Protein 7VYX (pdb70)

Radius of gyration: 58.48 Å; Cα contacts (8 Å, |Δi|>4): 3742; chains: 2; bounding box: 109×125×197 Å

Structure (mmCIF, N/CA/C/O backbone):
data_7VYX
#
_entry.id   7VYX
#
_cell.length_a   93.127
_cell.length_b   149.850
_cell.length_c   173.246
_cell.angle_alpha   90.000
_cell.angle_beta   91.590
_cell.angle_gamma   90.000
#
_symmetry.space_group_name_H-M   'P 1 21 1'
#
loop_
_entity.id
_entity.type
_entity.pdbx_description
1 polymer 'Selenomethionine (SeMet)-labeled Cas12c1 D969A mutant'
2 polymer sgRNA
3 polymer 'Target DNA strand'
4 polymer 'Non-target DNA strand'
5 non-polymer 'ZINC ION'
#
loop_
_atom_site.group_PDB
_atom_site.id
_atom_site.type_symbol
_atom_site.label_atom_id
_atom_site.label_alt_id
_atom_site.label_comp_id
_atom_site.label_asym_id
_atom_site.label_entity_id
_atom_site.label_seq_id
_atom_site.pdbx_PDB_ins_code
_atom_site.Cartn_x
_atom_site.Cartn_y
_atom_site.Cartn_z
_atom_site.occupancy
_atom_site.B_iso_or_equiv
_atom_site.auth_seq_id
_atom_site.auth_comp_id
_atom_site.auth_asym_id
_atom_site.auth_atom_id
_atom_site.pdbx_PDB_model_num
ATOM 1 N N . HIS A 1 7 ? 68.735 34.717 103.903 1.00 72.67 7 HIS A N 1
ATOM 2 C CA . HIS A 1 7 ? 68.516 35.703 104.948 1.00 70.96 7 HIS A CA 1
ATOM 3 C C . HIS A 1 7 ? 67.082 36.176 104.909 1.00 69.06 7 HIS A C 1
ATOM 4 O O . HIS A 1 7 ? 66.179 35.511 105.394 1.00 61.78 7 HIS A O 1
ATOM 6 N N . LEU A 1 8 ? 66.889 37.364 104.378 1.00 72.42 8 LEU A N 1
ATOM 7 C CA . LEU A 1 8 ? 65.575 37.926 104.155 1.00 73.77 8 LEU A CA 1
ATOM 8 C C . LEU A 1 8 ? 65.760 38.356 102.746 1.00 75.24 8 LEU A C 1
ATOM 9 O O . LEU A 1 8 ? 66.046 39.499 102.494 1.00 81.36 8 LEU A O 1
ATOM 14 N N . HIS A 1 9 ? 65.594 37.444 101.814 1.00 71.23 9 HIS A N 1
ATOM 15 C CA . HIS A 1 9 ? 65.845 37.752 100.436 1.00 66.10 9 HIS A CA 1
ATOM 16 C C . HIS A 1 9 ? 64.583 38.125 99.695 1.00 59.96 9 HIS A C 1
ATOM 17 O O . HIS A 1 9 ? 63.653 37.340 99.595 1.00 57.74 9 HIS A O 1
ATOM 24 N N . LEU A 1 10 ? 64.598 39.343 99.169 1.00 52.54 10 LEU A N 1
ATOM 25 C CA . LEU A 1 10 ? 63.508 39.968 98.459 1.00 47.49 10 LEU A CA 1
ATOM 26 C C . LEU A 1 10 ? 63.344 39.649 97.011 1.00 43.07 10 LEU A C 1
ATOM 27 O O . LEU A 1 10 ? 64.232 39.176 96.364 1.00 40.82 10 LEU A O 1
ATOM 32 N N . ILE A 1 11 ? 62.181 39.964 96.490 1.00 38.90 11 ILE A N 1
ATOM 33 C CA . ILE A 1 11 ? 61.917 39.666 95.133 1.00 37.20 11 ILE A CA 1
ATOM 34 C C . ILE A 1 11 ? 62.560 40.659 94.262 1.00 36.38 11 ILE A C 1
ATOM 35 O O . ILE A 1 11 ? 62.686 41.811 94.604 1.00 36.16 11 ILE A O 1
ATOM 40 N N . SER A 1 12 ? 63.041 40.154 93.138 1.00 35.00 12 SER A N 1
ATOM 41 C CA . SER A 1 12 ? 63.719 40.962 92.158 1.00 34.50 12 SER A CA 1
ATOM 42 C C . SER A 1 12 ? 63.444 40.398 90.781 1.00 33.91 12 SER A C 1
ATOM 43 O O . SER A 1 12 ? 62.933 39.289 90.622 1.00 33.13 12 SER A O 1
ATOM 46 N N . ALA A 1 13 ? 63.799 41.195 89.793 1.00 33.85 13 ALA A N 1
ATOM 47 C CA . ALA A 1 13 ? 63.635 40.887 88.411 1.00 34.41 13 ALA A CA 1
ATOM 48 C C . ALA A 1 13 ? 62.251 40.555 88.013 1.00 35.03 13 ALA A C 1
ATOM 49 O O . ALA A 1 13 ? 61.358 41.242 88.343 1.00 34.17 13 ALA A O 1
ATOM 51 N N . LYS A 1 14 ? 62.078 39.453 87.292 1.00 37.06 14 LYS A N 1
ATOM 52 C CA . LYS A 1 14 ? 60.757 39.039 86.813 1.00 38.36 14 LYS A CA 1
ATOM 53 C C . LYS A 1 14 ? 59.689 38.835 87.896 1.00 37.81 14 LYS A C 1
ATOM 54 O O . LYS A 1 14 ? 58.505 39.067 87.655 1.00 38.53 14 LYS A O 1
ATOM 60 N N . ALA A 1 15 ? 60.109 38.403 89.081 1.00 36.92 15 ALA A N 1
ATOM 61 C CA . ALA A 1 15 ? 59.207 38.146 90.159 1.00 36.91 15 ALA A CA 1
ATOM 62 C C . ALA A 1 15 ? 58.567 39.382 90.708 1.00 35.93 15 ALA A C 1
ATOM 63 O O . ALA A 1 15 ? 57.497 39.325 91.232 1.00 33.96 15 ALA A O 1
ATOM 65 N N . SER A 1 16 ? 59.263 40.493 90.624 1.00 35.65 16 SER A N 1
ATOM 66 C CA . SER A 1 16 ? 58.813 41.780 91.050 1.00 34.84 16 SER A CA 1
ATOM 67 C C . SER A 1 16 ? 58.031 42.446 89.981 1.00 33.46 16 SER A C 1
ATOM 68 O O . SER A 1 16 ? 57.304 43.353 90.237 1.00 33.12 16 SER A O 1
ATOM 71 N N . ARG A 1 17 ? 58.222 42.035 88.759 1.00 33.11 17 ARG A N 1
ATOM 72 C CA . ARG A 1 17 ? 57.511 42.636 87.708 1.00 33.86 17 ARG A CA 1
ATOM 73 C C . ARG A 1 17 ? 56.253 41.931 87.793 1.00 36.49 17 ARG A C 1
ATOM 74 O O . ARG A 1 17 ? 55.233 42.487 87.565 1.00 38.43 17 ARG A O 1
ATOM 82 N N . LYS A 1 18 ? 56.303 40.660 88.113 1.00 39.26 18 LYS A N 1
ATOM 83 C CA . LYS A 1 18 ? 55.035 39.941 88.175 1.00 41.88 18 LYS A CA 1
ATOM 84 C C . LYS A 1 18 ? 54.180 40.418 89.344 1.00 39.20 18 LYS A C 1
ATOM 85 O O . LYS A 1 18 ? 52.961 40.544 89.223 1.00 37.32 18 LYS A O 1
ATOM 91 N N . TYR A 1 19 ? 54.826 40.682 90.475 1.00 37.45 19 TYR A N 1
ATOM 92 C CA . TYR A 1 19 ? 54.125 41.144 91.668 1.00 36.45 19 TYR A CA 1
ATOM 93 C C . TYR A 1 19 ? 53.470 42.502 91.439 1.00 34.97 19 TYR A C 1
ATOM 94 O O . TYR A 1 19 ? 52.335 42.732 91.855 1.00 36.05 19 TYR A O 1
ATOM 103 N N . ARG A 1 20 ? 54.193 43.399 90.777 1.00 31.96 20 ARG A N 1
ATOM 104 C CA . ARG A 1 20 ? 53.682 44.735 90.493 1.00 30.60 20 ARG A CA 1
ATOM 105 C C . ARG A 1 20 ? 52.517 44.686 89.510 1.00 31.02 20 ARG A C 1
ATOM 106 O O . ARG A 1 20 ? 51.509 45.368 89.693 1.00 30.56 20 ARG A O 1
ATOM 114 N N . ARG A 1 21 ? 52.664 43.876 88.466 1.00 31.59 21 ARG A N 1
ATOM 115 C CA . ARG A 1 21 ? 51.641 43.740 87.473 1.00 32.59 21 ARG A CA 1
ATOM 116 C C . ARG A 1 21 ? 50.419 43.184 88.075 1.00 33.36 21 ARG A C 1
ATOM 117 O O . ARG A 1 21 ? 49.345 43.570 87.747 1.00 33.79 21 ARG A O 1
ATOM 125 N N . THR A 1 22 ? 50.570 42.209 88.935 1.00 35.45 22 THR A N 1
ATOM 126 C CA . THR A 1 22 ? 49.433 41.539 89.523 1.00 36.93 22 THR A CA 1
ATOM 127 C C . THR A 1 22 ? 48.655 42.498 90.316 1.00 37.52 22 THR A C 1
ATOM 128 O O . THR A 1 22 ? 47.468 42.500 90.284 1.00 37.57 22 THR A O 1
ATOM 132 N N . ILE A 1 23 ? 49.378 43.330 91.034 1.00 37.32 23 ILE A N 1
ATOM 133 C CA . ILE A 1 23 ? 48.856 44.361 91.896 1.00 36.90 23 ILE A CA 1
ATOM 134 C C . ILE A 1 23 ? 48.121 45.397 91.131 1.00 35.98 23 ILE A C 1
ATOM 135 O O . ILE A 1 23 ? 47.248 46.025 91.637 1.00 34.49 23 ILE A O 1
ATOM 140 N N . ALA A 1 24 ? 48.551 45.642 89.919 1.00 36.41 24 ALA A N 1
ATOM 141 C CA . ALA A 1 24 ? 47.901 46.633 89.111 1.00 36.73 24 ALA A CA 1
ATOM 142 C C . ALA A 1 24 ? 46.520 46.197 88.942 1.00 37.46 24 ALA A C 1
ATOM 143 O O . ALA A 1 24 ? 45.626 46.965 89.061 1.00 40.65 24 ALA A O 1
ATOM 145 N N . CYS A 1 25 ? 46.358 44.921 88.703 1.00 38.08 25 CYS A N 1
ATOM 146 C CA . CYS A 1 25 ? 45.080 44.326 88.435 1.00 39.05 25 CYS A CA 1
ATOM 147 C C . CYS A 1 25 ? 44.174 44.382 89.614 1.00 37.73 25 CYS A C 1
ATOM 148 O O . CYS A 1 25 ? 43.018 44.113 89.511 1.00 37.06 25 CYS A O 1
ATOM 151 N N . LEU A 1 26 ? 44.724 44.698 90.760 1.00 37.83 26 LEU A N 1
ATOM 152 C CA . LEU A 1 26 ? 43.923 44.783 91.952 1.00 38.37 26 LEU A CA 1
ATOM 153 C C . LEU A 1 26 ? 43.572 46.202 92.271 1.00 38.47 26 LEU A C 1
ATOM 154 O O . LEU A 1 26 ? 42.934 46.473 93.233 1.00 39.50 26 LEU A O 1
ATOM 159 N N . SER A 1 27 ? 44.025 47.104 91.436 1.00 38.48 27 SER A N 1
ATOM 160 C CA . SER A 1 27 ? 43.799 48.505 91.622 1.00 39.60 27 SER A CA 1
ATOM 161 C C . SER A 1 27 ? 42.345 48.791 91.470 1.00 41.48 27 SER A C 1
ATOM 162 O O . SER A 1 27 ? 41.619 48.020 90.907 1.00 41.72 27 SER A O 1
ATOM 165 N N . ASP A 1 28 ? 41.927 49.943 91.945 1.00 43.62 28 ASP A N 1
ATOM 166 C CA . ASP A 1 28 ? 40.529 50.257 91.966 1.00 45.54 28 ASP A CA 1
ATOM 167 C C . ASP A 1 28 ? 39.911 50.243 90.635 1.00 44.11 28 ASP A C 1
ATOM 168 O O . ASP A 1 28 ? 38.805 49.815 90.487 1.00 45.20 28 ASP A O 1
ATOM 173 N N . THR A 1 29 ? 40.576 50.816 89.666 1.00 42.34 29 THR A N 1
ATOM 174 C CA . THR A 1 29 ? 40.035 50.842 88.331 1.00 41.56 29 THR A CA 1
ATOM 175 C C . THR A 1 29 ? 39.902 49.494 87.673 1.00 41.37 29 THR A C 1
ATOM 176 O O . THR A 1 29 ? 38.961 49.248 86.972 1.00 41.83 29 THR A O 1
ATOM 180 N N . ALA A 1 30 ? 40.889 48.650 87.885 1.00 41.43 30 ALA A N 1
ATOM 181 C CA . ALA A 1 30 ? 40.942 47.336 87.305 1.00 42.70 30 ALA A CA 1
ATOM 182 C C . ALA A 1 30 ? 39.807 46.503 87.750 1.00 44.67 30 ALA A C 1
ATOM 183 O O . ALA A 1 30 ? 39.254 45.747 86.991 1.00 44.18 30 ALA A O 1
ATOM 185 N N . LYS A 1 31 ? 39.474 46.638 89.017 1.00 47.54 31 LYS A N 1
ATOM 186 C CA . LYS A 1 31 ? 38.392 45.921 89.648 1.00 48.59 31 LYS A CA 1
ATOM 187 C C . LYS A 1 31 ? 37.117 46.328 88.962 1.00 49.85 31 LYS A C 1
ATOM 188 O O . LYS A 1 31 ? 36.205 45.549 88.828 1.00 48.86 31 LYS A O 1
ATOM 194 N N . LYS A 1 32 ? 37.044 47.596 88.602 1.00 51.53 32 LYS A N 1
ATOM 195 C CA . LYS A 1 32 ? 35.909 48.142 87.916 1.00 53.90 32 LYS A CA 1
ATOM 196 C C . LYS A 1 32 ? 35.784 47.531 86.566 1.00 55.25 32 LYS A C 1
ATOM 197 O O . LYS A 1 32 ? 34.708 47.296 86.069 1.00 57.16 32 LYS A O 1
ATOM 203 N N . ASP A 1 33 ? 36.913 47.393 85.912 1.00 55.82 33 ASP A N 1
ATOM 204 C CA . ASP A 1 33 ? 36.929 46.888 84.567 1.00 56.24 33 ASP A CA 1
ATOM 205 C C . ASP A 1 33 ? 36.401 45.486 84.543 1.00 58.80 33 ASP A C 1
ATOM 206 O O . ASP A 1 33 ? 35.649 45.125 83.672 1.00 60.59 33 ASP A O 1
ATOM 211 N N . LEU A 1 34 ? 36.832 44.675 85.485 1.00 61.17 34 LEU A N 1
ATOM 212 C CA . LEU A 1 34 ? 36.400 43.300 85.556 1.00 64.17 34 LEU A CA 1
ATOM 213 C C . LEU A 1 34 ? 34.908 43.225 85.764 1.00 68.15 34 LEU A C 1
ATOM 214 O O . LEU A 1 34 ? 34.241 42.430 85.135 1.00 64.66 34 LEU A O 1
ATOM 219 N N . GLU A 1 35 ? 34.398 44.089 86.644 1.00 76.48 35 GLU A N 1
ATOM 220 C CA . GLU A 1 35 ? 32.981 44.154 86.993 1.00 83.75 35 GLU A CA 1
ATOM 221 C C . GLU A 1 35 ? 32.215 44.459 85.770 1.00 81.77 35 GLU A C 1
ATOM 222 O O . GLU A 1 35 ? 31.160 43.945 85.547 1.00 84.09 35 GLU A O 1
ATOM 228 N N . ARG A 1 36 ? 32.742 45.380 85.007 1.00 79.04 36 ARG A N 1
ATOM 229 C CA . ARG A 1 36 ? 32.136 45.774 83.777 1.00 79.07 36 ARG A CA 1
ATOM 230 C C . ARG A 1 36 ? 32.018 44.624 82.819 1.00 78.99 36 ARG A C 1
ATOM 231 O O . ARG A 1 36 ? 31.111 44.556 82.019 1.00 80.88 36 ARG A O 1
ATOM 239 N N . ARG A 1 37 ? 32.969 43.727 82.905 1.00 81.01 37 ARG A N 1
ATOM 240 C CA . ARG A 1 37 ? 32.953 42.629 81.990 1.00 82.32 37 ARG A CA 1
ATOM 241 C C . ARG A 1 37 ? 31.822 41.685 82.230 1.00 82.43 37 ARG A C 1
ATOM 242 O O . ARG A 1 37 ? 31.252 41.133 81.306 1.00 80.45 37 ARG A O 1
ATOM 250 N N . LYS A 1 38 ? 31.470 41.524 83.500 1.00 84.30 38 LYS A N 1
ATOM 251 C CA . LYS A 1 38 ? 30.358 40.661 83.881 1.00 87.09 38 LYS A CA 1
ATOM 252 C C . LYS A 1 38 ? 29.120 41.242 83.206 1.00 90.28 38 LYS A C 1
ATOM 253 O O . LYS A 1 38 ? 28.453 40.567 82.423 1.00 97.53 38 LYS A O 1
ATOM 259 N N . GLN A 1 39 ? 28.820 42.500 83.515 1.00 92.42 39 GLN A N 1
ATOM 260 C CA . GLN A 1 39 ? 27.663 43.176 82.939 1.00 94.26 39 GLN A CA 1
ATOM 261 C C . GLN A 1 39 ? 27.911 43.543 81.480 1.00 95.41 39 GLN A C 1
ATOM 262 O O . GLN A 1 39 ? 26.985 43.562 80.669 1.00 98.16 39 GLN A O 1
ATOM 268 N N . SER A 1 40 ? 29.166 43.832 81.153 1.00 96.30 40 SER A N 1
ATOM 269 C CA . SER A 1 40 ? 29.538 44.198 79.791 1.00 94.61 40 SER A CA 1
ATOM 270 C C . SER A 1 40 ? 29.647 42.965 78.901 1.00 90.07 40 SER A C 1
ATOM 271 O O . SER A 1 40 ? 29.271 42.998 77.729 1.00 82.69 40 SER A O 1
ATOM 274 N N . GLY A 1 41 ? 30.165 41.878 79.464 1.00 90.63 41 GLY A N 1
ATOM 275 C CA . GLY A 1 41 ? 30.323 40.639 78.726 1.00 90.85 41 GLY A CA 1
ATOM 276 C C . GLY A 1 41 ? 31.633 40.580 77.964 1.00 91.18 41 GLY A C 1
ATOM 277 O O . GLY A 1 41 ? 32.552 39.855 78.345 1.00 88.87 41 GLY A O 1
ATOM 278 N N . ALA A 1 42 ? 31.717 41.347 76.883 1.00 90.30 42 ALA A N 1
ATOM 279 C CA . ALA A 1 42 ? 32.921 41.384 76.061 1.00 91.18 42 ALA A CA 1
ATOM 280 C C . ALA A 1 42 ? 33.835 42.533 76.473 1.00 91.63 42 ALA A C 1
ATOM 281 O O . ALA A 1 42 ? 33.378 43.659 76.676 1.00 89.85 42 ALA A O 1
ATOM 283 N N . ALA A 1 43 ? 35.126 42.244 76.594 1.00 93.38 43 ALA A N 1
ATOM 284 C CA . ALA A 1 43 ? 36.104 43.254 76.982 1.00 93.79 43 ALA A CA 1
ATOM 285 C C . ALA A 1 43 ? 36.868 43.889 75.841 1.00 93.54 43 ALA A C 1
ATOM 286 O O . ALA A 1 43 ? 37.491 43.194 75.048 1.00 95.71 43 ALA A O 1
ATOM 288 N N . ASP A 1 44 ? 36.876 45.214 75.777 1.00 91.03 44 ASP A N 1
ATOM 289 C CA . ASP A 1 44 ? 37.616 45.915 74.739 1.00 90.02 44 ASP A CA 1
ATOM 290 C C . ASP A 1 44 ? 39.014 46.090 75.222 1.00 87.85 44 ASP A C 1
ATOM 291 O O . ASP A 1 44 ? 39.226 46.514 76.319 1.00 90.18 44 ASP A O 1
ATOM 296 N N . PRO A 1 45 ? 39.981 45.836 74.369 1.00 85.05 45 PRO A N 1
ATOM 297 C CA . PRO A 1 45 ? 41.409 45.931 74.645 1.00 81.13 45 PRO A CA 1
ATOM 298 C C . PRO A 1 45 ? 41.810 47.329 74.981 1.00 73.22 45 PRO A C 1
ATOM 299 O O . PRO A 1 45 ? 42.699 47.555 75.780 1.00 70.72 45 PRO A O 1
ATOM 303 N N . ALA A 1 46 ? 41.176 48.255 74.298 1.00 67.41 46 ALA A N 1
ATOM 304 C CA . ALA A 1 46 ? 41.477 49.650 74.437 1.00 66.04 46 ALA A CA 1
ATOM 305 C C . ALA A 1 46 ? 40.677 50.358 75.472 1.00 64.58 46 ALA A C 1
ATOM 306 O O . ALA A 1 46 ? 40.876 51.536 75.700 1.00 64.86 46 ALA A O 1
ATOM 308 N N . GLN A 1 47 ? 39.704 49.675 76.035 1.00 61.99 47 GLN A N 1
ATOM 309 C CA . GLN A 1 47 ? 38.846 50.298 77.005 1.00 57.45 47 GLN A CA 1
ATOM 310 C C . GLN A 1 47 ? 39.068 49.795 78.384 1.00 50.86 47 GLN A C 1
ATOM 311 O O . GLN A 1 47 ? 38.212 49.916 79.206 1.00 50.59 47 GLN A O 1
ATOM 317 N N . GLU A 1 48 ? 40.231 49.233 78.632 1.00 45.21 48 GLU A N 1
ATOM 318 C CA . GLU A 1 48 ? 40.599 48.688 79.913 1.00 40.62 48 GLU A CA 1
ATOM 319 C C . GLU A 1 48 ? 42.012 49.096 80.270 1.00 35.95 48 GLU A C 1
ATOM 320 O O . GLU A 1 48 ? 42.745 49.512 79.432 1.00 36.25 48 GLU A O 1
ATOM 326 N N . LEU A 1 49 ? 42.404 48.945 81.513 1.00 31.04 49 LEU A N 1
ATOM 327 C CA . LEU A 1 49 ? 43.709 49.370 81.937 1.00 28.23 49 LEU A CA 1
ATOM 328 C C . LEU A 1 49 ? 44.742 48.663 81.128 1.00 26.00 49 LEU A C 1
ATOM 329 O O . LEU A 1 49 ? 44.607 47.513 80.854 1.00 26.96 49 LEU A O 1
ATOM 334 N N . SER A 1 50 ? 45.752 49.410 80.712 1.00 23.54 50 SER A N 1
ATOM 335 C CA . SER A 1 50 ? 46.896 48.950 79.955 1.00 21.92 50 SER A CA 1
ATOM 336 C C . SER A 1 50 ? 48.017 49.924 80.110 1.00 20.21 50 SER A C 1
ATOM 337 O O . SER A 1 50 ? 47.845 50.998 80.611 1.00 20.33 50 SER A O 1
ATOM 340 N N . CYS A 1 51 ? 49.192 49.529 79.679 1.00 18.36 51 CYS A N 1
ATOM 341 C CA . CYS A 1 51 ? 50.356 50.393 79.683 1.00 17.66 51 CYS A CA 1
ATOM 342 C C . CYS A 1 51 ? 51.294 49.995 78.606 1.00 16.75 51 CYS A C 1
ATOM 343 O O . CYS A 1 51 ? 51.199 48.940 78.100 1.00 17.49 51 CYS A O 1
ATOM 346 N N . LEU A 1 52 ? 52.236 50.833 78.248 1.00 15.34 52 LEU A N 1
ATOM 347 C CA . LEU A 1 52 ? 53.154 50.473 77.202 1.00 14.43 52 LEU A CA 1
ATOM 348 C C . LEU A 1 52 ? 54.495 50.244 77.777 1.00 13.68 52 LEU A C 1
ATOM 349 O O . LEU A 1 52 ? 54.936 51.054 78.462 1.00 13.54 52 LEU A O 1
ATOM 354 N N . LYS A 1 53 ? 55.146 49.144 77.412 1.00 13.18 53 LYS A N 1
ATOM 355 C CA . LYS A 1 53 ? 56.497 48.848 77.876 1.00 13.11 53 LYS A CA 1
ATOM 356 C C . LYS A 1 53 ? 57.389 48.748 76.640 1.00 12.84 53 LYS A C 1
ATOM 357 O O . LYS A 1 53 ? 57.326 47.761 75.906 1.00 12.73 53 LYS A O 1
ATOM 363 N N . THR A 1 54 ? 58.217 49.764 76.404 1.00 12.76 54 THR A N 1
ATOM 364 C CA . THR A 1 54 ? 59.078 49.767 75.210 1.00 12.67 54 THR A CA 1
ATOM 365 C C . THR A 1 54 ? 60.425 49.079 75.373 1.00 12.46 54 THR A C 1
ATOM 366 O O . THR A 1 54 ? 61.153 49.416 76.246 1.00 12.04 54 THR A O 1
ATOM 370 N N . ILE A 1 55 ? 60.773 48.198 74.448 1.00 12.78 55 ILE A N 1
ATOM 371 C CA . ILE A 1 55 ? 62.021 47.467 74.449 1.00 13.42 55 ILE A CA 1
ATOM 372 C C . ILE A 1 55 ? 62.786 47.778 73.209 1.00 14.13 55 ILE A C 1
ATOM 373 O O . ILE A 1 55 ? 62.233 47.845 72.177 1.00 14.48 55 ILE A O 1
ATOM 378 N N . LYS A 1 56 ? 64.079 47.945 73.311 1.00 15.03 56 LYS A N 1
ATOM 379 C CA . LYS A 1 56 ? 64.869 48.313 72.171 1.00 16.18 56 LYS A CA 1
ATOM 380 C C . LYS A 1 56 ? 65.785 47.209 71.860 1.00 16.34 56 LYS A C 1
ATOM 381 O O . LYS A 1 56 ? 66.429 46.700 72.721 1.00 17.00 56 LYS A O 1
ATOM 387 N N . PHE A 1 57 ? 65.828 46.833 70.605 1.00 16.31 57 PHE A N 1
ATOM 388 C CA . PHE A 1 57 ? 66.648 45.774 70.170 1.00 16.20 57 PHE A CA 1
ATOM 389 C C . PHE A 1 57 ? 67.468 46.321 69.091 1.00 16.90 57 PHE A C 1
ATOM 390 O O . PHE A 1 57 ? 66.962 46.896 68.209 1.00 16.48 57 PHE A O 1
ATOM 398 N N . LYS A 1 58 ? 68.757 46.161 69.176 1.00 18.28 58 LYS A N 1
ATOM 399 C CA . LYS A 1 58 ? 69.565 46.530 68.067 1.00 19.86 58 LYS A CA 1
ATOM 400 C C . LYS A 1 58 ? 69.266 45.514 66.969 1.00 20.88 58 LYS A C 1
ATOM 401 O O . LYS A 1 58 ? 68.805 44.451 67.234 1.00 21.38 58 LYS A O 1
ATOM 407 N N . LEU A 1 59 ? 69.525 45.810 65.718 1.00 22.01 59 LEU A N 1
ATOM 408 C CA . LEU A 1 59 ? 69.213 44.827 64.715 1.00 22.93 59 LEU A CA 1
ATOM 409 C C . LEU A 1 59 ? 70.472 44.317 64.089 1.00 24.98 59 LEU A C 1
ATOM 410 O O . LEU A 1 59 ? 71.270 45.078 63.621 1.00 25.52 59 LEU A O 1
ATOM 415 N N . GLU A 1 60 ? 70.630 43.015 64.027 1.00 27.37 60 GLU A N 1
ATOM 416 C CA . GLU A 1 60 ? 71.808 42.478 63.441 1.00 30.05 60 GLU A CA 1
ATOM 417 C C . GLU A 1 60 ? 71.656 42.321 61.973 1.00 32.52 60 GLU A C 1
ATOM 418 O O . GLU A 1 60 ? 71.419 41.256 61.502 1.00 33.88 60 GLU A O 1
ATOM 424 N N . VAL A 1 61 ? 71.804 43.392 61.229 1.00 36.01 61 VAL A N 1
ATOM 425 C CA . VAL A 1 61 ? 71.684 43.318 59.791 1.00 39.13 61 VAL A CA 1
ATOM 426 C C . VAL A 1 61 ? 72.794 42.466 59.286 1.00 41.56 61 VAL A C 1
ATOM 427 O O . VAL A 1 61 ? 73.880 42.611 59.745 1.00 44.48 61 VAL A O 1
ATOM 431 N N . PRO A 1 62 ? 72.499 41.514 58.414 1.00 43.32 62 PRO A N 1
ATOM 432 C CA . PRO A 1 62 ? 73.576 40.751 57.847 1.00 45.09 62 PRO A CA 1
ATOM 433 C C . PRO A 1 62 ? 74.258 41.644 56.877 1.00 48.95 62 PRO A C 1
ATOM 434 O O . PRO A 1 62 ? 73.613 42.411 56.199 1.00 46.03 62 PRO A O 1
ATOM 438 N N . GLU A 1 63 ? 75.569 41.552 56.828 1.00 58.30 63 GLU A N 1
ATOM 439 C CA . GLU A 1 63 ? 76.364 42.327 55.908 1.00 64.31 63 GLU A CA 1
ATOM 440 C C . GLU A 1 63 ? 76.122 41.752 54.532 1.00 62.16 63 GLU A C 1
ATOM 441 O O . GLU A 1 63 ? 75.826 40.575 54.391 1.00 59.38 63 GLU A O 1
ATOM 447 N N . GLY A 1 64 ? 76.419 42.523 53.505 1.00 58.97 64 GLY A N 1
ATOM 448 C CA . GLY A 1 64 ? 76.049 42.073 52.193 1.00 55.68 64 GLY A CA 1
ATOM 449 C C . GLY A 1 64 ? 74.611 42.499 52.000 1.00 52.84 64 GLY A C 1
ATOM 450 O O . GLY A 1 64 ? 73.814 41.779 51.449 1.00 53.88 64 GLY A O 1
ATOM 451 N N . SER A 1 65 ? 74.299 43.670 52.511 1.00 49.37 65 SER A N 1
ATOM 452 C CA . SER A 1 65 ? 72.985 44.240 52.394 1.00 47.06 65 SER A CA 1
ATOM 453 C C . SER A 1 65 ? 73.158 45.590 51.768 1.00 44.95 65 SER A C 1
ATOM 454 O O . SER A 1 65 ? 74.166 46.244 51.923 1.00 44.23 65 SER A O 1
ATOM 457 N N . LYS A 1 66 ? 72.148 45.982 51.032 1.00 43.07 66 LYS A N 1
ATOM 458 C CA . LYS A 1 66 ? 72.175 47.228 50.344 1.00 41.61 66 LYS A CA 1
ATOM 459 C C . LYS A 1 66 ? 71.698 48.308 51.249 1.00 39.47 66 LYS A C 1
ATOM 460 O O . LYS A 1 66 ? 70.592 48.768 51.110 1.00 42.17 66 LYS A O 1
ATOM 462 N N . LEU A 1 67 ? 72.551 48.750 52.150 1.00 34.65 67 LEU A N 1
ATOM 463 C CA . LEU A 1 67 ? 72.192 49.792 53.075 1.00 32.32 67 LEU A CA 1
ATOM 464 C C . LEU A 1 67 ? 72.807 51.045 52.565 1.00 30.43 67 LEU A C 1
ATOM 465 O O . LEU A 1 67 ? 73.884 51.016 52.030 1.00 30.17 67 LEU A O 1
ATOM 470 N N . PRO A 1 68 ? 72.093 52.142 52.685 1.00 29.26 68 PRO A N 1
ATOM 471 C CA . PRO A 1 68 ? 72.391 53.484 52.235 1.00 29.41 68 PRO A CA 1
ATOM 472 C C . PRO A 1 68 ? 73.300 54.260 53.107 1.00 29.22 68 PRO A C 1
ATOM 473 O O . PRO A 1 68 ? 73.571 53.901 54.204 1.00 28.60 68 PRO A O 1
ATOM 477 N N . SER A 1 69 ? 73.838 55.304 52.562 1.00 30.03 69 SER A N 1
ATOM 478 C CA . SER A 1 69 ? 74.692 56.106 53.348 1.00 31.34 69 SER A CA 1
ATOM 479 C C . SER A 1 69 ? 73.847 56.836 54.309 1.00 31.09 69 SER A C 1
ATOM 480 O O . SER A 1 69 ? 72.707 57.124 54.060 1.00 31.49 69 SER A O 1
ATOM 483 N N . PHE A 1 70 ? 74.441 57.163 55.438 1.00 30.58 70 PHE A N 1
ATOM 484 C CA . PHE A 1 70 ? 73.745 57.864 56.471 1.00 30.36 70 PHE A CA 1
ATOM 485 C C . PHE A 1 70 ? 73.324 59.183 55.936 1.00 31.49 70 PHE A C 1
ATOM 486 O O . PHE A 1 70 ? 72.356 59.749 56.364 1.00 30.56 70 PHE A O 1
ATOM 494 N N . ASP A 1 71 ? 74.096 59.711 55.026 1.00 34.38 71 ASP A N 1
ATOM 495 C CA . ASP A 1 71 ? 73.718 60.966 54.469 1.00 37.47 71 ASP A CA 1
ATOM 496 C C . ASP A 1 71 ? 72.465 60.764 53.721 1.00 37.96 71 ASP A C 1
ATOM 497 O O . ASP A 1 71 ? 71.647 61.644 53.674 1.00 40.60 71 ASP A O 1
ATOM 502 N N . ARG A 1 72 ? 72.345 59.638 53.040 1.00 36.90 72 ARG A N 1
ATOM 503 C CA . ARG A 1 72 ? 71.121 59.343 52.312 1.00 35.34 72 ARG A CA 1
ATOM 504 C C . ARG A 1 72 ? 70.003 59.132 53.269 1.00 33.36 72 ARG A C 1
ATOM 505 O O . ARG A 1 72 ? 68.897 59.446 52.988 1.00 33.07 72 ARG A O 1
ATOM 513 N N . ILE A 1 73 ? 70.285 58.438 54.347 1.00 30.31 73 ILE A N 1
ATOM 514 C CA . ILE A 1 73 ? 69.325 58.231 55.405 1.00 27.53 73 ILE A CA 1
ATOM 515 C C . ILE A 1 73 ? 69.077 59.543 56.081 1.00 25.56 73 ILE A C 1
ATOM 516 O O . ILE A 1 73 ? 68.021 59.823 56.501 1.00 24.55 73 ILE A O 1
ATOM 521 N N . SER A 1 74 ? 70.111 60.316 56.257 1.00 24.76 74 SER A N 1
ATOM 522 C CA . SER A 1 74 ? 69.989 61.615 56.878 1.00 24.14 74 SER A CA 1
ATOM 523 C C . SER A 1 74 ? 69.145 62.562 56.080 1.00 23.46 74 SER A C 1
ATOM 524 O O . SER A 1 74 ? 68.523 63.417 56.617 1.00 23.99 74 SER A O 1
ATOM 527 N N . GLN A 1 75 ? 69.209 62.476 54.771 1.00 22.50 75 GLN A N 1
ATOM 528 C CA . GLN A 1 75 ? 68.480 63.384 53.920 1.00 22.69 75 GLN A CA 1
ATOM 529 C C . GLN A 1 75 ? 66.982 63.303 53.966 1.00 21.99 75 GLN A C 1
ATOM 530 O O . GLN A 1 75 ? 66.325 64.273 53.734 1.00 21.44 75 GLN A O 1
ATOM 536 N N . ILE A 1 76 ? 66.476 62.082 54.046 1.00 20.96 76 ILE A N 1
ATOM 537 C CA . ILE A 1 76 ? 65.059 61.774 54.106 1.00 20.22 76 ILE A CA 1
ATOM 538 C C . ILE A 1 76 ? 64.495 62.285 55.354 1.00 19.42 76 ILE A C 1
ATOM 539 O O . ILE A 1 76 ? 63.536 62.968 55.354 1.00 19.10 76 ILE A O 1
ATOM 544 N N . TYR A 1 77 ? 65.174 61.993 56.431 1.00 18.80 77 TYR A N 1
ATOM 545 C CA . TYR A 1 77 ? 64.749 62.316 57.757 1.00 18.73 77 TYR A CA 1
ATOM 546 C C . TYR A 1 77 ? 64.486 63.744 57.875 1.00 18.83 77 TYR A C 1
ATOM 547 O O . TYR A 1 77 ? 63.625 64.130 58.562 1.00 19.24 77 TYR A O 1
ATOM 556 N N . ASN A 1 78 ? 65.269 64.537 57.201 1.00 18.72 78 ASN A N 1
ATOM 557 C CA . ASN A 1 78 ? 65.145 65.967 57.196 1.00 18.79 78 ASN A CA 1
ATOM 558 C C . ASN A 1 78 ? 64.002 66.467 56.429 1.00 18.60 78 ASN A C 1
ATOM 559 O O . ASN A 1 78 ? 63.572 67.564 56.604 1.00 18.44 78 ASN A O 1
ATOM 564 N N . ALA A 1 79 ? 63.605 65.648 55.486 1.00 18.68 79 ALA A N 1
ATOM 565 C CA . ALA A 1 79 ? 62.498 65.930 54.640 1.00 19.00 79 ALA A CA 1
ATOM 566 C C . ALA A 1 79 ? 61.355 65.939 55.553 1.00 19.05 79 ALA A C 1
ATOM 567 O O . ALA A 1 79 ? 60.514 66.772 55.478 1.00 19.27 79 ALA A O 1
ATOM 569 N N . LEU A 1 80 ? 61.307 64.930 56.383 1.00 18.93 80 LEU A N 1
ATOM 570 C CA . LEU A 1 80 ? 60.269 64.780 57.350 1.00 18.94 80 LEU A CA 1
ATOM 571 C C . LEU A 1 80 ? 60.196 65.808 58.441 1.00 19.62 80 LEU A C 1
ATOM 572 O O . LEU A 1 80 ? 59.166 66.346 58.686 1.00 19.32 80 LEU A O 1
ATOM 577 N N . GLU A 1 81 ? 61.295 66.071 59.110 1.00 20.93 81 GLU A N 1
ATOM 578 C CA . GLU A 1 81 ? 61.306 66.964 60.249 1.00 22.37 81 GLU A CA 1
ATOM 579 C C . GLU A 1 81 ? 61.757 68.387 60.262 1.00 24.48 81 GLU A C 1
ATOM 580 O O . GLU A 1 81 ? 61.614 69.054 61.249 1.00 24.97 81 GLU A O 1
ATOM 586 N N . THR A 1 82 ? 62.344 68.836 59.195 1.00 27.03 82 THR A N 1
ATOM 587 C CA . THR A 1 82 ? 62.873 70.173 59.120 1.00 29.88 82 THR A CA 1
ATOM 588 C C . THR A 1 82 ? 61.904 71.165 58.537 1.00 31.95 82 THR A C 1
ATOM 589 O O . THR A 1 82 ? 61.131 70.819 57.684 1.00 32.43 82 THR A O 1
ATOM 593 N N . ILE A 1 83 ? 61.921 72.404 58.997 1.00 34.91 83 ILE A N 1
ATOM 594 C CA . ILE A 1 83 ? 60.960 73.364 58.502 1.00 38.25 83 ILE A CA 1
ATOM 595 C C . ILE A 1 83 ? 61.421 74.155 57.317 1.00 42.49 83 ILE A C 1
ATOM 596 O O . ILE A 1 83 ? 60.803 75.114 56.950 1.00 43.74 83 ILE A O 1
ATOM 601 N N . GLU A 1 84 ? 62.548 73.766 56.770 1.00 48.31 84 GLU A N 1
ATOM 602 C CA . GLU A 1 84 ? 63.091 74.375 55.582 1.00 51.95 84 GLU A CA 1
ATOM 603 C C . GLU A 1 84 ? 62.329 73.963 54.363 1.00 49.93 84 GLU A C 1
ATOM 604 O O . GLU A 1 84 ? 61.528 73.059 54.400 1.00 47.32 84 GLU A O 1
ATOM 610 N N . LYS A 1 85 ? 62.585 74.654 53.278 1.00 48.98 85 LYS A N 1
ATOM 611 C CA . LYS A 1 85 ? 61.932 74.396 52.032 1.00 49.99 85 LYS A CA 1
ATOM 612 C C . LYS A 1 85 ? 62.412 73.032 51.694 1.00 43.90 85 LYS A C 1
ATOM 613 O O . LYS A 1 85 ? 63.545 72.734 51.906 1.00 42.51 85 LYS A O 1
ATOM 615 N N . GLY A 1 86 ? 61.571 72.194 51.125 1.00 39.69 86 GLY A N 1
ATOM 616 C CA . GLY A 1 86 ? 61.990 70.846 50.841 1.00 35.62 86 GLY A CA 1
ATOM 617 C C . GLY A 1 86 ? 61.727 69.837 51.913 1.00 32.26 86 GLY A C 1
ATOM 618 O O . GLY A 1 86 ? 62.280 68.762 51.874 1.00 28.86 86 GLY A O 1
ATOM 619 N N . SER A 1 87 ? 60.889 70.245 52.851 1.00 30.82 87 SER A N 1
ATOM 620 C CA . SER A 1 87 ? 60.463 69.489 53.995 1.00 29.39 87 SER A CA 1
ATOM 621 C C . SER A 1 87 ? 58.990 69.590 54.048 1.00 28.24 87 SER A C 1
ATOM 622 O O . SER A 1 87 ? 58.413 70.510 53.552 1.00 27.88 87 SER A O 1
ATOM 625 N N . LEU A 1 88 ? 58.390 68.596 54.654 1.00 27.13 88 LEU A N 1
ATOM 626 C CA . LEU A 1 88 ? 56.970 68.483 54.770 1.00 26.45 88 LEU A CA 1
ATOM 627 C C . LEU A 1 88 ? 56.366 69.612 55.508 1.00 27.35 88 LEU A C 1
ATOM 628 O O . LEU A 1 88 ? 55.325 70.063 55.168 1.00 27.39 88 LEU A O 1
ATOM 633 N N . SER A 1 89 ? 57.028 70.087 56.537 1.00 28.72 89 SER A N 1
ATOM 634 C CA . SER A 1 89 ? 56.487 71.167 57.338 1.00 30.53 89 SER A CA 1
ATOM 635 C C . SER A 1 89 ? 56.308 72.425 56.587 1.00 32.94 89 SER A C 1
ATOM 636 O O . SER A 1 89 ? 55.490 73.204 56.942 1.00 33.58 89 SER A O 1
ATOM 639 N N . TYR A 1 90 ? 57.184 72.689 55.646 1.00 35.98 90 TYR A N 1
ATOM 640 C CA . TYR A 1 90 ? 57.136 73.881 54.820 1.00 37.91 90 TYR A CA 1
ATOM 641 C C . TYR A 1 90 ? 55.931 73.923 53.921 1.00 35.92 90 TYR A C 1
ATOM 642 O O . TYR A 1 90 ? 55.276 74.929 53.769 1.00 34.22 90 TYR A O 1
ATOM 651 N N . LEU A 1 91 ? 55.694 72.792 53.288 1.00 34.45 91 LEU A N 1
ATOM 652 C CA . LEU A 1 91 ? 54.613 72.569 52.367 1.00 33.28 91 LEU A CA 1
ATOM 653 C C . LEU A 1 91 ? 53.288 72.722 53.051 1.00 34.08 91 LEU A C 1
ATOM 654 O O . LEU A 1 91 ? 52.398 73.362 52.549 1.00 34.14 91 LEU A O 1
ATOM 659 N N . LEU A 1 92 ? 53.135 72.122 54.203 1.00 34.30 92 LEU A N 1
ATOM 660 C CA . LEU A 1 92 ? 51.900 72.256 54.903 1.00 35.31 92 LEU A CA 1
ATOM 661 C C . LEU A 1 92 ? 51.759 73.713 55.218 1.00 36.46 92 LEU A C 1
ATOM 662 O O . LEU A 1 92 ? 50.698 74.227 55.250 1.00 37.01 92 LEU A O 1
ATOM 667 N N . PHE A 1 93 ? 52.838 74.357 55.587 1.00 38.40 93 PHE A N 1
ATOM 668 C CA . PHE A 1 93 ? 52.807 75.770 55.898 1.00 39.79 93 PHE A CA 1
ATOM 669 C C . PHE A 1 93 ? 52.548 76.583 54.660 1.00 39.67 93 PHE A C 1
ATOM 670 O O . PHE A 1 93 ? 51.885 77.579 54.687 1.00 39.31 93 PHE A O 1
ATOM 678 N N . ALA A 1 94 ? 53.166 76.171 53.579 1.00 39.90 94 ALA A N 1
ATOM 679 C CA . ALA A 1 94 ? 53.000 76.832 52.321 1.00 41.53 94 ALA A CA 1
ATOM 680 C C . ALA A 1 94 ? 51.576 76.723 51.911 1.00 42.87 94 ALA A C 1
ATOM 681 O O . ALA A 1 94 ? 51.012 77.644 51.371 1.00 45.39 94 ALA A O 1
ATOM 683 N N . LEU A 1 95 ? 50.979 75.574 52.149 1.00 42.85 95 LEU A N 1
ATOM 684 C CA . LEU A 1 95 ? 49.620 75.394 51.731 1.00 41.60 95 LEU A CA 1
ATOM 685 C C . LEU A 1 95 ? 48.710 76.368 52.374 1.00 38.97 95 LEU A C 1
ATOM 686 O O . LEU A 1 95 ? 48.019 77.012 51.697 1.00 38.25 95 LEU A O 1
ATOM 691 N N . ILE A 1 96 ? 48.706 76.490 53.684 1.00 38.41 96 ILE A N 1
ATOM 692 C CA . ILE A 1 96 ? 47.835 77.444 54.351 1.00 39.37 96 ILE A CA 1
ATOM 693 C C . ILE A 1 96 ? 48.189 78.838 53.950 1.00 40.31 96 ILE A C 1
ATOM 694 O O . ILE A 1 96 ? 47.349 79.667 53.757 1.00 41.55 96 ILE A O 1
ATOM 699 N N . LEU A 1 97 ? 49.467 79.114 53.926 1.00 41.64 97 LEU A N 1
ATOM 700 C CA . LEU A 1 97 ? 49.909 80.439 53.612 1.00 43.27 97 LEU A CA 1
ATOM 701 C C . LEU A 1 97 ? 49.493 80.774 52.234 1.00 44.33 97 LEU A C 1
ATOM 702 O O . LEU A 1 97 ? 49.001 81.833 51.988 1.00 48.39 97 LEU A O 1
ATOM 707 N N . SER A 1 98 ? 49.700 79.857 51.314 1.00 42.80 98 SER A N 1
ATOM 708 C CA . SER A 1 98 ? 49.393 80.132 49.942 1.00 41.78 98 SER A CA 1
ATOM 709 C C . SER A 1 98 ? 47.952 79.895 49.612 1.00 42.60 98 SER A C 1
ATOM 710 O O . SER A 1 98 ? 47.669 79.381 48.569 1.00 42.75 98 SER A O 1
ATOM 713 N N . GLY A 1 99 ? 47.048 80.334 50.467 1.00 42.78 99 GLY A N 1
ATOM 714 C CA . GLY A 1 99 ? 45.621 80.174 50.261 1.00 43.21 99 GLY A CA 1
ATOM 715 C C . GLY A 1 99 ? 44.890 78.866 50.071 1.00 42.66 99 GLY A C 1
ATOM 716 O O . GLY A 1 99 ? 44.156 78.735 49.149 1.00 43.12 99 GLY A O 1
ATOM 717 N N . PHE A 1 100 ? 45.042 77.906 50.960 1.00 41.79 100 PHE A N 1
ATOM 718 C CA . PHE A 1 100 ? 44.353 76.644 50.818 1.00 41.53 100 PHE A CA 1
ATOM 719 C C . PHE A 1 100 ? 43.980 76.104 52.167 1.00 39.16 100 PHE A C 1
ATOM 720 O O . PHE A 1 100 ? 44.526 76.523 53.143 1.00 37.93 100 PHE A O 1
ATOM 728 N N . ARG A 1 101 ? 43.073 75.140 52.207 1.00 35.82 101 ARG A N 1
ATOM 729 C CA . ARG A 1 101 ? 42.648 74.560 53.460 1.00 33.85 101 ARG A CA 1
ATOM 730 C C . ARG A 1 101 ? 42.650 73.053 53.453 1.00 31.69 101 ARG A C 1
ATOM 731 O O . ARG A 1 101 ? 42.476 72.472 52.441 1.00 31.66 101 ARG A O 1
ATOM 739 N N . ILE A 1 102 ? 42.916 72.439 54.582 1.00 29.33 102 ILE A N 1
ATOM 740 C CA . ILE A 1 102 ? 42.967 71.007 54.638 1.00 28.05 102 ILE A CA 1
ATOM 741 C C . ILE A 1 102 ? 41.920 70.503 55.612 1.00 27.87 102 ILE A C 1
ATOM 742 O O . ILE A 1 102 ? 41.721 71.072 56.668 1.00 27.86 102 ILE A O 1
ATOM 747 N N . PHE A 1 103 ? 41.211 69.458 55.204 1.00 26.73 103 PHE A N 1
ATOM 748 C CA . PHE A 1 103 ? 40.145 68.851 55.966 1.00 26.09 103 PHE A CA 1
ATOM 749 C C . PHE A 1 103 ? 40.384 67.371 56.053 1.00 25.66 103 PHE A C 1
ATOM 750 O O . PHE A 1 103 ? 41.075 66.839 55.250 1.00 26.54 103 PHE A O 1
ATOM 758 N N . PRO A 1 104 ? 39.809 66.696 57.042 1.00 24.41 104 PRO A N 1
ATOM 759 C CA . PRO A 1 104 ? 39.999 65.278 57.318 1.00 24.12 104 PRO A CA 1
ATOM 760 C C . PRO A 1 104 ? 39.532 64.331 56.252 1.00 24.54 104 PRO A C 1
ATOM 761 O O . PRO A 1 104 ? 40.049 63.258 56.098 1.00 23.06 104 PRO A O 1
ATOM 765 N N . ASN A 1 105 ? 38.455 64.729 55.596 1.00 26.73 105 ASN A N 1
ATOM 766 C CA . ASN A 1 105 ? 37.864 63.899 54.577 1.00 28.76 105 ASN A CA 1
ATOM 767 C C . ASN A 1 105 ? 37.567 64.670 53.313 1.00 27.43 105 ASN A C 1
ATOM 768 O O . ASN A 1 105 ? 37.559 65.900 53.277 1.00 25.58 105 ASN A O 1
ATOM 773 N N . SER A 1 106 ? 37.325 63.893 52.275 1.00 27.51 106 SER A N 1
ATOM 774 C CA . SER A 1 106 ? 37.012 64.366 50.964 1.00 27.95 106 SER A CA 1
ATOM 775 C C . SER A 1 106 ? 35.774 65.159 50.926 1.00 29.21 106 SER A C 1
ATOM 776 O O . SER A 1 106 ? 35.681 66.109 50.202 1.00 30.34 106 SER A O 1
ATOM 779 N N . SER A 1 107 ? 34.771 64.700 51.630 1.00 29.62 107 SER A N 1
ATOM 780 C CA . SER A 1 107 ? 33.513 65.375 51.602 1.00 30.90 107 SER A CA 1
ATOM 781 C C . SER A 1 107 ? 33.534 66.745 52.125 1.00 31.26 107 SER A C 1
ATOM 782 O O . SER A 1 107 ? 32.969 67.603 51.548 1.00 32.16 107 SER A O 1
ATOM 785 N N . ALA A 1 108 ? 34.165 66.965 53.246 1.00 31.75 108 ALA A N 1
ATOM 786 C CA . ALA A 1 108 ? 34.179 68.270 53.856 1.00 32.55 108 ALA A CA 1
ATOM 787 C C . ALA A 1 108 ? 34.837 69.262 52.979 1.00 33.71 108 ALA A C 1
ATOM 788 O O . ALA A 1 108 ? 34.653 70.435 53.154 1.00 32.80 108 ALA A O 1
ATOM 790 N N . ALA A 1 109 ? 35.714 68.773 52.126 1.00 36.01 109 ALA A N 1
ATOM 791 C CA . ALA A 1 109 ? 36.426 69.564 51.149 1.00 38.55 109 ALA A CA 1
ATOM 792 C C . ALA A 1 109 ? 35.542 70.115 50.076 1.00 41.71 109 ALA A C 1
ATOM 793 O O . ALA A 1 109 ? 35.618 71.271 49.745 1.00 42.26 109 ALA A O 1
ATOM 795 N N . LYS A 1 110 ? 34.714 69.257 49.499 1.00 44.07 110 LYS A N 1
ATOM 796 C CA . LYS A 1 110 ? 33.848 69.650 48.420 1.00 44.83 110 LYS A CA 1
ATOM 797 C C . LYS A 1 110 ? 32.900 70.694 48.892 1.00 44.70 110 LYS A C 1
ATOM 798 O O . LYS A 1 110 ? 32.737 71.696 48.262 1.00 44.80 110 LYS A O 1
ATOM 804 N N . THR A 1 111 ? 32.285 70.485 50.025 1.00 45.41 111 THR A N 1
ATOM 805 C CA . THR A 1 111 ? 31.343 71.451 50.497 1.00 47.12 111 THR A CA 1
ATOM 806 C C . THR A 1 111 ? 32.011 72.765 50.748 1.00 48.65 111 THR A C 1
ATOM 807 O O . THR A 1 111 ? 31.462 73.784 50.467 1.00 50.92 111 THR A O 1
ATOM 811 N N . PHE A 1 112 ? 33.207 72.753 51.280 1.00 50.64 112 PHE A N 1
ATOM 812 C CA . PHE A 1 112 ? 33.839 74.003 51.611 1.00 52.32 112 PHE A CA 1
ATOM 813 C C . PHE A 1 112 ? 34.043 74.820 50.406 1.00 53.95 112 PHE A C 1
ATOM 814 O O . PHE A 1 112 ? 33.812 76.002 50.408 1.00 53.98 112 PHE A O 1
ATOM 822 N N . ALA A 1 113 ? 34.535 74.171 49.380 1.00 56.51 113 ALA A N 1
ATOM 823 C CA . ALA A 1 113 ? 34.826 74.879 48.182 1.00 59.19 113 ALA A CA 1
ATOM 824 C C . ALA A 1 113 ? 33.553 75.450 47.681 1.00 60.59 113 ALA A C 1
ATOM 825 O O . ALA A 1 113 ? 33.480 76.611 47.358 1.00 65.77 113 ALA A O 1
ATOM 827 N N . SER A 1 114 ? 32.542 74.614 47.575 1.00 59.34 114 SER A N 1
ATOM 828 C CA . SER A 1 114 ? 31.265 75.064 47.079 1.00 58.68 114 SER A CA 1
ATOM 829 C C . SER A 1 114 ? 30.520 75.603 48.238 1.00 56.90 114 SER A C 1
ATOM 830 O O . SER A 1 114 ? 29.514 75.077 48.630 1.00 54.14 114 SER A O 1
ATOM 833 N N . SER A 1 115 ? 31.055 76.640 48.829 1.00 57.06 115 SER A N 1
ATOM 834 C CA . SER A 1 115 ? 30.414 77.236 49.967 1.00 60.19 115 SER A CA 1
ATOM 835 C C . SER A 1 115 ? 29.108 77.864 49.595 1.00 58.10 115 SER A C 1
ATOM 836 O O . SER A 1 115 ? 28.189 77.891 50.364 1.00 59.92 115 SER A O 1
ATOM 839 N N . SER A 1 116 ? 29.069 78.401 48.396 1.00 55.75 116 SER A N 1
ATOM 840 C CA . SER A 1 116 ? 27.937 79.134 47.864 1.00 54.50 116 SER A CA 1
ATOM 841 C C . SER A 1 116 ? 26.663 78.346 47.676 1.00 52.96 116 SER A C 1
ATOM 842 O O . SER A 1 116 ? 25.592 78.840 47.929 1.00 51.07 116 SER A O 1
ATOM 845 N N . CYS A 1 117 ? 26.791 77.112 47.235 1.00 52.82 117 CYS A N 1
ATOM 846 C CA . CYS A 1 117 ? 25.670 76.232 46.948 1.00 53.25 117 CYS A CA 1
ATOM 847 C C . CYS A 1 117 ? 24.800 75.880 48.129 1.00 53.25 117 CYS A C 1
ATOM 848 O O . CYS A 1 117 ? 23.653 75.513 47.949 1.00 51.34 117 CYS A O 1
ATOM 851 N N . TYR A 1 118 ? 25.363 75.965 49.332 1.00 52.83 118 TYR A N 1
ATOM 852 C CA . TYR A 1 118 ? 24.657 75.661 50.568 1.00 51.71 118 TYR A CA 1
ATOM 853 C C . TYR A 1 118 ? 24.496 76.886 51.430 1.00 54.65 118 TYR A C 1
ATOM 854 O O . TYR A 1 118 ? 25.463 77.441 51.873 1.00 53.24 118 TYR A O 1
ATOM 863 N N . LYS A 1 119 ? 23.262 77.292 51.652 1.00 61.68 119 LYS A N 1
ATOM 864 C CA . LYS A 1 119 ? 22.967 78.467 52.430 1.00 68.58 119 LYS A CA 1
ATOM 865 C C . LYS A 1 119 ? 22.755 78.060 53.839 1.00 68.26 119 LYS A C 1
ATOM 866 O O . LYS A 1 119 ? 21.649 78.023 54.314 1.00 72.32 119 LYS A O 1
ATOM 868 N N . ASN A 1 120 ? 23.838 77.764 54.517 1.00 65.41 120 ASN A N 1
ATOM 869 C CA . ASN A 1 120 ? 23.745 77.302 55.872 1.00 63.57 120 ASN A CA 1
ATOM 870 C C . ASN A 1 120 ? 23.219 78.360 56.794 1.00 63.63 120 ASN A C 1
ATOM 871 O O . ASN A 1 120 ? 22.465 78.073 57.684 1.00 63.81 120 ASN A O 1
ATOM 876 N N . ASP A 1 121 ? 23.571 79.600 56.560 1.00 65.08 121 ASP A N 1
ATOM 877 C CA . ASP A 1 121 ? 23.194 80.616 57.509 1.00 68.49 121 ASP A CA 1
ATOM 878 C C . ASP A 1 121 ? 21.710 80.765 57.729 1.00 66.30 121 ASP A C 1
ATOM 879 O O . ASP A 1 121 ? 21.280 80.921 58.845 1.00 64.69 121 ASP A O 1
ATOM 884 N N . GLN A 1 122 ? 20.943 80.821 56.662 1.00 65.40 122 GLN A N 1
ATOM 885 C CA . GLN A 1 122 ? 19.509 80.960 56.772 1.00 64.49 122 GLN A CA 1
ATOM 886 C C . GLN A 1 122 ? 18.797 79.782 57.352 1.00 58.65 122 GLN A C 1
ATOM 887 O O . GLN A 1 122 ? 17.915 79.916 58.169 1.00 58.01 122 GLN A O 1
ATOM 893 N N . PHE A 1 123 ? 19.193 78.616 56.904 1.00 52.76 123 PHE A N 1
ATOM 894 C CA . PHE A 1 123 ? 18.558 77.374 57.271 1.00 49.45 123 PHE A CA 1
ATOM 895 C C . PHE A 1 123 ? 18.602 77.171 58.752 1.00 48.32 123 PHE A C 1
ATOM 896 O O . PHE A 1 123 ? 17.664 76.714 59.338 1.00 44.31 123 PHE A O 1
ATOM 904 N N . ALA A 1 124 ? 19.727 77.482 59.346 1.00 51.17 124 ALA A N 1
ATOM 905 C CA . ALA A 1 124 ? 19.872 77.382 60.765 1.00 53.76 124 ALA A CA 1
ATOM 906 C C . ALA A 1 124 ? 18.954 78.370 61.382 1.00 56.77 124 ALA A C 1
ATOM 907 O O . ALA A 1 124 ? 18.390 78.134 62.418 1.00 57.23 124 ALA A O 1
ATOM 909 N N . SER A 1 125 ? 18.802 79.505 60.736 1.00 62.27 125 SER A N 1
ATOM 910 C CA . SER A 1 125 ? 17.955 80.538 61.281 1.00 66.01 125 SER A CA 1
ATOM 911 C C . SER A 1 125 ? 16.561 80.029 61.373 1.00 66.14 125 SER A C 1
ATOM 912 O O . SER A 1 125 ? 15.897 80.202 62.371 1.00 63.59 125 SER A O 1
ATOM 915 N N . GLN A 1 126 ? 16.117 79.442 60.278 1.00 67.88 126 GLN A N 1
ATOM 916 C CA . GLN A 1 126 ? 14.786 78.890 60.165 1.00 69.89 126 GLN A CA 1
ATOM 917 C C . GLN A 1 126 ? 14.584 77.768 61.130 1.00 66.68 126 GLN A C 1
ATOM 918 O O . GLN A 1 126 ? 13.564 77.668 61.766 1.00 67.26 126 GLN A O 1
ATOM 924 N N . ILE A 1 127 ? 15.586 76.934 61.278 1.00 62.41 127 ILE A N 1
ATOM 925 C CA . ILE A 1 127 ? 15.450 75.802 62.150 1.00 59.65 127 ILE A CA 1
ATOM 926 C C . ILE A 1 127 ? 15.183 76.217 63.553 1.00 59.58 127 ILE A C 1
ATOM 927 O O . ILE A 1 127 ? 14.510 75.521 64.255 1.00 55.89 127 ILE A O 1
ATOM 932 N N . LYS A 1 128 ? 15.769 77.314 63.970 1.00 64.38 128 LYS A N 1
ATOM 933 C CA . LYS A 1 128 ? 15.559 77.801 65.313 1.00 68.38 128 LYS A CA 1
ATOM 934 C C . LYS A 1 128 ? 14.141 78.235 65.547 1.00 67.55 128 LYS A C 1
ATOM 935 O O . LYS A 1 128 ? 13.577 77.996 66.598 1.00 63.85 128 LYS A O 1
ATOM 941 N N . GLU A 1 129 ? 13.591 78.949 64.584 1.00 68.58 129 GLU A N 1
ATOM 942 C CA . GLU A 1 129 ? 12.249 79.444 64.727 1.00 70.61 129 GLU A CA 1
ATOM 943 C C . GLU A 1 129 ? 11.246 78.325 64.824 1.00 68.72 129 GLU A C 1
ATOM 944 O O . GLU A 1 129 ? 10.353 78.364 65.653 1.00 67.98 129 GLU A O 1
ATOM 950 N N . ILE A 1 130 ? 11.327 77.393 63.889 1.00 65.90 130 ILE A N 1
ATOM 951 C CA . ILE A 1 130 ? 10.481 76.213 63.870 1.00 61.07 130 ILE A CA 1
ATOM 952 C C . ILE A 1 130 ? 10.707 75.199 64.966 1.00 57.61 130 ILE A C 1
ATOM 953 O O . ILE A 1 130 ? 9.784 74.632 65.465 1.00 55.36 130 ILE A O 1
ATOM 958 N N . PHE A 1 131 ? 11.940 74.828 65.208 1.00 57.24 131 PHE A N 1
ATOM 959 C CA . PHE A 1 131 ? 12.186 73.896 66.272 1.00 58.51 131 PHE A CA 1
ATOM 960 C C . PHE A 1 131 ? 12.526 74.612 67.547 1.00 62.04 131 PHE A C 1
ATOM 961 O O . PHE A 1 131 ? 12.618 74.007 68.581 1.00 64.91 131 PHE A O 1
ATOM 969 N N . GLY A 1 132 ? 12.757 75.901 67.431 1.00 65.30 132 GLY A N 1
ATOM 970 C CA . GLY A 1 132 ? 13.000 76.743 68.572 1.00 68.97 132 GLY A CA 1
ATOM 971 C C . GLY A 1 132 ? 14.175 76.416 69.429 1.00 71.54 132 GLY A C 1
ATOM 972 O O . GLY A 1 132 ? 14.151 76.612 70.627 1.00 71.71 132 GLY A O 1
ATOM 973 N N . GLU A 1 133 ? 15.180 75.836 68.814 1.00 74.37 133 GLU A N 1
ATOM 974 C CA . GLU A 1 133 ? 16.414 75.534 69.468 1.00 76.85 133 GLU A CA 1
ATOM 975 C C . GLU A 1 133 ? 17.424 75.322 68.390 1.00 75.13 133 GLU A C 1
ATOM 976 O O . GLU A 1 133 ? 17.085 74.882 67.337 1.00 69.58 133 GLU A O 1
ATOM 990 N N . VAL A 1 135 ? 20.294 73.235 66.671 1.00 63.00 135 VAL A N 1
ATOM 991 C CA . VAL A 1 135 ? 20.647 71.825 66.683 1.00 59.88 135 VAL A CA 1
ATOM 992 C C . VAL A 1 135 ? 22.060 71.600 66.243 1.00 59.24 135 VAL A C 1
ATOM 993 O O . VAL A 1 135 ? 22.477 72.176 65.270 1.00 64.70 135 VAL A O 1
ATOM 997 N N . LYS A 1 136 ? 22.792 70.739 66.928 1.00 53.99 136 LYS A N 1
ATOM 998 C CA . LYS A 1 136 ? 24.157 70.538 66.557 1.00 50.91 136 LYS A CA 1
ATOM 999 C C . LYS A 1 136 ? 24.254 69.884 65.228 1.00 48.31 136 LYS A C 1
ATOM 1000 O O . LYS A 1 136 ? 23.610 68.934 64.957 1.00 44.13 136 LYS A O 1
ATOM 1006 N N . ASN A 1 137 ? 25.045 70.472 64.371 1.00 49.94 137 ASN A N 1
ATOM 1007 C CA . ASN A 1 137 ? 25.311 69.967 63.051 1.00 49.65 137 ASN A CA 1
ATOM 1008 C C . ASN A 1 137 ? 24.158 69.676 62.149 1.00 47.27 137 ASN A C 1
ATOM 1009 O O . ASN A 1 137 ? 24.187 68.723 61.453 1.00 47.23 137 ASN A O 1
ATOM 1014 N N . PHE A 1 138 ? 23.164 70.523 62.113 1.00 46.17 138 PHE A N 1
ATOM 1015 C CA . PHE A 1 138 ? 22.034 70.251 61.272 1.00 44.57 138 PHE A CA 1
ATOM 1016 C C . PHE A 1 138 ? 21.895 71.401 60.334 1.00 43.33 138 PHE A C 1
ATOM 1017 O O . PHE A 1 138 ? 21.127 72.310 60.538 1.00 41.90 138 PHE A O 1
ATOM 1025 N N . ILE A 1 139 ? 22.767 71.370 59.362 1.00 41.69 139 ILE A N 1
ATOM 1026 C CA . ILE A 1 139 ? 22.828 72.308 58.288 1.00 42.31 139 ILE A CA 1
ATOM 1027 C C . ILE A 1 139 ? 23.030 71.462 57.056 1.00 42.87 139 ILE A C 1
ATOM 1028 O O . ILE A 1 139 ? 23.589 70.383 57.096 1.00 41.28 139 ILE A O 1
ATOM 1033 N N . PRO A 1 140 ? 22.637 71.999 55.929 1.00 45.17 140 PRO A N 1
ATOM 1034 C CA . PRO A 1 140 ? 22.665 71.231 54.705 1.00 46.44 140 PRO A CA 1
ATOM 1035 C C . PRO A 1 140 ? 24.052 70.793 54.403 1.00 47.52 140 PRO A C 1
ATOM 1036 O O . PRO A 1 140 ? 24.261 69.689 53.950 1.00 47.70 140 PRO A O 1
ATOM 1040 N N . SER A 1 141 ? 24.993 71.664 54.663 1.00 47.77 141 SER A N 1
ATOM 1041 C CA . SER A 1 141 ? 26.345 71.352 54.344 1.00 47.25 141 SER A CA 1
ATOM 1042 C C . SER A 1 141 ? 26.737 70.125 55.085 1.00 45.54 141 SER A C 1
ATOM 1043 O O . SER A 1 141 ? 27.124 69.171 54.486 1.00 44.53 141 SER A O 1
ATOM 1046 N N . GLU A 1 142 ? 26.618 70.136 56.396 1.00 44.54 142 GLU A N 1
ATOM 1047 C CA . GLU A 1 142 ? 26.963 68.974 57.199 1.00 44.79 142 GLU A CA 1
ATOM 1048 C C . GLU A 1 142 ? 26.058 67.804 56.999 1.00 41.94 142 GLU A C 1
ATOM 1049 O O . GLU A 1 142 ? 26.402 66.702 57.315 1.00 39.22 142 GLU A O 1
ATOM 1055 N N . LEU A 1 143 ? 24.844 68.067 56.578 1.00 40.05 143 LEU A N 1
ATOM 1056 C CA . LEU A 1 143 ? 23.901 67.002 56.346 1.00 38.80 143 LEU A CA 1
ATOM 1057 C C . LEU A 1 143 ? 24.368 66.107 55.247 1.00 38.17 143 LEU A C 1
ATOM 1058 O O . LEU A 1 143 ? 24.281 64.908 55.336 1.00 36.15 143 LEU A O 1
ATOM 1063 N N . GLU A 1 144 ? 24.857 66.717 54.174 1.00 37.89 144 GLU A N 1
ATOM 1064 C CA . GLU A 1 144 ? 25.333 65.974 53.011 1.00 37.87 144 GLU A CA 1
ATOM 1065 C C . GLU A 1 144 ? 26.435 64.975 53.351 1.00 37.81 144 GLU A C 1
ATOM 1066 O O . GLU A 1 144 ? 26.448 63.856 52.839 1.00 38.70 144 GLU A O 1
ATOM 1072 N N . SER A 1 145 ? 27.358 65.383 54.215 1.00 36.83 145 SER A N 1
ATOM 1073 C CA . SER A 1 145 ? 28.458 64.530 54.601 1.00 36.31 145 SER A CA 1
ATOM 1074 C C . SER A 1 145 ? 28.009 63.354 55.416 1.00 35.18 145 SER A C 1
ATOM 1075 O O . SER A 1 145 ? 28.491 62.262 55.266 1.00 32.76 145 SER A O 1
ATOM 1078 N N . ILE A 1 146 ? 27.084 63.604 56.303 1.00 35.36 146 ILE A N 1
ATOM 1079 C CA . ILE A 1 146 ? 26.547 62.585 57.146 1.00 36.55 146 ILE A CA 1
ATOM 1080 C C . ILE A 1 146 ? 25.836 61.528 56.365 1.00 38.89 146 ILE A C 1
ATOM 1081 O O . ILE A 1 146 ? 25.921 60.381 56.691 1.00 38.69 146 ILE A O 1
ATOM 1086 N N . LEU A 1 147 ? 25.031 61.912 55.395 1.00 41.49 147 LEU A N 1
ATOM 1087 C CA . LEU A 1 147 ? 24.361 60.922 54.590 1.00 43.29 147 LEU A CA 1
ATOM 1088 C C . LEU A 1 147 ? 25.377 60.168 53.789 1.00 43.46 147 LEU A C 1
ATOM 1089 O O . LEU A 1 147 ? 25.392 58.972 53.767 1.00 41.46 147 LEU A O 1
ATOM 1094 N N . LYS A 1 148 ? 26.282 60.907 53.174 1.00 44.91 148 LYS A N 1
ATOM 1095 C CA . LYS A 1 148 ? 27.372 60.378 52.368 1.00 44.28 148 LYS A CA 1
ATOM 1096 C C . LYS A 1 148 ? 28.393 59.534 53.112 1.00 43.64 148 LYS A C 1
ATOM 1097 O O . LYS A 1 148 ? 28.986 58.658 52.525 1.00 44.46 148 LYS A O 1
ATOM 1103 N N . LYS A 1 149 ? 28.629 59.868 54.377 1.00 41.71 149 LYS A N 1
ATOM 1104 C CA . LYS A 1 149 ? 29.598 59.155 55.198 1.00 38.86 149 LYS A CA 1
ATOM 1105 C C . LYS A 1 149 ? 29.184 57.705 55.370 1.00 36.39 149 LYS A C 1
ATOM 1106 O O . LYS A 1 149 ? 28.029 57.351 55.131 1.00 37.37 149 LYS A O 1
ATOM 1112 N N . GLY A 1 150 ? 30.123 56.862 55.784 1.00 34.14 150 GLY A N 1
ATOM 1113 C CA . GLY A 1 150 ? 29.809 55.471 55.967 1.00 33.61 150 GLY A CA 1
ATOM 1114 C C . GLY A 1 150 ? 30.081 55.049 57.368 1.00 32.91 150 GLY A C 1
ATOM 1115 O O . GLY A 1 150 ? 30.897 55.630 58.009 1.00 32.19 150 GLY A O 1
ATOM 1116 N N . ARG A 1 151 ? 29.399 54.016 57.808 1.00 32.61 151 ARG A N 1
ATOM 1117 C CA . ARG A 1 151 ? 29.501 53.558 59.148 1.00 32.84 151 ARG A CA 1
ATOM 1118 C C . ARG A 1 151 ? 30.203 52.245 59.265 1.00 32.50 151 ARG A C 1
ATOM 1119 O O . ARG A 1 151 ? 30.184 51.458 58.365 1.00 31.57 151 ARG A O 1
ATOM 1127 N N . ARG A 1 152 ? 30.864 52.055 60.397 1.00 33.57 152 ARG A N 1
ATOM 1128 C CA . ARG A 1 152 ? 31.604 50.838 60.641 1.00 34.63 152 ARG A CA 1
ATOM 1129 C C . ARG A 1 152 ? 31.221 50.218 61.970 1.00 36.83 152 ARG A C 1
ATOM 1130 O O . ARG A 1 152 ? 30.444 50.774 62.747 1.00 37.33 152 ARG A O 1
ATOM 1138 N N . LYS A 1 153 ? 31.789 49.048 62.208 1.00 40.84 153 LYS A N 1
ATOM 1139 C CA . LYS A 1 153 ? 31.573 48.281 63.399 1.00 44.68 153 LYS A CA 1
ATOM 1140 C C . LYS A 1 153 ? 30.153 47.916 63.549 1.00 45.32 153 LYS A C 1
ATOM 1141 O O . LYS A 1 153 ? 29.599 47.327 62.669 1.00 43.43 153 LYS A O 1
ATOM 1147 N N . ASN A 1 154 ? 29.593 48.199 64.707 1.00 48.27 154 ASN A N 1
ATOM 1148 C CA . ASN A 1 154 ? 28.219 47.855 64.958 1.00 49.00 154 ASN A CA 1
ATOM 1149 C C . ASN A 1 154 ? 27.297 48.982 64.693 1.00 47.11 154 ASN A C 1
ATOM 1150 O O . ASN A 1 154 ? 26.206 48.994 65.173 1.00 48.46 154 ASN A O 1
ATOM 1155 N N . ASN A 1 155 ? 27.793 49.983 63.973 1.00 45.14 155 ASN A N 1
ATOM 1156 C CA . ASN A 1 155 ? 26.993 51.138 63.609 1.00 46.16 155 ASN A CA 1
ATOM 1157 C C . ASN A 1 155 ? 26.315 50.873 62.282 1.00 46.80 155 ASN A C 1
ATOM 1158 O O . ASN A 1 155 ? 25.368 51.554 61.890 1.00 47.63 155 ASN A O 1
ATOM 1163 N N . LYS A 1 156 ? 26.831 49.858 61.599 1.00 49.06 156 LYS A N 1
ATOM 1164 C CA . LYS A 1 156 ? 26.294 49.418 60.326 1.00 51.22 156 LYS A CA 1
ATOM 1165 C C . LYS A 1 156 ? 25.000 48.620 60.412 1.00 52.63 156 LYS A C 1
ATOM 1166 O O . LYS A 1 156 ? 24.305 48.431 59.436 1.00 52.76 156 LYS A O 1
ATOM 1172 N N . ASP A 1 157 ? 24.680 48.156 61.611 1.00 52.71 157 ASP A N 1
ATOM 1173 C CA . ASP A 1 157 ? 23.520 47.312 61.801 1.00 51.07 157 ASP A CA 1
ATOM 1174 C C . ASP A 1 157 ? 22.370 48.161 61.397 1.00 47.88 157 ASP A C 1
ATOM 1175 O O . ASP A 1 157 ? 22.283 49.273 61.804 1.00 50.04 157 ASP A O 1
ATOM 1180 N N . TRP A 1 158 ? 21.538 47.638 60.514 1.00 43.45 158 TRP A N 1
ATOM 1181 C CA . TRP A 1 158 ? 20.373 48.337 60.014 1.00 41.64 158 TRP A CA 1
ATOM 1182 C C . TRP A 1 158 ? 19.097 48.050 60.759 1.00 42.49 158 TRP A C 1
ATOM 1183 O O . TRP A 1 158 ? 18.249 47.348 60.282 1.00 41.35 158 TRP A O 1
ATOM 1194 N N . THR A 1 159 ? 18.995 48.564 61.954 1.00 44.95 159 THR A N 1
ATOM 1195 C CA . THR A 1 159 ? 17.806 48.437 62.748 1.00 47.38 159 THR A CA 1
ATOM 1196 C C . THR A 1 159 ? 17.279 49.851 62.988 1.00 52.37 159 THR A C 1
ATOM 1197 O O . THR A 1 159 ? 17.957 50.827 62.732 1.00 51.07 159 THR A O 1
ATOM 1201 N N . GLU A 1 160 ? 16.027 49.992 63.354 1.00 60.66 160 GLU A N 1
ATOM 1202 C CA . GLU A 1 160 ? 15.521 51.333 63.511 1.00 66.99 160 GLU A CA 1
ATOM 1203 C C . GLU A 1 160 ? 16.261 51.991 64.593 1.00 69.20 160 GLU A C 1
ATOM 1204 O O . GLU A 1 160 ? 16.535 53.156 64.534 1.00 72.38 160 GLU A O 1
ATOM 1210 N N . GLU A 1 161 ? 16.541 51.228 65.623 1.00 70.68 161 GLU A N 1
ATOM 1211 C CA . GLU A 1 161 ? 17.202 51.753 66.786 1.00 72.28 161 GLU A CA 1
ATOM 1212 C C . GLU A 1 161 ? 18.580 52.276 66.529 1.00 65.46 161 GLU A C 1
ATOM 1213 O O . GLU A 1 161 ? 18.936 53.329 67.003 1.00 63.01 161 GLU A O 1
ATOM 1219 N N . ASN A 1 162 ? 19.373 51.518 65.803 1.00 59.84 162 ASN A N 1
ATOM 1220 C CA . ASN A 1 162 ? 20.727 51.938 65.522 1.00 54.98 162 ASN A CA 1
ATOM 1221 C C . ASN A 1 162 ? 20.715 53.170 64.716 1.00 51.03 162 ASN A C 1
ATOM 1222 O O . ASN A 1 162 ? 21.502 54.032 64.938 1.00 52.84 162 ASN A O 1
ATOM 1227 N N . ILE A 1 163 ? 19.811 53.267 63.770 1.00 47.05 163 ILE A N 1
ATOM 1228 C CA . ILE A 1 163 ? 19.785 54.436 62.932 1.00 45.69 163 ILE A CA 1
ATOM 1229 C C . ILE A 1 163 ? 19.521 55.636 63.775 1.00 47.23 163 ILE A C 1
ATOM 1230 O O . ILE A 1 163 ? 20.101 56.659 63.576 1.00 48.26 163 ILE A O 1
ATOM 1235 N N . LYS A 1 164 ? 18.575 55.526 64.674 1.00 48.50 164 LYS A N 1
ATOM 1236 C CA . LYS A 1 164 ? 18.270 56.625 65.538 1.00 49.64 164 LYS A CA 1
ATOM 1237 C C . LYS A 1 164 ? 19.435 56.907 66.413 1.00 49.02 164 LYS A C 1
ATOM 1238 O O . LYS A 1 164 ? 19.702 58.032 66.720 1.00 49.04 164 LYS A O 1
ATOM 1244 N N . ARG A 1 165 ? 20.144 55.876 66.828 1.00 48.29 165 ARG A N 1
ATOM 1245 C CA . ARG A 1 165 ? 21.252 56.094 67.733 1.00 47.46 165 ARG A CA 1
ATOM 1246 C C . ARG A 1 165 ? 22.285 56.958 67.112 1.00 45.07 165 ARG A C 1
ATOM 1247 O O . ARG A 1 165 ? 22.831 57.792 67.762 1.00 46.40 165 ARG A O 1
ATOM 1255 N N . VAL A 1 166 ? 22.650 56.665 65.883 1.00 41.54 166 VAL A N 1
ATOM 1256 C CA . VAL A 1 166 ? 23.662 57.437 65.209 1.00 39.01 166 VAL A CA 1
ATOM 1257 C C . VAL A 1 166 ? 23.229 58.846 64.975 1.00 38.62 166 VAL A C 1
ATOM 1258 O O . VAL A 1 166 ? 24.006 59.748 65.108 1.00 39.73 166 VAL A O 1
ATOM 1262 N N . LEU A 1 167 ? 22.029 58.987 64.479 1.00 37.51 167 LEU A N 1
ATOM 1263 C CA . LEU A 1 167 ? 21.511 60.285 64.175 1.00 37.46 167 LEU A CA 1
ATOM 1264 C C . LEU A 1 167 ? 21.425 61.067 65.433 1.00 38.50 167 LEU A C 1
ATOM 1265 O O . LEU A 1 167 ? 21.479 62.265 65.420 1.00 39.67 167 LEU A O 1
ATOM 1270 N N . ASN A 1 168 ? 21.188 60.393 66.518 1.00 38.78 168 ASN A N 1
ATOM 1271 C CA . ASN A 1 168 ? 21.080 61.116 67.725 1.00 39.58 168 ASN A CA 1
ATOM 1272 C C . ASN A 1 168 ? 22.410 61.714 67.984 1.00 39.14 168 ASN A C 1
ATOM 1273 O O . ASN A 1 168 ? 22.511 62.877 68.203 1.00 40.45 168 ASN A O 1
ATOM 1278 N N . SER A 1 169 ? 23.446 60.901 67.925 1.00 37.90 169 SER A N 1
ATOM 1279 C CA . SER A 1 169 ? 24.790 61.339 68.230 1.00 37.98 169 SER A CA 1
ATOM 1280 C C . SER A 1 169 ? 25.263 62.410 67.331 1.00 37.82 169 SER A C 1
ATOM 1281 O O . SER A 1 169 ? 25.918 63.313 67.754 1.00 41.25 169 SER A O 1
ATOM 1284 N N . GLU A 1 170 ? 24.989 62.253 66.055 1.00 35.74 170 GLU A N 1
ATOM 1285 C CA . GLU A 1 170 ? 25.433 63.194 65.062 1.00 34.54 170 GLU A CA 1
ATOM 1286 C C . GLU A 1 170 ? 24.856 64.511 65.320 1.00 33.21 170 GLU A C 1
ATOM 1287 O O . GLU A 1 170 ? 25.457 65.496 65.055 1.00 32.75 170 GLU A O 1
ATOM 1293 N N . PHE A 1 171 ? 23.636 64.520 65.768 1.00 32.94 171 PHE A N 1
ATOM 1294 C CA . PHE A 1 171 ? 22.928 65.737 65.988 1.00 33.77 171 PHE A CA 1
ATOM 1295 C C . PHE A 1 171 ? 22.935 66.116 67.410 1.00 35.12 171 PHE A C 1
ATOM 1296 O O . PHE A 1 171 ? 22.104 66.861 67.816 1.00 36.36 171 PHE A O 1
ATOM 1304 N N . GLY A 1 172 ? 23.815 65.533 68.171 1.00 36.66 172 GLY A N 1
ATOM 1305 C CA . GLY A 1 172 ? 23.957 65.924 69.536 1.00 40.15 172 GLY A CA 1
ATOM 1306 C C . GLY A 1 172 ? 22.654 65.863 70.232 1.00 42.84 172 GLY A C 1
ATOM 1307 O O . GLY A 1 172 ? 22.365 66.658 71.086 1.00 43.79 172 GLY A O 1
ATOM 1308 N N . ARG A 1 173 ? 21.848 64.872 69.867 1.00 47.72 173 ARG A N 1
ATOM 1309 C CA . ARG A 1 173 ? 20.548 64.673 70.493 1.00 53.64 173 ARG A CA 1
ATOM 1310 C C . ARG A 1 173 ? 20.708 63.681 71.639 1.00 60.84 173 ARG A C 1
ATOM 1311 O O . ARG A 1 173 ? 21.166 62.557 71.435 1.00 62.01 173 ARG A O 1
ATOM 1319 N N . LYS A 1 174 ? 20.324 64.102 72.840 1.00 71.86 174 LYS A N 1
ATOM 1320 C CA . LYS A 1 174 ? 20.423 63.251 74.019 1.00 81.01 174 LYS A CA 1
ATOM 1321 C C . LYS A 1 174 ? 19.269 62.257 74.083 1.00 87.13 174 LYS A C 1
ATOM 1322 O O . LYS A 1 174 ? 18.213 62.478 73.490 1.00 91.93 174 LYS A O 1
ATOM 1328 N N . ASN A 1 175 ? 19.476 61.162 74.807 1.00 93.68 175 ASN A N 1
ATOM 1329 C CA . ASN A 1 175 ? 18.453 60.132 74.950 1.00 99.33 175 ASN A CA 1
ATOM 1330 C C . ASN A 1 175 ? 17.214 60.691 75.645 1.00 104.00 175 ASN A C 1
ATOM 1331 O O . ASN A 1 175 ? 17.084 60.604 76.866 1.00 95.48 175 ASN A O 1
ATOM 1336 N N . SER A 1 176 ? 16.308 61.261 74.859 1.00 115.54 176 SER A N 1
ATOM 1337 C CA . SER A 1 176 ? 15.077 61.830 75.394 1.00 123.20 176 SER A CA 1
ATOM 1338 C C . SER A 1 176 ? 13.817 61.252 74.753 1.00 122.13 176 SER A C 1
ATOM 1339 O O . SER A 1 176 ? 13.061 61.962 74.089 1.00 115.59 176 SER A O 1
ATOM 1342 N N . GLU A 1 177 ? 13.603 59.956 74.955 1.00 125.53 177 GLU A N 1
ATOM 1343 C CA . GLU A 1 177 ? 12.441 59.275 74.396 1.00 126.18 177 GLU A CA 1
ATOM 1344 C C . GLU A 1 177 ? 11.135 59.909 74.865 1.00 128.09 177 GLU A C 1
ATOM 1345 O O . GLU A 1 177 ? 10.240 60.174 74.062 1.00 132.43 177 GLU A O 1
ATOM 1351 N N . GLY A 1 178 ? 11.033 60.148 76.168 1.00 125.17 178 GLY A N 1
ATOM 1352 C CA . GLY A 1 178 ? 9.842 60.748 76.741 1.00 119.04 178 GLY A CA 1
ATOM 1353 C C . GLY A 1 178 ? 9.632 62.174 76.270 1.00 113.66 178 GLY A C 1
ATOM 1354 O O . GLY A 1 178 ? 8.501 62.604 76.049 1.00 111.14 178 GLY A O 1
ATOM 1355 N N . SER A 1 179 ? 10.729 62.909 76.116 1.00 108.75 179 SER A N 1
ATOM 1356 C CA . SER A 1 179 ? 10.666 64.294 75.668 1.00 103.02 179 SER A CA 1
ATOM 1357 C C . SER A 1 179 ? 9.941 64.403 74.330 1.00 95.46 179 SER A C 1
ATOM 1358 O O . SER A 1 179 ? 10.246 63.673 73.387 1.00 88.74 179 SER A O 1
ATOM 1361 N N . SER A 1 180 ? 8.981 65.319 74.256 1.00 92.99 180 SER A N 1
ATOM 1362 C CA . SER A 1 180 ? 8.212 65.524 73.034 1.00 94.07 180 SER A CA 1
ATOM 1363 C C . SER A 1 180 ? 8.757 66.699 72.228 1.00 88.47 180 SER A C 1
ATOM 1364 O O . SER A 1 180 ? 8.003 67.568 71.794 1.00 84.83 180 SER A O 1
ATOM 1367 N N . ALA A 1 181 ? 10.071 66.715 72.031 1.00 86.00 181 ALA A N 1
ATOM 1368 C CA . ALA A 1 181 ? 10.720 67.781 71.277 1.00 82.44 181 ALA A CA 1
ATOM 1369 C C . ALA A 1 181 ? 10.387 67.740 69.789 1.00 76.21 181 ALA A C 1
ATOM 1370 O O . ALA A 1 181 ? 10.329 66.668 69.186 1.00 76.85 181 ALA A O 1
ATOM 1372 N N . LEU A 1 182 ? 10.169 68.911 69.203 1.00 70.66 182 LEU A N 1
ATOM 1373 C CA . LEU A 1 182 ? 9.845 69.007 67.784 1.00 69.36 182 LEU A CA 1
ATOM 1374 C C . LEU A 1 182 ? 10.853 68.286 66.892 1.00 66.76 182 LEU A C 1
ATOM 1375 O O . LEU A 1 182 ? 10.481 67.469 66.049 1.00 69.74 182 LEU A O 1
ATOM 1380 N N . PHE A 1 183 ? 12.131 68.590 67.090 1.00 63.11 183 PHE A N 1
ATOM 1381 C CA . PHE A 1 183 ? 13.197 67.966 66.315 1.00 59.68 183 PHE A CA 1
ATOM 1382 C C . PHE A 1 183 ? 13.500 66.523 66.720 1.00 56.52 183 PHE A C 1
ATOM 1383 O O . PHE A 1 183 ? 13.897 65.700 65.895 1.00 52.30 183 PHE A O 1
ATOM 1391 N N . ASP A 1 184 ? 13.299 66.224 67.999 1.00 56.09 184 ASP A N 1
ATOM 1392 C CA . ASP A 1 184 ? 13.538 64.884 68.520 1.00 55.38 184 ASP A CA 1
ATOM 1393 C C . ASP A 1 184 ? 12.567 63.921 67.846 1.00 52.56 184 ASP A C 1
ATOM 1394 O O . ASP A 1 184 ? 12.957 62.840 67.405 1.00 51.54 184 ASP A O 1
ATOM 1399 N N . SER A 1 185 ? 11.302 64.321 67.768 1.00 51.01 185 SER A N 1
ATOM 1400 C CA . SER A 1 185 ? 10.272 63.492 67.153 1.00 50.63 185 SER A CA 1
ATOM 1401 C C . SER A 1 185 ? 10.410 63.452 65.634 1.00 49.33 185 SER A C 1
ATOM 1402 O O . SER A 1 185 ? 9.725 62.681 64.962 1.00 47.50 185 SER A O 1
ATOM 1405 N N . PHE A 1 186 ? 11.298 64.283 65.098 1.00 50.05 186 PHE A N 1
ATOM 1406 C CA . PHE A 1 186 ? 11.514 64.334 63.677 1.00 49.12 186 PHE A CA 1
ATOM 1407 C C . PHE A 1 186 ? 12.560 63.359 63.287 1.00 47.05 186 PHE A C 1
ATOM 1408 O O . PHE A 1 186 ? 12.575 62.893 62.183 1.00 43.30 186 PHE A O 1
ATOM 1416 N N . LEU A 1 187 ? 13.450 63.050 64.204 1.00 49.28 187 LEU A N 1
ATOM 1417 C CA . LEU A 1 187 ? 14.499 62.111 63.923 1.00 51.67 187 LEU A CA 1
ATOM 1418 C C . LEU A 1 187 ? 13.883 60.757 63.956 1.00 51.26 187 LEU A C 1
ATOM 1419 O O . LEU A 1 187 ? 14.258 59.883 63.199 1.00 51.31 187 LEU A O 1
ATOM 1424 N N . SER A 1 188 ? 12.936 60.562 64.849 1.00 51.18 188 SER A N 1
ATOM 1425 C CA . SER A 1 188 ? 12.284 59.281 64.910 1.00 51.21 188 SER A CA 1
ATOM 1426 C C . SER A 1 188 ? 11.491 59.019 63.666 1.00 51.88 188 SER A C 1
ATOM 1427 O O . SER A 1 188 ? 11.435 57.915 63.174 1.00 46.67 188 SER A O 1
ATOM 1430 N N . LYS A 1 189 ? 10.778 60.025 63.219 1.00 56.86 189 LYS A N 1
ATOM 1431 C CA . LYS A 1 189 ? 10.003 59.871 62.030 1.00 59.56 189 LYS A CA 1
ATOM 1432 C C . LYS A 1 189 ? 10.954 59.640 60.924 1.00 57.25 189 LYS A C 1
ATOM 1433 O O . LYS A 1 189 ? 10.753 58.781 60.109 1.00 57.26 189 LYS A O 1
ATOM 1439 N N . PHE A 1 190 ? 11.978 60.464 60.852 1.00 55.13 190 PHE A N 1
ATOM 1440 C CA . PHE A 1 190 ? 12.935 60.341 59.790 1.00 53.00 190 PHE A CA 1
ATOM 1441 C C . PHE A 1 190 ? 13.671 59.048 59.852 1.00 51.85 190 PHE A C 1
ATOM 1442 O O . PHE A 1 190 ? 13.854 58.383 58.876 1.00 49.71 190 PHE A O 1
ATOM 1450 N N . SER A 1 191 ? 14.142 58.712 61.019 1.00 54.16 191 SER A N 1
ATOM 1451 C CA . SER A 1 191 ? 14.857 57.480 61.155 1.00 57.54 191 SER A CA 1
ATOM 1452 C C . SER A 1 191 ? 13.895 56.373 60.840 1.00 61.33 191 SER A C 1
ATOM 1453 O O . SER A 1 191 ? 14.236 55.436 60.163 1.00 57.70 191 SER A O 1
ATOM 1456 N N . GLN A 1 192 ? 12.682 56.462 61.363 1.00 69.04 192 GLN A N 1
ATOM 1457 C CA . GLN A 1 192 ? 11.710 55.424 61.093 1.00 70.35 192 GLN A CA 1
ATOM 1458 C C . GLN A 1 192 ? 11.428 55.401 59.610 1.00 68.27 192 GLN A C 1
ATOM 1459 O O . GLN A 1 192 ? 11.335 54.362 59.030 1.00 69.52 192 GLN A O 1
ATOM 1465 N N . GLU A 1 193 ? 11.332 56.543 58.967 1.00 64.92 193 GLU A N 1
ATOM 1466 C CA . GLU A 1 193 ? 11.030 56.514 57.561 1.00 64.36 193 GLU A CA 1
ATOM 1467 C C . GLU A 1 193 ? 12.221 56.243 56.685 1.00 63.03 193 GLU A C 1
ATOM 1468 O O . GLU A 1 193 ? 12.115 56.272 55.496 1.00 62.06 193 GLU A O 1
ATOM 1474 N N . LEU A 1 194 ? 13.355 55.943 57.277 1.00 64.56 194 LEU A N 1
ATOM 1475 C CA . LEU A 1 194 ? 14.563 55.671 56.518 1.00 63.86 194 LEU A CA 1
ATOM 1476 C C . LEU A 1 194 ? 14.840 54.203 56.579 1.00 61.19 194 LEU A C 1
ATOM 1477 O O . LEU A 1 194 ? 15.355 53.624 55.666 1.00 55.36 194 LEU A O 1
ATOM 1482 N N . PHE A 1 195 ? 14.514 53.616 57.708 1.00 63.33 195 PHE A N 1
ATOM 1483 C CA . PHE A 1 195 ? 14.675 52.208 57.937 1.00 65.65 195 PHE A CA 1
ATOM 1484 C C . PHE A 1 195 ? 13.854 51.544 56.892 1.00 68.73 195 PHE A C 1
ATOM 1485 O O . PHE A 1 195 ? 14.305 50.651 56.206 1.00 71.47 195 PHE A O 1
ATOM 1493 N N . ARG A 1 196 ? 12.621 51.988 56.788 1.00 71.34 196 ARG A N 1
ATOM 1494 C CA . ARG A 1 196 ? 11.696 51.426 55.838 1.00 71.86 196 ARG A CA 1
ATOM 1495 C C . ARG A 1 196 ? 12.247 51.339 54.435 1.00 66.86 196 ARG A C 1
ATOM 1496 O O . ARG A 1 196 ? 12.428 50.254 53.918 1.00 63.37 196 ARG A O 1
ATOM 1504 N N . LYS A 1 197 ? 12.544 52.502 53.859 1.00 62.55 197 LYS A N 1
ATOM 1505 C CA . LYS A 1 197 ? 12.945 52.647 52.457 1.00 61.01 197 LYS A CA 1
ATOM 1506 C C . LYS A 1 197 ? 14.318 52.356 51.877 1.00 59.15 197 LYS A C 1
ATOM 1507 O O . LYS A 1 197 ? 14.467 52.440 50.682 1.00 57.20 197 LYS A O 1
ATOM 1513 N N . PHE A 1 198 ? 15.308 52.024 52.684 1.00 57.51 198 PHE A N 1
ATOM 1514 C CA . PHE A 1 198 ? 16.644 51.695 52.193 1.00 54.76 198 PHE A CA 1
ATOM 1515 C C . PHE A 1 198 ? 17.029 50.448 52.912 1.00 58.82 198 PHE A C 1
ATOM 1516 O O . PHE A 1 198 ? 16.776 50.358 54.096 1.00 52.17 198 PHE A O 1
ATOM 1524 N N . ASP A 1 199 ? 17.683 49.496 52.273 1.00 67.29 199 ASP A N 1
ATOM 1525 C CA . ASP A 1 199 ? 17.958 48.274 53.021 1.00 72.46 199 ASP A CA 1
ATOM 1526 C C . ASP A 1 199 ? 19.287 48.160 53.764 1.00 72.00 199 ASP A C 1
ATOM 1527 O O . ASP A 1 199 ? 19.541 47.168 54.410 1.00 72.35 199 ASP A O 1
ATOM 1532 N N . SER A 1 200 ? 20.103 49.205 53.704 1.00 71.53 200 SER A N 1
ATOM 1533 C CA . SER A 1 200 ? 21.388 49.277 54.374 1.00 65.64 200 SER A CA 1
ATOM 1534 C C . SER A 1 200 ? 22.012 50.631 54.343 1.00 58.29 200 SER A C 1
ATOM 1535 O O . SER A 1 200 ? 21.672 51.455 53.537 1.00 52.21 200 SER A O 1
ATOM 1538 N N . TRP A 1 201 ? 23.013 50.829 55.180 1.00 55.49 201 TRP A N 1
ATOM 1539 C CA . TRP A 1 201 ? 23.712 52.107 55.256 1.00 55.72 201 TRP A CA 1
ATOM 1540 C C . TRP A 1 201 ? 24.509 52.372 53.999 1.00 59.80 201 TRP A C 1
ATOM 1541 O O . TRP A 1 201 ? 24.678 53.497 53.589 1.00 59.33 201 TRP A O 1
ATOM 1552 N N . ASN A 1 202 ? 25.005 51.299 53.392 1.00 64.82 202 ASN A N 1
ATOM 1553 C CA . ASN A 1 202 ? 25.785 51.405 52.167 1.00 67.83 202 ASN A CA 1
ATOM 1554 C C . ASN A 1 202 ? 24.904 51.946 51.049 1.00 66.93 202 ASN A C 1
ATOM 1555 O O . ASN A 1 202 ? 25.371 52.672 50.171 1.00 63.13 202 ASN A O 1
ATOM 1560 N N . GLU A 1 203 ? 23.625 51.588 51.088 1.00 69.06 203 GLU A N 1
ATOM 1561 C CA . GLU A 1 203 ? 22.670 52.041 50.086 1.00 70.38 203 GLU A CA 1
ATOM 1562 C C . GLU A 1 203 ? 22.306 53.501 50.329 1.00 64.59 203 GLU A C 1
ATOM 1563 O O . GLU A 1 203 ? 21.981 54.236 49.397 1.00 57.70 203 GLU A O 1
ATOM 1569 N N . VAL A 1 204 ? 22.366 53.914 51.591 1.00 59.57 204 VAL A N 1
ATOM 1570 C CA . VAL A 1 204 ? 22.051 55.288 51.964 1.00 57.69 204 VAL A CA 1
ATOM 1571 C C . VAL A 1 204 ? 23.061 56.263 51.372 1.00 58.12 204 VAL A C 1
ATOM 1572 O O . VAL A 1 204 ? 22.697 57.341 50.902 1.00 56.19 204 VAL A O 1
ATOM 1576 N N . ASN A 1 205 ? 24.333 55.877 51.399 1.00 61.54 205 ASN A N 1
ATOM 1577 C CA . ASN A 1 205 ? 25.398 56.712 50.860 1.00 64.47 205 ASN A CA 1
ATOM 1578 C C . ASN A 1 205 ? 25.273 56.815 49.345 1.00 64.13 205 ASN A C 1
ATOM 1579 O O . ASN A 1 205 ? 25.302 57.909 48.782 1.00 62.20 205 ASN A O 1
ATOM 1584 N N . LYS A 1 206 ? 25.133 55.667 48.690 1.00 64.03 206 LYS A N 1
ATOM 1585 C CA . LYS A 1 206 ? 24.994 55.626 47.241 1.00 65.02 206 LYS A CA 1
ATOM 1586 C C . LYS A 1 206 ? 23.820 56.492 46.805 1.00 65.43 206 LYS A C 1
ATOM 1587 O O . LYS A 1 206 ? 23.963 57.367 45.951 1.00 67.43 206 LYS A O 1
ATOM 1593 N N . LYS A 1 207 ? 22.657 56.241 47.398 1.00 64.19 207 LYS A N 1
ATOM 1594 C CA . LYS A 1 207 ? 21.468 56.998 47.082 1.00 63.15 207 LYS A CA 1
ATOM 1595 C C . LYS A 1 207 ? 21.394 58.157 48.015 1.00 61.41 207 LYS A C 1
ATOM 1596 O O . LYS A 1 207 ? 20.637 58.132 48.936 1.00 64.56 207 LYS A O 1
ATOM 1602 N N . TYR A 1 208 ? 22.153 59.202 47.772 1.00 58.84 208 TYR A N 1
ATOM 1603 C CA . TYR A 1 208 ? 22.151 60.277 48.737 1.00 59.41 208 TYR A CA 1
ATOM 1604 C C . TYR A 1 208 ? 21.259 61.431 48.436 1.00 61.01 208 TYR A C 1
ATOM 1605 O O . TYR A 1 208 ? 21.051 62.266 49.272 1.00 62.78 208 TYR A O 1
ATOM 1614 N N . LEU A 1 209 ? 20.727 61.503 47.242 1.00 64.14 209 LEU A N 1
ATOM 1615 C CA . LEU A 1 209 ? 19.799 62.581 46.975 1.00 68.47 209 LEU A CA 1
ATOM 1616 C C . LEU A 1 209 ? 18.401 62.093 47.329 1.00 69.65 209 LEU A C 1
ATOM 1617 O O . LEU A 1 209 ? 17.529 62.861 47.686 1.00 69.26 209 LEU A O 1
ATOM 1622 N N . GLU A 1 210 ? 18.198 60.795 47.239 1.00 69.80 210 GLU A N 1
ATOM 1623 C CA . GLU A 1 210 ? 16.941 60.223 47.595 1.00 71.44 210 GLU A CA 1
ATOM 1624 C C . GLU A 1 210 ? 16.783 60.434 49.074 1.00 67.17 210 GLU A C 1
ATOM 1625 O O . GLU A 1 210 ? 15.725 60.794 49.543 1.00 67.55 210 GLU A O 1
ATOM 1631 N N . ALA A 1 211 ? 17.855 60.215 49.812 1.00 61.35 211 ALA A N 1
ATOM 1632 C CA . ALA A 1 211 ? 17.829 60.386 51.237 1.00 59.60 211 ALA A CA 1
ATOM 1633 C C . ALA A 1 211 ? 17.665 61.838 51.521 1.00 59.11 211 ALA A C 1
ATOM 1634 O O . ALA A 1 211 ? 17.099 62.220 52.509 1.00 57.69 211 ALA A O 1
ATOM 1636 N N . ALA A 1 212 ? 18.299 62.643 50.704 1.00 59.25 212 ALA A N 1
ATOM 1637 C CA . ALA A 1 212 ? 18.240 64.063 50.868 1.00 63.29 212 ALA A CA 1
ATOM 1638 C C . ALA A 1 212 ? 16.858 64.498 50.672 1.00 66.42 212 ALA A C 1
ATOM 1639 O O . ALA A 1 212 ? 16.396 65.381 51.332 1.00 70.50 212 ALA A O 1
ATOM 1641 N N . GLU A 1 213 ? 16.230 63.922 49.668 1.00 68.74 213 GLU A N 1
ATOM 1642 C CA . GLU A 1 213 ? 14.878 64.260 49.304 1.00 68.61 213 GLU A CA 1
ATOM 1643 C C . GLU A 1 213 ? 13.910 63.968 50.389 1.00 62.95 213 GLU A C 1
ATOM 1644 O O . GLU A 1 213 ? 13.090 64.790 50.720 1.00 61.18 213 GLU A O 1
ATOM 1650 N N . LEU A 1 214 ? 14.049 62.781 50.960 1.00 56.97 214 LEU A N 1
ATOM 1651 C CA . LEU A 1 214 ? 13.173 62.286 51.992 1.00 53.20 214 LEU A CA 1
ATOM 1652 C C . LEU A 1 214 ? 13.232 63.220 53.124 1.00 51.74 214 LEU A C 1
ATOM 1653 O O . LEU A 1 214 ? 12.246 63.554 53.714 1.00 50.27 214 LEU A O 1
ATOM 1658 N N . LEU A 1 215 ? 14.433 63.613 53.447 1.00 54.69 215 LEU A N 1
ATOM 1659 C CA . LEU A 1 215 ? 14.633 64.517 54.529 1.00 59.07 215 LEU A CA 1
ATOM 1660 C C . LEU A 1 215 ? 13.944 65.796 54.227 1.00 62.64 215 LEU A C 1
ATOM 1661 O O . LEU A 1 215 ? 13.301 66.357 55.071 1.00 70.19 215 LEU A O 1
ATOM 1666 N N . ASP A 1 216 ? 14.107 66.301 53.028 1.00 63.59 216 ASP A N 1
ATOM 1667 C CA . ASP A 1 216 ? 13.459 67.543 52.729 1.00 65.13 216 ASP A CA 1
ATOM 1668 C C . ASP A 1 216 ? 11.973 67.342 52.775 1.00 66.47 216 ASP A C 1
ATOM 1669 O O . ASP A 1 216 ? 11.244 68.231 53.142 1.00 68.75 216 ASP A O 1
ATOM 1674 N N . SER A 1 217 ? 11.523 66.161 52.402 1.00 66.54 217 SER A N 1
ATOM 1675 C CA . SER A 1 217 ? 10.103 65.886 52.407 1.00 66.06 217 SER A CA 1
ATOM 1676 C C . SER A 1 217 ? 9.530 65.940 53.785 1.00 66.25 217 SER A C 1
ATOM 1677 O O . SER A 1 217 ? 8.467 66.465 53.957 1.00 68.31 217 SER A O 1
ATOM 1688 N N . LEU A 1 219 ? 10.665 67.446 56.438 1.00 66.71 219 LEU A N 1
ATOM 1689 C CA . LEU A 1 219 ? 10.863 68.799 56.898 1.00 66.30 219 LEU A CA 1
ATOM 1690 C C . LEU A 1 219 ? 9.813 69.680 56.321 1.00 65.79 219 LEU A C 1
ATOM 1691 O O . LEU A 1 219 ? 9.456 70.676 56.895 1.00 65.40 219 LEU A O 1
ATOM 1696 N N . ALA A 1 220 ? 9.344 69.297 55.153 1.00 65.61 220 ALA A N 1
ATOM 1697 C CA . ALA A 1 220 ? 8.337 70.043 54.453 1.00 64.82 220 ALA A CA 1
ATOM 1698 C C . ALA A 1 220 ? 7.125 70.093 55.309 1.00 64.60 220 ALA A C 1
ATOM 1699 O O . ALA A 1 220 ? 6.426 71.078 55.348 1.00 64.31 220 ALA A O 1
ATOM 1701 N N . SER A 1 221 ? 6.812 68.993 55.942 1.00 65.38 221 SER A N 1
ATOM 1702 C CA . SER A 1 221 ? 5.635 69.024 56.730 1.00 68.31 221 SER A CA 1
ATOM 1703 C C . SER A 1 221 ? 5.771 70.020 57.855 1.00 72.18 221 SER A C 1
ATOM 1704 O O . SER A 1 221 ? 4.886 70.823 58.064 1.00 81.04 221 SER A O 1
ATOM 1707 N N . TYR A 1 222 ? 6.851 69.989 58.609 1.00 68.61 222 TYR A N 1
ATOM 1708 C CA . TYR A 1 222 ? 6.963 70.946 59.693 1.00 65.18 222 TYR A CA 1
ATOM 1709 C C . TYR A 1 222 ? 7.058 72.407 59.307 1.00 67.50 222 TYR A C 1
ATOM 1710 O O . TYR A 1 222 ? 6.438 73.244 59.928 1.00 68.76 222 TYR A O 1
ATOM 1719 N N . GLY A 1 223 ? 7.868 72.727 58.316 1.00 69.46 223 GLY A N 1
ATOM 1720 C CA . GLY A 1 223 ? 8.057 74.115 57.947 1.00 72.80 223 GLY A CA 1
ATOM 1721 C C . GLY A 1 223 ? 8.580 74.324 56.553 1.00 75.42 223 GLY A C 1
ATOM 1722 O O . GLY A 1 223 ? 8.862 73.379 55.862 1.00 73.79 223 GLY A O 1
ATOM 1723 N N . PRO A 1 224 ? 8.777 75.576 56.156 1.00 79.63 224 PRO A N 1
ATOM 1724 C CA . PRO A 1 224 ? 9.280 75.803 54.820 1.00 79.05 224 PRO A CA 1
ATOM 1725 C C . PRO A 1 224 ? 10.786 75.963 54.874 1.00 76.71 224 PRO A C 1
ATOM 1726 O O . PRO A 1 224 ? 11.299 76.926 55.423 1.00 72.82 224 PRO A O 1
ATOM 1730 N N . PHE A 1 225 ? 11.471 75.008 54.270 1.00 72.94 225 PHE A N 1
ATOM 1731 C CA . PHE A 1 225 ? 12.908 74.973 54.205 1.00 68.73 225 PHE A CA 1
ATOM 1732 C C . PHE A 1 225 ? 13.274 74.732 52.772 1.00 66.85 225 PHE A C 1
ATOM 1733 O O . PHE A 1 225 ? 12.553 74.063 52.063 1.00 68.17 225 PHE A O 1
ATOM 1741 N N . ASP A 1 226 ? 14.422 75.216 52.343 1.00 64.52 226 ASP A N 1
ATOM 1742 C CA . ASP A 1 226 ? 14.836 75.003 50.974 1.00 63.67 226 ASP A CA 1
ATOM 1743 C C . ASP A 1 226 ? 15.275 73.600 50.691 1.00 67.95 226 ASP A C 1
ATOM 1744 O O . ASP A 1 226 ? 15.448 72.816 51.596 1.00 68.52 226 ASP A O 1
ATOM 1749 N N . SER A 1 227 ? 15.464 73.283 49.421 1.00 74.81 227 SER A N 1
ATOM 1750 C CA . SER A 1 227 ? 15.825 71.924 49.057 1.00 79.17 227 SER A CA 1
ATOM 1751 C C . SER A 1 227 ? 17.240 71.511 49.271 1.00 78.65 227 SER A C 1
ATOM 1752 O O . SER A 1 227 ? 18.123 71.950 48.571 1.00 75.70 227 SER A O 1
ATOM 1755 N N . VAL A 1 228 ? 17.452 70.638 50.227 1.00 79.14 228 VAL A N 1
ATOM 1756 C CA . VAL A 1 228 ? 18.791 70.246 50.535 1.00 78.02 228 VAL A CA 1
ATOM 1757 C C . VAL A 1 228 ? 19.349 69.634 49.291 1.00 79.27 228 VAL A C 1
ATOM 1758 O O . VAL A 1 228 ? 20.392 70.043 48.818 1.00 82.85 228 VAL A O 1
ATOM 1762 N N . CYS A 1 229 ? 18.601 68.702 48.721 1.00 78.93 229 CYS A N 1
ATOM 1763 C CA . CYS A 1 229 ? 19.069 67.931 47.589 1.00 80.37 229 CYS A CA 1
ATOM 1764 C C . CYS A 1 229 ? 19.437 68.841 46.471 1.00 81.92 229 CYS A C 1
ATOM 1765 O O . CYS A 1 229 ? 20.384 68.608 45.756 1.00 83.55 229 CYS A O 1
ATOM 1768 N N . LYS A 1 230 ? 18.676 69.896 46.310 1.00 83.42 230 LYS A N 1
ATOM 1769 C CA . LYS A 1 230 ? 18.965 70.825 45.257 1.00 84.65 230 LYS A CA 1
ATOM 1770 C C . LYS A 1 230 ? 20.304 71.395 45.554 1.00 84.07 230 LYS A C 1
ATOM 1771 O O . LYS A 1 230 ? 21.095 71.599 44.664 1.00 87.30 230 LYS A O 1
ATOM 1785 N N . ILE A 1 232 ? 22.578 70.138 47.289 1.00 72.82 232 ILE A N 1
ATOM 1786 C CA . ILE A 1 232 ? 23.542 69.117 47.082 1.00 75.00 232 ILE A CA 1
ATOM 1787 C C . ILE A 1 232 ? 23.813 68.981 45.621 1.00 79.55 232 ILE A C 1
ATOM 1788 O O . ILE A 1 232 ? 24.914 68.660 45.247 1.00 84.46 232 ILE A O 1
ATOM 1793 N N . GLY A 1 233 ? 22.776 68.997 44.816 1.00 80.86 233 GLY A N 1
ATOM 1794 C CA . GLY A 1 233 ? 22.977 68.858 43.398 1.00 78.93 233 GLY A CA 1
ATOM 1795 C C . GLY A 1 233 ? 23.732 70.047 42.892 1.00 77.07 233 GLY A C 1
ATOM 1796 O O . GLY A 1 233 ? 24.652 69.942 42.113 1.00 72.87 233 GLY A O 1
ATOM 1797 N N . ASP A 1 234 ? 23.378 71.201 43.409 1.00 78.43 234 ASP A N 1
ATOM 1798 C CA . ASP A 1 234 ? 23.976 72.422 42.949 1.00 79.69 234 ASP A CA 1
ATOM 1799 C C . ASP A 1 234 ? 25.479 72.436 43.172 1.00 76.52 234 ASP A C 1
ATOM 1800 O O . ASP A 1 234 ? 26.226 72.828 42.306 1.00 72.14 234 ASP A O 1
ATOM 1805 N N . SER A 1 235 ? 25.910 72.104 44.374 1.00 75.72 235 SER A N 1
ATOM 1806 C CA . SER A 1 235 ? 27.322 72.036 44.669 1.00 74.38 235 SER A CA 1
ATOM 1807 C C . SER A 1 235 ? 27.909 70.927 43.851 1.00 74.60 235 SER A C 1
ATOM 1808 O O . SER A 1 235 ? 28.955 71.054 43.266 1.00 76.41 235 SER A O 1
ATOM 1811 N N . ASP A 1 236 ? 27.169 69.848 43.749 1.00 74.16 236 ASP A N 1
ATOM 1812 C CA . ASP A 1 236 ? 27.632 68.688 43.047 1.00 74.10 236 ASP A CA 1
ATOM 1813 C C . ASP A 1 236 ? 27.918 69.060 41.616 1.00 73.58 236 ASP A C 1
ATOM 1814 O O . ASP A 1 236 ? 28.838 68.551 41.008 1.00 73.68 236 ASP A O 1
ATOM 1819 N N . SER A 1 237 ? 27.087 69.902 41.044 1.00 72.79 237 SER A N 1
ATOM 1820 C CA . SER A 1 237 ? 27.307 70.297 39.669 1.00 72.24 237 SER A CA 1
ATOM 1821 C C . SER A 1 237 ? 28.550 71.101 39.488 1.00 69.25 237 SER A C 1
ATOM 1822 O O . SER A 1 237 ? 29.228 70.970 38.500 1.00 69.15 237 SER A O 1
ATOM 1825 N N . ARG A 1 238 ? 28.864 71.920 40.469 1.00 67.43 238 ARG A N 1
ATOM 1826 C CA . ARG A 1 238 ? 29.988 72.808 40.343 1.00 67.26 238 ARG A CA 1
ATOM 1827 C C . ARG A 1 238 ? 31.292 72.313 40.892 1.00 63.76 238 ARG A C 1
ATOM 1828 O O . ARG A 1 238 ? 32.250 73.057 40.971 1.00 62.06 238 ARG A O 1
ATOM 1836 N N . ASN A 1 239 ? 31.355 71.045 41.239 1.00 60.73 239 ASN A N 1
ATOM 1837 C CA . ASN A 1 239 ? 32.590 70.540 41.779 1.00 57.89 239 ASN A CA 1
ATOM 1838 C C . ASN A 1 239 ? 33.582 70.294 40.698 1.00 54.95 239 ASN A C 1
ATOM 1839 O O . ASN A 1 239 ? 33.296 69.633 39.721 1.00 52.04 239 ASN A O 1
ATOM 1844 N N . SER A 1 240 ? 34.757 70.866 40.893 1.00 53.70 240 SER A N 1
ATOM 1845 C CA . SER A 1 240 ? 35.864 70.742 39.980 1.00 53.32 240 SER A CA 1
ATOM 1846 C C . SER A 1 240 ? 37.027 70.004 40.579 1.00 51.43 240 SER A C 1
ATOM 1847 O O . SER A 1 240 ? 37.915 69.614 39.871 1.00 49.29 240 SER A O 1
ATOM 1850 N N . LEU A 1 241 ? 36.991 69.825 41.884 1.00 50.29 241 LEU A N 1
ATOM 1851 C CA . LEU A 1 241 ? 38.069 69.243 42.659 1.00 46.92 241 LEU A CA 1
ATOM 1852 C C . LEU A 1 241 ? 38.422 67.853 42.291 1.00 43.70 241 LEU A C 1
ATOM 1853 O O . LEU A 1 241 ? 37.587 67.058 41.967 1.00 42.69 241 LEU A O 1
ATOM 1858 N N . PRO A 1 242 ? 39.687 67.527 42.424 1.00 42.16 242 PRO A N 1
ATOM 1859 C CA . PRO A 1 242 ? 40.190 66.221 42.069 1.00 43.07 242 PRO A CA 1
ATOM 1860 C C . PRO A 1 242 ? 39.549 65.197 42.940 1.00 44.97 242 PRO A C 1
ATOM 1861 O O . PRO A 1 242 ? 39.180 65.523 44.039 1.00 47.49 242 PRO A O 1
ATOM 1865 N N . ASP A 1 243 ? 39.452 63.959 42.482 1.00 45.92 243 ASP A N 1
ATOM 1866 C CA . ASP A 1 243 ? 38.760 62.946 43.246 1.00 44.12 243 ASP A CA 1
ATOM 1867 C C . ASP A 1 243 ? 39.393 62.737 44.579 1.00 42.50 243 ASP A C 1
ATOM 1868 O O . ASP A 1 243 ? 40.545 62.456 44.647 1.00 43.14 243 ASP A O 1
ATOM 1873 N N . LYS A 1 244 ? 38.603 62.982 45.607 1.00 40.34 244 LYS A N 1
ATOM 1874 C CA . LYS A 1 244 ? 38.944 62.834 46.995 1.00 39.45 244 LYS A CA 1
ATOM 1875 C C . LYS A 1 244 ? 39.840 63.841 47.600 1.00 38.05 244 LYS A C 1
ATOM 1876 O O . LYS A 1 244 ? 40.342 63.581 48.660 1.00 37.13 244 LYS A O 1
ATOM 1882 N N . SER A 1 245 ? 39.988 64.988 46.972 1.00 37.17 245 SER A N 1
ATOM 1883 C CA . SER A 1 245 ? 40.888 65.979 47.470 1.00 37.17 245 SER A CA 1
ATOM 1884 C C . SER A 1 245 ? 40.471 66.360 48.815 1.00 36.67 245 SER A C 1
ATOM 1885 O O . SER A 1 245 ? 39.335 66.618 49.031 1.00 36.09 245 SER A O 1
ATOM 1888 N N . THR A 1 246 ? 41.427 66.440 49.716 1.00 36.00 246 THR A N 1
ATOM 1889 C CA . THR A 1 246 ? 41.183 66.850 51.065 1.00 35.82 246 THR A CA 1
ATOM 1890 C C . THR A 1 246 ? 41.592 68.291 51.261 1.00 36.10 246 THR A C 1
ATOM 1891 O O . THR A 1 246 ? 41.664 68.745 52.366 1.00 34.00 246 THR A O 1
ATOM 1895 N N . ILE A 1 247 ? 41.808 68.994 50.157 1.00 37.66 247 ILE A N 1
ATOM 1896 C CA . ILE A 1 247 ? 42.226 70.382 50.135 1.00 38.44 247 ILE A CA 1
ATOM 1897 C C . ILE A 1 247 ? 41.287 71.202 49.305 1.00 38.67 247 ILE A C 1
ATOM 1898 O O . ILE A 1 247 ? 40.684 70.710 48.400 1.00 37.40 247 ILE A O 1
ATOM 1903 N N . ALA A 1 248 ? 41.217 72.480 49.596 1.00 41.02 248 ALA A N 1
ATOM 1904 C CA . ALA A 1 248 ? 40.357 73.377 48.884 1.00 45.23 248 ALA A CA 1
ATOM 1905 C C . ALA A 1 248 ? 40.939 74.754 48.912 1.00 49.03 248 ALA A C 1
ATOM 1906 O O . ALA A 1 248 ? 41.744 75.060 49.753 1.00 49.00 248 ALA A O 1
ATOM 1908 N N . PHE A 1 249 ? 40.489 75.595 48.003 1.00 54.02 249 PHE A N 1
ATOM 1909 C CA . PHE A 1 249 ? 40.973 76.949 47.887 1.00 56.99 249 PHE A CA 1
ATOM 1910 C C . PHE A 1 249 ? 39.959 77.953 48.366 1.00 57.66 249 PHE A C 1
ATOM 1911 O O . PHE A 1 249 ? 38.812 77.867 48.005 1.00 57.37 249 PHE A O 1
ATOM 1919 N N . THR A 1 250 ? 40.408 78.939 49.114 1.00 59.68 250 THR A N 1
ATOM 1920 C CA . THR A 1 250 ? 39.523 79.943 49.614 1.00 63.23 250 THR A CA 1
ATOM 1921 C C . THR A 1 250 ? 39.823 81.290 49.093 1.00 65.54 250 THR A C 1
ATOM 1922 O O . THR A 1 250 ? 40.935 81.739 49.150 1.00 63.84 250 THR A O 1
ATOM 1926 N N . ASN A 1 251 ? 38.827 81.895 48.488 1.00 71.39 251 ASN A N 1
ATOM 1927 C CA . ASN A 1 251 ? 38.931 83.231 47.958 1.00 76.78 251 ASN A CA 1
ATOM 1928 C C . ASN A 1 251 ? 39.023 84.246 49.052 1.00 77.73 251 ASN A C 1
ATOM 1929 O O . ASN A 1 251 ? 39.611 85.291 48.893 1.00 76.70 251 ASN A O 1
ATOM 1934 N N . ASN A 1 252 ? 38.372 83.947 50.159 1.00 80.48 252 ASN A N 1
ATOM 1935 C CA . ASN A 1 252 ? 38.334 84.843 51.295 1.00 84.13 252 ASN A CA 1
ATOM 1936 C C . ASN A 1 252 ? 39.660 84.929 51.980 1.00 83.93 252 ASN A C 1
ATOM 1937 O O . ASN A 1 252 ? 39.877 85.784 52.808 1.00 86.09 252 ASN A O 1
ATOM 1942 N N . ALA A 1 253 ? 40.533 84.020 51.624 1.00 85.71 253 ALA A N 1
ATOM 1943 C CA . ALA A 1 253 ? 41.846 83.939 52.216 1.00 89.02 253 ALA A CA 1
ATOM 1944 C C . ALA A 1 253 ? 42.731 85.049 51.773 1.00 88.95 253 ALA A C 1
ATOM 1945 O O . ALA A 1 253 ? 42.474 85.689 50.775 1.00 90.24 253 ALA A O 1
ATOM 1947 N N . GLU A 1 254 ? 43.832 85.198 52.493 1.00 87.51 254 GLU A N 1
ATOM 1948 C CA . GLU A 1 254 ? 44.865 86.169 52.203 1.00 84.97 254 GLU A CA 1
ATOM 1949 C C . GLU A 1 254 ? 46.075 85.328 51.846 1.00 77.19 254 GLU A C 1
ATOM 1950 O O . GLU A 1 254 ? 46.320 84.313 52.458 1.00 73.57 254 GLU A O 1
ATOM 1956 N N . ILE A 1 255 ? 46.800 85.713 50.819 1.00 71.22 255 ILE A N 1
ATOM 1957 C CA . ILE A 1 255 ? 47.927 84.935 50.377 1.00 70.56 255 ILE A CA 1
ATOM 1958 C C . ILE A 1 255 ? 49.223 85.591 50.784 1.00 73.08 255 ILE A C 1
ATOM 1959 O O . ILE A 1 255 ? 49.356 86.787 50.674 1.00 82.67 255 ILE A O 1
ATOM 1964 N N . THR A 1 256 ? 50.177 84.807 51.261 1.00 70.35 256 THR A N 1
ATOM 1965 C CA . THR A 1 256 ? 51.447 85.351 51.655 1.00 69.07 256 THR A CA 1
ATOM 1966 C C . THR A 1 256 ? 52.589 84.522 51.119 1.00 72.34 256 THR A C 1
ATOM 1967 O O . THR A 1 256 ? 53.331 83.948 51.872 1.00 79.69 256 THR A O 1
ATOM 1971 N N . VAL A 1 257 ? 52.770 84.477 49.817 1.00 73.30 257 VAL A N 1
ATOM 1972 C CA . VAL A 1 257 ? 53.838 83.680 49.250 1.00 76.26 257 VAL A CA 1
ATOM 1973 C C . VAL A 1 257 ? 55.201 84.294 49.378 1.00 78.37 257 VAL A C 1
ATOM 1974 O O . VAL A 1 257 ? 55.310 85.438 49.731 1.00 79.75 257 VAL A O 1
ATOM 1978 N N . ASP A 1 258 ? 56.229 83.524 49.086 1.00 82.99 258 ASP A N 1
ATOM 1979 C CA . ASP A 1 258 ? 57.550 84.071 49.115 1.00 89.00 258 ASP A CA 1
ATOM 1980 C C . ASP A 1 258 ? 57.796 84.837 50.385 1.00 94.24 258 ASP A C 1
ATOM 1981 O O . ASP A 1 258 ? 57.972 86.050 50.348 1.00 101.61 258 ASP A O 1
ATOM 1986 N N . ILE A 1 259 ? 57.847 84.106 51.494 1.00 92.55 259 ILE A N 1
ATOM 1987 C CA . ILE A 1 259 ? 58.054 84.675 52.819 1.00 85.89 259 ILE A CA 1
ATOM 1988 C C . ILE A 1 259 ? 59.114 83.863 53.562 1.00 78.39 259 ILE A C 1
ATOM 1989 O O . ILE A 1 259 ? 59.442 82.782 53.125 1.00 75.11 259 ILE A O 1
ATOM 1994 N N . GLU A 1 260 ? 59.621 84.362 54.675 1.00 74.44 260 GLU A N 1
ATOM 1995 C CA . GLU A 1 260 ? 60.696 83.682 55.393 1.00 73.92 260 GLU A CA 1
ATOM 1996 C C . GLU A 1 260 ? 60.389 82.316 55.967 1.00 72.10 260 GLU A C 1
ATOM 1997 O O . GLU A 1 260 ? 59.423 82.145 56.671 1.00 72.01 260 GLU A O 1
ATOM 2003 N N . SER A 1 261 ? 61.278 81.361 55.747 1.00 69.42 261 SER A N 1
ATOM 2004 C CA . SER A 1 261 ? 61.103 80.014 56.249 1.00 65.36 261 SER A CA 1
ATOM 2005 C C . SER A 1 261 ? 61.068 79.969 57.745 1.00 60.47 261 SER A C 1
ATOM 2006 O O . SER A 1 261 ? 60.358 79.200 58.316 1.00 58.63 261 SER A O 1
ATOM 2009 N N . SER A 1 262 ? 61.874 80.791 58.371 1.00 58.44 262 SER A N 1
ATOM 2010 C CA . SER A 1 262 ? 61.961 80.842 59.807 1.00 58.61 262 SER A CA 1
ATOM 2011 C C . SER A 1 262 ? 60.677 81.270 60.443 1.00 57.80 262 SER A C 1
ATOM 2012 O O . SER A 1 262 ? 60.361 80.830 61.527 1.00 55.28 262 SER A O 1
ATOM 2015 N N . VAL A 1 263 ? 59.994 82.225 59.832 1.00 58.80 263 VAL A N 1
ATOM 2016 C CA . VAL A 1 263 ? 58.767 82.751 60.398 1.00 61.16 263 VAL A CA 1
ATOM 2017 C C . VAL A 1 263 ? 57.460 82.323 59.796 1.00 62.58 263 VAL A C 1
ATOM 2018 O O . VAL A 1 263 ? 56.428 82.718 60.269 1.00 61.03 263 VAL A O 1
ATOM 2030 N N . PRO A 1 265 ? 55.885 79.669 60.051 1.00 59.85 265 PRO A N 1
ATOM 2031 C CA . PRO A 1 265 ? 54.967 78.969 60.915 1.00 57.45 265 PRO A CA 1
ATOM 2032 C C . PRO A 1 265 ? 54.151 79.962 61.617 1.00 56.25 265 PRO A C 1
ATOM 2033 O O . PRO A 1 265 ? 53.014 79.718 61.895 1.00 55.16 265 PRO A O 1
ATOM 2037 N N . TYR A 1 266 ? 54.767 81.089 61.960 1.00 56.04 266 TYR A N 1
ATOM 2038 C CA . TYR A 1 266 ? 54.091 82.154 62.692 1.00 58.64 266 TYR A CA 1
ATOM 2039 C C . TYR A 1 266 ? 52.804 82.614 62.022 1.00 58.77 266 TYR A C 1
ATOM 2040 O O . TYR A 1 266 ? 51.778 82.782 62.681 1.00 56.52 266 TYR A O 1
ATOM 2057 N N . ALA A 1 268 ? 50.925 81.059 59.500 1.00 52.37 268 ALA A N 1
ATOM 2058 C CA . ALA A 1 268 ? 49.889 80.082 59.285 1.00 47.80 268 ALA A CA 1
ATOM 2059 C C . ALA A 1 268 ? 49.106 79.900 60.536 1.00 44.11 268 ALA A C 1
ATOM 2060 O O . ALA A 1 268 ? 47.929 79.764 60.490 1.00 45.17 268 ALA A O 1
ATOM 2062 N N . ILE A 1 269 ? 49.744 79.861 61.669 1.00 39.58 269 ILE A N 1
ATOM 2063 C CA . ILE A 1 269 ? 48.989 79.713 62.870 1.00 37.95 269 ILE A CA 1
ATOM 2064 C C . ILE A 1 269 ? 48.155 80.946 63.024 1.00 37.74 269 ILE A C 1
ATOM 2065 O O . ILE A 1 269 ? 47.034 80.894 63.448 1.00 38.23 269 ILE A O 1
ATOM 2070 N N . ALA A 1 270 ? 48.738 82.076 62.701 1.00 37.68 270 ALA A N 1
ATOM 2071 C CA . ALA A 1 270 ? 48.054 83.333 62.827 1.00 37.77 270 ALA A CA 1
ATOM 2072 C C . ALA A 1 270 ? 46.885 83.431 61.911 1.00 37.50 270 ALA A C 1
ATOM 2073 O O . ALA A 1 270 ? 45.882 83.989 62.268 1.00 37.14 270 ALA A O 1
ATOM 2075 N N . ALA A 1 271 ? 47.049 82.959 60.692 1.00 37.67 271 ALA A N 1
ATOM 2076 C CA . ALA A 1 271 ? 45.989 82.973 59.694 1.00 38.15 271 ALA A CA 1
ATOM 2077 C C . ALA A 1 271 ? 44.814 82.118 60.071 1.00 38.59 271 ALA A C 1
ATOM 2078 O O . ALA A 1 271 ? 43.691 82.464 59.810 1.00 38.08 271 ALA A O 1
ATOM 2080 N N . LEU A 1 272 ? 45.100 80.922 60.538 1.00 37.82 272 LEU A N 1
ATOM 2081 C CA . LEU A 1 272 ? 44.100 79.991 60.976 1.00 37.24 272 LEU A CA 1
ATOM 2082 C C . LEU A 1 272 ? 43.444 80.508 62.204 1.00 39.10 272 LEU A C 1
ATOM 2083 O O . LEU A 1 272 ? 42.261 80.448 62.359 1.00 38.31 272 LEU A O 1
ATOM 2088 N N . LEU A 1 273 ? 44.247 81.027 63.096 1.00 43.10 273 LEU A N 1
ATOM 2089 C CA . LEU A 1 273 ? 43.750 81.522 64.354 1.00 47.44 273 LEU A CA 1
ATOM 2090 C C . LEU A 1 273 ? 42.773 82.633 64.128 1.00 52.38 273 LEU A C 1
ATOM 2091 O O . LEU A 1 273 ? 41.832 82.782 64.863 1.00 55.19 273 LEU A O 1
ATOM 2096 N N . ARG A 1 274 ? 43.036 83.442 63.123 1.00 55.39 274 ARG A N 1
ATOM 2097 C CA . ARG A 1 274 ? 42.202 84.571 62.787 1.00 56.08 274 ARG A CA 1
ATOM 2098 C C . ARG A 1 274 ? 40.809 84.156 62.404 1.00 55.04 274 ARG A C 1
ATOM 2099 O O . ARG A 1 274 ? 39.855 84.826 62.734 1.00 53.54 274 ARG A O 1
ATOM 2107 N N . GLU A 1 275 ? 40.740 83.073 61.634 1.00 52.40 275 GLU A N 1
ATOM 2108 C CA . GLU A 1 275 ? 39.513 82.467 61.133 1.00 49.37 275 GLU A CA 1
ATOM 2109 C C . GLU A 1 275 ? 38.766 81.798 62.252 1.00 47.67 275 GLU A C 1
ATOM 2110 O O . GLU A 1 275 ? 37.590 81.564 62.174 1.00 46.38 275 GLU A O 1
ATOM 2116 N N . TYR A 1 276 ? 39.478 81.490 63.309 1.00 47.38 276 TYR A N 1
ATOM 2117 C CA . TYR A 1 276 ? 38.884 80.792 64.419 1.00 48.29 276 TYR A CA 1
ATOM 2118 C C . TYR A 1 276 ? 37.818 81.698 64.874 1.00 53.92 276 TYR A C 1
ATOM 2119 O O . TYR A 1 276 ? 36.750 81.262 65.207 1.00 57.26 276 TYR A O 1
ATOM 2128 N N . ARG A 1 277 ? 38.148 82.965 64.935 1.00 60.61 277 ARG A N 1
ATOM 2129 C CA . ARG A 1 277 ? 37.210 83.990 65.329 1.00 66.53 277 ARG A CA 1
ATOM 2130 C C . ARG A 1 277 ? 36.081 84.253 64.346 1.00 67.92 277 ARG A C 1
ATOM 2131 O O . ARG A 1 277 ? 34.992 84.606 64.743 1.00 65.71 277 ARG A O 1
ATOM 2139 N N . GLN A 1 278 ? 36.373 84.156 63.063 1.00 70.85 278 GLN A N 1
ATOM 2140 C CA . GLN A 1 278 ? 35.379 84.387 62.039 1.00 73.58 278 GLN A CA 1
ATOM 2141 C C . GLN A 1 278 ? 34.316 83.349 62.152 1.00 72.78 278 GLN A C 1
ATOM 2142 O O . GLN A 1 278 ? 33.153 83.606 61.890 1.00 73.06 278 GLN A O 1
ATOM 2148 N N . SER A 1 279 ? 34.730 82.142 62.467 1.00 71.13 279 SER A N 1
ATOM 2149 C CA . SER A 1 279 ? 33.799 81.044 62.578 1.00 69.77 279 SER A CA 1
ATOM 2150 C C . SER A 1 279 ? 33.077 80.987 63.900 1.00 65.55 279 SER A C 1
ATOM 2151 O O . SER A 1 279 ? 32.184 80.187 64.077 1.00 61.34 279 SER A O 1
ATOM 2154 N N . LYS A 1 280 ? 33.528 81.783 64.851 1.00 62.78 280 LYS A N 1
ATOM 2155 C CA . LYS A 1 280 ? 32.913 81.847 66.152 1.00 60.27 280 LYS A CA 1
ATOM 2156 C C . LYS A 1 280 ? 32.872 80.494 66.795 1.00 61.04 280 LYS A C 1
ATOM 2157 O O . LYS A 1 280 ? 31.917 80.142 67.466 1.00 58.52 280 LYS A O 1
ATOM 2159 N N . SER A 1 281 ? 33.955 79.760 66.624 1.00 61.81 281 SER A N 1
ATOM 2160 C CA . SER A 1 281 ? 34.056 78.411 67.130 1.00 62.06 281 SER A CA 1
ATOM 2161 C C . SER A 1 281 ? 34.007 78.363 68.623 1.00 61.97 281 SER A C 1
ATOM 2162 O O . SER A 1 281 ? 34.341 79.325 69.278 1.00 62.16 281 SER A O 1
ATOM 2165 N N . LYS A 1 282 ? 33.510 77.252 69.146 1.00 61.59 282 LYS A N 1
ATOM 2166 C CA . LYS A 1 282 ? 33.438 77.024 70.575 1.00 60.65 282 LYS A CA 1
ATOM 2167 C C . LYS A 1 282 ? 34.639 76.260 71.062 1.00 58.02 282 LYS A C 1
ATOM 2168 O O . LYS A 1 282 ? 34.864 76.157 72.241 1.00 58.81 282 LYS A O 1
ATOM 2174 N N . ALA A 1 283 ? 35.393 75.690 70.146 1.00 55.23 283 ALA A N 1
ATOM 2175 C CA . ALA A 1 283 ? 36.540 74.883 70.494 1.00 52.71 283 ALA A CA 1
ATOM 2176 C C . ALA A 1 283 ? 37.681 75.728 70.982 1.00 49.71 283 ALA A C 1
ATOM 2177 O O . ALA A 1 283 ? 37.646 76.928 70.857 1.00 50.30 283 ALA A O 1
ATOM 2179 N N . ALA A 1 284 ? 38.667 75.107 71.599 1.00 44.80 284 ALA A N 1
ATOM 2180 C CA . ALA A 1 284 ? 39.803 75.837 72.077 1.00 41.44 284 ALA A CA 1
ATOM 2181 C C . ALA A 1 284 ? 40.664 76.183 70.928 1.00 38.75 284 ALA A C 1
ATOM 2182 O O . ALA A 1 284 ? 40.669 75.503 69.944 1.00 35.80 284 ALA A O 1
ATOM 2184 N N . PRO A 1 285 ? 41.435 77.237 71.065 1.00 38.67 285 PRO A N 1
ATOM 2185 C CA . PRO A 1 285 ? 42.218 77.675 69.933 1.00 38.79 285 PRO A CA 1
ATOM 2186 C C . PRO A 1 285 ? 43.223 76.627 69.618 1.00 39.42 285 PRO A C 1
ATOM 2187 O O . PRO A 1 285 ? 43.462 76.332 68.485 1.00 39.72 285 PRO A O 1
ATOM 2191 N N . VAL A 1 286 ? 43.813 76.041 70.633 1.00 39.94 286 VAL A N 1
ATOM 2192 C CA . VAL A 1 286 ? 44.831 75.046 70.418 1.00 38.88 286 VAL A CA 1
ATOM 2193 C C . VAL A 1 286 ? 44.313 73.951 69.531 1.00 37.91 286 VAL A C 1
ATOM 2194 O O . VAL A 1 286 ? 44.986 73.518 68.638 1.00 39.62 286 VAL A O 1
ATOM 2198 N N . ALA A 1 287 ? 43.093 73.526 69.777 1.00 36.11 287 ALA A N 1
ATOM 2199 C CA . ALA A 1 287 ? 42.526 72.467 68.998 1.00 34.35 287 ALA A CA 1
ATOM 2200 C C . ALA A 1 287 ? 41.937 72.800 67.688 1.00 32.38 287 ALA A C 1
ATOM 2201 O O . ALA A 1 287 ? 41.725 71.940 66.885 1.00 31.29 287 ALA A O 1
ATOM 2203 N N . TYR A 1 288 ? 41.656 74.081 67.473 1.00 31.34 288 TYR A N 1
ATOM 2204 C CA . TYR A 1 288 ? 41.068 74.537 66.220 1.00 31.43 288 TYR A CA 1
ATOM 2205 C C . TYR A 1 288 ? 42.084 74.489 65.084 1.00 31.52 288 TYR A C 1
ATOM 2206 O O . TYR A 1 288 ? 41.776 74.041 63.980 1.00 31.45 288 TYR A O 1
ATOM 2215 N N . VAL A 1 289 ? 43.316 74.796 65.418 1.00 31.32 289 VAL A N 1
ATOM 2216 C CA . VAL A 1 289 ? 44.398 74.802 64.473 1.00 31.14 289 VAL A CA 1
ATOM 2217 C C . VAL A 1 289 ? 44.911 73.419 64.164 1.00 31.18 289 VAL A C 1
ATOM 2218 O O . VAL A 1 289 ? 45.263 73.123 63.077 1.00 31.12 289 VAL A O 1
ATOM 2222 N N . GLN A 1 290 ? 44.896 72.536 65.129 1.00 30.70 290 GLN A N 1
ATOM 2223 C CA . GLN A 1 290 ? 45.397 71.203 64.927 1.00 30.54 290 GLN A CA 1
ATOM 2224 C C . GLN A 1 290 ? 44.430 70.481 64.025 1.00 30.61 290 GLN A C 1
ATOM 2225 O O . GLN A 1 290 ? 44.790 69.694 63.199 1.00 29.86 290 GLN A O 1
ATOM 2231 N N . SER A 1 291 ? 42.998 70.751 64.217 1.00 31.36 291 SER A N 1
ATOM 2232 C CA . SER A 1 291 ? 41.921 70.277 63.380 1.00 32.21 291 SER A CA 1
ATOM 2233 C C . SER A 1 291 ? 42.180 70.675 61.937 1.00 32.08 291 SER A C 1
ATOM 2234 O O . SER A 1 291 ? 41.974 69.935 61.009 1.00 31.11 291 SER A O 1
ATOM 2237 N N . HIS A 1 292 ? 42.551 71.938 61.811 1.00 31.52 292 HIS A N 1
ATOM 2238 C CA . HIS A 1 292 ? 42.861 72.642 60.591 1.00 30.56 292 HIS A CA 1
ATOM 2239 C C . HIS A 1 292 ? 44.194 72.806 60.024 1.00 29.69 292 HIS A C 1
ATOM 2240 O O . HIS A 1 292 ? 44.326 73.573 59.146 1.00 29.30 292 HIS A O 1
ATOM 2247 N N . LEU A 1 293 ? 45.193 72.176 60.590 1.00 28.60 293 LEU A N 1
ATOM 2248 C CA . LEU A 1 293 ? 46.501 72.226 60.030 1.00 27.44 293 LEU A CA 1
ATOM 2249 C C . LEU A 1 293 ? 46.883 70.838 59.677 1.00 26.43 293 LEU A C 1
ATOM 2250 O O . LEU A 1 293 ? 46.873 70.491 58.559 1.00 26.98 293 LEU A O 1
ATOM 2255 N N . THR A 1 294 ? 47.233 70.037 60.664 1.00 25.24 294 THR A N 1
ATOM 2256 C CA . THR A 1 294 ? 47.557 68.645 60.412 1.00 24.39 294 THR A CA 1
ATOM 2257 C C . THR A 1 294 ? 46.338 67.842 59.930 1.00 23.38 294 THR A C 1
ATOM 2258 O O . THR A 1 294 ? 46.456 66.940 59.102 1.00 21.53 294 THR A O 1
ATOM 2262 N N . THR A 1 295 ? 45.172 68.193 60.469 1.00 23.92 295 THR A N 1
ATOM 2263 C CA . THR A 1 295 ? 43.945 67.457 60.276 1.00 24.74 295 THR A CA 1
ATOM 2264 C C . THR A 1 295 ? 43.565 66.161 60.896 1.00 25.21 295 THR A C 1
ATOM 2265 O O . THR A 1 295 ? 43.733 65.208 60.230 1.00 26.28 295 THR A O 1
ATOM 2269 N N . THR A 1 296 ? 43.295 66.084 62.184 1.00 24.69 296 THR A N 1
ATOM 2270 C CA . THR A 1 296 ? 42.720 64.888 62.765 1.00 23.99 296 THR A CA 1
ATOM 2271 C C . THR A 1 296 ? 43.263 63.550 62.461 1.00 23.82 296 THR A C 1
ATOM 2272 O O . THR A 1 296 ? 42.663 62.880 61.714 1.00 23.43 296 THR A O 1
ATOM 2276 N N . ASN A 1 297 ? 44.337 63.156 63.103 1.00 24.87 297 ASN A N 1
ATOM 2277 C CA . ASN A 1 297 ? 45.095 61.903 62.914 1.00 26.04 297 ASN A CA 1
ATOM 2278 C C . ASN A 1 297 ? 45.875 61.887 61.593 1.00 25.23 297 ASN A C 1
ATOM 2279 O O . ASN A 1 297 ? 45.964 60.902 60.957 1.00 23.31 297 ASN A O 1
ATOM 2284 N N . GLY A 1 298 ? 46.518 62.958 61.197 1.00 25.54 298 GLY A N 1
ATOM 2285 C CA . GLY A 1 298 ? 47.100 62.858 59.867 1.00 25.97 298 GLY A CA 1
ATOM 2286 C C . GLY A 1 298 ? 46.245 62.330 58.723 1.00 25.76 298 GLY A C 1
ATOM 2287 O O . GLY A 1 298 ? 46.778 61.882 57.707 1.00 26.31 298 GLY A O 1
ATOM 2288 N N . ASN A 1 299 ? 44.924 62.378 58.881 1.00 24.66 299 ASN A N 1
ATOM 2289 C CA . ASN A 1 299 ? 44.007 61.899 57.848 1.00 24.03 299 ASN A CA 1
ATOM 2290 C C . ASN A 1 299 ? 43.961 62.747 56.573 1.00 24.51 299 ASN A C 1
ATOM 2291 O O . ASN A 1 299 ? 43.772 62.235 55.470 1.00 25.02 299 ASN A O 1
ATOM 2296 N N . GLY A 1 300 ? 44.157 64.051 56.739 1.00 24.20 300 GLY A N 1
ATOM 2297 C CA . GLY A 1 300 ? 44.146 64.949 55.624 1.00 24.15 300 GLY A CA 1
ATOM 2298 C C . GLY A 1 300 ? 45.298 64.751 54.708 1.00 23.77 300 GLY A C 1
ATOM 2299 O O . GLY A 1 300 ? 45.164 64.816 53.553 1.00 22.84 300 GLY A O 1
ATOM 2300 N N . LEU A 1 301 ? 46.433 64.477 55.278 1.00 24.33 301 LEU A N 1
ATOM 2301 C CA . LEU A 1 301 ? 47.657 64.313 54.640 1.00 24.93 301 LEU A CA 1
ATOM 2302 C C . LEU A 1 301 ? 47.714 62.978 54.020 1.00 26.36 301 LEU A C 1
ATOM 2303 O O . LEU A 1 301 ? 48.660 62.625 53.439 1.00 27.00 301 LEU A O 1
ATOM 2308 N N . SER A 1 302 ? 46.743 62.144 54.077 1.00 27.80 302 SER A N 1
ATOM 2309 C CA . SER A 1 302 ? 46.884 60.812 53.599 1.00 29.05 302 SER A CA 1
ATOM 2310 C C . SER A 1 302 ? 46.776 60.794 52.112 1.00 29.91 302 SER A C 1
ATOM 2311 O O . SER A 1 302 ? 47.314 59.920 51.484 1.00 28.35 302 SER A O 1
ATOM 2314 N N . TRP A 1 303 ? 46.030 61.752 51.568 1.00 31.92 303 TRP A N 1
ATOM 2315 C CA . TRP A 1 303 ? 45.809 61.951 50.157 1.00 32.70 303 TRP A CA 1
ATOM 2316 C C . TRP A 1 303 ? 46.749 63.030 49.766 1.00 33.48 303 TRP A C 1
ATOM 2317 O O . TRP A 1 303 ? 47.572 62.850 48.918 1.00 35.47 303 TRP A O 1
ATOM 2328 N N . PHE A 1 304 ? 46.710 64.150 50.457 1.00 33.43 304 PHE A N 1
ATOM 2329 C CA . PHE A 1 304 ? 47.587 65.274 50.179 1.00 33.49 304 PHE A CA 1
ATOM 2330 C C . PHE A 1 304 ? 49.051 65.022 50.026 1.00 31.53 304 PHE A C 1
ATOM 2331 O O . PHE A 1 304 ? 49.676 65.738 49.308 1.00 31.64 304 PHE A O 1
ATOM 2339 N N . PHE A 1 305 ? 49.622 64.076 50.750 1.00 29.97 305 PHE A N 1
ATOM 2340 C CA . PHE A 1 305 ? 51.008 63.739 50.646 1.00 28.60 305 PHE A CA 1
ATOM 2341 C C . PHE A 1 305 ? 51.227 62.674 49.617 1.00 28.88 305 PHE A C 1
ATOM 2342 O O . PHE A 1 305 ? 52.329 62.438 49.254 1.00 29.94 305 PHE A O 1
ATOM 2350 N N . LYS A 1 306 ? 50.193 62.024 49.134 1.00 29.66 306 LYS A N 1
ATOM 2351 C CA . LYS A 1 306 ? 50.425 61.000 48.146 1.00 30.13 306 LYS A CA 1
ATOM 2352 C C . LYS A 1 306 ? 49.797 61.221 46.845 1.00 31.27 306 LYS A C 1
ATOM 2353 O O . LYS A 1 306 ? 50.328 60.804 45.858 1.00 33.65 306 LYS A O 1
ATOM 2359 N N . PHE A 1 307 ? 48.642 61.833 46.817 1.00 32.38 307 PHE A N 1
ATOM 2360 C CA . PHE A 1 307 ? 48.026 62.058 45.551 1.00 34.11 307 PHE A CA 1
ATOM 2361 C C . PHE A 1 307 ? 47.981 63.500 45.245 1.00 35.05 307 PHE A C 1
ATOM 2362 O O . PHE A 1 307 ? 48.041 63.897 44.135 1.00 35.24 307 PHE A O 1
ATOM 2370 N N . GLY A 1 308 ? 47.925 64.309 46.256 1.00 37.13 308 GLY A N 1
ATOM 2371 C CA . GLY A 1 308 ? 47.889 65.716 46.036 1.00 39.56 308 GLY A CA 1
ATOM 2372 C C . GLY A 1 308 ? 49.254 66.198 45.679 1.00 42.01 308 GLY A C 1
ATOM 2373 O O . GLY A 1 308 ? 49.371 67.165 44.975 1.00 43.39 308 GLY A O 1
ATOM 2374 N N . LEU A 1 309 ? 50.292 65.553 46.179 1.00 44.03 309 LEU A N 1
ATOM 2375 C CA . LEU A 1 309 ? 51.643 65.963 45.877 1.00 45.70 309 LEU A CA 1
ATOM 2376 C C . LEU A 1 309 ? 51.953 65.601 44.467 1.00 48.17 309 LEU A C 1
ATOM 2377 O O . LEU A 1 309 ? 52.363 66.443 43.722 1.00 48.53 309 LEU A O 1
ATOM 2382 N N . ASP A 1 310 ? 51.739 64.347 44.109 1.00 51.01 310 ASP A N 1
ATOM 2383 C CA . ASP A 1 310 ? 52.008 63.838 42.775 1.00 53.86 310 ASP A CA 1
ATOM 2384 C C . ASP A 1 310 ? 51.372 64.699 41.744 1.00 53.25 310 ASP A C 1
ATOM 2385 O O . ASP A 1 310 ? 52.015 65.228 40.882 1.00 50.25 310 ASP A O 1
ATOM 2390 N N . LEU A 1 311 ? 50.089 64.891 41.902 1.00 55.74 311 LEU A N 1
ATOM 2391 C CA . LEU A 1 311 ? 49.303 65.678 40.993 1.00 58.90 311 LEU A CA 1
ATOM 2392 C C . LEU A 1 311 ? 49.714 67.110 40.883 1.00 58.56 311 LEU A C 1
ATOM 2393 O O . LEU A 1 311 ? 49.638 67.668 39.824 1.00 58.46 311 LEU A O 1
ATOM 2398 N N . ILE A 1 312 ? 50.195 67.708 41.960 1.00 58.68 312 ILE A N 1
ATOM 2399 C CA . ILE A 1 312 ? 50.576 69.116 41.963 1.00 59.37 312 ILE A CA 1
ATOM 2400 C C . ILE A 1 312 ? 51.951 69.445 41.454 1.00 60.42 312 ILE A C 1
ATOM 2401 O O . ILE A 1 312 ? 52.396 70.552 41.592 1.00 56.41 312 ILE A O 1
ATOM 2406 N N . ARG A 1 313 ? 52.639 68.460 40.933 1.00 64.30 313 ARG A N 1
ATOM 2407 C CA . ARG A 1 313 ? 53.931 68.639 40.376 1.00 68.10 313 ARG A CA 1
ATOM 2408 C C . ARG A 1 313 ? 53.698 68.535 38.918 1.00 71.51 313 ARG A C 1
ATOM 2409 O O . ARG A 1 313 ? 54.115 69.387 38.177 1.00 75.66 313 ARG A O 1
ATOM 2417 N N . LYS A 1 314 ? 52.992 67.487 38.515 1.00 72.84 314 LYS A N 1
ATOM 2418 C CA . LYS A 1 314 ? 52.704 67.214 37.117 1.00 72.11 314 LYS A CA 1
ATOM 2419 C C . LYS A 1 314 ? 51.835 68.198 36.359 1.00 72.73 314 LYS A C 1
ATOM 2420 O O . LYS A 1 314 ? 52.024 68.354 35.182 1.00 77.99 314 LYS A O 1
ATOM 2426 N N . ALA A 1 315 ? 50.887 68.856 36.994 1.00 70.12 315 ALA A N 1
ATOM 2427 C CA . ALA A 1 315 ? 50.084 69.828 36.288 1.00 70.60 315 ALA A CA 1
ATOM 2428 C C . ALA A 1 315 ? 50.627 71.208 36.473 1.00 69.26 315 ALA A C 1
ATOM 2429 O O . ALA A 1 315 ? 51.275 71.481 37.451 1.00 70.39 315 ALA A O 1
ATOM 2431 N N . PRO A 1 316 ? 50.333 72.101 35.540 1.00 66.81 316 PRO A N 1
ATOM 2432 C CA . PRO A 1 316 ? 50.828 73.465 35.552 1.00 67.54 316 PRO A CA 1
ATOM 2433 C C . PRO A 1 316 ? 49.880 74.393 36.229 1.00 67.35 316 PRO A C 1
ATOM 2434 O O . PRO A 1 316 ? 48.719 74.152 36.208 1.00 67.82 316 PRO A O 1
ATOM 2438 N N . VAL A 1 317 ? 50.377 75.465 36.796 1.00 71.12 317 VAL A N 1
ATOM 2439 C CA . VAL A 1 317 ? 49.530 76.385 37.497 1.00 77.92 317 VAL A CA 1
ATOM 2440 C C . VAL A 1 317 ? 48.369 76.925 36.693 1.00 88.71 317 VAL A C 1
ATOM 2441 O O . VAL A 1 317 ? 47.296 77.077 37.240 1.00 101.08 317 VAL A O 1
ATOM 2445 N N . SER A 1 318 ? 48.558 77.246 35.419 1.00 90.77 318 SER A N 1
ATOM 2446 C CA . SER A 1 318 ? 47.458 77.787 34.625 1.00 87.94 318 SER A CA 1
ATOM 2447 C C . SER A 1 318 ? 47.598 77.425 33.183 1.00 85.94 318 SER A C 1
ATOM 2448 O O . SER A 1 318 ? 48.522 77.862 32.545 1.00 89.34 318 SER A O 1
ATOM 2451 N N . SER A 1 319 ? 46.675 76.652 32.652 1.00 83.76 319 SER A N 1
ATOM 2452 C CA . SER A 1 319 ? 46.770 76.271 31.263 1.00 84.40 319 SER A CA 1
ATOM 2453 C C . SER A 1 319 ? 45.412 75.927 30.694 1.00 81.24 319 SER A C 1
ATOM 2454 O O . SER A 1 319 ? 45.280 74.911 30.026 1.00 77.96 319 SER A O 1
ATOM 2457 N N . GLY A 1 326 ? 44.520 68.717 33.399 1.00 70.01 326 GLY A N 1
ATOM 2458 C CA . GLY A 1 326 ? 43.695 69.855 33.741 1.00 69.89 326 GLY A CA 1
ATOM 2459 C C . GLY A 1 326 ? 44.530 70.921 34.397 1.00 70.93 326 GLY A C 1
ATOM 2460 O O . GLY A 1 326 ? 45.421 70.630 35.166 1.00 68.93 326 GLY A O 1
ATOM 2461 N N . SER A 1 327 ? 44.237 72.173 34.119 1.00 72.86 327 SER A N 1
ATOM 2462 C CA . SER A 1 327 ? 45.028 73.213 34.707 1.00 74.25 327 SER A CA 1
ATOM 2463 C C . SER A 1 327 ? 44.653 73.328 36.127 1.00 75.67 327 SER A C 1
ATOM 2464 O O . SER A 1 327 ? 43.481 73.340 36.449 1.00 77.93 327 SER A O 1
ATOM 2467 N N . LYS A 1 328 ? 45.650 73.413 37.000 1.00 76.43 328 LYS A N 1
ATOM 2468 C CA . LYS A 1 328 ? 45.409 73.527 38.434 1.00 79.38 328 LYS A CA 1
ATOM 2469 C C . LYS A 1 328 ? 44.680 74.822 38.777 1.00 82.13 328 LYS A C 1
ATOM 2470 O O . LYS A 1 328 ? 44.642 75.235 39.936 1.00 83.86 328 LYS A O 1
ATOM 2476 N N . SER A 1 329 ? 44.100 75.457 37.764 1.00 84.79 329 SER A N 1
ATOM 2477 C CA . SER A 1 329 ? 43.373 76.706 37.960 1.00 86.35 329 SER A CA 1
ATOM 2478 C C . SER A 1 329 ? 41.886 76.451 38.186 1.00 85.45 329 SER A C 1
ATOM 2479 O O . SER A 1 329 ? 41.314 76.900 39.179 1.00 81.91 329 SER A O 1
ATOM 2482 N N . LEU A 1 330 ? 41.266 75.731 37.257 1.00 84.84 330 LEU A N 1
ATOM 2483 C CA . LEU A 1 330 ? 39.846 75.416 37.353 1.00 85.79 330 LEU A CA 1
ATOM 2484 C C . LEU A 1 330 ? 39.593 74.291 38.350 1.00 82.96 330 LEU A C 1
ATOM 2485 O O . LEU A 1 330 ? 38.508 74.190 38.924 1.00 83.97 330 LEU A O 1
ATOM 2490 N N . GLN A 1 331 ? 40.599 73.449 38.552 1.00 77.53 331 GLN A N 1
ATOM 2491 C CA . GLN A 1 331 ? 40.487 72.329 39.480 1.00 73.28 331 GLN A CA 1
ATOM 2492 C C . GLN A 1 331 ? 40.409 72.817 40.923 1.00 69.92 331 GLN A C 1
ATOM 2493 O O . GLN A 1 331 ? 39.710 72.231 41.749 1.00 71.30 331 GLN A O 1
ATOM 2499 N N . GLU A 1 332 ? 41.132 73.893 41.219 1.00 67.77 332 GLU A N 1
ATOM 2500 C CA . GLU A 1 332 ? 41.146 74.459 42.562 1.00 69.12 332 GLU A CA 1
ATOM 2501 C C . GLU A 1 332 ? 40.363 75.765 42.613 1.00 75.14 332 GLU A C 1
ATOM 2502 O O . GLU A 1 332 ? 40.386 76.472 43.621 1.00 84.71 332 GLU A O 1
ATOM 2508 N N . LEU A 1 333 ? 39.673 76.072 41.517 1.00 74.83 333 LEU A N 1
ATOM 2509 C CA . LEU A 1 333 ? 38.869 77.289 41.403 1.00 75.81 333 LEU A CA 1
ATOM 2510 C C . LEU A 1 333 ? 39.643 78.536 41.821 1.00 78.88 333 LEU A C 1
ATOM 2511 O O . LEU A 1 333 ? 39.298 79.192 42.804 1.00 79.56 333 LEU A O 1
ATOM 2516 N N . PHE A 1 334 ? 40.688 78.859 41.067 1.00 84.41 334 PHE A N 1
ATOM 2517 C CA . PHE A 1 334 ? 41.511 80.027 41.357 1.00 88.83 334 PHE A CA 1
ATOM 2518 C C . PHE A 1 334 ? 40.861 81.304 40.835 1.00 89.64 334 PHE A C 1
ATOM 2519 O O . PHE A 1 334 ? 39.869 81.254 40.108 1.00 93.37 334 PHE A O 1
ATOM 2527 N N . SER A 1 335 ? 41.427 82.446 41.212 1.00 89.77 335 SER A N 1
ATOM 2528 C CA . SER A 1 335 ? 40.904 83.737 40.781 1.00 91.05 335 SER A CA 1
ATOM 2529 C C . SER A 1 335 ? 41.154 83.738 39.277 1.00 99.08 335 SER A C 1
ATOM 2530 O O . SER A 1 335 ? 42.197 83.275 38.814 1.00 94.22 335 SER A O 1
ATOM 2533 N N . VAL A 1 336 ? 40.194 84.260 38.522 1.00 113.94 336 VAL A N 1
ATOM 2534 C CA . VAL A 1 336 ? 40.349 84.358 37.069 1.00 120.13 336 VAL A CA 1
ATOM 2535 C C . VAL A 1 336 ? 41.506 85.249 36.551 1.00 130.20 336 VAL A C 1
ATOM 2536 O O . VAL A 1 336 ? 42.198 84.937 35.583 1.00 134.02 336 VAL A O 1
ATOM 2540 N N . PRO A 1 337 ? 41.746 86.341 37.293 1.00 135.42 337 PRO A N 1
ATOM 2541 C CA . PRO A 1 337 ? 42.854 87.258 37.020 1.00 133.50 337 PRO A CA 1
ATOM 2542 C C . PRO A 1 337 ? 43.918 86.492 37.799 1.00 131.06 337 PRO A C 1
ATOM 2543 O O . PRO A 1 337 ? 43.773 85.291 38.030 1.00 122.27 337 PRO A O 1
ATOM 2547 N N . ASP A 1 338 ? 44.979 87.189 38.198 1.00 128.00 338 ASP A N 1
ATOM 2548 C CA . ASP A 1 338 ? 46.023 86.597 39.025 1.00 121.29 338 ASP A CA 1
ATOM 2549 C C . ASP A 1 338 ? 46.016 87.418 40.389 1.00 115.99 338 ASP A C 1
ATOM 2550 O O . ASP A 1 338 ? 46.979 87.964 40.927 1.00 111.09 338 ASP A O 1
ATOM 2555 N N . ASP A 1 339 ? 44.780 87.489 40.875 1.00 111.36 339 ASP A N 1
ATOM 2556 C CA . ASP A 1 339 ? 44.475 88.226 42.095 1.00 107.07 339 ASP A CA 1
ATOM 2557 C C . ASP A 1 339 ? 45.235 87.355 43.090 1.00 108.33 339 ASP A C 1
ATOM 2558 O O . ASP A 1 339 ? 46.049 87.849 43.870 1.00 111.64 339 ASP A O 1
ATOM 2563 N N . LYS A 1 340 ? 44.969 86.054 43.051 1.00 104.02 340 LYS A N 1
ATOM 2564 C CA . LYS A 1 340 ? 45.631 85.112 43.945 1.00 97.33 340 LYS A CA 1
ATOM 2565 C C . LYS A 1 340 ? 46.247 83.845 43.358 1.00 89.40 340 LYS A C 1
ATOM 2566 O O . LYS A 1 340 ? 46.107 82.759 43.919 1.00 90.93 340 LYS A O 1
ATOM 2572 N N . LEU A 1 341 ? 46.929 83.992 42.227 1.00 82.64 341 LEU A N 1
ATOM 2573 C CA . LEU A 1 341 ? 47.669 82.884 41.630 1.00 80.70 341 LEU A CA 1
ATOM 2574 C C . LEU A 1 341 ? 49.224 82.811 41.934 1.00 76.40 341 LEU A C 1
ATOM 2575 O O . LEU A 1 341 ? 49.955 81.842 41.730 1.00 71.43 341 LEU A O 1
ATOM 2580 N N . ASP A 1 342 ? 49.635 83.911 42.556 1.00 75.12 342 ASP A N 1
ATOM 2581 C CA . ASP A 1 342 ? 50.999 84.044 43.051 1.00 74.69 342 ASP A CA 1
ATOM 2582 C C . ASP A 1 342 ? 51.034 82.871 44.024 1.00 74.25 342 ASP A C 1
ATOM 2583 O O . ASP A 1 342 ? 52.091 82.298 44.286 1.00 72.78 342 ASP A O 1
ATOM 2588 N N . GLY A 1 343 ? 49.867 82.521 44.555 1.00 73.35 343 GLY A N 1
ATOM 2589 C CA . GLY A 1 343 ? 49.752 81.428 45.489 1.00 71.62 343 GLY A CA 1
ATOM 2590 C C . GLY A 1 343 ? 50.062 80.010 45.070 1.00 72.28 343 GLY A C 1
ATOM 2591 O O . GLY A 1 343 ? 50.628 79.267 45.842 1.00 71.77 343 GLY A O 1
ATOM 2592 N N . LEU A 1 344 ? 49.685 79.652 43.847 1.00 74.91 344 LEU A N 1
ATOM 2593 C CA . LEU A 1 344 ? 49.931 78.314 43.326 1.00 77.35 344 LEU A CA 1
ATOM 2594 C C . LEU A 1 344 ? 51.410 78.132 43.004 1.00 73.94 344 LEU A C 1
ATOM 2595 O O . LEU A 1 344 ? 51.948 77.032 43.119 1.00 71.59 344 LEU A O 1
ATOM 2600 N N . LYS A 1 345 ? 52.060 79.220 42.603 1.00 70.21 345 LYS A N 1
ATOM 2601 C CA . LYS A 1 345 ? 53.478 79.188 42.267 1.00 69.71 345 LYS A CA 1
ATOM 2602 C C . LYS A 1 345 ? 54.313 78.806 43.485 1.00 66.12 345 LYS A C 1
ATOM 2603 O O . LYS A 1 345 ? 55.275 78.043 43.377 1.00 63.70 345 LYS A O 1
ATOM 2609 N N . PHE A 1 346 ? 53.940 79.343 44.642 1.00 64.28 346 PHE A N 1
ATOM 2610 C CA . PHE A 1 346 ? 54.643 79.056 45.886 1.00 64.43 346 PHE A CA 1
ATOM 2611 C C . PHE A 1 346 ? 54.491 77.623 46.385 1.00 63.87 346 PHE A C 1
ATOM 2612 O O . PHE A 1 346 ? 55.409 77.064 46.986 1.00 63.54 346 PHE A O 1
ATOM 2620 N N . ILE A 1 347 ? 53.326 77.035 46.131 1.00 64.14 347 ILE A N 1
ATOM 2621 C CA . ILE A 1 347 ? 53.058 75.656 46.522 1.00 64.39 347 ILE A CA 1
ATOM 2622 C C . ILE A 1 347 ? 53.552 74.639 45.483 1.00 65.11 347 ILE A C 1
ATOM 2623 O O . ILE A 1 347 ? 53.938 73.516 45.808 1.00 67.04 347 ILE A O 1
ATOM 2628 N N . LYS A 1 348 ? 53.557 75.070 44.225 1.00 68.18 348 LYS A N 1
ATOM 2629 C CA . LYS A 1 348 ? 54.032 74.231 43.131 1.00 71.98 348 LYS A CA 1
ATOM 2630 C C . LYS A 1 348 ? 55.521 74.105 43.433 1.00 70.63 348 LYS A C 1
ATOM 2631 O O . LYS A 1 348 ? 56.105 73.031 43.293 1.00 69.99 348 LYS A O 1
ATOM 2637 N N . GLU A 1 349 ? 56.130 75.213 43.847 1.00 67.50 349 GLU A N 1
ATOM 2638 C CA . GLU A 1 349 ? 57.546 75.222 44.195 1.00 65.20 349 GLU A CA 1
ATOM 2639 C C . GLU A 1 349 ? 57.821 74.278 45.371 1.00 62.14 349 GLU A C 1
ATOM 2640 O O . GLU A 1 349 ? 58.775 73.500 45.367 1.00 59.95 349 GLU A O 1
ATOM 2646 N N . ALA A 1 350 ? 56.946 74.345 46.369 1.00 57.83 350 ALA A N 1
ATOM 2647 C CA . ALA A 1 350 ? 57.053 73.486 47.541 1.00 54.06 350 ALA A CA 1
ATOM 2648 C C . ALA A 1 350 ? 57.035 71.988 47.259 1.00 50.88 350 ALA A C 1
ATOM 2649 O O . ALA A 1 350 ? 57.736 71.215 47.912 1.00 49.41 350 ALA A O 1
ATOM 2651 N N . CYS A 1 351 ? 56.228 71.584 46.283 1.00 50.34 351 CYS A N 1
ATOM 2652 C CA . CYS A 1 351 ? 56.128 70.197 45.918 1.00 51.67 351 CYS A CA 1
ATOM 2653 C C . CYS A 1 351 ? 57.297 69.616 45.213 1.00 52.12 351 CYS A C 1
ATOM 2654 O O . CYS A 1 351 ? 57.534 68.436 45.367 1.00 51.25 351 CYS A O 1
ATOM 2657 N N . GLU A 1 352 ? 57.880 70.350 44.268 1.00 53.44 352 GLU A N 1
ATOM 2658 C CA . GLU A 1 352 ? 59.059 69.857 43.555 1.00 53.61 352 GLU A CA 1
ATOM 2659 C C . GLU A 1 352 ? 60.278 69.874 44.417 1.00 48.00 352 GLU A C 1
ATOM 2660 O O . GLU A 1 352 ? 61.149 69.033 44.299 1.00 45.40 352 GLU A O 1
ATOM 2666 N N . ALA A 1 353 ? 60.314 70.852 45.307 1.00 41.86 353 ALA A N 1
ATOM 2667 C CA . ALA A 1 353 ? 61.412 71.022 46.225 1.00 36.72 353 ALA A CA 1
ATOM 2668 C C . ALA A 1 353 ? 61.499 69.831 47.115 1.00 32.93 353 ALA A C 1
ATOM 2669 O O . ALA A 1 353 ? 62.559 69.336 47.328 1.00 31.50 353 ALA A O 1
ATOM 2671 N N . LEU A 1 354 ? 60.375 69.376 47.629 1.00 30.67 354 LEU A N 1
ATOM 2672 C CA . LEU A 1 354 ? 60.318 68.214 48.484 1.00 28.65 354 LEU A CA 1
ATOM 2673 C C . LEU A 1 354 ? 60.731 67.093 47.602 1.00 25.54 354 LEU A C 1
ATOM 2674 O O . LEU A 1 354 ? 60.177 66.883 46.571 1.00 24.62 354 LEU A O 1
ATOM 2679 N N . PRO A 1 355 ? 61.731 66.389 48.014 1.00 23.10 355 PRO A N 1
ATOM 2680 C CA . PRO A 1 355 ? 62.152 65.311 47.179 1.00 22.11 355 PRO A CA 1
ATOM 2681 C C . PRO A 1 355 ? 61.155 64.236 47.209 1.00 21.15 355 PRO A C 1
ATOM 2682 O O . PRO A 1 355 ? 60.372 64.148 48.088 1.00 20.99 355 PRO A O 1
ATOM 2686 N N . GLU A 1 356 ? 61.185 63.402 46.203 1.00 21.05 356 GLU A N 1
ATOM 2687 C CA . GLU A 1 356 ? 60.300 62.287 46.139 1.00 21.77 356 GLU A CA 1
ATOM 2688 C C . GLU A 1 356 ? 60.696 61.346 47.235 1.00 21.89 356 GLU A C 1
ATOM 2689 O O . GLU A 1 356 ? 61.824 61.279 47.593 1.00 22.11 356 GLU A O 1
ATOM 2695 N N . ALA A 1 357 ? 59.767 60.581 47.768 1.00 21.98 357 ALA A N 1
ATOM 2696 C CA . ALA A 1 357 ? 60.103 59.694 48.847 1.00 21.91 357 ALA A CA 1
ATOM 2697 C C . ALA A 1 357 ? 61.064 58.695 48.348 1.00 21.45 357 ALA A C 1
ATOM 2698 O O . ALA A 1 357 ? 60.971 58.276 47.237 1.00 20.33 357 ALA A O 1
ATOM 2700 N N . SER A 1 358 ? 62.034 58.351 49.164 1.00 22.03 358 SER A N 1
ATOM 2701 C CA . SER A 1 358 ? 63.056 57.463 48.720 1.00 22.45 358 SER A CA 1
ATOM 2702 C C . SER A 1 358 ? 63.633 56.551 49.711 1.00 22.60 358 SER A C 1
ATOM 2703 O O . SER A 1 358 ? 63.581 56.776 50.864 1.00 21.19 358 SER A O 1
ATOM 2706 N N . LEU A 1 359 ? 63.986 55.396 49.198 1.00 24.16 359 LEU A N 1
ATOM 2707 C CA . LEU A 1 359 ? 64.722 54.333 49.849 1.00 25.42 359 LEU A CA 1
ATOM 2708 C C . LEU A 1 359 ? 64.186 53.652 51.043 1.00 25.83 359 LEU A C 1
ATOM 2709 O O . LEU A 1 359 ? 64.910 53.011 51.721 1.00 26.34 359 LEU A O 1
ATOM 2714 N N . LEU A 1 360 ? 62.931 53.825 51.350 1.00 27.33 360 LEU A N 1
ATOM 2715 C CA . LEU A 1 360 ? 62.372 53.089 52.447 1.00 28.63 360 LEU A CA 1
ATOM 2716 C C . LEU A 1 360 ? 61.219 52.399 51.801 1.00 30.28 360 LEU A C 1
ATOM 2717 O O . LEU A 1 360 ? 60.466 53.019 51.111 1.00 31.04 360 LEU A O 1
ATOM 2722 N N . CYS A 1 361 ? 61.083 51.114 51.986 1.00 32.27 361 CYS A N 1
ATOM 2723 C CA . CYS A 1 361 ? 60.009 50.459 51.326 1.00 35.37 361 CYS A CA 1
ATOM 2724 C C . CYS A 1 361 ? 59.389 49.359 52.103 1.00 37.17 361 CYS A C 1
ATOM 2725 O O . CYS A 1 361 ? 59.888 48.926 53.088 1.00 37.37 361 CYS A O 1
ATOM 2728 N N . GLY A 1 362 ? 58.260 48.909 51.635 1.00 40.22 362 GLY A N 1
ATOM 2729 C CA . GLY A 1 362 ? 57.555 47.862 52.306 1.00 43.94 362 GLY A CA 1
ATOM 2730 C C . GLY A 1 362 ? 58.110 46.538 51.902 1.00 46.61 362 GLY A C 1
ATOM 2731 O O . GLY A 1 362 ? 59.163 46.453 51.339 1.00 45.18 362 GLY A O 1
ATOM 2732 N N . GLU A 1 363 ? 57.464 45.482 52.383 1.00 51.10 363 GLU A N 1
ATOM 2733 C CA . GLU A 1 363 ? 57.831 44.106 52.059 1.00 52.33 363 GLU A CA 1
ATOM 2734 C C . GLU A 1 363 ? 57.508 43.927 50.624 1.00 54.18 363 GLU A C 1
ATOM 2735 O O . GLU A 1 363 ? 56.537 44.525 50.157 1.00 57.19 363 GLU A O 1
ATOM 2741 N N . LYS A 1 364 ? 58.238 43.026 49.968 1.00 53.51 364 LYS A N 1
ATOM 2742 C CA . LYS A 1 364 ? 58.091 42.867 48.523 1.00 53.34 364 LYS A CA 1
ATOM 2743 C C . LYS A 1 364 ? 58.132 44.306 48.140 1.00 50.19 364 LYS A C 1
ATOM 2744 O O . LYS A 1 364 ? 57.272 44.799 47.471 1.00 49.07 364 LYS A O 1
ATOM 2750 N N . GLY A 1 365 ? 59.186 44.920 48.586 1.00 48.43 365 GLY A N 1
ATOM 2751 C CA . GLY A 1 365 ? 59.264 46.332 48.547 1.00 46.42 365 GLY A CA 1
ATOM 2752 C C . GLY A 1 365 ? 59.075 47.151 47.356 1.00 43.56 365 GLY A C 1
ATOM 2753 O O . GLY A 1 365 ? 59.638 46.974 46.338 1.00 46.72 365 GLY A O 1
ATOM 2754 N N . GLU A 1 366 ? 58.212 48.099 47.601 1.00 40.61 366 GLU A N 1
ATOM 2755 C CA . GLU A 1 366 ? 57.844 49.160 46.738 1.00 39.92 366 GLU A CA 1
ATOM 2756 C C . GLU A 1 366 ? 57.962 50.362 47.682 1.00 37.59 366 GLU A C 1
ATOM 2757 O O . GLU A 1 366 ? 57.615 50.311 48.839 1.00 38.81 366 GLU A O 1
ATOM 2763 N N . LEU A 1 367 ? 58.370 51.488 47.167 1.00 34.52 367 LEU A N 1
ATOM 2764 C CA . LEU A 1 367 ? 58.631 52.628 47.998 1.00 32.75 367 LEU A CA 1
ATOM 2765 C C . LEU A 1 367 ? 57.501 53.143 48.837 1.00 31.03 367 LEU A C 1
ATOM 2766 O O . LEU A 1 367 ? 56.367 53.074 48.445 1.00 30.43 367 LEU A O 1
ATOM 2771 N N . LEU A 1 368 ? 57.860 53.605 50.032 1.00 29.69 368 LEU A N 1
ATOM 2772 C CA . LEU A 1 368 ? 56.941 54.200 50.977 1.00 28.93 368 LEU A CA 1
ATOM 2773 C C . LEU A 1 368 ? 56.760 55.631 50.625 1.00 27.31 368 LEU A C 1
ATOM 2774 O O . LEU A 1 368 ? 57.611 56.219 50.033 1.00 26.40 368 LEU A O 1
ATOM 2779 N N . GLY A 1 369 ? 55.686 56.219 51.067 1.00 26.19 369 GLY A N 1
ATOM 2780 C CA . GLY A 1 369 ? 55.422 57.579 50.716 1.00 25.77 369 GLY A CA 1
ATOM 2781 C C . GLY A 1 369 ? 55.210 58.412 51.913 1.00 25.14 369 GLY A C 1
ATOM 2782 O O . GLY A 1 369 ? 55.110 57.925 52.983 1.00 24.58 369 GLY A O 1
ATOM 2783 N N . TYR A 1 370 ? 55.118 59.698 51.680 1.00 25.56 370 TYR A N 1
ATOM 2784 C CA . TYR A 1 370 ? 55.022 60.709 52.706 1.00 26.04 370 TYR A CA 1
ATOM 2785 C C . TYR A 1 370 ? 53.782 60.645 53.481 1.00 25.06 370 TYR A C 1
ATOM 2786 O O . TYR A 1 370 ? 53.627 61.338 54.438 1.00 24.82 370 TYR A O 1
ATOM 2795 N N . GLN A 1 371 ? 52.868 59.867 52.962 1.00 23.98 371 GLN A N 1
ATOM 2796 C CA . GLN A 1 371 ? 51.591 59.678 53.570 1.00 22.91 371 GLN A CA 1
ATOM 2797 C C . GLN A 1 371 ? 51.650 58.616 54.600 1.00 21.35 371 GLN A C 1
ATOM 2798 O O . GLN A 1 371 ? 50.713 58.407 55.288 1.00 21.26 371 GLN A O 1
ATOM 2804 N N . ASP A 1 372 ? 52.737 57.899 54.643 1.00 19.70 372 ASP A N 1
ATOM 2805 C CA . ASP A 1 372 ? 52.864 56.865 55.618 1.00 19.01 372 ASP A CA 1
ATOM 2806 C C . ASP A 1 372 ? 53.401 57.420 56.899 1.00 17.87 372 ASP A C 1
ATOM 2807 O O . ASP A 1 372 ? 53.489 56.731 57.862 1.00 18.44 372 ASP A O 1
ATOM 2812 N N . PHE A 1 373 ? 53.782 58.669 56.880 1.00 16.09 373 PHE A N 1
ATOM 2813 C CA . PHE A 1 373 ? 54.350 59.284 58.028 1.00 15.03 373 PHE A CA 1
ATOM 2814 C C . PHE A 1 373 ? 53.440 60.328 58.575 1.00 14.41 373 PHE A C 1
ATOM 2815 O O . PHE A 1 373 ? 53.862 61.143 59.290 1.00 14.37 373 PHE A O 1
ATOM 2823 N N . ARG A 1 374 ? 52.182 60.321 58.146 1.00 13.76 374 ARG A N 1
ATOM 2824 C CA . ARG A 1 374 ? 51.212 61.342 58.552 1.00 13.42 374 ARG A CA 1
ATOM 2825 C C . ARG A 1 374 ? 50.915 61.453 60.048 1.00 12.98 374 ARG A C 1
ATOM 2826 O O . ARG A 1 374 ? 50.698 62.549 60.564 1.00 12.56 374 ARG A O 1
ATOM 2834 N N . THR A 1 375 ? 50.906 60.320 60.736 1.00 12.87 375 THR A N 1
ATOM 2835 C CA . THR A 1 375 ? 50.598 60.281 62.145 1.00 12.70 375 THR A CA 1
ATOM 2836 C C . THR A 1 375 ? 51.633 60.887 63.013 1.00 12.42 375 THR A C 1
ATOM 2837 O O . THR A 1 375 ? 51.314 61.620 63.887 1.00 12.12 375 THR A O 1
ATOM 2841 N N . SER A 1 376 ? 52.865 60.485 62.835 1.00 12.31 376 SER A N 1
ATOM 2842 C CA . SER A 1 376 ? 53.954 61.034 63.577 1.00 12.37 376 SER A CA 1
ATOM 2843 C C . SER A 1 376 ? 54.204 62.454 63.246 1.00 12.23 376 SER A C 1
ATOM 2844 O O . SER A 1 376 ? 54.484 63.233 64.106 1.00 12.14 376 SER A O 1
ATOM 2847 N N . PHE A 1 377 ? 54.135 62.789 61.978 1.00 12.09 377 PHE A N 1
ATOM 2848 C CA . PHE A 1 377 ? 54.387 64.132 61.542 1.00 11.87 377 PHE A CA 1
ATOM 2849 C C . PHE A 1 377 ? 53.396 65.040 62.163 1.00 11.69 377 PHE A C 1
ATOM 2850 O O . PHE A 1 377 ? 53.733 66.037 62.658 1.00 11.31 377 PHE A O 1
ATOM 2858 N N . ALA A 1 378 ? 52.149 64.677 62.150 1.00 11.98 378 ALA A N 1
ATOM 2859 C CA . ALA A 1 378 ? 51.116 65.477 62.714 1.00 12.36 378 ALA A CA 1
ATOM 2860 C C . ALA A 1 378 ? 51.325 65.643 64.186 1.00 12.61 378 ALA A C 1
ATOM 2861 O O . ALA A 1 378 ? 51.065 66.658 64.740 1.00 12.47 378 ALA A O 1
ATOM 2863 N N . GLY A 1 379 ? 51.738 64.608 64.851 1.00 12.97 379 GLY A N 1
ATOM 2864 C CA . GLY A 1 379 ? 51.987 64.681 66.257 1.00 13.35 379 GLY A CA 1
ATOM 2865 C C . GLY A 1 379 ? 53.093 65.626 66.548 1.00 13.75 379 GLY A C 1
ATOM 2866 O O . GLY A 1 379 ? 53.144 66.183 67.574 1.00 14.06 379 GLY A O 1
ATOM 2867 N N . HIS A 1 380 ? 54.097 65.671 65.710 1.00 14.10 380 HIS A N 1
ATOM 2868 C CA . HIS A 1 380 ? 55.195 66.578 65.933 1.00 14.31 380 HIS A CA 1
ATOM 2869 C C . HIS A 1 380 ? 54.700 67.957 65.789 1.00 14.12 380 HIS A C 1
ATOM 2870 O O . HIS A 1 380 ? 54.943 68.782 66.606 1.00 14.10 380 HIS A O 1
ATOM 2877 N N . ILE A 1 381 ? 54.012 68.214 64.703 1.00 14.08 381 ILE A N 1
ATOM 2878 C CA . ILE A 1 381 ? 53.487 69.522 64.430 1.00 13.89 381 ILE A CA 1
ATOM 2879 C C . ILE A 1 381 ? 52.501 70.032 65.403 1.00 14.15 381 ILE A C 1
ATOM 2880 O O . ILE A 1 381 ? 52.568 71.139 65.788 1.00 14.53 381 ILE A O 1
ATOM 2885 N N . ASP A 1 382 ? 51.523 69.206 65.759 1.00 14.30 382 ASP A N 1
ATOM 2886 C CA . ASP A 1 382 ? 50.469 69.615 66.689 1.00 14.66 382 ASP A CA 1
ATOM 2887 C C . ASP A 1 382 ? 50.962 69.884 68.106 1.00 14.73 382 ASP A C 1
ATOM 2888 O O . ASP A 1 382 ? 50.351 70.643 68.858 1.00 14.36 382 ASP A O 1
ATOM 2893 N N . SER A 1 383 ? 52.074 69.253 68.457 1.00 15.34 383 SER A N 1
ATOM 2894 C CA . SER A 1 383 ? 52.672 69.390 69.761 1.00 15.87 383 SER A CA 1
ATOM 2895 C C . SER A 1 383 ? 53.136 70.775 69.897 1.00 16.85 383 SER A C 1
ATOM 2896 O O . SER A 1 383 ? 53.068 71.319 70.936 1.00 16.47 383 SER A O 1
ATOM 2899 N N . TRP A 1 384 ? 53.759 71.266 68.842 1.00 18.86 384 TRP A N 1
ATOM 2900 C CA . TRP A 1 384 ? 54.279 72.615 68.679 1.00 20.67 384 TRP A CA 1
ATOM 2901 C C . TRP A 1 384 ? 53.175 73.605 68.626 1.00 20.94 384 TRP A C 1
ATOM 2902 O O . TRP A 1 384 ? 53.244 74.651 69.200 1.00 20.75 384 TRP A O 1
ATOM 2913 N N . VAL A 1 385 ? 52.129 73.257 67.918 1.00 21.18 385 VAL A N 1
ATOM 2914 C CA . VAL A 1 385 ? 50.984 74.109 67.780 1.00 21.04 385 VAL A CA 1
ATOM 2915 C C . VAL A 1 385 ? 50.369 74.336 69.108 1.00 20.99 385 VAL A C 1
ATOM 2916 O O . VAL A 1 385 ? 49.836 75.357 69.337 1.00 21.10 385 VAL A O 1
ATOM 2920 N N . ALA A 1 386 ? 50.315 73.334 69.944 1.00 21.64 386 ALA A N 1
ATOM 2921 C CA . ALA A 1 386 ? 49.745 73.535 71.235 1.00 23.22 386 ALA A CA 1
ATOM 2922 C C . ALA A 1 386 ? 50.564 74.462 72.044 1.00 24.67 386 ALA A C 1
ATOM 2923 O O . ALA A 1 386 ? 50.067 75.327 72.715 1.00 24.77 386 ALA A O 1
ATOM 2925 N N . ASN A 1 387 ? 51.845 74.207 72.059 1.00 26.78 387 ASN A N 1
ATOM 2926 C CA . ASN A 1 387 ? 52.767 75.003 72.814 1.00 28.19 387 ASN A CA 1
ATOM 2927 C C . ASN A 1 387 ? 52.887 76.422 72.354 1.00 30.89 387 ASN A C 1
ATOM 2928 O O . ASN A 1 387 ? 52.970 77.302 73.163 1.00 31.84 387 ASN A O 1
ATOM 2933 N N . TYR A 1 388 ? 53.017 76.638 71.053 1.00 33.45 388 TYR A N 1
ATOM 2934 C CA . TYR A 1 388 ? 53.134 77.980 70.505 1.00 34.89 388 TYR A CA 1
ATOM 2935 C C . TYR A 1 388 ? 51.902 78.819 70.715 1.00 34.69 388 TYR A C 1
ATOM 2936 O O . TYR A 1 388 ? 51.950 79.953 71.091 1.00 34.49 388 TYR A O 1
ATOM 2945 N N . VAL A 1 389 ? 50.771 78.249 70.436 1.00 34.80 389 VAL A N 1
ATOM 2946 C CA . VAL A 1 389 ? 49.555 78.950 70.629 1.00 36.24 389 VAL A CA 1
ATOM 2947 C C . VAL A 1 389 ? 49.374 79.274 72.097 1.00 37.78 389 VAL A C 1
ATOM 2948 O O . VAL A 1 389 ? 48.798 80.251 72.419 1.00 39.06 389 VAL A O 1
ATOM 2952 N N . ASN A 1 390 ? 49.774 78.420 73.009 1.00 39.62 390 ASN A N 1
ATOM 2953 C CA . ASN A 1 390 ? 49.614 78.755 74.413 1.00 42.62 390 ASN A CA 1
ATOM 2954 C C . ASN A 1 390 ? 50.470 79.906 74.828 1.00 43.50 390 ASN A C 1
ATOM 2955 O O . ASN A 1 390 ? 50.210 80.533 75.818 1.00 43.05 390 ASN A O 1
ATOM 2960 N N . ARG A 1 391 ? 51.563 80.101 74.126 1.00 43.97 391 ARG A N 1
ATOM 2961 C CA . ARG A 1 391 ? 52.479 81.159 74.416 1.00 44.93 391 ARG A CA 1
ATOM 2962 C C . ARG A 1 391 ? 51.899 82.502 74.175 1.00 47.60 391 ARG A C 1
ATOM 2963 O O . ARG A 1 391 ? 52.018 83.386 75.003 1.00 49.99 391 ARG A O 1
ATOM 2971 N N . LEU A 1 392 ? 51.281 82.661 73.021 1.00 49.01 392 LEU A N 1
ATOM 2972 C CA . LEU A 1 392 ? 50.799 83.952 72.622 1.00 50.62 392 LEU A CA 1
ATOM 2973 C C . LEU A 1 392 ? 49.879 84.434 73.653 1.00 52.43 392 LEU A C 1
ATOM 2974 O O . LEU A 1 392 ? 50.026 85.521 74.131 1.00 52.85 392 LEU A O 1
ATOM 2979 N N . PHE A 1 393 ? 48.925 83.602 73.977 1.00 55.24 393 PHE A N 1
ATOM 2980 C CA . PHE A 1 393 ? 47.929 83.969 74.917 1.00 58.80 393 PHE A CA 1
ATOM 2981 C C . PHE A 1 393 ? 48.626 84.319 76.174 1.00 61.61 393 PHE A C 1
ATOM 2982 O O . PHE A 1 393 ? 48.176 85.164 76.896 1.00 65.59 393 PHE A O 1
ATOM 2990 N N . GLU A 1 394 ? 49.684 83.629 76.494 1.00 64.93 394 GLU A N 1
ATOM 2991 C CA . GLU A 1 394 ? 50.399 84.017 77.666 1.00 67.48 394 GLU A CA 1
ATOM 2992 C C . GLU A 1 394 ? 51.017 85.330 77.386 1.00 66.68 394 GLU A C 1
ATOM 2993 O O . GLU A 1 394 ? 51.095 86.180 78.240 1.00 68.67 394 GLU A O 1
ATOM 2999 N N . LEU A 1 395 ? 51.484 85.483 76.173 1.00 65.05 395 LEU A N 1
ATOM 3000 C CA . LEU A 1 395 ? 52.143 86.708 75.876 1.00 67.27 395 LEU A CA 1
ATOM 3001 C C . LEU A 1 395 ? 51.230 87.899 76.006 1.00 71.78 395 LEU A C 1
ATOM 3002 O O . LEU A 1 395 ? 51.581 88.832 76.689 1.00 77.62 395 LEU A O 1
ATOM 3007 N N . ILE A 1 396 ? 50.043 87.847 75.408 1.00 71.51 396 ILE A N 1
ATOM 3008 C CA . ILE A 1 396 ? 49.160 89.003 75.364 1.00 66.85 396 ILE A CA 1
ATOM 3009 C C . ILE A 1 396 ? 48.814 89.497 76.718 1.00 65.15 396 ILE A C 1
ATOM 3010 O O . ILE A 1 396 ? 48.738 90.679 76.922 1.00 64.94 396 ILE A O 1
ATOM 3015 N N . GLU A 1 397 ? 48.426 88.588 77.577 1.00 65.84 397 GLU A N 1
ATOM 3016 C CA . GLU A 1 397 ? 48.107 88.960 78.927 1.00 69.75 397 GLU A CA 1
ATOM 3017 C C . GLU A 1 397 ? 49.351 89.428 79.601 1.00 72.50 397 GLU A C 1
ATOM 3018 O O . GLU A 1 397 ? 49.293 90.176 80.551 1.00 75.10 397 GLU A O 1
ATOM 3024 N N . LEU A 1 398 ? 50.466 88.917 79.132 1.00 75.47 398 LEU A N 1
ATOM 3025 C CA . LEU A 1 398 ? 51.709 89.287 79.724 1.00 79.30 398 LEU A CA 1
ATOM 3026 C C . LEU A 1 398 ? 51.827 90.766 79.515 1.00 82.56 398 LEU A C 1
ATOM 3027 O O . LEU A 1 398 ? 52.161 91.505 80.418 1.00 85.36 398 LEU A O 1
ATOM 3032 N N . VAL A 1 399 ? 51.477 91.214 78.324 1.00 83.12 399 VAL A N 1
ATOM 3033 C CA . VAL A 1 399 ? 51.535 92.619 78.001 1.00 82.67 399 VAL A CA 1
ATOM 3034 C C . VAL A 1 399 ? 50.389 93.388 78.609 1.00 83.08 399 VAL A C 1
ATOM 3035 O O . VAL A 1 399 ? 50.609 94.390 79.245 1.00 85.53 399 VAL A O 1
ATOM 3039 N N . ASN A 1 400 ? 49.167 92.908 78.404 1.00 83.79 400 ASN A N 1
ATOM 3040 C CA . ASN A 1 400 ? 47.986 93.569 78.945 1.00 88.35 400 ASN A CA 1
ATOM 3041 C C . ASN A 1 400 ? 48.183 93.607 80.456 1.00 89.12 400 ASN A C 1
ATOM 3042 O O . ASN A 1 400 ? 48.209 94.679 81.062 1.00 91.08 400 ASN A O 1
ATOM 3047 N N . GLN A 1 401 ? 48.321 92.432 81.060 1.00 89.59 401 GLN A N 1
ATOM 3048 C CA . GLN A 1 401 ? 48.517 92.328 82.501 1.00 91.54 401 GLN A CA 1
ATOM 3049 C C . GLN A 1 401 ? 49.973 92.079 82.878 1.00 91.77 401 GLN A C 1
ATOM 3050 O O . GLN A 1 401 ? 50.426 92.483 83.949 1.00 89.76 401 GLN A O 1
ATOM 3056 N N . SER A 1 431 ? 69.040 107.465 80.105 1.00 95.03 431 SER A N 1
ATOM 3057 C CA . SER A 1 431 ? 67.913 106.556 80.177 1.00 94.63 431 SER A CA 1
ATOM 3058 C C . SER A 1 431 ? 66.868 106.986 79.175 1.00 98.62 431 SER A C 1
ATOM 3059 O O . SER A 1 431 ? 65.723 107.240 79.527 1.00 90.06 431 SER A O 1
ATOM 3062 N N . HIS A 1 432 ? 67.241 107.056 77.909 1.00 109.32 432 HIS A N 1
ATOM 3063 C CA . HIS A 1 432 ? 66.286 107.412 76.858 1.00 117.63 432 HIS A CA 1
ATOM 3064 C C . HIS A 1 432 ? 65.296 106.305 76.580 1.00 116.72 432 HIS A C 1
ATOM 3065 O O . HIS A 1 432 ? 64.245 106.513 76.001 1.00 109.20 432 HIS A O 1
ATOM 3072 N N . SER A 1 433 ? 65.732 105.130 76.980 1.00 121.13 433 SER A N 1
ATOM 3073 C CA . SER A 1 433 ? 65.087 103.885 76.677 1.00 124.23 433 SER A CA 1
ATOM 3074 C C . SER A 1 433 ? 63.670 103.874 77.134 1.00 124.51 433 SER A C 1
ATOM 3075 O O . SER A 1 433 ? 62.794 103.428 76.401 1.00 126.56 433 SER A O 1
ATOM 3078 N N . LEU A 1 434 ? 63.446 104.424 78.321 1.00 119.94 434 LEU A N 1
ATOM 3079 C CA . LEU A 1 434 ? 62.126 104.442 78.917 1.00 116.33 434 LEU A CA 1
ATOM 3080 C C . LEU A 1 434 ? 61.279 105.189 77.938 1.00 116.63 434 LEU A C 1
ATOM 3081 O O . LEU A 1 434 ? 60.101 104.935 77.790 1.00 111.48 434 LEU A O 1
ATOM 3086 N N . GLU A 1 435 ? 61.886 106.152 77.288 1.00 120.81 435 GLU A N 1
ATOM 3087 C CA . GLU A 1 435 ? 61.135 106.875 76.316 1.00 122.52 435 GLU A CA 1
ATOM 3088 C C . GLU A 1 435 ? 60.685 105.843 75.321 1.00 122.06 435 GLU A C 1
ATOM 3089 O O . GLU A 1 435 ? 59.521 105.788 74.973 1.00 128.54 435 GLU A O 1
ATOM 3091 N N . LEU A 1 436 ? 61.603 104.973 74.939 1.00 115.30 436 LEU A N 1
ATOM 3092 C CA . LEU A 1 436 ? 61.300 103.940 73.974 1.00 110.67 436 LEU A CA 1
ATOM 3093 C C . LEU A 1 436 ? 60.224 102.893 74.287 1.00 108.46 436 LEU A C 1
ATOM 3094 O O . LEU A 1 436 ? 59.523 102.424 73.403 1.00 103.41 436 LEU A O 1
ATOM 3099 N N . PHE A 1 437 ? 60.108 102.535 75.551 1.00 108.34 437 PHE A N 1
ATOM 3100 C CA . PHE A 1 437 ? 59.193 101.491 75.979 1.00 107.58 437 PHE A CA 1
ATOM 3101 C C . PHE A 1 437 ? 57.731 101.762 75.728 1.00 109.36 437 PHE A C 1
ATOM 3102 O O . PHE A 1 437 ? 57.034 100.922 75.183 1.00 112.75 437 PHE A O 1
ATOM 3110 N N . GLU A 1 438 ? 57.224 102.876 76.225 1.00 109.79 438 GLU A N 1
ATOM 3111 C CA . GLU A 1 438 ? 55.808 103.158 76.043 1.00 108.23 438 GLU A CA 1
ATOM 3112 C C . GLU A 1 438 ? 55.439 103.325 74.590 1.00 107.52 438 GLU A C 1
ATOM 3113 O O . GLU A 1 438 ? 54.357 102.951 74.178 1.00 101.04 438 GLU A O 1
ATOM 3119 N N . GLY A 1 439 ? 56.233 104.106 73.891 1.00 109.96 439 GLY A N 1
ATOM 3120 C CA . GLY A 1 439 ? 55.953 104.273 72.491 1.00 112.71 439 GLY A CA 1
ATOM 3121 C C . GLY A 1 439 ? 55.893 102.969 71.737 1.00 117.21 439 GLY A C 1
ATOM 3122 O O . GLY A 1 439 ? 54.980 102.731 70.959 1.00 120.17 439 GLY A O 1
ATOM 3123 N N . LEU A 1 440 ? 56.913 102.186 72.037 1.00 118.29 440 LEU A N 1
ATOM 3124 C CA . LEU A 1 440 ? 57.094 100.842 71.547 1.00 112.69 440 LEU A CA 1
ATOM 3125 C C . LEU A 1 440 ? 56.268 99.644 72.128 1.00 105.45 440 LEU A C 1
ATOM 3126 O O . LEU A 1 440 ? 55.971 98.640 71.526 1.00 98.96 440 LEU A O 1
ATOM 3131 N N . VAL A 1 441 ? 55.759 99.911 73.310 1.00 103.86 441 VAL A N 1
ATOM 3132 C CA . VAL A 1 441 ? 54.942 98.933 74.011 1.00 108.30 441 VAL A CA 1
ATOM 3133 C C . VAL A 1 441 ? 53.669 98.646 73.237 1.00 109.05 441 VAL A C 1
ATOM 3134 O O . VAL A 1 441 ? 53.298 97.511 73.077 1.00 110.21 441 VAL A O 1
ATOM 3138 N N . LYS A 1 442 ? 52.913 99.659 72.935 1.00 111.17 442 LYS A N 1
ATOM 3139 C CA . LYS A 1 442 ? 51.634 99.403 72.347 1.00 112.62 442 LYS A CA 1
ATOM 3140 C C . LYS A 1 442 ? 51.783 98.682 71.070 1.00 112.98 442 LYS A C 1
ATOM 3141 O O . LYS A 1 442 ? 51.018 97.791 70.777 1.00 118.95 442 LYS A O 1
ATOM 3143 N N . ASN A 1 443 ? 52.792 99.062 70.292 1.00 110.14 443 ASN A N 1
ATOM 3144 C CA . ASN A 1 443 ? 53.054 98.415 69.014 1.00 106.79 443 ASN A CA 1
ATOM 3145 C C . ASN A 1 443 ? 53.189 96.914 69.228 1.00 108.13 443 ASN A C 1
ATOM 3146 O O . ASN A 1 443 ? 52.984 96.122 68.309 1.00 109.04 443 ASN A O 1
ATOM 3151 N N . VAL A 1 444 ? 53.534 96.533 70.454 1.00 104.66 444 VAL A N 1
ATOM 3152 C CA . VAL A 1 444 ? 53.688 95.128 70.807 1.00 100.27 444 VAL A CA 1
ATOM 3153 C C . VAL A 1 444 ? 52.324 94.450 70.847 1.00 93.70 444 VAL A C 1
ATOM 3154 O O . VAL A 1 444 ? 52.194 93.272 70.516 1.00 88.28 444 VAL A O 1
ATOM 3158 N N . ARG A 1 445 ? 51.309 95.206 71.256 1.00 91.41 445 ARG A N 1
ATOM 3159 C CA . ARG A 1 445 ? 49.950 94.686 71.327 1.00 90.77 445 ARG A CA 1
ATOM 3160 C C . ARG A 1 445 ? 49.503 94.234 69.944 1.00 91.48 445 ARG A C 1
ATOM 3161 O O . ARG A 1 445 ? 48.935 93.152 69.786 1.00 91.37 445 ARG A O 1
ATOM 3169 N N . GLN A 1 446 ? 49.764 95.069 68.944 1.00 92.62 446 GLN A N 1
ATOM 3170 C CA . GLN A 1 446 ? 49.402 94.751 67.570 1.00 96.20 446 GLN A CA 1
ATOM 3171 C C . GLN A 1 446 ? 50.119 93.479 67.137 1.00 95.37 446 GLN A C 1
ATOM 3172 O O . GLN A 1 446 ? 49.519 92.587 66.537 1.00 96.94 446 GLN A O 1
ATOM 3178 N N . THR A 1 447 ? 51.410 93.403 67.446 1.00 94.06 447 THR A N 1
ATOM 3179 C CA . THR A 1 447 ? 52.208 92.234 67.102 1.00 93.92 447 THR A CA 1
ATOM 3180 C C . THR A 1 447 ? 51.561 90.991 67.698 1.00 89.52 447 THR A C 1
ATOM 3181 O O . THR A 1 447 ? 51.284 90.023 66.990 1.00 88.12 447 THR A O 1
ATOM 3185 N N . LEU A 1 448 ? 51.323 91.025 69.005 1.00 84.86 448 LEU A N 1
ATOM 3186 C CA . LEU A 1 448 ? 50.703 89.930 69.680 1.00 84.59 448 LEU A CA 1
ATOM 3187 C C . LEU A 1 448 ? 49.319 89.689 69.192 1.00 84.86 448 LEU A C 1
ATOM 3188 O O . LEU A 1 448 ? 48.918 88.568 69.016 1.00 90.30 448 LEU A O 1
ATOM 3193 N N . LYS A 1 449 ? 48.545 90.749 69.102 1.00 83.10 449 LYS A N 1
ATOM 3194 C CA . LYS A 1 449 ? 47.184 90.614 68.640 1.00 82.50 449 LYS A CA 1
ATOM 3195 C C . LYS A 1 449 ? 47.036 90.108 67.221 1.00 83.81 449 LYS A C 1
ATOM 3196 O O . LYS A 1 449 ? 46.164 89.315 66.931 1.00 83.03 449 LYS A O 1
ATOM 3198 N N . LYS A 1 450 ? 47.846 90.633 66.321 1.00 84.70 450 LYS A N 1
ATOM 3199 C CA . LYS A 1 450 ? 47.777 90.194 64.949 1.00 86.78 450 LYS A CA 1
ATOM 3200 C C . LYS A 1 450 ? 48.279 88.789 64.796 1.00 87.56 450 LYS A C 1
ATOM 3201 O O . LYS A 1 450 ? 47.836 88.050 63.954 1.00 91.11 450 LYS A O 1
ATOM 3207 N N . LEU A 1 451 ? 49.245 88.449 65.630 1.00 88.63 451 LEU A N 1
ATOM 3208 C CA . LEU A 1 451 ? 49.852 87.127 65.634 1.00 89.43 451 LEU A CA 1
ATOM 3209 C C . LEU A 1 451 ? 48.798 86.154 66.044 1.00 85.12 451 LEU A C 1
ATOM 3210 O O . LEU A 1 451 ? 48.747 85.047 65.572 1.00 80.82 451 LEU A O 1
ATOM 3215 N N . ALA A 1 452 ? 48.032 86.554 67.034 1.00 86.22 452 ALA A N 1
ATOM 3216 C CA . ALA A 1 452 ? 46.960 85.746 67.571 1.00 90.00 452 ALA A CA 1
ATOM 3217 C C . ALA A 1 452 ? 45.757 85.737 66.661 1.00 91.68 452 ALA A C 1
ATOM 3218 O O . ALA A 1 452 ? 44.854 84.952 66.829 1.00 88.15 452 ALA A O 1
ATOM 3220 N N . GLY A 1 453 ? 45.790 86.584 65.655 1.00 97.51 453 GLY A N 1
ATOM 3221 C CA . GLY A 1 453 ? 44.718 86.647 64.696 1.00 103.84 453 GLY A CA 1
ATOM 3222 C C . GLY A 1 453 ? 43.594 87.524 65.161 1.00 113.24 453 GLY A C 1
ATOM 3223 O O . GLY A 1 453 ? 42.576 87.634 64.499 1.00 117.08 453 GLY A O 1
ATOM 3224 N N . ILE A 1 454 ? 43.811 88.281 66.223 1.00 119.79 454 ILE A N 1
ATOM 3225 C CA . ILE A 1 454 ? 42.743 89.164 66.671 1.00 121.28 454 ILE A CA 1
ATOM 3226 C C . ILE A 1 454 ? 42.710 90.543 66.029 1.00 122.43 454 ILE A C 1
ATOM 3227 O O . ILE A 1 454 ? 41.853 91.332 66.365 1.00 121.46 454 ILE A O 1
ATOM 3232 N N . ASP A 1 455 ? 43.642 90.842 65.146 1.00 125.61 455 ASP A N 1
ATOM 3233 C CA . ASP A 1 455 ? 43.606 92.129 64.498 1.00 128.65 455 ASP A CA 1
ATOM 3234 C C . ASP A 1 455 ? 43.533 91.933 63.009 1.00 128.89 455 ASP A C 1
ATOM 3235 O O . ASP A 1 455 ? 44.280 91.162 62.430 1.00 126.84 455 ASP A O 1
ATOM 3240 N N . ILE A 1 456 ? 42.537 92.557 62.430 1.00 131.77 456 ILE A N 1
ATOM 3241 C CA . ILE A 1 456 ? 42.351 92.481 61.004 1.00 133.08 456 ILE A CA 1
ATOM 3242 C C . ILE A 1 456 ? 42.882 93.678 60.223 1.00 138.52 456 ILE A C 1
ATOM 3243 O O . ILE A 1 456 ? 42.552 93.865 59.062 1.00 143.30 456 ILE A O 1
ATOM 3248 N N . SER A 1 457 ? 43.709 94.444 60.915 1.00 140.94 457 SER A N 1
ATOM 3249 C CA . SER A 1 457 ? 44.320 95.607 60.333 1.00 140.54 457 SER A CA 1
ATOM 3250 C C . SER A 1 457 ? 45.373 95.264 59.275 1.00 135.71 457 SER A C 1
ATOM 3251 O O . SER A 1 457 ? 45.503 95.928 58.248 1.00 135.42 457 SER A O 1
ATOM 3254 N N . SER A 1 458 ? 46.100 94.200 59.562 1.00 125.77 458 SER A N 1
ATOM 3255 C CA . SER A 1 458 ? 47.047 93.637 58.626 1.00 116.96 458 SER A CA 1
ATOM 3256 C C . SER A 1 458 ? 47.452 92.276 59.099 1.00 111.48 458 SER A C 1
ATOM 3257 O O . SER A 1 458 ? 47.308 91.949 60.259 1.00 107.95 458 SER A O 1
ATOM 3260 N N . SER A 1 459 ? 48.053 91.510 58.211 1.00 110.44 459 SER A N 1
ATOM 3261 C CA . SER A 1 459 ? 48.533 90.195 58.583 1.00 110.25 459 SER A CA 1
ATOM 3262 C C . SER A 1 459 ? 50.012 90.408 58.846 1.00 105.57 459 SER A C 1
ATOM 3263 O O . SER A 1 459 ? 50.696 90.984 58.022 1.00 102.52 459 SER A O 1
ATOM 3266 N N . PRO A 1 460 ? 50.529 89.869 59.953 1.00 100.19 460 PRO A N 1
ATOM 3267 C CA . PRO A 1 460 ? 51.875 90.205 60.399 1.00 101.34 460 PRO A CA 1
ATOM 3268 C C . PRO A 1 460 ? 53.058 90.037 59.487 1.00 105.75 460 PRO A C 1
ATOM 3269 O O . PRO A 1 460 ? 53.195 89.062 58.770 1.00 107.58 460 PRO A O 1
ATOM 3273 N N . ASN A 1 461 ? 53.825 91.114 59.468 1.00 111.88 461 ASN A N 1
ATOM 3274 C CA . ASN A 1 461 ? 55.028 91.271 58.697 1.00 112.05 461 ASN A CA 1
ATOM 3275 C C . ASN A 1 461 ? 56.161 90.591 59.402 1.00 111.34 461 ASN A C 1
ATOM 3276 O O . ASN A 1 461 ? 56.108 90.361 60.597 1.00 107.23 461 ASN A O 1
ATOM 3281 N N . GLU A 1 462 ? 57.204 90.272 58.655 1.00 113.85 462 GLU A N 1
ATOM 3282 C CA . GLU A 1 462 ? 58.388 89.632 59.206 1.00 114.09 462 GLU A CA 1
ATOM 3283 C C . GLU A 1 462 ? 58.973 90.604 60.214 1.00 118.23 462 GLU A C 1
ATOM 3284 O O . GLU A 1 462 ? 59.454 90.227 61.268 1.00 122.73 462 GLU A O 1
ATOM 3290 N N . GLN A 1 463 ? 58.930 91.873 59.864 1.00 119.03 463 GLN A N 1
ATOM 3291 C CA . GLN A 1 463 ? 59.447 92.902 60.723 1.00 120.90 463 GLN A CA 1
ATOM 3292 C C . GLN A 1 463 ? 58.633 92.989 61.975 1.00 117.79 463 GLN A C 1
ATOM 3293 O O . GLN A 1 463 ? 59.092 93.503 62.976 1.00 119.60 463 GLN A O 1
ATOM 3299 N N . ASP A 1 464 ? 57.406 92.519 61.906 1.00 114.04 464 ASP A N 1
ATOM 3300 C CA . ASP A 1 464 ? 56.552 92.582 63.065 1.00 112.31 464 ASP A CA 1
ATOM 3301 C C . ASP A 1 464 ? 57.227 91.760 64.127 1.00 109.45 464 ASP A C 1
ATOM 3302 O O . ASP A 1 464 ? 57.315 92.149 65.276 1.00 106.05 464 ASP A O 1
ATOM 3307 N N . ILE A 1 465 ? 57.681 90.603 63.691 1.00 108.31 465 ILE A N 1
ATOM 3308 C CA . ILE A 1 465 ? 58.328 89.627 64.527 1.00 105.27 465 ILE A CA 1
ATOM 3309 C C . ILE A 1 465 ? 59.591 90.163 65.112 1.00 100.23 465 ILE A C 1
ATOM 3310 O O . ILE A 1 465 ? 59.834 90.015 66.283 1.00 99.78 465 ILE A O 1
ATOM 3315 N N . LYS A 1 466 ? 60.401 90.803 64.296 1.00 95.61 466 LYS A N 1
ATOM 3316 C CA . LYS A 1 466 ? 61.686 91.270 64.760 1.00 92.96 466 LYS A CA 1
ATOM 3317 C C . LYS A 1 466 ? 61.505 92.238 65.886 1.00 89.43 466 LYS A C 1
ATOM 3318 O O . LYS A 1 466 ? 62.230 92.224 66.852 1.00 86.32 466 LYS A O 1
ATOM 3324 N N . GLU A 1 467 ? 60.508 93.069 65.745 1.00 89.65 467 GLU A N 1
ATOM 3325 C CA . GLU A 1 467 ? 60.253 94.085 66.714 1.00 90.64 467 GLU A CA 1
ATOM 3326 C C . GLU A 1 467 ? 59.986 93.492 68.050 1.00 84.38 467 GLU A C 1
ATOM 3327 O O . GLU A 1 467 ? 60.405 94.044 69.039 1.00 85.30 467 GLU A O 1
ATOM 3333 N N . PHE A 1 468 ? 59.278 92.388 68.091 1.00 78.01 468 PHE A N 1
ATOM 3334 C CA . PHE A 1 468 ? 58.879 91.859 69.366 1.00 76.52 468 PHE A CA 1
ATOM 3335 C C . PHE A 1 468 ? 60.046 91.536 70.252 1.00 78.34 468 PHE A C 1
ATOM 3336 O O . PHE A 1 468 ? 60.096 91.899 71.409 1.00 74.91 468 PHE A O 1
ATOM 3344 N N . TYR A 1 469 ? 61.020 90.864 69.709 1.00 82.84 469 TYR A N 1
ATOM 3345 C CA . TYR A 1 469 ? 62.141 90.474 70.503 1.00 85.35 469 TYR A CA 1
ATOM 3346 C C . TYR A 1 469 ? 62.878 91.658 71.048 1.00 87.71 469 TYR A C 1
ATOM 3347 O O . TYR A 1 469 ? 63.189 91.722 72.230 1.00 83.17 469 TYR A O 1
ATOM 3356 N N . ALA A 1 470 ? 63.108 92.608 70.153 1.00 91.85 470 ALA A N 1
ATOM 3357 C CA . ALA A 1 470 ? 63.897 93.789 70.442 1.00 92.74 470 ALA A CA 1
ATOM 3358 C C . ALA A 1 470 ? 63.271 94.441 71.616 1.00 93.20 470 ALA A C 1
ATOM 3359 O O . ALA A 1 470 ? 63.945 94.881 72.525 1.00 95.00 470 ALA A O 1
ATOM 3361 N N . PHE A 1 471 ? 61.961 94.519 71.555 1.00 91.77 471 PHE A N 1
ATOM 3362 C CA . PHE A 1 471 ? 61.230 95.117 72.628 1.00 92.37 471 PHE A CA 1
ATOM 3363 C C . PHE A 1 471 ? 61.630 94.290 73.819 1.00 94.43 471 PHE A C 1
ATOM 3364 O O . PHE A 1 471 ? 61.898 94.830 74.872 1.00 96.61 471 PHE A O 1
ATOM 3372 N N . SER A 1 472 ? 61.659 92.989 73.613 1.00 95.61 472 SER A N 1
ATOM 3373 C CA . SER A 1 472 ? 62.001 92.112 74.700 1.00 98.07 472 SER A CA 1
ATOM 3374 C C . SER A 1 472 ? 63.361 92.504 75.152 1.00 99.50 472 SER A C 1
ATOM 3375 O O . SER A 1 472 ? 63.656 92.479 76.332 1.00 102.07 472 SER A O 1
ATOM 3378 N N . ASP A 1 473 ? 64.156 92.904 74.189 1.00 98.30 473 ASP A N 1
ATOM 3379 C CA . ASP A 1 473 ? 65.490 93.279 74.488 1.00 98.78 473 ASP A CA 1
ATOM 3380 C C . ASP A 1 473 ? 65.440 94.430 75.433 1.00 99.09 473 ASP A C 1
ATOM 3381 O O . ASP A 1 473 ? 66.052 94.410 76.484 1.00 96.92 473 ASP A O 1
ATOM 3386 N N . VAL A 1 474 ? 64.659 95.430 75.062 1.00 99.52 474 VAL A N 1
ATOM 3387 C CA . VAL A 1 474 ? 64.525 96.652 75.835 1.00 97.02 474 VAL A CA 1
ATOM 3388 C C . VAL A 1 474 ? 63.932 96.535 77.221 1.00 94.15 474 VAL A C 1
ATOM 3389 O O . VAL A 1 474 ? 64.445 97.090 78.166 1.00 93.18 474 VAL A O 1
ATOM 3393 N N . LEU A 1 475 ? 62.826 95.840 77.332 1.00 91.53 475 LEU A N 1
ATOM 3394 C CA . LEU A 1 475 ? 62.151 95.747 78.599 1.00 89.45 475 LEU A CA 1
ATOM 3395 C C . LEU A 1 475 ? 63.053 95.147 79.594 1.00 90.36 475 LEU A C 1
ATOM 3396 O O . LEU A 1 475 ? 63.031 95.491 80.756 1.00 90.01 475 LEU A O 1
ATOM 3401 N N . ASN A 1 476 ? 63.841 94.224 79.113 1.00 92.81 476 ASN A N 1
ATOM 3402 C CA . ASN A 1 476 ? 64.674 93.514 80.008 1.00 95.76 476 ASN A CA 1
ATOM 3403 C C . ASN A 1 476 ? 65.633 94.416 80.708 1.00 103.36 476 ASN A C 1
ATOM 3404 O O . ASN A 1 476 ? 65.843 94.250 81.901 1.00 106.65 476 ASN A O 1
ATOM 3409 N N . ARG A 1 477 ? 66.233 95.361 79.993 1.00 106.25 477 ARG A N 1
ATOM 3410 C CA . ARG A 1 477 ? 67.252 96.181 80.622 1.00 104.50 477 ARG A CA 1
ATOM 3411 C C . ARG A 1 477 ? 66.659 96.921 81.736 1.00 104.62 477 ARG A C 1
ATOM 3412 O O . ARG A 1 477 ? 67.155 96.907 82.840 1.00 104.84 477 ARG A O 1
ATOM 3420 N N . LEU A 1 478 ? 65.533 97.512 81.430 1.00 107.37 478 LEU A N 1
ATOM 3421 C CA . LEU A 1 478 ? 64.882 98.371 82.359 1.00 112.14 478 LEU A CA 1
ATOM 3422 C C . LEU A 1 478 ? 64.558 97.622 83.606 1.00 114.99 478 LEU A C 1
ATOM 3423 O O . LEU A 1 478 ? 64.544 98.205 84.680 1.00 119.07 478 LEU A O 1
ATOM 3428 N N . GLY A 1 479 ? 64.284 96.342 83.476 1.00 113.57 479 GLY A N 1
ATOM 3429 C CA . GLY A 1 479 ? 63.910 95.592 84.643 1.00 111.18 479 GLY A CA 1
ATOM 3430 C C . GLY A 1 479 ? 65.048 95.600 85.609 1.00 111.22 479 GLY A C 1
ATOM 3431 O O . GLY A 1 479 ? 64.868 95.811 86.793 1.00 110.49 479 GLY A O 1
ATOM 3432 N N . SER A 1 480 ? 66.237 95.359 85.083 1.00 112.54 480 SER A N 1
ATOM 3433 C CA . SER A 1 480 ? 67.423 95.247 85.906 1.00 115.12 480 SER A CA 1
ATOM 3434 C C . SER A 1 480 ? 67.691 96.514 86.623 1.00 113.28 480 SER A C 1
ATOM 3435 O O . SER A 1 480 ? 68.142 96.523 87.756 1.00 114.92 480 SER A O 1
ATOM 3438 N N . ILE A 1 481 ? 67.370 97.593 85.940 1.00 109.56 481 ILE A N 1
ATOM 3439 C CA . ILE A 1 481 ? 67.627 98.894 86.467 1.00 105.38 481 ILE A CA 1
ATOM 3440 C C . ILE A 1 481 ? 66.729 98.818 87.663 1.00 112.29 481 ILE A C 1
ATOM 3441 O O . ILE A 1 481 ? 67.069 99.323 88.712 1.00 119.08 481 ILE A O 1
ATOM 3446 N N . ARG A 1 482 ? 65.625 98.108 87.533 1.00 113.93 482 ARG A N 1
ATOM 3447 C CA . ARG A 1 482 ? 64.722 98.024 88.651 1.00 116.39 482 ARG A CA 1
ATOM 3448 C C . ARG A 1 482 ? 65.492 97.668 89.915 1.00 121.47 482 ARG A C 1
ATOM 3449 O O . ARG A 1 482 ? 65.578 98.377 90.906 1.00 117.16 482 ARG A O 1
ATOM 3457 N N . ASN A 1 483 ? 66.126 96.536 89.761 1.00 130.72 483 ASN A N 1
ATOM 3458 C CA . ASN A 1 483 ? 67.062 96.093 90.745 1.00 136.71 483 ASN A CA 1
ATOM 3459 C C . ASN A 1 483 ? 68.257 96.990 91.045 1.00 141.46 483 ASN A C 1
ATOM 3460 O O . ASN A 1 483 ? 68.826 96.933 92.121 1.00 146.12 483 ASN A O 1
ATOM 3465 N N . GLN A 1 484 ? 68.491 97.918 90.136 1.00 142.28 484 GLN A N 1
ATOM 3466 C CA . GLN A 1 484 ? 69.598 98.837 90.279 1.00 141.49 484 GLN A CA 1
ATOM 3467 C C . GLN A 1 484 ? 69.590 99.673 91.549 1.00 140.10 484 GLN A C 1
ATOM 3468 O O . GLN A 1 484 ? 70.628 99.873 92.158 1.00 138.28 484 GLN A O 1
ATOM 3470 N N . ILE A 1 485 ? 68.465 100.272 91.866 1.00 138.60 485 ILE A N 1
ATOM 3471 C CA . ILE A 1 485 ? 68.412 101.021 93.090 1.00 140.36 485 ILE A CA 1
ATOM 3472 C C . ILE A 1 485 ? 67.642 100.411 94.263 1.00 144.34 485 ILE A C 1
ATOM 3473 O O . ILE A 1 485 ? 67.501 100.983 95.331 1.00 142.97 485 ILE A O 1
ATOM 3478 N N . GLU A 1 486 ? 67.203 99.190 94.048 1.00 147.66 486 GLU A N 1
ATOM 3479 C CA . GLU A 1 486 ? 66.462 98.503 95.083 1.00 151.18 486 GLU A CA 1
ATOM 3480 C C . GLU A 1 486 ? 67.312 97.968 96.269 1.00 155.08 486 GLU A C 1
ATOM 3481 O O . GLU A 1 486 ? 66.830 97.779 97.380 1.00 165.29 486 GLU A O 1
ATOM 3487 N N . ASN A 1 487 ? 68.584 97.699 95.993 1.00 151.79 487 ASN A N 1
ATOM 3488 C CA . ASN A 1 487 ? 69.452 97.274 97.090 1.00 150.21 487 ASN A CA 1
ATOM 3489 C C . ASN A 1 487 ? 70.131 98.490 97.632 1.00 148.31 487 ASN A C 1
ATOM 3490 O O . ASN A 1 487 ? 70.891 98.419 98.594 1.00 147.05 487 ASN A O 1
ATOM 3495 N N . ALA A 1 488 ? 69.977 99.596 96.921 1.00 142.57 488 ALA A N 1
ATOM 3496 C CA . ALA A 1 488 ? 70.527 100.823 97.416 1.00 132.56 488 ALA A CA 1
ATOM 3497 C C . ALA A 1 488 ? 69.913 100.809 98.786 1.00 129.29 488 ALA A C 1
ATOM 3498 O O . ALA A 1 488 ? 70.606 100.771 99.792 1.00 124.23 488 ALA A O 1
ATOM 3500 N N . VAL A 1 489 ? 68.588 100.797 98.801 1.00 127.64 489 VAL A N 1
ATOM 3501 C CA . VAL A 1 489 ? 67.810 100.735 100.015 1.00 125.61 489 VAL A CA 1
ATOM 3502 C C . VAL A 1 489 ? 68.047 99.402 100.706 1.00 121.47 489 VAL A C 1
ATOM 3503 O O . VAL A 1 489 ? 68.749 99.321 101.710 1.00 115.57 489 VAL A O 1
ATOM 3507 N N . LYS A 1 509 ? 57.281 98.280 88.694 1.00 112.05 509 LYS A N 1
ATOM 3508 C CA . LYS A 1 509 ? 56.904 96.888 88.781 1.00 110.21 509 LYS A CA 1
ATOM 3509 C C . LYS A 1 509 ? 57.947 96.052 88.100 1.00 110.17 509 LYS A C 1
ATOM 3510 O O . LYS A 1 509 ? 59.056 96.510 87.866 1.00 107.48 509 LYS A O 1
ATOM 3516 N N . LYS A 1 510 ? 57.549 94.862 87.708 1.00 114.10 510 LYS A N 1
ATOM 3517 C CA . LYS A 1 510 ? 58.488 94.027 87.046 1.00 113.82 510 LYS A CA 1
ATOM 3518 C C . LYS A 1 510 ? 58.364 94.308 85.584 1.00 115.64 510 LYS A C 1
ATOM 3519 O O . LYS A 1 510 ? 57.336 94.057 84.981 1.00 115.93 510 LYS A O 1
ATOM 3525 N N . LEU A 1 511 ? 59.359 95.004 85.062 1.00 116.15 511 LEU A N 1
ATOM 3526 C CA . LEU A 1 511 ? 59.460 95.186 83.639 1.00 113.95 511 LEU A CA 1
ATOM 3527 C C . LEU A 1 511 ? 60.300 93.976 83.356 1.00 112.23 511 LEU A C 1
ATOM 3528 O O . LEU A 1 511 ? 61.446 94.084 82.940 1.00 112.39 511 LEU A O 1
ATOM 3533 N N . LYS A 1 512 ? 59.738 92.816 83.679 1.00 107.75 512 LYS A N 1
ATOM 3534 C CA . LYS A 1 512 ? 60.416 91.546 83.492 1.00 104.37 512 LYS A CA 1
ATOM 3535 C C . LYS A 1 512 ? 60.442 91.189 82.021 1.00 99.99 512 LYS A C 1
ATOM 3536 O O . LYS A 1 512 ? 59.592 91.632 81.248 1.00 103.20 512 LYS A O 1
ATOM 3542 N N . LYS A 1 513 ? 61.423 90.386 81.634 1.00 91.50 513 LYS A N 1
ATOM 3543 C CA . LYS A 1 513 ? 61.544 89.988 80.252 1.00 87.08 513 LYS A CA 1
ATOM 3544 C C . LYS A 1 513 ? 60.370 89.167 79.775 1.00 81.30 513 LYS A C 1
ATOM 3545 O O . LYS A 1 513 ? 59.811 88.413 80.538 1.00 83.44 513 LYS A O 1
ATOM 3551 N N . LEU A 1 514 ? 59.987 89.298 78.526 1.00 73.58 514 LEU A N 1
ATOM 3552 C CA . LEU A 1 514 ? 58.958 88.407 78.059 1.00 69.56 514 LEU A CA 1
ATOM 3553 C C . LEU A 1 514 ? 59.404 87.199 77.321 1.00 64.95 514 LEU A C 1
ATOM 3554 O O . LEU A 1 514 ? 60.378 87.261 76.604 1.00 63.27 514 LEU A O 1
ATOM 3559 N N . PRO A 1 515 ? 58.684 86.101 77.416 1.00 59.80 515 PRO A N 1
ATOM 3560 C CA . PRO A 1 515 ? 59.118 84.811 76.916 1.00 56.19 515 PRO A CA 1
ATOM 3561 C C . PRO A 1 515 ? 59.185 84.879 75.436 1.00 51.65 515 PRO A C 1
ATOM 3562 O O . PRO A 1 515 ? 58.658 85.761 74.848 1.00 50.59 515 PRO A O 1
ATOM 3566 N N . LYS A 1 516 ? 59.933 83.941 74.901 1.00 49.50 516 LYS A N 1
ATOM 3567 C CA . LYS A 1 516 ? 60.250 83.769 73.515 1.00 47.82 516 LYS A CA 1
ATOM 3568 C C . LYS A 1 516 ? 59.108 83.238 72.731 1.00 44.29 516 LYS A C 1
ATOM 3569 O O . LYS A 1 516 ? 58.157 82.770 73.274 1.00 41.80 516 LYS A O 1
ATOM 3575 N N . LEU A 1 517 ? 59.241 83.303 71.433 1.00 41.91 517 LEU A N 1
ATOM 3576 C CA . LEU A 1 517 ? 58.250 82.783 70.569 1.00 42.59 517 LEU A CA 1
ATOM 3577 C C . LEU A 1 517 ? 58.906 81.522 70.108 1.00 42.47 517 LEU A C 1
ATOM 3578 O O . LEU A 1 517 ? 59.999 81.556 69.619 1.00 45.55 517 LEU A O 1
ATOM 3583 N N . ASN A 1 518 ? 58.219 80.401 70.180 1.00 40.75 518 ASN A N 1
ATOM 3584 C CA . ASN A 1 518 ? 58.815 79.142 69.846 1.00 39.52 518 ASN A CA 1
ATOM 3585 C C . ASN A 1 518 ? 59.186 78.973 68.411 1.00 40.38 518 ASN A C 1
ATOM 3586 O O . ASN A 1 518 ? 58.756 79.705 67.558 1.00 40.90 518 ASN A O 1
ATOM 3591 N N . GLY A 1 519 ? 59.987 77.953 68.173 1.00 41.29 519 GLY A N 1
ATOM 3592 C CA . GLY A 1 519 ? 60.477 77.579 66.867 1.00 41.92 519 GLY A CA 1
ATOM 3593 C C . GLY A 1 519 ? 60.411 76.081 66.682 1.00 41.88 519 GLY A C 1
ATOM 3594 O O . GLY A 1 519 ? 60.074 75.381 67.601 1.00 41.05 519 GLY A O 1
ATOM 3595 N N . LEU A 1 520 ? 60.683 75.619 65.482 1.00 41.30 520 LEU A N 1
ATOM 3596 C CA . LEU A 1 520 ? 60.716 74.212 65.188 1.00 42.20 520 LEU A CA 1
ATOM 3597 C C . LEU A 1 520 ? 62.051 73.921 64.588 1.00 43.85 520 LEU A C 1
ATOM 3598 O O . LEU A 1 520 ? 62.709 74.773 64.053 1.00 49.01 520 LEU A O 1
ATOM 3603 N N . GLY A 1 521 ? 62.451 72.686 64.642 1.00 44.16 521 GLY A N 1
ATOM 3604 C CA . GLY A 1 521 ? 63.738 72.318 64.119 1.00 43.47 521 GLY A CA 1
ATOM 3605 C C . GLY A 1 521 ? 63.802 70.841 63.923 1.00 42.27 521 GLY A C 1
ATOM 3606 O O . GLY A 1 521 ? 62.816 70.152 64.031 1.00 43.47 521 GLY A O 1
ATOM 3607 N N . GLY A 1 522 ? 64.968 70.336 63.607 1.00 39.50 522 GLY A N 1
ATOM 3608 C CA . GLY A 1 522 ? 65.083 68.919 63.449 1.00 37.64 522 GLY A CA 1
ATOM 3609 C C . GLY A 1 522 ? 65.915 68.570 62.275 1.00 35.49 522 GLY A C 1
ATOM 3610 O O . GLY A 1 522 ? 66.254 69.419 61.500 1.00 33.78 522 GLY A O 1
ATOM 3611 N N . GLY A 1 523 ? 66.177 67.290 62.126 1.00 33.91 523 GLY A N 1
ATOM 3612 C CA . GLY A 1 523 ? 67.012 66.769 61.073 1.00 32.56 523 GLY A CA 1
ATOM 3613 C C . GLY A 1 523 ? 68.388 66.559 61.629 1.00 31.09 523 GLY A C 1
ATOM 3614 O O . GLY A 1 523 ? 68.770 67.220 62.556 1.00 30.94 523 GLY A O 1
ATOM 3615 N N . VAL A 1 524 ? 69.150 65.649 61.071 1.00 29.63 524 VAL A N 1
ATOM 3616 C CA . VAL A 1 524 ? 70.462 65.392 61.599 1.00 29.06 524 VAL A CA 1
ATOM 3617 C C . VAL A 1 524 ? 71.252 66.658 61.478 1.00 28.59 524 VAL A C 1
ATOM 3618 O O . VAL A 1 524 ? 71.132 67.356 60.508 1.00 27.38 524 VAL A O 1
ATOM 3622 N N . PRO A 1 525 ? 72.022 66.984 62.506 1.00 29.23 525 PRO A N 1
ATOM 3623 C CA . PRO A 1 525 ? 72.838 68.173 62.549 1.00 30.63 525 PRO A CA 1
ATOM 3624 C C . PRO A 1 525 ? 73.967 68.054 61.597 1.00 31.97 525 PRO A C 1
ATOM 3625 O O . PRO A 1 525 ? 74.342 66.969 61.251 1.00 32.25 525 PRO A O 1
ATOM 3629 N N . LYS A 1 526 ? 74.484 69.170 61.140 1.00 33.42 526 LYS A N 1
ATOM 3630 C CA . LYS A 1 526 ? 75.573 69.107 60.222 1.00 34.91 526 LYS A CA 1
ATOM 3631 C C . LYS A 1 526 ? 76.763 69.100 61.105 1.00 36.10 526 LYS A C 1
ATOM 3632 O O . LYS A 1 526 ? 77.171 70.105 61.587 1.00 37.33 526 LYS A O 1
ATOM 3634 N N . GLN A 1 527 ? 77.340 67.946 61.320 1.00 36.29 527 GLN A N 1
ATOM 3635 C CA . GLN A 1 527 ? 78.437 67.845 62.219 1.00 36.96 527 GLN A CA 1
ATOM 3636 C C . GLN A 1 527 ? 79.670 68.628 61.842 1.00 37.44 527 GLN A C 1
ATOM 3637 O O . GLN A 1 527 ? 80.227 69.280 62.671 1.00 37.59 527 GLN A O 1
ATOM 3643 N N . GLN A 1 528 ? 80.137 68.511 60.623 1.00 38.46 528 GLN A N 1
ATOM 3644 C CA . GLN A 1 528 ? 81.338 69.214 60.263 1.00 39.11 528 GLN A CA 1
ATOM 3645 C C . GLN A 1 528 ? 81.175 70.681 60.326 1.00 38.76 528 GLN A C 1
ATOM 3646 O O . GLN A 1 528 ? 82.002 71.362 60.840 1.00 37.75 528 GLN A O 1
ATOM 3652 N N . GLU A 1 529 ? 80.089 71.176 59.788 1.00 40.28 529 GLU A N 1
ATOM 3653 C CA . GLU A 1 529 ? 79.882 72.594 59.713 1.00 41.65 529 GLU A CA 1
ATOM 3654 C C . GLU A 1 529 ? 79.862 73.213 61.054 1.00 39.97 529 GLU A C 1
ATOM 3655 O O . GLU A 1 529 ? 80.305 74.305 61.219 1.00 40.96 529 GLU A O 1
ATOM 3661 N N . LEU A 1 530 ? 79.217 72.564 61.990 1.00 38.19 530 LEU A N 1
ATOM 3662 C CA . LEU A 1 530 ? 79.106 73.075 63.334 1.00 36.57 530 LEU A CA 1
ATOM 3663 C C . LEU A 1 530 ? 80.429 73.087 63.983 1.00 36.16 530 LEU A C 1
ATOM 3664 O O . LEU A 1 530 ? 80.719 73.925 64.782 1.00 36.34 530 LEU A O 1
ATOM 3669 N N . LEU A 1 531 ? 81.213 72.073 63.711 1.00 35.81 531 LEU A N 1
ATOM 3670 C CA . LEU A 1 531 ? 82.530 71.980 64.275 1.00 36.88 531 LEU A CA 1
ATOM 3671 C C . LEU A 1 531 ? 83.423 73.089 63.782 1.00 39.04 531 LEU A C 1
ATOM 3672 O O . LEU A 1 531 ? 84.176 73.661 64.512 1.00 41.16 531 LEU A O 1
ATOM 3677 N N . ASP A 1 532 ? 83.385 73.342 62.501 1.00 40.10 532 ASP A N 1
ATOM 3678 C CA . ASP A 1 532 ? 84.201 74.366 61.928 1.00 41.77 532 ASP A CA 1
ATOM 3679 C C . ASP A 1 532 ? 83.835 75.678 62.521 1.00 42.73 532 ASP A C 1
ATOM 3680 O O . ASP A 1 532 ? 84.675 76.487 62.755 1.00 44.27 532 ASP A O 1
ATOM 3685 N N . LYS A 1 533 ? 82.571 75.922 62.738 1.00 44.81 533 LYS A N 1
ATOM 3686 C CA . LYS A 1 533 ? 82.182 77.196 63.268 1.00 46.94 533 LYS A CA 1
ATOM 3687 C C . LYS A 1 533 ? 82.793 77.371 64.597 1.00 45.93 533 LYS A C 1
ATOM 3688 O O . LYS A 1 533 ? 83.089 78.465 65.003 1.00 45.33 533 LYS A O 1
ATOM 3694 N N . ALA A 1 534 ? 82.896 76.291 65.330 1.00 45.59 534 ALA A N 1
ATOM 3695 C CA . ALA A 1 534 ? 83.481 76.365 66.631 1.00 46.21 534 ALA A CA 1
ATOM 3696 C C . ALA A 1 534 ? 84.911 76.706 66.503 1.00 46.97 534 ALA A C 1
ATOM 3697 O O . ALA A 1 534 ? 85.431 77.500 67.248 1.00 51.03 534 ALA A O 1
ATOM 3699 N N . LEU A 1 535 ? 85.587 76.090 65.559 1.00 46.55 535 LEU A N 1
ATOM 3700 C CA . LEU A 1 535 ? 86.996 76.347 65.458 1.00 45.23 535 LEU A CA 1
ATOM 3701 C C . LEU A 1 535 ? 87.197 77.787 65.209 1.00 43.43 535 LEU A C 1
ATOM 3702 O O . LEU A 1 535 ? 87.964 78.393 65.880 1.00 41.60 535 LEU A O 1
ATOM 3707 N N . GLU A 1 536 ? 86.514 78.343 64.240 1.00 43.41 536 GLU A N 1
ATOM 3708 C CA . GLU A 1 536 ? 86.668 79.744 63.972 1.00 44.19 536 GLU A CA 1
ATOM 3709 C C . GLU A 1 536 ? 86.194 80.526 65.152 1.00 42.30 536 GLU A C 1
ATOM 3710 O O . GLU A 1 536 ? 86.620 81.633 65.356 1.00 42.59 536 GLU A O 1
ATOM 3716 N N . SER A 1 537 ? 85.201 80.033 65.859 1.00 40.58 537 SER A N 1
ATOM 3717 C CA . SER A 1 537 ? 84.740 80.776 67.000 1.00 39.39 537 SER A CA 1
ATOM 3718 C C . SER A 1 537 ? 85.832 80.853 68.012 1.00 39.64 537 SER A C 1
ATOM 3719 O O . SER A 1 537 ? 86.018 81.852 68.649 1.00 40.81 537 SER A O 1
ATOM 3722 N N . VAL A 1 538 ? 86.514 79.751 68.204 1.00 40.26 538 VAL A N 1
ATOM 3723 C CA . VAL A 1 538 ? 87.584 79.707 69.166 1.00 40.58 538 VAL A CA 1
ATOM 3724 C C . VAL A 1 538 ? 88.753 80.600 68.839 1.00 40.69 538 VAL A C 1
ATOM 3725 O O . VAL A 1 538 ? 89.338 81.200 69.696 1.00 39.36 538 VAL A O 1
ATOM 3729 N N . LYS A 1 539 ? 89.138 80.625 67.591 1.00 41.96 539 LYS A N 1
ATOM 3730 C CA . LYS A 1 539 ? 90.253 81.426 67.225 1.00 43.83 539 LYS A CA 1
ATOM 3731 C C . LYS A 1 539 ? 89.884 82.840 67.518 1.00 44.01 539 LYS A C 1
ATOM 3732 O O . LYS A 1 539 ? 90.606 83.527 68.170 1.00 45.83 539 LYS A O 1
ATOM 3738 N N . GLN A 1 540 ? 88.745 83.276 67.040 1.00 44.85 540 GLN A N 1
ATOM 3739 C CA . GLN A 1 540 ? 88.318 84.637 67.259 1.00 46.39 540 GLN A CA 1
ATOM 3740 C C . GLN A 1 540 ? 88.095 85.016 68.691 1.00 45.90 540 GLN A C 1
ATOM 3741 O O . GLN A 1 540 ? 88.336 86.112 69.064 1.00 45.67 540 GLN A O 1
ATOM 3747 N N . ILE A 1 541 ? 87.604 84.119 69.506 1.00 47.84 541 ILE A N 1
ATOM 3748 C CA . ILE A 1 541 ? 87.361 84.472 70.891 1.00 50.12 541 ILE A CA 1
ATOM 3749 C C . ILE A 1 541 ? 88.611 84.733 71.678 1.00 54.06 541 ILE A C 1
ATOM 3750 O O . ILE A 1 541 ? 88.594 85.477 72.622 1.00 56.13 541 ILE A O 1
ATOM 3755 N N . ARG A 1 542 ? 89.649 83.968 71.382 1.00 57.70 542 ARG A N 1
ATOM 3756 C CA . ARG A 1 542 ? 90.941 84.108 72.030 1.00 57.99 542 ARG A CA 1
ATOM 3757 C C . ARG A 1 542 ? 91.517 85.436 71.593 1.00 60.89 542 ARG A C 1
ATOM 3758 O O . ARG A 1 542 ? 91.988 86.214 72.381 1.00 61.47 542 ARG A O 1
ATOM 3766 N N . HIS A 1 543 ? 91.429 85.674 70.296 1.00 65.14 543 HIS A N 1
ATOM 3767 C CA . HIS A 1 543 ? 91.996 86.825 69.628 1.00 70.40 543 HIS A CA 1
ATOM 3768 C C . HIS A 1 543 ? 91.449 88.043 70.225 1.00 70.06 543 HIS A C 1
ATOM 3769 O O . HIS A 1 543 ? 92.162 88.980 70.415 1.00 76.59 543 HIS A O 1
ATOM 3776 N N . TYR A 1 544 ? 90.148 88.123 70.334 1.00 66.69 544 TYR A N 1
ATOM 3777 C CA . TYR A 1 544 ? 89.575 89.296 70.935 1.00 66.28 544 TYR A CA 1
ATOM 3778 C C . TYR A 1 544 ? 89.722 89.240 72.410 1.00 64.71 544 TYR A C 1
ATOM 3779 O O . TYR A 1 544 ? 89.317 90.136 73.080 1.00 66.15 544 TYR A O 1
ATOM 3788 N N . GLN A 1 545 ? 90.181 88.125 72.912 1.00 64.43 545 GLN A N 1
ATOM 3789 C CA . GLN A 1 545 ? 90.326 88.020 74.326 1.00 65.41 545 GLN A CA 1
ATOM 3790 C C . GLN A 1 545 ? 91.369 88.988 74.749 1.00 67.66 545 GLN A C 1
ATOM 3791 O O . GLN A 1 545 ? 91.193 89.714 75.694 1.00 65.37 545 GLN A O 1
ATOM 3797 N N . ARG A 1 546 ? 92.472 88.942 74.025 1.00 70.33 546 ARG A N 1
ATOM 3798 C CA . ARG A 1 546 ? 93.646 89.716 74.308 1.00 74.20 546 ARG A CA 1
ATOM 3799 C C . ARG A 1 546 ? 93.434 91.167 74.235 1.00 70.41 546 ARG A C 1
ATOM 3800 O O . ARG A 1 546 ? 93.859 91.897 75.097 1.00 73.13 546 ARG A O 1
ATOM 3808 N N . ILE A 1 547 ? 92.781 91.591 73.184 1.00 64.74 547 ILE A N 1
ATOM 3809 C CA . ILE A 1 547 ? 92.637 92.992 72.984 1.00 63.63 547 ILE A CA 1
ATOM 3810 C C . ILE A 1 547 ? 91.924 93.650 74.136 1.00 62.46 547 ILE A C 1
ATOM 3811 O O . ILE A 1 547 ? 92.281 94.727 74.523 1.00 65.49 547 ILE A O 1
ATOM 3816 N N . ASP A 1 548 ? 90.867 93.061 74.624 1.00 61.35 548 ASP A N 1
ATOM 3817 C CA . ASP A 1 548 ? 90.201 93.645 75.758 1.00 63.03 548 ASP A CA 1
ATOM 3818 C C . ASP A 1 548 ? 91.093 93.555 76.963 1.00 61.86 548 ASP A C 1
ATOM 3819 O O . ASP A 1 548 ? 90.975 94.337 77.873 1.00 60.68 548 ASP A O 1
ATOM 3824 N N . PHE A 1 549 ? 91.876 92.505 77.056 1.00 60.69 549 PHE A N 1
ATOM 3825 C CA . PHE A 1 549 ? 92.783 92.431 78.170 1.00 60.79 549 PHE A CA 1
ATOM 3826 C C . PHE A 1 549 ? 93.905 93.426 78.028 1.00 67.92 549 PHE A C 1
ATOM 3827 O O . PHE A 1 549 ? 94.178 94.166 78.934 1.00 78.65 549 PHE A O 1
ATOM 3835 N N . GLU A 1 550 ? 94.525 93.477 76.865 1.00 69.07 550 GLU A N 1
ATOM 3836 C CA . GLU A 1 550 ? 95.651 94.354 76.695 1.00 71.23 550 GLU A CA 1
ATOM 3837 C C . GLU A 1 550 ? 95.369 95.806 76.967 1.00 74.01 550 GLU A C 1
ATOM 3838 O O . GLU A 1 550 ? 96.108 96.468 77.663 1.00 75.93 550 GLU A O 1
ATOM 3844 N N . ARG A 1 551 ? 94.313 96.299 76.330 1.00 75.26 551 ARG A N 1
ATOM 3845 C CA . ARG A 1 551 ? 93.912 97.698 76.415 1.00 77.04 551 ARG A CA 1
ATOM 3846 C C . ARG A 1 551 ? 93.533 98.188 77.804 1.00 75.93 551 ARG A C 1
ATOM 3847 O O . ARG A 1 551 ? 93.867 99.313 78.175 1.00 81.12 551 ARG A O 1
ATOM 3855 N N . VAL A 1 552 ? 92.838 97.362 78.578 1.00 72.40 552 VAL A N 1
ATOM 3856 C CA . VAL A 1 552 ? 92.433 97.808 79.880 1.00 74.55 552 VAL A CA 1
ATOM 3857 C C . VAL A 1 552 ? 93.640 97.948 80.779 1.00 78.03 552 VAL A C 1
ATOM 3858 O O . VAL A 1 552 ? 93.674 98.831 81.597 1.00 83.17 552 VAL A O 1
ATOM 3862 N N . ILE A 1 553 ? 94.599 97.050 80.699 1.00 79.04 553 ILE A N 1
ATOM 3863 C CA . ILE A 1 553 ? 95.776 97.238 81.512 1.00 84.08 553 ILE A CA 1
ATOM 3864 C C . ILE A 1 553 ? 96.507 98.473 81.014 1.00 90.42 553 ILE A C 1
ATOM 3865 O O . ILE A 1 553 ? 97.027 99.266 81.793 1.00 97.35 553 ILE A O 1
ATOM 3870 N N . GLN A 1 554 ? 96.559 98.617 79.697 1.00 88.23 554 GLN A N 1
ATOM 3871 C CA . GLN A 1 554 ? 97.263 99.733 79.112 1.00 84.58 554 GLN A CA 1
ATOM 3872 C C . GLN A 1 554 ? 96.616 100.978 79.577 1.00 80.03 554 GLN A C 1
ATOM 3873 O O . GLN A 1 554 ? 97.268 101.931 79.869 1.00 83.64 554 GLN A O 1
ATOM 3879 N N . TRP A 1 555 ? 95.309 100.987 79.638 1.00 74.14 555 TRP A N 1
ATOM 3880 C CA . TRP A 1 555 ? 94.615 102.168 80.070 1.00 71.92 555 TRP A CA 1
ATOM 3881 C C . TRP A 1 555 ? 95.036 102.466 81.481 1.00 75.45 555 TRP A C 1
ATOM 3882 O O . TRP A 1 555 ? 95.213 103.592 81.860 1.00 76.69 555 TRP A O 1
ATOM 3893 N N . ALA A 1 556 ? 95.195 101.429 82.262 1.00 80.70 556 ALA A N 1
ATOM 3894 C CA . ALA A 1 556 ? 95.564 101.602 83.639 1.00 86.93 556 ALA A CA 1
ATOM 3895 C C . ALA A 1 556 ? 96.913 102.225 83.761 1.00 90.82 556 ALA A C 1
ATOM 3896 O O . ALA A 1 556 ? 97.137 103.090 84.585 1.00 95.41 556 ALA A O 1
ATOM 3898 N N . VAL A 1 557 ? 97.815 101.799 82.903 1.00 91.38 557 VAL A N 1
ATOM 3899 C CA . VAL A 1 557 ? 99.182 102.261 82.970 1.00 93.29 557 VAL A CA 1
ATOM 3900 C C . VAL A 1 557 ? 99.277 103.762 82.832 1.00 93.15 557 VAL A C 1
ATOM 3901 O O . VAL A 1 557 ? 100.049 104.401 83.498 1.00 96.57 557 VAL A O 1
ATOM 3905 N N . ASN A 1 558 ? 98.560 104.281 81.864 1.00 90.70 558 ASN A N 1
ATOM 3906 C CA . ASN A 1 558 ? 98.503 105.687 81.597 1.00 89.87 558 ASN A CA 1
ATOM 3907 C C . ASN A 1 558 ? 97.862 106.444 82.718 1.00 90.06 558 ASN A C 1
ATOM 3908 O O . ASN A 1 558 ? 98.208 107.578 82.990 1.00 91.72 558 ASN A O 1
ATOM 3913 N N . GLU A 1 559 ? 96.833 105.880 83.298 1.00 89.38 559 GLU A N 1
ATOM 3914 C CA . GLU A 1 559 ? 96.234 106.586 84.400 1.00 90.46 559 GLU A CA 1
ATOM 3915 C C . GLU A 1 559 ? 96.894 106.198 85.705 1.00 93.45 559 GLU A C 1
ATOM 3916 O O . GLU A 1 559 ? 96.565 106.743 86.741 1.00 97.24 559 GLU A O 1
ATOM 3922 N N . HIS A 1 560 ? 97.834 105.264 85.600 1.00 92.42 560 HIS A N 1
ATOM 3923 C CA . HIS A 1 560 ? 98.668 104.831 86.706 1.00 90.88 560 HIS A CA 1
ATOM 3924 C C . HIS A 1 560 ? 97.892 104.434 87.914 1.00 90.04 560 HIS A C 1
ATOM 3925 O O . HIS A 1 560 ? 98.266 104.778 89.017 1.00 87.81 560 HIS A O 1
ATOM 3932 N N . CYS A 1 561 ? 96.817 103.695 87.719 1.00 91.45 561 CYS A N 1
ATOM 3933 C CA . CYS A 1 561 ? 95.967 103.269 88.821 1.00 90.12 561 CYS A CA 1
ATOM 3934 C C . CYS A 1 561 ? 96.268 101.904 89.375 1.00 88.93 561 CYS A C 1
ATOM 3935 O O . CYS A 1 561 ? 95.625 101.480 90.309 1.00 90.31 561 CYS A O 1
ATOM 3938 N N . LEU A 1 562 ? 97.256 101.212 88.841 1.00 85.63 562 LEU A N 1
ATOM 3939 C CA . LEU A 1 562 ? 97.580 99.871 89.294 1.00 82.03 562 LEU A CA 1
ATOM 3940 C C . LEU A 1 562 ? 98.073 99.768 90.730 1.00 80.77 562 LEU A C 1
ATOM 3941 O O . LEU A 1 562 ? 98.914 100.526 91.137 1.00 78.51 562 LEU A O 1
ATOM 3946 N N . GLU A 1 563 ? 97.447 98.902 91.504 1.00 82.29 563 GLU A N 1
ATOM 3947 C CA . GLU A 1 563 ? 97.797 98.677 92.889 1.00 86.28 563 GLU A CA 1
ATOM 3948 C C . GLU A 1 563 ? 99.008 97.796 92.821 1.00 89.91 563 GLU A C 1
ATOM 3949 O O . GLU A 1 563 ? 99.480 97.456 91.744 1.00 84.07 563 GLU A O 1
ATOM 3955 N N . THR A 1 564 ? 99.500 97.429 93.994 1.00 101.48 564 THR A N 1
ATOM 3956 C CA . THR A 1 564 ? 100.680 96.582 94.034 1.00 105.32 564 THR A CA 1
ATOM 3957 C C . THR A 1 564 ? 100.227 95.317 93.418 1.00 105.38 564 THR A C 1
ATOM 3958 O O . THR A 1 564 ? 99.123 94.879 93.655 1.00 107.75 564 THR A O 1
ATOM 3962 N N . VAL A 1 565 ? 101.038 94.728 92.580 1.00 102.71 565 VAL A N 1
ATOM 3963 C CA . VAL A 1 565 ? 100.578 93.539 91.922 1.00 105.70 565 VAL A CA 1
ATOM 3964 C C . VAL A 1 565 ? 100.187 92.429 92.901 1.00 105.43 565 VAL A C 1
ATOM 3965 O O . VAL A 1 565 ? 99.245 91.689 92.660 1.00 100.28 565 VAL A O 1
ATOM 3969 N N . PRO A 1 566 ? 101.017 92.234 93.931 1.00 105.28 566 PRO A N 1
ATOM 3970 C CA . PRO A 1 566 ? 100.849 91.340 95.074 1.00 102.48 566 PRO A CA 1
ATOM 3971 C C . PRO A 1 566 ? 100.350 91.899 96.379 1.00 96.60 566 PRO A C 1
ATOM 3972 O O . PRO A 1 566 ? 100.192 91.185 97.330 1.00 93.71 566 PRO A O 1
ATOM 3976 N N . LYS A 1 567 ? 100.109 93.190 96.396 1.00 93.91 567 LYS A N 1
ATOM 3977 C CA . LYS A 1 567 ? 99.642 93.854 97.578 1.00 96.47 567 LYS A CA 1
ATOM 3978 C C . LYS A 1 567 ? 98.193 93.566 97.694 1.00 91.09 567 LYS A C 1
ATOM 3979 O O . LYS A 1 567 ? 97.624 93.417 98.749 1.00 93.62 567 LYS A O 1
ATOM 3985 N N . PHE A 1 568 ? 97.614 93.464 96.537 1.00 84.96 568 PHE A N 1
ATOM 3986 C CA . PHE A 1 568 ? 96.206 93.383 96.383 1.00 83.32 568 PHE A CA 1
ATOM 3987 C C . PHE A 1 568 ? 95.712 92.312 97.299 1.00 85.44 568 PHE A C 1
ATOM 3988 O O . PHE A 1 568 ? 94.754 92.517 98.015 1.00 91.36 568 PHE A O 1
ATOM 3996 N N . LEU A 1 569 ? 96.308 91.143 97.225 1.00 82.64 569 LEU A N 1
ATOM 3997 C CA . LEU A 1 569 ? 95.862 90.034 98.037 1.00 79.33 569 LEU A CA 1
ATOM 3998 C C . LEU A 1 569 ? 96.032 90.289 99.507 1.00 78.75 569 LEU A C 1
ATOM 3999 O O . LEU A 1 569 ? 95.187 89.957 100.322 1.00 74.88 569 LEU A O 1
ATOM 4004 N N . VAL A 1 570 ? 97.159 90.872 99.845 1.00 79.00 570 VAL A N 1
ATOM 4005 C CA . VAL A 1 570 ? 97.444 91.124 101.217 1.00 78.28 570 VAL A CA 1
ATOM 4006 C C . VAL A 1 570 ? 96.373 92.029 101.712 1.00 79.61 570 VAL A C 1
ATOM 4007 O O . VAL A 1 570 ? 95.785 91.785 102.733 1.00 81.44 570 VAL A O 1
ATOM 4011 N N . ASP A 1 571 ? 96.122 93.095 100.975 1.00 81.51 571 ASP A N 1
ATOM 4012 C CA . ASP A 1 571 ? 95.134 94.052 101.391 1.00 80.32 571 ASP A CA 1
ATOM 4013 C C . ASP A 1 571 ? 93.820 93.382 101.452 1.00 79.65 571 ASP A C 1
ATOM 4014 O O . ASP A 1 571 ? 93.069 93.579 102.382 1.00 80.45 571 ASP A O 1
ATOM 4019 N N . ALA A 1 572 ? 93.494 92.694 100.381 1.00 78.46 572 ALA A N 1
ATOM 4020 C CA . ALA A 1 572 ? 92.208 92.077 100.285 1.00 77.49 572 ALA A CA 1
ATOM 4021 C C . ALA A 1 572 ? 92.060 91.061 101.362 1.00 77.47 572 ALA A C 1
ATOM 4022 O O . ALA A 1 572 ? 91.023 90.928 101.976 1.00 75.02 572 ALA A O 1
ATOM 4024 N N . GLU A 1 573 ? 93.112 90.318 101.598 1.00 81.29 573 GLU A N 1
ATOM 4025 C CA . GLU A 1 573 ? 93.038 89.306 102.613 1.00 87.99 573 GLU A CA 1
ATOM 4026 C C . GLU A 1 573 ? 92.812 89.872 103.992 1.00 91.38 573 GLU A C 1
ATOM 4027 O O . GLU A 1 573 ? 91.944 89.434 104.717 1.00 94.67 573 GLU A O 1
ATOM 4033 N N . LYS A 1 574 ? 93.614 90.865 104.318 1.00 93.49 574 LYS A N 1
ATOM 4034 C CA . LYS A 1 574 ? 93.611 91.503 105.608 1.00 95.11 574 LYS A CA 1
ATOM 4035 C C . LYS A 1 574 ? 92.285 92.110 105.895 1.00 99.04 574 LYS A C 1
ATOM 4036 O O . LYS A 1 574 ? 91.885 92.211 107.035 1.00 98.05 574 LYS A O 1
ATOM 4038 N N . LYS A 1 575 ? 91.612 92.537 104.848 1.00 105.12 575 LYS A N 1
ATOM 4039 C CA . LYS A 1 575 ? 90.308 93.119 105.027 1.00 110.84 575 LYS A CA 1
ATOM 4040 C C . LYS A 1 575 ? 89.449 92.029 105.621 1.00 119.37 575 LYS A C 1
ATOM 4041 O O . LYS A 1 575 ? 88.642 92.275 106.493 1.00 134.60 575 LYS A O 1
ATOM 4047 N N . LYS A 1 576 ? 89.688 90.803 105.193 1.00 117.07 576 LYS A N 1
ATOM 4048 C CA . LYS A 1 576 ? 88.901 89.685 105.659 1.00 114.13 576 LYS A CA 1
ATOM 4049 C C . LYS A 1 576 ? 89.032 89.489 107.148 1.00 115.80 576 LYS A C 1
ATOM 4050 O O . LYS A 1 576 ? 88.063 89.192 107.828 1.00 116.35 576 LYS A O 1
ATOM 4052 N N . ILE A 1 577 ? 90.231 89.598 107.670 1.00 118.79 577 ILE A N 1
ATOM 4053 C CA . ILE A 1 577 ? 90.333 89.391 109.082 1.00 122.78 577 ILE A CA 1
ATOM 4054 C C . ILE A 1 577 ? 90.259 90.746 109.707 1.00 132.02 577 ILE A C 1
ATOM 4055 O O . ILE A 1 577 ? 91.119 91.585 109.503 1.00 131.76 577 ILE A O 1
ATOM 4060 N N . ASN A 1 578 ? 89.118 90.929 110.371 1.00 145.63 578 ASN A N 1
ATOM 4061 C CA . ASN A 1 578 ? 88.685 92.136 111.062 1.00 156.20 578 ASN A CA 1
ATOM 4062 C C . ASN A 1 578 ? 89.341 92.300 112.415 1.00 160.41 578 ASN A C 1
ATOM 4063 O O . ASN A 1 578 ? 88.717 92.141 113.462 1.00 169.52 578 ASN A O 1
ATOM 4068 N N . LYS A 1 579 ? 90.610 92.646 112.398 1.00 158.38 579 LYS A N 1
ATOM 4069 C CA . LYS A 1 579 ? 91.323 92.803 113.647 1.00 153.34 579 LYS A CA 1
ATOM 4070 C C . LYS A 1 579 ? 92.703 93.355 113.375 1.00 154.62 579 LYS A C 1
ATOM 4071 O O . LYS A 1 579 ? 93.135 93.410 112.232 1.00 155.35 579 LYS A O 1
ATOM 4073 N N . GLU A 1 580 ? 93.381 93.780 114.436 1.00 153.94 580 GLU A N 1
ATOM 4074 C CA . GLU A 1 580 ? 94.716 94.358 114.327 1.00 153.40 580 GLU A CA 1
ATOM 4075 C C . GLU A 1 580 ? 95.729 93.407 113.697 1.00 162.09 580 GLU A C 1
ATOM 4076 O O . GLU A 1 580 ? 96.308 93.717 112.655 1.00 159.42 580 GLU A O 1
ATOM 4082 N N . SER A 1 581 ? 95.933 92.258 114.339 1.00 169.47 581 SER A N 1
ATOM 4083 C CA . SER A 1 581 ? 96.883 91.248 113.875 1.00 169.77 581 SER A CA 1
ATOM 4084 C C . SER A 1 581 ? 98.248 91.861 113.576 1.00 173.04 581 SER A C 1
ATOM 4085 O O . SER A 1 581 ? 98.703 91.862 112.431 1.00 169.87 581 SER A O 1
ATOM 4088 N N . SER A 1 582 ? 98.888 92.383 114.621 1.00 174.89 582 SER A N 1
ATOM 4089 C CA . SER A 1 582 ? 100.200 93.018 114.512 1.00 172.71 582 SER A CA 1
ATOM 4090 C C . SER A 1 582 ? 100.236 94.052 113.389 1.00 174.81 582 SER A C 1
ATOM 4091 O O . SER A 1 582 ? 99.331 94.877 113.263 1.00 177.27 582 SER A O 1
ATOM 4094 N N . THR A 1 583 ? 101.290 94.009 112.581 1.00 173.74 583 THR A N 1
ATOM 4095 C CA . THR A 1 583 ? 101.439 94.944 111.472 1.00 170.75 583 THR A CA 1
ATOM 4096 C C . THR A 1 583 ? 100.984 94.310 110.159 1.00 170.52 583 THR A C 1
ATOM 4097 O O . THR A 1 583 ? 99.952 94.686 109.602 1.00 169.77 583 THR A O 1
ATOM 4101 N N . ASP A 1 584 ? 101.759 93.346 109.672 1.00 166.98 584 ASP A N 1
ATOM 4102 C CA . ASP A 1 584 ? 101.438 92.659 108.428 1.00 163.69 584 ASP A CA 1
ATOM 4103 C C . ASP A 1 584 ? 102.064 91.269 108.397 1.00 153.20 584 ASP A C 1
ATOM 4104 O O . ASP A 1 584 ? 102.900 90.973 107.543 1.00 151.76 584 ASP A O 1
ATOM 4109 N N . PHE A 1 585 ? 101.654 90.421 109.335 1.00 144.35 585 PHE A N 1
ATOM 4110 C CA . PHE A 1 585 ? 102.174 89.062 109.419 1.00 145.06 585 PHE A CA 1
ATOM 4111 C C . PHE A 1 585 ? 101.046 88.038 109.352 1.00 142.65 585 PHE A C 1
ATOM 4112 O O . PHE A 1 585 ? 101.143 87.039 108.640 1.00 148.70 585 PHE A O 1
ATOM 4120 N N . ALA A 1 586 ? 99.977 88.292 110.100 1.00 135.87 586 ALA A N 1
ATOM 4121 C CA . ALA A 1 586 ? 98.830 87.394 110.126 1.00 129.70 586 ALA A CA 1
ATOM 4122 C C . ALA A 1 586 ? 98.136 87.347 108.768 1.00 125.07 586 ALA A C 1
ATOM 4123 O O . ALA A 1 586 ? 97.663 86.295 108.338 1.00 124.86 586 ALA A O 1
ATOM 4125 N N . ALA A 1 587 ? 98.082 88.493 108.098 1.00 117.62 587 ALA A N 1
ATOM 4126 C CA . ALA A 1 587 ? 97.446 88.585 106.789 1.00 108.68 587 ALA A CA 1
ATOM 4127 C C . ALA A 1 587 ? 98.256 88.364 105.514 1.00 103.78 587 ALA A C 1
ATOM 4128 O O . ALA A 1 587 ? 97.709 88.373 104.411 1.00 96.46 587 ALA A O 1
ATOM 4130 N N . LYS A 1 588 ? 99.559 88.226 105.707 1.00 104.99 588 LYS A N 1
ATOM 4131 C CA . LYS A 1 588 ? 100.479 87.983 104.621 1.00 105.17 588 LYS A CA 1
ATOM 4132 C C . LYS A 1 588 ? 100.753 86.499 104.523 1.00 105.15 588 LYS A C 1
ATOM 4133 O O . LYS A 1 588 ? 101.201 86.034 103.503 1.00 102.03 588 LYS A O 1
ATOM 4139 N N . GLU A 1 589 ? 100.520 85.738 105.580 1.00 107.07 589 GLU A N 1
ATOM 4140 C CA . GLU A 1 589 ? 100.735 84.317 105.447 1.00 108.99 589 GLU A CA 1
ATOM 4141 C C . GLU A 1 589 ? 99.552 83.840 104.670 1.00 105.48 589 GLU A C 1
ATOM 4142 O O . GLU A 1 589 ? 99.688 83.049 103.767 1.00 109.68 589 GLU A O 1
ATOM 4148 N N . ASN A 1 590 ? 98.375 84.378 104.974 1.00 97.97 590 ASN A N 1
ATOM 4149 C CA . ASN A 1 590 ? 97.147 84.018 104.281 1.00 93.30 590 ASN A CA 1
ATOM 4150 C C . ASN A 1 590 ? 97.064 84.532 102.868 1.00 88.05 590 ASN A C 1
ATOM 4151 O O . ASN A 1 590 ? 96.339 84.017 102.065 1.00 84.91 590 ASN A O 1
ATOM 4156 N N . ALA A 1 591 ? 97.823 85.571 102.578 1.00 87.19 591 ALA A N 1
ATOM 4157 C CA . ALA A 1 591 ? 97.955 86.107 101.260 1.00 87.76 591 ALA A CA 1
ATOM 4158 C C . ALA A 1 591 ? 98.845 85.193 100.440 1.00 88.24 591 ALA A C 1
ATOM 4159 O O . ALA A 1 591 ? 98.690 85.092 99.241 1.00 87.99 591 ALA A O 1
ATOM 4161 N N . VAL A 1 592 ? 99.794 84.521 101.089 1.00 86.99 592 VAL A N 1
ATOM 4162 C CA . VAL A 1 592 ? 100.673 83.593 100.423 1.00 83.48 592 VAL A CA 1
ATOM 4163 C C . VAL A 1 592 ? 99.918 82.329 100.165 1.00 82.35 592 VAL A C 1
ATOM 4164 O O . VAL A 1 592 ? 100.200 81.621 99.242 1.00 81.87 592 VAL A O 1
ATOM 4168 N N . ARG A 1 593 ? 98.971 82.015 101.015 1.00 81.56 593 ARG A N 1
ATOM 4169 C CA . ARG A 1 593 ? 98.203 80.840 100.805 1.00 82.71 593 ARG A CA 1
ATOM 4170 C C . ARG A 1 593 ? 97.413 81.033 99.550 1.00 78.71 593 ARG A C 1
ATOM 4171 O O . ARG A 1 593 ? 97.545 80.298 98.594 1.00 79.19 593 ARG A O 1
ATOM 4179 N N . PHE A 1 594 ? 96.623 82.084 99.544 1.00 73.80 594 PHE A N 1
ATOM 4180 C CA . PHE A 1 594 ? 95.710 82.337 98.461 1.00 71.24 594 PHE A CA 1
ATOM 4181 C C . PHE A 1 594 ? 96.337 82.162 97.116 1.00 68.44 594 PHE A C 1
ATOM 4182 O O . PHE A 1 594 ? 95.730 81.639 96.212 1.00 67.23 594 PHE A O 1
ATOM 4190 N N . LEU A 1 595 ? 97.526 82.677 96.932 1.00 66.74 595 LEU A N 1
ATOM 4191 C CA . LEU A 1 595 ? 98.147 82.564 95.640 1.00 65.98 595 LEU A CA 1
ATOM 4192 C C . LEU A 1 595 ? 98.358 81.121 95.382 1.00 62.20 595 LEU A C 1
ATOM 4193 O O . LEU A 1 595 ? 98.183 80.658 94.290 1.00 59.94 595 LEU A O 1
ATOM 4198 N N . LEU A 1 596 ? 98.804 80.415 96.400 1.00 59.82 596 LEU A N 1
ATOM 4199 C CA . LEU A 1 596 ? 99.099 79.017 96.272 1.00 57.09 596 LEU A CA 1
ATOM 4200 C C . LEU A 1 596 ? 97.882 78.228 95.948 1.00 56.86 596 LEU A C 1
ATOM 4201 O O . LEU A 1 596 ? 97.911 77.377 95.102 1.00 57.81 596 LEU A O 1
ATOM 4206 N N . GLU A 1 597 ? 96.799 78.489 96.638 1.00 57.61 597 GLU A N 1
ATOM 4207 C CA . GLU A 1 597 ? 95.616 77.711 96.388 1.00 58.94 597 GLU A CA 1
ATOM 4208 C C . GLU A 1 597 ? 95.169 77.876 94.981 1.00 57.95 597 GLU A C 1
ATOM 4209 O O . GLU A 1 597 ? 94.914 76.917 94.308 1.00 57.58 597 GLU A O 1
ATOM 4215 N N . GLY A 1 598 ? 95.007 79.110 94.562 1.00 58.20 598 GLY A N 1
ATOM 4216 C CA . GLY A 1 598 ? 94.485 79.370 93.247 1.00 58.76 598 GLY A CA 1
ATOM 4217 C C . GLY A 1 598 ? 95.232 78.738 92.133 1.00 57.41 598 GLY A C 1
ATOM 4218 O O . GLY A 1 598 ? 94.669 78.248 91.196 1.00 56.39 598 GLY A O 1
ATOM 4219 N N . ILE A 1 599 ? 96.523 78.934 92.159 1.00 59.06 599 ILE A N 1
ATOM 4220 C CA . ILE A 1 599 ? 97.397 78.325 91.201 1.00 62.29 599 ILE A CA 1
ATOM 4221 C C . ILE A 1 599 ? 97.579 76.856 91.535 1.00 61.31 599 ILE A C 1
ATOM 4222 O O . ILE A 1 599 ? 97.946 76.042 90.742 1.00 63.61 599 ILE A O 1
ATOM 4227 N N . GLY A 1 600 ? 97.331 76.558 92.784 1.00 60.60 600 GLY A N 1
ATOM 4228 C CA . GLY A 1 600 ? 97.408 75.197 93.249 1.00 60.84 600 GLY A CA 1
ATOM 4229 C C . GLY A 1 600 ? 96.306 74.379 92.650 1.00 59.22 600 GLY A C 1
ATOM 4230 O O . GLY A 1 600 ? 96.491 73.251 92.306 1.00 60.66 600 GLY A O 1
ATOM 4231 N N . ALA A 1 601 ? 95.136 74.963 92.565 1.00 57.75 601 ALA A N 1
ATOM 4232 C CA . ALA A 1 601 ? 93.979 74.295 92.031 1.00 56.41 601 ALA A CA 1
ATOM 4233 C C . ALA A 1 601 ? 94.054 73.904 90.593 1.00 53.61 601 ALA A C 1
ATOM 4234 O O . ALA A 1 601 ? 93.536 72.902 90.222 1.00 56.76 601 ALA A O 1
ATOM 4236 N N . ALA A 1 602 ? 94.674 74.706 89.767 1.00 50.54 602 ALA A N 1
ATOM 4237 C CA . ALA A 1 602 ? 94.651 74.425 88.362 1.00 50.91 602 ALA A CA 1
ATOM 4238 C C . ALA A 1 602 ? 95.261 73.127 87.979 1.00 51.71 602 ALA A C 1
ATOM 4239 O O . ALA A 1 602 ? 94.747 72.424 87.144 1.00 53.07 602 ALA A O 1
ATOM 4241 N N . ALA A 1 603 ? 96.356 72.792 88.613 1.00 52.77 603 ALA A N 1
ATOM 4242 C CA . ALA A 1 603 ? 97.073 71.584 88.305 1.00 54.05 603 ALA A CA 1
ATOM 4243 C C . ALA A 1 603 ? 96.979 70.413 89.236 1.00 53.77 603 ALA A C 1
ATOM 4244 O O . ALA A 1 603 ? 97.661 69.449 89.056 1.00 54.86 603 ALA A O 1
ATOM 4246 N N . ARG A 1 604 ? 96.104 70.508 90.232 1.00 52.96 604 ARG A N 1
ATOM 4247 C CA . ARG A 1 604 ? 95.907 69.420 91.179 1.00 52.97 604 ARG A CA 1
ATOM 4248 C C . ARG A 1 604 ? 95.028 68.360 90.524 1.00 55.16 604 ARG A C 1
ATOM 4249 O O . ARG A 1 604 ? 93.932 68.659 90.051 1.00 55.48 604 ARG A O 1
ATOM 4257 N N . GLY A 1 605 ? 95.509 67.121 90.496 1.00 58.01 605 GLY A N 1
ATOM 4258 C CA . GLY A 1 605 ? 94.765 66.042 89.874 1.00 59.64 605 GLY A CA 1
ATOM 4259 C C . GLY A 1 605 ? 95.216 65.737 88.459 1.00 59.73 605 GLY A C 1
ATOM 4260 O O . GLY A 1 605 ? 95.356 64.574 88.080 1.00 61.18 605 GLY A O 1
ATOM 4261 N N . LYS A 1 606 ? 95.445 66.786 87.676 1.00 57.76 606 LYS A N 1
ATOM 4262 C CA . LYS A 1 606 ? 95.884 66.628 86.295 1.00 57.45 606 LYS A CA 1
ATOM 4263 C C . LYS A 1 606 ? 97.269 65.993 86.228 1.00 56.50 606 LYS A C 1
ATOM 4264 O O . LYS A 1 606 ? 98.094 66.181 87.122 1.00 55.93 606 LYS A O 1
ATOM 4270 N N . THR A 1 607 ? 97.517 65.241 85.160 1.00 56.27 607 THR A N 1
ATOM 4271 C CA . THR A 1 607 ? 98.802 64.577 84.972 1.00 55.26 607 THR A CA 1
ATOM 4272 C C . THR A 1 607 ? 99.514 65.077 83.720 1.00 53.59 607 THR A C 1
ATOM 4273 O O . THR A 1 607 ? 100.406 64.411 83.194 1.00 55.85 607 THR A O 1
ATOM 4277 N N . ASP A 1 608 ? 99.114 66.253 83.247 1.00 49.90 608 ASP A N 1
ATOM 4278 C CA . ASP A 1 608 ? 99.712 66.845 82.056 1.00 48.22 608 ASP A CA 1
ATOM 4279 C C . ASP A 1 608 ? 101.047 67.508 82.380 1.00 48.88 608 ASP A C 1
ATOM 4280 O O . ASP A 1 608 ? 101.394 67.685 83.548 1.00 46.75 608 ASP A O 1
ATOM 4285 N N . SER A 1 609 ? 101.790 67.873 81.341 1.00 51.24 609 SER A N 1
ATOM 4286 C CA . SER A 1 609 ? 103.067 68.506 81.516 1.00 51.94 609 SER A CA 1
ATOM 4287 C C . SER A 1 609 ? 102.987 69.716 82.362 1.00 49.56 609 SER A C 1
ATOM 4288 O O . SER A 1 609 ? 103.836 69.963 83.182 1.00 51.65 609 SER A O 1
ATOM 4291 N N . VAL A 1 610 ? 102.002 70.534 82.098 1.00 46.42 610 VAL A N 1
ATOM 4292 C CA . VAL A 1 610 ? 101.881 71.736 82.846 1.00 44.79 610 VAL A CA 1
ATOM 4293 C C . VAL A 1 610 ? 101.616 71.409 84.269 1.00 44.87 610 VAL A C 1
ATOM 4294 O O . VAL A 1 610 ? 102.184 71.989 85.147 1.00 44.32 610 VAL A O 1
ATOM 4298 N N . SER A 1 611 ? 100.726 70.470 84.494 1.00 46.77 611 SER A N 1
ATOM 4299 C CA . SER A 1 611 ? 100.343 70.120 85.834 1.00 48.53 611 SER A CA 1
ATOM 4300 C C . SER A 1 611 ? 101.516 69.608 86.582 1.00 50.18 611 SER A C 1
ATOM 4301 O O . SER A 1 611 ? 101.736 69.994 87.689 1.00 53.90 611 SER A O 1
ATOM 4304 N N . LYS A 1 612 ? 102.252 68.688 86.016 1.00 51.22 612 LYS A N 1
ATOM 4305 C CA . LYS A 1 612 ? 103.407 68.203 86.720 1.00 53.78 612 LYS A CA 1
ATOM 4306 C C . LYS A 1 612 ? 104.377 69.328 86.867 1.00 54.18 612 LYS A C 1
ATOM 4307 O O . LYS A 1 612 ? 105.088 69.396 87.828 1.00 58.27 612 LYS A O 1
ATOM 4313 N N . ALA A 1 613 ? 104.417 70.211 85.888 1.00 52.73 613 ALA A N 1
ATOM 4314 C CA . ALA A 1 613 ? 105.343 71.323 85.909 1.00 50.17 613 ALA A CA 1
ATOM 4315 C C . ALA A 1 613 ? 105.051 72.191 87.066 1.00 46.54 613 ALA A C 1
ATOM 4316 O O . ALA A 1 613 ? 105.926 72.639 87.734 1.00 45.91 613 ALA A O 1
ATOM 4318 N N . ALA A 1 614 ? 103.788 72.464 87.272 1.00 44.59 614 ALA A N 1
ATOM 4319 C CA . ALA A 1 614 ? 103.384 73.304 88.358 1.00 44.66 614 ALA A CA 1
ATOM 4320 C C . ALA A 1 614 ? 103.791 72.637 89.611 1.00 45.52 614 ALA A C 1
ATOM 4321 O O . ALA A 1 614 ? 104.293 73.240 90.500 1.00 46.47 614 ALA A O 1
ATOM 4323 N N . TYR A 1 615 ? 103.617 71.344 89.649 1.00 47.69 615 TYR A N 1
ATOM 4324 C CA . TYR A 1 615 ? 103.897 70.559 90.818 1.00 49.10 615 TYR A CA 1
ATOM 4325 C C . TYR A 1 615 ? 105.326 70.742 91.154 1.00 50.91 615 TYR A C 1
ATOM 4326 O O . TYR A 1 615 ? 105.664 70.895 92.292 1.00 51.54 615 TYR A O 1
ATOM 4335 N N . ASN A 1 616 ? 106.172 70.770 90.147 1.00 53.35 616 ASN A N 1
ATOM 4336 C CA . ASN A 1 616 ? 107.593 70.936 90.351 1.00 56.01 616 ASN A CA 1
ATOM 4337 C C . ASN A 1 616 ? 107.873 72.253 91.001 1.00 55.02 616 ASN A C 1
ATOM 4338 O O . ASN A 1 616 ? 108.770 72.372 91.801 1.00 56.94 616 ASN A O 1
ATOM 4343 N N . TRP A 1 617 ? 107.103 73.261 90.638 1.00 51.34 617 TRP A N 1
ATOM 4344 C CA . TRP A 1 617 ? 107.302 74.588 91.154 1.00 48.40 617 TRP A CA 1
ATOM 4345 C C . TRP A 1 617 ? 107.131 74.479 92.616 1.00 46.97 617 TRP A C 1
ATOM 4346 O O . TRP A 1 617 ? 107.907 74.974 93.365 1.00 45.42 617 TRP A O 1
ATOM 4357 N N . PHE A 1 618 ? 106.071 73.840 93.027 1.00 47.24 618 PHE A N 1
ATOM 4358 C CA . PHE A 1 618 ? 105.815 73.670 94.421 1.00 48.81 618 PHE A CA 1
ATOM 4359 C C . PHE A 1 618 ? 106.908 72.842 95.032 1.00 51.02 618 PHE A C 1
ATOM 4360 O O . PHE A 1 618 ? 107.241 73.003 96.180 1.00 52.54 618 PHE A O 1
ATOM 4368 N N . VAL A 1 619 ? 107.387 71.854 94.311 1.00 53.71 619 VAL A N 1
ATOM 4369 C CA . VAL A 1 619 ? 108.439 71.040 94.877 1.00 57.94 619 VAL A CA 1
ATOM 4370 C C . VAL A 1 619 ? 109.780 71.710 95.073 1.00 58.01 619 VAL A C 1
ATOM 4371 O O . VAL A 1 619 ? 110.379 71.582 96.109 1.00 56.09 619 VAL A O 1
ATOM 4375 N N . VAL A 1 620 ? 110.262 72.351 94.028 1.00 59.60 620 VAL A N 1
ATOM 4376 C CA . VAL A 1 620 ? 111.536 73.024 94.028 1.00 59.55 620 VAL A CA 1
ATO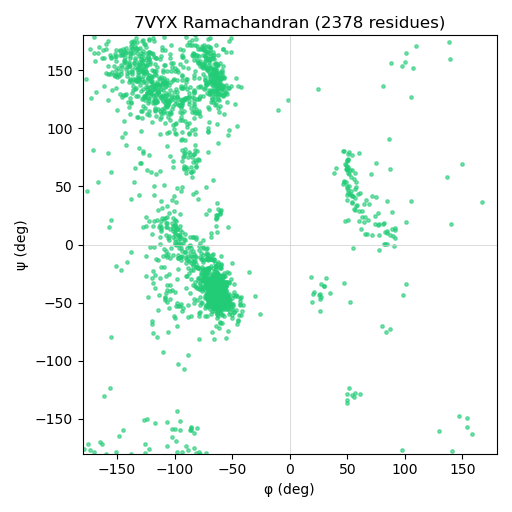M 4377 C C . VAL A 1 620 ? 111.604 74.141 94.994 1.00 60.59 620 VAL A C 1
ATOM 4378 O O . VAL A 1 620 ? 112.615 74.381 95.586 1.00 63.31 620 VAL A O 1
ATOM 4382 N N . ASN A 1 621 ? 110.520 74.878 95.089 1.00 61.53 621 ASN A N 1
ATOM 4383 C CA . ASN A 1 621 ? 110.459 76.057 95.917 1.00 60.18 621 ASN A CA 1
ATOM 4384 C C . ASN A 1 621 ? 110.096 75.790 97.365 1.00 57.55 621 ASN A C 1
ATOM 4385 O O . ASN A 1 621 ? 110.046 76.701 98.143 1.00 56.36 621 ASN A O 1
ATOM 4390 N N . ASN A 1 622 ? 109.822 74.540 97.690 1.00 57.39 622 ASN A N 1
ATOM 4391 C CA . ASN A 1 622 ? 109.572 74.092 99.054 1.00 61.23 622 ASN A CA 1
ATOM 4392 C C . ASN A 1 622 ? 108.504 74.750 99.906 1.00 61.76 622 ASN A C 1
ATOM 4393 O O . ASN A 1 622 ? 108.703 74.968 101.085 1.00 60.51 622 ASN A O 1
ATOM 4398 N N . PHE A 1 623 ? 107.358 75.039 99.347 1.00 62.85 623 PHE A N 1
ATOM 4399 C CA . PHE A 1 623 ? 106.301 75.646 100.129 1.00 64.37 623 PHE A CA 1
ATOM 4400 C C . PHE A 1 623 ? 105.772 74.733 101.218 1.00 65.04 623 PHE A C 1
ATOM 4401 O O . PHE A 1 623 ? 105.430 75.178 102.286 1.00 64.14 623 PHE A O 1
ATOM 4409 N N . LEU A 1 624 ? 105.684 73.450 100.933 1.00 67.37 624 LEU A N 1
ATOM 4410 C CA . LEU A 1 624 ? 105.159 72.511 101.894 1.00 68.38 624 LEU A CA 1
ATOM 4411 C C . LEU A 1 624 ? 105.926 71.225 101.942 1.00 69.73 624 LEU A C 1
ATOM 4412 O O . LEU A 1 624 ? 106.739 70.946 101.090 1.00 71.73 624 LEU A O 1
ATOM 4417 N N . ALA A 1 625 ? 105.651 70.461 102.977 1.00 69.39 625 ALA A N 1
ATOM 4418 C CA . ALA A 1 625 ? 106.295 69.203 103.178 1.00 70.83 625 ALA A CA 1
ATOM 4419 C C . ALA A 1 625 ? 105.868 68.269 102.082 1.00 72.12 625 ALA A C 1
ATOM 4420 O O . ALA A 1 625 ? 104.757 68.336 101.592 1.00 71.86 625 ALA A O 1
ATOM 4422 N N . LYS A 1 626 ? 106.754 67.362 101.728 1.00 72.85 626 LYS A N 1
ATOM 4423 C CA . LYS A 1 626 ? 106.511 66.491 100.619 1.00 72.40 626 LYS A CA 1
ATOM 4424 C C . LYS A 1 626 ? 105.278 65.703 100.847 1.00 74.80 626 LYS A C 1
ATOM 4425 O O . LYS A 1 626 ? 104.572 65.424 99.906 1.00 77.45 626 LYS A O 1
ATOM 4431 N N . LYS A 1 627 ? 105.052 65.239 102.064 1.00 76.10 627 LYS A N 1
ATOM 4432 C CA . LYS A 1 627 ? 103.870 64.455 102.330 1.00 76.24 627 LYS A CA 1
ATOM 4433 C C . LYS A 1 627 ? 102.687 65.310 102.097 1.00 73.35 627 LYS A C 1
ATOM 4434 O O . LYS A 1 627 ? 101.698 64.893 101.547 1.00 69.22 627 LYS A O 1
ATOM 4440 N N . ASP A 1 628 ? 102.807 66.528 102.572 1.00 73.61 628 ASP A N 1
ATOM 4441 C CA . ASP A 1 628 ? 101.773 67.507 102.452 1.00 74.34 628 ASP A CA 1
ATOM 4442 C C . ASP A 1 628 ? 101.499 67.837 101.024 1.00 73.16 628 ASP A C 1
ATOM 4443 O O . ASP A 1 628 ? 100.357 67.923 100.628 1.00 77.53 628 ASP A O 1
ATOM 4448 N N . LEU A 1 629 ? 102.533 68.031 100.235 1.00 66.96 629 LEU A N 1
ATOM 4449 C CA . LEU A 1 629 ? 102.272 68.422 98.889 1.00 64.25 629 LEU A CA 1
ATOM 4450 C C . LEU A 1 629 ? 101.550 67.280 98.282 1.00 65.81 629 LEU A C 1
ATOM 4451 O O . LEU A 1 629 ? 100.532 67.457 97.663 1.00 69.32 629 LEU A O 1
ATOM 4456 N N . ASN A 1 630 ? 102.098 66.099 98.374 1.00 65.56 630 ASN A N 1
ATOM 4457 C CA . ASN A 1 630 ? 101.421 65.008 97.750 1.00 66.48 630 ASN A CA 1
ATOM 4458 C C . ASN A 1 630 ? 99.951 64.987 98.071 1.00 68.04 630 ASN A C 1
ATOM 4459 O O . ASN A 1 630 ? 99.133 65.060 97.186 1.00 68.96 630 ASN A O 1
ATOM 4464 N N . ARG A 1 631 ? 99.596 64.961 99.337 1.00 68.79 631 ARG A N 1
ATOM 4465 C CA . ARG A 1 631 ? 98.183 64.902 99.649 1.00 70.08 631 ARG A CA 1
ATOM 4466 C C . ARG A 1 631 ? 97.289 65.932 99.024 1.00 69.64 631 ARG A C 1
ATOM 4467 O O . ARG A 1 631 ? 96.135 65.678 98.769 1.00 70.33 631 ARG A O 1
ATOM 4475 N N . TYR A 1 632 ? 97.810 67.125 98.834 1.00 68.69 632 TYR A N 1
ATOM 4476 C CA . TYR A 1 632 ? 97.077 68.168 98.150 1.00 68.60 632 TYR A CA 1
ATOM 4477 C C . TYR A 1 632 ? 96.972 67.980 96.665 1.00 68.25 632 TYR A C 1
ATOM 4478 O O . TYR A 1 632 ? 95.945 68.247 96.069 1.00 65.20 632 TYR A O 1
ATOM 4487 N N . PHE A 1 633 ? 98.108 67.645 96.075 1.00 67.78 633 PHE A N 1
ATOM 4488 C CA . PHE A 1 633 ? 98.247 67.462 94.651 1.00 69.35 633 PHE A CA 1
ATOM 4489 C C . PHE A 1 633 ? 97.912 66.098 94.119 1.00 69.31 633 PHE A C 1
ATOM 4490 O O . PHE A 1 633 ? 97.206 65.978 93.147 1.00 68.69 633 PHE A O 1
ATOM 4498 N N . ILE A 1 634 ? 98.642 65.097 94.576 1.00 71.42 634 ILE A N 1
ATOM 4499 C CA . ILE A 1 634 ? 98.406 63.735 94.122 1.00 72.76 634 ILE A CA 1
ATOM 4500 C C . ILE A 1 634 ? 97.162 63.010 94.586 1.00 73.19 634 ILE A C 1
ATOM 4501 O O . ILE A 1 634 ? 96.455 62.439 93.779 1.00 73.12 634 ILE A O 1
ATOM 4506 N N . ASN A 1 635 ? 96.951 62.963 95.898 1.00 72.03 635 ASN A N 1
ATOM 4507 C CA . ASN A 1 635 ? 95.800 62.265 96.464 1.00 68.74 635 ASN A CA 1
ATOM 4508 C C . ASN A 1 635 ? 94.526 63.068 96.270 1.00 62.89 635 ASN A C 1
ATOM 4509 O O . ASN A 1 635 ? 93.420 62.527 96.311 1.00 60.39 635 ASN A O 1
ATOM 4514 N N . CYS A 1 636 ? 94.695 64.365 96.057 1.00 59.46 636 CYS A N 1
ATOM 4515 C CA . CYS A 1 636 ? 93.597 65.250 95.855 1.00 58.21 636 CYS A CA 1
ATOM 4516 C C . CYS A 1 636 ? 92.643 65.504 96.964 1.00 58.46 636 CYS A C 1
ATOM 4517 O O . CYS A 1 636 ? 91.462 65.646 96.738 1.00 54.49 636 CYS A O 1
ATOM 4520 N N . GLN A 1 637 ? 93.224 65.592 98.147 1.00 64.98 637 GLN A N 1
ATOM 4521 C CA . GLN A 1 637 ? 92.403 65.995 99.242 1.00 70.51 637 GLN A CA 1
ATOM 4522 C C . GLN A 1 637 ? 93.067 66.828 100.274 1.00 70.19 637 GLN A C 1
ATOM 4523 O O . GLN A 1 637 ? 94.233 66.677 100.585 1.00 65.74 637 GLN A O 1
ATOM 4529 N N . GLY A 1 638 ? 92.297 67.789 100.731 1.00 70.89 638 GLY A N 1
ATOM 4530 C CA . GLY A 1 638 ? 92.796 68.795 101.622 1.00 71.97 638 GLY A CA 1
ATOM 4531 C C . GLY A 1 638 ? 93.044 70.032 100.794 1.00 72.42 638 GLY A C 1
ATOM 4532 O O . GLY A 1 638 ? 93.070 69.993 99.569 1.00 70.98 638 GLY A O 1
ATOM 4533 N N . CYS A 1 639 ? 93.217 71.159 101.457 1.00 76.46 639 CYS A N 1
ATOM 4534 C CA . CYS A 1 639 ? 93.438 72.391 100.736 1.00 77.55 639 CYS A CA 1
ATOM 4535 C C . CYS A 1 639 ? 94.457 73.280 101.402 1.00 75.51 639 CYS A C 1
ATOM 4536 O O . CYS A 1 639 ? 94.660 73.215 102.581 1.00 74.16 639 CYS A O 1
ATOM 4539 N N . ILE A 1 640 ? 95.123 74.089 100.606 1.00 76.01 640 ILE A N 1
ATOM 4540 C CA . ILE A 1 640 ? 96.110 75.039 101.068 1.00 78.06 640 ILE A CA 1
ATOM 4541 C C . ILE A 1 640 ? 95.591 76.210 101.878 1.00 84.49 640 ILE A C 1
ATOM 4542 O O . ILE A 1 640 ? 96.267 76.662 102.760 1.00 94.72 640 ILE A O 1
ATOM 4547 N N . TYR A 1 641 ? 94.461 76.766 101.498 1.00 88.12 641 TYR A N 1
ATOM 4548 C CA . TYR A 1 641 ? 93.934 77.915 102.206 1.00 91.91 641 TYR A CA 1
ATOM 4549 C C . TYR A 1 641 ? 92.564 77.603 102.768 1.00 98.31 641 TYR A C 1
ATOM 4550 O O . TYR A 1 641 ? 91.679 77.120 102.076 1.00 93.19 641 TYR A O 1
ATOM 4559 N N . LYS A 1 642 ? 92.413 77.902 104.044 1.00 108.63 642 LYS A N 1
ATOM 4560 C CA . LYS A 1 642 ? 91.172 77.718 104.737 1.00 118.01 642 LYS A CA 1
ATOM 4561 C C . LYS A 1 642 ? 90.524 79.049 104.806 1.00 128.43 642 LYS A C 1
ATOM 4562 O O . LYS A 1 642 ? 91.199 80.047 104.969 1.00 132.84 642 LYS A O 1
ATOM 4568 N N . PRO A 1 643 ? 89.207 79.094 104.663 1.00 142.23 643 PRO A N 1
ATOM 4569 C CA . PRO A 1 643 ? 88.595 80.399 104.824 1.00 147.53 643 PRO A CA 1
ATOM 4570 C C . PRO A 1 643 ? 88.738 80.676 106.295 1.00 152.46 643 PRO A C 1
ATOM 4571 O O . PRO A 1 643 ? 88.410 79.816 107.104 1.00 148.05 643 PRO A O 1
ATOM 4575 N N . PRO A 1 644 ? 89.198 81.875 106.657 1.00 158.59 644 PRO A N 1
ATOM 4576 C CA . PRO A 1 644 ? 89.452 82.280 108.042 1.00 157.72 644 PRO A CA 1
ATOM 4577 C C . PRO A 1 644 ? 88.194 82.179 108.889 1.00 156.29 644 PRO A C 1
ATOM 4578 O O . PRO A 1 644 ? 87.089 82.434 108.394 1.00 152.18 644 PRO A O 1
ATOM 4582 N N . TYR A 1 645 ? 88.389 81.873 110.168 1.00 153.41 645 TYR A N 1
ATOM 4583 C CA . TYR A 1 645 ? 87.296 81.620 111.095 1.00 153.16 645 TYR A CA 1
ATOM 4584 C C . TYR A 1 645 ? 86.468 80.551 110.424 1.00 156.54 645 TYR A C 1
ATOM 4585 O O . TYR A 1 645 ? 85.251 80.557 110.465 1.00 156.93 645 TYR A O 1
ATOM 4594 N N . SER A 1 646 ? 87.167 79.652 109.750 1.00 156.82 646 SER A N 1
ATOM 4595 C CA . SER A 1 646 ? 86.519 78.516 109.107 1.00 152.65 646 SER A CA 1
ATOM 4596 C C . SER A 1 646 ? 85.477 77.837 109.987 1.00 153.50 646 SER A C 1
ATOM 4597 O O . SER A 1 646 ? 85.702 77.610 111.176 1.00 155.47 646 SER A O 1
ATOM 4600 N N . LYS A 1 647 ? 84.335 77.517 109.388 1.00 150.34 647 LYS A N 1
ATOM 4601 C CA . LYS A 1 647 ? 83.260 76.839 110.098 1.00 147.56 647 LYS A CA 1
ATOM 4602 C C . LYS A 1 647 ? 83.511 75.333 110.093 1.00 148.67 647 LYS A C 1
ATOM 4603 O O . LYS A 1 647 ? 82.939 74.593 110.893 1.00 145.51 647 LYS A O 1
ATOM 4609 N N . ARG A 1 648 ? 84.375 74.890 109.182 1.00 150.37 648 ARG A N 1
ATOM 4610 C CA . ARG A 1 648 ? 84.719 73.480 109.063 1.00 147.74 648 ARG A CA 1
ATOM 4611 C C . ARG A 1 648 ? 86.135 73.222 109.568 1.00 147.91 648 ARG A C 1
ATOM 4612 O O . ARG A 1 648 ? 86.387 72.227 110.248 1.00 153.53 648 ARG A O 1
ATOM 4620 N N . ARG A 1 649 ? 87.060 74.119 109.235 1.00 142.02 649 ARG A N 1
ATOM 4621 C CA . ARG A 1 649 ? 88.447 73.968 109.674 1.00 138.78 649 ARG A CA 1
ATOM 4622 C C . ARG A 1 649 ? 88.920 72.517 109.606 1.00 136.59 649 ARG A C 1
ATOM 4623 O O . ARG A 1 649 ? 89.216 71.900 110.630 1.00 136.29 649 ARG A O 1
ATOM 4625 N N . SER A 1 650 ? 89.007 71.985 108.390 1.00 135.42 650 SER A N 1
ATOM 4626 C CA . SER A 1 650 ? 89.431 70.603 108.182 1.00 132.75 650 SER A CA 1
ATOM 4627 C C . SER A 1 650 ? 90.950 70.430 108.140 1.00 131.64 650 SER A C 1
ATOM 4628 O O . SER A 1 650 ? 91.504 70.031 107.117 1.00 133.78 650 SER A O 1
ATOM 4631 N N . LEU A 1 651 ? 91.603 70.731 109.257 1.00 128.85 651 LEU A N 1
ATOM 4632 C CA . LEU A 1 651 ? 93.051 70.596 109.377 1.00 123.02 651 LEU A CA 1
ATOM 4633 C C . LEU A 1 651 ? 93.836 71.265 108.251 1.00 116.05 651 LEU A C 1
ATOM 4634 O O . LEU A 1 651 ? 94.377 70.589 107.375 1.00 119.00 651 LEU A O 1
ATOM 4639 N N . ALA A 1 652 ? 93.899 72.592 108.280 1.00 107.82 652 ALA A N 1
ATOM 4640 C CA . ALA A 1 652 ? 94.652 73.343 107.279 1.00 101.99 652 ALA A CA 1
ATOM 4641 C C . ALA A 1 652 ? 96.109 72.891 107.269 1.00 100.56 652 ALA A C 1
ATOM 4642 O O . ALA A 1 652 ? 96.736 72.773 108.323 1.00 100.28 652 ALA A O 1
ATOM 4644 N N . PHE A 1 653 ? 96.644 72.640 106.080 1.00 101.53 653 PHE A N 1
ATOM 4645 C CA . PHE A 1 653 ? 98.024 72.179 105.949 1.00 105.38 653 PHE A CA 1
ATOM 4646 C C . PHE A 1 653 ? 99.048 73.125 106.554 1.00 103.98 653 PHE A C 1
ATOM 4647 O O . PHE A 1 653 ? 98.756 74.273 106.831 1.00 106.20 653 PHE A O 1
ATOM 4655 N N . ALA A 1 654 ? 100.263 72.646 106.681 1.00 100.77 654 ALA A N 1
ATOM 4656 C CA . ALA A 1 654 ? 101.273 73.485 107.227 1.00 101.34 654 ALA A CA 1
ATOM 4657 C C . ALA A 1 654 ? 102.227 73.776 106.104 1.00 101.38 654 ALA A C 1
ATOM 4658 O O . ALA A 1 654 ? 102.931 72.904 105.646 1.00 103.23 654 ALA A O 1
ATOM 4660 N N . LEU A 1 655 ? 102.286 75.019 105.662 1.00 100.38 655 LEU A N 1
ATOM 4661 C CA . LEU A 1 655 ? 103.305 75.352 104.674 1.00 100.80 655 LEU A CA 1
ATOM 4662 C C . LEU A 1 655 ? 104.584 75.184 105.458 1.00 106.07 655 LEU A C 1
ATOM 4663 O O . LEU A 1 655 ? 104.593 75.449 106.656 1.00 113.51 655 LEU A O 1
ATOM 4668 N N . ARG A 1 656 ? 105.650 74.767 104.795 1.00 106.46 656 ARG A N 1
ATOM 4669 C CA . ARG A 1 656 ? 106.868 74.503 105.508 1.00 105.66 656 ARG A CA 1
ATOM 4670 C C . ARG A 1 656 ? 107.426 75.615 106.336 1.00 104.50 656 ARG A C 1
ATOM 4671 O O . ARG A 1 656 ? 107.408 76.766 105.948 1.00 102.74 656 ARG A O 1
ATOM 4679 N N . SER A 1 657 ? 107.872 75.281 107.529 1.00 104.90 657 SER A N 1
ATOM 4680 C CA . SER A 1 657 ? 108.483 76.262 108.386 1.00 104.85 657 SER A CA 1
ATOM 4681 C C . SER A 1 657 ? 109.781 76.778 107.808 1.00 105.69 657 SER A C 1
ATOM 4682 O O . SER A 1 657 ? 110.056 77.955 107.844 1.00 108.64 657 SER A O 1
ATOM 4685 N N . ASP A 1 658 ? 110.571 75.901 107.222 1.00 106.78 658 ASP A N 1
ATOM 4686 C CA . ASP A 1 658 ? 111.858 76.317 106.691 1.00 112.31 658 ASP A CA 1
ATOM 4687 C C . ASP A 1 658 ? 111.820 77.358 105.592 1.00 116.58 658 ASP A C 1
ATOM 4688 O O . ASP A 1 658 ? 112.635 78.258 105.571 1.00 114.06 658 ASP A O 1
ATOM 4693 N N . ASN A 1 659 ? 110.958 77.171 104.624 1.00 127.14 659 ASN A N 1
ATOM 4694 C CA . ASN A 1 659 ? 110.931 78.097 103.530 1.00 132.67 659 ASN A CA 1
ATOM 4695 C C . ASN A 1 659 ? 110.563 79.469 104.067 1.00 133.60 659 ASN A C 1
ATOM 4696 O O . ASN A 1 659 ? 109.610 79.638 104.807 1.00 144.68 659 ASN A O 1
ATOM 4701 N N . LYS A 1 660 ? 111.285 80.482 103.620 1.00 126.38 660 LYS A N 1
ATOM 4702 C CA . LYS A 1 660 ? 111.077 81.853 104.052 1.00 116.68 660 LYS A CA 1
ATOM 4703 C C . LYS A 1 660 ? 110.584 82.795 102.959 1.00 113.76 660 LYS A C 1
ATOM 4704 O O . LYS A 1 660 ? 110.871 83.977 103.007 1.00 112.86 660 LYS A O 1
ATOM 4710 N N . ASP A 1 661 ? 109.851 82.272 101.986 1.00 111.99 661 ASP A N 1
ATOM 4711 C CA . ASP A 1 661 ? 109.385 83.086 100.870 1.00 106.90 661 ASP A CA 1
ATOM 4712 C C . ASP A 1 661 ? 108.447 84.137 101.368 1.00 95.06 661 ASP A C 1
ATOM 4713 O O . ASP A 1 661 ? 107.752 83.942 102.339 1.00 92.52 661 ASP A O 1
ATOM 4718 N N . THR A 1 662 ? 108.494 85.277 100.728 1.00 86.47 662 THR A N 1
ATOM 4719 C CA . THR A 1 662 ? 107.643 86.369 101.095 1.00 85.73 662 THR A CA 1
ATOM 4720 C C . THR A 1 662 ? 106.627 86.492 100.025 1.00 81.79 662 THR A C 1
ATOM 4721 O O . THR A 1 662 ? 106.913 86.236 98.874 1.00 80.26 662 THR A O 1
ATOM 4725 N N . ILE A 1 663 ? 105.500 87.035 100.397 1.00 78.39 663 ILE A N 1
ATOM 4726 C CA . ILE A 1 663 ? 104.395 87.102 99.508 1.00 79.05 663 ILE A CA 1
ATOM 4727 C C . ILE A 1 663 ? 104.762 87.838 98.248 1.00 80.20 663 ILE A C 1
ATOM 4728 O O . ILE A 1 663 ? 104.317 87.490 97.182 1.00 80.00 663 ILE A O 1
ATOM 4733 N N . GLU A 1 664 ? 105.537 88.891 98.345 1.00 81.94 664 GLU A N 1
ATOM 4734 C CA . GLU A 1 664 ? 105.878 89.622 97.141 1.00 82.57 664 GLU A CA 1
ATOM 4735 C C . GLU A 1 664 ? 106.689 88.757 96.241 1.00 80.66 664 GLU A C 1
ATOM 4736 O O . GLU A 1 664 ? 106.623 88.875 95.046 1.00 75.79 664 GLU A O 1
ATOM 4742 N N . VAL A 1 665 ? 107.547 87.959 96.843 1.00 80.79 665 VAL A N 1
ATOM 4743 C CA . VAL A 1 665 ? 108.450 87.085 96.117 1.00 77.42 665 VAL A CA 1
ATOM 4744 C C . VAL A 1 665 ? 107.774 85.973 95.366 1.00 73.47 665 VAL A C 1
ATOM 4745 O O . VAL A 1 665 ? 108.136 85.648 94.251 1.00 73.24 665 VAL A O 1
ATOM 4749 N N . VAL A 1 666 ? 106.771 85.384 95.987 1.00 65.85 666 VAL A N 1
ATOM 4750 C CA . VAL A 1 666 ? 106.102 84.259 95.399 1.00 61.98 666 VAL A CA 1
ATOM 4751 C C . VAL A 1 666 ? 105.509 84.640 94.070 1.00 62.31 666 VAL A C 1
ATOM 4752 O O . VAL A 1 666 ? 105.673 83.940 93.094 1.00 59.39 666 VAL A O 1
ATOM 4756 N N . TRP A 1 667 ? 104.784 85.739 94.071 1.00 63.69 667 TRP A N 1
ATOM 4757 C CA . TRP A 1 667 ? 104.235 86.277 92.850 1.00 64.11 667 TRP A CA 1
ATOM 4758 C C . TRP A 1 667 ? 105.262 86.531 91.775 1.00 64.94 667 TRP A C 1
ATOM 4759 O O . TRP A 1 667 ? 104.983 86.418 90.610 1.00 67.86 667 TRP A O 1
ATOM 4770 N N . GLU A 1 668 ? 106.468 86.886 92.208 1.00 66.34 668 GLU A N 1
ATOM 4771 C CA . GLU A 1 668 ? 107.576 87.112 91.296 1.00 67.84 668 GLU A CA 1
ATOM 4772 C C . GLU A 1 668 ? 108.059 85.722 90.923 1.00 65.21 668 GLU A C 1
ATOM 4773 O O . GLU A 1 668 ? 108.423 85.455 89.777 1.00 62.92 668 GLU A O 1
ATOM 4779 N N . LYS A 1 669 ? 108.053 84.837 91.916 1.00 61.29 669 LYS A N 1
ATOM 4780 C CA . LYS A 1 669 ? 108.429 83.468 91.724 1.00 58.30 669 LYS A CA 1
ATOM 4781 C C . LYS A 1 669 ? 107.448 82.893 90.740 1.00 57.75 669 LYS A C 1
ATOM 4782 O O . LYS A 1 669 ? 107.826 82.352 89.736 1.00 56.89 669 LYS A O 1
ATOM 4788 N N . PHE A 1 670 ? 106.170 82.985 91.066 1.00 55.68 670 PHE A N 1
ATOM 4789 C CA . PHE A 1 670 ? 105.142 82.400 90.240 1.00 54.10 670 PHE A CA 1
ATOM 4790 C C . PHE A 1 670 ? 105.162 83.030 88.910 1.00 52.85 670 PHE A C 1
ATOM 4791 O O . PHE A 1 670 ? 105.064 82.372 87.920 1.00 52.72 670 PHE A O 1
ATOM 4799 N N . GLU A 1 671 ? 105.322 84.324 88.894 1.00 53.51 671 GLU A N 1
ATOM 4800 C CA . GLU A 1 671 ? 105.275 85.052 87.665 1.00 55.33 671 GLU A CA 1
ATOM 4801 C C . GLU A 1 671 ? 106.311 84.521 86.734 1.00 55.66 671 GLU A C 1
ATOM 4802 O O . GLU A 1 671 ? 106.112 84.506 85.552 1.00 53.29 671 GLU A O 1
ATOM 4808 N N . THR A 1 672 ? 107.462 84.167 87.260 1.00 58.06 672 THR A N 1
ATOM 4809 C CA . THR A 1 672 ? 108.528 83.618 86.433 1.00 58.10 672 THR A CA 1
ATOM 4810 C C . THR A 1 672 ? 108.210 82.276 85.841 1.00 56.59 672 THR A C 1
ATOM 4811 O O . THR A 1 672 ? 108.641 81.960 84.758 1.00 54.85 672 THR A O 1
ATOM 4815 N N . PHE A 1 673 ? 107.570 81.459 86.669 1.00 55.05 673 PHE A N 1
ATOM 4816 C CA . PHE A 1 673 ? 107.156 80.112 86.353 1.00 51.46 673 PHE A CA 1
ATOM 4817 C C . PHE A 1 673 ? 106.173 80.194 85.265 1.00 48.52 673 PHE A C 1
ATOM 4818 O O . PHE A 1 673 ? 106.230 79.455 84.339 1.00 49.19 673 PHE A O 1
ATOM 4826 N N . TYR A 1 674 ? 105.268 81.136 85.397 1.00 45.59 674 TYR A N 1
ATOM 4827 C CA . TYR A 1 674 ? 104.205 81.329 84.448 1.00 44.28 674 TYR A CA 1
ATOM 4828 C C . TYR A 1 674 ? 104.765 81.633 83.115 1.00 44.23 674 TYR A C 1
ATOM 4829 O O . TYR A 1 674 ? 104.182 81.361 82.107 1.00 42.64 674 TYR A O 1
ATOM 4838 N N . LYS A 1 675 ? 105.862 82.326 83.112 1.00 47.30 675 LYS A N 1
ATOM 4839 C CA . LYS A 1 675 ? 106.483 82.661 81.877 1.00 51.95 675 LYS A CA 1
ATOM 4840 C C . LYS A 1 675 ? 106.984 81.428 81.196 1.00 51.99 675 LYS A C 1
ATOM 4841 O O . LYS A 1 675 ? 107.043 81.372 79.999 1.00 52.32 675 LYS A O 1
ATOM 4847 N N . GLU A 1 676 ? 107.428 80.460 81.971 1.00 51.81 676 GLU A N 1
ATOM 4848 C CA . GLU A 1 676 ? 107.986 79.260 81.402 1.00 51.60 676 GLU A CA 1
ATOM 4849 C C . GLU A 1 676 ? 106.990 78.458 80.608 1.00 48.37 676 GLU A C 1
ATOM 4850 O O . GLU A 1 676 ? 107.227 78.127 79.482 1.00 47.12 676 GLU A O 1
ATOM 4856 N N . ILE A 1 677 ? 105.848 78.180 81.212 1.00 45.08 677 ILE A N 1
ATOM 4857 C CA . ILE A 1 677 ? 104.796 77.381 80.612 1.00 42.71 677 ILE A CA 1
ATOM 4858 C C . ILE A 1 677 ? 104.216 78.003 79.385 1.00 43.86 677 ILE A C 1
ATOM 4859 O O . ILE A 1 677 ? 103.703 77.325 78.530 1.00 45.61 677 ILE A O 1
ATOM 4864 N N . SER A 1 678 ? 104.263 79.319 79.320 1.00 43.74 678 SER A N 1
ATOM 4865 C CA . SER A 1 678 ? 103.759 80.093 78.200 1.00 43.74 678 SER A CA 1
ATOM 4866 C C . SER A 1 678 ? 104.558 79.858 76.960 1.00 45.35 678 SER A C 1
ATOM 4867 O O . SER A 1 678 ? 104.097 80.123 75.869 1.00 44.95 678 SER A O 1
ATOM 4870 N N . LYS A 1 679 ? 105.841 79.591 77.134 1.00 47.49 679 LYS A N 1
ATOM 4871 C CA . LYS A 1 679 ? 106.701 79.263 76.020 1.00 47.76 679 LYS A CA 1
ATOM 4872 C C . LYS A 1 679 ? 106.337 77.902 75.524 1.00 50.59 679 LYS A C 1
ATOM 4873 O O . LYS A 1 679 ? 106.333 77.632 74.351 1.00 50.48 679 LYS A O 1
ATOM 4875 N N . GLU A 1 680 ? 106.146 77.003 76.479 1.00 53.93 680 GLU A N 1
ATOM 4876 C CA . GLU A 1 680 ? 105.787 75.599 76.277 1.00 56.90 680 GLU A CA 1
ATOM 4877 C C . GLU A 1 680 ? 104.442 75.329 75.686 1.00 58.56 680 GLU A C 1
ATOM 4878 O O . GLU A 1 680 ? 104.283 74.475 74.869 1.00 60.70 680 GLU A O 1
ATOM 4884 N N . ILE A 1 681 ? 103.455 76.058 76.143 1.00 58.47 681 ILE A N 1
ATOM 4885 C CA . ILE A 1 681 ? 102.111 75.831 75.685 1.00 61.69 681 ILE A CA 1
ATOM 4886 C C . ILE A 1 681 ? 102.028 76.031 74.208 1.00 65.33 681 ILE A C 1
ATOM 4887 O O . ILE A 1 681 ? 101.148 75.531 73.549 1.00 65.56 681 ILE A O 1
ATOM 4892 N N . GLU A 1 682 ? 103.021 76.691 73.685 1.00 69.83 682 GLU A N 1
ATOM 4893 C CA . GLU A 1 682 ? 103.069 76.983 72.288 1.00 74.51 682 GLU A CA 1
ATOM 4894 C C . GLU A 1 682 ? 103.263 75.744 71.446 1.00 71.16 682 GLU A C 1
ATOM 4895 O O . GLU A 1 682 ? 103.041 75.770 70.259 1.00 76.87 682 GLU A O 1
ATOM 4901 N N . LYS A 1 683 ? 103.729 74.668 72.042 1.00 64.05 683 LYS A N 1
ATOM 4902 C CA . LYS A 1 683 ? 103.995 73.490 71.259 1.00 61.36 683 LYS A CA 1
ATOM 4903 C C . LYS A 1 683 ? 102.939 72.450 71.366 1.00 59.42 683 LYS A C 1
ATOM 4904 O O . LYS A 1 683 ? 103.110 71.350 70.885 1.00 57.96 683 LYS A O 1
ATOM 4910 N N . PHE A 1 684 ? 101.814 72.822 71.952 1.00 56.66 684 PHE A N 1
ATOM 4911 C CA . PHE A 1 684 ? 100.712 71.913 72.172 1.00 53.34 684 PHE A CA 1
ATOM 4912 C C . PHE A 1 684 ? 99.467 72.345 71.460 1.00 50.66 684 PHE A C 1
ATOM 4913 O O . PHE A 1 684 ? 99.369 73.452 71.000 1.00 47.15 684 PHE A O 1
ATOM 4921 N N . ASN A 1 685 ? 98.559 71.394 71.359 1.00 50.47 685 ASN A N 1
ATOM 4922 C CA . ASN A 1 685 ? 97.273 71.494 70.740 1.00 52.09 685 ASN A CA 1
ATOM 4923 C C . ASN A 1 685 ? 96.399 72.361 71.539 1.00 51.95 685 ASN A C 1
ATOM 4924 O O . ASN A 1 685 ? 96.495 72.345 72.721 1.00 56.13 685 ASN A O 1
ATOM 4929 N N . ILE A 1 686 ? 95.522 73.111 70.917 1.00 51.21 686 ILE A N 1
ATOM 4930 C CA . ILE A 1 686 ? 94.613 73.946 71.660 1.00 53.44 686 ILE A CA 1
ATOM 4931 C C . ILE A 1 686 ? 93.688 73.093 72.501 1.00 53.59 686 ILE A C 1
ATOM 4932 O O . ILE A 1 686 ? 93.341 73.410 73.615 1.00 51.80 686 ILE A O 1
ATOM 4937 N N . PHE A 1 687 ? 93.249 72.003 71.924 1.00 54.00 687 PHE A N 1
ATOM 4938 C CA . PHE A 1 687 ? 92.375 71.084 72.605 1.00 53.40 687 PHE A CA 1
ATOM 4939 C C . PHE A 1 687 ? 93.291 70.080 73.178 1.00 52.02 687 PHE A C 1
ATOM 4940 O O . PHE A 1 687 ? 93.594 69.105 72.542 1.00 51.90 687 PHE A O 1
ATOM 4948 N N . SER A 1 688 ? 93.743 70.323 74.374 1.00 51.11 688 SER A N 1
ATOM 4949 C CA . SER A 1 688 ? 94.653 69.408 74.952 1.00 52.04 688 SER A CA 1
ATOM 4950 C C . SER A 1 688 ? 94.597 69.501 76.420 1.00 51.99 688 SER A C 1
ATOM 4951 O O . SER A 1 688 ? 94.149 70.464 76.969 1.00 51.90 688 SER A O 1
ATOM 4954 N N . GLN A 1 689 ? 95.065 68.466 77.072 1.00 53.94 689 GLN A N 1
ATOM 4955 C CA . GLN A 1 689 ? 95.045 68.459 78.502 1.00 56.32 689 GLN A CA 1
ATOM 4956 C C . GLN A 1 689 ? 95.930 69.537 79.028 1.00 52.92 689 GLN A C 1
ATOM 4957 O O . GLN A 1 689 ? 95.635 70.127 80.023 1.00 51.23 689 GLN A O 1
ATOM 4963 N N . GLU A 1 690 ? 97.053 69.753 78.371 1.00 50.53 690 GLU A N 1
ATOM 4964 C CA . GLU A 1 690 ? 97.999 70.755 78.787 1.00 47.79 690 GLU A CA 1
ATOM 4965 C C . GLU A 1 690 ? 97.432 72.128 78.696 1.00 46.40 690 GLU A C 1
ATOM 4966 O O . GLU A 1 690 ? 97.644 72.931 79.547 1.00 45.89 690 GLU A O 1
ATOM 4972 N N . PHE A 1 691 ? 96.789 72.410 77.588 1.00 45.83 691 PHE A N 1
ATOM 4973 C CA . PHE A 1 691 ? 96.159 73.688 77.347 1.00 45.95 691 PHE A CA 1
ATOM 4974 C C . PHE A 1 691 ? 95.039 73.910 78.316 1.00 44.78 691 PHE A C 1
ATOM 4975 O O . PHE A 1 691 ? 94.785 74.994 78.744 1.00 45.20 691 PHE A O 1
ATOM 4983 N N . GLN A 1 692 ? 94.351 72.856 78.669 1.00 43.66 692 GLN A N 1
ATOM 4984 C CA . GLN A 1 692 ? 93.241 72.981 79.563 1.00 43.23 692 GLN A CA 1
ATOM 4985 C C . GLN A 1 692 ? 93.720 73.493 80.850 1.00 40.53 692 GLN A C 1
ATOM 4986 O O . GLN A 1 692 ? 93.060 74.238 81.476 1.00 40.08 692 GLN A O 1
ATOM 4992 N N . THR A 1 693 ? 94.830 72.981 81.312 1.00 39.69 693 THR A N 1
ATOM 4993 C CA . THR A 1 693 ? 95.402 73.415 82.563 1.00 40.16 693 THR A CA 1
ATOM 4994 C C . THR A 1 693 ? 95.925 74.813 82.569 1.00 39.30 693 THR A C 1
ATOM 4995 O O . THR A 1 693 ? 95.833 75.504 83.546 1.00 39.84 693 THR A O 1
ATOM 4999 N N . PHE A 1 694 ? 96.572 75.174 81.478 1.00 37.95 694 PHE A N 1
ATOM 5000 C CA . PHE A 1 694 ? 97.189 76.462 81.273 1.00 37.03 694 PHE A CA 1
ATOM 5001 C C . PHE A 1 694 ? 96.180 77.553 81.310 1.00 36.62 694 PHE A C 1
ATOM 5002 O O . PHE A 1 694 ? 96.443 78.632 81.763 1.00 36.12 694 PHE A O 1
ATOM 5010 N N . LEU A 1 695 ? 95.039 77.280 80.717 1.00 36.73 695 LEU A N 1
ATOM 5011 C CA . LEU A 1 695 ? 93.943 78.201 80.687 1.00 37.48 695 LEU A CA 1
ATOM 5012 C C . LEU A 1 695 ? 93.529 78.413 82.097 1.00 39.58 695 LEU A C 1
ATOM 5013 O O . LEU A 1 695 ? 93.124 79.466 82.464 1.00 41.21 695 LEU A O 1
ATOM 5018 N N . HIS A 1 696 ? 93.613 77.387 82.890 1.00 42.23 696 HIS A N 1
ATOM 5019 C CA . HIS A 1 696 ? 93.230 77.534 84.247 1.00 45.46 696 HIS A CA 1
ATOM 5020 C C . HIS A 1 696 ? 94.139 78.498 84.914 1.00 43.18 696 HIS A C 1
ATOM 5021 O O . HIS A 1 696 ? 93.719 79.227 85.755 1.00 44.38 696 HIS A O 1
ATOM 5028 N N . LEU A 1 697 ? 95.424 78.362 84.690 1.00 40.83 697 LEU A N 1
ATOM 5029 C CA . LEU A 1 697 ? 96.393 79.271 85.273 1.00 40.45 697 LEU A CA 1
ATOM 5030 C C . LEU A 1 697 ? 96.269 80.632 84.670 1.00 40.51 697 LEU A C 1
ATOM 5031 O O . LEU A 1 697 ? 96.375 81.622 85.334 1.00 40.22 697 LEU A O 1
ATOM 5036 N N . GLU A 1 698 ? 96.087 80.673 83.370 1.00 41.79 698 GLU A N 1
ATOM 5037 C CA . GLU A 1 698 ? 96.013 81.933 82.676 1.00 43.15 698 GLU A CA 1
ATOM 5038 C C . GLU A 1 698 ? 94.875 82.735 83.201 1.00 45.62 698 GLU A C 1
ATOM 5039 O O . GLU A 1 698 ? 95.005 83.894 83.376 1.00 50.54 698 GLU A O 1
ATOM 5045 N N . ASN A 1 699 ? 93.740 82.137 83.434 1.00 47.01 699 ASN A N 1
ATOM 5046 C CA . ASN A 1 699 ? 92.649 82.901 83.945 1.00 50.75 699 ASN A CA 1
ATOM 5047 C C . ASN A 1 699 ? 92.965 83.485 85.284 1.00 51.93 699 ASN A C 1
ATOM 5048 O O . ASN A 1 699 ? 92.624 84.609 85.556 1.00 55.55 699 ASN A O 1
ATOM 5053 N N . LEU A 1 700 ? 93.581 82.720 86.154 1.00 50.46 700 LEU A N 1
ATOM 5054 C CA . LEU A 1 700 ? 93.834 83.222 87.467 1.00 48.39 700 LEU A CA 1
ATOM 5055 C C . LEU A 1 700 ? 94.696 84.404 87.393 1.00 46.41 700 LEU A C 1
ATOM 5056 O O . LEU A 1 700 ? 94.427 85.384 87.997 1.00 48.45 700 LEU A O 1
ATOM 5061 N N . ARG A 1 701 ? 95.762 84.306 86.649 1.00 45.04 701 ARG A N 1
ATOM 5062 C CA . ARG A 1 701 ? 96.673 85.407 86.541 1.00 45.92 701 ARG A CA 1
ATOM 5063 C C . ARG A 1 701 ? 96.012 86.582 85.909 1.00 47.08 701 ARG A C 1
ATOM 5064 O O . ARG A 1 701 ? 96.105 87.652 86.409 1.00 48.58 701 ARG A O 1
ATOM 5080 N N . LYS A 1 703 ? 93.003 87.454 85.749 1.00 50.17 703 LYS A N 1
ATOM 5081 C CA . LYS A 1 703 ? 92.063 88.123 86.600 1.00 51.51 703 LYS A CA 1
ATOM 5082 C C . LYS A 1 703 ? 92.787 88.915 87.649 1.00 51.01 703 LYS A C 1
ATOM 5083 O O . LYS A 1 703 ? 92.434 90.019 87.966 1.00 54.17 703 LYS A O 1
ATOM 5089 N N . LEU A 1 704 ? 93.815 88.312 88.203 1.00 48.05 704 LEU A N 1
ATOM 5090 C CA . LEU A 1 704 ? 94.583 88.928 89.248 1.00 45.64 704 LEU A CA 1
ATOM 5091 C C . LEU A 1 704 ? 95.187 90.136 88.663 1.00 45.07 704 LEU A C 1
ATOM 5092 O O . LEU A 1 704 ? 95.328 91.114 89.319 1.00 47.06 704 LEU A O 1
ATOM 5097 N N . LEU A 1 705 ? 95.601 90.049 87.423 1.00 44.54 705 LEU A N 1
ATOM 5098 C CA . LEU A 1 705 ? 96.185 91.179 86.745 1.00 44.68 705 LEU A CA 1
ATOM 5099 C C . LEU A 1 705 ? 95.179 92.273 86.565 1.00 47.88 705 LEU A C 1
ATOM 5100 O O . LEU A 1 705 ? 95.520 93.415 86.605 1.00 49.73 705 LEU A O 1
ATOM 5105 N N . LEU A 1 706 ? 93.968 91.900 86.190 1.00 50.09 706 LEU A N 1
ATOM 5106 C CA . LEU A 1 706 ? 92.865 92.825 86.008 1.00 50.11 706 LEU A CA 1
ATOM 5107 C C . LEU A 1 706 ? 92.443 93.421 87.316 1.00 51.44 706 LEU A C 1
ATOM 5108 O O . LEU A 1 706 ? 92.181 94.578 87.412 1.00 51.72 706 LEU A O 1
ATOM 5113 N N . ARG A 1 707 ? 92.415 92.604 88.343 1.00 53.59 707 ARG A N 1
ATOM 5114 C CA . ARG A 1 707 ? 91.973 93.008 89.657 1.00 55.80 707 ARG A CA 1
ATOM 5115 C C . ARG A 1 707 ? 92.809 94.046 90.341 1.00 56.61 707 ARG A C 1
ATOM 5116 O O . ARG A 1 707 ? 92.345 94.683 91.250 1.00 56.44 707 ARG A O 1
ATOM 5124 N N . ARG A 1 708 ? 94.034 94.239 89.901 1.00 60.07 708 ARG A N 1
ATOM 5125 C CA . ARG A 1 708 ? 94.897 95.222 90.527 1.00 63.92 708 ARG A CA 1
ATOM 5126 C C . ARG A 1 708 ? 94.661 96.624 89.982 1.00 69.86 708 ARG A C 1
ATOM 5127 O O . ARG A 1 708 ? 95.443 97.148 89.220 1.00 67.52 708 ARG A O 1
ATOM 5135 N N . ILE A 1 709 ? 93.535 97.177 90.343 1.00 76.98 709 ILE A N 1
ATOM 5136 C CA . ILE A 1 709 ? 93.204 98.477 89.901 1.00 80.89 709 ILE A CA 1
ATOM 5137 C C . ILE A 1 709 ? 92.401 99.083 91.011 1.00 86.89 709 ILE A C 1
ATOM 5138 O O . ILE A 1 709 ? 91.484 98.451 91.499 1.00 85.40 709 ILE A O 1
ATOM 5143 N N . GLN A 1 710 ? 92.736 100.274 91.461 1.00 96.88 710 GLN A N 1
ATOM 5144 C CA . GLN A 1 710 ? 91.926 100.850 92.515 1.00 105.97 710 GLN A CA 1
ATOM 5145 C C . GLN A 1 710 ? 90.884 101.878 92.041 1.00 111.14 710 GLN A C 1
ATOM 5146 O O . GLN A 1 710 ? 90.223 102.498 92.867 1.00 122.15 710 GLN A O 1
ATOM 5152 N N . LYS A 1 711 ? 90.697 102.017 90.728 1.00 107.99 711 LYS A N 1
ATOM 5153 C CA . LYS A 1 711 ? 89.753 102.999 90.167 1.00 103.15 711 LYS A CA 1
ATOM 5154 C C . LYS A 1 711 ? 88.731 102.443 89.183 1.00 99.20 711 LYS A C 1
ATOM 5155 O O . LYS A 1 711 ? 88.996 101.479 88.511 1.00 100.65 711 LYS A O 1
ATOM 5157 N N . PRO A 1 712 ? 87.581 103.100 89.037 1.00 96.43 712 PRO A N 1
ATOM 5158 C CA . PRO A 1 712 ? 86.552 102.636 88.109 1.00 97.88 712 PRO A CA 1
ATOM 5159 C C . PRO A 1 712 ? 86.963 102.794 86.654 1.00 101.07 712 PRO A C 1
ATOM 5160 O O . PRO A 1 712 ? 87.848 103.562 86.357 1.00 102.26 712 PRO A O 1
ATOM 5164 N N . ILE A 1 713 ? 86.280 102.089 85.761 1.00 101.25 713 ILE A N 1
ATOM 5165 C CA . ILE A 1 713 ? 86.630 102.070 84.360 1.00 97.90 713 ILE A CA 1
ATOM 5166 C C . ILE A 1 713 ? 85.681 102.767 83.447 1.00 93.94 713 ILE A C 1
ATOM 5167 O O . ILE A 1 713 ? 84.478 102.639 83.583 1.00 89.23 713 ILE A O 1
ATOM 5172 N N . PRO A 1 714 ? 86.247 103.443 82.455 1.00 92.64 714 PRO A N 1
ATOM 5173 C CA . PRO A 1 714 ? 85.575 104.147 81.381 1.00 90.74 714 PRO A CA 1
ATOM 5174 C C . PRO A 1 714 ? 84.939 103.138 80.491 1.00 88.49 714 PRO A C 1
ATOM 5175 O O . PRO A 1 714 ? 85.596 102.236 80.017 1.00 84.58 714 PRO A O 1
ATOM 5179 N N . ALA A 1 715 ? 83.675 103.355 80.220 1.00 89.70 715 ALA A N 1
ATOM 5180 C CA . ALA A 1 715 ? 82.899 102.453 79.433 1.00 91.95 715 ALA A CA 1
ATOM 5181 C C . ALA A 1 715 ? 83.467 102.278 78.062 1.00 94.02 715 ALA A C 1
ATOM 5182 O O . ALA A 1 715 ? 83.436 101.197 77.537 1.00 96.68 715 ALA A O 1
ATOM 5184 N N . GLU A 1 716 ? 83.975 103.335 77.472 1.00 97.19 716 GLU A N 1
ATOM 5185 C CA . GLU A 1 716 ? 84.500 103.203 76.139 1.00 101.16 716 GLU A CA 1
ATOM 5186 C C . GLU A 1 716 ? 85.641 102.236 76.169 1.00 103.22 716 GLU A C 1
ATOM 5187 O O . GLU A 1 716 ? 85.862 101.503 75.226 1.00 100.36 716 GLU A O 1
ATOM 5193 N N . ILE A 1 717 ? 86.380 102.248 77.258 1.00 105.30 717 ILE A N 1
ATOM 5194 C CA . ILE A 1 717 ? 87.491 101.340 77.363 1.00 106.78 717 ILE A CA 1
ATOM 5195 C C . ILE A 1 717 ? 87.081 99.885 77.423 1.00 106.76 717 ILE A C 1
ATOM 5196 O O . ILE A 1 717 ? 87.697 99.045 76.787 1.00 111.30 717 ILE A O 1
ATOM 5201 N N . ALA A 1 718 ? 86.117 99.570 78.272 1.00 100.11 718 ALA A N 1
ATOM 5202 C CA . ALA A 1 718 ? 85.710 98.192 78.410 1.00 94.85 718 ALA A CA 1
ATOM 5203 C C . ALA A 1 718 ? 84.392 97.974 77.761 1.00 90.85 718 ALA A C 1
ATOM 5204 O O . ALA A 1 718 ? 83.383 98.316 78.335 1.00 84.67 718 ALA A O 1
ATOM 5206 N N . PHE A 1 719 ? 84.386 97.503 76.528 1.00 92.29 719 PHE A N 1
ATOM 5207 C CA . PHE A 1 719 ? 83.115 97.286 75.868 1.00 95.71 719 PHE A CA 1
ATOM 5208 C C . PHE A 1 719 ? 82.852 95.905 75.321 1.00 96.69 719 PHE A C 1
ATOM 5209 O O . PHE A 1 719 ? 81.940 95.764 74.525 1.00 101.31 719 PHE A O 1
ATOM 5217 N N . PHE A 1 720 ? 83.628 94.916 75.740 1.00 92.77 720 PHE A N 1
ATOM 5218 C CA . PHE A 1 720 ? 83.417 93.560 75.274 1.00 86.71 720 PHE A CA 1
ATOM 5219 C C . PHE A 1 720 ? 83.331 93.511 73.793 1.00 78.03 720 PHE A C 1
ATOM 5220 O O . PHE A 1 720 ? 82.327 93.142 73.253 1.00 71.24 720 PHE A O 1
ATOM 5228 N N . SER A 1 721 ? 84.437 93.801 73.147 1.00 77.39 721 SER A N 1
ATOM 5229 C CA . SER A 1 721 ? 84.495 93.891 71.708 1.00 78.82 721 SER A CA 1
ATOM 5230 C C . SER A 1 721 ? 84.639 92.590 70.978 1.00 77.69 721 SER A C 1
ATOM 5231 O O . SER A 1 721 ? 85.677 92.297 70.421 1.00 75.81 721 SER A O 1
ATOM 5234 N N . LEU A 1 722 ? 83.564 91.824 70.965 1.00 77.95 722 LEU A N 1
ATOM 5235 C CA . LEU A 1 722 ? 83.523 90.551 70.283 1.00 77.55 722 LEU A CA 1
ATOM 5236 C C . LEU A 1 722 ? 82.367 90.559 69.327 1.00 77.32 722 LEU A C 1
ATOM 5237 O O . LEU A 1 722 ? 81.281 90.934 69.679 1.00 75.95 722 LEU A O 1
ATOM 5242 N N . PRO A 1 723 ? 82.585 90.084 68.117 1.00 79.16 723 PRO A N 1
ATOM 5243 C CA . PRO A 1 723 ? 81.508 90.056 67.147 1.00 81.30 723 PRO A CA 1
ATOM 5244 C C . PRO A 1 723 ? 80.369 89.142 67.575 1.00 83.88 723 PRO A C 1
ATOM 5245 O O . PRO A 1 723 ? 80.505 88.237 68.367 1.00 84.13 723 PRO A O 1
ATOM 5249 N N . GLN A 1 724 ? 79.212 89.458 67.047 1.00 85.28 724 GLN A N 1
ATOM 5250 C CA . GLN A 1 724 ? 77.999 88.763 67.345 1.00 87.71 724 GLN A CA 1
ATOM 5251 C C . GLN A 1 724 ? 78.005 87.341 66.878 1.00 85.92 724 GLN A C 1
ATOM 5252 O O . GLN A 1 724 ? 77.433 86.481 67.519 1.00 86.72 724 GLN A O 1
ATOM 5258 N N . GLU A 1 725 ? 78.641 87.094 65.744 1.00 83.02 725 GLU A N 1
ATOM 5259 C CA . GLU A 1 725 ? 78.585 85.762 65.178 1.00 84.15 725 GLU A CA 1
ATOM 5260 C C . GLU A 1 725 ? 79.168 84.747 66.090 1.00 84.00 725 GLU A C 1
ATOM 5261 O O . GLU A 1 725 ? 78.691 83.633 66.189 1.00 83.01 725 GLU A O 1
ATOM 5267 N N . TYR A 1 726 ? 80.256 85.139 66.710 1.00 82.91 726 TYR A N 1
ATOM 5268 C CA . TYR A 1 726 ? 80.992 84.316 67.626 1.00 79.19 726 TYR A CA 1
ATOM 5269 C C . TYR A 1 726 ? 80.274 84.072 68.941 1.00 82.81 726 TYR A C 1
ATOM 5270 O O . TYR A 1 726 ? 80.544 83.108 69.626 1.00 85.67 726 TYR A O 1
ATOM 5279 N N . TYR A 1 727 ? 79.316 84.905 69.289 1.00 86.25 727 TYR A N 1
ATOM 5280 C CA . TYR A 1 727 ? 78.640 84.710 70.562 1.00 89.82 727 TYR A CA 1
ATOM 5281 C C . TYR A 1 727 ? 77.122 84.822 70.455 1.00 96.31 727 TYR A C 1
ATOM 5282 O O . TYR A 1 727 ? 76.597 85.198 69.412 1.00 98.68 727 TYR A O 1
ATOM 5291 N N . ASP A 1 728 ? 76.411 84.477 71.519 1.00 101.31 728 ASP A N 1
ATOM 5292 C CA . ASP A 1 728 ? 74.955 84.553 71.474 1.00 102.06 728 ASP A CA 1
ATOM 5293 C C . ASP A 1 728 ? 74.275 85.472 72.484 1.00 100.44 728 ASP A C 1
ATOM 5294 O O . ASP A 1 728 ? 73.680 86.469 72.127 1.00 97.05 728 ASP A O 1
ATOM 5299 N N . SER A 1 729 ? 74.339 85.083 73.742 1.00 100.59 729 SER A N 1
ATOM 5300 C CA . SER A 1 729 ? 73.682 85.831 74.784 1.00 103.45 729 SER A CA 1
ATOM 5301 C C . SER A 1 729 ? 74.586 86.079 75.968 1.00 105.15 729 SER A C 1
ATOM 5302 O O . SER A 1 729 ? 75.539 85.357 76.184 1.00 104.30 729 SER A O 1
ATOM 5305 N N . LEU A 1 730 ? 74.325 87.172 76.628 1.00 104.82 730 LEU A N 1
ATOM 5306 C CA . LEU A 1 730 ? 75.086 87.523 77.760 1.00 104.47 730 LEU A CA 1
ATOM 5307 C C . LEU A 1 730 ? 74.094 87.504 78.841 1.00 102.29 730 LEU A C 1
ATOM 5308 O O . LEU A 1 730 ? 73.057 88.100 78.741 1.00 106.20 730 LEU A O 1
ATOM 5313 N N . PRO A 1 731 ? 74.437 86.870 79.928 1.00 103.72 731 PRO A N 1
ATOM 5314 C CA . PRO A 1 731 ? 73.402 86.956 80.923 1.00 108.36 731 PRO A CA 1
ATOM 5315 C C . PRO A 1 731 ? 73.388 88.388 81.411 1.00 115.08 731 PRO A C 1
ATOM 5316 O O . PRO A 1 731 ? 74.204 89.226 81.037 1.00 113.63 731 PRO A O 1
ATOM 5320 N N . PRO A 1 732 ? 72.429 88.620 82.297 1.00 122.42 732 PRO A N 1
ATOM 5321 C CA . PRO A 1 732 ? 71.885 89.760 83.012 1.00 125.99 732 PRO A CA 1
ATOM 5322 C C . PRO A 1 732 ? 73.008 90.321 83.821 1.00 130.73 732 PRO A C 1
ATOM 5323 O O . PRO A 1 732 ? 72.972 91.488 84.179 1.00 128.36 732 PRO A O 1
ATOM 5327 N N . ASN A 1 733 ? 74.033 89.533 84.076 1.00 134.10 733 ASN A N 1
ATOM 5328 C CA . ASN A 1 733 ? 75.112 90.126 84.820 1.00 131.35 733 ASN A CA 1
ATOM 5329 C C . ASN A 1 733 ? 75.547 91.266 83.937 1.00 127.89 733 ASN A C 1
ATOM 5330 O O . ASN A 1 733 ? 75.654 92.384 84.387 1.00 128.54 733 ASN A O 1
ATOM 5335 N N . VAL A 1 734 ? 75.717 90.998 82.655 1.00 126.13 734 VAL A N 1
ATOM 5336 C CA . VAL A 1 734 ? 76.094 92.050 81.725 1.00 128.63 734 VAL A CA 1
ATOM 5337 C C . VAL A 1 734 ? 74.977 92.803 81.010 1.00 131.37 734 VAL A C 1
ATOM 5338 O O . VAL A 1 734 ? 74.779 92.624 79.821 1.00 131.97 734 VAL A O 1
ATOM 5342 N N . ALA A 1 735 ? 74.202 93.569 81.758 1.00 133.02 735 ALA A N 1
ATOM 5343 C CA . ALA A 1 735 ? 73.085 94.287 81.179 1.00 132.52 735 ALA A CA 1
ATOM 5344 C C . ALA A 1 735 ? 73.339 95.760 81.189 1.00 133.48 735 ALA A C 1
ATOM 5345 O O . ALA A 1 735 ? 72.405 96.553 81.170 1.00 142.28 735 ALA A O 1
ATOM 5347 N N . PHE A 1 736 ? 74.581 96.144 80.954 1.00 126.75 736 PHE A N 1
ATOM 5348 C CA . PHE A 1 736 ? 74.870 97.558 80.986 1.00 118.41 736 PHE A CA 1
ATOM 5349 C C . PHE A 1 736 ? 76.108 97.992 80.270 1.00 107.34 736 PHE A C 1
ATOM 5350 O O . PHE A 1 736 ? 77.090 97.275 80.232 1.00 97.15 736 PHE A O 1
ATOM 5358 N N . LEU A 1 737 ? 76.023 99.201 79.734 1.00 103.22 737 LEU A N 1
ATOM 5359 C CA . LEU A 1 737 ? 77.102 99.881 79.048 1.00 101.20 737 LEU A CA 1
ATOM 5360 C C . LEU A 1 737 ? 76.731 101.351 78.885 1.00 95.71 737 LEU A C 1
ATOM 5361 O O . LEU A 1 737 ? 75.555 101.696 78.884 1.00 93.94 737 LEU A O 1
ATOM 5366 N N . ASN A 1 740 ? 74.699 107.353 81.535 1.00 76.94 740 ASN A N 1
ATOM 5367 C CA . ASN A 1 740 ? 74.576 107.667 82.948 1.00 82.13 740 ASN A CA 1
ATOM 5368 C C . ASN A 1 740 ? 74.904 106.534 83.875 1.00 88.64 740 ASN A C 1
ATOM 5369 O O . ASN A 1 740 ? 74.315 105.477 83.766 1.00 88.60 740 ASN A O 1
ATOM 5374 N N . GLN A 1 741 ? 75.844 106.757 84.787 1.00 98.45 741 GLN A N 1
ATOM 5375 C CA . GLN A 1 741 ? 76.244 105.728 85.740 1.00 102.18 741 GLN A CA 1
ATOM 5376 C C . GLN A 1 741 ? 76.627 104.369 85.164 1.00 104.51 741 GLN A C 1
ATOM 5377 O O . GLN A 1 741 ? 75.961 103.366 85.419 1.00 105.40 741 GLN A O 1
ATOM 5383 N N . GLU A 1 742 ? 77.705 104.345 84.387 1.00 106.53 742 GLU A N 1
ATOM 5384 C CA . GLU A 1 742 ? 78.279 103.112 83.874 1.00 106.36 742 GLU A CA 1
ATOM 5385 C C . GLU A 1 742 ? 79.850 102.790 84.081 1.00 107.82 742 GLU A C 1
ATOM 5386 O O . GLU A 1 742 ? 80.537 101.923 83.540 1.00 97.78 742 GLU A O 1
ATOM 5392 N N . ILE A 1 743 ? 80.324 103.611 85.013 1.00 116.27 743 ILE A N 1
ATOM 5393 C CA . ILE A 1 743 ? 81.711 103.467 85.475 1.00 120.96 743 ILE A CA 1
ATOM 5394 C C . ILE A 1 743 ? 81.537 102.240 86.349 1.00 122.23 743 ILE A C 1
ATOM 5395 O O . ILE A 1 743 ? 80.624 102.197 87.174 1.00 126.56 743 ILE A O 1
ATOM 5400 N N . THR A 1 744 ? 82.357 101.218 86.125 1.00 115.14 744 THR A N 1
ATOM 5401 C CA . THR A 1 744 ? 82.228 99.958 86.847 1.00 105.46 744 THR A CA 1
ATOM 5402 C C . THR A 1 744 ? 83.412 99.749 87.784 1.00 103.97 744 THR A C 1
ATOM 5403 O O . THR A 1 744 ? 84.533 99.511 87.333 1.00 96.55 744 THR A O 1
ATOM 5407 N N . PRO A 1 745 ? 83.163 99.837 89.099 1.00 106.53 745 PRO A N 1
ATOM 5408 C CA . PRO A 1 745 ? 84.205 99.658 90.115 1.00 106.80 745 PRO A CA 1
ATOM 5409 C C . PRO A 1 745 ? 84.647 98.202 90.211 1.00 101.20 745 PRO A C 1
ATOM 5410 O O . PRO A 1 745 ? 83.990 97.407 90.884 1.00 93.73 745 PRO A O 1
ATOM 5414 N N . SER A 1 746 ? 85.748 97.870 89.540 1.00 97.82 746 SER A N 1
ATOM 5415 C CA . SER A 1 746 ? 86.290 96.514 89.534 1.00 94.11 746 SER A CA 1
ATOM 5416 C C . SER A 1 746 ? 85.222 95.472 89.213 1.00 88.82 746 SER A C 1
ATOM 5417 O O . SER A 1 746 ? 85.073 94.479 89.925 1.00 83.79 746 SER A O 1
ATOM 5420 N N . GLU A 1 747 ? 84.480 95.708 88.135 1.00 85.79 747 GLU A N 1
ATOM 5421 C CA . GLU A 1 747 ? 83.423 94.795 87.717 1.00 81.53 747 GLU A CA 1
ATOM 5422 C C . GLU A 1 747 ? 83.695 94.241 86.322 1.00 74.68 747 GLU A C 1
ATOM 5423 O O . GLU A 1 747 ? 82.837 93.592 85.724 1.00 71.21 747 GLU A O 1
ATOM 5429 N N . TYR A 1 748 ? 84.893 94.504 85.809 1.00 71.30 748 TYR A N 1
ATOM 5430 C CA . TYR A 1 748 ? 85.279 94.033 84.484 1.00 69.70 748 TYR A CA 1
ATOM 5431 C C . TYR A 1 748 ? 85.552 92.534 84.558 1.00 72.52 748 TYR A C 1
ATOM 5432 O O . TYR A 1 748 ? 85.425 91.820 83.564 1.00 70.11 748 TYR A O 1
ATOM 5441 N N . ILE A 1 749 ? 85.930 92.064 85.743 1.00 75.75 749 ILE A N 1
ATOM 5442 C CA . ILE A 1 749 ? 86.211 90.647 85.948 1.00 77.06 749 ILE A CA 1
ATOM 5443 C C . ILE A 1 749 ? 85.132 89.683 85.458 1.00 81.18 749 ILE A C 1
ATOM 5444 O O . ILE A 1 749 ? 85.398 88.785 84.659 1.00 84.76 749 ILE A O 1
ATOM 5449 N N . THR A 1 750 ? 83.909 89.888 85.938 1.00 83.40 750 THR A N 1
ATOM 5450 C CA . THR A 1 750 ? 82.782 89.066 85.503 1.00 81.44 750 THR A CA 1
ATOM 5451 C C . THR A 1 750 ? 82.418 89.075 84.012 1.00 81.13 750 THR A C 1
ATOM 5452 O O . THR A 1 750 ? 82.295 88.032 83.370 1.00 83.03 750 THR A O 1
ATOM 5456 N N . GLN A 1 751 ? 82.306 90.280 83.463 1.00 77.96 751 GLN A N 1
ATOM 5457 C CA . GLN A 1 751 ? 82.035 90.448 82.041 1.00 75.84 751 GLN A CA 1
ATOM 5458 C C . GLN A 1 751 ? 83.228 89.822 81.330 1.00 72.73 751 GLN A C 1
ATOM 5459 O O . GLN A 1 751 ? 83.086 89.205 80.275 1.00 72.20 751 GLN A O 1
ATOM 5465 N N . PHE A 1 752 ? 84.407 89.991 81.920 1.00 70.68 752 PHE A N 1
ATOM 5466 C CA . PHE A 1 752 ? 85.617 89.449 81.371 1.00 71.03 752 PHE A CA 1
ATOM 5467 C C . PHE A 1 752 ? 85.611 87.944 81.354 1.00 68.66 752 PHE A C 1
ATOM 5468 O O . PHE A 1 752 ? 86.129 87.325 80.460 1.00 68.06 752 PHE A O 1
ATOM 5476 N N . ASN A 1 753 ? 84.977 87.355 82.338 1.00 66.37 753 ASN A N 1
ATOM 5477 C CA . ASN A 1 753 ? 84.982 85.923 82.476 1.00 67.17 753 ASN A CA 1
ATOM 5478 C C . ASN A 1 753 ? 84.232 85.249 81.370 1.00 65.27 753 ASN A C 1
ATOM 5479 O O . ASN A 1 753 ? 84.263 84.045 81.237 1.00 65.91 753 ASN A O 1
ATOM 5484 N N . LEU A 1 754 ? 83.542 86.032 80.579 1.00 61.19 754 LEU A N 1
ATOM 5485 C CA . LEU A 1 754 ? 82.754 85.475 79.526 1.00 58.75 754 LEU A CA 1
ATOM 5486 C C . LEU A 1 754 ? 83.556 84.771 78.503 1.00 55.80 754 LEU A C 1
ATOM 5487 O O . LEU A 1 754 ? 83.178 83.743 78.049 1.00 57.16 754 LEU A O 1
ATOM 5492 N N . TYR A 1 755 ? 84.691 85.320 78.154 1.00 54.52 755 TYR A N 1
ATOM 5493 C CA . TYR A 1 755 ? 85.488 84.765 77.100 1.00 54.53 755 TYR A CA 1
ATOM 5494 C C . TYR A 1 755 ? 85.872 83.356 77.398 1.00 52.68 755 TYR A C 1
ATOM 5495 O O . TYR A 1 755 ? 85.871 82.517 76.524 1.00 47.78 755 TYR A O 1
ATOM 5504 N N . SER A 1 756 ? 86.253 83.093 78.631 1.00 53.90 756 SER A N 1
ATOM 5505 C CA . SER A 1 756 ? 86.631 81.758 79.009 1.00 53.50 756 SER A CA 1
ATOM 5506 C C . SER A 1 756 ? 85.475 80.808 78.885 1.00 52.96 756 SER A C 1
ATOM 5507 O O . SER A 1 756 ? 85.590 79.760 78.303 1.00 51.75 756 SER A O 1
ATOM 5510 N N . SER A 1 757 ? 84.359 81.178 79.488 1.00 53.04 757 SER A N 1
ATOM 5511 C CA . SER A 1 757 ? 83.189 80.340 79.494 1.00 51.63 757 SER A CA 1
ATOM 5512 C C . SER A 1 757 ? 82.794 80.117 78.099 1.00 48.05 757 SER A C 1
ATOM 5513 O O . SER A 1 757 ? 82.513 79.025 77.719 1.00 48.61 757 SER A O 1
ATOM 5516 N N . PHE A 1 758 ? 82.727 81.176 77.329 1.00 45.38 758 PHE A N 1
ATOM 5517 C CA . PHE A 1 758 ? 82.374 81.057 75.943 1.00 44.80 758 PHE A CA 1
ATOM 5518 C C . PHE A 1 758 ? 83.415 80.232 75.275 1.00 42.98 758 PHE A C 1
ATOM 5519 O O . PHE A 1 758 ? 83.139 79.521 74.356 1.00 43.52 758 PHE A O 1
ATOM 5527 N N . LEU A 1 759 ? 84.654 80.429 75.645 1.00 41.72 759 LEU A N 1
ATOM 5528 C CA . LEU A 1 759 ? 85.706 79.673 75.013 1.00 41.71 759 LEU A CA 1
ATOM 5529 C C . LEU A 1 759 ? 85.564 78.218 75.318 1.00 40.15 759 LEU A C 1
ATOM 5530 O O . LEU A 1 759 ? 85.823 77.380 74.499 1.00 38.37 759 LEU A O 1
ATOM 5535 N N . ASN A 1 760 ? 85.174 77.941 76.541 1.00 39.47 760 ASN A N 1
ATOM 5536 C CA . ASN A 1 760 ? 85.018 76.598 77.030 1.00 39.18 760 ASN A CA 1
ATOM 5537 C C . ASN A 1 760 ? 83.958 75.819 76.327 1.00 36.04 760 ASN A C 1
ATOM 5538 O O . ASN A 1 760 ? 84.122 74.656 76.091 1.00 35.62 760 ASN A O 1
ATOM 5543 N N . GLY A 1 761 ? 82.857 76.441 76.009 1.00 32.73 761 GLY A N 1
ATOM 5544 C CA . GLY A 1 761 ? 81.834 75.680 75.376 1.00 31.03 761 GLY A CA 1
ATOM 5545 C C . GLY A 1 761 ? 82.276 75.106 74.075 1.00 29.45 761 GLY A C 1
ATOM 5546 O O . GLY A 1 761 ? 82.049 73.966 73.844 1.00 28.02 761 GLY A O 1
ATOM 5547 N N . ASN A 1 762 ? 82.832 75.913 73.191 1.00 28.71 762 ASN A N 1
ATOM 5548 C CA . ASN A 1 762 ? 83.295 75.431 71.905 1.00 28.58 762 ASN A CA 1
ATOM 5549 C C . ASN A 1 762 ? 84.401 74.485 72.102 1.00 28.91 762 ASN A C 1
ATOM 5550 O O . ASN A 1 762 ? 84.579 73.585 71.355 1.00 29.19 762 ASN A O 1
ATOM 5555 N N . LEU A 1 763 ? 85.218 74.738 73.086 1.00 29.12 763 LEU A N 1
ATOM 5556 C CA . LEU A 1 763 ? 86.354 73.899 73.295 1.00 29.77 763 LEU A CA 1
ATOM 5557 C C . LEU A 1 763 ? 85.904 72.540 73.610 1.00 29.72 763 LEU A C 1
ATOM 5558 O O . LEU A 1 763 ? 86.508 71.604 73.209 1.00 31.43 763 LEU A O 1
ATOM 5563 N N . ILE A 1 764 ? 84.846 72.424 74.373 1.00 29.17 764 ILE A N 1
ATOM 5564 C CA . ILE A 1 764 ? 84.347 71.122 74.738 1.00 27.92 764 ILE A CA 1
ATOM 5565 C C . ILE A 1 764 ? 83.875 70.334 73.581 1.00 26.14 764 ILE A C 1
ATOM 5566 O O . ILE A 1 764 ? 84.110 69.171 73.490 1.00 24.89 764 ILE A O 1
ATOM 5571 N N . LEU A 1 765 ? 83.188 70.987 72.687 1.00 25.57 765 LEU A N 1
ATOM 5572 C CA . LEU A 1 765 ? 82.626 70.317 71.563 1.00 25.69 765 LEU A CA 1
ATOM 5573 C C . LEU A 1 765 ? 83.684 69.728 70.742 1.00 25.17 765 LEU A C 1
ATOM 5574 O O . LEU A 1 765 ? 83.513 68.694 70.190 1.00 25.56 765 LEU A O 1
ATOM 5579 N N . LEU A 1 766 ? 84.777 70.429 70.596 1.00 25.37 766 LEU A N 1
ATOM 5580 C CA . LEU A 1 766 ? 85.831 69.958 69.752 1.00 25.93 766 LEU A CA 1
ATOM 5581 C C . LEU A 1 766 ? 86.707 68.983 70.411 1.00 26.53 766 LEU A C 1
ATOM 5582 O O . LEU A 1 766 ? 87.487 68.351 69.773 1.00 26.81 766 LEU A O 1
ATOM 5587 N N . ARG A 1 767 ? 86.616 68.875 71.711 1.00 27.98 767 ARG A N 1
ATOM 5588 C CA . ARG A 1 767 ? 87.442 67.943 72.418 1.00 30.32 767 ARG A CA 1
ATOM 5589 C C . ARG A 1 767 ? 86.754 66.634 72.625 1.00 30.21 767 ARG A C 1
ATOM 5590 O O . ARG A 1 767 ? 87.348 65.711 73.081 1.00 30.92 767 ARG A O 1
ATOM 5598 N N . ARG A 1 768 ? 85.499 66.541 72.255 1.00 30.39 768 ARG A N 1
ATOM 5599 C CA . ARG A 1 768 ? 84.717 65.336 72.415 1.00 30.12 768 ARG A CA 1
ATOM 5600 C C . ARG A 1 768 ? 85.077 64.378 71.320 1.00 30.79 768 ARG A C 1
ATOM 5601 O O . ARG A 1 768 ? 84.847 64.632 70.170 1.00 31.32 768 ARG A O 1
ATOM 5609 N N . SER A 1 769 ? 85.663 63.260 71.694 1.00 31.57 769 SER A N 1
ATOM 5610 C CA . SER A 1 769 ? 86.088 62.216 70.782 1.00 32.07 769 SER A CA 1
ATOM 5611 C C . SER A 1 769 ? 85.016 61.477 70.023 1.00 32.53 769 SER A C 1
ATOM 5612 O O . SER A 1 769 ? 85.182 61.140 68.887 1.00 32.20 769 SER A O 1
ATOM 5615 N N . ARG A 1 770 ? 83.922 61.180 70.697 1.00 32.78 770 ARG A N 1
ATOM 5616 C CA . ARG A 1 770 ? 82.822 60.422 70.163 1.00 32.01 770 ARG A CA 1
ATOM 5617 C C . ARG A 1 770 ? 81.470 60.949 70.458 1.00 27.61 770 ARG A C 1
ATOM 5618 O O . ARG A 1 770 ? 81.176 61.356 71.532 1.00 26.40 770 ARG A O 1
ATOM 5626 N N . SER A 1 771 ? 80.619 60.813 69.481 1.00 24.22 771 SER A N 1
ATOM 5627 C CA . SER A 1 771 ? 79.236 61.184 69.534 1.00 22.26 771 SER A CA 1
ATOM 5628 C C . SER A 1 771 ? 78.473 60.421 68.486 1.00 20.19 771 SER A C 1
ATOM 5629 O O . SER A 1 771 ? 79.045 59.701 67.736 1.00 20.38 771 SER A O 1
ATOM 5632 N N . TYR A 1 772 ? 77.165 60.547 68.443 1.00 18.05 772 TYR A N 1
ATOM 5633 C CA . TYR A 1 772 ? 76.407 59.892 67.402 1.00 16.73 772 TYR A CA 1
ATOM 5634 C C . TYR A 1 772 ? 75.328 60.783 66.917 1.00 16.05 772 TYR A C 1
ATOM 5635 O O . TYR A 1 772 ? 74.901 61.635 67.607 1.00 16.43 772 TYR A O 1
ATOM 5644 N N . LEU A 1 773 ? 74.891 60.596 65.702 1.00 15.50 773 LEU A N 1
ATOM 5645 C CA . LEU A 1 773 ? 73.825 61.395 65.154 1.00 15.35 773 LEU A CA 1
ATOM 5646 C C . LEU A 1 773 ? 72.672 60.477 64.969 1.00 15.21 773 LEU A C 1
ATOM 5647 O O . LEU A 1 773 ? 72.854 59.398 64.562 1.00 15.73 773 LEU A O 1
ATOM 5652 N N . ARG A 1 774 ? 71.457 60.912 65.199 1.00 14.71 774 ARG A N 1
ATOM 5653 C CA . ARG A 1 774 ? 70.325 60.010 65.122 1.00 14.58 774 ARG A CA 1
ATOM 5654 C C . ARG A 1 774 ? 69.237 60.351 64.151 1.00 14.21 774 ARG A C 1
ATOM 5655 O O . ARG A 1 774 ? 68.853 61.465 64.046 1.00 13.98 774 ARG A O 1
ATOM 5663 N N . ALA A 1 775 ? 68.783 59.353 63.421 1.00 14.09 775 ALA A N 1
ATOM 5664 C CA . ALA A 1 775 ? 67.700 59.490 62.500 1.00 14.57 775 ALA A CA 1
ATOM 5665 C C . ALA A 1 775 ? 66.714 58.436 62.886 1.00 14.88 775 ALA A C 1
ATOM 5666 O O . ALA A 1 775 ? 67.088 57.330 62.983 1.00 15.21 775 ALA A O 1
ATOM 5668 N N . LYS A 1 776 ? 65.461 58.790 63.113 1.00 14.91 776 LYS A N 1
ATOM 5669 C CA . LYS A 1 776 ? 64.443 57.861 63.524 1.00 14.94 776 LYS A CA 1
ATOM 5670 C C . LYS A 1 776 ? 63.249 57.950 62.650 1.00 14.98 776 LYS A C 1
ATOM 5671 O O . LYS A 1 776 ? 62.937 59.011 62.209 1.00 15.16 776 LYS A O 1
ATOM 5677 N N . PHE A 1 777 ? 62.611 56.821 62.358 1.00 14.71 777 PHE A N 1
ATOM 5678 C CA . PHE A 1 777 ? 61.438 56.785 61.511 1.00 14.95 777 PHE A CA 1
ATOM 5679 C C . PHE A 1 777 ? 60.288 55.963 62.039 1.00 15.38 777 PHE A C 1
ATOM 5680 O O . PHE A 1 777 ? 60.477 54.848 62.357 1.00 15.70 777 PHE A O 1
ATOM 5688 N N . SER A 1 778 ? 59.089 56.502 62.110 1.00 15.57 778 SER A N 1
ATOM 5689 C CA . SER A 1 778 ? 57.952 55.714 62.513 1.00 15.68 778 SER A CA 1
ATOM 5690 C C . SER A 1 778 ? 56.876 55.816 61.461 1.00 15.55 778 SER A C 1
ATOM 5691 O O . SER A 1 778 ? 56.367 56.862 61.238 1.00 15.88 778 SER A O 1
ATOM 5694 N N . TRP A 1 779 ? 56.503 54.721 60.831 1.00 15.15 779 TRP A N 1
ATOM 5695 C CA . TRP A 1 779 ? 55.486 54.721 59.798 1.00 14.65 779 TRP A CA 1
ATOM 5696 C C . TRP A 1 779 ? 54.333 53.827 60.149 1.00 14.94 779 TRP A C 1
ATOM 5697 O O . TRP A 1 779 ? 54.515 52.811 60.734 1.00 14.70 779 TRP A O 1
ATOM 5708 N N . VAL A 1 780 ? 53.139 54.220 59.776 1.00 15.44 780 VAL A N 1
ATOM 5709 C CA . VAL A 1 780 ? 51.989 53.469 60.131 1.00 15.97 780 VAL A CA 1
ATOM 5710 C C . VAL A 1 780 ? 52.131 52.128 59.546 1.00 16.36 780 VAL A C 1
ATOM 5711 O O . VAL A 1 780 ? 52.539 52.012 58.453 1.00 16.46 780 VAL A O 1
ATOM 5715 N N . GLY A 1 781 ? 51.745 51.099 60.253 1.00 17.18 781 GLY A N 1
ATOM 5716 C CA . GLY A 1 781 ? 51.861 49.789 59.707 1.00 18.12 781 GLY A CA 1
ATOM 5717 C C . GLY A 1 781 ? 53.197 49.154 59.886 1.00 19.14 781 GLY A C 1
ATOM 5718 O O . GLY A 1 781 ? 53.504 48.189 59.237 1.00 19.54 781 GLY A O 1
ATOM 5719 N N . ASN A 1 782 ? 54.030 49.775 60.697 1.00 20.16 782 ASN A N 1
ATOM 5720 C CA . ASN A 1 782 ? 55.347 49.253 60.990 1.00 21.06 782 ASN A CA 1
ATOM 5721 C C . ASN A 1 782 ? 55.309 48.435 62.218 1.00 21.48 782 ASN A C 1
ATOM 5722 O O . ASN A 1 782 ? 56.105 48.588 63.078 1.00 21.51 782 ASN A O 1
ATOM 5727 N N . SER A 1 783 ? 54.385 47.519 62.295 1.00 21.58 783 SER A N 1
ATOM 5728 C CA . SER A 1 783 ? 54.290 46.713 63.456 1.00 21.87 783 SER A CA 1
ATOM 5729 C C . SER A 1 783 ? 54.571 45.294 63.200 1.00 22.61 783 SER A C 1
ATOM 5730 O O . SER A 1 783 ? 54.180 44.491 63.989 1.00 23.26 783 SER A O 1
ATOM 5733 N N . LYS A 1 784 ? 55.266 44.983 62.123 1.00 23.40 784 LYS A N 1
ATOM 5734 C CA . LYS A 1 784 ? 55.456 43.596 61.797 1.00 24.71 784 LYS A CA 1
ATOM 5735 C C . LYS A 1 784 ? 56.800 43.078 62.068 1.00 24.11 784 LYS A C 1
ATOM 5736 O O . LYS A 1 784 ? 57.754 43.446 61.434 1.00 23.59 784 LYS A O 1
ATOM 5742 N N . LEU A 1 785 ? 56.810 42.079 62.933 1.00 23.55 785 LEU A N 1
ATOM 5743 C CA . LEU A 1 785 ? 57.977 41.351 63.357 1.00 23.34 785 LEU A CA 1
ATOM 5744 C C . LEU A 1 785 ? 57.789 39.968 62.821 1.00 23.93 785 LEU A C 1
ATOM 5745 O O . LEU A 1 785 ? 56.715 39.458 62.844 1.00 24.20 785 LEU A O 1
ATOM 5750 N N . ILE A 1 786 ? 58.869 39.346 62.397 1.00 24.51 786 ILE A N 1
ATOM 5751 C CA . ILE A 1 786 ? 58.875 38.054 61.763 1.00 24.99 786 ILE A CA 1
ATOM 5752 C C . ILE A 1 786 ? 59.419 36.936 62.589 1.00 25.92 786 ILE A C 1
ATOM 5753 O O . ILE A 1 786 ? 60.405 37.119 63.241 1.00 25.85 786 ILE A O 1
ATOM 5758 N N . TYR A 1 787 ? 58.788 35.766 62.514 1.00 26.89 787 TYR A N 1
ATOM 5759 C CA . TYR A 1 787 ? 59.190 34.563 63.234 1.00 27.23 787 TYR A CA 1
ATOM 5760 C C . TYR A 1 787 ? 59.845 33.640 62.276 1.00 27.84 787 TYR A C 1
ATOM 5761 O O . TYR A 1 787 ? 59.216 33.117 61.418 1.00 27.95 787 TYR A O 1
ATOM 5770 N N . ALA A 1 788 ? 61.119 33.415 62.467 1.00 29.25 788 ALA A N 1
ATOM 5771 C CA . ALA A 1 788 ? 61.889 32.585 61.606 1.00 31.21 788 ALA A CA 1
ATOM 5772 C C . ALA A 1 788 ? 62.496 31.471 62.397 1.00 32.50 788 ALA A C 1
ATOM 5773 O O . ALA A 1 788 ? 62.627 31.557 63.589 1.00 32.09 788 ALA A O 1
ATOM 5775 N N . ALA A 1 789 ? 62.877 30.415 61.713 1.00 34.12 789 ALA A N 1
ATOM 5776 C CA . ALA A 1 789 ? 63.427 29.271 62.359 1.00 35.64 789 ALA A CA 1
ATOM 5777 C C . ALA A 1 789 ? 64.912 29.312 62.286 1.00 38.30 789 ALA A C 1
ATOM 5778 O O . ALA A 1 789 ? 65.459 29.822 61.355 1.00 40.34 789 ALA A O 1
ATOM 5780 N N . LYS A 1 790 ? 65.585 28.748 63.258 1.00 41.28 790 LYS A N 1
ATOM 5781 C CA . LYS A 1 790 ? 67.009 28.750 63.192 1.00 46.01 790 LYS A CA 1
ATOM 5782 C C . LYS A 1 790 ? 67.325 27.541 62.335 1.00 50.56 790 LYS A C 1
ATOM 5783 O O . LYS A 1 790 ? 67.302 26.423 62.786 1.00 55.99 790 LYS A O 1
ATOM 5785 N N . GLU A 1 791 ? 67.574 27.797 61.066 1.00 51.70 791 GLU A N 1
ATOM 5786 C CA . GLU A 1 791 ? 67.834 26.788 60.057 1.00 50.44 791 GLU A CA 1
ATOM 5787 C C . GLU A 1 791 ? 69.046 25.937 60.211 1.00 47.92 791 GLU A C 1
ATOM 5788 O O . GLU A 1 791 ? 69.026 24.776 59.893 1.00 45.91 791 GLU A O 1
ATOM 5794 N N . ALA A 1 792 ? 70.087 26.498 60.772 1.00 46.96 792 ALA A N 1
ATOM 5795 C CA . ALA A 1 792 ? 71.358 25.822 60.859 1.00 47.25 792 ALA A CA 1
ATOM 5796 C C . ALA A 1 792 ? 71.562 24.885 62.000 1.00 46.58 792 ALA A C 1
ATOM 5797 O O . ALA A 1 792 ? 72.635 24.351 62.143 1.00 47.78 792 ALA A O 1
ATOM 5799 N N . ARG A 1 793 ? 70.540 24.622 62.783 1.00 45.46 793 ARG A N 1
ATOM 5800 C CA . ARG A 1 793 ? 70.745 23.812 63.951 1.00 45.65 793 ARG A CA 1
ATOM 5801 C C . ARG A 1 793 ? 69.891 22.602 64.034 1.00 45.50 793 ARG A C 1
ATOM 5802 O O . ARG A 1 793 ? 68.817 22.579 63.505 1.00 46.41 793 ARG A O 1
ATOM 5810 N N . LEU A 1 794 ? 70.385 21.603 64.751 1.00 45.82 794 LEU A N 1
ATOM 5811 C CA . LEU A 1 794 ? 69.696 20.349 64.939 1.00 45.69 794 LEU A CA 1
ATOM 5812 C C . LEU A 1 794 ? 69.263 20.245 66.366 1.00 43.04 794 LEU A C 1
ATOM 5813 O O . LEU A 1 794 ? 70.072 20.330 67.256 1.00 40.46 794 LEU A O 1
ATOM 5818 N N . TRP A 1 795 ? 67.978 20.019 66.564 1.00 41.94 795 TRP A N 1
ATOM 5819 C CA . TRP A 1 795 ? 67.376 19.974 67.877 1.00 42.02 795 TRP A CA 1
ATOM 5820 C C . TRP A 1 795 ? 67.036 18.623 68.376 1.00 42.85 795 TRP A C 1
ATOM 5821 O O . TRP A 1 795 ? 66.280 17.907 67.778 1.00 42.87 795 TRP A O 1
ATOM 5832 N N . LYS A 1 796 ? 67.576 18.266 69.535 1.00 45.32 796 LYS A N 1
ATOM 5833 C CA . LYS A 1 796 ? 67.283 16.966 70.130 1.00 48.42 796 LYS A CA 1
ATOM 5834 C C . LYS A 1 796 ? 66.216 17.118 71.212 1.00 45.96 796 LYS A C 1
ATOM 5835 O O . LYS A 1 796 ? 66.530 17.449 72.355 1.00 45.35 796 LYS A O 1
ATOM 5841 N N . ILE A 1 797 ? 64.956 16.878 70.854 1.00 45.20 797 ILE A N 1
ATOM 5842 C CA . ILE A 1 797 ? 63.893 17.013 71.799 1.00 46.50 797 ILE A CA 1
ATOM 5843 C C . ILE A 1 797 ? 64.180 16.067 72.901 1.00 48.62 797 ILE A C 1
ATOM 5844 O O . ILE A 1 797 ? 64.481 14.928 72.663 1.00 48.80 797 ILE A O 1
ATOM 5849 N N . PRO A 1 798 ? 64.045 16.514 74.135 1.00 52.25 798 PRO A N 1
ATOM 5850 C CA . PRO A 1 798 ? 64.333 15.601 75.220 1.00 54.77 798 PRO A CA 1
ATOM 5851 C C . PRO A 1 798 ? 63.308 14.512 75.209 1.00 58.27 798 PRO A C 1
ATOM 5852 O O . PRO A 1 798 ? 62.193 14.730 74.797 1.00 56.97 798 PRO A O 1
ATOM 5856 N N . ASN A 1 799 ? 63.710 13.351 75.686 1.00 60.19 799 ASN A N 1
ATOM 5857 C CA . ASN A 1 799 ? 62.881 12.177 75.690 1.00 59.54 799 ASN A CA 1
ATOM 5858 C C . ASN A 1 799 ? 61.641 12.395 76.486 1.00 59.13 799 ASN A C 1
ATOM 5859 O O . ASN A 1 799 ? 60.585 11.961 76.102 1.00 60.38 799 ASN A O 1
ATOM 5864 N N . ALA A 1 800 ? 61.785 13.045 77.626 1.00 56.74 800 ALA A N 1
ATOM 5865 C CA . ALA A 1 800 ? 60.687 13.260 78.544 1.00 56.14 800 ALA A CA 1
ATOM 5866 C C . ALA A 1 800 ? 59.662 14.190 78.030 1.00 55.40 800 ALA A C 1
ATOM 5867 O O . ALA A 1 800 ? 58.778 14.607 78.754 1.00 52.43 800 ALA A O 1
ATOM 5869 N N . TYR A 1 801 ? 59.764 14.539 76.770 1.00 57.91 801 TYR A N 1
ATOM 5870 C CA . TYR A 1 801 ? 58.798 15.463 76.243 1.00 60.27 801 TYR A CA 1
ATOM 5871 C C . TYR A 1 801 ? 57.557 14.756 75.814 1.00 62.34 801 TYR A C 1
ATOM 5872 O O . TYR A 1 801 ? 56.503 15.339 75.734 1.00 62.61 801 TYR A O 1
ATOM 5881 N N . TRP A 1 802 ? 57.683 13.473 75.561 1.00 65.22 802 TRP A N 1
ATOM 5882 C CA . TRP A 1 802 ? 56.584 12.706 75.092 1.00 65.96 802 TRP A CA 1
ATOM 5883 C C . TRP A 1 802 ? 55.694 12.136 76.146 1.00 72.29 802 TRP A C 1
ATOM 5884 O O . TRP A 1 802 ? 54.792 11.407 75.829 1.00 75.90 802 TRP A O 1
ATOM 5895 N N . LYS A 1 803 ? 55.902 12.479 77.399 1.00 79.60 803 LYS A N 1
ATOM 5896 C CA . LYS A 1 803 ? 54.999 11.984 78.409 1.00 84.83 803 LYS A CA 1
ATOM 5897 C C . LYS A 1 803 ? 53.819 12.923 78.556 1.00 89.03 803 LYS A C 1
ATOM 5898 O O . LYS A 1 803 ? 52.818 12.571 79.136 1.00 95.74 803 LYS A O 1
ATOM 5900 N N . SER A 1 804 ? 53.928 14.124 78.013 1.00 89.23 804 SER A N 1
ATOM 5901 C CA . SER A 1 804 ? 52.862 15.101 78.108 1.00 89.82 804 SER A CA 1
ATOM 5902 C C . SER A 1 804 ? 51.930 14.923 76.950 1.00 91.26 804 SER A C 1
ATOM 5903 O O . SER A 1 804 ? 52.378 14.687 75.852 1.00 93.78 804 SER A O 1
ATOM 5906 N N . ASP A 1 805 ? 50.635 15.088 77.168 1.00 90.80 805 ASP A N 1
ATOM 5907 C CA . ASP A 1 805 ? 49.698 14.841 76.107 1.00 91.38 805 ASP A CA 1
ATOM 5908 C C . ASP A 1 805 ? 49.914 15.705 74.885 1.00 90.93 805 ASP A C 1
ATOM 5909 O O . ASP A 1 805 ? 49.736 15.250 73.761 1.00 84.83 805 ASP A O 1
ATOM 5914 N N . GLU A 1 806 ? 50.323 16.943 75.091 1.00 93.52 806 GLU A N 1
ATOM 5915 C CA . GLU A 1 806 ? 50.522 17.837 73.969 1.00 94.08 806 GLU A CA 1
ATOM 5916 C C . GLU A 1 806 ? 51.558 17.398 72.990 1.00 93.67 806 GLU A C 1
ATOM 5917 O O . GLU A 1 806 ? 51.345 17.440 71.801 1.00 94.60 806 GLU A O 1
ATOM 5923 N N . TRP A 1 807 ? 52.727 17.072 73.498 1.00 95.16 807 TRP A N 1
ATOM 5924 C CA . TRP A 1 807 ? 53.826 16.622 72.665 1.00 95.74 807 TRP A CA 1
ATOM 5925 C C . TRP A 1 807 ? 53.549 15.281 72.039 1.00 100.03 807 TRP A C 1
ATOM 5926 O O . TRP A 1 807 ? 54.054 14.952 70.979 1.00 99.24 807 TRP A O 1
ATOM 5937 N N . LYS A 1 808 ? 52.721 14.505 72.720 1.00 104.20 808 LYS A N 1
ATOM 5938 C CA . LYS A 1 808 ? 52.318 13.208 72.228 1.00 104.76 808 LYS A CA 1
ATOM 5939 C C . LYS A 1 808 ? 51.556 13.519 70.965 1.00 103.35 808 LYS A C 1
ATOM 5940 O O . LYS A 1 808 ? 51.743 12.913 69.923 1.00 95.14 808 LYS A O 1
ATOM 5950 N N . ILE A 1 810 ? 51.858 16.010 69.160 1.00 108.18 810 ILE A N 1
ATOM 5951 C CA . ILE A 1 810 ? 52.642 16.574 68.107 1.00 110.22 810 ILE A CA 1
ATOM 5952 C C . ILE A 1 810 ? 53.174 15.636 67.065 1.00 106.81 810 ILE A C 1
ATOM 5953 O O . ILE A 1 810 ? 53.120 15.929 65.882 1.00 101.49 810 ILE A O 1
ATOM 5958 N N . LEU A 1 811 ? 53.647 14.487 67.498 1.00 103.81 811 LEU A N 1
ATOM 5959 C CA . LEU A 1 811 ? 54.260 13.544 66.584 1.00 101.48 811 LEU A CA 1
ATOM 5960 C C . LEU A 1 811 ? 53.311 13.090 65.513 1.00 102.48 811 LEU A C 1
ATOM 5961 O O . LEU A 1 811 ? 53.719 12.825 64.399 1.00 103.90 811 LEU A O 1
ATOM 5963 N N . ASP A 1 812 ? 52.048 12.974 65.888 1.00 100.42 812 ASP A N 1
ATOM 5964 C CA . ASP A 1 812 ? 51.006 12.487 65.015 1.00 98.34 812 ASP A CA 1
ATOM 5965 C C . ASP A 1 812 ? 50.785 13.341 63.821 1.00 98.48 812 ASP A C 1
ATOM 5966 O O . ASP A 1 812 ? 50.558 12.833 62.743 1.00 103.99 812 ASP A O 1
ATOM 5971 N N . SER A 1 813 ? 50.850 14.644 64.026 1.00 93.40 813 SER A N 1
ATOM 5972 C CA . SER A 1 813 ? 50.572 15.627 62.996 1.00 89.23 813 SER A CA 1
ATOM 5973 C C . SER A 1 813 ? 51.573 15.634 61.857 1.00 84.48 813 SER A C 1
ATOM 5974 O O . SER A 1 813 ? 51.347 16.212 60.802 1.00 74.72 813 SER A O 1
ATOM 5977 N N . ASN A 1 814 ? 52.677 14.967 62.093 1.00 84.97 814 ASN A N 1
ATOM 5978 C CA . ASN A 1 814 ? 53.750 14.863 61.140 1.00 85.04 814 ASN A CA 1
ATOM 5979 C C . ASN A 1 814 ? 54.243 16.201 60.749 1.00 80.07 814 ASN A C 1
ATOM 5980 O O . ASN A 1 814 ? 54.538 16.439 59.607 1.00 81.54 814 ASN A O 1
ATOM 5985 N N . VAL A 1 815 ? 54.208 17.129 61.666 1.00 76.30 815 VAL A N 1
ATOM 5986 C CA . VAL A 1 815 ? 54.784 18.402 61.361 1.00 75.37 815 VAL A CA 1
ATOM 5987 C C . VAL A 1 815 ? 56.284 18.266 61.314 1.00 72.41 815 VAL A C 1
ATOM 5988 O O . VAL A 1 815 ? 56.936 18.778 60.441 1.00 72.67 815 VAL A O 1
ATOM 5992 N N . LEU A 1 816 ? 56.813 17.537 62.275 1.00 69.41 816 LEU A N 1
ATOM 5993 C CA . LEU A 1 816 ? 58.243 17.362 62.433 1.00 69.80 816 LEU A CA 1
ATOM 5994 C C . LEU A 1 816 ? 58.999 16.664 61.340 1.00 70.85 816 LEU A C 1
ATOM 5995 O O . LEU A 1 816 ? 58.522 15.719 60.779 1.00 78.28 816 LEU A O 1
ATOM 6000 N N . VAL A 1 817 ? 60.215 17.092 61.064 1.00 69.32 817 VAL A N 1
ATOM 6001 C CA . VAL A 1 817 ? 61.012 16.375 60.100 1.00 69.78 817 VAL A CA 1
ATOM 6002 C C . VAL A 1 817 ? 62.361 16.017 60.675 1.00 68.76 817 VAL A C 1
ATOM 6003 O O . VAL A 1 817 ? 63.075 16.876 61.105 1.00 71.00 817 VAL A O 1
ATOM 6007 N N . PHE A 1 818 ? 62.676 14.748 60.765 1.00 68.21 818 PHE A N 1
ATOM 6008 C CA . PHE A 1 818 ? 63.935 14.402 61.362 1.00 70.15 818 PHE A CA 1
ATOM 6009 C C . PHE A 1 818 ? 65.120 14.207 60.479 1.00 76.38 818 PHE A C 1
ATOM 6010 O O . PHE A 1 818 ? 65.044 14.065 59.271 1.00 76.77 818 PHE A O 1
ATOM 6018 N N . ASP A 1 819 ? 66.232 14.289 61.153 1.00 81.21 819 ASP A N 1
ATOM 6019 C CA . ASP A 1 819 ? 67.495 14.002 60.586 1.00 86.16 819 ASP A CA 1
ATOM 6020 C C . ASP A 1 819 ? 67.613 12.491 60.637 1.00 88.76 819 ASP A C 1
ATOM 6021 O O . ASP A 1 819 ? 66.897 11.787 61.351 1.00 87.49 819 ASP A O 1
ATOM 6026 N N . LYS A 1 820 ? 68.528 11.986 59.837 1.00 92.85 820 LYS A N 1
ATOM 6027 C CA . LYS A 1 820 ? 68.766 10.560 59.804 1.00 91.01 820 LYS A CA 1
ATOM 6028 C C . LYS A 1 820 ? 69.144 10.145 61.212 1.00 89.43 820 LYS A C 1
ATOM 6029 O O . LYS A 1 820 ? 68.876 9.034 61.632 1.00 83.30 820 LYS A O 1
ATOM 6031 N N . ALA A 1 821 ? 69.698 11.117 61.914 1.00 90.30 821 ALA A N 1
ATOM 6032 C CA . ALA A 1 821 ? 70.169 10.976 63.271 1.00 89.99 821 ALA A CA 1
ATOM 6033 C C . ALA A 1 821 ? 69.075 11.210 64.268 1.00 88.79 821 ALA A C 1
ATOM 6034 O O . ALA A 1 821 ? 69.291 11.091 65.459 1.00 88.58 821 ALA A O 1
ATOM 6036 N N . GLY A 1 822 ? 67.883 11.509 63.786 1.00 86.25 822 GLY A N 1
ATOM 6037 C CA . GLY A 1 822 ? 66.786 11.748 64.689 1.00 83.89 822 GLY A CA 1
ATOM 6038 C C . GLY A 1 822 ? 66.772 13.141 65.261 1.00 81.15 822 GLY A C 1
ATOM 6039 O O . GLY A 1 822 ? 66.084 13.409 66.237 1.00 78.52 822 GLY A O 1
ATOM 6040 N N . ASN A 1 823 ? 67.481 14.047 64.609 1.00 76.81 823 ASN A N 1
ATOM 6041 C CA . ASN A 1 823 ? 67.537 15.418 65.052 1.00 72.04 823 ASN A CA 1
ATOM 6042 C C . ASN A 1 823 ? 66.574 16.248 64.214 1.00 71.49 823 ASN A C 1
ATOM 6043 O O . ASN A 1 823 ? 66.718 16.325 63.025 1.00 75.25 823 ASN A O 1
ATOM 6048 N N . VAL A 1 824 ? 65.602 16.903 64.832 1.00 66.70 824 VAL A N 1
ATOM 6049 C CA . VAL A 1 824 ? 64.625 17.674 64.081 1.00 62.62 824 VAL A CA 1
ATOM 6050 C C . VAL A 1 824 ? 65.262 18.803 63.327 1.00 62.70 824 VAL A C 1
ATOM 6051 O O . VAL A 1 824 ? 66.202 19.375 63.799 1.00 64.83 824 VAL A O 1
ATOM 6055 N N . LEU A 1 825 ? 64.757 19.108 62.144 1.00 62.07 825 LEU A N 1
ATOM 6056 C CA . LEU A 1 825 ? 65.307 20.185 61.361 1.00 63.47 825 LEU A CA 1
ATOM 6057 C C . LEU A 1 825 ? 64.330 21.296 61.432 1.00 65.10 825 LEU A C 1
ATOM 6058 O O . LEU A 1 825 ? 63.190 21.136 61.066 1.00 65.85 825 LEU A O 1
ATOM 6063 N N . PRO A 1 826 ? 64.756 22.417 61.975 1.00 66.80 826 PRO A N 1
ATOM 6064 C CA . PRO A 1 826 ? 63.832 23.515 62.174 1.00 66.91 826 PRO A CA 1
ATOM 6065 C C . PRO A 1 826 ? 63.201 24.178 60.976 1.00 65.29 826 PRO A C 1
ATOM 6066 O O . PRO A 1 826 ? 62.001 24.288 60.951 1.00 63.52 826 PRO A O 1
ATOM 6070 N N . ALA A 1 827 ? 63.963 24.641 60.017 1.00 65.32 827 ALA A N 1
ATOM 6071 C CA . ALA A 1 827 ? 63.325 25.351 58.943 1.00 65.45 827 ALA A CA 1
ATOM 6072 C C . ALA A 1 827 ? 62.333 24.471 58.232 1.00 64.43 827 ALA A C 1
ATOM 6073 O O . ALA A 1 827 ? 61.215 24.870 57.991 1.00 63.41 827 ALA A O 1
ATOM 6075 N N . PRO A 1 828 ? 62.741 23.258 57.913 1.00 62.71 828 PRO A N 1
ATOM 6076 C CA . PRO A 1 828 ? 61.951 22.279 57.199 1.00 60.32 828 PRO A CA 1
ATOM 6077 C C . PRO A 1 828 ? 60.708 21.951 57.944 1.00 57.35 828 PRO A C 1
ATOM 6078 O O . PRO A 1 828 ? 59.687 21.722 57.350 1.00 56.84 828 PRO A O 1
ATOM 6082 N N . THR A 1 829 ? 60.819 21.824 59.244 1.00 55.67 829 THR A N 1
ATOM 6083 C CA . THR A 1 829 ? 59.669 21.534 60.062 1.00 56.17 829 THR A CA 1
ATOM 6084 C C . THR A 1 829 ? 58.735 22.689 60.105 1.00 57.41 829 THR A C 1
ATOM 6085 O O . THR A 1 829 ? 57.554 22.538 60.282 1.00 56.94 829 THR A O 1
ATOM 6089 N N . LEU A 1 830 ? 59.316 23.867 60.001 1.00 59.06 830 LEU A N 1
ATOM 6090 C CA . LEU A 1 830 ? 58.567 25.085 60.130 1.00 58.77 830 LEU A CA 1
ATOM 6091 C C . LEU A 1 830 ? 57.575 25.113 59.059 1.00 58.62 830 LEU A C 1
ATOM 6092 O O . LEU A 1 830 ? 56.452 25.451 59.292 1.00 59.52 830 LEU A O 1
ATOM 6097 N N . LYS A 1 831 ? 57.969 24.694 57.879 1.00 58.89 831 LYS A N 1
ATOM 6098 C CA . LYS A 1 831 ? 57.098 24.711 56.731 1.00 59.02 831 LYS A CA 1
ATOM 6099 C C . LYS A 1 831 ? 55.871 23.866 56.927 1.00 59.43 831 LYS A C 1
ATOM 6100 O O . LYS A 1 831 ? 54.823 24.164 56.408 1.00 57.18 831 LYS A O 1
ATOM 6102 N N . LYS A 1 832 ? 56.027 22.766 57.624 1.00 63.08 832 LYS A N 1
ATOM 6103 C CA . LYS A 1 832 ? 54.919 21.876 57.860 1.00 67.07 832 LYS A CA 1
ATOM 6104 C C . LYS A 1 832 ? 53.839 22.526 58.646 1.00 64.97 832 LYS A C 1
ATOM 6105 O O . LYS A 1 832 ? 52.683 22.458 58.321 1.00 65.12 832 LYS A O 1
ATOM 6111 N N . VAL A 1 833 ? 54.252 23.228 59.670 1.00 63.61 833 VAL A N 1
ATOM 6112 C CA . VAL A 1 833 ? 53.336 23.872 60.570 1.00 63.40 833 VAL A CA 1
ATOM 6113 C C . VAL A 1 833 ? 52.495 24.926 59.916 1.00 63.72 833 VAL A C 1
ATOM 6114 O O . VAL A 1 833 ? 51.380 25.136 60.304 1.00 62.46 833 VAL A O 1
ATOM 6118 N N . CYS A 1 834 ? 53.053 25.620 58.955 1.00 66.98 834 CYS A N 1
ATOM 6119 C CA . CYS A 1 834 ? 52.331 26.663 58.280 1.00 71.05 834 CYS A CA 1
ATOM 6120 C C . CYS A 1 834 ? 51.156 26.139 57.491 1.00 76.61 834 CYS A C 1
ATOM 6121 O O . CYS A 1 834 ? 50.115 26.765 57.434 1.00 75.75 834 CYS A O 1
ATOM 6124 N N . GLU A 1 835 ? 51.414 25.084 56.732 1.00 83.64 835 GLU A N 1
ATOM 6125 C CA . GLU A 1 835 ? 50.433 24.508 55.829 1.00 88.94 835 GLU A CA 1
ATOM 6126 C C . GLU A 1 835 ? 49.346 23.594 56.348 1.00 95.67 835 GLU A C 1
ATOM 6127 O O . GLU A 1 835 ? 48.285 23.528 55.749 1.00 93.97 835 GLU A O 1
ATOM 6133 N N . ARG A 1 836 ? 49.593 22.866 57.426 1.00 104.74 836 ARG A N 1
ATOM 6134 C CA . ARG A 1 836 ? 48.567 21.963 57.927 1.00 109.36 836 ARG A CA 1
ATOM 6135 C C . ARG A 1 836 ? 47.401 22.804 58.338 1.00 113.90 836 ARG A C 1
ATOM 6136 O O . ARG A 1 836 ? 47.413 23.436 59.381 1.00 119.31 836 ARG A O 1
ATOM 6144 N N . GLU A 1 837 ? 46.393 22.791 57.485 1.00 116.53 837 GLU A N 1
ATOM 6145 C CA . GLU A 1 837 ? 45.195 23.591 57.642 1.00 120.20 837 GLU A CA 1
ATOM 6146 C C . GLU A 1 837 ? 44.576 23.686 59.021 1.00 119.13 837 GLU A C 1
ATOM 6147 O O . GLU A 1 837 ? 44.449 22.701 59.740 1.00 118.92 837 GLU A O 1
ATOM 6153 N N . GLY A 1 838 ? 44.218 24.917 59.370 1.00 116.69 838 GLY A N 1
ATOM 6154 C CA . GLY A 1 838 ? 43.566 25.215 60.620 1.00 109.47 838 GLY A CA 1
ATOM 6155 C C . GLY A 1 838 ? 44.170 26.329 61.427 1.00 104.64 838 GLY A C 1
ATOM 6156 O O . GLY A 1 838 ? 44.880 27.188 60.936 1.00 105.13 838 GLY A O 1
ATOM 6157 N N . ASP A 1 839 ? 43.824 26.289 62.699 1.00 100.75 839 ASP A N 1
ATOM 6158 C CA . ASP A 1 839 ? 44.294 27.205 63.690 1.00 100.42 839 ASP A CA 1
ATOM 6159 C C . ASP A 1 839 ? 45.732 26.859 63.828 1.00 98.56 839 ASP A C 1
ATOM 6160 O O . ASP A 1 839 ? 46.071 25.701 63.949 1.00 107.44 839 ASP A O 1
ATOM 6165 N N . LEU A 1 840 ? 46.587 27.851 63.782 1.00 88.97 840 LEU A N 1
ATOM 6166 C CA . LEU A 1 840 ? 47.987 27.631 63.981 1.00 82.23 840 LEU A CA 1
ATOM 6167 C C . LEU A 1 840 ? 48.235 27.401 65.434 1.00 77.70 840 LEU A C 1
ATOM 6168 O O . LEU A 1 840 ? 49.239 26.865 65.790 1.00 79.26 840 LEU A O 1
ATOM 6173 N N . ARG A 1 841 ? 47.233 27.719 66.217 1.00 73.59 841 ARG A N 1
ATOM 6174 C CA . ARG A 1 841 ? 47.326 27.682 67.641 1.00 74.75 841 ARG A CA 1
ATOM 6175 C C . ARG A 1 841 ? 47.598 26.309 68.135 1.00 71.61 841 ARG A C 1
ATOM 6176 O O . ARG A 1 841 ? 47.919 26.116 69.277 1.00 74.50 841 ARG A O 1
ATOM 6184 N N . LEU A 1 842 ? 47.417 25.338 67.284 1.00 67.95 842 LEU A N 1
ATOM 6185 C CA . LEU A 1 842 ? 47.633 23.995 67.714 1.00 67.23 842 LEU A CA 1
ATOM 6186 C C . LEU A 1 842 ? 49.064 23.845 68.068 1.00 66.30 842 LEU A C 1
ATOM 6187 O O . LEU A 1 842 ? 49.391 23.184 69.010 1.00 70.73 842 LEU A O 1
ATOM 6192 N N . PHE A 1 843 ? 49.914 24.457 67.276 1.00 62.78 843 PHE A N 1
ATOM 6193 C CA . PHE A 1 843 ? 51.340 24.300 67.413 1.00 60.37 843 PHE A CA 1
ATOM 6194 C C . PHE A 1 843 ? 52.023 25.407 68.127 1.00 53.66 843 PHE A C 1
ATOM 6195 O O . PHE A 1 843 ? 53.219 25.565 68.031 1.00 53.04 843 PHE A O 1
ATOM 6203 N N . TYR A 1 844 ? 51.253 26.194 68.825 1.00 46.60 844 TYR A N 1
ATOM 6204 C CA . TYR A 1 844 ? 51.824 27.295 69.495 1.00 43.33 844 TYR A CA 1
ATOM 6205 C C . TYR A 1 844 ? 52.807 26.768 70.487 1.00 42.80 844 TYR A C 1
ATOM 6206 O O . TYR A 1 844 ? 53.896 27.257 70.562 1.00 42.11 844 TYR A O 1
ATOM 6215 N N . PRO A 1 845 ? 52.466 25.713 71.215 1.00 42.91 845 PRO A N 1
ATOM 6216 C CA . PRO A 1 845 ? 53.404 25.190 72.197 1.00 42.50 845 PRO A CA 1
ATOM 6217 C C . PRO A 1 845 ? 54.705 24.724 71.601 1.00 42.03 845 PRO A C 1
ATOM 6218 O O . PRO A 1 845 ? 55.731 24.852 72.224 1.00 38.79 845 PRO A O 1
ATOM 6222 N N . LEU A 1 846 ? 54.625 24.082 70.462 1.00 43.84 846 LEU A N 1
ATOM 6223 C CA . LEU A 1 846 ? 55.775 23.637 69.734 1.00 45.52 846 LEU A CA 1
ATOM 6224 C C . LEU A 1 846 ? 56.525 24.802 69.206 1.00 46.48 846 LEU A C 1
ATOM 6225 O O . LEU A 1 846 ? 57.735 24.875 69.274 1.00 49.18 846 LEU A O 1
ATOM 6230 N N . LEU A 1 847 ? 55.781 25.752 68.648 1.00 45.78 847 LEU A N 1
ATOM 6231 C CA . LEU A 1 847 ? 56.374 26.958 68.082 1.00 44.49 847 LEU A CA 1
ATOM 6232 C C . LEU A 1 847 ? 57.195 27.707 69.125 1.00 43.99 847 LEU A C 1
ATOM 6233 O O . LEU A 1 847 ? 58.143 28.418 68.790 1.00 41.27 847 LEU A O 1
ATOM 6238 N N . ARG A 1 848 ? 56.824 27.542 70.391 1.00 46.13 848 ARG A N 1
ATOM 6239 C CA . ARG A 1 848 ? 57.526 28.199 71.485 1.00 48.05 848 ARG A CA 1
ATOM 6240 C C . ARG A 1 848 ? 58.788 27.430 71.860 1.00 47.07 848 ARG A C 1
ATOM 6241 O O . ARG A 1 848 ? 59.693 27.972 72.495 1.00 46.79 848 ARG A O 1
ATOM 6249 N N . GLN A 1 849 ? 58.842 26.163 71.462 1.00 46.31 849 GLN A N 1
ATOM 6250 C CA . GLN A 1 849 ? 59.993 25.316 71.750 1.00 43.74 849 GLN A CA 1
ATOM 6251 C C . GLN A 1 849 ? 60.911 25.215 70.536 1.00 40.87 849 GLN A C 1
ATOM 6252 O O . GLN A 1 849 ? 62.134 25.255 70.667 1.00 39.80 849 GLN A O 1
ATOM 6258 N N . LEU A 1 850 ? 60.313 25.083 69.356 1.00 38.82 850 LEU A N 1
ATOM 6259 C CA . LEU A 1 850 ? 61.077 24.982 68.119 1.00 38.19 850 LEU A CA 1
ATOM 6260 C C . LEU A 1 850 ? 62.025 26.167 67.980 1.00 37.53 850 LEU A C 1
ATOM 6261 O O . LEU A 1 850 ? 61.591 27.319 67.992 1.00 37.90 850 LEU A O 1
ATOM 6266 N N . PRO A 1 851 ? 63.330 25.886 67.848 1.00 37.70 851 PRO A N 1
ATOM 6267 C CA . PRO A 1 851 ? 64.325 26.926 67.719 1.00 37.70 851 PRO A CA 1
ATOM 6268 C C . PRO A 1 851 ? 63.877 27.907 66.721 1.00 37.14 851 PRO A C 1
ATOM 6269 O O . PRO A 1 851 ? 63.715 27.581 65.587 1.00 37.63 851 PRO A O 1
ATOM 6273 N N . HIS A 1 852 ? 63.747 29.146 67.145 1.00 35.70 852 HIS A N 1
ATOM 6274 C CA . HIS A 1 852 ? 63.333 30.217 66.286 1.00 34.25 852 HIS A CA 1
ATOM 6275 C C . HIS A 1 852 ? 64.042 31.480 66.654 1.00 31.34 852 HIS A C 1
ATOM 6276 O O . HIS A 1 852 ? 64.616 31.574 67.699 1.00 31.00 852 HIS A O 1
ATOM 6283 N N . ASP A 1 853 ? 63.952 32.465 65.776 1.00 28.22 853 ASP A N 1
ATOM 6284 C CA . ASP A 1 853 ? 64.561 33.760 65.938 1.00 26.93 853 ASP A CA 1
ATOM 6285 C C . ASP A 1 853 ? 63.536 34.822 65.645 1.00 25.36 853 ASP A C 1
ATOM 6286 O O . ASP A 1 853 ? 62.654 34.566 64.887 1.00 26.52 853 ASP A O 1
ATOM 6291 N N . TRP A 1 854 ? 63.642 36.012 66.228 1.00 22.76 854 TRP A N 1
ATOM 6292 C CA . TRP A 1 854 ? 62.710 37.086 65.928 1.00 20.66 854 TRP A CA 1
ATOM 6293 C C . TRP A 1 854 ? 63.501 38.007 65.110 1.00 20.21 854 TRP A C 1
ATOM 6294 O O . TRP A 1 854 ? 64.560 38.377 65.502 1.00 20.36 854 TRP A O 1
ATOM 6305 N N . CYS A 1 855 ? 63.000 38.331 63.940 1.00 19.81 855 CYS A N 1
ATOM 6306 C CA . CYS A 1 855 ? 63.693 39.204 63.047 1.00 20.40 855 CYS A CA 1
ATOM 6307 C C . CYS A 1 855 ? 62.801 40.250 62.507 1.00 19.85 855 CYS A C 1
ATOM 6308 O O . CYS A 1 855 ? 61.640 40.256 62.768 1.00 19.32 855 CYS A O 1
ATOM 6311 N N . TYR A 1 856 ? 63.394 41.161 61.769 1.00 19.56 856 TYR A N 1
ATOM 6312 C CA . TYR A 1 856 ? 62.703 42.273 61.188 1.00 19.34 856 TYR A CA 1
ATOM 6313 C C . TYR A 1 856 ? 63.152 42.451 59.759 1.00 19.91 856 TYR A C 1
ATOM 6314 O O . TYR A 1 856 ? 64.305 42.394 59.479 1.00 19.21 856 TYR A O 1
ATOM 6323 N N . ARG A 1 857 ? 62.231 42.692 58.854 1.00 20.83 857 ARG A N 1
ATOM 6324 C CA . ARG A 1 857 ? 62.526 42.873 57.457 1.00 22.00 857 ARG A CA 1
ATOM 6325 C C . ARG A 1 857 ? 63.325 44.075 57.081 1.00 22.31 857 ARG A C 1
ATOM 6326 O O . ARG A 1 857 ? 63.015 45.118 57.515 1.00 22.48 857 ARG A O 1
ATOM 6334 N N . ASN A 1 858 ? 64.256 43.946 56.157 1.00 22.56 858 ASN A N 1
ATOM 6335 C CA . ASN A 1 858 ? 65.072 45.067 55.751 1.00 22.48 858 ASN A CA 1
ATOM 6336 C C . ASN A 1 858 ? 64.175 46.051 55.120 1.00 22.52 858 ASN A C 1
ATOM 6337 O O . ASN A 1 858 ? 63.586 45.769 54.134 1.00 22.30 858 ASN A O 1
ATOM 6342 N N . PRO A 1 859 ? 64.104 47.237 55.666 1.00 23.49 859 PRO A N 1
ATOM 6343 C CA . PRO A 1 859 ? 63.250 48.318 55.188 1.00 24.51 859 PRO A CA 1
ATOM 6344 C C . PRO A 1 859 ? 63.647 48.897 53.874 1.00 25.93 859 PRO A C 1
ATOM 6345 O O . PRO A 1 859 ? 62.915 49.664 53.348 1.00 27.02 859 PRO A O 1
ATOM 6349 N N . PHE A 1 860 ? 64.805 48.589 53.358 1.00 27.52 860 PHE A N 1
ATOM 6350 C CA . PHE A 1 860 ? 65.201 49.203 52.121 1.00 29.76 860 PHE A CA 1
ATOM 6351 C C . PHE A 1 860 ? 65.137 48.353 50.889 1.00 31.90 860 PHE A C 1
ATOM 6352 O O . PHE A 1 860 ? 64.990 48.867 49.803 1.00 31.90 860 PHE A O 1
ATOM 6360 N N . VAL A 1 861 ? 65.232 47.048 51.078 1.00 33.47 861 VAL A N 1
ATOM 6361 C CA . VAL A 1 861 ? 65.214 46.056 50.035 1.00 34.24 861 VAL A CA 1
ATOM 6362 C C . VAL A 1 861 ? 63.916 45.302 50.060 1.00 36.40 861 VAL A C 1
ATOM 6363 O O . VAL A 1 861 ? 63.189 45.380 51.009 1.00 34.23 861 VAL A O 1
ATOM 6367 N N . LYS A 1 862 ? 63.668 44.560 49.010 1.00 41.79 862 LYS A N 1
ATOM 6368 C CA . LYS A 1 862 ? 62.445 43.830 48.861 1.00 45.23 862 LYS A CA 1
ATOM 6369 C C . LYS A 1 862 ? 62.563 42.358 49.059 1.00 44.33 862 LYS A C 1
ATOM 6370 O O . LYS A 1 862 ? 63.221 41.678 48.319 1.00 44.58 862 LYS A O 1
ATOM 6372 N N . SER A 1 863 ? 62.003 41.884 50.147 1.00 44.81 863 SER A N 1
ATOM 6373 C CA . SER A 1 863 ? 62.012 40.492 50.420 1.00 46.65 863 SER A CA 1
ATOM 6374 C C . SER A 1 863 ? 60.776 40.017 49.738 1.00 52.35 863 SER A C 1
ATOM 6375 O O . SER A 1 863 ? 59.816 39.687 50.402 1.00 52.66 863 SER A O 1
ATOM 6378 N N . VAL A 1 864 ? 60.790 39.916 48.422 1.00 60.82 864 VAL A N 1
ATOM 6379 C CA . VAL A 1 864 ? 59.527 39.607 47.802 1.00 61.31 864 VAL A CA 1
ATOM 6380 C C . VAL A 1 864 ? 59.010 38.308 48.327 1.00 61.48 864 VAL A C 1
ATOM 6381 O O . VAL A 1 864 ? 58.027 38.306 49.037 1.00 56.12 864 VAL A O 1
ATOM 6385 N N . GLY A 1 865 ? 59.705 37.234 47.998 1.00 63.84 865 GLY A N 1
ATOM 6386 C CA . GLY A 1 865 ? 59.342 35.906 48.419 1.00 66.29 865 GLY A CA 1
ATOM 6387 C C . GLY A 1 865 ? 58.730 35.086 47.321 1.00 67.89 865 GLY A C 1
ATOM 6388 O O . GLY A 1 865 ? 57.796 35.480 46.655 1.00 65.76 865 GLY A O 1
ATOM 6389 N N . ARG A 1 866 ? 59.302 33.915 47.136 1.00 71.17 866 ARG A N 1
ATOM 6390 C CA . ARG A 1 866 ? 58.819 32.955 46.189 1.00 73.94 866 ARG A CA 1
ATOM 6391 C C . ARG A 1 866 ? 58.053 31.889 46.932 1.00 71.00 866 ARG A C 1
ATOM 6392 O O . ARG A 1 866 ? 57.018 31.445 46.502 1.00 66.54 866 ARG A O 1
ATOM 6400 N N . GLU A 1 867 ? 58.566 31.517 48.092 1.00 70.14 867 GLU A N 1
ATOM 6401 C CA . GLU A 1 867 ? 57.981 30.482 48.909 1.00 70.03 867 GLU A CA 1
ATOM 6402 C C . GLU A 1 867 ? 57.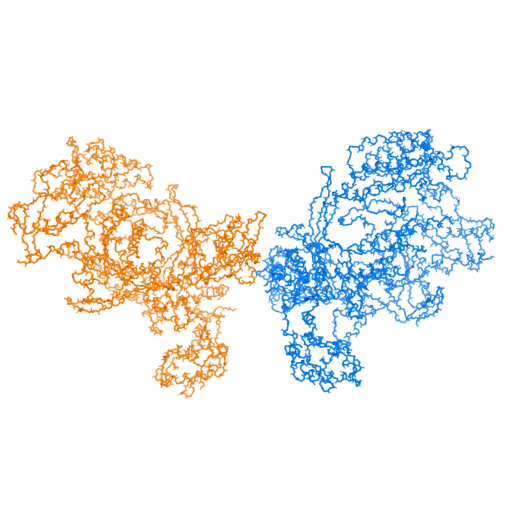648 30.975 50.305 1.00 64.61 867 GLU A C 1
ATOM 6403 O O . GLU A 1 867 ? 58.217 31.950 50.758 1.00 66.83 867 GLU A O 1
ATOM 6409 N N . LYS A 1 868 ? 56.800 30.276 51.037 1.00 56.84 868 LYS A N 1
ATOM 6410 C CA . LYS A 1 868 ? 56.402 30.753 52.342 1.00 52.51 868 LYS A CA 1
ATOM 6411 C C . LYS A 1 868 ? 57.446 30.370 53.352 1.00 50.81 868 LYS A C 1
ATOM 6412 O O . LYS A 1 868 ? 57.281 29.385 54.042 1.00 51.93 868 LYS A O 1
ATOM 6418 N N . ASN A 1 869 ? 58.532 31.122 53.463 1.00 47.83 869 ASN A N 1
ATOM 6419 C CA . ASN A 1 869 ? 59.572 30.762 54.427 1.00 44.96 869 ASN A CA 1
ATOM 6420 C C . ASN A 1 869 ? 59.066 30.755 55.875 1.00 42.82 869 ASN A C 1
ATOM 6421 O O . ASN A 1 869 ? 58.979 29.711 56.521 1.00 40.51 869 ASN A O 1
ATOM 6426 N N . VAL A 1 870 ? 58.736 31.946 56.358 1.00 42.98 870 VAL A N 1
ATOM 6427 C CA . VAL A 1 870 ? 58.253 32.207 57.693 1.00 42.28 870 VAL A CA 1
ATOM 6428 C C . VAL A 1 870 ? 56.882 32.793 57.865 1.00 42.08 870 VAL A C 1
ATOM 6429 O O . VAL A 1 870 ? 56.199 33.115 56.902 1.00 42.10 870 VAL A O 1
ATOM 6433 N N . ILE A 1 871 ? 56.515 32.940 59.127 1.00 40.97 871 ILE A N 1
ATOM 6434 C CA . ILE A 1 871 ? 55.263 33.508 59.552 1.00 40.46 871 ILE A CA 1
ATOM 6435 C C . ILE A 1 871 ? 55.573 34.871 60.119 1.00 39.19 871 ILE A C 1
ATOM 6436 O O . ILE A 1 871 ? 56.566 35.037 60.758 1.00 39.24 871 ILE A O 1
ATOM 6441 N N . GLU A 1 872 ? 54.748 35.863 59.854 1.00 38.14 872 GLU A N 1
ATOM 6442 C CA . GLU A 1 872 ? 54.999 37.183 60.351 1.00 37.56 872 GLU A CA 1
ATOM 6443 C C . GLU A 1 872 ? 53.906 37.615 61.285 1.00 37.58 872 GLU A C 1
ATOM 6444 O O . GLU A 1 872 ? 52.772 37.477 60.969 1.00 39.43 872 GLU A O 1
ATOM 6450 N N . VAL A 1 873 ? 54.256 38.191 62.418 1.00 37.83 873 VAL A N 1
ATOM 6451 C CA . VAL A 1 873 ? 53.292 38.564 63.437 1.00 38.87 873 VAL A CA 1
ATOM 6452 C C . VAL A 1 873 ? 52.962 40.041 63.625 1.00 40.89 873 VAL A C 1
ATOM 6453 O O . VAL A 1 873 ? 53.837 40.831 63.836 1.00 38.71 873 VAL A O 1
ATOM 6457 N N . ASN A 1 874 ? 51.686 40.402 63.631 1.00 45.33 874 ASN A N 1
ATOM 6458 C CA . ASN A 1 874 ? 51.267 41.790 63.793 1.00 48.06 874 ASN A CA 1
ATOM 6459 C C . ASN A 1 874 ? 50.748 42.210 65.149 1.00 48.54 874 ASN A C 1
ATOM 6460 O O . ASN A 1 874 ? 51.005 41.583 66.133 1.00 50.86 874 ASN A O 1
ATOM 6465 N N . LYS A 1 875 ? 49.989 43.299 65.129 1.00 47.68 875 LYS A N 1
ATOM 6466 C CA . LYS A 1 875 ? 49.423 43.959 66.306 1.00 48.87 875 LYS A CA 1
ATOM 6467 C C . LYS A 1 875 ? 48.678 43.187 67.403 1.00 50.13 875 LYS A C 1
ATOM 6468 O O . LYS A 1 875 ? 49.084 43.246 68.564 1.00 52.39 875 LYS A O 1
ATOM 6474 N N . GLU A 1 876 ? 47.606 42.470 67.072 1.00 51.25 876 GLU A N 1
ATOM 6475 C CA . GLU A 1 876 ? 46.842 41.849 68.139 1.00 53.90 876 GLU A CA 1
ATOM 6476 C C . GLU A 1 876 ? 47.100 40.399 68.137 1.00 55.02 876 GLU A C 1
ATOM 6477 O O . GLU A 1 876 ? 46.301 39.650 68.614 1.00 57.56 876 GLU A O 1
ATOM 6483 N N . GLY A 1 877 ? 48.226 39.992 67.595 1.00 57.56 877 GLY A N 1
ATOM 6484 C CA . GLY A 1 877 ? 48.558 38.598 67.491 1.00 59.12 877 GLY A CA 1
ATOM 6485 C C . GLY A 1 877 ? 47.895 38.232 66.208 1.00 60.65 877 GLY A C 1
ATOM 6486 O O . GLY A 1 877 ? 46.750 37.880 66.185 1.00 64.92 877 GLY A O 1
ATOM 6487 N N . GLU A 1 878 ? 48.594 38.346 65.109 1.00 59.84 878 GLU A N 1
ATOM 6488 C CA . GLU A 1 878 ? 47.974 38.034 63.857 1.00 59.59 878 GLU A CA 1
ATOM 6489 C C . GLU A 1 878 ? 49.001 37.378 63.050 1.00 56.55 878 GLU A C 1
ATOM 6490 O O . GLU A 1 878 ? 49.672 38.009 62.262 1.00 57.97 878 GLU A O 1
ATOM 6496 N N . PRO A 1 879 ? 49.122 36.090 63.226 1.00 52.28 879 PRO A N 1
ATOM 6497 C CA . PRO A 1 879 ? 50.127 35.360 62.506 1.00 49.68 879 PRO A CA 1
ATOM 6498 C C . PRO A 1 879 ? 49.659 35.290 61.115 1.00 46.44 879 PRO A C 1
ATOM 6499 O O . PRO A 1 879 ? 48.507 35.067 60.865 1.00 49.12 879 PRO A O 1
ATOM 6503 N N . LYS A 1 880 ? 50.581 35.482 60.177 1.00 42.64 880 LYS A N 1
ATOM 6504 C CA . LYS A 1 880 ? 50.256 35.437 58.756 1.00 41.86 880 LYS A CA 1
ATOM 6505 C C . LYS A 1 880 ? 51.395 34.808 57.959 1.00 39.40 880 LYS A C 1
ATOM 6506 O O . LYS A 1 880 ? 52.436 35.430 57.748 1.00 39.48 880 LYS A O 1
ATOM 6512 N N . VAL A 1 881 ? 51.189 33.571 57.517 1.00 36.85 881 VAL A N 1
ATOM 6513 C CA . VAL A 1 881 ? 52.199 32.852 56.746 1.00 34.51 881 VAL A CA 1
ATOM 6514 C C . VAL A 1 881 ? 52.670 33.662 55.543 1.00 33.95 881 VAL A C 1
ATOM 6515 O O . VAL A 1 881 ? 52.014 33.685 54.502 1.00 35.29 881 VAL A O 1
ATOM 6519 N N . ALA A 1 882 ? 53.812 34.325 55.692 1.00 33.25 882 ALA A N 1
ATOM 6520 C CA . ALA A 1 882 ? 54.375 35.135 54.619 1.00 33.79 882 ALA A CA 1
ATOM 6521 C C . ALA A 1 882 ? 55.655 34.576 54.005 1.00 33.03 882 ALA A C 1
ATOM 6522 O O . ALA A 1 882 ? 56.279 33.673 54.561 1.00 31.00 882 ALA A O 1
ATOM 6524 N N . SER A 1 883 ? 56.052 35.128 52.862 1.00 35.25 883 SER A N 1
ATOM 6525 C CA . SER A 1 883 ? 57.258 34.672 52.177 1.00 38.79 883 SER A CA 1
ATOM 6526 C C . SER A 1 883 ? 58.485 35.506 52.538 1.00 40.47 883 SER A C 1
ATOM 6527 O O . SER A 1 883 ? 58.536 36.705 52.265 1.00 41.92 883 SER A O 1
ATOM 6530 N N . ALA A 1 884 ? 59.471 34.860 53.154 1.00 41.11 884 ALA A N 1
ATOM 6531 C CA . ALA A 1 884 ? 60.706 35.532 53.541 1.00 41.79 884 ALA A CA 1
ATOM 6532 C C . ALA A 1 884 ? 61.891 35.068 52.700 1.00 40.57 884 ALA A C 1
ATOM 6533 O O . ALA A 1 884 ? 62.138 33.870 52.563 1.00 40.38 884 ALA A O 1
ATOM 6535 N N . LEU A 1 885 ? 62.621 36.027 52.137 1.00 39.88 885 LEU A N 1
ATOM 6536 C CA . LEU A 1 885 ? 63.781 35.718 51.309 1.00 39.92 885 LEU A CA 1
ATOM 6537 C C . LEU A 1 885 ? 65.012 35.452 52.168 1.00 40.65 885 LEU A C 1
ATOM 6538 O O . LEU A 1 885 ? 64.983 35.654 53.382 1.00 40.74 885 LEU A O 1
ATOM 6543 N N . PRO A 1 886 ? 66.102 34.995 51.535 1.00 41.76 886 PRO A N 1
ATOM 6544 C CA . PRO A 1 886 ? 67.339 34.697 52.223 1.00 41.60 886 PRO A CA 1
ATOM 6545 C C . PRO A 1 886 ? 68.208 35.910 52.311 1.00 39.93 886 PRO A C 1
ATOM 6546 O O . PRO A 1 886 ? 68.500 36.507 51.299 1.00 38.54 886 PRO A O 1
ATOM 6550 N N . GLY A 1 887 ? 68.644 36.234 53.519 1.00 38.00 887 GLY A N 1
ATOM 6551 C CA . GLY A 1 887 ? 69.471 37.390 53.745 1.00 37.36 887 GLY A CA 1
ATOM 6552 C C . GLY A 1 887 ? 68.701 38.682 53.726 1.00 36.22 887 GLY A C 1
ATOM 6553 O O . GLY A 1 887 ? 69.271 39.749 53.603 1.00 37.49 887 GLY A O 1
ATOM 6554 N N . SER A 1 888 ? 67.392 38.593 53.862 1.00 33.34 888 SER A N 1
ATOM 6555 C CA . SER A 1 888 ? 66.565 39.773 53.841 1.00 31.55 888 SER A CA 1
ATOM 6556 C C . SER A 1 888 ? 66.029 40.210 55.165 1.00 28.88 888 SER A C 1
ATOM 6557 O O . SER A 1 888 ? 65.468 41.263 55.282 1.00 28.34 888 SER A O 1
ATOM 6560 N N . LEU A 1 889 ? 66.218 39.400 56.172 1.00 26.40 889 LEU A N 1
ATOM 6561 C CA . LEU A 1 889 ? 65.727 39.706 57.482 1.00 24.77 889 LEU A CA 1
ATOM 6562 C C . LEU A 1 889 ? 66.849 40.189 58.328 1.00 24.23 889 LEU A C 1
ATOM 6563 O O . LEU A 1 889 ? 67.963 39.809 58.103 1.00 25.66 889 LEU A O 1
ATOM 6568 N N . PHE A 1 890 ? 66.547 41.006 59.331 1.00 21.91 890 PHE A N 1
ATOM 6569 C CA . PHE A 1 890 ? 67.531 41.514 60.268 1.00 19.76 890 PHE A CA 1
ATOM 6570 C C . PHE A 1 890 ? 67.219 40.864 61.563 1.00 18.71 890 PHE A C 1
ATOM 6571 O O . PHE A 1 890 ? 66.089 40.793 61.914 1.00 17.86 890 PHE A O 1
ATOM 6579 N N . ARG A 1 891 ? 68.206 40.402 62.299 1.00 17.91 891 ARG A N 1
ATOM 6580 C CA . ARG A 1 891 ? 67.901 39.740 63.538 1.00 17.61 891 ARG A CA 1
ATOM 6581 C C . ARG A 1 891 ? 67.913 40.626 64.712 1.00 17.05 891 ARG A C 1
ATOM 6582 O O . ARG A 1 891 ? 68.872 41.262 64.972 1.00 17.53 891 ARG A O 1
ATOM 6590 N N . LEU A 1 892 ? 66.832 40.631 65.446 1.00 15.96 892 LEU A N 1
ATOM 6591 C CA . LEU A 1 892 ? 66.724 41.446 66.597 1.00 15.77 892 LEU A CA 1
ATOM 6592 C C . LEU A 1 892 ? 67.630 40.910 67.642 1.00 15.87 892 LEU A C 1
ATOM 6593 O O . LEU A 1 892 ? 67.520 39.780 67.971 1.00 16.95 892 LEU A O 1
ATOM 6598 N N . ILE A 1 893 ? 68.464 41.748 68.225 1.00 15.53 893 ILE A N 1
ATOM 6599 C CA . ILE A 1 893 ? 69.411 41.372 69.255 1.00 15.35 893 ILE A CA 1
ATOM 6600 C C . ILE A 1 893 ? 69.006 41.659 70.689 1.00 15.28 893 ILE A C 1
ATOM 6601 O O . ILE A 1 893 ? 69.062 42.765 71.102 1.00 15.58 893 ILE A O 1
ATOM 6606 N N . GLY A 1 894 ? 68.615 40.669 71.462 1.00 15.06 894 GLY A N 1
ATOM 6607 C CA . GLY A 1 894 ? 68.259 40.911 72.838 1.00 15.23 894 GLY A CA 1
ATOM 6608 C C . GLY A 1 894 ? 68.252 39.636 73.627 1.00 15.33 894 GLY A C 1
ATOM 6609 O O . GLY A 1 894 ? 68.094 38.613 73.033 1.00 15.68 894 GLY A O 1
ATOM 6610 N N . PRO A 1 895 ? 68.332 39.715 74.955 1.00 15.02 895 PRO A N 1
ATOM 6611 C CA . PRO A 1 895 ? 68.366 38.687 75.968 1.00 14.69 895 PRO A CA 1
ATOM 6612 C C . PRO A 1 895 ? 67.067 38.001 76.133 1.00 14.41 895 PRO A C 1
ATOM 6613 O O . PRO A 1 895 ? 66.071 38.434 75.684 1.00 13.80 895 PRO A O 1
ATOM 6617 N N . ALA A 1 896 ? 67.087 36.943 76.893 1.00 14.94 896 ALA A N 1
ATOM 6618 C CA . ALA A 1 896 ? 65.970 36.065 77.003 1.00 15.56 896 ALA A CA 1
ATOM 6619 C C . ALA A 1 896 ? 64.674 36.616 77.473 1.00 15.91 896 ALA A C 1
ATOM 6620 O O . ALA A 1 896 ? 63.642 36.278 76.944 1.00 16.30 896 ALA A O 1
ATOM 6622 N N . PRO A 1 897 ? 64.693 37.414 78.507 1.00 16.01 897 PRO A N 1
ATOM 6623 C CA . PRO A 1 897 ? 63.437 37.929 78.975 1.00 16.22 897 PRO A CA 1
ATOM 6624 C C . PRO A 1 897 ? 62.789 38.753 77.937 1.00 16.72 897 PRO A C 1
ATOM 6625 O O . PRO A 1 897 ? 61.603 38.849 77.890 1.00 16.69 897 PRO A O 1
ATOM 6629 N N . PHE A 1 898 ? 63.597 39.473 77.201 1.00 17.50 898 PHE A N 1
ATOM 6630 C CA . PHE A 1 898 ? 63.159 40.346 76.158 1.00 18.15 898 PHE A CA 1
ATOM 6631 C C . PHE A 1 898 ? 62.589 39.655 74.990 1.00 18.44 898 PHE A C 1
ATOM 6632 O O . PHE A 1 898 ? 61.648 40.098 74.418 1.00 18.66 898 PHE A O 1
ATOM 6640 N N . LYS A 1 899 ? 63.266 38.612 74.567 1.00 18.80 899 LYS A N 1
ATOM 6641 C CA . LYS A 1 899 ? 62.824 37.830 73.456 1.00 19.27 899 LYS A CA 1
ATOM 6642 C C . LYS A 1 899 ? 61.539 37.182 73.822 1.00 20.19 899 LYS A C 1
ATOM 6643 O O . LYS A 1 899 ? 60.619 37.189 73.089 1.00 19.95 899 LYS A O 1
ATOM 6649 N N . SER A 1 900 ? 61.446 36.717 75.040 1.00 21.58 900 SER A N 1
ATOM 6650 C CA . SER A 1 900 ? 60.293 35.989 75.511 1.00 23.02 900 SER A CA 1
ATOM 6651 C C . SER A 1 900 ? 59.022 36.737 75.418 1.00 23.66 900 SER A C 1
ATOM 6652 O O . SER A 1 900 ? 57.987 36.159 75.323 1.00 23.41 900 SER A O 1
ATOM 6655 N N . LEU A 1 901 ? 59.086 38.024 75.632 1.00 25.24 901 LEU A N 1
ATOM 6656 C CA . LEU A 1 901 ? 57.932 38.913 75.544 1.00 26.97 901 LEU A CA 1
ATOM 6657 C C . LEU A 1 901 ? 57.450 38.976 74.144 1.00 27.15 901 LEU A C 1
ATOM 6658 O O . LEU A 1 901 ? 56.313 39.222 73.883 1.00 26.84 901 LEU A O 1
ATOM 6663 N N . LEU A 1 902 ? 58.376 38.847 73.233 1.00 27.73 902 LEU A N 1
ATOM 6664 C CA . LEU A 1 902 ? 58.059 38.882 71.842 1.00 28.49 902 LEU A CA 1
ATOM 6665 C C . LEU A 1 902 ? 57.255 37.686 71.525 1.00 29.86 902 LEU A C 1
ATOM 6666 O O . LEU A 1 902 ? 56.431 37.714 70.674 1.00 29.81 902 LEU A O 1
ATOM 6671 N N . ASP A 1 903 ? 57.564 36.588 72.166 1.00 32.00 903 ASP A N 1
ATOM 6672 C CA . ASP A 1 903 ? 56.830 35.377 71.926 1.00 33.39 903 ASP A CA 1
ATOM 6673 C C . ASP A 1 903 ? 55.452 35.634 72.407 1.00 33.94 903 ASP A C 1
ATOM 6674 O O . ASP A 1 903 ? 54.529 35.567 71.654 1.00 32.77 903 ASP A O 1
ATOM 6679 N N . ASP A 1 904 ? 55.345 36.090 73.644 1.00 35.06 904 ASP A N 1
ATOM 6680 C CA . ASP A 1 904 ? 54.082 36.285 74.322 1.00 36.18 904 ASP A CA 1
ATOM 6681 C C . ASP A 1 904 ? 53.187 37.096 73.515 1.00 35.53 904 ASP A C 1
ATOM 6682 O O . ASP A 1 904 ? 52.003 36.935 73.572 1.00 35.71 904 ASP A O 1
ATOM 6687 N N . CYS A 1 905 ? 53.759 37.994 72.761 1.00 35.58 905 CYS A N 1
ATOM 6688 C CA . CYS A 1 905 ? 53.005 38.830 71.867 1.00 36.32 905 CYS A CA 1
ATOM 6689 C C . CYS A 1 905 ? 52.364 38.106 70.734 1.00 36.19 905 CYS A C 1
ATOM 6690 O O . CYS A 1 905 ? 51.500 38.636 70.093 1.00 35.38 905 CYS A O 1
ATOM 6693 N N . PHE A 1 906 ? 52.875 36.923 70.454 1.00 35.78 906 PHE A N 1
ATOM 6694 C CA . PHE A 1 906 ? 52.442 36.105 69.348 1.00 35.09 906 PHE A CA 1
ATOM 6695 C C . PHE A 1 906 ? 51.495 35.050 69.798 1.00 34.52 906 PHE A C 1
ATOM 6696 O O . PHE A 1 906 ? 50.377 34.976 69.377 1.00 33.35 906 PHE A O 1
ATOM 6704 N N . PHE A 1 907 ? 52.014 34.190 70.629 1.00 34.85 907 PHE A N 1
ATOM 6705 C CA . PHE A 1 907 ? 51.291 33.110 71.212 1.00 35.08 907 PHE A CA 1
ATOM 6706 C C . PHE A 1 907 ? 50.218 33.542 72.149 1.00 35.82 907 PHE A C 1
ATOM 6707 O O . PHE A 1 907 ? 49.200 32.914 72.258 1.00 35.87 907 PHE A O 1
ATOM 6715 N N . ASN A 1 908 ? 50.463 34.619 72.859 1.00 37.14 908 ASN A N 1
ATOM 6716 C CA . ASN A 1 908 ? 49.510 35.089 73.834 1.00 38.01 908 ASN A CA 1
ATOM 6717 C C . ASN A 1 908 ? 49.158 36.547 73.745 1.00 37.55 908 ASN A C 1
ATOM 6718 O O . ASN A 1 908 ? 49.548 37.302 74.571 1.00 38.73 908 ASN A O 1
ATOM 6723 N N . PRO A 1 909 ? 48.429 36.941 72.714 1.00 36.08 909 PRO A N 1
ATOM 6724 C CA . PRO A 1 909 ? 48.026 38.305 72.469 1.00 35.19 909 PRO A CA 1
ATOM 6725 C C . PRO A 1 909 ? 47.154 38.926 73.504 1.00 34.36 909 PRO A C 1
ATOM 6726 O O . PRO A 1 909 ? 47.340 40.060 73.740 1.00 34.66 909 PRO A O 1
ATOM 6730 N N . LEU A 1 910 ? 46.236 38.229 74.114 1.00 34.14 910 LEU A N 1
ATOM 6731 C CA . LEU A 1 910 ? 45.394 38.891 75.059 1.00 34.63 910 LEU A CA 1
ATOM 6732 C C . LEU A 1 910 ? 46.178 39.454 76.187 1.00 34.23 910 LEU A C 1
ATOM 6733 O O . LEU A 1 910 ? 45.769 40.404 76.779 1.00 35.83 910 LEU A O 1
ATOM 6738 N N . ASP A 1 911 ? 47.252 38.801 76.551 1.00 33.15 911 ASP A N 1
ATOM 6739 C CA . ASP A 1 911 ? 48.135 39.261 77.598 1.00 32.63 911 ASP A CA 1
ATOM 6740 C C . ASP A 1 911 ? 49.000 40.440 77.284 1.00 30.81 911 ASP A C 1
ATOM 6741 O O . ASP A 1 911 ? 49.212 41.243 78.135 1.00 31.66 911 ASP A O 1
ATOM 6746 N N . LYS A 1 912 ? 49.589 40.472 76.090 1.00 28.03 912 LYS A N 1
ATOM 6747 C CA . LYS A 1 912 ? 50.385 41.583 75.592 1.00 26.77 912 LYS A CA 1
ATOM 6748 C C . LYS A 1 912 ? 50.417 41.507 74.110 1.00 25.77 912 LYS A C 1
ATOM 6749 O O . LYS A 1 912 ? 50.440 40.451 73.602 1.00 26.80 912 LYS A O 1
ATOM 6755 N N . ASP A 1 913 ? 50.459 42.630 73.409 1.00 24.28 913 ASP A N 1
ATOM 6756 C CA . ASP A 1 913 ? 50.535 42.650 71.959 1.00 23.37 913 ASP A CA 1
ATOM 6757 C C . ASP A 1 913 ? 51.486 43.712 71.480 1.00 21.77 913 ASP A C 1
ATOM 6758 O O . ASP A 1 913 ? 51.814 44.576 72.195 1.00 21.19 913 ASP A O 1
ATOM 6763 N N . LEU A 1 914 ? 51.957 43.593 70.265 1.00 20.48 914 LEU A N 1
ATOM 6764 C CA . LEU A 1 914 ? 52.850 44.526 69.671 1.00 19.72 914 LEU A CA 1
ATOM 6765 C C . LEU A 1 914 ? 52.148 45.752 69.238 1.00 18.62 914 LEU A C 1
ATOM 6766 O O . LEU A 1 914 ? 51.026 45.692 68.925 1.00 18.55 914 LEU A O 1
ATOM 6771 N N . ARG A 1 915 ? 52.883 46.860 69.197 1.00 17.79 915 ARG A N 1
ATOM 6772 C CA . ARG A 1 915 ? 52.381 48.155 68.743 1.00 17.13 915 ARG A CA 1
ATOM 6773 C C . ARG A 1 915 ? 53.341 48.688 67.670 1.00 17.32 915 ARG A C 1
ATOM 6774 O O . ARG A 1 915 ? 54.373 48.069 67.395 1.00 17.78 915 ARG A O 1
ATOM 6782 N N . GLU A 1 916 ? 53.027 49.826 67.058 1.00 17.50 916 GLU A N 1
ATOM 6783 C CA . GLU A 1 916 ? 53.921 50.335 66.041 1.00 18.12 916 GLU A CA 1
ATOM 6784 C C . GLU A 1 916 ? 55.271 50.649 66.615 1.00 17.91 916 GLU A C 1
ATOM 6785 O O . GLU A 1 916 ? 55.376 51.287 67.629 1.00 17.24 916 GLU A O 1
ATOM 6791 N N . CYS A 1 917 ? 56.310 50.213 65.907 1.00 18.05 917 CYS A N 1
ATOM 6792 C CA . CYS A 1 917 ? 57.692 50.372 66.272 1.00 18.17 917 CYS A CA 1
ATOM 6793 C C . CYS A 1 917 ? 58.338 51.520 65.605 1.00 18.56 917 CYS A C 1
ATOM 6794 O O . CYS A 1 917 ? 57.758 52.114 64.761 1.00 18.18 917 CYS A O 1
ATOM 6805 N N . LEU A 1 919 ? 62.072 52.810 63.853 1.00 17.63 919 LEU A N 1
ATOM 6806 C CA . LEU A 1 919 ? 63.357 52.412 63.367 1.00 16.50 919 LEU A CA 1
ATOM 6807 C C . LEU A 1 919 ? 64.236 53.529 63.740 1.00 15.59 919 LEU A C 1
ATOM 6808 O O . LEU A 1 919 ? 63.931 54.640 63.449 1.00 15.29 919 LEU A O 1
ATOM 6813 N N . ILE A 1 920 ? 65.335 53.230 64.394 1.00 15.17 920 ILE A N 1
ATOM 6814 C CA . ILE A 1 920 ? 66.281 54.232 64.807 1.00 15.06 920 ILE A CA 1
ATOM 6815 C C . ILE A 1 920 ? 67.634 53.940 64.227 1.00 15.13 920 ILE A C 1
ATOM 6816 O O . ILE A 1 920 ? 68.139 52.912 64.452 1.00 15.08 920 ILE A O 1
ATOM 6821 N N . VAL A 1 921 ? 68.230 54.850 63.483 1.00 15.54 921 VAL A N 1
ATOM 6822 C CA . VAL A 1 921 ? 69.546 54.637 62.927 1.00 15.87 921 VAL A CA 1
ATOM 6823 C C . VAL A 1 921 ? 70.522 55.588 63.582 1.00 16.26 921 VAL A C 1
ATOM 6824 O O . VAL A 1 921 ? 70.506 56.740 63.303 1.00 16.02 921 VAL A O 1
ATOM 6828 N N . ASP A 1 922 ? 71.404 55.108 64.434 1.00 16.91 922 ASP A N 1
ATOM 6829 C CA . ASP A 1 922 ? 72.338 55.996 65.062 1.00 17.88 922 ASP A CA 1
ATOM 6830 C C . ASP A 1 922 ? 73.650 55.861 64.365 1.00 18.32 922 ASP A C 1
ATOM 6831 O O . ASP A 1 922 ? 74.249 54.849 64.446 1.00 18.22 922 ASP A O 1
ATOM 6836 N N . GLN A 1 923 ? 74.155 56.915 63.773 1.00 19.05 923 GLN A N 1
ATOM 6837 C CA . GLN A 1 923 ? 75.397 56.834 63.068 1.00 20.05 923 GLN A CA 1
ATOM 6838 C C . GLN A 1 923 ? 76.383 57.371 63.972 1.00 20.40 923 GLN A C 1
ATOM 6839 O O . GLN A 1 923 ? 76.248 58.474 64.367 1.00 20.79 923 GLN A O 1
ATOM 6845 N N . GLU A 1 924 ? 77.423 56.616 64.283 1.00 21.04 924 GLU A N 1
ATOM 6846 C CA . GLU A 1 924 ? 78.403 57.092 65.203 1.00 21.85 924 GLU A CA 1
ATOM 6847 C C . GLU A 1 924 ? 79.553 57.686 64.482 1.00 22.74 924 GLU A C 1
ATOM 6848 O O . GLU A 1 924 ? 80.189 57.038 63.706 1.00 22.62 924 GLU A O 1
ATOM 6854 N N . ILE A 1 925 ? 79.857 58.917 64.827 1.00 24.58 925 ILE A N 1
ATOM 6855 C CA . ILE A 1 925 ? 80.943 59.669 64.271 1.00 26.11 925 ILE A CA 1
ATOM 6856 C C . ILE A 1 925 ? 81.932 59.942 65.366 1.00 26.81 925 ILE A C 1
ATOM 6857 O O . ILE A 1 925 ? 81.596 59.945 66.501 1.00 25.68 925 ILE A O 1
ATOM 6862 N N . SER A 1 926 ? 83.185 60.110 65.014 1.00 29.74 926 SER A N 1
ATOM 6863 C CA . SER A 1 926 ? 84.207 60.358 65.982 1.00 31.97 926 SER A CA 1
ATOM 6864 C C . SER A 1 926 ? 85.044 61.459 65.471 1.00 33.77 926 SER A C 1
ATOM 6865 O O . SER A 1 926 ? 85.417 61.392 64.355 1.00 33.93 926 SER A O 1
ATOM 6868 N N . GLN A 1 927 ? 85.377 62.441 66.279 1.00 37.88 927 GLN A N 1
ATOM 6869 C CA . GLN A 1 927 ? 86.192 63.542 65.821 1.00 41.34 927 GLN A CA 1
ATOM 6870 C C . GLN A 1 927 ? 87.624 63.289 66.216 1.00 44.27 927 GLN A C 1
ATOM 6871 O O . GLN A 1 927 ? 87.881 62.714 67.248 1.00 43.01 927 GLN A O 1
ATOM 6877 N N . LYS A 1 928 ? 88.549 63.642 65.341 1.00 48.46 928 LYS A N 1
ATOM 6878 C CA . LYS A 1 928 ? 89.968 63.458 65.585 1.00 51.95 928 LYS A CA 1
ATOM 6879 C C . LYS A 1 928 ? 90.689 64.627 64.987 1.00 55.48 928 LYS A C 1
ATOM 6880 O O . LYS A 1 928 ? 90.215 65.223 64.056 1.00 52.67 928 LYS A O 1
ATOM 6886 N N . VAL A 1 929 ? 91.898 64.884 65.445 1.00 63.50 929 VAL A N 1
ATOM 6887 C CA . VAL A 1 929 ? 92.646 66.045 64.971 1.00 70.69 929 VAL A CA 1
ATOM 6888 C C . VAL A 1 929 ? 93.688 65.873 63.870 1.00 76.62 929 VAL A C 1
ATOM 6889 O O . VAL A 1 929 ? 94.620 65.082 63.985 1.00 77.55 929 VAL A O 1
ATOM 6893 N N . GLU A 1 930 ? 93.485 66.603 62.778 1.00 79.63 930 GLU A N 1
ATOM 6894 C CA . GLU A 1 930 ? 94.383 66.597 61.648 1.00 81.98 930 GLU A CA 1
ATOM 6895 C C . GLU A 1 930 ? 94.342 67.965 61.034 1.00 82.70 930 GLU A C 1
ATOM 6896 O O . GLU A 1 930 ? 93.316 68.601 61.052 1.00 82.25 930 GLU A O 1
ATOM 6898 N N . ALA A 1 931 ? 95.494 68.407 60.534 1.00 84.91 931 ALA A N 1
ATOM 6899 C CA . ALA A 1 931 ? 95.704 69.698 59.870 1.00 83.81 931 ALA A CA 1
ATOM 6900 C C . ALA A 1 931 ? 95.499 70.847 60.805 1.00 85.06 931 ALA A C 1
ATOM 6901 O O . ALA A 1 931 ? 95.168 71.941 60.380 1.00 77.78 931 ALA A O 1
ATOM 6903 N N . GLN A 1 932 ? 95.665 70.544 62.084 1.00 90.48 932 GLN A N 1
ATOM 6904 C CA . GLN A 1 932 ? 95.496 71.458 63.208 1.00 93.87 932 GLN A CA 1
ATOM 6905 C C . GLN A 1 932 ? 94.052 71.897 63.418 1.00 93.63 932 GLN A C 1
ATOM 6906 O O . GLN A 1 932 ? 93.777 72.889 64.090 1.00 91.11 932 GLN A O 1
ATOM 6912 N N . LYS A 1 933 ? 93.151 71.084 62.876 1.00 88.95 933 LYS A N 1
ATOM 6913 C CA . LYS A 1 933 ? 91.709 71.248 62.941 1.00 80.40 933 LYS A CA 1
ATOM 6914 C C . LYS A 1 933 ? 91.088 69.950 63.388 1.00 75.22 933 LYS A C 1
ATOM 6915 O O . LYS A 1 933 ? 91.755 68.933 63.452 1.00 71.05 933 LYS A O 1
ATOM 6921 N N . VAL A 1 934 ? 89.803 69.989 63.709 1.00 68.54 934 VAL A N 1
ATOM 6922 C CA . VAL A 1 934 ? 89.095 68.798 64.132 1.00 65.19 934 VAL A CA 1
ATOM 6923 C C . VAL A 1 934 ? 88.223 68.426 62.979 1.00 64.02 934 VAL A C 1
ATOM 6924 O O . VAL A 1 934 ? 87.403 69.207 62.543 1.00 62.73 934 VAL A O 1
ATOM 6928 N N . GLU A 1 935 ? 88.408 67.209 62.500 1.00 63.43 935 GLU A N 1
ATOM 6929 C CA . GLU A 1 935 ? 87.688 66.683 61.380 1.00 63.00 935 GLU A CA 1
ATOM 6930 C C . GLU A 1 935 ? 86.947 65.469 61.886 1.00 58.61 935 GLU A C 1
ATOM 6931 O O . GLU A 1 935 ? 87.476 64.729 62.669 1.00 53.88 935 GLU A O 1
ATOM 6937 N N . ALA A 1 936 ? 85.721 65.284 61.432 1.00 55.58 936 ALA A N 1
ATOM 6938 C CA . ALA A 1 936 ? 84.876 64.216 61.894 1.00 54.26 936 ALA A CA 1
ATOM 6939 C C . ALA A 1 936 ? 84.717 63.180 60.851 1.00 52.72 936 ALA A C 1
ATOM 6940 O O . ALA A 1 936 ? 84.581 63.498 59.696 1.00 54.87 936 ALA A O 1
ATOM 6942 N N . SER A 1 937 ? 84.746 61.926 61.259 1.00 49.80 937 SER A N 1
ATOM 6943 C CA . SER A 1 937 ? 84.653 60.846 60.314 1.00 47.98 937 SER A CA 1
ATOM 6944 C C . SER A 1 937 ? 83.660 59.846 60.770 1.00 44.24 937 SER A C 1
ATOM 6945 O O . SER A 1 937 ? 83.621 59.543 61.900 1.00 43.01 937 SER A O 1
ATOM 6948 N N . LEU A 1 938 ? 82.884 59.315 59.851 1.00 41.81 938 LEU A N 1
ATOM 6949 C CA . LEU A 1 938 ? 81.859 58.361 60.151 1.00 41.44 938 LEU A CA 1
ATOM 6950 C C . LEU A 1 938 ? 82.468 57.125 60.698 1.00 38.79 938 LEU A C 1
ATOM 6951 O O . LEU A 1 938 ? 83.472 56.693 60.220 1.00 38.42 938 LEU A O 1
ATOM 6956 N N . GLU A 1 939 ? 81.845 56.539 61.706 1.00 36.82 939 GLU A N 1
ATOM 6957 C CA . GLU A 1 939 ? 82.401 55.360 62.319 1.00 36.15 939 GLU A CA 1
ATOM 6958 C C . GLU A 1 939 ? 81.623 54.051 62.197 1.00 34.17 939 GLU A C 1
ATOM 6959 O O . GLU A 1 939 ? 81.972 53.219 61.410 1.00 37.54 939 GLU A O 1
ATOM 6965 N N . SER A 1 940 ? 80.599 53.844 62.996 1.00 30.80 940 SER A N 1
ATOM 6966 C CA . SER A 1 940 ? 79.809 52.631 62.955 1.00 28.74 940 SER A CA 1
ATOM 6967 C C . SER A 1 940 ? 78.358 52.992 62.937 1.00 27.57 940 SER A C 1
ATOM 6968 O O . SER A 1 940 ? 77.973 53.896 63.590 1.00 28.85 940 SER A O 1
ATOM 6971 N N . CYS A 1 941 ? 77.527 52.248 62.233 1.00 25.53 941 CYS A N 1
ATOM 6972 C CA . CYS A 1 941 ? 76.103 52.519 62.193 1.00 23.75 941 CYS A CA 1
ATOM 6973 C C . CYS A 1 941 ? 75.411 51.371 62.845 1.00 22.72 941 CYS A C 1
ATOM 6974 O O . CYS A 1 941 ? 75.746 50.244 62.603 1.00 22.57 941 CYS A O 1
ATOM 6977 N N . THR A 1 942 ? 74.480 51.685 63.729 1.00 21.49 942 THR A N 1
ATOM 6978 C CA . THR A 1 942 ? 73.717 50.707 64.450 1.00 21.21 942 THR A CA 1
ATOM 6979 C C . THR A 1 942 ? 72.301 50.980 64.107 1.00 20.45 942 THR A C 1
ATOM 6980 O O . THR A 1 942 ? 71.905 52.091 64.153 1.00 20.23 942 THR A O 1
ATOM 6984 N N . TYR A 1 943 ? 71.539 49.958 63.753 1.00 19.64 943 TYR A N 1
ATOM 6985 C CA . TYR A 1 943 ? 70.148 50.097 63.412 1.00 18.47 943 TYR A CA 1
ATOM 6986 C C . TYR A 1 943 ? 69.429 49.386 64.516 1.00 16.89 943 TYR A C 1
ATOM 6987 O O . TYR A 1 943 ? 69.717 48.264 64.775 1.00 16.43 943 TYR A O 1
ATOM 6996 N N . SER A 1 944 ? 68.477 50.045 65.154 1.00 15.80 944 SER A N 1
ATOM 6997 C CA . SER A 1 944 ? 67.726 49.501 66.257 1.00 15.28 944 SER A CA 1
ATOM 6998 C C . SER A 1 944 ? 66.267 49.629 66.035 1.00 14.62 944 SER A C 1
ATOM 6999 O O . SER A 1 944 ? 65.855 50.393 65.243 1.00 14.58 944 SER A O 1
ATOM 7002 N N . ILE A 1 945 ? 65.480 48.827 66.721 1.00 14.12 945 ILE A N 1
ATOM 7003 C CA . ILE A 1 945 ? 64.034 48.863 66.599 1.00 13.71 945 ILE A CA 1
ATOM 7004 C C . ILE A 1 945 ? 63.421 48.986 67.971 1.00 13.30 945 ILE A C 1
ATOM 7005 O O . ILE A 1 945 ? 63.676 48.197 68.801 1.00 13.37 945 ILE A O 1
ATOM 7010 N N . ALA A 1 946 ? 62.596 49.972 68.208 1.00 12.81 946 ALA A N 1
ATOM 7011 C CA . ALA A 1 946 ? 62.005 50.097 69.488 1.00 12.57 946 ALA A CA 1
ATOM 7012 C C . ALA A 1 946 ? 60.647 49.600 69.363 1.00 12.57 946 ALA A C 1
ATOM 7013 O O . ALA A 1 946 ? 59.879 50.212 68.721 1.00 12.71 946 ALA A O 1
ATOM 7015 N N . VAL A 1 947 ? 60.303 48.538 70.062 1.00 12.34 947 VAL A N 1
ATOM 7016 C CA . VAL A 1 947 ? 58.985 47.983 69.962 1.00 12.33 947 VAL A CA 1
ATOM 7017 C C . VAL A 1 947 ? 58.172 48.180 71.187 1.00 12.35 947 VAL A C 1
ATOM 7018 O O . VAL A 1 947 ? 58.461 47.607 72.158 1.00 12.45 947 VAL A O 1
ATOM 7022 N N . PRO A 1 948 ? 57.113 48.969 71.136 1.00 12.68 948 PRO A N 1
ATOM 7023 C CA . PRO A 1 948 ? 56.288 49.111 72.319 1.00 12.90 948 PRO A CA 1
ATOM 7024 C C . PRO A 1 948 ? 55.529 47.857 72.627 1.00 12.97 948 PRO A C 1
ATOM 7025 O O . PRO A 1 948 ? 55.025 47.319 71.719 1.00 13.00 948 PRO A O 1
ATOM 7029 N N . ILE A 1 949 ? 55.362 47.437 73.867 1.00 13.07 949 ILE A N 1
ATOM 7030 C CA . ILE A 1 949 ? 54.620 46.245 74.152 1.00 13.43 949 ILE A CA 1
ATOM 7031 C C . ILE A 1 949 ? 53.475 46.665 74.978 1.00 13.94 949 ILE A C 1
ATOM 7032 O O . ILE A 1 949 ? 53.681 47.145 76.012 1.00 13.80 949 ILE A O 1
ATOM 7037 N N . ARG A 1 950 ? 52.251 46.414 74.577 1.00 15.32 950 ARG A N 1
ATOM 7038 C CA . ARG A 1 950 ? 51.135 46.836 75.383 1.00 16.68 950 ARG A CA 1
ATOM 7039 C C . ARG A 1 950 ? 50.706 45.756 76.278 1.00 17.82 950 ARG A C 1
ATOM 7040 O O . ARG A 1 950 ? 50.394 44.726 75.819 1.00 17.94 950 ARG A O 1
ATOM 7048 N N . TYR A 1 951 ? 50.754 45.987 77.562 1.00 19.69 951 TYR A N 1
ATOM 7049 C CA . TYR A 1 951 ? 50.428 44.968 78.478 1.00 21.58 951 TYR A CA 1
ATOM 7050 C C . TYR A 1 951 ? 49.024 45.163 78.762 1.00 25.04 951 TYR A C 1
ATOM 7051 O O . TYR A 1 951 ? 48.682 45.933 79.592 1.00 25.34 951 TYR A O 1
ATOM 7060 N N . HIS A 1 952 ? 48.198 44.418 78.076 1.00 30.43 952 HIS A N 1
ATOM 7061 C CA . HIS A 1 952 ? 46.796 44.527 78.265 1.00 34.04 952 HIS A CA 1
ATOM 7062 C C . HIS A 1 952 ? 46.489 44.240 79.640 1.00 36.67 952 HIS A C 1
ATOM 7063 O O . HIS A 1 952 ? 45.580 44.833 80.171 1.00 35.27 952 HIS A O 1
ATOM 7070 N N . LEU A 1 953 ? 47.257 43.322 80.161 1.00 42.99 953 LEU A N 1
ATOM 7071 C CA . LEU A 1 953 ? 47.079 42.868 81.500 1.00 50.40 953 LEU A CA 1
ATOM 7072 C C . LEU A 1 953 ? 45.637 42.563 81.469 1.00 55.33 953 LEU A C 1
ATOM 7073 O O . LEU A 1 953 ? 45.181 41.789 80.648 1.00 52.09 953 LEU A O 1
ATOM 7078 N N . GLU A 1 954 ? 44.943 43.193 82.370 1.00 62.62 954 GLU A N 1
ATOM 7079 C CA . GLU A 1 954 ? 43.574 42.971 82.411 1.00 66.53 954 GLU A CA 1
ATOM 7080 C C . GLU A 1 954 ? 43.303 41.530 82.492 1.00 70.60 954 GLU A C 1
ATOM 7081 O O . GLU A 1 954 ? 42.640 40.953 81.653 1.00 76.28 954 GLU A O 1
ATOM 7087 N N . GLU A 1 955 ? 43.868 40.965 83.538 1.00 71.10 955 GLU A N 1
ATOM 7088 C CA . GLU A 1 955 ? 43.709 39.586 83.939 1.00 71.94 955 GLU A CA 1
ATOM 7089 C C . GLU A 1 955 ? 43.651 39.652 85.447 1.00 76.58 955 GLU A C 1
ATOM 7090 O O . GLU A 1 955 ? 44.316 40.472 86.060 1.00 81.48 955 GLU A O 1
ATOM 7096 N N . PRO A 1 956 ? 42.863 38.789 86.073 1.00 78.52 956 PRO A N 1
ATOM 7097 C CA . PRO A 1 956 ? 42.794 38.865 87.521 1.00 77.31 956 PRO A CA 1
ATOM 7098 C C . PRO A 1 956 ? 43.207 37.577 88.137 1.00 74.27 956 PRO A C 1
ATOM 7099 O O . PRO A 1 956 ? 43.111 36.570 87.477 1.00 73.07 956 PRO A O 1
ATOM 7103 N N . LYS A 1 957 ? 43.640 37.589 89.384 1.00 75.08 957 LYS A N 1
ATOM 7104 C CA . LYS A 1 957 ? 44.018 36.349 90.036 1.00 80.34 957 LYS A CA 1
ATOM 7105 C C . LYS A 1 957 ? 43.198 36.214 91.300 1.00 80.95 957 LYS A C 1
ATOM 7106 O O . LYS A 1 957 ? 42.083 36.677 91.343 1.00 87.26 957 LYS A O 1
ATOM 7112 N N . VAL A 1 958 ? 43.716 35.570 92.332 1.00 79.25 958 VAL A N 1
ATOM 7113 C CA . VAL A 1 958 ? 42.948 35.459 93.563 1.00 77.52 958 VAL A CA 1
ATOM 7114 C C . VAL A 1 958 ? 43.048 36.748 94.329 1.00 75.60 958 VAL A C 1
ATOM 7115 O O . VAL A 1 958 ? 44.083 37.082 94.848 1.00 74.33 958 VAL A O 1
ATOM 7119 N N . SER A 1 959 ? 41.945 37.453 94.443 1.00 77.04 959 SER A N 1
ATOM 7120 C CA . SER A 1 959 ? 41.963 38.762 95.101 1.00 77.69 959 SER A CA 1
ATOM 7121 C C . SER A 1 959 ? 42.406 38.821 96.558 1.00 76.94 959 SER A C 1
ATOM 7122 O O . SER A 1 959 ? 42.191 37.909 97.331 1.00 80.72 959 SER A O 1
ATOM 7125 N N . ASN A 1 960 ? 43.018 39.936 96.912 1.00 72.61 960 ASN A N 1
ATOM 7126 C CA . ASN A 1 960 ? 43.502 40.145 98.246 1.00 71.30 960 ASN A CA 1
ATOM 7127 C C . ASN A 1 960 ? 43.692 41.612 98.507 1.00 70.73 960 ASN A C 1
ATOM 7128 O O . ASN A 1 960 ? 43.661 42.401 97.595 1.00 73.79 960 ASN A O 1
ATOM 7133 N N . GLN A 1 961 ? 43.997 41.950 99.750 1.00 67.16 961 GLN A N 1
ATOM 7134 C CA . GLN A 1 961 ? 44.213 43.330 100.138 1.00 63.14 961 GLN A CA 1
ATOM 7135 C C . GLN A 1 961 ? 45.370 43.445 101.043 1.00 61.47 961 GLN A C 1
ATOM 7136 O O . GLN A 1 961 ? 45.929 42.453 101.466 1.00 59.08 961 GLN A O 1
ATOM 7142 N N . PHE A 1 962 ? 45.712 44.677 101.356 1.00 62.47 962 PHE A N 1
ATOM 7143 C CA . PHE A 1 962 ? 46.847 44.937 102.200 1.00 66.18 962 PHE A CA 1
ATOM 7144 C C . PHE A 1 962 ? 46.462 44.911 103.644 1.00 64.88 962 PHE A C 1
ATOM 7145 O O . PHE A 1 962 ? 45.624 45.659 104.065 1.00 67.67 962 PHE A O 1
ATOM 7153 N N . GLU A 1 963 ? 47.112 44.084 104.426 1.00 60.71 963 GLU A N 1
ATOM 7154 C CA . GLU A 1 963 ? 46.757 44.047 105.794 1.00 56.92 963 GLU A CA 1
ATOM 7155 C C . GLU A 1 963 ? 47.680 44.875 106.624 1.00 52.69 963 GLU A C 1
ATOM 7156 O O . GLU A 1 963 ? 47.250 45.689 107.403 1.00 53.71 963 GLU A O 1
ATOM 7162 N N . ASN A 1 964 ? 48.963 44.671 106.467 1.00 49.66 964 ASN A N 1
ATOM 7163 C CA . ASN A 1 964 ? 49.935 45.411 107.227 1.00 48.87 964 ASN A CA 1
ATOM 7164 C C . ASN A 1 964 ? 50.309 46.704 106.571 1.00 46.05 964 ASN A C 1
ATOM 7165 O O . ASN A 1 964 ? 49.932 46.948 105.470 1.00 45.57 964 ASN A O 1
ATOM 7170 N N . VAL A 1 965 ? 51.101 47.506 107.250 1.00 44.05 965 VAL A N 1
ATOM 7171 C CA . VAL A 1 965 ? 51.512 48.799 106.760 1.00 43.95 965 VAL A CA 1
ATOM 7172 C C . VAL A 1 965 ? 53.013 48.823 106.721 1.00 44.95 965 VAL A C 1
ATOM 7173 O O . VAL A 1 965 ? 53.630 48.238 107.558 1.00 47.25 965 VAL A O 1
ATOM 7177 N N . LEU A 1 966 ? 53.616 49.497 105.764 1.00 44.56 966 LEU A N 1
ATOM 7178 C CA . LEU A 1 966 ? 55.049 49.522 105.735 1.00 43.89 966 LEU A CA 1
ATOM 7179 C C . LEU A 1 966 ? 55.540 50.898 105.926 1.00 43.49 966 LEU A C 1
ATOM 7180 O O . LEU A 1 966 ? 55.365 51.731 105.081 1.00 41.66 966 LEU A O 1
ATOM 7185 N N . ALA A 1 967 ? 56.269 51.113 106.998 1.00 44.70 967 ALA A N 1
ATOM 7186 C CA . ALA A 1 967 ? 56.790 52.410 107.307 1.00 46.87 967 ALA A CA 1
ATOM 7187 C C . ALA A 1 967 ? 58.199 52.393 106.874 1.00 47.32 967 ALA A C 1
ATOM 7188 O O . ALA A 1 967 ? 58.890 51.480 107.196 1.00 50.29 967 ALA A O 1
ATOM 7190 N N . ILE A 1 968 ? 58.628 53.397 106.142 1.00 47.56 968 ILE A N 1
ATOM 7191 C CA . ILE A 1 968 ? 59.967 53.376 105.628 1.00 49.12 968 ILE A CA 1
ATOM 7192 C C . ILE A 1 968 ? 60.717 54.603 105.985 1.00 46.87 968 ILE A C 1
ATOM 7193 O O . ILE A 1 968 ? 60.203 55.681 105.931 1.00 46.63 968 ILE A O 1
ATOM 7198 N N . ALA A 1 969 ? 61.974 54.413 106.315 1.00 45.73 969 ALA A N 1
ATOM 7199 C CA . ALA A 1 969 ? 62.849 55.497 106.642 1.00 46.05 969 ALA A CA 1
ATOM 7200 C C . ALA A 1 969 ? 64.091 55.277 105.847 1.00 45.71 969 ALA A C 1
ATOM 7201 O O . ALA A 1 969 ? 64.497 54.174 105.634 1.00 45.03 969 ALA A O 1
ATOM 7203 N N . GLN A 1 970 ? 64.744 56.343 105.453 1.00 46.51 970 GLN A N 1
ATOM 7204 C CA . GLN A 1 970 ? 65.917 56.202 104.649 1.00 47.34 970 GLN A CA 1
ATOM 7205 C C . GLN A 1 970 ? 67.166 56.579 105.347 1.00 47.52 970 GLN A C 1
ATOM 7206 O O . GLN A 1 970 ? 67.316 57.686 105.788 1.00 47.60 970 GLN A O 1
ATOM 7212 N N . GLY A 1 971 ? 68.016 55.601 105.508 1.00 48.88 971 GLY A N 1
ATOM 7213 C CA . GLY A 1 971 ? 69.299 55.812 106.092 1.00 50.98 971 GLY A CA 1
ATOM 7214 C C . GLY A 1 971 ? 70.129 56.168 104.900 1.00 52.90 971 GLY A C 1
ATOM 7215 O O . GLY A 1 971 ? 69.828 55.798 103.792 1.00 51.62 971 GLY A O 1
ATOM 7216 N N . GLU A 1 972 ? 71.167 56.946 105.141 1.00 58.42 972 GLU A N 1
ATOM 7217 C CA . GLU A 1 972 ? 72.071 57.384 104.097 1.00 62.12 972 GLU A CA 1
ATOM 7218 C C . GLU A 1 972 ? 73.028 56.286 103.623 1.00 59.79 972 GLU A C 1
ATOM 7219 O O . GLU A 1 972 ? 73.789 56.420 102.696 1.00 63.61 972 GLU A O 1
ATOM 7225 N N . ALA A 1 973 ? 72.908 55.153 104.281 1.00 54.19 973 ALA A N 1
ATOM 7226 C CA . ALA A 1 973 ? 73.676 53.995 103.892 1.00 49.87 973 ALA A CA 1
ATOM 7227 C C . ALA A 1 973 ? 72.712 52.846 103.649 1.00 46.55 973 ALA A C 1
ATOM 7228 O O . ALA A 1 973 ? 73.088 51.712 103.732 1.00 46.62 973 ALA A O 1
ATOM 7230 N N . GLY A 1 974 ? 71.459 53.135 103.343 1.00 42.97 974 GLY A N 1
ATOM 7231 C CA . GLY A 1 974 ? 70.505 52.070 103.137 1.00 42.41 974 GLY A CA 1
ATOM 7232 C C . GLY A 1 974 ? 69.096 52.505 103.428 1.00 42.93 974 GLY A C 1
ATOM 7233 O O . GLY A 1 974 ? 68.773 53.638 103.195 1.00 44.63 974 GLY A O 1
ATOM 7234 N N . LEU A 1 975 ? 68.250 51.591 103.891 1.00 41.92 975 LEU A N 1
ATOM 7235 C CA . LEU A 1 975 ? 66.876 51.910 104.226 1.00 41.16 975 LEU A CA 1
ATOM 7236 C C . LEU A 1 975 ? 66.396 51.020 105.340 1.00 42.17 975 LEU A C 1
ATOM 7237 O O . LEU A 1 975 ? 66.850 49.910 105.454 1.00 44.88 975 LEU A O 1
ATOM 7242 N N . ALA A 1 976 ? 65.456 51.506 106.137 1.00 40.33 976 ALA A N 1
ATOM 7243 C CA . ALA A 1 976 ? 64.923 50.772 107.246 1.00 37.21 976 ALA A CA 1
ATOM 7244 C C . ALA A 1 976 ? 63.444 50.764 107.144 1.00 36.04 976 ALA A C 1
ATOM 7245 O O . ALA A 1 976 ? 62.873 51.683 106.652 1.00 36.18 976 ALA A O 1
ATOM 7247 N N . TYR A 1 977 ? 62.824 49.723 107.640 1.00 35.76 977 TYR A N 1
ATOM 7248 C CA . TYR A 1 977 ? 61.392 49.568 107.585 1.00 36.67 977 TYR A CA 1
ATOM 7249 C C . TYR A 1 977 ? 60.807 49.143 108.910 1.00 38.08 977 TYR A C 1
ATOM 7250 O O . TYR A 1 977 ? 61.527 48.854 109.827 1.00 39.73 977 TYR A O 1
ATOM 7259 N N . ALA A 1 978 ? 59.487 49.192 109.011 1.00 38.85 978 ALA A N 1
ATOM 7260 C CA . ALA A 1 978 ? 58.743 48.772 110.178 1.00 39.36 978 ALA A CA 1
ATOM 7261 C C . ALA A 1 978 ? 57.407 48.318 109.694 1.00 39.68 978 ALA A C 1
ATOM 7262 O O . ALA A 1 978 ? 56.820 49.028 108.939 1.00 39.81 978 ALA A O 1
ATOM 7264 N N . VAL A 1 979 ? 56.890 47.190 110.148 1.00 40.33 979 VAL A N 1
ATOM 7265 C CA . VAL A 1 979 ? 55.591 46.726 109.693 1.00 41.04 979 VAL A CA 1
ATOM 7266 C C . VAL A 1 979 ? 54.614 46.680 110.832 1.00 42.83 979 VAL A C 1
ATOM 7267 O O . VAL A 1 979 ? 54.927 46.233 111.894 1.00 46.46 979 VAL A O 1
ATOM 7271 N N . PHE A 1 980 ? 53.401 47.119 110.590 1.00 44.59 980 PHE A N 1
ATOM 7272 C CA . PHE A 1 980 ? 52.382 47.142 111.603 1.00 47.41 980 PHE A CA 1
ATOM 7273 C C . PHE A 1 980 ? 51.173 46.443 111.043 1.00 50.87 980 PHE A C 1
ATOM 7274 O O . PHE A 1 980 ? 50.949 46.475 109.864 1.00 49.83 980 PHE A O 1
ATOM 7282 N N . SER A 1 981 ? 50.413 45.788 111.896 1.00 56.83 981 SER A N 1
ATOM 7283 C CA . SER A 1 981 ? 49.224 45.093 111.467 1.00 62.06 981 SER A CA 1
ATOM 7284 C C . SER A 1 981 ? 48.078 46.035 111.345 1.00 65.83 981 SER A C 1
ATOM 7285 O O . SER A 1 981 ? 48.049 47.046 111.990 1.00 64.62 981 SER A O 1
ATOM 7288 N N . LEU A 1 982 ? 47.173 45.752 110.435 1.00 71.13 982 LEU A N 1
ATOM 7289 C CA . LEU A 1 982 ? 46.006 46.585 110.259 1.00 74.63 982 LEU A CA 1
ATOM 7290 C C . LEU A 1 982 ? 45.095 46.487 111.467 1.00 80.54 982 LEU A C 1
ATOM 7291 O O . LEU A 1 982 ? 44.410 47.426 111.822 1.00 80.12 982 LEU A O 1
ATOM 7296 N N . LYS A 1 983 ? 45.117 45.294 112.049 1.00 86.54 983 LYS A N 1
ATOM 7297 C CA . LYS A 1 983 ? 44.283 44.886 113.168 1.00 88.23 983 LYS A CA 1
ATOM 7298 C C . LYS A 1 983 ? 44.459 45.657 114.447 1.00 87.21 983 LYS A C 1
ATOM 7299 O O . LYS A 1 983 ? 43.488 45.990 115.101 1.00 87.83 983 LYS A O 1
ATOM 7305 N N . SER A 1 984 ? 45.709 45.935 114.802 1.00 84.42 984 SER A N 1
ATOM 7306 C CA . SER A 1 984 ? 46.018 46.671 116.022 1.00 84.15 984 SER A CA 1
ATOM 7307 C C . SER A 1 984 ? 45.829 48.172 115.833 1.00 85.43 984 SER A C 1
ATOM 7308 O O . SER A 1 984 ? 46.793 48.937 115.871 1.00 83.81 984 SER A O 1
ATOM 7311 N N . ILE A 1 985 ? 44.578 48.587 115.774 1.00 88.40 985 ILE A N 1
ATOM 7312 C CA . ILE A 1 985 ? 44.235 49.984 115.602 1.00 93.06 985 ILE A CA 1
ATOM 7313 C C . ILE A 1 985 ? 43.847 50.717 116.893 1.00 97.34 985 ILE A C 1
ATOM 7314 O O . ILE A 1 985 ? 43.369 51.843 116.850 1.00 96.72 985 ILE A O 1
ATOM 7319 N N . GLY A 1 986 ? 44.087 50.092 118.044 1.00 105.01 986 GLY A N 1
ATOM 7320 C CA . GLY A 1 986 ? 43.782 50.681 119.342 1.00 102.93 986 GLY A CA 1
ATOM 7321 C C . GLY A 1 986 ? 44.902 51.578 119.801 1.00 100.78 986 GLY A C 1
ATOM 7322 O O . GLY A 1 986 ? 45.936 51.615 119.187 1.00 90.18 986 GLY A O 1
ATOM 7323 N N . GLU A 1 987 ? 44.705 52.314 120.877 1.00 105.94 987 GLU A N 1
ATOM 7324 C CA . GLU A 1 987 ? 45.744 53.212 121.371 1.00 111.59 987 GLU A CA 1
ATOM 7325 C C . GLU A 1 987 ? 47.006 52.424 121.685 1.00 115.34 987 GLU A C 1
ATOM 7326 O O . GLU A 1 987 ? 48.111 52.821 121.319 1.00 114.64 987 GLU A O 1
ATOM 7332 N N . ALA A 1 988 ? 46.833 51.312 122.393 1.00 117.30 988 ALA A N 1
ATOM 7333 C CA . ALA A 1 988 ? 47.942 50.455 122.741 1.00 114.45 988 ALA A CA 1
ATOM 7334 C C . ALA A 1 988 ? 48.123 49.424 121.644 1.00 116.59 988 ALA A C 1
ATOM 7335 O O . ALA A 1 988 ? 47.380 49.400 120.669 1.00 114.07 988 ALA A O 1
ATOM 7337 N N . GLU A 1 989 ? 49.134 48.584 121.811 1.00 119.22 989 GLU A N 1
ATOM 7338 C CA . GLU A 1 989 ? 49.483 47.508 120.877 1.00 116.98 989 GLU A CA 1
ATOM 7339 C C . GLU A 1 989 ? 49.977 47.811 119.467 1.00 111.74 989 GLU A C 1
ATOM 7340 O O . GLU A 1 989 ? 50.124 46.910 118.660 1.00 111.59 989 GLU A O 1
ATOM 7346 N N . THR A 1 990 ? 50.260 49.073 119.181 1.00 102.62 990 THR A N 1
ATOM 7347 C CA . THR A 1 990 ? 50.796 49.407 117.901 1.00 90.77 990 THR A CA 1
ATOM 7348 C C . THR A 1 990 ? 52.162 48.822 118.060 1.00 81.21 990 THR A C 1
ATOM 7349 O O . THR A 1 990 ? 53.103 49.505 118.432 1.00 72.35 990 THR A O 1
ATOM 7353 N N . LYS A 1 991 ? 52.233 47.521 117.896 1.00 76.54 991 LYS A N 1
ATOM 7354 C CA . LYS A 1 991 ? 53.508 46.884 118.035 1.00 73.45 991 LYS A CA 1
ATOM 7355 C C . LYS A 1 991 ? 53.844 46.474 116.625 1.00 66.99 991 LYS A C 1
ATOM 7356 O O . LYS A 1 991 ? 53.071 45.798 115.980 1.00 65.38 991 LYS A O 1
ATOM 7362 N N . PRO A 1 992 ? 54.990 46.914 116.136 1.00 59.88 992 PRO A N 1
ATOM 7363 C CA . PRO A 1 992 ? 55.384 46.568 114.793 1.00 57.00 992 PRO A CA 1
ATOM 7364 C C . PRO A 1 992 ? 55.583 45.098 114.637 1.00 54.34 992 PRO A C 1
ATOM 7365 O O . PRO A 1 992 ? 56.266 44.477 115.415 1.00 53.28 992 PRO A O 1
ATOM 7369 N N . ILE A 1 993 ? 54.998 44.534 113.604 1.00 51.68 993 ILE A N 1
ATOM 7370 C CA . ILE A 1 993 ? 55.173 43.140 113.368 1.00 49.52 993 ILE A CA 1
ATOM 7371 C C . ILE A 1 993 ? 56.627 42.851 113.098 1.00 49.56 993 ILE A C 1
ATOM 7372 O O . ILE A 1 993 ? 57.173 41.930 113.638 1.00 52.56 993 ILE A O 1
ATOM 7377 N N . ALA A 1 994 ? 57.259 43.625 112.237 1.00 47.29 994 ALA A N 1
ATOM 7378 C CA . ALA A 1 994 ? 58.658 43.429 111.942 1.00 46.68 994 ALA A CA 1
ATOM 7379 C C . ALA A 1 994 ? 59.391 44.737 111.741 1.00 46.40 994 ALA A C 1
ATOM 7380 O O . ALA A 1 994 ? 58.785 45.717 111.424 1.00 43.42 994 ALA A O 1
ATOM 7382 N N . VAL A 1 995 ? 60.697 44.698 111.911 1.00 47.37 995 VAL A N 1
ATOM 7383 C CA . VAL A 1 995 ? 61.547 45.837 111.745 1.00 49.74 995 VAL A CA 1
ATOM 7384 C C . VAL A 1 995 ? 62.893 45.333 111.298 1.00 51.13 995 VAL A C 1
ATOM 7385 O O . VAL A 1 995 ? 63.295 44.281 111.721 1.00 51.38 995 VAL A O 1
ATOM 7389 N N . GLY A 1 996 ? 63.572 46.075 110.436 1.00 53.30 996 GLY A N 1
ATOM 7390 C CA . GLY A 1 996 ? 64.861 45.679 109.897 1.00 56.56 996 GLY A CA 1
ATOM 7391 C C . GLY A 1 996 ? 65.475 46.757 109.036 1.00 59.98 996 GLY A C 1
ATOM 7392 O O . GLY A 1 996 ? 64.947 47.822 109.016 1.00 67.49 996 GLY A O 1
ATOM 7393 N N . THR A 1 997 ? 66.569 46.491 108.343 1.00 60.25 997 THR A N 1
ATOM 7394 C CA . THR A 1 997 ? 67.183 47.480 107.484 1.00 59.33 997 THR A CA 1
ATOM 7395 C C . THR A 1 997 ? 67.724 46.829 106.237 1.00 57.83 997 THR A C 1
ATOM 7396 O O . THR A 1 997 ? 67.939 45.642 106.230 1.00 58.50 997 THR A O 1
ATOM 7400 N N . ILE A 1 998 ? 67.876 47.570 105.151 1.00 55.14 998 ILE A N 1
ATOM 7401 C CA . ILE A 1 998 ? 68.374 46.970 103.938 1.00 53.81 998 ILE A CA 1
ATOM 7402 C C . ILE A 1 998 ? 69.542 47.719 103.406 1.00 55.12 998 ILE A C 1
ATOM 7403 O O . ILE A 1 998 ? 69.626 48.906 103.559 1.00 52.08 998 ILE A O 1
ATOM 7408 N N . ARG A 1 999 ? 70.445 46.988 102.777 1.00 60.21 999 ARG A N 1
ATOM 7409 C CA . ARG A 1 999 ? 71.703 47.555 102.335 1.00 63.35 999 ARG A CA 1
ATOM 7410 C C . ARG A 1 999 ? 71.813 48.650 101.304 1.00 59.07 999 ARG A C 1
ATOM 7411 O O . ARG A 1 999 ? 72.379 49.646 101.652 1.00 63.43 999 ARG A O 1
ATOM 7419 N N . ILE A 1 1000 ? 71.406 48.426 100.070 1.00 51.63 1000 ILE A N 1
ATOM 7420 C CA . ILE A 1 1000 ? 71.395 49.518 99.110 1.00 48.08 1000 ILE A CA 1
ATOM 7421 C C . ILE A 1 1000 ? 72.614 50.397 98.990 1.00 41.85 1000 ILE A C 1
ATOM 7422 O O . ILE A 1 1000 ? 72.555 51.541 99.336 1.00 39.62 1000 ILE A O 1
ATOM 7427 N N . PRO A 1 1001 ? 73.704 49.857 98.464 1.00 37.63 1001 PRO A N 1
ATOM 7428 C CA . PRO A 1 1001 ? 75.055 50.351 98.268 1.00 36.26 1001 PRO A CA 1
ATOM 7429 C C . PRO A 1 1001 ? 75.172 51.508 97.364 1.00 35.67 1001 PRO A C 1
ATOM 7430 O O . PRO A 1 1001 ? 76.075 52.279 97.489 1.00 34.20 1001 PRO A O 1
ATOM 7434 N N . SER A 1 1002 ? 74.244 51.625 96.446 1.00 36.60 1002 SER A N 1
ATOM 7435 C CA . SER A 1 1002 ? 74.270 52.670 95.456 1.00 37.08 1002 SER A CA 1
ATOM 7436 C C . SER A 1 1002 ? 74.253 53.979 96.147 1.00 39.44 1002 SER A C 1
ATOM 7437 O O . SER A 1 1002 ? 74.883 54.917 95.736 1.00 39.60 1002 SER A O 1
ATOM 7440 N N . ILE A 1 1003 ? 73.567 54.016 97.255 1.00 42.61 1003 ILE A N 1
ATOM 7441 C CA . ILE A 1 1003 ? 73.395 55.242 97.945 1.00 44.69 1003 ILE A CA 1
ATOM 7442 C C . ILE A 1 1003 ? 74.710 55.805 98.327 1.00 48.71 1003 ILE A C 1
ATOM 7443 O O . ILE A 1 1003 ? 75.003 56.906 97.970 1.00 47.82 1003 ILE A O 1
ATOM 7448 N N . ARG A 1 1004 ? 75.520 55.040 99.021 1.00 55.50 1004 ARG A N 1
ATOM 7449 C CA . ARG A 1 1004 ? 76.794 55.546 99.453 1.00 63.61 1004 ARG A CA 1
ATOM 7450 C C . ARG A 1 1004 ? 77.617 55.925 98.267 1.00 63.37 1004 ARG A C 1
ATOM 7451 O O . ARG A 1 1004 ? 78.348 56.885 98.309 1.00 63.88 1004 ARG A O 1
ATOM 7459 N N . ARG A 1 1005 ? 77.443 55.186 97.176 1.00 63.63 1005 ARG A N 1
ATOM 7460 C CA . ARG A 1 1005 ? 78.158 55.467 95.941 1.00 65.83 1005 ARG A CA 1
ATOM 7461 C C . ARG A 1 1005 ? 77.791 56.860 95.437 1.00 66.80 1005 ARG A C 1
ATOM 7462 O O . ARG A 1 1005 ? 78.646 57.592 94.938 1.00 69.36 1005 ARG A O 1
ATOM 7470 N N . LEU A 1 1006 ? 76.517 57.225 95.569 1.00 65.50 1006 LEU A N 1
ATOM 7471 C CA . LEU A 1 1006 ? 76.062 58.539 95.133 1.00 63.47 1006 LEU A CA 1
ATOM 7472 C C . LEU A 1 1006 ? 76.623 59.672 95.969 1.00 64.77 1006 LEU A C 1
ATOM 7473 O O . LEU A 1 1006 ? 77.081 60.676 95.462 1.00 63.58 1006 LEU A O 1
ATOM 7478 N N . ILE A 1 1007 ? 76.518 59.516 97.268 1.00 67.22 1007 ILE A N 1
ATOM 7479 C CA . ILE A 1 1007 ? 77.016 60.491 98.181 1.00 69.29 1007 ILE A CA 1
ATOM 7480 C C . ILE A 1 1007 ? 78.503 60.621 98.035 1.00 71.63 1007 ILE A C 1
ATOM 7481 O O . ILE A 1 1007 ? 79.036 61.707 97.980 1.00 73.51 1007 ILE A O 1
ATOM 7486 N N . HIS A 1 1008 ? 79.159 59.483 97.984 1.00 73.80 1008 HIS A N 1
ATOM 7487 C CA . HIS A 1 1008 ? 80.597 59.433 97.912 1.00 77.07 1008 HIS A CA 1
ATOM 7488 C C . HIS A 1 1008 ? 81.207 59.845 96.612 1.00 79.67 1008 HIS A C 1
ATOM 7489 O O . HIS A 1 1008 ? 82.410 59.926 96.510 1.00 82.99 1008 HIS A O 1
ATOM 7496 N N . SER A 1 1009 ? 80.394 60.079 95.606 1.00 83.84 1009 SER A N 1
ATOM 7497 C CA . SER A 1 1009 ? 80.919 60.482 94.319 1.00 88.60 1009 SER A CA 1
ATOM 7498 C C . SER A 1 1009 ? 80.746 61.941 94.000 1.00 98.96 1009 SER A C 1
ATOM 7499 O O . SER A 1 1009 ? 81.585 62.571 93.379 1.00 100.68 1009 SER A O 1
ATOM 7502 N N . VAL A 1 1010 ? 79.634 62.487 94.460 1.00 111.14 1010 VAL A N 1
ATOM 7503 C CA . VAL A 1 1010 ? 79.297 63.890 94.264 1.00 119.55 1010 VAL A CA 1
ATOM 7504 C C . VAL A 1 1010 ? 80.207 64.905 94.972 1.00 127.13 1010 VAL A C 1
ATOM 7505 O O . VAL A 1 1010 ? 80.406 66.031 94.514 1.00 124.21 1010 VAL A O 1
ATOM 7509 N N . SER A 1 1011 ? 80.789 64.454 96.079 1.00 137.76 1011 SER A N 1
ATOM 7510 C CA . SER A 1 1011 ? 81.721 65.274 96.845 1.00 145.32 1011 SER A CA 1
ATOM 7511 C C . SER A 1 1011 ? 83.127 65.065 96.292 1.00 149.59 1011 SER A C 1
ATOM 7512 O O . SER A 1 1011 ? 84.013 65.894 96.498 1.00 157.88 1011 SER A O 1
ATOM 7515 N N . THR A 1 1012 ? 83.324 63.954 95.589 1.00 151.09 1012 THR A N 1
ATOM 7516 C CA . THR A 1 1012 ? 84.622 63.640 95.002 1.00 152.55 1012 THR A CA 1
ATOM 7517 C C . THR A 1 1012 ? 84.869 64.434 93.719 1.00 145.95 1012 THR A C 1
ATOM 7518 O O . THR A 1 1012 ? 86.011 64.621 93.300 1.00 136.66 1012 THR A O 1
ATOM 7522 N N . TYR A 1 1013 ? 83.780 64.901 93.111 1.00 147.19 1013 TYR A N 1
ATOM 7523 C CA . TYR A 1 1013 ? 83.838 65.686 91.879 1.00 147.00 1013 TYR A CA 1
ATOM 7524 C C . TYR A 1 1013 ? 84.760 65.077 90.824 1.00 149.12 1013 TYR A C 1
ATOM 7525 O O . TYR A 1 1013 ? 85.655 65.745 90.310 1.00 154.19 1013 TYR A O 1
ATOM 7527 N N . ARG A 1 1014 ? 84.531 63.807 90.506 1.00 148.10 1014 ARG A N 1
ATOM 7528 C CA . ARG A 1 1014 ? 85.338 63.109 89.512 1.00 149.26 1014 ARG A CA 1
ATOM 7529 C C . ARG A 1 1014 ? 84.738 63.253 88.118 1.00 151.07 1014 ARG A C 1
ATOM 7530 O O . ARG A 1 1014 ? 83.547 63.527 87.970 1.00 150.93 1014 ARG A O 1
ATOM 7532 N N . LYS A 1 1015 ? 85.569 63.066 87.098 1.00 153.24 1015 LYS A N 1
ATOM 7533 C CA . LYS A 1 1015 ? 85.122 63.176 85.715 1.00 153.09 1015 LYS A CA 1
ATOM 7534 C C . LYS A 1 1015 ? 84.044 62.145 85.399 1.00 147.97 1015 LYS A C 1
ATOM 7535 O O . LYS A 1 1015 ? 84.211 60.955 85.667 1.00 151.97 1015 LYS A O 1
ATOM 7537 N N . LYS A 1 1016 ? 82.936 62.609 84.830 1.00 137.59 1016 LYS A N 1
ATOM 7538 C CA . LYS A 1 1016 ? 81.829 61.729 84.476 1.00 131.89 1016 LYS A CA 1
ATOM 7539 C C . LYS A 1 1016 ? 82.265 60.686 83.452 1.00 130.40 1016 LYS A C 1
ATOM 7540 O O . LYS A 1 1016 ? 83.062 60.974 82.561 1.00 129.09 1016 LYS A O 1
ATOM 7542 N N . LYS A 1 1017 ? 81.736 59.475 83.586 1.00 130.25 1017 LYS A N 1
ATOM 7543 C CA . LYS A 1 1017 ? 82.073 58.390 82.672 1.00 127.58 1017 LYS A CA 1
ATOM 7544 C C . LYS A 1 1017 ? 81.727 58.756 81.233 1.00 124.52 1017 LYS A C 1
ATOM 7545 O O . LYS A 1 1017 ? 80.641 59.267 80.957 1.00 126.23 1017 LYS A O 1
ATOM 7547 N N . GLN A 1 1018 ? 82.655 58.490 80.320 1.00 118.08 1018 GLN A N 1
ATOM 7548 C CA . GLN A 1 1018 ? 82.449 58.790 78.908 1.00 112.56 1018 GLN A CA 1
ATOM 7549 C C . GLN A 1 1018 ? 81.603 57.646 78.359 1.00 100.25 1018 GLN A C 1
ATOM 7550 O O . GLN A 1 1018 ? 81.978 56.478 78.460 1.00 103.26 1018 GLN A O 1
ATOM 7556 N N . ARG A 1 1019 ? 80.480 58.017 77.747 1.00 86.42 1019 ARG A N 1
ATOM 7557 C CA . ARG A 1 1019 ? 79.533 57.108 77.092 1.00 80.65 1019 ARG A CA 1
ATOM 7558 C C . ARG A 1 1019 ? 79.050 57.858 75.845 1.00 68.15 1019 ARG A C 1
ATOM 7559 O O . ARG A 1 1019 ? 78.996 59.092 75.860 1.00 67.56 1019 ARG A O 1
ATOM 7567 N N . LEU A 1 1020 ? 78.675 57.175 74.764 1.00 55.13 1020 LEU A N 1
ATOM 7568 C CA . LEU A 1 1020 ? 78.309 57.971 73.641 1.00 47.26 1020 LEU A CA 1
ATOM 7569 C C . LEU A 1 1020 ? 77.168 58.913 73.864 1.00 43.16 1020 LEU A C 1
ATOM 7570 O O . LEU A 1 1020 ? 76.125 58.532 74.345 1.00 41.30 1020 LEU A O 1
ATOM 7575 N N . GLN A 1 1021 ? 77.397 60.153 73.485 1.00 39.10 1021 GLN A N 1
ATOM 7576 C CA . GLN A 1 1021 ? 76.498 61.254 73.625 1.00 36.37 1021 GLN A CA 1
ATOM 7577 C C . GLN A 1 1021 ? 75.944 61.605 72.282 1.00 32.83 1021 GLN A C 1
ATOM 7578 O O . GLN A 1 1021 ? 76.568 61.372 71.308 1.00 30.49 1021 GLN A O 1
ATOM 7584 N N . ASN A 1 1022 ? 74.740 62.110 72.228 1.00 31.03 1022 ASN A N 1
ATOM 7585 C CA . ASN A 1 1022 ? 74.211 62.545 70.968 1.00 30.24 1022 ASN A CA 1
ATOM 7586 C C . ASN A 1 1022 ? 74.948 63.791 70.615 1.00 30.36 1022 ASN A C 1
ATOM 7587 O O . ASN A 1 1022 ? 75.354 64.524 71.452 1.00 32.16 1022 ASN A O 1
ATOM 7592 N N . PHE A 1 1023 ? 75.119 64.057 69.352 1.00 30.54 1023 PHE A N 1
ATOM 7593 C CA . PHE A 1 1023 ? 75.794 65.257 68.976 1.00 31.14 1023 PHE A CA 1
ATOM 7594 C C . PHE A 1 1023 ? 74.976 66.423 69.426 1.00 31.58 1023 PHE A C 1
ATOM 7595 O O . PHE A 1 1023 ? 75.482 67.469 69.708 1.00 32.28 1023 PHE A O 1
ATOM 7603 N N . LYS A 1 1024 ? 73.681 66.249 69.462 1.00 32.11 1024 LYS A N 1
ATOM 7604 C CA . LYS A 1 1024 ? 72.798 67.311 69.844 1.00 34.07 1024 LYS A CA 1
ATOM 7605 C C . LYS A 1 1024 ? 72.996 67.753 71.252 1.00 35.19 1024 LYS A C 1
ATOM 7606 O O . LYS A 1 1024 ? 72.864 68.899 71.546 1.00 36.40 1024 LYS A O 1
ATOM 7612 N N . GLN A 1 1025 ? 73.330 66.829 72.115 1.00 37.79 1025 GLN A N 1
ATOM 7613 C CA . GLN A 1 1025 ? 73.500 67.101 73.509 1.00 41.07 1025 GLN A CA 1
ATOM 7614 C C . GLN A 1 1025 ? 74.803 67.739 73.827 1.00 42.69 1025 GLN A C 1
ATOM 7615 O O . GLN A 1 1025 ? 75.837 67.237 73.482 1.00 41.60 1025 GLN A O 1
ATOM 7621 N N . ASN A 1 1026 ? 74.745 68.867 74.506 1.00 46.46 1026 ASN A N 1
ATOM 7622 C CA . ASN A 1 1026 ? 75.928 69.609 74.869 1.00 50.79 1026 ASN A CA 1
ATOM 7623 C C . ASN A 1 1026 ? 76.245 69.633 76.341 1.00 51.95 1026 ASN A C 1
ATOM 7624 O O . ASN A 1 1026 ? 77.064 70.402 76.776 1.00 52.52 1026 ASN A O 1
ATOM 7629 N N . TYR A 1 1027 ? 75.589 68.814 77.127 1.00 53.90 1027 TYR A N 1
ATOM 7630 C CA . TYR A 1 1027 ? 75.864 68.776 78.543 1.00 55.15 1027 TYR A CA 1
ATOM 7631 C C . TYR A 1 1027 ? 75.867 67.340 78.971 1.00 54.69 1027 TYR A C 1
ATOM 7632 O O . TYR A 1 1027 ? 75.240 66.520 78.360 1.00 54.58 1027 TYR A O 1
ATOM 7641 N N . ASP A 1 1028 ? 76.596 67.037 80.024 1.00 54.25 1028 ASP A N 1
ATOM 7642 C CA . ASP A 1 1028 ? 76.676 65.685 80.504 1.00 52.77 1028 ASP A CA 1
ATOM 7643 C C . ASP A 1 1028 ? 75.426 65.236 81.190 1.00 51.29 1028 ASP A C 1
ATOM 7644 O O . ASP A 1 1028 ? 74.862 65.956 81.960 1.00 51.52 1028 ASP A O 1
ATOM 7649 N N . SER A 1 1029 ? 74.983 64.041 80.857 1.00 48.64 1029 SER A N 1
ATOM 7650 C CA . SER A 1 1029 ? 73.817 63.435 81.452 1.00 45.84 1029 SER A CA 1
ATOM 7651 C C . SER A 1 1029 ? 74.232 62.257 82.294 1.00 44.36 1029 SER A C 1
ATOM 7652 O O . SER A 1 1029 ? 73.436 61.424 82.626 1.00 43.16 1029 SER A O 1
ATOM 7655 N N . THR A 1 1030 ? 75.509 62.162 82.556 1.00 43.98 1030 THR A N 1
ATOM 7656 C CA . THR A 1 1030 ? 76.015 61.050 83.304 1.00 44.34 1030 THR A CA 1
ATOM 7657 C C . THR A 1 1030 ? 75.474 61.024 84.696 1.00 44.37 1030 THR A C 1
ATOM 7658 O O . THR A 1 1030 ? 75.214 59.975 85.232 1.00 44.49 1030 THR A O 1
ATOM 7662 N N . ALA A 1 1031 ? 75.385 62.188 85.298 1.00 43.78 1031 ALA A N 1
ATOM 7663 C CA . ALA A 1 1031 ? 74.897 62.331 86.651 1.00 41.64 1031 ALA A CA 1
ATOM 7664 C C . ALA A 1 1031 ? 73.473 61.948 86.811 1.00 39.72 1031 ALA A C 1
ATOM 7665 O O . ALA A 1 1031 ? 73.102 61.520 87.848 1.00 39.96 1031 ALA A O 1
ATOM 7667 N N . PHE A 1 1032 ? 72.670 62.257 85.817 1.00 37.90 1032 PHE A N 1
ATOM 7668 C CA . PHE A 1 1032 ? 71.261 61.950 85.811 1.00 37.75 1032 PHE A CA 1
ATOM 7669 C C . PHE A 1 1032 ? 70.965 60.510 85.766 1.00 39.06 1032 PHE A C 1
ATOM 7670 O O . PHE A 1 1032 ? 70.092 60.032 86.426 1.00 38.12 1032 PHE A O 1
ATOM 7678 N N . ILE A 1 1033 ? 71.673 59.816 84.915 1.00 41.99 1033 ILE A N 1
ATOM 7679 C CA . ILE A 1 1033 ? 71.387 58.434 84.732 1.00 44.95 1033 ILE A CA 1
ATOM 7680 C C . ILE A 1 1033 ? 71.563 57.721 86.010 1.00 46.04 1033 ILE A C 1
ATOM 7681 O O . ILE A 1 1033 ? 70.761 56.908 86.345 1.00 47.98 1033 ILE A O 1
ATOM 7694 N N . ARG A 1 1035 ? 71.272 58.639 89.101 1.00 37.48 1035 ARG A N 1
ATOM 7695 C CA . ARG A 1 1035 ? 70.232 58.901 90.064 1.00 33.93 1035 ARG A CA 1
ATOM 7696 C C . ARG A 1 1035 ? 69.051 58.064 89.756 1.00 31.27 1035 ARG A C 1
ATOM 7697 O O . ARG A 1 1035 ? 68.307 57.662 90.627 1.00 30.81 1035 ARG A O 1
ATOM 7705 N N . GLU A 1 1036 ? 68.833 57.885 88.469 1.00 28.23 1036 GLU A N 1
ATOM 7706 C CA . GLU A 1 1036 ? 67.745 57.105 87.950 1.00 26.11 1036 GLU A CA 1
ATOM 7707 C C . GLU A 1 1036 ? 67.909 55.717 88.376 1.00 24.67 1036 GLU A C 1
ATOM 7708 O O . GLU A 1 1036 ? 66.964 55.012 88.499 1.00 23.04 1036 GLU A O 1
ATOM 7714 N N . ASN A 1 1037 ? 69.149 55.280 88.363 1.00 24.18 1037 ASN A N 1
ATOM 7715 C CA . ASN A 1 1037 ? 69.529 53.956 88.792 1.00 23.24 1037 ASN A CA 1
ATOM 7716 C C . ASN A 1 1037 ? 69.426 53.779 90.234 1.00 22.03 1037 ASN A C 1
ATOM 7717 O O . ASN A 1 1037 ? 68.883 52.840 90.683 1.00 21.92 1037 ASN A O 1
ATOM 7722 N N . VAL A 1 1038 ? 69.998 54.696 90.968 1.00 21.08 1038 VAL A N 1
ATOM 7723 C CA . VAL A 1 1038 ? 70.030 54.594 92.392 1.00 20.61 1038 VAL A CA 1
ATOM 7724 C C . VAL A 1 1038 ? 68.617 54.623 92.783 1.00 19.86 1038 VAL A C 1
ATOM 7725 O O . VAL A 1 1038 ? 68.220 53.974 93.670 1.00 19.85 1038 VAL A O 1
ATOM 7729 N N . THR A 1 1039 ? 67.843 55.419 92.122 1.00 19.15 1039 THR A N 1
ATOM 7730 C CA . THR A 1 1039 ? 66.450 55.513 92.439 1.00 19.23 1039 THR A CA 1
ATOM 7731 C C . THR A 1 1039 ? 65.686 54.224 92.312 1.00 18.56 1039 THR A C 1
ATOM 7732 O O . THR A 1 1039 ? 64.698 54.023 92.925 1.00 17.95 1039 THR A O 1
ATOM 7736 N N . GLY A 1 1040 ? 66.067 53.457 91.333 1.00 18.79 1040 GLY A N 1
ATOM 7737 C CA . GLY A 1 1040 ? 65.466 52.181 91.096 1.00 19.51 1040 GLY A CA 1
ATOM 7738 C C . GLY A 1 1040 ? 65.603 51.130 92.128 1.00 20.05 1040 GLY A C 1
ATOM 7739 O O . GLY A 1 1040 ? 64.709 50.387 92.366 1.00 20.68 1040 GLY A O 1
ATOM 7740 N N . ASP A 1 1041 ? 66.799 50.993 92.647 1.00 20.34 1041 ASP A N 1
ATOM 7741 C CA . ASP A 1 1041 ? 67.077 50.024 93.669 1.00 20.97 1041 ASP A CA 1
ATOM 7742 C C . ASP A 1 1041 ? 66.331 50.351 94.908 1.00 20.33 1041 ASP A C 1
ATOM 7743 O O . ASP A 1 1041 ? 65.909 49.490 95.594 1.00 20.39 1041 ASP A O 1
ATOM 7748 N N . VAL A 1 1042 ? 66.208 51.619 95.220 1.00 19.13 1042 VAL A N 1
ATOM 7749 C CA . VAL A 1 1042 ? 65.493 52.002 96.393 1.00 18.28 1042 VAL A CA 1
ATOM 7750 C C . VAL A 1 1042 ? 64.057 51.642 96.329 1.00 17.81 1042 VAL A C 1
ATOM 7751 O O . VAL A 1 1042 ? 63.495 51.370 97.304 1.00 17.68 1042 VAL A O 1
ATOM 7755 N N . CYS A 1 1043 ? 63.411 51.811 95.211 1.00 17.65 1043 CYS A N 1
ATOM 7756 C CA . CYS A 1 1043 ? 62.031 51.442 95.120 1.00 18.49 1043 CYS A CA 1
ATOM 7757 C C . CYS A 1 1043 ? 61.859 49.977 95.076 1.00 19.60 1043 CYS A C 1
ATOM 7758 O O . CYS A 1 1043 ? 60.804 49.479 95.319 1.00 19.21 1043 CYS A O 1
ATOM 7761 N N . ALA A 1 1044 ? 62.893 49.280 94.672 1.00 21.09 1044 ALA A N 1
ATOM 7762 C CA . ALA A 1 1044 ? 62.830 47.848 94.514 1.00 22.17 1044 ALA A CA 1
ATOM 7763 C C . ALA A 1 1044 ? 62.578 47.141 95.783 1.00 23.05 1044 ALA A C 1
ATOM 7764 O O . ALA A 1 1044 ? 61.817 46.218 95.820 1.00 22.96 1044 ALA A O 1
ATOM 7766 N N . LYS A 1 1045 ? 63.337 47.532 96.797 1.00 23.55 1045 LYS A N 1
ATOM 7767 C CA . LYS A 1 1045 ? 63.303 46.972 98.121 1.00 23.93 1045 LYS A CA 1
ATOM 7768 C C . LYS A 1 1045 ? 61.980 47.179 98.729 1.00 23.93 1045 LYS A C 1
ATOM 7769 O O . LYS A 1 1045 ? 61.379 46.279 99.219 1.00 23.53 1045 LYS A O 1
ATOM 7775 N N . ILE A 1 1046 ? 61.502 48.388 98.657 1.00 23.72 1046 ILE A N 1
ATOM 7776 C CA . ILE A 1 1046 ? 60.235 48.715 99.204 1.00 23.52 1046 ILE A CA 1
ATOM 7777 C C . ILE A 1 1046 ? 59.261 47.830 98.531 1.00 24.20 1046 ILE A C 1
ATOM 7778 O O . ILE A 1 1046 ? 58.284 47.463 99.097 1.00 24.05 1046 ILE A O 1
ATOM 7783 N N . VAL A 1 1047 ? 59.435 47.627 97.254 1.00 25.68 1047 VAL A N 1
ATOM 7784 C CA . VAL A 1 1047 ? 58.525 46.753 96.561 1.00 27.36 1047 VAL A CA 1
ATOM 7785 C C . VAL A 1 1047 ? 58.744 45.382 97.090 1.00 28.12 1047 VAL A C 1
ATOM 7786 O O . VAL A 1 1047 ? 57.834 44.631 97.249 1.00 28.05 1047 VAL A O 1
ATOM 7790 N N . GLY A 1 1048 ? 59.984 45.063 97.367 1.00 29.50 1048 GLY A N 1
ATOM 7791 C CA . GLY A 1 1048 ? 60.287 43.746 97.845 1.00 31.99 1048 GLY A CA 1
ATOM 7792 C C . GLY A 1 1048 ? 59.651 43.449 99.154 1.00 33.96 1048 GLY A C 1
ATOM 7793 O O . GLY A 1 1048 ? 59.147 42.388 99.369 1.00 35.29 1048 GLY A O 1
ATOM 7794 N N . LEU A 1 1049 ? 59.763 44.397 100.056 1.00 35.18 1049 LEU A N 1
ATOM 7795 C CA . LEU A 1 1049 ? 59.216 44.323 101.383 1.00 35.46 1049 LEU A CA 1
ATOM 7796 C C . LEU A 1 1049 ? 57.734 44.246 101.290 1.00 38.49 1049 LEU A C 1
ATOM 7797 O O . LEU A 1 1049 ? 57.113 43.545 102.025 1.00 40.01 1049 LEU A O 1
ATOM 7810 N N . LYS A 1 1051 ? 55.858 42.879 99.249 1.00 47.24 1051 LYS A N 1
ATOM 7811 C CA . LYS A 1 1051 ? 55.293 41.580 98.974 1.00 48.73 1051 LYS A CA 1
ATOM 7812 C C . LYS A 1 1051 ? 55.148 40.701 100.154 1.00 50.70 1051 LYS A C 1
ATOM 7813 O O . LYS A 1 1051 ? 54.147 40.035 100.318 1.00 53.58 1051 LYS A O 1
ATOM 7819 N N . GLU A 1 1052 ? 56.211 40.646 100.924 1.00 52.42 1052 GLU A N 1
ATOM 7820 C CA . GLU A 1 1052 ? 56.312 39.758 102.046 1.00 54.06 1052 GLU A CA 1
ATOM 7821 C C . GLU A 1 1052 ? 55.285 40.037 103.047 1.00 52.55 1052 GLU A C 1
ATOM 7822 O O . GLU A 1 1052 ? 54.708 39.143 103.634 1.00 53.64 1052 GLU A O 1
ATOM 7828 N N . PHE A 1 1053 ? 55.117 41.304 103.316 1.00 48.88 1053 PHE A N 1
ATOM 7829 C CA . PHE A 1 1053 ? 54.188 41.710 104.310 1.00 46.30 1053 PHE A CA 1
ATOM 7830 C C . PHE A 1 1053 ? 52.813 42.070 103.822 1.00 44.99 1053 PHE A C 1
ATOM 7831 O O . PHE A 1 1053 ? 52.005 42.416 104.621 1.00 46.80 1053 PHE A O 1
ATOM 7839 N N . ASN A 1 1054 ? 52.571 42.053 102.524 1.00 42.13 1054 ASN A N 1
ATOM 7840 C CA . ASN A 1 1054 ? 51.280 42.410 101.975 1.00 39.73 1054 ASN A CA 1
ATOM 7841 C C . ASN A 1 1054 ? 50.877 43.720 102.539 1.00 39.95 1054 ASN A C 1
ATOM 7842 O O . ASN A 1 1054 ? 49.786 43.859 103.004 1.00 38.47 1054 ASN A O 1
ATOM 7847 N N . ALA A 1 1055 ? 51.773 44.685 102.465 1.00 42.01 1055 ALA A N 1
ATOM 7848 C CA . ALA A 1 1055 ? 51.580 46.001 103.032 1.00 42.79 1055 ALA A CA 1
ATOM 7849 C C . ALA A 1 1055 ? 51.735 47.067 102.018 1.00 44.08 1055 ALA A C 1
ATOM 7850 O O . ALA A 1 1055 ? 52.242 46.826 100.977 1.00 46.22 1055 ALA A O 1
ATOM 7852 N N . PHE A 1 1056 ? 51.280 48.258 102.349 1.00 44.98 1056 PHE A N 1
ATOM 7853 C CA . PHE A 1 1056 ? 51.373 49.416 101.503 1.00 45.58 1056 PHE A CA 1
ATOM 7854 C C . PHE A 1 1056 ? 52.175 50.356 102.322 1.00 44.17 1056 PHE A C 1
ATOM 7855 O O . PHE A 1 1056 ? 51.867 50.593 103.429 1.00 46.12 1056 PHE A O 1
ATOM 7863 N N . PRO A 1 1057 ? 53.201 50.914 101.753 1.00 43.65 1057 PRO A N 1
ATOM 7864 C CA . PRO A 1 1057 ? 54.218 51.777 102.318 1.00 45.52 1057 PRO A CA 1
ATOM 7865 C C . PRO A 1 1057 ? 53.819 53.175 102.704 1.00 46.66 1057 PRO A C 1
ATOM 7866 O O . PRO A 1 1057 ? 52.925 53.686 102.108 1.00 49.94 1057 PRO A O 1
ATOM 7870 N N . VAL A 1 1058 ? 54.452 53.762 103.706 1.00 46.23 1058 VAL A N 1
ATOM 7871 C CA . VAL A 1 1058 ? 54.183 55.139 104.064 1.00 46.25 1058 VAL A CA 1
ATOM 7872 C C . VAL A 1 1058 ? 55.540 55.828 104.095 1.00 46.34 1058 VAL A C 1
ATOM 7873 O O . VAL A 1 1058 ? 56.425 55.398 104.789 1.00 45.06 1058 VAL A O 1
ATOM 7877 N N . LEU A 1 1059 ? 55.710 56.924 103.369 1.00 47.73 1059 LEU A N 1
ATOM 7878 C CA . LEU A 1 1059 ? 57.016 57.563 103.282 1.00 49.59 1059 LEU A CA 1
ATOM 7879 C C . LEU A 1 1059 ? 57.095 59.018 103.687 1.00 52.76 1059 LEU A C 1
ATOM 7880 O O . LEU A 1 1059 ? 56.192 59.763 103.474 1.00 52.65 1059 LEU A O 1
ATOM 7885 N N . GLU A 1 1060 ? 58.212 59.408 104.257 1.00 58.79 1060 GLU A N 1
ATOM 7886 C CA . GLU A 1 1060 ? 58.389 60.756 104.746 1.00 67.83 1060 GLU A CA 1
ATOM 7887 C C . GLU A 1 1060 ? 58.577 61.803 103.692 1.00 74.61 1060 GLU A C 1
ATOM 7888 O O . GLU A 1 1060 ? 59.256 61.562 102.736 1.00 77.92 1060 GLU A O 1
ATOM 7894 N N . TYR A 1 1061 ? 58.009 62.983 103.873 1.00 84.60 1061 TYR A N 1
ATOM 7895 C CA . TYR A 1 1061 ? 58.227 64.075 102.934 1.00 92.25 1061 TYR A CA 1
ATOM 7896 C C . TYR A 1 1061 ? 59.658 64.552 103.144 1.00 96.81 1061 TYR A C 1
ATOM 7897 O O . TYR A 1 1061 ? 60.109 64.665 104.265 1.00 95.07 1061 TYR A O 1
ATOM 7906 N N . ASP A 1 1062 ? 60.368 64.838 102.071 1.00 107.44 1062 ASP A N 1
ATOM 7907 C CA . ASP A 1 1062 ? 61.790 65.160 102.200 1.00 117.47 1062 ASP A CA 1
ATOM 7908 C C . ASP A 1 1062 ? 62.216 66.323 103.088 1.00 125.59 1062 ASP A C 1
ATOM 7909 O O . ASP A 1 1062 ? 61.412 67.156 103.466 1.00 133.07 1062 ASP A O 1
ATOM 7914 N N . VAL A 1 1063 ? 63.524 66.378 103.323 1.00 128.91 1063 VAL A N 1
ATOM 7915 C CA . VAL A 1 1063 ? 64.169 67.394 104.134 1.00 128.87 1063 VAL A CA 1
ATOM 7916 C C . VAL A 1 1063 ? 65.700 67.163 104.090 1.00 129.18 1063 VAL A C 1
ATOM 7917 O O . VAL A 1 1063 ? 66.168 66.210 103.462 1.00 123.20 1063 VAL A O 1
ATOM 7921 N N . SER A 1 1070 ? 73.110 65.925 102.871 1.00 92.00 1070 SER A N 1
ATOM 7922 C CA . SER A 1 1070 ? 73.353 65.433 101.521 1.00 92.62 1070 SER A CA 1
ATOM 7923 C C . SER A 1 1070 ? 72.179 65.927 100.694 1.00 92.30 1070 SER A C 1
ATOM 7924 O O . SER A 1 1070 ? 71.047 65.755 101.103 1.00 93.52 1070 SER A O 1
ATOM 7927 N N . ARG A 1 1071 ? 72.461 66.471 99.511 1.00 90.75 1071 ARG A N 1
ATOM 7928 C CA . ARG A 1 1071 ? 71.437 67.061 98.649 1.00 88.81 1071 ARG A CA 1
ATOM 7929 C C . ARG A 1 1071 ? 71.260 66.379 97.318 1.00 83.68 1071 ARG A C 1
ATOM 7930 O O . ARG A 1 1071 ? 70.238 66.468 96.675 1.00 78.14 1071 ARG A O 1
ATOM 7938 N N . GLN A 1 1072 ? 72.308 65.745 96.877 1.00 80.19 1072 GLN A N 1
ATOM 7939 C CA . GLN A 1 1072 ? 72.277 64.990 95.650 1.00 74.30 1072 GLN A CA 1
ATOM 7940 C C . GLN A 1 1072 ? 71.318 63.892 96.010 1.00 68.48 1072 GLN A C 1
ATOM 7941 O O . GLN A 1 1072 ? 70.367 63.651 95.323 1.00 66.72 1072 GLN A O 1
ATOM 7947 N N . LEU A 1 1073 ? 71.590 63.253 97.134 1.00 61.23 1073 LEU A N 1
ATOM 7948 C CA . LEU A 1 1073 ? 70.802 62.186 97.669 1.00 56.39 1073 LEU A CA 1
ATOM 7949 C C . LEU A 1 1073 ? 69.333 62.487 97.786 1.00 54.73 1073 LEU A C 1
ATOM 7950 O O . LEU A 1 1073 ? 68.534 61.604 97.729 1.00 54.16 1073 LEU A O 1
ATOM 7955 N N . SER A 1 1074 ? 68.976 63.735 97.983 1.00 53.22 1074 SER A N 1
ATOM 7956 C CA . SER A 1 1074 ? 67.603 64.117 98.133 1.00 52.75 1074 SER A CA 1
ATOM 7957 C C . SER A 1 1074 ? 66.912 64.136 96.828 1.00 49.44 1074 SER A C 1
ATOM 7958 O O . SER A 1 1074 ? 65.714 64.069 96.761 1.00 50.22 1074 SER A O 1
ATOM 7961 N N . ALA A 1 1075 ? 67.672 64.319 95.780 1.00 45.06 1075 ALA A N 1
ATOM 7962 C CA . ALA A 1 1075 ? 67.059 64.392 94.496 1.00 42.41 1075 ALA A CA 1
ATOM 7963 C C . ALA A 1 1075 ? 66.422 63.098 94.271 1.00 39.59 1075 ALA A C 1
ATOM 7964 O O . ALA A 1 1075 ? 65.312 63.037 93.874 1.00 40.32 1075 ALA A O 1
ATOM 7966 N N . VAL A 1 1076 ? 67.160 62.046 94.537 1.00 37.42 1076 VAL A N 1
ATOM 7967 C CA . VAL A 1 1076 ? 66.681 60.701 94.329 1.00 36.83 1076 VAL A CA 1
ATOM 7968 C C . VAL A 1 1076 ? 65.486 60.362 95.177 1.00 38.11 1076 VAL A C 1
ATOM 7969 O O . VAL A 1 1076 ? 64.587 59.734 94.706 1.00 38.43 1076 VAL A O 1
ATOM 7973 N N . TYR A 1 1077 ? 65.517 60.752 96.436 1.00 39.08 1077 TYR A N 1
ATOM 7974 C CA . TYR A 1 1077 ? 64.444 60.463 97.365 1.00 38.27 1077 TYR A CA 1
ATOM 7975 C C . TYR A 1 1077 ? 63.219 61.106 96.873 1.00 38.02 1077 TYR A C 1
ATOM 7976 O O . TYR A 1 1077 ? 62.153 60.595 97.029 1.00 37.40 1077 TYR A O 1
ATOM 7985 N N . LYS A 1 1078 ? 63.377 62.253 96.264 1.00 38.13 1078 LYS A N 1
ATOM 7986 C CA . LYS A 1 1078 ? 62.243 62.993 95.795 1.00 39.66 1078 LYS A CA 1
ATOM 7987 C C . LYS A 1 1078 ? 61.523 62.157 94.796 1.00 37.53 1078 LYS A C 1
ATOM 7988 O O . LYS A 1 1078 ? 60.324 62.123 94.768 1.00 35.39 1078 LYS A O 1
ATOM 7994 N N . ALA A 1 1079 ? 62.315 61.565 93.918 1.00 36.16 1079 ALA A N 1
ATOM 7995 C CA . ALA A 1 1079 ? 61.910 60.697 92.831 1.00 34.49 1079 ALA A CA 1
ATOM 7996 C C . ALA A 1 1079 ? 61.291 59.429 93.290 1.00 32.30 1079 ALA A C 1
ATOM 7997 O O . ALA A 1 1079 ? 60.325 58.985 92.757 1.00 31.15 1079 ALA A O 1
ATOM 7999 N N . VAL A 1 1080 ? 61.856 58.854 94.326 1.00 30.83 1080 VAL A N 1
ATOM 8000 C CA . VAL A 1 1080 ? 61.414 57.597 94.857 1.00 30.08 1080 VAL A CA 1
ATOM 8001 C C . VAL A 1 1080 ? 60.002 57.719 95.264 1.00 30.32 1080 VAL A C 1
ATOM 8002 O O . VAL A 1 1080 ? 59.269 56.780 95.219 1.00 30.65 1080 VAL A O 1
ATOM 8006 N N . ASN A 1 1081 ? 59.658 58.879 95.772 1.00 29.99 1081 ASN A N 1
ATOM 8007 C CA . ASN A 1 1081 ? 58.321 59.172 96.240 1.00 29.51 1081 ASN A CA 1
ATOM 8008 C C . ASN A 1 1081 ? 57.364 59.304 95.108 1.00 27.99 1081 ASN A C 1
ATOM 8009 O O . ASN A 1 1081 ? 56.186 59.178 95.263 1.00 26.51 1081 ASN A O 1
ATOM 8014 N N . SER A 1 1082 ? 57.898 59.622 93.954 1.00 27.13 1082 SER A N 1
ATOM 8015 C CA . SER A 1 1082 ? 57.104 59.810 92.776 1.00 27.09 1082 SER A CA 1
ATOM 8016 C C . SER A 1 1082 ? 56.417 58.563 92.372 1.00 26.45 1082 SER A C 1
ATOM 8017 O O . SER A 1 1082 ? 55.355 58.613 91.824 1.00 26.47 1082 SER A O 1
ATOM 8020 N N . HIS A 1 1083 ? 57.113 57.457 92.553 1.00 25.24 1083 HIS A N 1
ATOM 8021 C CA . HIS A 1 1083 ? 56.677 56.122 92.231 1.00 24.92 1083 HIS A CA 1
ATOM 8022 C C . HIS A 1 1083 ? 55.548 55.573 93.028 1.00 25.93 1083 HIS A C 1
ATOM 8023 O O . HIS A 1 1083 ? 54.823 54.751 92.559 1.00 24.75 1083 HIS A O 1
ATOM 8030 N N . PHE A 1 1084 ? 55.451 55.950 94.285 1.00 27.93 1084 PHE A N 1
ATOM 8031 C CA . PHE A 1 1084 ? 54.369 55.489 95.125 1.00 29.36 1084 PHE A CA 1
ATOM 8032 C C . PHE A 1 1084 ? 53.313 56.489 95.487 1.00 29.08 1084 PHE A C 1
ATOM 8033 O O . PHE A 1 1084 ? 52.169 56.189 95.411 1.00 28.23 1084 PHE A O 1
ATOM 8041 N N . LEU A 1 1085 ? 53.682 57.675 95.919 1.00 29.14 1085 LEU A N 1
ATOM 8042 C CA . LEU A 1 1085 ? 52.702 58.663 96.295 1.00 29.79 1085 LEU A CA 1
ATOM 8043 C C . LEU A 1 1085 ? 51.980 59.356 95.161 1.00 30.46 1085 LEU A C 1
ATOM 8044 O O . LEU A 1 1085 ? 52.522 59.525 94.114 1.00 30.90 1085 LEU A O 1
ATOM 8049 N N . TYR A 1 1086 ? 50.778 59.854 95.392 1.00 30.81 1086 TYR A N 1
ATOM 8050 C CA . TYR A 1 1086 ? 50.014 60.509 94.357 1.00 31.39 1086 TYR A CA 1
ATOM 8051 C C . TYR A 1 1086 ? 50.335 61.953 94.131 1.00 33.27 1086 TYR A C 1
ATOM 8052 O O . TYR A 1 1086 ? 50.212 62.731 95.034 1.00 33.82 1086 TYR A O 1
ATOM 8061 N N . PHE A 1 1087 ? 50.640 62.323 92.894 1.00 37.09 1087 PHE A N 1
ATOM 8062 C CA . PHE A 1 1087 ? 50.869 63.708 92.519 1.00 40.20 1087 PHE A CA 1
ATOM 8063 C C . PHE A 1 1087 ? 50.195 63.988 91.218 1.00 42.87 1087 PHE A C 1
ATOM 8064 O O . PHE A 1 1087 ? 49.987 63.103 90.464 1.00 44.44 1087 PHE A O 1
ATOM 8072 N N . LYS A 1 1088 ? 49.744 65.212 91.047 1.00 46.24 1088 LYS A N 1
ATOM 8073 C CA . LYS A 1 1088 ? 49.096 65.711 89.846 1.00 49.71 1088 LYS A CA 1
ATOM 8074 C C . LYS A 1 1088 ? 49.983 65.919 88.645 1.00 46.84 1088 LYS A C 1
ATOM 8075 O O . LYS A 1 1088 ? 49.559 65.754 87.525 1.00 45.28 1088 LYS A O 1
ATOM 8081 N N . GLU A 1 1089 ? 51.201 66.359 88.927 1.00 43.70 1089 GLU A N 1
ATOM 8082 C CA . GLU A 1 1089 ? 52.137 66.720 87.917 1.00 41.75 1089 GLU A CA 1
ATOM 8083 C C . GLU A 1 1089 ? 52.331 65.565 87.079 1.00 39.41 1089 GLU A C 1
ATOM 8084 O O . GLU A 1 1089 ? 52.540 64.509 87.554 1.00 39.34 1089 GLU A O 1
ATOM 8090 N N . PRO A 1 1090 ? 52.355 65.774 85.795 1.00 38.53 1090 PRO A N 1
ATOM 8091 C CA . PRO A 1 1090 ? 52.519 64.660 84.885 1.00 38.23 1090 PRO A CA 1
ATOM 8092 C C . PRO A 1 1090 ? 53.814 63.910 85.038 1.00 37.05 1090 PRO A C 1
ATOM 8093 O O . PRO A 1 1090 ? 53.770 62.736 84.879 1.00 38.63 1090 PRO A O 1
ATOM 8097 N N . GLY A 1 1091 ? 54.935 64.540 85.278 1.00 34.58 1091 GLY A N 1
ATOM 8098 C CA . GLY A 1 1091 ? 56.140 63.775 85.396 1.00 33.60 1091 GLY A CA 1
ATOM 8099 C C . GLY A 1 1091 ? 56.136 62.836 86.554 1.00 33.07 1091 GLY A C 1
ATOM 8100 O O . GLY A 1 1091 ? 56.554 61.735 86.441 1.00 32.44 1091 GLY A O 1
ATOM 8101 N N . ARG A 1 1092 ? 55.696 63.313 87.695 1.00 33.21 1092 ARG A N 1
ATOM 8102 C CA . ARG A 1 1092 ? 55.633 62.534 88.903 1.00 32.48 1092 ARG A CA 1
ATOM 8103 C C . ARG A 1 1092 ? 54.686 61.397 88.766 1.00 31.41 1092 ARG A C 1
ATOM 8104 O O . ARG A 1 1092 ? 54.852 60.418 89.403 1.00 32.24 1092 ARG A O 1
ATOM 8112 N N . ASP A 1 1093 ? 53.570 61.622 88.117 1.00 29.55 1093 ASP A N 1
ATOM 8113 C CA . ASP A 1 1093 ? 52.601 60.577 87.898 1.00 28.79 1093 ASP A CA 1
ATOM 8114 C C . ASP A 1 1093 ? 53.066 59.521 86.959 1.00 28.61 1093 ASP A C 1
ATOM 8115 O O . ASP A 1 1093 ? 52.792 58.368 87.126 1.00 29.17 1093 ASP A O 1
ATOM 8120 N N . ALA A 1 1094 ? 53.732 59.958 85.921 1.00 28.06 1094 ALA A N 1
ATOM 8121 C CA . ALA A 1 1094 ? 54.194 59.097 84.877 1.00 27.98 1094 ALA A CA 1
ATOM 8122 C C . ALA A 1 1094 ? 55.142 58.091 85.372 1.00 27.27 1094 ALA A C 1
ATOM 8123 O O . ALA A 1 1094 ? 55.258 57.056 84.806 1.00 28.71 1094 ALA A O 1
ATOM 8125 N N . LEU A 1 1095 ? 55.937 58.456 86.346 1.00 25.73 1095 LEU A N 1
ATOM 8126 C CA . LEU A 1 1095 ? 56.880 57.555 86.946 1.00 24.83 1095 LEU A CA 1
ATOM 8127 C C . LEU A 1 1095 ? 56.162 56.501 87.666 1.00 24.15 1095 LEU A C 1
ATOM 8128 O O . LEU A 1 1095 ? 56.580 55.411 87.694 1.00 24.52 1095 LEU A O 1
ATOM 8133 N N . ARG A 1 1096 ? 55.131 56.885 88.372 1.00 23.35 1096 ARG A N 1
ATOM 8134 C CA . ARG A 1 1096 ? 54.366 55.981 89.172 1.00 23.17 1096 ARG A CA 1
ATOM 8135 C C . ARG A 1 1096 ? 53.665 54.971 88.413 1.00 22.59 1096 ARG A C 1
ATOM 8136 O O . ARG A 1 1096 ? 53.714 53.844 88.720 1.00 23.29 1096 ARG A O 1
ATOM 8144 N N . LYS A 1 1097 ? 52.967 55.379 87.397 1.00 21.84 1097 LYS A N 1
ATOM 8145 C CA . LYS A 1 1097 ? 52.216 54.457 86.622 1.00 22.12 1097 LYS A CA 1
ATOM 8146 C C . LYS A 1 1097 ? 53.076 53.452 85.944 1.00 20.71 1097 LYS A C 1
ATOM 8147 O O . LYS A 1 1097 ? 52.612 52.418 85.583 1.00 20.57 1097 LYS A O 1
ATOM 8153 N N . GLN A 1 1098 ? 54.339 53.799 85.715 1.00 19.58 1098 GLN A N 1
ATOM 8154 C CA . GLN A 1 1098 ? 55.267 52.890 85.054 1.00 18.96 1098 GLN A CA 1
ATOM 8155 C C . GLN A 1 1098 ? 55.483 51.677 85.943 1.00 18.73 1098 GLN A C 1
ATOM 8156 O O . GLN A 1 1098 ? 55.463 50.535 85.485 1.00 19.29 1098 GLN A O 1
ATOM 8162 N N . LEU A 1 1099 ? 55.690 51.949 87.225 1.00 18.33 1099 LEU A N 1
ATOM 8163 C CA . LEU A 1 1099 ? 55.893 50.920 88.216 1.00 17.98 1099 LEU A CA 1
ATOM 8164 C C . LEU A 1 1099 ? 54.712 50.084 88.488 1.00 17.57 1099 LEU A C 1
ATOM 8165 O O . LEU A 1 1099 ? 54.829 48.942 88.713 1.00 17.80 1099 LEU A O 1
ATOM 8170 N N . TRP A 1 1100 ? 53.563 50.696 88.552 1.00 17.35 1100 TRP A N 1
ATOM 8171 C CA . TRP A 1 1100 ? 52.362 50.006 88.933 1.00 17.98 1100 TRP A CA 1
ATOM 8172 C C . TRP A 1 1100 ? 51.493 49.636 87.796 1.00 18.28 1100 TRP A C 1
ATOM 8173 O O . TRP A 1 1100 ? 50.327 49.483 87.939 1.00 18.11 1100 TRP A O 1
ATOM 8184 N N . TYR A 1 1101 ? 52.103 49.550 86.648 1.00 18.85 1101 TYR A N 1
ATOM 8185 C CA . TYR A 1 1101 ? 51.460 49.123 85.457 1.00 19.80 1101 TYR A CA 1
ATOM 8186 C C . TYR A 1 1101 ? 50.212 49.848 85.113 1.00 20.98 1101 TYR A C 1
ATOM 8187 O O . TYR A 1 1101 ? 49.250 49.252 84.718 1.00 20.48 1101 TYR A O 1
ATOM 8196 N N . GLY A 1 1102 ? 50.267 51.158 85.204 1.00 23.01 1102 GLY A N 1
ATOM 8197 C CA . GLY A 1 1102 ? 49.149 51.998 84.861 1.00 25.05 1102 GLY A CA 1
ATOM 8198 C C . GLY A 1 1102 ? 48.079 52.040 85.914 1.00 27.10 1102 GLY A C 1
ATOM 8199 O O . GLY A 1 1102 ? 47.019 52.572 85.703 1.00 26.88 1102 GLY A O 1
ATOM 8200 N N . GLY A 1 1103 ? 48.353 51.467 87.065 1.00 29.55 1103 GLY A N 1
ATOM 8201 C CA . GLY A 1 1103 ? 47.382 51.393 88.127 1.00 30.94 1103 GLY A CA 1
ATOM 8202 C C . GLY A 1 1103 ? 47.085 52.713 88.722 1.00 31.86 1103 GLY A C 1
ATOM 8203 O O . GLY A 1 1103 ? 47.969 53.517 88.775 1.00 32.48 1103 GLY A O 1
ATOM 8204 N N . ASP A 1 1104 ? 45.857 52.947 89.169 1.00 32.86 1104 ASP A N 1
ATOM 8205 C CA . ASP A 1 1104 ? 45.567 54.227 89.749 1.00 34.42 1104 ASP A CA 1
ATOM 8206 C C . ASP A 1 1104 ? 45.536 54.342 91.256 1.00 36.01 1104 ASP A C 1
ATOM 8207 O O . ASP A 1 1104 ? 46.270 55.140 91.782 1.00 36.06 1104 ASP A O 1
ATOM 8212 N N . SER A 1 1105 ? 44.651 53.619 91.911 1.00 38.47 1105 SER A N 1
ATOM 8213 C CA . SER A 1 1105 ? 44.605 53.670 93.342 1.00 40.53 1105 SER A CA 1
ATOM 8214 C C . SER A 1 1105 ? 44.041 52.410 93.876 1.00 42.57 1105 SER A C 1
ATOM 8215 O O . SER A 1 1105 ? 43.234 51.780 93.229 1.00 44.54 1105 SER A O 1
ATOM 8218 N N . TRP A 1 1106 ? 44.487 52.021 95.052 1.00 43.67 1106 TRP A N 1
ATOM 8219 C CA . TRP A 1 1106 ? 43.941 50.850 95.686 1.00 46.05 1106 TRP A CA 1
ATOM 8220 C C . TRP A 1 1106 ? 43.327 51.310 96.966 1.00 47.80 1106 TRP A C 1
ATOM 8221 O O . TRP A 1 1106 ? 44.000 51.908 97.764 1.00 48.57 1106 TRP A O 1
ATOM 8232 N N . THR A 1 1107 ? 42.051 51.014 97.168 1.00 49.10 1107 THR A N 1
ATOM 8233 C CA . THR A 1 1107 ? 41.336 51.408 98.376 1.00 49.04 1107 THR A CA 1
ATOM 8234 C C . THR A 1 1107 ? 41.148 50.244 99.307 1.00 51.21 1107 THR A C 1
ATOM 8235 O O . THR A 1 1107 ? 40.674 49.206 98.901 1.00 50.21 1107 THR A O 1
ATOM 8239 N N . ILE A 1 1108 ? 41.439 50.468 100.577 1.00 53.38 1108 ILE A N 1
ATOM 8240 C CA . ILE A 1 1108 ? 41.330 49.453 101.580 1.00 54.93 1108 ILE A CA 1
ATOM 8241 C C . ILE A 1 1108 ? 40.000 49.545 102.226 1.00 55.56 1108 ILE A C 1
ATOM 8242 O O . ILE A 1 1108 ? 39.616 50.578 102.701 1.00 54.05 1108 ILE A O 1
ATOM 8247 N N . ASP A 1 1109 ? 39.272 48.454 102.152 1.00 58.68 1109 ASP A N 1
ATOM 8248 C CA . ASP A 1 1109 ? 37.952 48.364 102.697 1.00 61.32 1109 ASP A CA 1
ATOM 8249 C C . ASP A 1 1109 ? 38.018 48.128 104.166 1.00 65.05 1109 ASP A C 1
ATOM 8250 O O . ASP A 1 1109 ? 38.812 47.346 104.642 1.00 67.48 1109 ASP A O 1
ATOM 8255 N N . GLY A 1 1110 ? 37.182 48.860 104.881 1.00 67.27 1110 GLY A N 1
ATOM 8256 C CA . GLY A 1 1110 ? 37.076 48.777 106.318 1.00 65.83 1110 GLY A CA 1
ATOM 8257 C C . GLY A 1 1110 ? 37.961 49.715 107.064 1.00 62.81 1110 GLY A C 1
ATOM 8258 O O . GLY A 1 1110 ? 37.866 49.822 108.255 1.00 65.04 1110 GLY A O 1
ATOM 8259 N N . ILE A 1 1111 ? 38.743 50.486 106.348 1.00 60.83 1111 ILE A N 1
ATOM 8260 C CA . ILE A 1 1111 ? 39.662 51.393 106.985 1.00 61.84 1111 ILE A CA 1
ATOM 8261 C C . ILE A 1 1111 ? 39.368 52.736 106.349 1.00 63.61 1111 ILE A C 1
ATOM 8262 O O . ILE A 1 1111 ? 38.726 52.802 105.327 1.00 67.76 1111 ILE A O 1
ATOM 8267 N N . GLU A 1 1112 ? 39.834 53.794 106.982 1.00 62.42 1112 GLU A N 1
ATOM 8268 C CA . GLU A 1 1112 ? 39.730 55.123 106.503 1.00 62.78 1112 GLU A CA 1
ATOM 8269 C C . GLU A 1 1112 ? 40.634 56.008 107.275 1.00 62.16 1112 GLU A C 1
ATOM 8270 O O . GLU A 1 1112 ? 41.121 55.590 108.286 1.00 62.45 1112 GLU A O 1
ATOM 8276 N N . ILE A 1 1113 ? 40.819 57.241 106.848 1.00 62.07 1113 ILE A N 1
ATOM 8277 C CA . ILE A 1 1113 ? 41.787 58.109 107.463 1.00 61.89 1113 ILE A CA 1
ATOM 8278 C C . ILE A 1 1113 ? 41.257 59.528 107.604 1.00 63.21 1113 ILE A C 1
ATOM 8279 O O . ILE A 1 1113 ? 40.408 59.937 106.858 1.00 64.25 1113 ILE A O 1
ATOM 8284 N N . VAL A 1 1114 ? 41.782 60.257 108.584 1.00 63.32 1114 VAL A N 1
ATOM 8285 C CA . VAL A 1 1114 ? 41.360 61.630 108.839 1.00 66.07 1114 VAL A CA 1
ATOM 8286 C C . VAL A 1 1114 ? 42.112 62.622 107.958 1.00 69.07 1114 VAL A C 1
ATOM 8287 O O . VAL A 1 1114 ? 43.343 62.631 107.927 1.00 67.19 1114 VAL A O 1
ATOM 8291 N N . THR A 1 1115 ? 41.364 63.458 107.245 1.00 77.28 1115 THR A N 1
ATOM 8292 C CA . THR A 1 1115 ? 41.956 64.457 106.364 1.00 85.15 1115 THR A CA 1
ATOM 8293 C C . THR A 1 1115 ? 41.771 65.863 106.928 1.00 87.75 1115 THR A C 1
ATOM 8294 O O . THR A 1 1115 ? 40.836 66.120 107.686 1.00 88.16 1115 THR A O 1
ATOM 8298 N N . ARG A 1 1116 ? 42.669 66.770 106.553 1.00 93.54 1116 ARG A N 1
ATOM 8299 C CA . ARG A 1 1116 ? 42.605 68.149 107.020 1.00 103.69 1116 ARG A CA 1
ATOM 8300 C C . ARG A 1 1116 ? 43.090 69.118 105.945 1.00 115.16 1116 ARG A C 1
ATOM 8301 O O . ARG A 1 1116 ? 44.284 69.398 105.843 1.00 113.75 1116 ARG A O 1
ATOM 8309 N N . GLU A 1 1117 ? 42.156 69.625 105.148 1.00 132.60 1117 GLU A N 1
ATOM 8310 C CA . GLU A 1 1117 ? 42.485 70.559 104.078 1.00 139.55 1117 GLU A CA 1
ATOM 8311 C C . GLU A 1 1117 ? 42.481 72.003 104.573 1.00 148.61 1117 GLU A C 1
ATOM 8312 O O . GLU A 1 1117 ? 42.277 72.263 105.759 1.00 153.82 1117 GLU A O 1
ATOM 8318 N N . ARG A 1 1118 ? 42.705 72.938 103.654 1.00 157.59 1118 ARG A N 1
ATOM 8319 C CA . ARG A 1 1118 ? 42.727 74.356 103.990 1.00 158.12 1118 ARG A CA 1
ATOM 8320 C C . ARG A 1 1118 ? 41.700 75.128 103.167 1.00 158.66 1118 ARG A C 1
ATOM 8321 O O . ARG A 1 1118 ? 41.179 74.621 102.174 1.00 151.77 1118 ARG A O 1
ATOM 8323 N N . LYS A 1 1119 ? 41.415 76.356 103.587 1.00 160.81 1119 LYS A N 1
ATOM 8324 C CA . LYS A 1 1119 ? 40.449 77.198 102.890 1.00 158.51 1119 LYS A CA 1
ATOM 8325 C C . LYS A 1 1119 ? 41.145 78.304 102.101 1.00 167.99 1119 LYS A C 1
ATOM 8326 O O . LYS A 1 1119 ? 41.243 78.236 100.876 1.00 179.49 1119 LYS A O 1
ATOM 8332 N N . GLU A 1 1120 ? 41.624 79.319 102.811 1.00 167.10 1120 GLU A N 1
ATOM 8333 C CA . GLU A 1 1120 ? 42.309 80.439 102.177 1.00 158.67 1120 GLU A CA 1
ATOM 8334 C C . GLU A 1 1120 ? 43.303 81.095 103.131 1.00 158.65 1120 GLU A C 1
ATOM 8335 O O . GLU A 1 1120 ? 43.137 81.034 104.350 1.00 152.64 1120 GLU A O 1
ATOM 8341 N N . ASP A 1 1121 ? 44.332 81.716 102.563 1.00 161.27 1121 ASP A N 1
ATOM 8342 C CA . ASP A 1 1121 ? 45.371 82.395 103.337 1.00 160.30 1121 ASP A CA 1
ATOM 8343 C C . ASP A 1 1121 ? 45.931 81.525 104.461 1.00 159.81 1121 ASP A C 1
ATOM 8344 O O . ASP A 1 1121 ? 46.036 81.966 105.606 1.00 159.93 1121 ASP A O 1
ATOM 8349 N N . GLY A 1 1122 ? 46.290 80.289 104.125 1.00 156.33 1122 GLY A N 1
ATOM 8350 C CA . GLY A 1 1122 ? 46.840 79.360 105.094 1.00 150.04 1122 GLY A CA 1
ATOM 8351 C C . GLY A 1 1122 ? 45.994 79.225 106.345 1.00 148.30 1122 GLY A C 1
ATOM 8352 O O . GLY A 1 1122 ? 46.454 79.515 107.449 1.00 142.87 1122 GLY A O 1
ATOM 8353 N N . LYS A 1 1123 ? 44.752 78.783 106.172 1.00 148.66 1123 LYS A N 1
ATOM 8354 C CA . LYS A 1 1123 ? 43.839 78.609 107.295 1.00 147.81 1123 LYS A CA 1
ATOM 8355 C C . LYS A 1 1123 ? 43.372 77.162 107.406 1.00 151.38 1123 LYS A C 1
ATOM 8356 O O . LYS A 1 1123 ? 43.114 76.503 106.399 1.00 150.67 1123 LYS A O 1
ATOM 8358 N N . GLU A 1 1124 ? 43.266 76.673 108.638 1.00 150.93 1124 GLU A N 1
ATOM 8359 C CA . GLU A 1 1124 ? 42.829 75.304 108.883 1.00 140.00 1124 GLU A CA 1
ATOM 8360 C C . GLU A 1 1124 ? 41.382 75.102 108.446 1.00 137.95 1124 GLU A C 1
ATOM 8361 O O . GLU A 1 1124 ? 40.530 75.963 108.667 1.00 141.41 1124 GLU A O 1
ATOM 8367 N N . GLY A 1 1125 ? 41.110 73.958 107.826 1.00 133.48 1125 GLY A N 1
ATOM 8368 C CA . GLY A 1 1125 ? 39.772 73.643 107.361 1.00 131.32 1125 GLY A CA 1
ATOM 8369 C C . GLY A 1 1125 ? 38.969 72.870 108.388 1.00 127.45 1125 GLY A C 1
ATOM 8370 O O . GLY A 1 1125 ? 38.535 73.426 109.398 1.00 126.19 1125 GLY A O 1
ATOM 8371 N N . VAL A 1 1126 ? 38.768 71.582 108.129 1.00 123.79 1126 VAL A N 1
ATOM 8372 C CA . VAL A 1 1126 ? 38.013 70.725 109.036 1.00 118.08 1126 VAL A CA 1
ATOM 8373 C C . VAL A 1 1126 ? 38.514 69.287 108.978 1.00 113.06 1126 VAL A C 1
ATOM 8374 O O . VAL A 1 1126 ? 38.948 68.812 107.928 1.00 108.51 1126 VAL A O 1
ATOM 8378 N N . GLU A 1 1127 ? 38.453 68.598 110.112 1.00 109.99 1127 GLU A N 1
ATOM 8379 C CA . GLU A 1 1127 ? 38.903 67.213 110.192 1.00 106.90 1127 GLU A CA 1
ATOM 8380 C C . GLU A 1 1127 ? 37.826 66.249 109.707 1.00 101.83 1127 GLU A C 1
ATOM 8381 O O . GLU A 1 1127 ? 36.940 65.858 110.467 1.00 104.74 1127 GLU A O 1
ATOM 8387 N N . LYS A 1 1128 ? 37.908 65.870 108.435 1.00 95.16 1128 LYS A N 1
ATOM 8388 C CA . LYS A 1 1128 ? 36.942 64.951 107.846 1.00 91.96 1128 LYS A CA 1
ATOM 8389 C C . LYS A 1 1128 ? 37.579 63.593 107.572 1.00 88.56 1128 LYS A C 1
ATOM 8390 O O . LYS A 1 1128 ? 38.745 63.511 107.185 1.00 85.20 1128 LYS A O 1
ATOM 8392 N N . ILE A 1 1129 ? 36.808 62.531 107.773 1.00 84.61 1129 ILE A N 1
ATOM 8393 C CA . ILE A 1 1129 ? 37.297 61.176 107.550 1.00 81.82 1129 ILE A CA 1
ATOM 8394 C C . ILE A 1 1129 ? 36.694 60.567 106.290 1.00 81.63 1129 ILE A C 1
ATOM 8395 O O . ILE A 1 1129 ? 35.518 60.774 105.990 1.00 82.94 1129 ILE A O 1
ATOM 8400 N N . VAL A 1 1130 ? 37.506 59.815 105.555 1.00 79.72 1130 VAL A N 1
ATOM 8401 C CA . VAL A 1 1130 ? 37.060 59.178 104.338 1.00 76.96 1130 VAL A CA 1
ATOM 8402 C C . VAL A 1 1130 ? 37.692 57.817 104.213 1.00 72.33 1130 VAL A C 1
ATOM 8403 O O . VAL A 1 1130 ? 38.598 57.497 104.945 1.00 73.90 1130 VAL A O 1
ATOM 8407 N N . PRO A 1 1131 ? 37.238 57.004 103.272 1.00 66.59 1131 PRO A N 1
ATOM 8408 C CA . PRO A 1 1131 ? 37.848 55.692 103.123 1.00 64.10 1131 PRO A CA 1
ATOM 8409 C C . PRO A 1 1131 ? 39.303 55.815 102.715 1.00 61.20 1131 PRO A C 1
ATOM 8410 O O . PRO A 1 1131 ? 39.674 56.746 102.041 1.00 59.77 1131 PRO A O 1
ATOM 8414 N N . LEU A 1 1132 ? 40.124 54.861 103.109 1.00 57.85 1132 LEU A N 1
ATOM 8415 C CA . LEU A 1 1132 ? 41.539 54.951 102.846 1.00 56.53 1132 LEU A CA 1
ATOM 8416 C C . LEU A 1 1132 ? 41.957 54.402 101.520 1.00 56.79 1132 LEU A C 1
ATOM 8417 O O . LEU A 1 1132 ? 41.630 53.284 101.191 1.00 56.46 1132 LEU A O 1
ATOM 8422 N N . LYS A 1 1133 ? 42.681 55.222 100.765 1.00 55.40 1133 LYS A N 1
ATOM 8423 C CA . LYS A 1 1133 ? 43.168 54.888 99.457 1.00 52.68 1133 LYS A CA 1
ATOM 8424 C C . LYS A 1 1133 ? 44.641 55.017 99.485 1.00 50.80 1133 LYS A C 1
ATOM 8425 O O . LYS A 1 1133 ? 45.144 55.981 99.989 1.00 50.33 1133 LYS A O 1
ATOM 8431 N N . VAL A 1 1134 ? 45.327 54.024 98.980 1.00 49.56 1134 VAL A N 1
ATOM 8432 C CA . VAL A 1 1134 ? 46.746 54.065 98.941 1.00 50.08 1134 VAL A CA 1
ATOM 8433 C C . VAL A 1 1134 ? 47.088 53.923 97.485 1.00 49.92 1134 VAL A C 1
ATOM 8434 O O . VAL A 1 1134 ? 46.468 53.166 96.770 1.00 49.07 1134 VAL A O 1
ATOM 8438 N N . PHE A 1 1135 ? 48.084 54.662 97.048 1.00 49.07 1135 PHE A N 1
ATOM 8439 C CA . PHE A 1 1135 ? 48.416 54.699 95.643 1.00 49.48 1135 PHE A CA 1
ATOM 8440 C C . PHE A 1 1135 ? 49.582 53.946 95.024 1.00 48.42 1135 PHE A C 1
ATOM 8441 O O . PHE A 1 1135 ? 50.058 54.371 94.005 1.00 49.23 1135 PHE A O 1
ATOM 8449 N N . PRO A 1 1136 ? 50.117 52.936 95.682 1.00 47.03 1136 PRO A N 1
ATOM 8450 C CA . PRO A 1 1136 ? 49.797 52.074 96.801 1.00 45.91 1136 PRO A CA 1
ATOM 8451 C C . PRO A 1 1136 ? 50.493 52.549 98.040 1.00 44.50 1136 PRO A C 1
ATOM 8452 O O . PRO A 1 1136 ? 50.657 51.782 98.941 1.00 42.14 1136 PRO A O 1
ATOM 8456 N N . GLY A 1 1137 ? 50.904 53.798 98.062 1.00 44.92 1137 GLY A N 1
ATOM 8457 C CA . GLY A 1 1137 ? 51.631 54.348 99.173 1.00 45.22 1137 GLY A CA 1
ATOM 8458 C C . GLY A 1 1137 ? 51.011 55.632 99.617 1.00 45.98 1137 GLY A C 1
ATOM 8459 O O . GLY A 1 1137 ? 50.295 56.234 98.870 1.00 46.05 1137 GLY A O 1
ATOM 8460 N N . ARG A 1 1138 ? 51.283 56.042 100.841 1.00 46.38 1138 ARG A N 1
ATOM 8461 C CA . ARG A 1 1138 ? 50.729 57.261 101.389 1.00 46.98 1138 ARG A CA 1
ATOM 8462 C C . ARG A 1 1138 ? 51.784 58.029 102.127 1.00 46.77 1138 ARG A C 1
ATOM 8463 O O . ARG A 1 1138 ? 52.810 57.492 102.422 1.00 46.63 1138 ARG A O 1
ATOM 8471 N N . SER A 1 1139 ? 51.524 59.267 102.479 1.00 47.92 1139 SER A N 1
ATOM 8472 C CA . SER A 1 1139 ? 52.565 60.021 103.131 1.00 51.54 1139 SER A CA 1
ATOM 8473 C C . SER A 1 1139 ? 52.243 60.572 104.484 1.00 55.61 1139 SER A C 1
ATOM 8474 O O . SER A 1 1139 ? 51.098 60.732 104.837 1.00 56.64 1139 SER A O 1
ATOM 8477 N N . VAL A 1 1140 ? 53.299 60.875 105.224 1.00 60.21 1140 VAL A N 1
ATOM 8478 C CA . VAL A 1 1140 ? 53.214 61.425 106.559 1.00 64.35 1140 VAL A CA 1
ATOM 8479 C C . VAL A 1 1140 ? 54.259 62.506 106.796 1.00 69.97 1140 VAL A C 1
ATOM 8480 O O . VAL A 1 1140 ? 55.377 62.388 106.357 1.00 65.06 1140 VAL A O 1
ATOM 8484 N N . SER A 1 1141 ? 53.896 63.569 107.484 1.00 81.13 1141 SER A N 1
ATOM 8485 C CA . SER A 1 1141 ? 54.883 64.597 107.667 1.00 87.65 1141 SER A CA 1
ATOM 8486 C C . SER A 1 1141 ? 55.753 64.183 108.787 1.00 90.82 1141 SER A C 1
ATOM 8487 O O . SER A 1 1141 ? 55.325 64.077 109.930 1.00 86.81 1141 SER A O 1
ATOM 8490 N N . ALA A 1 1142 ? 57.010 63.982 108.460 1.00 98.47 1142 ALA A N 1
ATOM 8491 C CA . ALA A 1 1142 ? 57.938 63.541 109.453 1.00 106.01 1142 ALA A CA 1
ATOM 8492 C C . ALA A 1 1142 ? 58.436 64.703 110.225 1.00 110.83 1142 ALA A C 1
ATOM 8493 O O . ALA A 1 1142 ? 59.569 65.115 110.052 1.00 112.43 1142 ALA A O 1
ATOM 8495 N N . ARG A 1 1143 ? 57.637 65.202 111.153 1.00 117.62 1143 ARG A N 1
ATOM 8496 C CA . ARG A 1 1143 ? 58.167 66.270 111.983 1.00 119.30 1143 ARG A CA 1
ATOM 8497 C C . ARG A 1 1143 ? 58.737 65.612 113.226 1.00 119.24 1143 ARG A C 1
ATOM 8498 O O . ARG A 1 1143 ? 58.045 65.095 114.101 1.00 110.87 1143 ARG A O 1
ATOM 8506 N N . PHE A 1 1144 ? 60.044 65.624 113.225 1.00 120.64 1144 PHE A N 1
ATOM 8507 C CA . PHE A 1 1144 ? 60.771 65.087 114.304 1.00 122.23 1144 PHE A CA 1
ATOM 8508 C C . PHE A 1 1144 ? 60.288 63.730 114.666 1.00 116.10 1144 PHE A C 1
ATOM 8509 O O . PHE A 1 1144 ? 59.758 63.497 115.728 1.00 105.70 1144 PHE A O 1
ATOM 8517 N N . THR A 1 1145 ? 60.279 62.921 113.625 1.00 119.08 1145 THR A N 1
ATOM 8518 C CA . THR A 1 1145 ? 60.055 61.495 113.693 1.00 118.22 1145 THR A CA 1
ATOM 8519 C C . THR A 1 1145 ? 61.308 60.922 114.339 1.00 112.09 1145 THR A C 1
ATOM 8520 O O . THR A 1 1145 ? 61.264 59.989 115.127 1.00 108.00 1145 THR A O 1
ATOM 8524 N N . SER A 1 1146 ? 62.424 61.488 113.920 1.00 107.61 1146 SER A N 1
ATOM 8525 C CA . SER A 1 1146 ? 63.728 61.119 114.411 1.00 106.25 1146 SER A CA 1
ATOM 8526 C C . SER A 1 1146 ? 63.984 61.465 115.858 1.00 101.76 1146 SER A C 1
ATOM 8527 O O . SER A 1 1146 ? 64.624 60.708 116.557 1.00 103.70 1146 SER A O 1
ATOM 8530 N N . LYS A 1 1147 ? 63.480 62.586 116.344 1.00 92.42 1147 LYS A N 1
ATOM 8531 C CA . LYS A 1 1147 ? 63.720 62.945 117.732 1.00 83.07 1147 LYS A CA 1
ATOM 8532 C C . LYS A 1 1147 ? 63.108 62.007 118.750 1.00 76.96 1147 LYS A C 1
ATOM 8533 O O . LYS A 1 1147 ? 63.742 61.592 119.694 1.00 73.33 1147 LYS A O 1
ATOM 8535 N N . THR A 1 1148 ? 61.885 61.612 118.495 1.00 72.68 1148 THR A N 1
ATOM 8536 C CA . THR A 1 1148 ? 61.080 60.805 119.394 1.00 69.78 1148 THR A CA 1
ATOM 8537 C C . THR A 1 1148 ? 61.689 59.450 119.588 1.00 69.50 1148 THR A C 1
ATOM 8538 O O . THR A 1 1148 ? 62.603 59.106 118.891 1.00 67.65 1148 THR A O 1
ATOM 8542 N N . CYS A 1 1149 ? 61.156 58.666 120.506 1.00 73.73 1149 CYS A N 1
ATOM 8543 C CA . CYS A 1 1149 ? 61.660 57.320 120.683 1.00 78.57 1149 CYS A CA 1
ATOM 8544 C C . CYS A 1 1149 ? 60.617 56.291 120.345 1.00 79.67 1149 CYS A C 1
ATOM 8545 O O . CYS A 1 1149 ? 59.467 56.437 120.658 1.00 73.87 1149 CYS A O 1
ATOM 8548 N N . SER A 1 1150 ? 61.051 55.221 119.687 1.00 84.22 1150 SER A N 1
ATOM 8549 C CA . SER A 1 1150 ? 60.150 54.146 119.291 1.00 88.89 1150 SER A CA 1
ATOM 8550 C C . SER A 1 1150 ? 59.606 53.392 120.501 1.00 94.04 1150 SER A C 1
ATOM 8551 O O . SER A 1 1150 ? 58.394 53.247 120.661 1.00 93.18 1150 SER A O 1
ATOM 8554 N N . CYS A 1 1151 ? 60.510 52.914 121.351 1.00 101.97 1151 CYS A N 1
ATOM 8555 C CA . CYS A 1 1151 ? 60.122 52.171 122.544 1.00 107.79 1151 CYS A CA 1
ATOM 8556 C C . CYS A 1 1151 ? 59.529 53.085 123.612 1.00 108.32 1151 CYS A C 1
ATOM 8557 O O . CYS A 1 1151 ? 58.420 52.853 124.094 1.00 108.30 1151 CYS A O 1
ATOM 8560 N N . CYS A 1 1152 ? 60.275 54.122 123.979 1.00 105.58 1152 CYS A N 1
ATOM 8561 C CA . CYS A 1 1152 ? 59.826 55.069 124.992 1.00 101.46 1152 CYS A CA 1
ATOM 8562 C C . CYS A 1 1152 ? 58.450 55.634 124.656 1.00 102.63 1152 CYS A C 1
ATOM 8563 O O . CYS A 1 1152 ? 57.519 55.541 125.456 1.00 104.53 1152 CYS A O 1
ATOM 8566 N N . GLY A 1 1153 ? 58.328 56.217 123.468 1.00 104.28 1153 GLY A N 1
ATOM 8567 C CA . GLY A 1 1153 ? 57.081 56.792 123.029 1.00 104.81 1153 GLY A CA 1
ATOM 8568 C C . GLY A 1 1153 ? 56.972 58.238 123.396 1.00 106.68 1153 GLY A C 1
ATOM 8569 O O . GLY A 1 1153 ? 55.932 58.837 123.205 1.00 104.60 1153 GLY A O 1
ATOM 8570 N N . ARG A 1 1154 ? 58.101 58.799 123.813 1.00 115.99 1154 ARG A N 1
ATOM 8571 C CA . ARG A 1 1154 ? 58.159 60.192 124.204 1.00 126.23 1154 ARG A CA 1
ATOM 8572 C C . ARG A 1 1154 ? 59.210 61.028 123.507 1.00 124.01 1154 ARG A C 1
ATOM 8573 O O . ARG A 1 1154 ? 60.377 60.697 123.493 1.00 115.21 1154 ARG A O 1
ATOM 8575 N N . ASN A 1 1155 ? 58.768 62.141 122.950 1.00 125.77 1155 ASN A N 1
ATOM 8576 C CA . ASN A 1 1155 ? 59.652 63.071 122.276 1.00 123.86 1155 ASN A CA 1
ATOM 8577 C C . ASN A 1 1155 ? 60.373 63.887 123.299 1.00 125.79 1155 ASN A C 1
ATOM 8578 O O . ASN A 1 1155 ? 59.938 63.982 124.428 1.00 125.56 1155 ASN A O 1
ATOM 8583 N N . VAL A 1 1156 ? 61.390 64.612 122.868 1.00 130.97 1156 VAL A N 1
ATOM 8584 C CA . VAL A 1 1156 ? 62.090 65.485 123.788 1.00 137.54 1156 VAL A CA 1
ATOM 8585 C C . VAL A 1 1156 ? 61.777 66.921 123.429 1.00 137.39 1156 VAL A C 1
ATOM 8586 O O . VAL A 1 1156 ? 62.075 67.819 124.184 1.00 130.95 1156 VAL A O 1
ATOM 8590 N N . PHE A 1 1157 ? 61.138 67.130 122.282 1.00 146.79 1157 PHE A N 1
ATOM 8591 C CA . PHE A 1 1157 ? 60.795 68.477 121.822 1.00 160.51 1157 PHE A CA 1
ATOM 8592 C C . PHE A 1 1157 ? 59.862 69.256 122.755 1.00 165.13 1157 PHE A C 1
ATOM 8593 O O . PHE A 1 1157 ? 59.785 70.483 122.678 1.00 170.49 1157 PHE A O 1
ATOM 8595 N N . ASP A 1 1158 ? 59.156 68.549 123.632 1.00 168.16 1158 ASP A N 1
ATOM 8596 C CA . ASP A 1 1158 ? 58.225 69.178 124.559 1.00 172.15 1158 ASP A CA 1
ATOM 8597 C C . ASP A 1 1158 ? 58.714 70.246 125.502 1.00 171.42 1158 ASP A C 1
ATOM 8598 O O . ASP A 1 1158 ? 58.192 71.364 125.520 1.00 161.73 1158 ASP A O 1
ATOM 8603 N N . TRP A 1 1159 ? 59.774 69.911 126.228 1.00 174.61 1159 TRP A N 1
ATOM 8604 C CA . TRP A 1 1159 ? 60.393 70.826 127.170 1.00 173.76 1159 TRP A CA 1
ATOM 8605 C C . TRP A 1 1159 ? 61.194 71.767 126.274 1.00 174.27 1159 TRP A C 1
ATOM 8606 O O . TRP A 1 1159 ? 61.485 72.895 126.671 1.00 185.93 1159 TRP A O 1
ATOM 8617 N N . LEU A 1 1160 ? 61.555 71.287 125.087 1.00 168.73 1160 LEU A N 1
ATOM 8618 C CA . LEU A 1 1160 ? 62.216 72.147 124.104 1.00 168.36 1160 LEU A CA 1
ATOM 8619 C C . LEU A 1 1160 ? 61.507 73.543 123.983 1.00 166.70 1160 LEU A C 1
ATOM 8620 O O . LEU A 1 1160 ? 61.957 74.594 124.442 1.00 167.64 1160 LEU A O 1
ATOM 8625 N N . PHE A 1 1161 ? 60.277 73.431 123.496 1.00 159.67 1161 PHE A N 1
ATOM 8626 C CA . PHE A 1 1161 ? 59.362 74.545 123.499 1.00 154.51 1161 PHE A CA 1
ATOM 8627 C C . PHE A 1 1161 ? 58.858 75.144 124.791 1.00 152.82 1161 PHE A C 1
ATOM 8628 O O . PHE A 1 1161 ? 58.734 76.357 124.925 1.00 157.12 1161 PHE A O 1
ATOM 8636 N N . THR A 1 1162 ? 58.520 74.282 125.734 1.00 143.73 1162 THR A N 1
ATOM 8637 C CA . THR A 1 1162 ? 57.948 74.782 126.955 1.00 134.59 1162 THR A CA 1
ATOM 8638 C C . THR A 1 1162 ? 58.914 75.689 127.686 1.00 132.88 1162 THR A C 1
ATOM 8639 O O . THR A 1 1162 ? 58.531 76.740 128.167 1.00 133.58 1162 THR A O 1
ATOM 8643 N N . GLU A 1 1163 ? 60.155 75.271 127.794 1.00 130.89 1163 GLU A N 1
ATOM 8644 C CA . GLU A 1 1163 ? 61.152 76.069 128.470 1.00 133.09 1163 GLU A CA 1
ATOM 8645 C C . GLU A 1 1163 ? 61.502 77.325 127.710 1.00 133.51 1163 GLU A C 1
ATOM 8646 O O . GLU A 1 1163 ? 61.817 78.344 128.297 1.00 137.84 1163 GLU A O 1
ATOM 8652 N N . LYS A 1 1164 ? 61.597 77.197 126.397 1.00 133.43 1164 LYS A N 1
ATOM 8653 C CA . LYS A 1 1164 ? 61.980 78.329 125.577 1.00 131.35 1164 LYS A CA 1
ATOM 8654 C C . LYS A 1 1164 ? 61.018 79.470 125.846 1.00 132.36 1164 LYS A C 1
ATOM 8655 O O . LYS A 1 1164 ? 61.403 80.638 125.902 1.00 128.22 1164 LYS A O 1
ATOM 8661 N N . LYS A 1 1165 ? 59.767 79.108 126.078 1.00 131.63 1165 LYS A N 1
ATOM 8662 C CA . LYS A 1 1165 ? 58.732 80.089 126.326 1.00 128.09 1165 LYS A CA 1
ATOM 8663 C C . LYS A 1 1165 ? 58.837 80.783 127.683 1.00 132.82 1165 LYS A C 1
ATOM 8664 O O . LYS A 1 1165 ? 58.554 81.972 127.785 1.00 140.71 1165 LYS A O 1
ATOM 8670 N N . ALA A 1 1166 ? 59.252 80.060 128.717 1.00 132.54 1166 ALA A N 1
ATOM 8671 C CA . ALA A 1 1166 ? 59.395 80.655 130.042 1.00 128.95 1166 ALA A CA 1
ATOM 8672 C C . ALA A 1 1166 ? 60.365 79.874 130.920 1.00 125.63 1166 ALA A C 1
ATOM 8673 O O . ALA A 1 1166 ? 60.117 79.658 132.107 1.00 121.20 1166 ALA A O 1
ATOM 8675 N N . PHE A 1 1172 ? 68.103 73.089 134.951 1.00 107.34 1172 PHE A N 1
ATOM 8676 C CA . PHE A 1 1172 ? 69.400 73.705 135.202 1.00 110.11 1172 PHE A CA 1
ATOM 8677 C C . PHE A 1 1172 ? 70.016 73.187 136.497 1.00 114.25 1172 PHE A C 1
ATOM 8678 O O . PHE A 1 1172 ? 70.933 73.798 137.047 1.00 110.81 1172 PHE A O 1
ATOM 8680 N N . ASN A 1 1173 ? 69.506 72.059 136.979 1.00 120.05 1173 ASN A N 1
ATOM 8681 C CA . ASN A 1 1173 ? 70.005 71.456 138.210 1.00 120.41 1173 ASN A CA 1
ATOM 8682 C C . ASN A 1 1173 ? 70.617 70.089 137.922 1.00 125.63 1173 ASN A C 1
ATOM 8683 O O . ASN A 1 1173 ? 70.158 69.071 138.438 1.00 127.07 1173 ASN A O 1
ATOM 8688 N N . VAL A 1 1174 ? 71.657 70.076 137.094 1.00 130.91 1174 VAL A N 1
ATOM 8689 C CA . VAL A 1 1174 ? 72.335 68.821 136.760 1.00 134.48 1174 VAL A CA 1
ATOM 8690 C C . VAL A 1 1174 ? 73.023 68.242 137.985 1.00 129.68 1174 VAL A C 1
ATOM 8691 O O . VAL A 1 1174 ? 73.423 68.984 138.882 1.00 128.57 1174 VAL A O 1
ATOM 8695 N N . ASN A 1 1175 ? 73.145 66.919 138.031 1.00 121.96 1175 ASN A N 1
ATOM 8696 C CA . ASN A 1 1175 ? 73.767 66.244 139.163 1.00 116.13 1175 ASN A CA 1
ATOM 8697 C C . ASN A 1 1175 ? 75.248 65.937 138.977 1.00 112.14 1175 ASN A C 1
ATOM 8698 O O . ASN A 1 1175 ? 75.919 66.547 138.145 1.00 106.71 1175 ASN A O 1
ATOM 8703 N N . SER A 1 1176 ? 75.753 64.986 139.757 1.00 114.72 1176 SER A N 1
ATOM 8704 C CA . SER A 1 1176 ? 77.156 64.595 139.677 1.00 118.28 1176 SER A CA 1
ATOM 8705 C C . SER A 1 1176 ? 77.455 63.915 138.346 1.00 119.83 1176 SER A C 1
ATOM 8706 O O . SER A 1 1176 ? 78.465 64.203 137.702 1.00 115.94 1176 SER A O 1
ATOM 8709 N N . LYS A 1 1177 ? 76.572 63.009 137.939 1.00 124.57 1177 LYS A N 1
ATOM 8710 C CA . LYS A 1 1177 ? 76.737 62.287 136.686 1.00 129.11 1177 LYS A CA 1
ATOM 8711 C C . LYS A 1 1177 ? 75.881 62.885 135.572 1.00 141.50 1177 LYS A C 1
ATOM 8712 O O . LYS A 1 1177 ? 75.835 62.348 134.466 1.00 153.14 1177 LYS A O 1
ATOM 8718 N N . GLY A 1 1178 ? 75.204 63.994 135.861 1.00 143.89 1178 GLY A N 1
ATOM 8719 C CA . GLY A 1 1178 ? 74.366 64.628 134.860 1.00 140.67 1178 GLY A CA 1
ATOM 8720 C C . GLY A 1 1178 ? 72.931 64.176 134.687 1.00 134.67 1178 GLY A C 1
ATOM 8721 O O . GLY A 1 1178 ? 72.558 63.636 133.645 1.00 138.04 1178 GLY A O 1
ATOM 8722 N N . GLU A 1 1179 ? 72.125 64.401 135.715 1.00 125.66 1179 GLU A N 1
ATOM 8723 C CA . GLU A 1 1179 ? 70.672 64.078 135.675 1.00 120.15 1179 GLU A CA 1
ATOM 8724 C C . GLU A 1 1179 ? 69.885 65.396 135.641 1.00 122.76 1179 GLU A C 1
ATOM 8725 O O . GLU A 1 1179 ? 70.380 66.403 136.198 1.00 122.38 1179 GLU A O 1
ATOM 8731 N N . LEU A 1 1180 ? 68.717 65.393 134.988 1.00 124.38 1180 LEU A N 1
ATOM 8732 C CA . LEU A 1 1180 ? 67.859 66.593 134.793 1.00 122.85 1180 LEU A CA 1
ATOM 8733 C C . LEU A 1 1180 ? 66.420 66.255 135.189 1.00 126.87 1180 LEU A C 1
ATOM 8734 O O . LEU A 1 1180 ? 65.958 65.144 134.864 1.00 123.34 1180 LEU A O 1
ATOM 8739 N N . THR A 1 1181 ? 65.743 67.203 135.841 1.00 134.55 1181 THR A N 1
ATOM 8740 C CA . THR A 1 1181 ? 64.325 67.102 136.276 1.00 138.09 1181 THR A CA 1
ATOM 8741 C C . THR A 1 1181 ? 63.443 67.577 135.113 1.00 139.27 1181 THR A C 1
ATOM 8742 O O . THR A 1 1181 ? 63.412 68.800 134.866 1.00 144.08 1181 THR A O 1
ATOM 8746 N N . THR A 1 1182 ? 62.795 66.645 134.402 1.00 134.72 1182 THR A N 1
ATOM 8747 C CA . THR A 1 1182 ? 61.793 66.928 133.336 1.00 129.64 1182 THR A CA 1
ATOM 8748 C C . THR A 1 1182 ? 60.390 66.690 133.909 1.00 124.83 1182 THR A C 1
ATOM 8749 O O . THR A 1 1182 ? 60.269 66.604 135.150 1.00 119.98 1182 THR A O 1
ATOM 8753 N N . ALA A 1 1183 ? 59.377 66.600 133.039 1.00 125.18 1183 ALA A N 1
ATOM 8754 C CA . ALA A 1 1183 ? 57.969 66.303 133.397 1.00 127.06 1183 ALA A CA 1
ATOM 8755 C C . ALA A 1 1183 ? 57.680 64.813 133.186 1.00 123.92 1183 ALA A C 1
ATOM 8756 O O . ALA A 1 1183 ? 56.824 64.264 133.912 1.00 120.08 1183 ALA A O 1
ATOM 8758 N N . ASP A 1 1184 ? 58.373 64.195 132.226 1.00 122.38 1184 ASP A N 1
ATOM 8759 C CA . ASP A 1 1184 ? 58.002 62.880 131.640 1.00 121.13 1184 ASP A CA 1
ATOM 8760 C C . ASP A 1 1184 ? 59.040 61.810 132.020 1.00 115.47 1184 ASP A C 1
ATOM 8761 O O . ASP A 1 1184 ? 58.862 60.644 131.602 1.00 114.79 1184 ASP A O 1
ATOM 8766 N N . GLY A 1 1185 ? 60.069 62.179 132.794 1.00 107.03 1185 GLY A N 1
ATOM 8767 C CA . GLY A 1 1185 ? 61.155 61.271 133.212 1.00 99.33 1185 GLY A CA 1
ATOM 8768 C C . GLY A 1 1185 ? 62.431 62.034 133.516 1.00 94.35 1185 GLY A C 1
ATOM 8769 O O . GLY A 1 1185 ? 62.331 63.242 133.805 1.00 92.24 1185 GLY A O 1
ATOM 8770 N N . VAL A 1 1186 ? 63.587 61.362 133.439 1.00 92.95 1186 VAL A N 1
ATOM 8771 C CA . VAL A 1 1186 ? 64.919 61.927 133.825 1.00 93.99 1186 VAL A CA 1
ATOM 8772 C C . VAL A 1 1186 ? 65.924 61.724 132.682 1.00 91.35 1186 VAL A C 1
ATOM 8773 O O . VAL A 1 1186 ? 66.376 60.578 132.476 1.00 87.17 1186 VAL A O 1
ATOM 8777 N N . ILE A 1 1187 ? 66.288 62.823 132.010 1.00 93.13 1187 ILE A N 1
ATOM 8778 C CA . ILE A 1 1187 ? 67.185 62.864 130.813 1.00 95.44 1187 ILE A CA 1
ATOM 8779 C C . ILE A 1 1187 ? 68.645 62.902 131.285 1.00 96.53 1187 ILE A C 1
ATOM 8780 O O . ILE A 1 1187 ? 69.043 63.916 131.890 1.00 102.15 1187 ILE A O 1
ATOM 8785 N N . GLN A 1 1188 ? 69.423 61.847 131.012 1.00 96.75 1188 GLN A N 1
ATOM 8786 C CA . GLN A 1 1188 ? 70.849 61.749 131.435 1.00 98.95 1188 GLN A CA 1
ATOM 8787 C C . GLN A 1 1188 ? 71.775 62.064 130.250 1.00 101.60 1188 GLN A C 1
ATOM 8788 O O . GLN A 1 1188 ? 71.950 61.185 129.388 1.00 109.12 1188 GLN A O 1
ATOM 8794 N N . LEU A 1 1189 ? 72.343 63.275 130.218 1.00 101.14 1189 LEU A N 1
ATOM 8795 C CA . LEU A 1 1189 ? 73.243 63.763 129.134 1.00 101.91 1189 LEU A CA 1
ATOM 8796 C C . LEU A 1 1189 ? 74.685 63.386 129.491 1.00 96.72 1189 LEU A C 1
ATOM 8797 O O . LEU A 1 1189 ? 75.064 63.587 130.659 1.00 93.15 1189 LEU A O 1
ATOM 8802 N N . PHE A 1 1190 ? 75.442 62.846 128.528 1.00 92.09 1190 PHE A N 1
ATOM 8803 C CA . PHE A 1 1190 ? 76.865 62.437 128.684 1.00 87.31 1190 PHE A CA 1
ATOM 8804 C C . PHE A 1 1190 ? 77.755 63.283 127.770 1.00 88.90 1190 PHE A C 1
ATOM 8805 O O . PHE A 1 1190 ? 77.224 63.964 126.868 1.00 88.34 1190 PHE A O 1
ATOM 8813 N N . GLU A 1 1191 ? 79.224 63.206 128.272 1.00 93.23 1191 GLU A N 1
ATOM 8814 C CA . GLU A 1 1191 ? 80.214 63.892 127.502 1.00 100.04 1191 GLU A CA 1
ATOM 8815 C C . GLU A 1 1191 ? 81.262 62.889 127.079 1.00 98.26 1191 GLU A C 1
ATOM 8816 O O . GLU A 1 1191 ? 81.242 61.735 127.512 1.00 91.61 1191 GLU A O 1
ATOM 8822 N N . ALA A 1 1192 ? 82.226 63.345 126.301 1.00 98.99 1192 ALA A N 1
ATOM 8823 C CA . ALA A 1 1192 ? 83.231 62.437 125.830 1.00 99.60 1192 ALA A CA 1
ATOM 8824 C C . ALA A 1 1192 ? 83.861 61.833 127.044 1.00 101.57 1192 ALA A C 1
ATOM 8825 O O . ALA A 1 1192 ? 84.269 62.527 127.951 1.00 104.58 1192 ALA A O 1
ATOM 8827 N N . ASP A 1 1193 ? 83.900 60.516 127.057 1.00 101.35 1193 ASP A N 1
ATOM 8828 C CA . ASP A 1 1193 ? 84.478 59.778 128.142 1.00 100.24 1193 ASP A CA 1
ATOM 8829 C C . ASP A 1 1193 ? 85.921 60.170 128.151 1.00 104.32 1193 ASP A C 1
ATOM 8830 O O . ASP A 1 1193 ? 86.522 60.248 127.100 1.00 106.62 1193 ASP A O 1
ATOM 8835 N N . ARG A 1 1194 ? 86.493 60.424 129.322 1.00 109.11 1194 ARG A N 1
ATOM 8836 C CA . ARG A 1 1194 ? 87.916 60.776 129.404 1.00 111.42 1194 ARG A CA 1
ATOM 8837 C C . ARG A 1 1194 ? 88.749 59.726 130.118 1.00 108.56 1194 ARG A C 1
ATOM 8838 O O . ARG A 1 1194 ? 89.882 59.972 130.495 1.00 107.22 1194 ARG A O 1
ATOM 8840 N N . SER A 1 1195 ? 88.174 58.550 130.275 1.00 105.56 1195 SER A N 1
ATOM 8841 C CA . SER A 1 1195 ? 88.791 57.482 131.036 1.00 105.16 1195 SER A CA 1
ATOM 8842 C C . SER A 1 1195 ? 90.149 56.957 130.581 1.00 111.26 1195 SER A C 1
ATOM 8843 O O . SER A 1 1195 ? 90.975 56.634 131.415 1.00 115.10 1195 SER A O 1
ATOM 8846 N N . LYS A 1 1196 ? 90.355 56.751 129.294 1.00 117.27 1196 LYS A N 1
ATOM 8847 C CA . LYS A 1 1196 ? 91.613 56.150 128.877 1.00 116.79 1196 LYS A CA 1
ATOM 8848 C C . LYS A 1 1196 ? 92.637 56.979 128.146 1.00 117.10 1196 LYS A C 1
ATOM 8849 O O . LYS A 1 1196 ? 93.715 56.493 127.880 1.00 114.77 1196 LYS A O 1
ATOM 8855 N N . GLY A 1 1197 ? 92.336 58.220 127.830 1.00 122.56 1197 GLY A N 1
ATOM 8856 C CA . GLY A 1 1197 ? 93.318 59.020 127.125 1.00 129.00 1197 GLY A CA 1
ATOM 8857 C C . GLY A 1 1197 ? 93.025 59.275 125.667 1.00 135.54 1197 GLY A C 1
ATOM 8858 O O . GLY A 1 1197 ? 92.330 58.515 125.011 1.00 139.77 1197 GLY A O 1
ATOM 8859 N N . PRO A 1 1198 ? 93.513 60.394 125.159 1.00 142.17 1198 PRO A N 1
ATOM 8860 C CA . PRO A 1 1198 ? 93.237 60.781 123.776 1.00 147.49 1198 PRO A CA 1
ATOM 8861 C C . PRO A 1 1198 ? 93.811 59.857 122.700 1.00 151.85 1198 PRO A C 1
ATOM 8862 O O . PRO A 1 1198 ? 93.140 59.516 121.743 1.00 152.52 1198 PRO A O 1
ATOM 8866 N N . LYS A 1 1199 ? 95.075 59.531 122.842 1.00 156.37 1199 LYS A N 1
ATOM 8867 C CA . LYS A 1 1199 ? 95.771 58.726 121.871 1.00 156.65 1199 LYS A CA 1
ATOM 8868 C C . LYS A 1 1199 ? 95.210 57.326 121.689 1.00 155.51 1199 LYS A C 1
ATOM 8869 O O . LYS A 1 1199 ? 95.233 56.809 120.585 1.00 165.58 1199 LYS A O 1
ATOM 8871 N N . PHE A 1 1200 ? 94.726 56.692 122.757 1.00 144.57 1200 PHE A N 1
ATOM 8872 C CA . PHE A 1 1200 ? 94.282 55.285 122.682 1.00 135.05 1200 PHE A CA 1
ATOM 8873 C C . PHE A 1 1200 ? 93.118 54.820 121.804 1.00 137.86 1200 PHE A C 1
ATOM 8874 O O . PHE A 1 1200 ? 93.224 53.786 121.162 1.00 134.11 1200 PHE A O 1
ATOM 8882 N N . TYR A 1 1201 ? 91.961 55.453 121.933 1.00 141.87 1201 TYR A N 1
ATOM 8883 C CA . TYR A 1 1201 ? 90.767 55.003 121.220 1.00 136.91 1201 TYR A CA 1
ATOM 8884 C C . TYR A 1 1201 ? 91.089 55.029 119.760 1.00 130.38 1201 TYR A C 1
ATOM 8885 O O . TYR A 1 1201 ? 90.704 54.148 119.008 1.00 126.49 1201 TYR A O 1
ATOM 8894 N N . ALA A 1 1202 ? 91.840 56.047 119.397 1.00 126.68 1202 ALA A N 1
ATOM 8895 C CA . ALA A 1 1202 ? 92.301 56.178 118.047 1.00 124.93 1202 ALA A CA 1
ATOM 8896 C C . ALA A 1 1202 ? 93.121 54.931 117.761 1.00 121.44 1202 ALA A C 1
ATOM 8897 O O . ALA A 1 1202 ? 93.245 54.533 116.621 1.00 118.36 1202 ALA A O 1
ATOM 8899 N N . ARG A 1 1203 ? 93.688 54.371 118.818 1.00 117.23 1203 ARG A N 1
ATOM 8900 C CA . ARG A 1 1203 ? 94.477 53.162 118.748 1.00 110.01 1203 ARG A CA 1
ATOM 8901 C C . ARG A 1 1203 ? 93.656 51.992 118.301 1.00 103.10 1203 ARG A C 1
ATOM 8902 O O . ARG A 1 1203 ? 94.125 51.118 117.613 1.00 98.08 1203 ARG A O 1
ATOM 8910 N N . ARG A 1 1204 ? 92.397 51.917 118.677 1.00 100.94 1204 ARG A N 1
ATOM 8911 C CA . ARG A 1 1204 ? 91.615 50.777 118.227 1.00 103.47 1204 ARG A CA 1
ATOM 8912 C C . ARG A 1 1204 ? 90.665 51.225 117.165 1.00 103.70 1204 ARG A C 1
ATOM 8913 O O . ARG A 1 1204 ? 90.041 50.445 116.468 1.00 99.97 1204 ARG A O 1
ATOM 8921 N N . LYS A 1 1205 ? 90.583 52.521 117.037 1.00 105.66 1205 LYS A N 1
ATOM 8922 C CA . LYS A 1 1205 ? 89.614 53.150 116.154 1.00 104.42 1205 LYS A CA 1
ATOM 8923 C C . LYS A 1 1205 ? 88.185 53.152 116.658 1.00 102.89 1205 LYS A C 1
ATOM 8924 O O . LYS A 1 1205 ? 87.282 52.845 115.917 1.00 104.82 1205 LYS A O 1
ATOM 8926 N N . GLU A 1 1206 ? 87.963 53.391 117.929 1.00 99.67 1206 GLU A N 1
ATOM 8927 C CA . GLU A 1 1206 ? 86.607 53.233 118.420 1.00 100.07 1206 GLU A CA 1
ATOM 8928 C C . GLU A 1 1206 ? 85.750 54.464 118.583 1.00 102.83 1206 GLU A C 1
ATOM 8929 O O . GLU A 1 1206 ? 84.726 54.400 119.259 1.00 102.88 1206 GLU A O 1
ATOM 8935 N N . ARG A 1 1207 ? 86.248 55.579 118.073 1.00 105.20 1207 ARG A N 1
ATOM 8936 C CA . ARG A 1 1207 ? 85.516 56.827 118.079 1.00 107.91 1207 ARG A CA 1
ATOM 8937 C C . ARG A 1 1207 ? 85.181 57.495 119.413 1.00 110.45 1207 ARG A C 1
ATOM 8938 O O . ARG A 1 1207 ? 84.266 58.308 119.446 1.00 116.01 1207 ARG A O 1
ATOM 8946 N N . THR A 1 1208 ? 85.880 57.154 120.487 1.00 107.87 1208 THR A N 1
ATOM 8947 C CA . THR A 1 1208 ? 85.665 57.878 121.728 1.00 105.12 1208 THR A CA 1
ATOM 8948 C C . THR A 1 1208 ? 84.227 58.016 122.182 1.00 98.55 1208 THR A C 1
ATOM 8949 O O . THR A 1 1208 ? 83.682 59.100 122.163 1.00 96.99 1208 THR A O 1
ATOM 8953 N N . PRO A 1 1209 ? 83.652 56.921 122.665 1.00 91.80 1209 PRO A N 1
ATOM 8954 C CA . PRO A 1 1209 ? 82.270 56.759 123.096 1.00 90.36 1209 PRO A CA 1
ATOM 8955 C C . PRO A 1 1209 ? 81.914 57.634 124.256 1.00 91.40 1209 PRO A C 1
ATOM 8956 O O . PRO A 1 1209 ? 82.787 58.014 125.001 1.00 91.33 1209 PRO A O 1
ATOM 8960 N N . LEU A 1 1210 ? 80.629 57.950 124.377 1.00 93.07 1210 LEU A N 1
ATOM 8961 C CA . LEU A 1 1210 ? 80.110 58.776 125.451 1.00 93.82 1210 LEU A CA 1
ATOM 8962 C C . LEU A 1 1210 ? 79.621 57.930 126.599 1.00 92.11 1210 LEU A C 1
ATOM 8963 O O . LEU A 1 1210 ? 78.495 57.458 126.591 1.00 87.93 1210 LEU A O 1
ATOM 8968 N N . THR A 1 1211 ? 80.511 57.661 127.535 1.00 92.45 1211 THR A N 1
ATOM 8969 C CA . THR A 1 1211 ? 80.188 56.915 128.731 1.00 90.04 1211 THR A CA 1
ATOM 8970 C C . THR A 1 1211 ? 80.385 57.814 129.946 1.00 96.18 1211 THR A C 1
ATOM 8971 O O . THR A 1 1211 ? 79.948 57.487 131.030 1.00 98.34 1211 THR A O 1
ATOM 8975 N N . LYS A 1 1212 ? 81.032 58.950 129.732 1.00 100.64 1212 LYS A N 1
ATOM 8976 C CA . LYS A 1 1212 ? 81.336 59.878 130.804 1.00 103.07 1212 LYS A CA 1
ATOM 8977 C C . LYS A 1 1212 ? 80.344 60.990 130.876 1.00 105.58 1212 LYS A C 1
ATOM 8978 O O . LYS A 1 1212 ? 80.066 61.637 129.876 1.00 110.80 1212 LYS A O 1
ATOM 8980 N N . PRO A 1 1213 ? 79.794 61.203 132.070 1.00 105.86 1213 PRO A N 1
ATOM 8981 C CA . PRO A 1 1213 ? 78.796 62.193 132.470 1.00 110.68 1213 PRO A CA 1
ATOM 8982 C C . PRO A 1 1213 ? 79.284 63.633 132.587 1.00 115.71 1213 PRO A C 1
ATOM 8983 O O . PRO A 1 1213 ? 80.472 63.901 132.700 1.00 109.31 1213 PRO A O 1
ATOM 8987 N N . ILE A 1 1214 ? 78.335 64.549 132.492 1.00 124.09 1214 ILE A N 1
ATOM 8988 C CA . ILE A 1 1214 ? 78.611 65.965 132.546 1.00 126.70 1214 ILE A CA 1
ATOM 8989 C C . ILE A 1 1214 ? 77.758 66.616 133.630 1.00 129.53 1214 ILE A C 1
ATOM 8990 O O . ILE A 1 1214 ? 76.542 66.491 133.620 1.00 124.51 1214 ILE A O 1
ATOM 8995 N N . ALA A 1 1215 ? 78.410 67.305 134.561 1.00 133.22 1215 ALA A N 1
ATOM 8996 C CA . ALA A 1 1215 ? 77.706 67.972 135.650 1.00 135.82 1215 ALA A CA 1
ATOM 8997 C C . ALA A 1 1215 ? 78.366 69.300 136.003 1.00 142.71 1215 ALA A C 1
ATOM 8998 O O . ALA A 1 1215 ? 79.330 69.341 136.769 1.00 142.90 1215 ALA A O 1
ATOM 9000 N N . LYS A 1 1216 ? 77.841 70.383 135.440 1.00 148.20 1216 LYS A N 1
ATOM 9001 C CA . LYS A 1 1216 ? 78.379 71.715 135.693 1.00 145.46 1216 LYS A CA 1
ATOM 9002 C C . LYS A 1 1216 ? 77.487 72.492 136.656 1.00 142.36 1216 LYS A C 1
ATOM 9003 O O . LYS A 1 1216 ? 77.630 73.706 136.806 1.00 146.40 1216 LYS A O 1
ATOM 9005 N N . GLY A 1 1217 ? 76.570 71.785 137.306 1.00 133.42 1217 GLY A N 1
ATOM 9006 C CA . GLY A 1 1217 ? 75.659 72.404 138.252 1.00 128.77 1217 GLY A CA 1
ATOM 9007 C C . GLY A 1 1217 ? 74.455 73.028 137.575 1.00 127.86 1217 GLY A C 1
ATOM 9008 O O . GLY A 1 1217 ? 73.353 72.482 137.616 1.00 120.31 1217 GLY A O 1
ATOM 9009 N N . SER A 1 1218 ? 74.668 74.181 136.947 1.00 133.43 1218 SER A N 1
ATOM 9010 C CA . SER A 1 1218 ? 73.595 74.887 136.258 1.00 140.50 1218 SER A CA 1
ATOM 9011 C C . SER A 1 1218 ? 73.942 75.128 134.793 1.00 151.94 1218 SER A C 1
ATOM 9012 O O . SER A 1 1218 ? 75.058 75.535 134.468 1.00 153.49 1218 SER A O 1
ATOM 9015 N N . TYR A 1 1219 ? 72.980 74.875 133.912 1.00 165.37 1219 TYR A N 1
ATOM 9016 C CA . TYR A 1 1219 ? 73.183 75.066 132.470 1.00 172.83 1219 TYR A CA 1
ATOM 9017 C C . TYR A 1 1219 ? 72.156 75.992 131.784 1.00 175.28 1219 TYR A C 1
ATOM 9018 O O . TYR A 1 1219 ? 71.004 76.098 132.167 1.00 177.56 1219 TYR A O 1
ATOM 9020 N N . SER A 1 1220 ? 72.602 76.587 130.698 1.00 178.26 1220 SER A N 1
ATOM 9021 C CA . SER A 1 1220 ? 71.773 77.535 129.973 1.00 179.46 1220 SER A CA 1
ATOM 9022 C C . SER A 1 1220 ? 70.629 76.853 129.316 1.00 172.39 1220 SER A C 1
ATOM 9023 O O . SER A 1 1220 ? 70.556 75.635 129.313 1.00 169.39 1220 SER A O 1
ATOM 9026 N N . LEU A 1 1221 ? 69.664 77.603 128.833 1.00 166.29 1221 LEU A N 1
ATOM 9027 C CA . LEU A 1 1221 ? 68.619 76.940 128.105 1.00 158.28 1221 LEU A CA 1
ATOM 9028 C C . LEU A 1 1221 ? 69.141 76.213 126.867 1.00 159.03 1221 LEU A C 1
ATOM 9029 O O . LEU A 1 1221 ? 68.823 75.055 126.592 1.00 148.68 1221 LEU A O 1
ATOM 9034 N N . GLU A 1 1222 ? 69.912 76.973 126.116 1.00 166.00 1222 GLU A N 1
ATOM 9035 C CA . GLU A 1 1222 ? 70.445 76.521 124.858 1.00 171.18 1222 GLU A CA 1
ATOM 9036 C C . GLU A 1 1222 ? 71.397 75.378 125.076 1.00 174.87 1222 GLU A C 1
ATOM 9037 O O . GLU A 1 1222 ? 71.376 74.426 124.308 1.00 185.93 1222 GLU A O 1
ATOM 9039 N N . GLU A 1 1223 ? 72.196 75.467 126.134 1.00 168.90 1223 GLU A N 1
ATOM 9040 C CA . GLU A 1 1223 ? 73.253 74.501 126.367 1.00 161.16 1223 GLU A CA 1
ATOM 9041 C C . GLU A 1 1223 ? 72.726 73.111 126.332 1.00 156.04 1223 GLU A C 1
ATOM 9042 O O . GLU A 1 1223 ? 73.270 72.255 125.673 1.00 151.62 1223 GLU A O 1
ATOM 9048 N N . ILE A 1 1224 ? 71.658 72.851 127.037 1.00 155.88 1224 ILE A N 1
ATOM 9049 C CA . ILE A 1 1224 ? 71.175 71.506 126.949 1.00 155.58 1224 ILE A CA 1
ATOM 9050 C C . ILE A 1 1224 ? 70.780 71.077 125.553 1.00 154.46 1224 ILE A C 1
ATOM 9051 O O . ILE A 1 1224 ? 71.068 69.961 125.122 1.00 158.90 1224 ILE A O 1
ATOM 9056 N N . GLU A 1 1225 ? 70.324 72.052 124.778 1.00 149.34 1225 GLU A N 1
ATOM 9057 C CA . GLU A 1 1225 ? 69.894 71.790 123.420 1.00 142.90 1225 GLU A CA 1
ATOM 9058 C C . GLU A 1 1225 ? 71.034 71.211 122.631 1.00 135.60 1225 GLU A C 1
ATOM 9059 O O . GLU A 1 1225 ? 70.859 70.201 121.980 1.00 135.74 1225 GLU A O 1
ATOM 9065 N N . ARG A 1 1226 ? 72.208 71.811 122.676 1.00 126.90 1226 ARG A N 1
ATOM 9066 C CA . ARG A 1 1226 ? 73.291 71.195 121.943 1.00 120.13 1226 ARG A CA 1
ATOM 9067 C C . ARG A 1 1226 ? 73.582 69.893 122.639 1.00 116.37 1226 ARG A C 1
ATOM 9068 O O . ARG A 1 1226 ? 73.915 68.922 121.991 1.00 115.71 1226 ARG A O 1
ATOM 9076 N N . ARG A 1 1227 ? 73.582 69.899 123.959 1.00 116.26 1227 ARG A N 1
ATOM 9077 C CA . ARG A 1 1227 ? 73.910 68.684 124.675 1.00 113.86 1227 ARG A CA 1
ATOM 9078 C C . ARG A 1 1227 ? 73.077 67.526 124.246 1.00 109.11 1227 ARG A C 1
ATOM 9079 O O . ARG A 1 1227 ? 73.546 66.475 123.858 1.00 98.80 1227 ARG A O 1
ATOM 9087 N N . VAL A 1 1228 ? 71.791 67.734 124.293 1.00 115.64 1228 VAL A N 1
ATOM 9088 C CA . VAL A 1 1228 ? 70.931 66.670 123.878 1.00 120.58 1228 VAL A CA 1
ATOM 9089 C C . VAL A 1 1228 ? 71.083 66.311 122.418 1.00 121.10 1228 VAL A C 1
ATOM 9090 O O . VAL A 1 1228 ? 70.978 65.162 122.028 1.00 117.97 1228 VAL A O 1
ATOM 9094 N N . ARG A 1 1229 ? 71.433 67.328 121.651 1.00 120.88 1229 ARG A N 1
ATOM 9095 C CA . ARG A 1 1229 ? 71.623 67.185 120.234 1.00 118.26 1229 ARG A CA 1
ATOM 9096 C C . ARG A 1 1229 ? 72.754 66.228 120.066 1.00 114.43 1229 ARG A C 1
ATOM 9097 O O . ARG A 1 1229 ? 72.681 65.331 119.260 1.00 113.64 1229 ARG A O 1
ATOM 9105 N N . THR A 1 1230 ? 73.869 66.612 120.652 1.00 111.32 1230 THR A N 1
ATOM 9106 C CA . THR A 1 1230 ? 75.076 65.813 120.646 1.00 111.74 1230 THR A CA 1
ATOM 9107 C C . THR A 1 1230 ? 74.908 64.407 121.190 1.00 111.99 1230 THR A C 1
ATOM 9108 O O . THR A 1 1230 ? 75.418 63.436 120.665 1.00 110.27 1230 THR A O 1
ATOM 9112 N N . ASN A 1 1231 ? 74.056 64.420 122.171 1.00 116.55 1231 ASN A N 1
ATOM 9113 C CA . ASN A 1 1231 ? 73.737 63.294 122.963 1.00 120.71 1231 ASN A CA 1
ATOM 9114 C C . ASN A 1 1231 ? 72.929 62.075 122.426 1.00 115.98 1231 ASN A C 1
ATOM 9115 O O . ASN A 1 1231 ? 73.129 60.944 122.821 1.00 113.88 1231 ASN A O 1
ATOM 9120 N N . LEU A 1 1232 ? 72.060 62.330 121.460 1.00 112.50 1232 LEU A N 1
ATOM 9121 C CA . LEU A 1 1232 ? 71.247 61.239 120.911 1.00 110.62 1232 LEU A CA 1
ATOM 9122 C C . LEU A 1 1232 ? 71.685 60.513 119.653 1.00 107.59 1232 LEU A C 1
ATOM 9123 O O . LEU A 1 1232 ? 71.761 59.301 119.657 1.00 97.68 1232 LEU A O 1
ATOM 9128 N N . ARG A 1 1233 ? 71.962 61.215 118.581 1.00 109.69 1233 ARG A N 1
ATOM 9129 C CA . ARG A 1 1233 ? 72.361 60.499 117.409 1.00 107.44 1233 ARG A CA 1
ATOM 9130 C C . ARG A 1 1233 ? 73.842 60.479 117.585 1.00 107.86 1233 ARG A C 1
ATOM 9131 O O . ARG A 1 1233 ? 74.543 61.428 117.273 1.00 106.15 1233 ARG A O 1
ATOM 9139 N N . ARG A 1 1234 ? 74.280 59.438 118.246 1.00 108.76 1234 ARG A N 1
ATOM 9140 C CA . ARG A 1 1234 ? 75.707 59.252 118.359 1.00 112.38 1234 ARG A CA 1
ATOM 9141 C C . ARG A 1 1234 ? 76.105 58.565 117.099 1.00 110.44 1234 ARG A C 1
ATOM 9142 O O . ARG A 1 1234 ? 75.276 58.001 116.400 1.00 116.59 1234 ARG A O 1
ATOM 9150 N N . ALA A 1 1235 ? 77.390 58.549 116.815 1.00 106.58 1235 ALA A N 1
ATOM 9151 C CA . ALA A 1 1235 ? 77.900 57.841 115.665 1.00 104.47 1235 ALA A CA 1
ATOM 9152 C C . ALA A 1 1235 ? 78.158 56.350 115.798 1.00 103.98 1235 ALA A C 1
ATOM 9153 O O . ALA A 1 1235 ? 77.675 55.703 116.729 1.00 102.39 1235 ALA A O 1
ATOM 9155 N N . PRO A 1 1236 ? 78.960 55.824 114.871 1.00 104.32 1236 PRO A N 1
ATOM 9156 C CA . PRO A 1 1236 ? 79.472 54.499 114.513 1.00 100.51 1236 PRO A CA 1
ATOM 9157 C C . PRO A 1 1236 ? 80.409 53.846 115.492 1.00 93.02 1236 PRO A C 1
ATOM 9158 O O . PRO A 1 1236 ? 81.182 54.506 116.130 1.00 97.61 1236 PRO A O 1
ATOM 9162 N N . LYS A 1 1237 ? 80.353 52.541 115.597 1.00 84.96 1237 LYS A N 1
ATOM 9163 C CA . LYS A 1 1237 ? 81.236 51.890 116.518 1.00 82.98 1237 LYS A CA 1
ATOM 9164 C C . LYS A 1 1237 ? 82.651 51.981 116.029 1.00 78.08 1237 LYS A C 1
ATOM 9165 O O . LYS A 1 1237 ? 83.520 52.362 116.774 1.00 76.77 1237 LYS A O 1
ATOM 9167 N N . SER A 1 1238 ? 82.900 51.529 114.820 1.00 75.32 1238 SER A N 1
ATOM 9168 C CA . SER A 1 1238 ? 84.239 51.611 114.299 1.00 74.11 1238 SER A CA 1
ATOM 9169 C C . SER A 1 1238 ? 84.571 52.693 113.386 1.00 76.43 1238 SER A C 1
ATOM 9170 O O . SER A 1 1238 ? 83.722 53.151 112.688 1.00 82.73 1238 SER A O 1
ATOM 9173 N N . LYS A 1 1239 ? 85.807 53.136 113.399 1.00 77.34 1239 LYS A N 1
ATOM 9174 C CA . LYS A 1 1239 ? 86.220 54.249 112.590 1.00 78.13 1239 LYS A CA 1
ATOM 9175 C C . LYS A 1 1239 ? 86.100 53.771 111.174 1.00 77.46 1239 LYS A C 1
ATOM 9176 O O . LYS A 1 1239 ? 85.743 54.539 110.303 1.00 76.51 1239 LYS A O 1
ATOM 9182 N N . GLN A 1 1240 ? 86.350 52.494 110.932 1.00 76.90 1240 GLN A N 1
ATOM 9183 C CA . GLN A 1 1240 ? 86.232 51.981 109.572 1.00 77.43 1240 GLN A CA 1
ATOM 9184 C C . GLN A 1 1240 ? 84.834 51.558 109.208 1.00 74.87 1240 GLN A C 1
ATOM 9185 O O . GLN A 1 1240 ? 84.560 50.396 109.025 1.00 69.96 1240 GLN A O 1
ATOM 9191 N N . SER A 1 1241 ? 83.975 52.533 109.150 1.00 74.83 1241 SER A N 1
ATOM 9192 C CA . SER A 1 1241 ? 82.619 52.331 108.794 1.00 76.19 1241 SER A CA 1
ATOM 9193 C C . SER A 1 1241 ? 82.433 53.024 107.470 1.00 84.34 1241 SER A C 1
ATOM 9194 O O . SER A 1 1241 ? 83.195 53.897 107.060 1.00 87.73 1241 SER A O 1
ATOM 9197 N N . ARG A 1 1242 ? 81.380 52.613 106.774 1.00 92.64 1242 ARG A N 1
ATOM 9198 C CA . ARG A 1 1242 ? 81.027 53.208 105.497 1.00 99.33 1242 ARG A CA 1
ATOM 9199 C C . ARG A 1 1242 ? 79.970 54.252 105.812 1.00 102.18 1242 ARG A C 1
ATOM 9200 O O . ARG A 1 1242 ? 79.362 54.843 104.919 1.00 109.63 1242 ARG A O 1
ATOM 9208 N N . ASP A 1 1243 ? 79.765 54.466 107.108 1.00 99.45 1243 ASP A N 1
ATOM 9209 C CA . ASP A 1 1243 ? 78.806 55.403 107.597 1.00 97.13 1243 ASP A CA 1
ATOM 9210 C C . ASP A 1 1243 ? 79.536 56.471 108.340 1.00 94.02 1243 ASP A C 1
ATOM 9211 O O . ASP A 1 1243 ? 80.355 56.192 109.186 1.00 85.41 1243 ASP A O 1
ATOM 9216 N N . THR A 1 1244 ? 79.238 57.701 107.973 1.00 95.73 1244 THR A N 1
ATOM 9217 C CA . THR A 1 1244 ? 79.766 58.874 108.623 1.00 95.88 1244 THR A CA 1
ATOM 9218 C C . THR A 1 1244 ? 78.639 59.598 109.364 1.00 93.76 1244 THR A C 1
ATOM 9219 O O . THR A 1 1244 ? 78.884 60.511 110.130 1.00 95.15 1244 THR A O 1
ATOM 9223 N N . SER A 1 1245 ? 77.426 59.286 108.961 1.00 90.58 1245 SER A N 1
ATOM 9224 C CA . SER A 1 1245 ? 76.257 59.895 109.521 1.00 89.39 1245 SER A CA 1
ATOM 9225 C C . SER A 1 1245 ? 76.122 59.424 110.937 1.00 87.68 1245 SER A C 1
ATOM 9226 O O . SER A 1 1245 ? 76.580 58.356 111.277 1.00 83.50 1245 SER A O 1
ATOM 9229 N N . GLN A 1 1246 ? 75.363 60.155 111.736 1.00 87.66 1246 GLN A N 1
ATOM 9230 C CA . GLN A 1 1246 ? 75.151 59.801 113.108 1.00 87.60 1246 GLN A CA 1
ATOM 9231 C C . GLN A 1 1246 ? 74.112 58.754 113.065 1.00 87.63 1246 GLN A C 1
ATOM 9232 O O . GLN A 1 1246 ? 72.953 58.989 113.304 1.00 86.96 1246 GLN A O 1
ATOM 9238 N N . SER A 1 1247 ? 74.562 57.560 112.773 1.00 89.81 1247 SER A N 1
ATOM 9239 C CA . SER A 1 1247 ? 73.689 56.428 112.635 1.00 93.09 1247 SER A CA 1
ATOM 9240 C C . SER A 1 1247 ? 72.922 56.022 113.860 1.00 92.52 1247 SER A C 1
ATOM 9241 O O . SER A 1 1247 ? 71.772 55.644 113.752 1.00 92.55 1247 SER A O 1
ATOM 9244 N N . GLN A 1 1248 ? 73.497 56.177 115.043 1.00 93.17 1248 GLN A N 1
ATOM 9245 C CA . GLN A 1 1248 ? 72.807 55.717 116.247 1.00 93.86 1248 GLN A CA 1
ATOM 9246 C C . GLN A 1 1248 ? 72.218 56.749 117.167 1.00 93.44 1248 GLN A C 1
ATOM 9247 O O . GLN A 1 1248 ? 72.844 57.753 117.488 1.00 91.98 1248 GLN A O 1
ATOM 9253 N N . TYR A 1 1249 ? 71.012 56.428 117.652 1.00 93.60 1249 TYR A N 1
ATOM 9254 C CA . TYR A 1 1249 ? 70.207 57.260 118.553 1.00 94.13 1249 TYR A CA 1
ATOM 9255 C C . TYR A 1 1249 ? 69.615 56.502 119.726 1.00 97.61 1249 TYR A C 1
ATOM 9256 O O . TYR A 1 1249 ? 69.050 55.457 119.499 1.00 97.97 1249 TYR A O 1
ATOM 9265 N N . PHE A 1 1250 ? 69.686 57.028 120.958 1.00 102.49 1250 PHE A N 1
ATOM 9266 C CA . PHE A 1 1250 ? 69.111 56.339 122.129 1.00 101.08 1250 PHE A CA 1
ATOM 9267 C C . PHE A 1 1250 ? 68.191 57.280 122.942 1.00 101.99 1250 PHE A C 1
ATOM 9268 O O . PHE A 1 1250 ? 68.594 58.397 123.224 1.00 100.19 1250 PHE A O 1
ATOM 9276 N N . CYS A 1 1251 ? 66.996 56.806 123.283 1.00 102.98 1251 CYS A N 1
ATOM 9277 C CA . CYS A 1 1251 ? 66.066 57.588 124.078 1.00 99.85 1251 CYS A CA 1
ATOM 9278 C C . CYS A 1 1251 ? 66.828 58.006 125.320 1.00 99.15 1251 CYS A C 1
ATOM 9279 O O . CYS A 1 1251 ? 67.523 57.193 125.931 1.00 99.51 1251 CYS A O 1
ATOM 9282 N N . VAL A 1 1252 ? 66.705 59.271 125.698 1.00 98.12 1252 VAL A N 1
ATOM 9283 C CA . VAL A 1 1252 ? 67.434 59.770 126.852 1.00 96.07 1252 VAL A CA 1
ATOM 9284 C C . VAL A 1 1252 ? 67.046 59.330 128.237 1.00 93.71 1252 VAL A C 1
ATOM 9285 O O . VAL A 1 1252 ? 67.843 59.372 129.147 1.00 92.43 1252 VAL A O 1
ATOM 9289 N N . TYR A 1 1253 ? 65.781 59.026 128.406 1.00 92.89 1253 TYR A N 1
ATOM 9290 C CA . TYR A 1 1253 ? 65.326 58.635 129.702 1.00 93.97 1253 TYR A CA 1
ATOM 9291 C C . TYR A 1 1253 ? 66.111 57.452 130.150 1.00 93.41 1253 TYR A C 1
ATOM 9292 O O . TYR A 1 1253 ? 66.639 56.719 129.354 1.00 95.25 1253 TYR A O 1
ATOM 9301 N N . LYS A 1 1254 ? 66.218 57.301 131.450 1.00 91.57 1254 LYS A N 1
ATOM 9302 C CA . LYS A 1 1254 ? 66.826 56.134 132.030 1.00 90.08 1254 LYS A CA 1
ATOM 9303 C C . LYS A 1 1254 ? 65.857 54.973 131.816 1.00 88.41 1254 LYS A C 1
ATOM 9304 O O . LYS A 1 1254 ? 66.236 53.816 131.865 1.00 87.12 1254 LYS A O 1
ATOM 9306 N N . ASP A 1 1255 ? 64.593 55.309 131.579 1.00 86.67 1255 ASP A N 1
ATOM 9307 C CA . ASP A 1 1255 ? 63.560 54.303 131.358 1.00 89.70 1255 ASP A CA 1
ATOM 9308 C C . ASP A 1 1255 ? 63.736 53.612 130.010 1.00 94.28 1255 ASP A C 1
ATOM 9309 O O . ASP A 1 1255 ? 63.784 52.385 129.933 1.00 95.85 1255 ASP A O 1
ATOM 9314 N N . CYS A 1 1256 ? 63.829 54.406 128.948 1.00 95.86 1256 CYS A N 1
ATOM 9315 C CA . CYS A 1 1256 ? 64.000 53.863 127.606 1.00 94.98 1256 CYS A CA 1
ATOM 9316 C C . CYS A 1 1256 ? 65.083 52.789 127.588 1.00 97.23 1256 CYS A C 1
ATOM 9317 O O . CYS A 1 1256 ? 66.088 52.897 128.289 1.00 98.84 1256 CYS A O 1
ATOM 9320 N N . ALA A 1 1257 ? 64.871 51.754 126.782 1.00 97.75 1257 ALA A N 1
ATOM 9321 C CA . ALA A 1 1257 ? 65.826 50.656 126.675 1.00 96.73 1257 ALA A CA 1
ATOM 9322 C C . ALA A 1 1257 ? 66.961 50.985 125.709 1.00 97.70 1257 ALA A C 1
ATOM 9323 O O . ALA A 1 1257 ? 67.984 50.301 125.683 1.00 93.97 1257 ALA A O 1
ATOM 9325 N N . LEU A 1 1258 ? 66.774 52.036 124.917 1.00 103.86 1258 LEU A N 1
ATOM 9326 C CA . LEU A 1 1258 ? 67.780 52.455 123.949 1.00 108.95 1258 LEU A CA 1
ATOM 9327 C C . LEU A 1 1258 ? 68.902 53.249 124.613 1.00 110.28 1258 LEU A C 1
ATOM 9328 O O . LEU A 1 1258 ? 69.993 53.381 124.060 1.00 121.36 1258 LEU A O 1
ATOM 9333 N N . HIS A 1 1259 ? 68.625 53.775 125.802 1.00 106.50 1259 HIS A N 1
ATOM 9334 C CA . HIS A 1 1259 ? 69.609 54.555 126.544 1.00 108.57 1259 HIS A CA 1
ATOM 9335 C C . HIS A 1 1259 ? 70.906 53.774 126.720 1.00 111.02 1259 HIS A C 1
ATOM 9336 O O . HIS A 1 1259 ? 71.982 54.247 126.352 1.00 105.74 1259 HIS A O 1
ATOM 9343 N N . PHE A 1 1260 ? 70.798 52.576 127.284 1.00 114.16 1260 PHE A N 1
ATOM 9344 C CA . PHE A 1 1260 ? 71.961 51.726 127.507 1.00 116.34 1260 PHE A CA 1
ATOM 9345 C C . PHE A 1 1260 ? 72.302 50.931 126.251 1.00 111.78 1260 PHE A C 1
ATOM 9346 O O . PHE A 1 1260 ? 73.471 50.680 125.962 1.00 114.70 1260 PHE A O 1
ATOM 9354 N N . SER A 1 1261 ? 71.271 50.539 125.509 1.00 102.39 1261 SER A N 1
ATOM 9355 C CA . SER A 1 1261 ? 71.454 49.786 124.299 1.00 93.11 1261 SER A CA 1
ATOM 9356 C C . SER A 1 1261 ? 71.866 50.359 122.976 1.00 91.49 1261 SER A C 1
ATOM 9357 O O . SER A 1 1261 ? 72.910 50.000 122.473 1.00 86.19 1261 SER A O 1
ATOM 9360 N N . GLY A 1 1262 ? 71.058 51.250 122.441 1.00 93.57 1262 GLY A N 1
ATOM 9361 C CA . GLY A 1 1262 ? 71.319 51.818 121.145 1.00 94.28 1262 GLY A CA 1
ATOM 9362 C C . GLY A 1 1262 ? 70.324 51.313 120.119 1.00 94.85 1262 GLY A C 1
ATOM 9363 O O . GLY A 1 1262 ? 69.687 50.281 120.275 1.00 88.61 1262 GLY A O 1
ATOM 9372 N N . GLN A 1 1264 ? 69.174 52.295 115.658 1.00 88.14 1264 GLN A N 1
ATOM 9373 C CA . GLN A 1 1264 ? 69.493 52.849 114.382 1.00 83.95 1264 GLN A CA 1
ATOM 9374 C C . GLN A 1 1264 ? 68.527 53.963 114.175 1.00 78.03 1264 GLN A C 1
ATOM 9375 O O . GLN A 1 1264 ? 67.357 53.796 114.410 1.00 77.34 1264 GLN A O 1
ATOM 9381 N N . ALA A 1 1265 ? 68.987 55.087 113.677 1.00 71.75 1265 ALA A N 1
ATOM 9382 C CA . ALA A 1 1265 ? 68.087 56.180 113.497 1.00 69.55 1265 ALA A CA 1
ATOM 9383 C C . ALA A 1 1265 ? 66.974 55.793 112.545 1.00 70.23 1265 ALA A C 1
ATOM 9384 O O . ALA A 1 1265 ? 65.840 56.170 112.735 1.00 68.75 1265 ALA A O 1
ATOM 9386 N N . ASP A 1 1266 ? 67.306 55.055 111.504 1.00 71.59 1266 ASP A N 1
ATOM 9387 C CA . ASP A 1 1266 ? 66.330 54.693 110.498 1.00 71.15 1266 ASP A CA 1
ATOM 9388 C C . ASP A 1 1266 ? 65.215 53.858 111.039 1.00 68.99 1266 ASP A C 1
ATOM 9389 O O . ASP A 1 1266 ? 64.068 54.044 110.684 1.00 67.37 1266 ASP A O 1
ATOM 9394 N N . GLU A 1 1267 ? 65.553 52.838 111.804 1.00 68.67 1267 GLU A N 1
ATOM 9395 C CA . GLU A 1 1267 ? 64.530 51.963 112.348 1.00 67.78 1267 GLU A CA 1
ATOM 9396 C C . GLU A 1 1267 ? 63.665 52.707 113.314 1.00 65.03 1267 GLU A C 1
ATOM 9397 O O . GLU A 1 1267 ? 62.479 52.485 113.402 1.00 62.05 1267 GLU A O 1
ATOM 9403 N N . ASN A 1 1268 ? 64.297 53.522 114.135 1.00 62.28 1268 ASN A N 1
ATOM 9404 C CA . ASN A 1 1268 ? 63.559 54.237 115.127 1.00 60.43 1268 ASN A CA 1
ATOM 9405 C C . ASN A 1 1268 ? 62.599 55.132 114.438 1.00 57.66 1268 ASN A C 1
ATOM 9406 O O . ASN A 1 1268 ? 61.416 55.061 114.664 1.00 56.21 1268 ASN A O 1
ATOM 9411 N N . ALA A 1 1269 ? 63.129 55.954 113.551 1.00 54.68 1269 ALA A N 1
ATOM 9412 C CA . ALA A 1 1269 ? 62.341 56.909 112.800 1.00 51.91 1269 ALA A CA 1
ATOM 9413 C C . ALA A 1 1269 ? 61.327 56.160 111.998 1.00 50.26 1269 ALA A C 1
ATOM 9414 O O . ALA A 1 1269 ? 60.285 56.667 111.672 1.00 48.09 1269 ALA A O 1
ATOM 9416 N N . ALA A 1 1270 ? 61.690 54.956 111.637 1.00 49.79 1270 ALA A N 1
ATOM 9417 C CA . ALA A 1 1270 ? 60.819 54.130 110.879 1.00 49.94 1270 ALA A CA 1
ATOM 9418 C C . ALA A 1 1270 ? 59.624 53.872 111.714 1.00 49.54 1270 ALA A C 1
ATOM 9419 O O . ALA A 1 1270 ? 58.522 53.938 111.246 1.00 48.85 1270 ALA A O 1
ATOM 9421 N N . ILE A 1 1271 ? 59.857 53.534 112.965 1.00 50.25 1271 ILE A N 1
ATOM 9422 C CA . ILE A 1 1271 ? 58.774 53.219 113.869 1.00 51.74 1271 ILE A CA 1
ATOM 9423 C C . ILE A 1 1271 ? 57.896 54.394 114.203 1.00 52.98 1271 ILE A C 1
ATOM 9424 O O . ILE A 1 1271 ? 56.699 54.275 114.208 1.00 52.99 1271 ILE A O 1
ATOM 9429 N N . ASN A 1 1272 ? 58.496 55.530 114.503 1.00 52.53 1272 ASN A N 1
ATOM 9430 C CA . ASN A 1 1272 ? 57.724 56.700 114.856 1.00 52.34 1272 ASN A CA 1
ATOM 9431 C C . ASN A 1 1272 ? 56.820 56.940 113.713 1.00 52.39 1272 ASN A C 1
ATOM 9432 O O . ASN A 1 1272 ? 55.648 57.145 113.872 1.00 51.31 1272 ASN A O 1
ATOM 9437 N N . ILE A 1 1273 ? 57.397 56.868 112.543 1.00 52.88 1273 ILE A N 1
ATOM 9438 C CA . ILE A 1 1273 ? 56.674 57.095 111.343 1.00 52.87 1273 ILE A CA 1
ATOM 9439 C C . ILE A 1 1273 ? 55.538 56.132 111.275 1.00 53.97 1273 ILE A C 1
ATOM 9440 O O . ILE A 1 1273 ? 54.470 56.470 110.842 1.00 58.62 1273 ILE A O 1
ATOM 9445 N N . GLY A 1 1274 ? 55.768 54.901 111.642 1.00 52.57 1274 GLY A N 1
ATOM 9446 C CA . GLY A 1 1274 ? 54.685 53.980 111.534 1.00 52.60 1274 GLY A CA 1
ATOM 9447 C C . GLY A 1 1274 ? 53.584 54.366 112.444 1.00 52.99 1274 GLY A C 1
ATOM 9448 O O . GLY A 1 1274 ? 52.446 54.352 112.061 1.00 52.60 1274 GLY A O 1
ATOM 9449 N N . ARG A 1 1275 ? 53.942 54.652 113.679 1.00 54.25 1275 ARG A N 1
ATOM 9450 C CA . ARG A 1 1275 ? 52.969 54.953 114.704 1.00 57.80 1275 ARG A CA 1
ATOM 9451 C C . ARG A 1 1275 ? 52.157 56.177 114.425 1.00 59.69 1275 ARG A C 1
ATOM 9452 O O . ARG A 1 1275 ? 50.947 56.169 114.543 1.00 57.82 1275 ARG A O 1
ATOM 9460 N N . ARG A 1 1276 ? 52.830 57.223 114.013 1.00 61.76 1276 ARG A N 1
ATOM 9461 C CA . ARG A 1 1276 ? 52.171 58.463 113.765 1.00 64.73 1276 ARG A CA 1
ATOM 9462 C C . ARG A 1 1276 ? 51.119 58.275 112.725 1.00 64.19 1276 ARG A C 1
ATOM 9463 O O . ARG A 1 1276 ? 50.059 58.849 112.809 1.00 67.00 1276 ARG A O 1
ATOM 9471 N N . PHE A 1 1277 ? 51.446 57.560 111.674 1.00 60.69 1277 PHE A N 1
ATOM 9472 C CA . PHE A 1 1277 ? 50.497 57.358 110.624 1.00 57.40 1277 PHE A CA 1
ATOM 9473 C C . PHE A 1 1277 ? 49.356 56.589 111.172 1.00 59.35 1277 PHE A C 1
ATOM 9474 O O . PHE A 1 1277 ? 48.210 56.891 110.925 1.00 62.72 1277 PHE A O 1
ATOM 9482 N N . LEU A 1 1278 ? 49.669 55.625 112.002 1.00 57.99 1278 LEU A N 1
ATOM 9483 C CA . LEU A 1 1278 ? 48.646 54.753 112.499 1.00 58.79 1278 LEU A CA 1
ATOM 9484 C C . LEU A 1 1278 ? 47.572 55.441 113.281 1.00 58.68 1278 LEU A C 1
ATOM 9485 O O . LEU A 1 1278 ? 46.438 55.033 113.274 1.00 57.74 1278 LEU A O 1
ATOM 9490 N N . THR A 1 1279 ? 47.929 56.493 113.975 1.00 59.23 1279 THR A N 1
ATOM 9491 C CA . THR A 1 1279 ? 46.960 57.187 114.780 1.00 60.49 1279 THR A CA 1
ATOM 9492 C C . THR A 1 1279 ? 45.863 57.741 113.937 1.00 61.58 1279 THR A C 1
ATOM 9493 O O . THR A 1 1279 ? 44.717 57.707 114.302 1.00 60.08 1279 THR A O 1
ATOM 9497 N N . ALA A 1 1280 ? 46.267 58.171 112.753 1.00 64.44 1280 ALA A N 1
ATOM 9498 C CA . ALA A 1 1280 ? 45.450 58.865 111.776 1.00 65.79 1280 ALA A CA 1
ATOM 9499 C C . ALA A 1 1280 ? 44.283 58.107 111.268 1.00 66.99 1280 ALA A C 1
ATOM 9500 O O . ALA A 1 1280 ? 43.316 58.692 110.833 1.00 62.60 1280 ALA A O 1
ATOM 9502 N N . LEU A 1 1281 ? 44.558 56.836 111.076 1.00 71.22 1281 LEU A N 1
ATOM 9503 C CA . LEU A 1 1281 ? 43.644 55.899 110.522 1.00 75.66 1281 LEU A CA 1
ATOM 9504 C C . LEU A 1 1281 ? 42.800 55.531 111.665 1.00 77.12 1281 LEU A C 1
ATOM 9505 O O . LEU A 1 1281 ? 42.663 54.379 112.031 1.00 72.02 1281 LEU A O 1
ATOM 9510 N N . ARG A 1 1282 ? 42.381 56.558 112.400 1.00 83.63 1282 ARG A N 1
ATOM 9511 C CA . ARG A 1 1282 ? 41.531 56.356 113.562 1.00 85.57 1282 ARG A CA 1
ATOM 9512 C C . ARG A 1 1282 ? 40.286 55.846 112.903 1.00 87.53 1282 ARG A C 1
ATOM 9513 O O . ARG A 1 1282 ? 39.194 56.387 113.073 1.00 90.89 1282 ARG A O 1
ATOM 9521 N N . LYS A 1 1283 ? 40.475 54.783 112.135 1.00 85.64 1283 LYS A N 1
ATOM 9522 C CA . LYS A 1 1283 ? 39.394 54.240 111.344 1.00 84.27 1283 LYS A CA 1
ATOM 9523 C C . LYS A 1 1283 ? 39.309 52.742 111.413 1.00 78.85 1283 LYS A C 1
ATOM 9524 O O . LYS A 1 1283 ? 40.294 52.101 111.679 1.00 69.99 1283 LYS A O 1
ATOM 9526 N N . ASN A 1 1284 ? 38.104 52.240 111.151 1.00 76.75 1284 ASN A N 1
ATOM 9527 C CA . ASN A 1 1284 ? 37.717 50.835 111.084 1.00 77.40 1284 ASN A CA 1
ATOM 9528 C C . ASN A 1 1284 ? 36.249 50.780 110.740 1.00 72.23 1284 ASN A C 1
ATOM 9529 O O . ASN A 1 1284 ? 35.404 50.889 111.614 1.00 65.38 1284 ASN A O 1
ATOM 9534 N N . LEU B 1 8 ? 70.521 57.096 -16.164 1.00 83.31 8 LEU B N 1
ATOM 9535 C CA . LEU B 1 8 ? 69.334 56.297 -15.917 1.00 82.38 8 LEU B CA 1
ATOM 9536 C C . LEU B 1 8 ? 69.460 55.411 -14.688 1.00 80.89 8 LEU B C 1
ATOM 9537 O O . LEU B 1 8 ? 69.047 54.284 -14.715 1.00 77.89 8 LEU B O 1
ATOM 9542 N N . HIS B 1 9 ? 69.915 55.980 -13.581 1.00 79.72 9 HIS B N 1
ATOM 9543 C CA . HIS B 1 9 ? 70.113 55.290 -12.314 1.00 76.77 9 HIS B CA 1
ATOM 9544 C C . HIS B 1 9 ? 68.777 54.718 -11.962 1.00 70.55 9 HIS B C 1
ATOM 9545 O O . HIS B 1 9 ? 67.770 55.348 -12.186 1.00 73.10 9 HIS B O 1
ATOM 9552 N N . LEU B 1 10 ? 68.775 53.543 -11.354 1.00 61.38 10 LEU B N 1
ATOM 9553 C CA . LEU B 1 10 ? 67.558 52.844 -11.005 1.00 54.74 10 LEU B CA 1
ATOM 9554 C C . LEU B 1 10 ? 67.378 52.803 -9.521 1.00 51.72 10 LEU B C 1
ATOM 9555 O O . LEU B 1 10 ? 68.302 53.058 -8.784 1.00 50.45 10 LEU B O 1
ATOM 9560 N N . ILE B 1 11 ? 66.158 52.523 -9.105 1.00 47.70 11 ILE B N 1
ATOM 9561 C CA . ILE B 1 11 ? 65.845 52.493 -7.713 1.00 44.51 11 ILE B CA 1
ATOM 9562 C C . ILE B 1 11 ? 66.520 51.333 -7.093 1.00 41.37 11 ILE B C 1
ATOM 9563 O O . ILE B 1 11 ? 66.615 50.288 -7.681 1.00 41.33 11 ILE B O 1
ATOM 9568 N N . SER B 1 12 ? 66.997 51.530 -5.884 1.00 38.43 12 SER B N 1
ATOM 9569 C CA . SER B 1 12 ? 67.678 50.499 -5.159 1.00 37.07 12 SER B CA 1
ATOM 9570 C C . SER B 1 12 ? 67.392 50.626 -3.705 1.00 35.74 12 SER B C 1
ATOM 9571 O O . SER B 1 12 ? 66.988 51.656 -3.260 1.00 36.15 12 SER B O 1
ATOM 9574 N N . ALA B 1 13 ? 67.662 49.564 -2.989 1.00 34.77 13 ALA B N 1
ATOM 9575 C CA . ALA B 1 13 ? 67.527 49.520 -1.575 1.00 35.42 13 ALA B CA 1
ATOM 9576 C C . ALA B 1 13 ? 66.166 49.869 -1.166 1.00 36.47 13 ALA B C 1
ATOM 9577 O O . ALA B 1 13 ? 65.249 49.363 -1.725 1.00 35.54 13 ALA B O 1
ATOM 9579 N N . LYS B 1 14 ? 66.052 50.813 -0.250 1.00 38.82 14 LYS B N 1
ATOM 9580 C CA . LYS B 1 14 ? 64.798 51.180 0.377 1.00 40.71 14 LYS B CA 1
ATOM 9581 C C . LYS B 1 14 ? 63.781 51.590 -0.597 1.00 41.32 14 LYS B C 1
ATOM 9582 O O . LYS B 1 14 ? 62.634 51.286 -0.448 1.00 42.96 14 LYS B O 1
ATOM 9588 N N . ALA B 1 15 ? 64.188 52.324 -1.595 1.00 41.41 15 ALA B N 1
ATOM 9589 C CA . ALA B 1 15 ? 63.259 52.774 -2.566 1.00 42.85 15 ALA B CA 1
ATOM 9590 C C . ALA B 1 15 ? 62.680 51.591 -3.215 1.00 43.19 15 ALA B C 1
ATOM 9591 O O . ALA B 1 15 ? 61.514 51.536 -3.473 1.00 42.74 15 ALA B O 1
ATOM 9593 N N . SER B 1 16 ? 63.514 50.620 -3.486 1.00 43.60 16 SER B N 1
ATOM 9594 C CA . SER B 1 16 ? 63.056 49.460 -4.173 1.00 44.51 16 SER B CA 1
ATOM 9595 C C . SER B 1 16 ? 62.043 48.823 -3.340 1.00 44.91 16 SER B C 1
ATOM 9596 O O . SER B 1 16 ? 61.032 48.455 -3.816 1.00 47.70 16 SER B O 1
ATOM 9599 N N . ARG B 1 17 ? 62.301 48.700 -2.065 1.00 44.35 17 ARG B N 1
ATOM 9600 C CA . ARG B 1 17 ? 61.388 48.004 -1.219 1.00 44.09 17 ARG B CA 1
ATOM 9601 C C . ARG B 1 17 ? 60.066 48.665 -1.225 1.00 42.91 17 ARG B C 1
ATOM 9602 O O . ARG B 1 17 ? 59.069 48.016 -1.250 1.00 43.01 17 ARG B O 1
ATOM 9610 N N . LYS B 1 18 ? 60.069 49.977 -1.220 1.00 42.10 18 LYS B N 1
ATOM 9611 C CA . LYS B 1 18 ? 58.867 50.764 -1.188 1.00 42.34 18 LYS B CA 1
ATOM 9612 C C . LYS B 1 18 ? 58.029 50.554 -2.392 1.00 39.01 18 LYS B C 1
ATOM 9613 O O . LYS B 1 18 ? 56.833 50.647 -2.326 1.00 38.82 18 LYS B O 1
ATOM 9619 N N . TYR B 1 19 ? 58.666 50.421 -3.532 1.00 36.11 19 TYR B N 1
ATOM 9620 C CA . TYR B 1 19 ? 57.936 50.224 -4.759 1.00 34.80 19 TYR B CA 1
ATOM 9621 C C . TYR B 1 19 ? 57.211 48.919 -4.769 1.00 33.43 19 TYR B C 1
ATOM 9622 O O . TYR B 1 19 ? 56.092 48.829 -5.193 1.00 33.36 19 TYR B O 1
ATOM 9631 N N . ARG B 1 20 ? 57.928 47.879 -4.403 1.00 32.14 20 ARG B N 1
ATOM 9632 C CA . ARG B 1 20 ? 57.414 46.541 -4.371 1.00 31.29 20 ARG B CA 1
ATOM 9633 C C . ARG B 1 20 ? 56.303 46.308 -3.424 1.00 31.20 20 ARG B C 1
ATOM 9634 O O . ARG B 1 20 ? 55.368 45.625 -3.718 1.00 32.59 20 ARG B O 1
ATOM 9642 N N . ARG B 1 21 ? 56.424 46.822 -2.230 1.00 30.30 21 ARG B N 1
ATOM 9643 C CA . ARG B 1 21 ? 55.361 46.647 -1.289 1.00 29.65 21 ARG B CA 1
ATOM 9644 C C . ARG B 1 21 ? 54.203 47.420 -1.750 1.00 29.95 21 ARG B C 1
ATOM 9645 O O . ARG B 1 21 ? 53.109 46.974 -1.687 1.00 29.88 21 ARG B O 1
ATOM 9653 N N . THR B 1 22 ? 54.479 48.579 -2.298 1.00 31.29 22 THR B N 1
ATOM 9654 C CA . THR B 1 22 ? 53.447 49.477 -2.753 1.00 32.48 22 THR B CA 1
ATOM 9655 C C . THR B 1 22 ? 52.708 48.736 -3.792 1.00 33.52 22 THR B C 1
ATOM 9656 O O . THR B 1 22 ? 51.527 48.736 -3.814 1.00 34.98 22 THR B O 1
ATOM 9660 N N . ILE B 1 23 ? 53.422 48.074 -4.663 1.00 33.77 23 ILE B N 1
ATOM 9661 C CA . ILE B 1 23 ? 52.806 47.297 -5.704 1.00 34.75 23 ILE B CA 1
ATOM 9662 C C . ILE B 1 23 ? 52.004 46.157 -5.133 1.00 35.81 23 ILE B C 1
ATOM 9663 O O . ILE B 1 23 ? 51.098 45.646 -5.747 1.00 35.02 23 ILE B O 1
ATOM 9668 N N . ALA B 1 24 ? 52.401 45.722 -3.957 1.00 37.41 24 ALA B N 1
ATOM 9669 C CA . ALA B 1 24 ? 51.736 44.628 -3.309 1.00 38.93 24 ALA B CA 1
ATOM 9670 C C . ALA B 1 24 ? 50.344 45.045 -3.074 1.00 39.65 24 ALA B C 1
ATOM 9671 O O . ALA B 1 24 ? 49.428 44.313 -3.331 1.00 40.94 24 ALA B O 1
ATOM 9673 N N . CYS B 1 25 ? 50.193 46.274 -2.629 1.00 40.22 25 CYS B N 1
ATOM 9674 C CA . CYS B 1 25 ? 48.909 46.837 -2.288 1.00 42.51 25 CYS B CA 1
ATOM 9675 C C . CYS B 1 25 ? 48.005 47.055 -3.462 1.00 44.20 25 CYS B C 1
ATOM 9676 O O . CYS B 1 25 ? 46.867 47.394 -3.294 1.00 45.51 25 CYS B O 1
ATOM 9679 N N . LEU B 1 26 ? 48.544 46.955 -4.654 1.00 45.36 26 LEU B N 1
ATOM 9680 C CA . LEU B 1 26 ? 47.733 47.124 -5.833 1.00 46.86 26 LEU B CA 1
ATOM 9681 C C . LEU B 1 26 ? 47.302 45.790 -6.388 1.00 49.18 26 LEU B C 1
ATOM 9682 O O . LEU B 1 26 ? 46.628 45.725 -7.381 1.00 50.51 26 LEU B O 1
ATOM 9687 N N . SER B 1 27 ? 47.717 44.747 -5.708 1.00 49.40 27 SER B N 1
ATOM 9688 C CA . SER B 1 27 ? 47.431 43.402 -6.098 1.00 49.99 27 SER B CA 1
ATOM 9689 C C . SER B 1 27 ? 45.982 43.143 -5.989 1.00 47.85 27 SER B C 1
ATOM 9690 O O . SER B 1 27 ? 45.294 43.764 -5.220 1.00 44.61 27 SER B O 1
ATOM 9693 N N . ASP B 1 28 ? 45.547 42.177 -6.768 1.00 47.16 28 ASP B N 1
ATOM 9694 C CA . ASP B 1 28 ? 44.168 41.833 -6.856 1.00 48.39 28 ASP B CA 1
ATOM 9695 C C . ASP B 1 28 ? 43.681 41.469 -5.520 1.00 49.06 28 ASP B C 1
ATOM 9696 O O . ASP B 1 28 ? 42.618 41.856 -5.137 1.00 51.93 28 ASP B O 1
ATOM 9701 N N . THR B 1 29 ? 44.418 40.652 -4.812 1.00 48.41 29 THR B N 1
ATOM 9702 C CA . THR B 1 29 ? 43.991 40.278 -3.493 1.00 47.51 29 THR B CA 1
ATOM 9703 C C . THR B 1 29 ? 43.940 41.419 -2.550 1.00 47.48 29 THR B C 1
ATOM 9704 O O . THR B 1 29 ? 43.220 41.364 -1.604 1.00 46.02 29 THR B O 1
ATOM 9708 N N . ALA B 1 30 ? 44.871 42.333 -2.686 1.00 50.87 30 ALA B N 1
ATOM 9709 C CA . ALA B 1 30 ? 44.930 43.486 -1.827 1.00 54.97 30 ALA B CA 1
ATOM 9710 C C . ALA B 1 30 ? 43.768 44.390 -2.042 1.00 58.38 30 ALA B C 1
ATOM 9711 O O . ALA B 1 30 ? 43.172 44.886 -1.107 1.00 59.06 30 ALA B O 1
ATOM 9713 N N . LYS B 1 31 ? 43.447 44.596 -3.308 1.00 60.74 31 LYS B N 1
ATOM 9714 C CA . LYS B 1 31 ? 42.376 45.477 -3.715 1.00 62.75 31 LYS B CA 1
ATOM 9715 C C . LYS B 1 31 ? 41.079 44.989 -3.132 1.00 61.93 31 LYS B C 1
ATOM 9716 O O . LYS B 1 31 ? 40.271 45.761 -2.691 1.00 61.57 31 LYS B O 1
ATOM 9722 N N . LYS B 1 32 ? 40.889 43.689 -3.152 1.00 61.35 32 LYS B N 1
ATOM 9723 C CA . LYS B 1 32 ? 39.709 43.066 -2.629 1.00 62.64 32 LYS B CA 1
ATOM 9724 C C . LYS B 1 32 ? 39.620 43.332 -1.162 1.00 61.58 32 LYS B C 1
ATOM 9725 O O . LYS B 1 32 ? 38.557 43.403 -0.607 1.00 61.98 32 LYS B O 1
ATOM 9731 N N . ASP B 1 33 ? 40.757 43.301 -0.508 1.00 61.84 33 ASP B N 1
ATOM 9732 C CA . ASP B 1 33 ? 40.859 43.539 0.914 1.00 61.89 33 ASP B CA 1
ATOM 9733 C C . ASP B 1 33 ? 40.553 44.940 1.259 1.00 62.49 33 ASP B C 1
ATOM 9734 O O . ASP B 1 33 ? 40.014 45.232 2.299 1.00 61.13 33 ASP B O 1
ATOM 9739 N N . LEU B 1 34 ? 40.907 45.847 0.354 1.00 65.16 34 LEU B N 1
ATOM 9740 C CA . LEU B 1 34 ? 40.666 47.270 0.559 1.00 70.52 34 LEU B CA 1
ATOM 9741 C C . LEU B 1 34 ? 39.223 47.591 0.182 1.00 75.01 34 LEU B C 1
ATOM 9742 O O . LEU B 1 34 ? 38.604 48.483 0.763 1.00 76.49 34 LEU B O 1
ATOM 9747 N N . GLU B 1 35 ? 38.698 46.861 -0.795 1.00 81.59 35 GLU B N 1
ATOM 9748 C CA . GLU B 1 35 ? 37.327 47.063 -1.250 1.00 87.20 35 GLU B CA 1
ATOM 9749 C C . GLU B 1 35 ? 36.323 46.534 -0.226 1.00 89.09 35 GLU B C 1
ATOM 9750 O O . GLU B 1 35 ? 35.214 47.052 -0.098 1.00 96.01 35 GLU B O 1
ATOM 9756 N N . ARG B 1 36 ? 36.727 45.500 0.504 1.00 88.93 36 ARG B N 1
ATOM 9757 C CA . ARG B 1 36 ? 35.873 44.901 1.523 1.00 89.52 36 ARG B CA 1
ATOM 9758 C C . ARG B 1 36 ? 35.977 45.610 2.869 1.00 85.52 36 ARG B C 1
ATOM 9759 O O . ARG B 1 36 ? 35.188 45.354 3.779 1.00 86.41 36 ARG B O 1
ATOM 9767 N N . ARG B 1 37 ? 36.953 46.503 2.988 1.00 86.28 37 ARG B N 1
ATOM 9768 C CA . ARG B 1 37 ? 37.162 47.252 4.221 1.00 91.14 37 ARG B CA 1
ATOM 9769 C C . ARG B 1 37 ? 36.082 48.311 4.415 1.00 90.51 37 ARG B C 1
ATOM 9770 O O . ARG B 1 37 ? 35.716 48.640 5.542 1.00 92.80 37 ARG B O 1
ATOM 9778 N N . LYS B 1 38 ? 35.577 48.841 3.305 1.00 90.22 38 LYS B N 1
ATOM 9779 C CA . LYS B 1 38 ? 34.539 49.865 3.349 1.00 90.62 38 LYS B CA 1
ATOM 9780 C C . LYS B 1 38 ? 33.211 49.322 3.868 1.00 92.05 38 LYS B C 1
ATOM 9781 O O . LYS B 1 38 ? 32.596 49.907 4.759 1.00 86.08 38 LYS B O 1
ATOM 9787 N N . GLN B 1 39 ? 32.775 48.200 3.305 1.00 98.66 39 GLN B N 1
ATOM 9788 C CA . GLN B 1 39 ? 31.519 47.579 3.711 1.00 105.44 39 GLN B CA 1
ATOM 9789 C C . GLN B 1 39 ? 31.601 47.044 5.137 1.00 111.39 39 GLN B C 1
ATOM 9790 O O . GLN B 1 39 ? 30.762 47.366 5.980 1.00 115.90 39 GLN B O 1
ATOM 9796 N N . SER B 1 40 ? 32.615 46.227 5.401 1.00 117.43 40 SER B N 1
ATOM 9797 C CA . SER B 1 40 ? 32.807 45.646 6.725 1.00 116.68 40 SER B CA 1
ATOM 9798 C C . SER B 1 40 ? 32.858 46.724 7.803 1.00 114.64 40 SER B C 1
ATOM 9799 O O . SER B 1 40 ? 32.167 46.633 8.818 1.00 116.23 40 SER B O 1
ATOM 9802 N N . GLY B 1 41 ? 33.679 47.744 7.575 1.00 111.16 41 GLY B N 1
ATOM 9803 C CA . GLY B 1 41 ? 33.820 48.834 8.521 1.00 107.60 41 GLY B CA 1
ATOM 9804 C C . GLY B 1 41 ? 34.931 48.588 9.522 1.00 104.79 41 GLY B C 1
ATOM 9805 O O . GLY B 1 41 ? 35.117 49.362 10.461 1.00 98.86 41 GLY B O 1
ATOM 9806 N N . ALA B 1 42 ? 35.673 47.505 9.318 1.00 104.30 42 ALA B N 1
ATOM 9807 C CA . ALA B 1 42 ? 36.775 47.151 10.205 1.00 102.45 42 ALA B CA 1
ATOM 9808 C C . ALA B 1 42 ? 37.946 46.569 9.422 1.00 98.50 42 ALA B C 1
ATOM 9809 O O . ALA B 1 42 ? 37.804 46.201 8.255 1.00 103.93 42 ALA B O 1
ATOM 9811 N N . ALA B 1 43 ? 39.103 46.482 10.070 1.00 92.02 43 ALA B N 1
ATOM 9812 C CA . ALA B 1 43 ? 40.299 45.944 9.433 1.00 87.37 43 ALA B CA 1
ATOM 9813 C C . ALA B 1 43 ? 40.955 44.870 10.294 1.00 83.32 43 ALA B C 1
ATOM 9814 O O . ALA B 1 43 ? 41.437 45.149 11.392 1.00 80.84 43 ALA B O 1
ATOM 9816 N N . ASP B 1 44 ? 40.969 43.641 9.788 1.00 83.96 44 ASP B N 1
ATOM 9817 C CA . ASP B 1 44 ? 41.569 42.525 10.507 1.00 86.35 44 ASP B CA 1
ATOM 9818 C C . ASP B 1 44 ? 43.078 42.491 10.289 1.00 81.65 44 ASP B C 1
ATOM 9819 O O . ASP B 1 44 ? 43.559 42.800 9.199 1.00 83.32 44 ASP B O 1
ATOM 9824 N N . PRO B 1 45 ? 43.831 42.113 11.333 1.00 77.47 45 PRO B N 1
ATOM 9825 C CA . PRO B 1 45 ? 45.288 42.042 11.259 1.00 75.40 45 PRO B CA 1
ATOM 9826 C C . PRO B 1 45 ? 45.755 40.837 10.518 1.00 70.76 45 PRO B C 1
ATOM 9827 O O . PRO B 1 45 ? 46.769 40.875 9.845 1.00 63.36 45 PRO B O 1
ATOM 9831 N N . ALA B 1 46 ? 45.034 39.758 10.754 1.00 69.99 46 ALA B N 1
ATOM 9832 C CA . ALA B 1 46 ? 45.330 38.471 10.192 1.00 70.57 46 ALA B CA 1
ATOM 9833 C C . ALA B 1 46 ? 44.415 38.094 9.079 1.00 69.20 46 ALA B C 1
ATOM 9834 O O . ALA B 1 46 ? 44.397 36.956 8.671 1.00 71.45 46 ALA B O 1
ATOM 9836 N N . GLN B 1 47 ? 43.529 38.974 8.684 1.00 65.88 47 GLN B N 1
ATOM 9837 C CA . GLN B 1 47 ? 42.637 38.592 7.631 1.00 65.80 47 GLN B CA 1
ATOM 9838 C C . GLN B 1 47 ? 42.890 39.334 6.381 1.00 61.18 47 GLN B C 1
ATOM 9839 O O . GLN B 1 47 ? 42.046 39.366 5.522 1.00 63.49 47 GLN B O 1
ATOM 9845 N N . GLU B 1 48 ? 44.078 39.895 6.263 1.00 54.85 48 GLU B N 1
ATOM 9846 C CA . GLU B 1 48 ? 44.453 40.682 5.119 1.00 51.76 48 GLU B CA 1
ATOM 9847 C C . GLU B 1 48 ? 45.848 40.370 4.666 1.00 48.55 48 GLU B C 1
ATOM 9848 O O . GLU B 1 48 ? 46.590 39.736 5.363 1.00 50.31 48 GLU B O 1
ATOM 9854 N N . LEU B 1 49 ? 46.240 40.883 3.518 1.00 42.63 49 LEU B N 1
ATOM 9855 C CA . LEU B 1 49 ? 47.531 40.583 2.963 1.00 40.08 49 LEU B CA 1
ATOM 9856 C C . LEU B 1 49 ? 48.650 40.993 3.867 1.00 36.81 49 LEU B C 1
ATOM 9857 O O . LEU B 1 49 ? 48.595 42.036 4.416 1.00 36.25 49 LEU B O 1
ATOM 9862 N N . SER B 1 50 ? 49.623 40.122 4.036 1.00 33.74 50 SER B N 1
ATOM 9863 C CA . SER B 1 50 ? 50.784 40.383 4.825 1.00 30.88 50 SER B CA 1
ATOM 9864 C C . SER B 1 50 ? 51.848 39.404 4.476 1.00 29.00 50 SER B C 1
ATOM 9865 O O . SER B 1 50 ? 51.626 38.427 3.813 1.00 29.67 50 SER B O 1
ATOM 9868 N N . CYS B 1 51 ? 53.032 39.707 4.937 1.00 26.38 51 CYS B N 1
ATOM 9869 C CA . CYS B 1 51 ? 54.187 38.882 4.752 1.00 24.56 51 CYS B CA 1
ATOM 9870 C C . CYS B 1 51 ? 55.101 39.087 5.892 1.00 21.94 51 CYS B C 1
ATOM 9871 O O . CYS B 1 51 ? 55.087 40.087 6.506 1.00 21.12 51 CYS B O 1
ATOM 9874 N N . LEU B 1 52 ? 55.959 38.145 6.141 1.00 20.07 52 LEU B N 1
ATOM 9875 C CA . LEU B 1 52 ? 56.848 38.240 7.251 1.00 19.10 52 LEU B CA 1
ATOM 9876 C C . LEU B 1 52 ? 58.221 38.335 6.758 1.00 18.19 52 LEU B C 1
ATOM 9877 O O . LEU B 1 52 ? 58.535 37.682 5.849 1.00 18.46 52 LEU B O 1
ATOM 9882 N N . LYS B 1 53 ? 59.049 39.179 7.316 1.00 17.40 53 LYS B N 1
ATOM 9883 C CA . LYS B 1 53 ? 60.423 39.216 6.921 1.00 17.39 53 LYS B CA 1
ATOM 9884 C C . LYS B 1 53 ? 61.276 39.202 8.154 1.00 17.29 53 LYS B C 1
ATOM 9885 O O . LYS B 1 53 ? 61.331 40.176 8.815 1.00 17.52 53 LYS B O 1
ATOM 9891 N N . THR B 1 54 ? 61.983 38.118 8.424 1.00 17.08 54 THR B N 1
ATOM 9892 C CA . THR B 1 54 ? 62.860 37.945 9.569 1.00 16.76 54 THR B CA 1
ATOM 9893 C C . THR B 1 54 ? 64.135 38.733 9.469 1.00 16.86 54 THR B C 1
ATOM 9894 O O . THR B 1 54 ? 64.730 38.753 8.448 1.00 16.63 54 THR B O 1
ATOM 9898 N N . ILE B 1 55 ? 64.576 39.325 10.563 1.00 17.78 55 ILE B N 1
ATOM 9899 C CA . ILE B 1 55 ? 65.837 40.032 10.621 1.00 19.11 55 ILE B CA 1
ATOM 9900 C C . ILE B 1 55 ? 66.601 39.389 11.744 1.00 19.55 55 ILE B C 1
ATOM 9901 O O . ILE B 1 55 ? 66.063 39.155 12.768 1.00 18.93 55 ILE B O 1
ATOM 9906 N N . LYS B 1 56 ? 67.857 39.088 11.536 1.00 20.73 56 LYS B N 1
ATOM 9907 C CA . LYS B 1 56 ? 68.611 38.438 12.552 1.00 22.61 56 LYS B CA 1
ATOM 9908 C C . LYS B 1 56 ? 69.533 39.458 13.074 1.00 24.36 56 LYS B C 1
ATOM 9909 O O . LYS B 1 56 ? 70.200 40.120 12.315 1.00 26.21 56 LYS B O 1
ATOM 9915 N N . PHE B 1 57 ? 69.558 39.578 14.391 1.00 25.40 57 PHE B N 1
ATOM 9916 C CA . PHE B 1 57 ? 70.375 40.521 15.093 1.00 25.40 57 PHE B CA 1
ATOM 9917 C C . PHE B 1 57 ? 71.236 39.782 16.021 1.00 26.31 57 PHE B C 1
ATOM 9918 O O . PHE B 1 57 ? 70.761 38.990 16.757 1.00 26.11 57 PHE B O 1
ATOM 9926 N N . LYS B 1 58 ? 72.512 40.062 16.015 1.00 27.62 58 LYS B N 1
ATOM 9927 C CA . LYS B 1 58 ? 73.397 39.470 16.966 1.00 28.85 58 LYS B CA 1
ATOM 9928 C C . LYS B 1 58 ? 73.098 40.109 18.307 1.00 28.62 58 LYS B C 1
ATOM 9929 O O . LYS B 1 58 ? 72.709 41.226 18.350 1.00 28.59 58 LYS B O 1
ATOM 9935 N N . LEU B 1 59 ? 73.301 39.431 19.413 1.00 28.69 59 LEU B N 1
ATOM 9936 C CA . LEU B 1 59 ? 73.022 40.050 20.674 1.00 29.57 59 LEU B CA 1
ATOM 9937 C C . LEU B 1 59 ? 74.341 40.356 21.337 1.00 32.60 59 LEU B C 1
ATOM 9938 O O . LEU B 1 59 ? 75.166 39.493 21.508 1.00 31.69 59 LEU B O 1
ATOM 9943 N N . GLU B 1 60 ? 74.544 41.624 21.679 1.00 36.53 60 GLU B N 1
ATOM 9944 C CA . GLU B 1 60 ? 75.773 42.049 22.335 1.00 39.64 60 GLU B CA 1
ATOM 9945 C C . GLU B 1 60 ? 75.607 41.877 23.837 1.00 41.19 60 GLU B C 1
ATOM 9946 O O . GLU B 1 60 ? 75.079 42.759 24.516 1.00 43.32 60 GLU B O 1
ATOM 9952 N N . VAL B 1 61 ? 76.058 40.740 24.355 1.00 42.83 61 VAL B N 1
ATOM 9953 C CA . VAL B 1 61 ? 75.919 40.460 25.779 1.00 45.79 61 VAL B CA 1
ATOM 9954 C C . VAL B 1 61 ? 77.041 41.096 26.592 1.00 48.78 61 VAL B C 1
ATOM 9955 O O . VAL B 1 61 ? 78.216 40.800 26.376 1.00 47.91 61 VAL B O 1
ATOM 9959 N N . PRO B 1 62 ? 76.675 41.976 27.536 1.00 53.45 62 PRO B N 1
ATOM 9960 C CA . PRO B 1 62 ? 77.638 42.667 28.401 1.00 55.31 62 PRO B CA 1
ATOM 9961 C C . PRO B 1 62 ? 78.476 41.682 29.210 1.00 58.67 62 PRO B C 1
ATOM 9962 O O . PRO B 1 62 ? 77.967 40.648 29.644 1.00 53.00 62 PRO B O 1
ATOM 9966 N N . GLU B 1 63 ? 79.749 42.008 29.411 1.00 68.05 63 GLU B N 1
ATOM 9967 C CA . GLU B 1 63 ? 80.649 41.147 30.169 1.00 73.50 63 GLU B CA 1
ATOM 9968 C C . GLU B 1 63 ? 80.222 41.049 31.630 1.00 68.61 63 GLU B C 1
ATOM 9969 O O . GLU B 1 63 ? 79.661 41.992 32.188 1.00 64.46 63 GLU B O 1
ATOM 9975 N N . GLY B 1 64 ? 80.493 39.902 32.244 1.00 65.12 64 GLY B N 1
ATOM 9976 C CA . GLY B 1 64 ? 80.138 39.679 33.634 1.00 63.93 64 GLY B CA 1
ATOM 9977 C C . GLY B 1 64 ? 78.746 39.100 33.796 1.00 62.10 64 GLY B C 1
ATOM 9978 O O . GLY B 1 64 ? 78.093 39.308 34.818 1.00 61.36 64 GLY B O 1
ATOM 9979 N N . SER B 1 65 ? 78.293 38.370 32.782 1.00 61.85 65 SER B N 1
ATOM 9980 C CA . SER B 1 65 ? 76.971 37.759 32.811 1.00 61.53 65 SER B CA 1
ATOM 9981 C C . SER B 1 65 ? 77.058 36.267 33.115 1.00 61.62 65 SER B C 1
ATOM 9982 O O . SER B 1 65 ? 78.086 35.633 32.879 1.00 57.06 65 SER B O 1
ATOM 9985 N N . LYS B 1 66 ? 75.970 35.711 33.640 1.00 63.79 66 LYS B N 1
ATOM 9986 C CA . LYS B 1 66 ? 75.919 34.293 33.977 1.00 64.55 66 LYS B CA 1
ATOM 9987 C C . LYS B 1 66 ? 75.341 33.477 32.827 1.00 62.44 66 LYS B C 1
ATOM 9988 O O . LYS B 1 66 ? 74.158 33.134 32.832 1.00 68.41 66 LYS B O 1
ATOM 9994 N N . LEU B 1 67 ? 76.180 33.168 31.844 1.00 57.53 67 LEU B N 1
ATOM 9995 C CA . LEU B 1 67 ? 75.753 32.397 30.694 1.00 51.94 67 LEU B CA 1
ATOM 9996 C C . LEU B 1 67 ? 76.448 31.075 30.865 1.00 45.96 67 LEU B C 1
ATOM 9997 O O . LEU B 1 67 ? 77.588 31.027 31.238 1.00 44.44 67 LEU B O 1
ATOM 10002 N N . PRO B 1 68 ? 75.744 30.017 30.590 1.00 42.65 68 PRO B N 1
ATOM 10003 C CA . PRO B 1 68 ? 76.052 28.606 30.702 1.00 41.98 68 PRO B CA 1
ATOM 10004 C C . PRO B 1 68 ? 77.008 28.113 29.686 1.00 41.50 68 PRO B C 1
ATOM 10005 O O . PRO B 1 68 ? 77.359 28.802 28.781 1.00 41.69 68 PRO B O 1
ATOM 10009 N N . SER B 1 69 ? 77.518 26.933 29.899 1.00 42.34 69 SER B N 1
ATOM 10010 C CA . SER B 1 69 ? 78.392 26.382 28.918 1.00 43.66 69 SER B CA 1
ATOM 10011 C C . SER B 1 69 ? 77.545 25.950 27.764 1.00 43.91 69 SER B C 1
ATOM 10012 O O . SER B 1 69 ? 76.377 25.698 27.899 1.00 46.49 69 SER B O 1
ATOM 10015 N N . PHE B 1 70 ? 78.130 25.859 26.596 1.00 43.46 70 PHE B N 1
ATOM 10016 C CA . PHE B 1 70 ? 77.357 25.433 25.475 1.00 43.95 70 PHE B CA 1
ATOM 10017 C C . PHE B 1 70 ? 76.872 24.055 25.782 1.00 46.55 70 PHE B C 1
ATOM 10018 O O . PHE B 1 70 ? 75.870 23.641 25.248 1.00 48.45 70 PHE B O 1
ATOM 10026 N N . ASP B 1 71 ? 77.611 23.333 26.600 1.00 50.52 71 ASP B N 1
ATOM 10027 C CA . ASP B 1 71 ? 77.185 22.005 26.955 1.00 53.95 71 ASP B CA 1
ATOM 10028 C C . ASP B 1 71 ? 75.936 22.088 27.738 1.00 50.60 71 ASP B C 1
ATOM 10029 O O . ASP B 1 71 ? 75.085 21.252 27.605 1.00 54.38 71 ASP B O 1
ATOM 10034 N N . ARG B 1 72 ? 75.864 23.001 28.670 1.00 45.90 72 ARG B N 1
ATOM 10035 C CA . ARG B 1 72 ? 74.646 23.084 29.414 1.00 44.69 72 ARG B CA 1
ATOM 10036 C C . ARG B 1 72 ? 73.549 23.522 28.497 1.00 42.09 72 ARG B C 1
ATOM 10037 O O . ARG B 1 72 ? 72.453 23.079 28.599 1.00 41.77 72 ARG B O 1
ATOM 10045 N N . ILE B 1 73 ? 73.830 24.482 27.646 1.00 39.64 73 ILE B N 1
ATOM 10046 C CA . ILE B 1 73 ? 72.862 24.965 26.677 1.00 36.81 73 ILE B CA 1
ATOM 10047 C C . ILE B 1 73 ? 72.517 23.890 25.685 1.00 35.86 73 ILE B C 1
ATOM 10048 O O . ILE B 1 73 ? 71.426 23.764 25.268 1.00 35.23 73 ILE B O 1
ATOM 10053 N N . SER B 1 74 ? 73.495 23.149 25.254 1.00 36.11 74 SER B N 1
ATOM 10054 C CA . SER B 1 74 ? 73.260 22.082 24.327 1.00 37.42 74 SER B CA 1
ATOM 10055 C C . SER B 1 74 ? 72.432 21.016 24.965 1.00 38.62 74 SER B C 1
ATOM 10056 O O . SER B 1 74 ? 71.693 20.319 24.325 1.00 38.76 74 SER B O 1
ATOM 10059 N N . GLN B 1 75 ? 72.579 20.852 26.252 1.00 40.90 75 GLN B N 1
ATOM 10060 C CA . GLN B 1 75 ? 71.889 19.771 26.912 1.00 43.10 75 GLN B CA 1
ATOM 10061 C C . GLN B 1 75 ? 70.400 19.871 26.823 1.00 40.21 75 GLN B C 1
ATOM 10062 O O . GLN B 1 75 ? 69.746 18.872 26.740 1.00 38.46 75 GLN B O 1
ATOM 10068 N N . ILE B 1 76 ? 69.876 21.071 27.020 1.00 38.11 76 ILE B N 1
ATOM 10069 C CA . ILE B 1 76 ? 68.449 21.360 26.955 1.00 37.33 76 ILE B CA 1
ATOM 10070 C C . ILE B 1 76 ? 67.845 21.177 25.607 1.00 35.57 76 ILE B C 1
ATOM 10071 O O . ILE B 1 76 ? 66.832 20.570 25.451 1.00 33.15 76 ILE B O 1
ATOM 10076 N N . TYR B 1 77 ? 68.517 21.730 24.626 1.00 34.26 77 TYR B N 1
ATOM 10077 C CA . TYR B 1 77 ? 68.078 21.735 23.275 1.00 34.21 77 TYR B CA 1
ATOM 10078 C C . TYR B 1 77 ? 67.864 20.353 22.867 1.00 35.70 77 TYR B C 1
ATOM 10079 O O . TYR B 1 77 ? 66.990 20.093 22.117 1.00 38.71 77 TYR B O 1
ATOM 10088 N N . ASN B 1 78 ? 68.717 19.477 23.334 1.00 36.31 78 ASN B N 1
ATOM 10089 C CA . ASN B 1 78 ? 68.665 18.064 23.020 1.00 36.31 78 ASN B CA 1
ATOM 10090 C C . ASN B 1 78 ? 67.518 17.390 23.623 1.00 34.90 78 ASN B C 1
ATOM 10091 O O . ASN B 1 78 ? 67.074 16.386 23.154 1.00 35.11 78 ASN B O 1
ATOM 10096 N N . ALA B 1 79 ? 67.136 17.901 24.769 1.00 33.32 79 ALA B N 1
ATOM 10097 C CA . ALA B 1 79 ? 66.025 17.374 25.480 1.00 32.84 79 ALA B CA 1
ATOM 10098 C C . ALA B 1 79 ? 64.866 17.612 24.608 1.00 32.53 79 ALA B C 1
ATOM 10099 O O . ALA B 1 79 ? 64.038 16.776 24.436 1.00 34.14 79 ALA B O 1
ATOM 10101 N N . LEU B 1 80 ? 64.801 18.812 24.102 1.00 31.40 80 LEU B N 1
ATOM 10102 C CA . LEU B 1 80 ? 63.728 19.225 23.253 1.00 30.44 80 LEU B CA 1
ATOM 10103 C C . LEU B 1 80 ? 63.640 18.506 21.950 1.00 31.71 80 LEU B C 1
ATOM 10104 O O . LEU B 1 80 ? 62.578 18.136 21.546 1.00 31.57 80 LEU B O 1
ATOM 10109 N N . GLU B 1 81 ? 64.748 18.365 21.262 1.00 33.53 81 GLU B N 1
ATOM 10110 C CA . GLU B 1 81 ? 64.725 17.768 19.952 1.00 35.95 81 GLU B CA 1
ATOM 10111 C C . GLU B 1 81 ? 65.154 16.393 19.568 1.00 38.60 81 GLU B C 1
ATOM 10112 O O . GLU B 1 81 ? 64.984 16.011 18.454 1.00 40.31 81 GLU B O 1
ATOM 10118 N N . THR B 1 82 ? 65.822 15.691 20.437 1.00 41.23 82 THR B N 1
ATOM 10119 C CA . THR B 1 82 ? 66.267 14.362 20.102 1.00 43.78 82 THR B CA 1
ATOM 10120 C C . THR B 1 82 ? 65.176 13.379 20.401 1.00 47.84 82 THR B C 1
ATOM 10121 O O . THR B 1 82 ? 64.165 13.734 20.967 1.00 49.81 82 THR B O 1
ATOM 10125 N N . ILE B 1 83 ? 65.344 12.132 20.005 1.00 50.27 83 ILE B N 1
ATOM 10126 C CA . ILE B 1 83 ? 64.292 11.180 20.261 1.00 51.14 83 ILE B CA 1
ATOM 10127 C C . ILE B 1 83 ? 64.691 9.986 21.059 1.00 53.44 83 ILE B C 1
ATOM 10128 O O . ILE B 1 83 ? 64.041 8.987 20.999 1.00 53.78 83 ILE B O 1
ATOM 10133 N N . GLU B 1 84 ? 65.783 10.081 21.783 1.00 58.89 84 GLU B N 1
ATOM 10134 C CA . GLU B 1 84 ? 66.221 9.003 22.644 1.00 61.36 84 GLU B CA 1
ATOM 10135 C C . GLU B 1 84 ? 65.680 9.242 24.044 1.00 60.87 84 GLU B C 1
ATOM 10136 O O . GLU B 1 84 ? 65.003 10.220 24.278 1.00 63.73 84 GLU B O 1
ATOM 10142 N N . LYS B 1 85 ? 65.983 8.389 25.009 1.00 57.83 85 LYS B N 1
ATOM 10143 C CA . LYS B 1 85 ? 65.449 8.613 26.349 1.00 56.86 85 LYS B CA 1
ATOM 10144 C C . LYS B 1 85 ? 65.873 9.921 26.954 1.00 50.94 85 LYS B C 1
ATOM 10145 O O . LYS B 1 85 ? 66.961 10.371 26.754 1.00 52.10 85 LYS B O 1
ATOM 10151 N N . GLY B 1 86 ? 65.022 10.529 27.736 1.00 46.37 86 GLY B N 1
ATOM 10152 C CA . GLY B 1 86 ? 65.393 11.783 28.323 1.00 44.17 86 GLY B CA 1
ATOM 10153 C C . GLY B 1 86 ? 65.035 12.930 27.436 1.00 42.49 86 GLY B C 1
ATOM 10154 O O . GLY B 1 86 ? 65.480 14.030 27.666 1.00 41.57 86 GLY B O 1
ATOM 10155 N N . SER B 1 87 ? 64.225 12.666 26.422 1.00 41.68 87 SER B N 1
ATOM 10156 C CA . SER B 1 87 ? 63.780 13.693 25.512 1.00 41.34 87 SER B CA 1
ATOM 10157 C C . SER B 1 87 ? 62.278 13.808 25.450 1.00 41.95 87 SER B C 1
ATOM 10158 O O . SER B 1 87 ? 61.572 12.946 25.906 1.00 41.74 87 SER B O 1
ATOM 10161 N N . LEU B 1 88 ? 61.800 14.896 24.879 1.00 42.30 88 LEU B N 1
ATOM 10162 C CA . LEU B 1 88 ? 60.401 15.191 24.838 1.00 43.21 88 LEU B CA 1
ATOM 10163 C C . LEU B 1 88 ? 59.754 14.282 23.889 1.00 43.85 88 LEU B C 1
ATOM 10164 O O . LEU B 1 88 ? 58.724 13.751 24.159 1.00 43.00 88 LEU B O 1
ATOM 10169 N N . SER B 1 89 ? 60.352 14.141 22.738 1.00 46.27 89 SER B N 1
ATOM 10170 C CA . SER B 1 89 ? 59.743 13.333 21.742 1.00 50.52 89 SER B CA 1
ATOM 10171 C C . SER B 1 89 ? 59.603 11.957 22.274 1.00 52.58 89 SER B C 1
ATOM 10172 O O . SER B 1 89 ? 58.585 11.386 22.133 1.00 58.44 89 SER B O 1
ATOM 10175 N N . TYR B 1 90 ? 60.593 11.428 22.941 1.00 51.83 90 TYR B N 1
ATOM 10176 C CA . TYR B 1 90 ? 60.502 10.068 23.423 1.00 49.91 90 TYR B CA 1
ATOM 10177 C C . TYR B 1 90 ? 59.350 9.892 24.379 1.00 45.98 90 TYR B C 1
ATOM 10178 O O . TYR B 1 90 ? 58.674 8.901 24.348 1.00 45.03 90 TYR B O 1
ATOM 10187 N N . LEU B 1 91 ? 59.131 10.861 25.236 1.00 42.19 91 LEU B N 1
ATOM 10188 C CA . LEU B 1 91 ? 58.085 10.771 26.208 1.00 40.59 91 LEU B CA 1
ATOM 10189 C C . LEU B 1 91 ? 56.768 10.693 25.532 1.00 40.18 91 LEU B C 1
ATOM 10190 O O . LEU B 1 91 ? 55.931 9.910 25.895 1.00 40.85 91 LEU B O 1
ATOM 10195 N N . LEU B 1 92 ? 56.572 11.543 24.555 1.00 39.29 92 LEU B N 1
ATOM 10196 C CA . LEU B 1 92 ? 55.326 11.585 23.844 1.00 38.15 92 LEU B CA 1
ATOM 10197 C C . LEU B 1 92 ? 55.138 10.271 23.187 1.00 37.71 92 LEU B C 1
ATOM 10198 O O . LEU B 1 92 ? 54.069 9.782 23.104 1.00 38.25 92 LEU B O 1
ATOM 10203 N N . PHE B 1 93 ? 56.173 9.737 22.603 1.00 37.45 93 PHE B N 1
ATOM 10204 C CA . PHE B 1 93 ? 56.054 8.470 21.949 1.00 38.08 93 PHE B CA 1
ATOM 10205 C C . PHE B 1 93 ? 55.772 7.398 22.951 1.00 40.16 93 PHE B C 1
ATOM 10206 O O . PHE B 1 93 ? 55.118 6.446 22.666 1.00 41.73 93 PHE B O 1
ATOM 10214 N N . ALA B 1 94 ? 56.365 7.524 24.114 1.00 42.73 94 ALA B N 1
ATOM 10215 C CA . ALA B 1 94 ? 56.175 6.547 25.155 1.00 44.40 94 ALA B CA 1
ATOM 10216 C C . ALA B 1 94 ? 54.764 6.525 25.604 1.00 45.71 94 ALA B C 1
ATOM 10217 O O . ALA B 1 94 ? 54.201 5.487 25.807 1.00 48.03 94 ALA B O 1
ATOM 10219 N N . LEU B 1 95 ? 54.179 7.691 25.743 1.00 46.90 95 LEU B N 1
ATOM 10220 C CA . LEU B 1 95 ? 52.832 7.771 26.230 1.00 47.47 95 LEU B CA 1
ATOM 10221 C C . LEU B 1 95 ? 51.891 7.021 25.350 1.00 47.73 95 LEU B C 1
ATOM 10222 O O . LEU B 1 95 ? 51.097 6.270 25.818 1.00 46.95 95 LEU B O 1
ATOM 10227 N N . ILE B 1 96 ? 51.951 7.252 24.064 1.00 50.27 96 ILE B N 1
ATOM 10228 C CA . ILE B 1 96 ? 51.042 6.591 23.168 1.00 53.52 96 ILE B CA 1
ATOM 10229 C C . ILE B 1 96 ? 51.249 5.115 23.209 1.00 55.55 96 ILE B C 1
ATOM 10230 O O . ILE B 1 96 ? 50.306 4.363 23.190 1.00 57.72 96 ILE B O 1
ATOM 10235 N N . LEU B 1 97 ? 52.499 4.710 23.177 1.00 56.40 97 LEU B N 1
ATOM 10236 C CA . LEU B 1 97 ? 52.875 3.313 23.161 1.00 56.76 97 LEU B CA 1
ATOM 10237 C C . LEU B 1 97 ? 52.619 2.649 24.476 1.00 56.89 97 LEU B C 1
ATOM 10238 O O . LEU B 1 97 ? 52.627 1.448 24.579 1.00 57.73 97 LEU B O 1
ATOM 10243 N N . SER B 1 98 ? 52.369 3.459 25.476 1.00 56.27 98 SER B N 1
ATOM 10244 C CA . SER B 1 98 ? 52.157 2.962 26.802 1.00 57.30 98 SER B CA 1
ATOM 10245 C C . SER B 1 98 ? 50.724 2.980 27.214 1.00 59.19 98 SER B C 1
ATOM 10246 O O . SER B 1 98 ? 50.459 3.127 28.380 1.00 56.97 98 SER B O 1
ATOM 10249 N N . GLY B 1 99 ? 49.805 2.901 26.266 1.00 62.88 99 GLY B N 1
ATOM 10250 C CA . GLY B 1 99 ? 48.385 2.926 26.555 1.00 64.40 99 GLY B CA 1
ATOM 10251 C C . GLY B 1 99 ? 47.681 4.207 26.964 1.00 64.98 99 GLY B C 1
ATOM 10252 O O . GLY B 1 99 ? 46.630 4.148 27.570 1.00 69.11 99 GLY B O 1
ATOM 10253 N N . PHE B 1 100 ? 48.202 5.363 26.594 1.00 60.70 100 PHE B N 1
ATOM 10254 C CA . PHE B 1 100 ? 47.576 6.605 26.984 1.00 56.89 100 PHE B CA 1
ATOM 10255 C C . PHE B 1 100 ? 47.257 7.417 25.784 1.00 56.19 100 PHE B C 1
ATOM 10256 O O . PHE B 1 100 ? 47.904 7.257 24.785 1.00 61.41 100 PHE B O 1
ATOM 10264 N N . ARG B 1 101 ? 46.297 8.326 25.902 1.00 49.34 101 ARG B N 1
ATOM 10265 C CA . ARG B 1 101 ? 45.899 9.146 24.785 1.00 44.49 101 ARG B CA 1
ATOM 10266 C C . ARG B 1 101 ? 45.928 10.604 25.118 1.00 41.63 101 ARG B C 1
ATOM 10267 O O . ARG B 1 101 ? 45.773 10.950 26.247 1.00 40.86 101 ARG B O 1
ATOM 10275 N N . ILE B 1 102 ? 46.164 11.445 24.128 1.00 38.57 102 ILE B N 1
ATOM 10276 C CA . ILE B 1 102 ? 46.211 12.865 24.357 1.00 36.49 102 ILE B CA 1
ATOM 10277 C C . ILE B 1 102 ? 45.263 13.609 23.474 1.00 35.37 102 ILE B C 1
ATOM 10278 O O . ILE B 1 102 ? 45.114 13.292 22.322 1.00 32.98 102 ILE B O 1
ATOM 10283 N N . PHE B 1 103 ? 44.614 14.598 24.076 1.00 35.46 103 PHE B N 1
ATOM 10284 C CA . PHE B 1 103 ? 43.645 15.467 23.449 1.00 35.77 103 PHE B CA 1
ATOM 10285 C C . PHE B 1 103 ? 43.933 16.889 23.829 1.00 33.83 103 PHE B C 1
ATOM 10286 O O . PHE B 1 103 ? 44.594 17.129 24.788 1.00 33.13 103 PHE B O 1
ATOM 10294 N N . PRO B 1 104 ? 43.433 17.841 23.066 1.00 32.95 104 PRO B N 1
ATOM 10295 C CA . PRO B 1 104 ? 43.598 19.281 23.201 1.00 33.10 104 PRO B CA 1
ATOM 10296 C C . PRO B 1 104 ? 43.030 19.917 24.448 1.00 33.88 104 PRO B C 1
ATOM 10297 O O . PRO B 1 104 ? 43.530 20.899 24.917 1.00 32.17 104 PRO B O 1
ATOM 10301 N N . ASN B 1 105 ? 41.908 19.388 24.911 1.00 36.71 105 ASN B N 1
ATOM 10302 C CA . ASN B 1 105 ? 41.254 19.958 26.072 1.00 38.86 105 ASN B CA 1
ATOM 10303 C C . ASN B 1 105 ? 40.941 18.914 27.121 1.00 38.51 105 ASN B C 1
ATOM 10304 O O . ASN B 1 105 ? 40.973 17.710 26.866 1.00 37.23 105 ASN B O 1
ATOM 10309 N N . SER B 1 106 ? 40.638 19.408 28.311 1.00 38.05 106 SER B N 1
ATOM 10310 C CA . SER B 1 106 ? 40.303 18.568 29.439 1.00 38.55 106 SER B CA 1
ATOM 10311 C C . SER B 1 106 ? 39.057 17.799 29.261 1.00 38.76 106 SER B C 1
ATOM 10312 O O . SER B 1 106 ? 38.950 16.672 29.682 1.00 38.02 106 SER B O 1
ATOM 10315 N N . SER B 1 107 ? 38.084 18.427 28.652 1.00 38.94 107 SER B N 1
ATOM 10316 C CA . SER B 1 107 ? 36.825 17.786 28.510 1.00 39.26 107 SER B CA 1
ATOM 10317 C C . SER B 1 107 ? 36.928 16.560 27.709 1.00 39.03 107 SER B C 1
ATOM 10318 O O . SER B 1 107 ? 36.448 15.566 28.104 1.00 41.59 107 SER B O 1
ATOM 10321 N N . ALA B 1 108 ? 37.583 16.600 26.588 1.00 39.45 108 ALA B N 1
ATOM 10322 C CA . ALA B 1 108 ? 37.618 15.435 25.746 1.00 40.98 108 ALA B CA 1
ATOM 10323 C C . ALA B 1 108 ? 38.240 14.265 26.413 1.00 41.41 108 ALA B C 1
ATOM 10324 O O . ALA B 1 108 ? 38.036 13.150 25.999 1.00 39.72 108 ALA B O 1
ATOM 10326 N N . ALA B 1 109 ? 39.106 14.538 27.364 1.00 43.25 109 ALA B N 1
ATOM 10327 C CA . ALA B 1 109 ? 39.789 13.527 28.142 1.00 44.28 109 ALA B CA 1
ATOM 10328 C C . ALA B 1 109 ? 38.894 12.788 29.062 1.00 44.63 109 ALA B C 1
ATOM 10329 O O . ALA B 1 109 ? 38.942 11.595 29.175 1.00 43.31 109 ALA B O 1
ATOM 10331 N N . LYS B 1 110 ? 38.105 13.548 29.785 1.00 47.12 110 LYS B N 1
ATOM 10332 C CA . LYS B 1 110 ? 37.219 12.990 30.759 1.00 49.25 110 LYS B CA 1
ATOM 10333 C C . LYS B 1 110 ? 36.242 12.091 30.097 1.00 48.66 110 LYS B C 1
ATOM 10334 O O . LYS 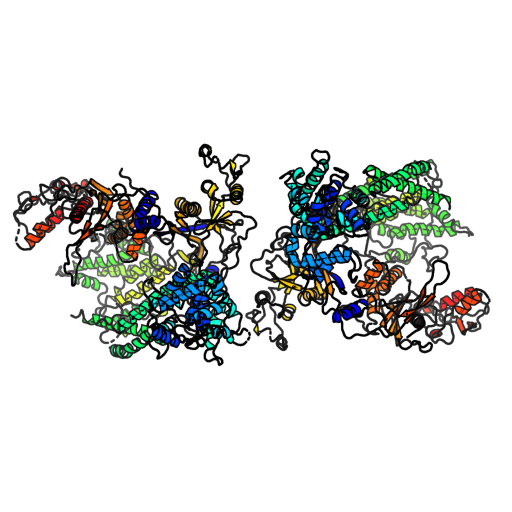B 1 110 ? 36.055 10.972 30.500 1.00 48.25 110 LYS B O 1
ATOM 10340 N N . THR B 1 111 ? 35.605 12.584 29.070 1.00 47.92 111 THR B N 1
ATOM 10341 C CA . THR B 1 111 ? 34.626 11.791 28.420 1.00 48.77 111 THR B CA 1
ATOM 10342 C C . THR B 1 111 ? 35.257 10.544 27.861 1.00 51.07 111 THR B C 1
ATOM 10343 O O . THR B 1 111 ? 34.716 9.477 27.984 1.00 52.42 111 THR B O 1
ATOM 10347 N N . PHE B 1 112 ? 36.406 10.674 27.240 1.00 53.52 112 PHE B N 1
ATOM 10348 C CA . PHE B 1 112 ? 37.082 9.523 26.660 1.00 55.26 112 PHE B CA 1
ATOM 10349 C C . PHE B 1 112 ? 37.442 8.548 27.742 1.00 58.73 112 PHE B C 1
ATOM 10350 O O . PHE B 1 112 ? 37.455 7.356 27.531 1.00 59.04 112 PHE B O 1
ATOM 10358 N N . ALA B 1 113 ? 37.779 9.068 28.907 1.00 62.04 113 ALA B N 1
ATOM 10359 C CA . ALA B 1 113 ? 38.069 8.208 30.018 1.00 64.31 113 ALA B CA 1
ATOM 10360 C C . ALA B 1 113 ? 36.787 7.502 30.327 1.00 66.18 113 ALA B C 1
ATOM 10361 O O . ALA B 1 113 ? 36.760 6.308 30.542 1.00 70.02 113 ALA B O 1
ATOM 10363 N N . SER B 1 114 ? 35.715 8.273 30.422 1.00 64.31 114 SER B N 1
ATOM 10364 C CA . SER B 1 114 ? 34.401 7.717 30.691 1.00 63.61 114 SER B CA 1
ATOM 10365 C C . SER B 1 114 ? 33.666 7.341 29.422 1.00 62.04 114 SER B C 1
ATOM 10366 O O . SER B 1 114 ? 32.703 7.981 29.080 1.00 59.45 114 SER B O 1
ATOM 10369 N N . SER B 1 115 ? 34.153 6.380 28.664 1.00 61.05 115 SER B N 1
ATOM 10370 C CA . SER B 1 115 ? 33.447 5.985 27.460 1.00 62.36 115 SER B CA 1
ATOM 10371 C C . SER B 1 115 ? 32.135 5.270 27.682 1.00 63.34 115 SER B C 1
ATOM 10372 O O . SER B 1 115 ? 31.168 5.473 26.977 1.00 62.73 115 SER B O 1
ATOM 10375 N N . SER B 1 116 ? 32.136 4.381 28.649 1.00 65.52 116 SER B N 1
ATOM 10376 C CA . SER B 1 116 ? 30.991 3.550 28.926 1.00 66.93 116 SER B CA 1
ATOM 10377 C C . SER B 1 116 ? 29.767 4.322 29.322 1.00 65.80 116 SER B C 1
ATOM 10378 O O . SER B 1 116 ? 28.666 3.969 28.960 1.00 62.23 116 SER B O 1
ATOM 10381 N N . CYS B 1 117 ? 29.956 5.403 30.039 1.00 66.88 117 CYS B N 1
ATOM 10382 C CA . CYS B 1 117 ? 28.833 6.189 30.468 1.00 70.52 117 CYS B CA 1
ATOM 10383 C C . CYS B 1 117 ? 28.058 6.758 29.305 1.00 72.21 117 CYS B C 1
ATOM 10384 O O . CYS B 1 117 ? 26.853 6.896 29.376 1.00 74.76 117 CYS B O 1
ATOM 10387 N N . TYR B 1 118 ? 28.721 7.042 28.196 1.00 71.33 118 TYR B N 1
ATOM 10388 C CA . TYR B 1 118 ? 28.010 7.600 27.068 1.00 69.57 118 TYR B CA 1
ATOM 10389 C C . TYR B 1 118 ? 27.827 6.595 25.967 1.00 73.02 118 TYR B C 1
ATOM 10390 O O . TYR B 1 118 ? 28.795 6.148 25.394 1.00 71.72 118 TYR B O 1
ATOM 10399 N N . LYS B 1 119 ? 26.589 6.196 25.714 1.00 80.09 119 LYS B N 1
ATOM 10400 C CA . LYS B 1 119 ? 26.306 5.264 24.638 1.00 86.45 119 LYS B CA 1
ATOM 10401 C C . LYS B 1 119 ? 26.002 6.048 23.414 1.00 83.82 119 LYS B C 1
ATOM 10402 O O . LYS B 1 119 ? 24.867 6.288 23.103 1.00 85.08 119 LYS B O 1
ATOM 10404 N N . ASN B 1 120 ? 27.033 6.579 22.818 1.00 81.26 120 ASN B N 1
ATOM 10405 C CA . ASN B 1 120 ? 26.866 7.393 21.664 1.00 79.68 120 ASN B CA 1
ATOM 10406 C C . ASN B 1 120 ? 26.329 6.596 20.545 1.00 79.30 120 ASN B C 1
ATOM 10407 O O . ASN B 1 120 ? 25.583 7.093 19.758 1.00 82.04 120 ASN B O 1
ATOM 10412 N N . ASP B 1 121 ? 26.661 5.329 20.482 1.00 82.76 121 ASP B N 1
ATOM 10413 C CA . ASP B 1 121 ? 26.255 4.582 19.313 1.00 86.11 121 ASP B CA 1
ATOM 10414 C C . ASP B 1 121 ? 24.779 4.485 19.080 1.00 85.07 121 ASP B C 1
ATOM 10415 O O . ASP B 1 121 ? 24.312 4.646 17.969 1.00 82.74 121 ASP B O 1
ATOM 10420 N N . GLN B 1 122 ? 24.058 4.076 20.090 1.00 84.25 122 GLN B N 1
ATOM 10421 C CA . GLN B 1 122 ? 22.647 3.949 19.925 1.00 85.45 122 GLN B CA 1
ATOM 10422 C C . GLN B 1 122 ? 22.048 5.293 19.676 1.00 77.26 122 GLN B C 1
ATOM 10423 O O . GLN B 1 122 ? 21.254 5.462 18.780 1.00 76.31 122 GLN B O 1
ATOM 10429 N N . PHE B 1 123 ? 22.471 6.262 20.470 1.00 69.14 123 PHE B N 1
ATOM 10430 C CA . PHE B 1 123 ? 21.937 7.612 20.439 1.00 62.43 123 PHE B CA 1
ATOM 10431 C C . PHE B 1 123 ? 22.145 8.191 19.097 1.00 61.37 123 PHE B C 1
ATOM 10432 O O . PHE B 1 123 ? 21.377 8.980 18.646 1.00 63.63 123 PHE B O 1
ATOM 10440 N N . ALA B 1 124 ? 23.290 7.933 18.530 1.00 62.00 124 ALA B N 1
ATOM 10441 C CA . ALA B 1 124 ? 23.521 8.398 17.204 1.00 63.79 124 ALA B CA 1
ATOM 10442 C C . ALA B 1 124 ? 22.574 7.637 16.342 1.00 67.89 124 ALA B C 1
ATOM 10443 O O . ALA B 1 124 ? 21.990 8.174 15.439 1.00 73.40 124 ALA B O 1
ATOM 10445 N N . SER B 1 125 ? 22.428 6.357 16.609 1.00 69.93 125 SER B N 1
ATOM 10446 C CA . SER B 1 125 ? 21.574 5.553 15.770 1.00 70.80 125 SER B CA 1
ATOM 10447 C C . SER B 1 125 ? 20.150 6.016 15.803 1.00 70.73 125 SER B C 1
ATOM 10448 O O . SER B 1 125 ? 19.525 6.141 14.783 1.00 72.11 125 SER B O 1
ATOM 10451 N N . GLN B 1 126 ? 19.630 6.244 16.990 1.00 69.97 126 GLN B N 1
ATOM 10452 C CA . GLN B 1 126 ? 18.247 6.624 17.130 1.00 70.40 126 GLN B CA 1
ATOM 10453 C C . GLN B 1 126 ? 17.954 7.901 16.429 1.00 68.60 126 GLN B C 1
ATOM 10454 O O . GLN B 1 126 ? 16.940 8.046 15.801 1.00 69.45 126 GLN B O 1
ATOM 10460 N N . ILE B 1 127 ? 18.903 8.809 16.509 1.00 69.12 127 ILE B N 1
ATOM 10461 C CA . ILE B 1 127 ? 18.821 10.156 15.975 1.00 68.38 127 ILE B CA 1
ATOM 10462 C C . ILE B 1 127 ? 18.573 10.107 14.517 1.00 66.79 127 ILE B C 1
ATOM 10463 O O . ILE B 1 127 ? 17.970 10.980 13.970 1.00 67.42 127 ILE B O 1
ATOM 10468 N N . LYS B 1 128 ? 19.130 9.121 13.874 1.00 66.14 128 LYS B N 1
ATOM 10469 C CA . LYS B 1 128 ? 18.901 8.987 12.479 1.00 69.84 128 LYS B CA 1
ATOM 10470 C C . LYS B 1 128 ? 17.450 8.658 12.246 1.00 72.38 128 LYS B C 1
ATOM 10471 O O . LYS B 1 128 ? 16.850 9.092 11.276 1.00 75.49 128 LYS B O 1
ATOM 10477 N N . GLU B 1 129 ? 16.896 7.809 13.093 1.00 72.31 129 GLU B N 1
ATOM 10478 C CA . GLU B 1 129 ? 15.529 7.407 12.880 1.00 70.90 129 GLU B CA 1
ATOM 10479 C C . GLU B 1 129 ? 14.615 8.593 12.990 1.00 63.34 129 GLU B C 1
ATOM 10480 O O . GLU B 1 129 ? 13.871 8.891 12.080 1.00 60.73 129 GLU B O 1
ATOM 10486 N N . ILE B 1 130 ? 14.650 9.249 14.130 1.00 57.10 130 ILE B N 1
ATOM 10487 C CA . ILE B 1 130 ? 13.826 10.408 14.362 1.00 54.03 130 ILE B CA 1
ATOM 10488 C C . ILE B 1 130 ? 14.091 11.617 13.510 1.00 52.12 130 ILE B C 1
ATOM 10489 O O . ILE B 1 130 ? 13.175 12.290 13.139 1.00 54.00 130 ILE B O 1
ATOM 10494 N N . PHE B 1 131 ? 15.339 11.960 13.268 1.00 50.35 131 PHE B N 1
ATOM 10495 C CA . PHE B 1 131 ? 15.621 13.144 12.481 1.00 49.34 131 PHE B CA 1
ATOM 10496 C C . PHE B 1 131 ? 15.901 12.944 11.020 1.00 47.74 131 PHE B C 1
ATOM 10497 O O . PHE B 1 131 ? 16.028 13.887 10.299 1.00 44.81 131 PHE B O 1
ATOM 10505 N N . GLY B 1 132 ? 16.107 11.715 10.605 1.00 49.31 132 GLY B N 1
ATOM 10506 C CA . GLY B 1 132 ? 16.316 11.408 9.207 1.00 50.68 132 GLY B CA 1
ATOM 10507 C C . GLY B 1 132 ? 17.663 11.575 8.573 1.00 50.20 132 GLY B C 1
ATOM 10508 O O . GLY B 1 132 ? 17.814 11.353 7.402 1.00 46.51 132 GLY B O 1
ATOM 10509 N N . GLU B 1 133 ? 18.638 12.005 9.332 1.00 53.89 133 GLU B N 1
ATOM 10510 C CA . GLU B 1 133 ? 19.951 12.173 8.780 1.00 56.62 133 GLU B CA 1
ATOM 10511 C C . GLU B 1 133 ? 20.955 12.096 9.878 1.00 60.65 133 GLU B C 1
ATOM 10512 O O . GLU B 1 133 ? 20.629 12.322 11.011 1.00 60.68 133 GLU B O 1
ATOM 10526 N N . VAL B 1 135 ? 23.811 13.487 11.896 1.00 61.76 135 VAL B N 1
ATOM 10527 C CA . VAL B 1 135 ? 24.168 14.846 12.207 1.00 58.46 135 VAL B CA 1
ATOM 10528 C C . VAL B 1 135 ? 25.545 14.976 12.818 1.00 55.96 135 VAL B C 1
ATOM 10529 O O . VAL B 1 135 ? 25.878 14.286 13.752 1.00 54.67 135 VAL B O 1
ATOM 10533 N N . LYS B 1 136 ? 26.329 15.893 12.283 1.00 53.85 136 LYS B N 1
ATOM 10534 C CA . LYS B 1 136 ? 27.672 16.088 12.737 1.00 53.99 136 LYS B CA 1
ATOM 10535 C C . LYS B 1 136 ? 27.673 16.556 14.133 1.00 54.44 136 LYS B C 1
ATOM 10536 O O . LYS B 1 136 ? 27.007 17.493 14.432 1.00 57.59 136 LYS B O 1
ATOM 10542 N N . ASN B 1 137 ? 28.447 15.898 14.974 1.00 52.80 137 ASN B N 1
ATOM 10543 C CA . ASN B 1 137 ? 28.617 16.264 16.368 1.00 51.53 137 ASN B CA 1
ATOM 10544 C C . ASN B 1 137 ? 27.421 16.307 17.268 1.00 50.01 137 ASN B C 1
ATOM 10545 O O . ASN B 1 137 ? 27.295 17.188 18.065 1.00 49.68 137 ASN B O 1
ATOM 10550 N N . PHE B 1 138 ? 26.557 15.329 17.168 1.00 49.88 138 PHE B N 1
ATOM 10551 C CA . PHE B 1 138 ? 25.388 15.305 18.009 1.00 49.55 138 PHE B CA 1
ATOM 10552 C C . PHE B 1 138 ? 25.298 14.010 18.705 1.00 48.70 138 PHE B C 1
ATOM 10553 O O . PHE B 1 138 ? 24.610 13.128 18.261 1.00 46.20 138 PHE B O 1
ATOM 10561 N N . ILE B 1 139 ? 26.071 13.920 19.760 1.00 49.59 139 ILE B N 1
ATOM 10562 C CA . ILE B 1 139 ? 26.115 12.785 20.621 1.00 51.12 139 ILE B CA 1
ATOM 10563 C C . ILE B 1 139 ? 26.287 13.287 22.022 1.00 53.37 139 ILE B C 1
ATOM 10564 O O . ILE B 1 139 ? 26.630 14.421 22.265 1.00 53.56 139 ILE B O 1
ATOM 10569 N N . PRO B 1 140 ? 26.043 12.426 22.967 1.00 58.39 140 PRO B N 1
ATOM 10570 C CA . PRO B 1 140 ? 26.127 12.841 24.353 1.00 61.80 140 PRO B CA 1
ATOM 10571 C C . PRO B 1 140 ? 27.519 13.288 24.759 1.00 61.22 140 PRO B C 1
ATOM 10572 O O . PRO B 1 140 ? 27.678 14.261 25.471 1.00 59.03 140 PRO B O 1
ATOM 10576 N N . SER B 1 141 ? 28.523 12.568 24.304 1.00 61.10 141 SER B N 1
ATOM 10577 C CA . SER B 1 141 ? 29.872 12.881 24.688 1.00 59.04 141 SER B CA 1
ATOM 10578 C C . SER B 1 141 ? 30.192 14.232 24.234 1.00 53.99 141 SER B C 1
ATOM 10579 O O . SER B 1 141 ? 30.631 15.039 24.992 1.00 52.14 141 SER B O 1
ATOM 10582 N N . GLU B 1 142 ? 29.999 14.460 22.959 1.00 51.35 142 GLU B N 1
ATOM 10583 C CA . GLU B 1 142 ? 30.278 15.731 22.341 1.00 51.82 142 GLU B CA 1
ATOM 10584 C C . GLU B 1 142 ? 29.523 16.912 22.813 1.00 49.80 142 GLU B C 1
ATOM 10585 O O . GLU B 1 142 ? 30.025 17.989 22.866 1.00 48.54 142 GLU B O 1
ATOM 10591 N N . LEU B 1 143 ? 28.259 16.722 23.075 1.00 49.43 143 LEU B N 1
ATOM 10592 C CA . LEU B 1 143 ? 27.440 17.825 23.506 1.00 49.67 143 LEU B CA 1
ATOM 10593 C C . LEU B 1 143 ? 27.799 18.332 24.871 1.00 47.50 143 LEU B C 1
ATOM 10594 O O . LEU B 1 143 ? 27.678 19.483 25.181 1.00 44.30 143 LEU B O 1
ATOM 10599 N N . GLU B 1 144 ? 28.246 17.404 25.710 1.00 47.46 144 GLU B N 1
ATOM 10600 C CA . GLU B 1 144 ? 28.653 17.728 27.073 1.00 48.65 144 GLU B CA 1
ATOM 10601 C C . GLU B 1 144 ? 29.796 18.727 26.957 1.00 48.86 144 GLU B C 1
ATOM 10602 O O . GLU B 1 144 ? 29.916 19.649 27.764 1.00 48.67 144 GLU B O 1
ATOM 10608 N N . SER B 1 145 ? 30.635 18.534 25.947 1.00 48.61 145 SER B N 1
ATOM 10609 C CA . SER B 1 145 ? 31.766 19.406 25.719 1.00 47.30 145 SER B CA 1
ATOM 10610 C C . SER B 1 145 ? 31.306 20.725 25.228 1.00 44.54 145 SER B C 1
ATOM 10611 O O . SER B 1 145 ? 31.723 21.741 25.715 1.00 43.70 145 SER B O 1
ATOM 10614 N N . ILE B 1 146 ? 30.397 20.698 24.282 1.00 42.05 146 ILE B N 1
ATOM 10615 C CA . ILE B 1 146 ? 29.869 21.897 23.687 1.00 41.71 146 ILE B CA 1
ATOM 10616 C C . ILE B 1 146 ? 29.177 22.757 24.688 1.00 41.61 146 ILE B C 1
ATOM 10617 O O . ILE B 1 146 ? 29.194 23.937 24.572 1.00 40.92 146 ILE B O 1
ATOM 10622 N N . LEU B 1 147 ? 28.374 22.167 25.535 1.00 43.13 147 LEU B N 1
ATOM 10623 C CA . LEU B 1 147 ? 27.687 22.952 26.520 1.00 45.18 147 LEU B CA 1
ATOM 10624 C C . LEU B 1 147 ? 28.677 23.477 27.488 1.00 46.93 147 LEU B C 1
ATOM 10625 O O . LEU B 1 147 ? 28.653 24.620 27.855 1.00 46.27 147 LEU B O 1
ATOM 10630 N N . LYS B 1 148 ? 29.567 22.593 27.892 1.00 48.28 148 LYS B N 1
ATOM 10631 C CA . LYS B 1 148 ? 30.641 22.887 28.815 1.00 49.37 148 LYS B CA 1
ATOM 10632 C C . LYS B 1 148 ? 31.718 23.784 28.222 1.00 48.64 148 LYS B C 1
ATOM 10633 O O . LYS B 1 148 ? 32.479 24.370 28.950 1.00 51.10 148 LYS B O 1
ATOM 10639 N N . LYS B 1 149 ? 31.814 23.859 26.905 1.00 45.32 149 LYS B N 1
ATOM 10640 C CA . LYS B 1 149 ? 32.813 24.709 26.263 1.00 43.21 149 LYS B CA 1
ATOM 10641 C C . LYS B 1 149 ? 32.539 26.168 26.428 1.00 41.52 149 LYS B C 1
ATOM 10642 O O . LYS B 1 149 ? 31.427 26.532 26.722 1.00 40.56 149 LYS B O 1
ATOM 10648 N N . GLY B 1 150 ? 33.521 27.010 26.156 1.00 39.76 150 GLY B N 1
ATOM 10649 C CA . GLY B 1 150 ? 33.371 28.433 26.343 1.00 37.72 150 GLY B CA 1
ATOM 10650 C C . GLY B 1 150 ? 33.541 29.222 25.097 1.00 35.59 150 GLY B C 1
ATOM 10651 O O . GLY B 1 150 ? 34.226 28.810 24.229 1.00 31.02 150 GLY B O 1
ATOM 10652 N N . ARG B 1 151 ? 32.867 30.363 25.004 1.00 38.27 151 ARG B N 1
ATOM 10653 C CA . ARG B 1 151 ? 32.927 31.170 23.788 1.00 40.98 151 ARG B CA 1
ATOM 10654 C C . ARG B 1 151 ? 33.869 32.369 23.827 1.00 41.74 151 ARG B C 1
ATOM 10655 O O . ARG B 1 151 ? 34.139 32.940 24.884 1.00 43.10 151 ARG B O 1
ATOM 10663 N N . ARG B 1 152 ? 34.359 32.735 22.647 1.00 41.09 152 ARG B N 1
ATOM 10664 C CA . ARG B 1 152 ? 35.235 33.858 22.480 1.00 41.29 152 ARG B CA 1
ATOM 10665 C C . ARG B 1 152 ? 34.823 34.836 21.454 1.00 42.11 152 ARG B C 1
ATOM 10666 O O . ARG B 1 152 ? 33.978 34.553 20.666 1.00 39.09 152 ARG B O 1
ATOM 10674 N N . LYS B 1 153 ? 35.456 35.977 21.501 1.00 45.63 153 LYS B N 1
ATOM 10675 C CA . LYS B 1 153 ? 35.227 37.037 20.581 1.00 47.95 153 LYS B CA 1
ATOM 10676 C C . LYS B 1 153 ? 33.799 37.439 20.489 1.00 48.73 153 LYS B C 1
ATOM 10677 O O . LYS B 1 153 ? 33.176 37.722 21.474 1.00 50.56 153 LYS B O 1
ATOM 10683 N N . ASN B 1 154 ? 33.305 37.512 19.270 1.00 48.07 154 ASN B N 1
ATOM 10684 C CA . ASN B 1 154 ? 31.960 37.903 18.971 1.00 48.67 154 ASN B CA 1
ATOM 10685 C C . ASN B 1 154 ? 30.947 36.903 19.384 1.00 48.41 154 ASN B C 1
ATOM 10686 O O . ASN B 1 154 ? 29.795 37.192 19.432 1.00 50.27 154 ASN B O 1
ATOM 10691 N N . ASN B 1 155 ? 31.369 35.675 19.504 1.00 48.92 155 ASN B N 1
ATOM 10692 C CA . ASN B 1 155 ? 30.463 34.614 19.825 1.00 50.59 155 ASN B CA 1
ATOM 10693 C C . ASN B 1 155 ? 29.876 34.806 21.179 1.00 54.29 155 ASN B C 1
ATOM 10694 O O . ASN B 1 155 ? 28.829 34.321 21.475 1.00 55.56 155 ASN B O 1
ATOM 10699 N N . LYS B 1 156 ? 30.528 35.605 21.979 1.00 60.79 156 LYS B N 1
ATOM 10700 C CA . LYS B 1 156 ? 30.110 35.884 23.335 1.00 65.06 156 LYS B CA 1
ATOM 10701 C C . LYS B 1 156 ? 28.774 36.600 23.429 1.00 64.06 156 LYS B C 1
ATOM 10702 O O . LYS B 1 156 ? 28.157 36.588 24.472 1.00 63.87 156 LYS B O 1
ATOM 10708 N N . ASP B 1 157 ? 28.364 37.246 22.355 1.00 62.09 157 ASP B N 1
ATOM 10709 C CA . ASP B 1 157 ? 27.139 37.972 22.389 1.00 62.93 157 ASP B CA 1
ATOM 10710 C C . ASP B 1 157 ? 26.085 36.967 22.529 1.00 59.83 157 ASP B C 1
ATOM 10711 O O . ASP B 1 157 ? 25.956 36.085 21.730 1.00 51.98 157 ASP B O 1
ATOM 10716 N N . TRP B 1 158 ? 25.328 37.147 23.583 1.00 63.12 158 TRP B N 1
ATOM 10717 C CA . TRP B 1 158 ? 24.231 36.305 23.942 1.00 65.63 158 TRP B CA 1
ATOM 10718 C C . TRP B 1 158 ? 22.941 36.814 23.359 1.00 66.16 158 TRP B C 1
ATOM 10719 O O . TRP B 1 158 ? 22.147 37.436 24.040 1.00 67.55 158 TRP B O 1
ATOM 10730 N N . THR B 1 159 ? 22.748 36.544 22.088 1.00 65.27 159 THR B N 1
ATOM 10731 C CA . THR B 1 159 ? 21.531 36.895 21.413 1.00 64.77 159 THR B CA 1
ATOM 10732 C C . THR B 1 159 ? 20.998 35.591 20.859 1.00 68.31 159 THR B C 1
ATOM 10733 O O . THR B 1 159 ? 21.695 34.595 20.783 1.00 65.12 159 THR B O 1
ATOM 10737 N N . GLU B 1 160 ? 19.724 35.564 20.527 1.00 74.12 160 GLU B N 1
ATOM 10738 C CA . GLU B 1 160 ? 19.154 34.339 20.032 1.00 74.75 160 GLU B CA 1
ATOM 10739 C C . GLU B 1 160 ? 19.827 34.001 18.764 1.00 70.27 160 GLU B C 1
ATOM 10740 O O . GLU B 1 160 ? 20.064 32.858 18.482 1.00 63.54 160 GLU B O 1
ATOM 10746 N N . GLU B 1 161 ? 19.979 34.987 17.910 1.00 72.10 161 GLU B N 1
ATOM 10747 C CA . GLU B 1 161 ? 20.533 34.735 16.602 1.00 76.65 161 GLU B CA 1
ATOM 10748 C C . GLU B 1 161 ? 21.934 34.161 16.653 1.00 76.08 161 GLU B C 1
ATOM 10749 O O . GLU B 1 161 ? 22.255 33.208 15.986 1.00 74.41 161 GLU B O 1
ATOM 10755 N N . ASN B 1 162 ? 22.783 34.810 17.404 1.00 75.65 162 ASN B N 1
ATOM 10756 C CA . ASN B 1 162 ? 24.148 34.401 17.544 1.00 74.82 162 ASN B CA 1
ATOM 10757 C C . ASN B 1 162 ? 24.241 33.081 18.242 1.00 72.94 162 ASN B C 1
ATOM 10758 O O . ASN B 1 162 ? 25.147 32.344 18.018 1.00 76.68 162 ASN B O 1
ATOM 10763 N N . ILE B 1 163 ? 23.308 32.796 19.123 1.00 68.48 163 ILE B N 1
ATOM 10764 C CA . ILE B 1 163 ? 23.294 31.535 19.850 1.00 66.56 163 ILE B CA 1
ATOM 10765 C C . ILE B 1 163 ? 23.087 30.393 18.887 1.00 61.98 163 ILE B C 1
ATOM 10766 O O . ILE B 1 163 ? 23.659 29.343 19.025 1.00 58.56 163 ILE B O 1
ATOM 10771 N N . LYS B 1 164 ? 22.147 30.561 17.983 1.00 57.64 164 LYS B N 1
ATOM 10772 C CA . LYS B 1 164 ? 21.878 29.554 17.003 1.00 53.74 164 LYS B CA 1
ATOM 10773 C C . LYS B 1 164 ? 23.036 29.420 16.091 1.00 49.39 164 LYS B C 1
ATOM 10774 O O . LYS B 1 164 ? 23.366 28.349 15.681 1.00 49.23 164 LYS B O 1
ATOM 10780 N N . ARG B 1 165 ? 23.657 30.527 15.752 1.00 46.05 165 ARG B N 1
ATOM 10781 C CA . ARG B 1 165 ? 24.728 30.483 14.785 1.00 42.97 165 ARG B CA 1
ATOM 10782 C C . ARG B 1 165 ? 25.849 29.625 15.238 1.00 39.19 165 ARG B C 1
ATOM 10783 O O . ARG B 1 165 ? 26.462 28.975 14.454 1.00 37.61 165 ARG B O 1
ATOM 10791 N N . VAL B 1 166 ? 26.212 29.739 16.483 1.00 35.52 166 VAL B N 1
ATOM 10792 C CA . VAL B 1 166 ? 27.272 28.932 16.992 1.00 33.24 166 VAL B CA 1
ATOM 10793 C C . VAL B 1 166 ? 26.826 27.510 17.098 1.00 31.86 166 VAL B C 1
ATOM 10794 O O . VAL B 1 166 ? 27.619 26.623 17.064 1.00 30.95 166 VAL B O 1
ATOM 10798 N N . LEU B 1 167 ? 25.557 27.319 17.363 1.00 31.53 167 LEU B N 1
ATOM 10799 C CA . LEU B 1 167 ? 24.990 26.002 17.467 1.00 30.93 167 LEU B CA 1
ATOM 10800 C C . LEU B 1 167 ? 24.969 25.324 16.144 1.00 30.62 167 LEU B C 1
ATOM 10801 O O . LEU B 1 167 ? 25.041 24.128 16.047 1.00 29.72 167 LEU B O 1
ATOM 10806 N N . ASN B 1 168 ? 24.722 26.082 15.116 1.00 30.91 168 ASN B N 1
ATOM 10807 C CA . ASN B 1 168 ? 24.668 25.475 13.844 1.00 31.16 168 ASN B CA 1
ATOM 10808 C C . ASN B 1 168 ? 25.987 24.971 13.494 1.00 31.09 168 ASN B C 1
ATOM 10809 O O . ASN B 1 168 ? 26.147 23.848 13.167 1.00 31.02 168 ASN B O 1
ATOM 10814 N N . SER B 1 169 ? 26.974 25.824 13.591 1.00 31.98 169 SER B N 1
ATOM 10815 C CA . SER B 1 169 ? 28.309 25.477 13.168 1.00 31.88 169 SER B CA 1
ATOM 10816 C C . SER B 1 169 ? 28.807 24.313 13.949 1.00 30.85 169 SER B C 1
ATOM 10817 O O . SER B 1 169 ? 29.513 23.499 13.447 1.00 28.98 169 SER B O 1
ATOM 10820 N N . GLU B 1 170 ? 28.450 24.245 15.203 1.00 31.89 170 GLU B N 1
ATOM 10821 C CA . GLU B 1 170 ? 28.869 23.147 16.024 1.00 33.66 170 GLU B CA 1
ATOM 10822 C C . GLU B 1 170 ? 28.345 21.881 15.429 1.00 35.65 170 GLU B C 1
ATOM 10823 O O . GLU B 1 170 ? 28.999 20.879 15.434 1.00 37.49 170 GLU B O 1
ATOM 10829 N N . PHE B 1 171 ? 27.108 21.897 15.005 1.00 36.97 171 PHE B N 1
ATOM 10830 C CA . PHE B 1 171 ? 26.502 20.696 14.508 1.00 37.18 171 PHE B CA 1
ATOM 10831 C C . PHE B 1 171 ? 26.508 20.569 13.054 1.00 39.07 171 PHE B C 1
ATOM 10832 O O . PHE B 1 171 ? 25.706 19.868 12.517 1.00 38.00 171 PHE B O 1
ATOM 10840 N N . GLY B 1 172 ? 27.282 21.392 12.395 1.00 42.86 172 GLY B N 1
ATOM 10841 C CA . GLY B 1 172 ? 27.409 21.294 10.966 1.00 47.03 172 GLY B CA 1
ATOM 10842 C C . GLY B 1 172 ? 26.212 21.719 10.182 1.00 50.36 172 GLY B C 1
ATOM 10843 O O . GLY B 1 172 ? 26.141 21.495 8.997 1.00 49.76 172 GLY B O 1
ATOM 10844 N N . ARG B 1 173 ? 25.237 22.291 10.842 1.00 55.75 173 ARG B N 1
ATOM 10845 C CA . ARG B 1 173 ? 24.087 22.743 10.112 1.00 60.97 173 ARG B CA 1
ATOM 10846 C C . ARG B 1 173 ? 24.561 23.881 9.251 1.00 66.62 173 ARG B C 1
ATOM 10847 O O . ARG B 1 173 ? 25.433 24.626 9.636 1.00 70.00 173 ARG B O 1
ATOM 10855 N N . LYS B 1 174 ? 23.969 24.011 8.068 1.00 72.12 174 LYS B N 1
ATOM 10856 C CA . LYS B 1 174 ? 24.337 25.075 7.142 1.00 79.34 174 LYS B CA 1
ATOM 10857 C C . LYS B 1 174 ? 23.612 26.373 7.482 1.00 87.82 174 LYS B C 1
ATOM 10858 O O . LYS B 1 174 ? 22.634 26.372 8.230 1.00 85.27 174 LYS B O 1
ATOM 10864 N N . ASN B 1 175 ? 24.100 27.480 6.932 1.00 101.65 175 ASN B N 1
ATOM 10865 C CA . ASN B 1 175 ? 23.499 28.786 7.177 1.00 113.69 175 ASN B CA 1
ATOM 10866 C C . ASN B 1 175 ? 22.520 29.157 6.070 1.00 128.89 175 ASN B C 1
ATOM 10867 O O . ASN B 1 175 ? 22.476 28.502 5.027 1.00 134.45 175 ASN B O 1
ATOM 10872 N N . SER B 1 176 ? 21.737 30.205 6.301 1.00 138.40 176 SER B N 1
ATOM 10873 C CA . SER B 1 176 ? 20.759 30.661 5.319 1.00 143.52 176 SER B CA 1
ATOM 10874 C C . SER B 1 176 ? 19.884 29.510 4.834 1.00 147.44 176 SER B C 1
ATOM 10875 O O . SER B 1 176 ? 19.669 29.345 3.633 1.00 160.76 176 SER B O 1
ATOM 10878 N N . GLU B 1 177 ? 19.381 28.718 5.775 1.00 142.56 177 GLU B N 1
ATOM 10879 C CA . GLU B 1 177 ? 18.528 27.582 5.445 1.00 140.98 177 GLU B CA 1
ATOM 10880 C C . GLU B 1 177 ? 17.064 28.001 5.363 1.00 138.47 177 GLU B C 1
ATOM 10881 O O . GLU B 1 177 ? 16.436 27.895 4.310 1.00 138.16 177 GLU B O 1
ATOM 10887 N N . GLY B 1 178 ? 16.526 28.477 6.482 1.00 130.50 178 GLY B N 1
ATOM 10888 C CA . GLY B 1 178 ? 15.143 28.910 6.539 1.00 118.52 178 GLY B CA 1
ATOM 10889 C C . GLY B 1 178 ? 14.251 27.919 7.259 1.00 110.63 178 GLY B C 1
ATOM 10890 O O . GLY B 1 178 ? 13.102 27.710 6.866 1.00 106.45 178 GLY B O 1
ATOM 10891 N N . SER B 1 179 ? 14.788 27.310 8.314 1.00 103.53 179 SER B N 1
ATOM 10892 C CA . SER B 1 179 ? 14.061 26.327 9.116 1.00 98.52 179 SER B CA 1
ATOM 10893 C C . SER B 1 179 ? 13.398 25.254 8.256 1.00 97.87 179 SER B C 1
ATOM 10894 O O . SER B 1 179 ? 12.287 24.810 8.546 1.00 95.53 179 SER B O 1
ATOM 10897 N N . SER B 1 180 ? 14.089 24.843 7.198 1.00 99.86 180 SER B N 1
ATOM 10898 C CA . SER B 1 180 ? 13.578 23.840 6.303 1.00 98.45 180 SER B CA 1
ATOM 10899 C C . SER B 1 180 ? 13.132 22.514 6.919 1.00 92.92 180 SER B C 1
ATOM 10900 O O . SER B 1 180 ? 11.939 22.236 7.025 1.00 93.80 180 SER B O 1
ATOM 10903 N N . ALA B 1 181 ? 14.103 21.696 7.312 1.00 85.12 181 ALA B N 1
ATOM 10904 C CA . ALA B 1 181 ? 13.819 20.393 7.903 1.00 80.62 181 ALA B CA 1
ATOM 10905 C C . ALA B 1 181 ? 13.463 20.220 9.376 1.00 78.30 181 ALA B C 1
ATOM 10906 O O . ALA B 1 181 ? 13.403 21.191 10.131 1.00 82.80 181 ALA B O 1
ATOM 10908 N N . LEU B 1 182 ? 13.229 18.974 9.776 1.00 73.88 182 LEU B N 1
ATOM 10909 C CA . LEU B 1 182 ? 13.003 18.662 11.190 1.00 73.40 182 LEU B CA 1
ATOM 10910 C C . LEU B 1 182 ? 13.899 19.259 12.367 1.00 72.35 182 LEU B C 1
ATOM 10911 O O . LEU B 1 182 ? 13.562 20.138 13.159 1.00 75.56 182 LEU B O 1
ATOM 10916 N N . PHE B 1 183 ? 15.146 18.807 12.274 1.00 67.77 183 PHE B N 1
ATOM 10917 C CA . PHE B 1 183 ? 16.207 19.415 13.093 1.00 66.79 183 PHE B CA 1
ATOM 10918 C C . PHE B 1 183 ? 16.714 20.896 13.189 1.00 64.49 183 PHE B C 1
ATOM 10919 O O . PHE B 1 183 ? 17.132 21.426 14.220 1.00 64.07 183 PHE B O 1
ATOM 10927 N N . ASP B 1 184 ? 16.529 21.565 12.056 1.00 61.31 184 ASP B N 1
ATOM 10928 C CA . ASP B 1 184 ? 16.805 22.993 11.955 1.00 60.53 184 ASP B CA 1
ATOM 10929 C C . ASP B 1 184 ? 15.766 23.573 12.907 1.00 61.98 184 ASP B C 1
ATOM 10930 O O . ASP B 1 184 ? 16.077 24.427 13.737 1.00 61.94 184 ASP B O 1
ATOM 10935 N N . SER B 1 185 ? 14.529 23.101 12.782 1.00 63.02 185 SER B N 1
ATOM 10936 C CA . SER B 1 185 ? 13.442 23.566 13.633 1.00 65.14 185 SER B CA 1
ATOM 10937 C C . SER B 1 185 ? 13.760 23.313 15.102 1.00 66.09 185 SER B C 1
ATOM 10938 O O . SER B 1 185 ? 13.591 24.196 15.944 1.00 66.67 185 SER B O 1
ATOM 10941 N N . PHE B 1 186 ? 14.221 22.104 15.406 1.00 64.76 186 PHE B N 1
ATOM 10942 C CA . PHE B 1 186 ? 14.561 21.751 16.749 1.00 65.09 186 PHE B CA 1
ATOM 10943 C C . PHE B 1 186 ? 15.657 22.689 17.193 1.00 69.09 186 PHE B C 1
ATOM 10944 O O . PHE B 1 186 ? 15.528 23.327 18.218 1.00 74.57 186 PHE B O 1
ATOM 10952 N N . LEU B 1 187 ? 16.710 22.832 16.405 1.00 67.93 187 LEU B N 1
ATOM 10953 C CA . LEU B 1 187 ? 17.801 23.683 16.818 1.00 67.04 187 LEU B CA 1
ATOM 10954 C C . LEU B 1 187 ? 17.225 25.000 17.160 1.00 69.74 187 LEU B C 1
ATOM 10955 O O . LEU B 1 187 ? 17.614 25.632 18.120 1.00 71.23 187 LEU B O 1
ATOM 10960 N N . SER B 1 188 ? 16.312 25.423 16.321 1.00 70.72 188 SER B N 1
ATOM 10961 C CA . SER B 1 188 ? 15.705 26.696 16.510 1.00 72.03 188 SER B CA 1
ATOM 10962 C C . SER B 1 188 ? 14.993 26.655 17.815 1.00 70.32 188 SER B C 1
ATOM 10963 O O . SER B 1 188 ? 14.984 27.614 18.538 1.00 74.26 188 SER B O 1
ATOM 10966 N N . LYS B 1 189 ? 14.336 25.549 18.094 1.00 66.91 189 LYS B N 1
ATOM 10967 C CA . LYS B 1 189 ? 13.594 25.469 19.321 1.00 67.33 189 LYS B CA 1
ATOM 10968 C C . LYS B 1 189 ? 14.516 25.584 20.490 1.00 67.25 189 LYS B C 1
ATOM 10969 O O . LYS B 1 189 ? 14.262 26.329 21.416 1.00 70.11 189 LYS B O 1
ATOM 10975 N N . PHE B 1 190 ? 15.604 24.840 20.435 1.00 62.55 190 PHE B N 1
ATOM 10976 C CA . PHE B 1 190 ? 16.574 24.807 21.502 1.00 58.11 190 PHE B CA 1
ATOM 10977 C C . PHE B 1 190 ? 17.230 26.111 21.747 1.00 56.48 190 PHE B C 1
ATOM 10978 O O . PHE B 1 190 ? 17.429 26.520 22.858 1.00 57.50 190 PHE B O 1
ATOM 10986 N N . SER B 1 191 ? 17.549 26.775 20.670 1.00 56.10 191 SER B N 1
ATOM 10987 C CA . SER B 1 191 ? 18.219 28.036 20.749 1.00 59.53 191 SER B CA 1
ATOM 10988 C C . SER B 1 191 ? 17.369 29.043 21.475 1.00 60.49 191 SER B C 1
ATOM 10989 O O . SER B 1 191 ? 17.828 29.735 22.360 1.00 57.44 191 SER B O 1
ATOM 10992 N N . GLN B 1 192 ? 16.127 29.136 21.044 1.00 64.93 192 GLN B N 1
ATOM 10993 C CA . GLN B 1 192 ? 15.177 30.062 21.608 1.00 70.33 192 GLN B CA 1
ATOM 10994 C C . GLN B 1 192 ? 15.017 29.683 23.031 1.00 70.13 192 GLN B C 1
ATOM 10995 O O . GLN B 1 192 ? 15.018 30.501 23.906 1.00 72.21 192 GLN B O 1
ATOM 11001 N N . GLU B 1 193 ? 14.780 28.418 23.243 1.00 71.41 193 GLU B N 1
ATOM 11002 C CA . GLU B 1 193 ? 14.586 27.952 24.575 1.00 79.38 193 GLU B CA 1
ATOM 11003 C C . GLU B 1 193 ? 15.815 28.150 25.428 1.00 81.29 193 GLU B C 1
ATOM 11004 O O . GLU B 1 193 ? 15.708 28.431 26.598 1.00 88.46 193 GLU B O 1
ATOM 11010 N N . LEU B 1 194 ? 16.984 27.961 24.853 1.00 77.89 194 LEU B N 1
ATOM 11011 C CA . LEU B 1 194 ? 18.219 28.162 25.587 1.00 76.89 194 LEU B CA 1
ATOM 11012 C C . LEU B 1 194 ? 18.469 29.592 26.000 1.00 81.54 194 LEU B C 1
ATOM 11013 O O . LEU B 1 194 ? 19.028 29.857 27.045 1.00 84.67 194 LEU B O 1
ATOM 11018 N N . PHE B 1 195 ? 18.071 30.499 25.131 1.00 80.52 195 PHE B N 1
ATOM 11019 C CA . PHE B 1 195 ? 18.204 31.922 25.338 1.00 79.75 195 PHE B CA 1
ATOM 11020 C C . PHE B 1 195 ? 17.383 32.406 26.512 1.00 80.05 195 PHE B C 1
ATOM 11021 O O . PHE B 1 195 ? 17.807 33.218 27.303 1.00 83.40 195 PHE B O 1
ATOM 11029 N N . ARG B 1 196 ? 16.186 31.883 26.654 1.00 78.44 196 ARG B N 1
ATOM 11030 C CA . ARG B 1 196 ? 15.349 32.310 27.745 1.00 78.51 196 ARG B CA 1
ATOM 11031 C C . ARG B 1 196 ? 15.936 32.003 29.107 1.00 76.51 196 ARG B C 1
ATOM 11032 O O . ARG B 1 196 ? 15.958 32.849 29.976 1.00 78.76 196 ARG B O 1
ATOM 11040 N N . LYS B 1 197 ? 16.424 30.793 29.287 1.00 71.46 197 LYS B N 1
ATOM 11041 C CA . LYS B 1 197 ? 16.921 30.348 30.575 1.00 71.90 197 LYS B CA 1
ATOM 11042 C C . LYS B 1 197 ? 18.135 30.926 31.275 1.00 71.83 197 LYS B C 1
ATOM 11043 O O . LYS B 1 197 ? 18.072 31.141 32.469 1.00 73.16 197 LYS B O 1
ATOM 11049 N N . PHE B 1 198 ? 19.244 31.153 30.582 1.00 71.40 198 PHE B N 1
ATOM 11050 C CA . PHE B 1 198 ? 20.445 31.617 31.277 1.00 68.74 198 PHE B CA 1
ATOM 11051 C C . PHE B 1 198 ? 20.938 33.047 31.099 1.00 71.90 198 PHE B C 1
ATOM 11052 O O . PHE B 1 198 ? 21.714 33.536 31.901 1.00 65.84 198 PHE B O 1
ATOM 11060 N N . ASP B 1 199 ? 20.500 33.704 30.044 1.00 76.96 199 ASP B N 1
ATOM 11061 C CA . ASP B 1 199 ? 20.895 35.080 29.762 1.00 80.27 199 ASP B CA 1
ATOM 11062 C C . ASP B 1 199 ? 22.408 35.314 29.703 1.00 77.54 199 ASP B C 1
ATOM 11063 O O . ASP B 1 199 ? 22.868 36.402 29.399 1.00 78.74 199 ASP B O 1
ATOM 11068 N N . SER B 1 200 ? 23.166 34.258 29.980 1.00 72.19 200 SER B N 1
ATOM 11069 C CA . SER B 1 200 ? 24.613 34.253 29.814 1.00 67.17 200 SER B CA 1
ATOM 11070 C C . SER B 1 200 ? 25.149 32.950 29.235 1.00 60.68 200 SER B C 1
ATOM 11071 O O . SER B 1 200 ? 24.585 31.881 29.468 1.00 57.05 200 SER B O 1
ATOM 11074 N N . TRP B 1 201 ? 26.232 33.048 28.472 1.00 55.23 201 TRP B N 1
ATOM 11075 C CA . TRP B 1 201 ? 26.849 31.875 27.868 1.00 52.39 201 TRP B CA 1
ATOM 11076 C C . TRP B 1 201 ? 27.704 31.156 28.902 1.00 54.55 201 TRP B C 1
ATOM 11077 O O . TRP B 1 201 ? 27.867 29.937 28.852 1.00 50.74 201 TRP B O 1
ATOM 11088 N N . ASN B 1 202 ? 28.247 31.925 29.840 1.00 59.48 202 ASN B N 1
ATOM 11089 C CA . ASN B 1 202 ? 29.056 31.386 30.872 1.00 63.72 202 ASN B CA 1
ATOM 11090 C C . ASN B 1 202 ? 28.168 30.673 31.850 1.00 63.58 202 ASN B C 1
ATOM 11091 O O . ASN B 1 202 ? 28.538 29.656 32.388 1.00 60.36 202 ASN B O 1
ATOM 11096 N N . GLU B 1 203 ? 26.966 31.182 32.062 1.00 66.11 203 GLU B N 1
ATOM 11097 C CA . GLU B 1 203 ? 26.074 30.514 32.985 1.00 69.48 203 GLU B CA 1
ATOM 11098 C C . GLU B 1 203 ? 25.708 29.181 32.425 1.00 67.70 203 GLU B C 1
ATOM 11099 O O . GLU B 1 203 ? 25.394 28.265 33.159 1.00 67.99 203 GLU B O 1
ATOM 11105 N N . VAL B 1 204 ? 25.756 29.061 31.116 1.00 64.22 204 VAL B N 1
ATOM 11106 C CA . VAL B 1 204 ? 25.407 27.807 30.520 1.00 63.12 204 VAL B CA 1
ATOM 11107 C C . VAL B 1 204 ? 26.533 26.926 30.918 1.00 63.68 204 VAL B C 1
ATOM 11108 O O . VAL B 1 204 ? 26.332 25.798 31.315 1.00 63.03 204 VAL B O 1
ATOM 11112 N N . ASN B 1 205 ? 27.740 27.447 30.715 1.00 64.25 205 ASN B N 1
ATOM 11113 C CA . ASN B 1 205 ? 28.969 26.740 31.027 1.00 66.19 205 ASN B CA 1
ATOM 11114 C C . ASN B 1 205 ? 28.922 26.286 32.467 1.00 70.02 205 ASN B C 1
ATOM 11115 O O . ASN B 1 205 ? 29.193 25.124 32.770 1.00 73.82 205 ASN B O 1
ATOM 11120 N N . LYS B 1 206 ? 28.575 27.203 33.363 1.00 71.06 206 LYS B N 1
ATOM 11121 C CA . LYS B 1 206 ? 28.492 26.830 34.749 1.00 71.98 206 LYS B CA 1
ATOM 11122 C C . LYS B 1 206 ? 27.423 25.799 35.041 1.00 70.12 206 LYS B C 1
ATOM 11123 O O . LYS B 1 206 ? 27.678 24.814 35.703 1.00 69.79 206 LYS B O 1
ATOM 11129 N N . LYS B 1 207 ? 26.215 26.091 34.586 1.00 66.53 207 LYS B N 1
ATOM 11130 C CA . LYS B 1 207 ? 25.091 25.221 34.783 1.00 65.41 207 LYS B CA 1
ATOM 11131 C C . LYS B 1 207 ? 24.964 24.277 33.627 1.00 62.74 207 LYS B C 1
ATOM 11132 O O . LYS B 1 207 ? 24.072 24.409 32.832 1.00 59.30 207 LYS B O 1
ATOM 11138 N N . TYR B 1 208 ? 25.928 23.397 33.444 1.00 62.89 208 TYR B N 1
ATOM 11139 C CA . TYR B 1 208 ? 25.846 22.458 32.329 1.00 62.93 208 TYR B CA 1
ATOM 11140 C C . TYR B 1 208 ? 24.776 21.389 32.468 1.00 67.08 208 TYR B C 1
ATOM 11141 O O . TYR B 1 208 ? 24.187 20.989 31.501 1.00 71.30 208 TYR B O 1
ATOM 11150 N N . LEU B 1 209 ? 24.502 20.949 33.678 1.00 70.00 209 LEU B N 1
ATOM 11151 C CA . LEU B 1 209 ? 23.472 19.954 33.894 1.00 72.22 209 LEU B CA 1
ATOM 11152 C C . LEU B 1 209 ? 22.061 20.439 33.530 1.00 73.54 209 LEU B C 1
ATOM 11153 O O . LEU B 1 209 ? 21.254 19.690 33.014 1.00 71.82 209 LEU B O 1
ATOM 11158 N N . GLU B 1 210 ? 21.774 21.700 33.806 1.00 75.02 210 GLU B N 1
ATOM 11159 C CA . GLU B 1 210 ? 20.488 22.284 33.491 1.00 75.07 210 GLU B CA 1
ATOM 11160 C C . GLU B 1 210 ? 20.305 22.261 32.011 1.00 68.82 210 GLU B C 1
ATOM 11161 O O . GLU B 1 210 ? 19.247 22.003 31.509 1.00 62.59 210 GLU B O 1
ATOM 11167 N N . ALA B 1 211 ? 21.366 22.576 31.309 1.00 70.34 211 ALA B N 1
ATOM 11168 C CA . ALA B 1 211 ? 21.343 22.618 29.867 1.00 72.59 211 ALA B CA 1
ATOM 11169 C C . ALA B 1 211 ? 21.065 21.278 29.258 1.00 72.43 211 ALA B C 1
ATOM 11170 O O . ALA B 1 211 ? 20.424 21.201 28.244 1.00 69.03 211 ALA B O 1
ATOM 11172 N N . ALA B 1 212 ? 21.637 20.224 29.808 1.00 74.09 212 ALA B N 1
ATOM 11173 C CA . ALA B 1 212 ? 21.361 18.901 29.306 1.00 74.29 212 ALA B CA 1
ATOM 11174 C C . ALA B 1 212 ? 19.901 18.595 29.567 1.00 78.46 212 ALA B C 1
ATOM 11175 O O . ALA B 1 212 ? 19.227 17.986 28.760 1.00 78.11 212 ALA B O 1
ATOM 11177 N N . GLU B 1 213 ? 19.401 19.029 30.713 1.00 81.70 213 GLU B N 1
ATOM 11178 C CA . GLU B 1 213 ? 18.033 18.749 31.059 1.00 80.66 213 GLU B CA 1
ATOM 11179 C C . GLU B 1 213 ? 17.166 19.374 30.019 1.00 74.55 213 GLU B C 1
ATOM 11180 O O . GLU B 1 213 ? 16.337 18.718 29.432 1.00 71.98 213 GLU B O 1
ATOM 11186 N N . LEU B 1 214 ? 17.362 20.667 29.786 1.00 69.51 214 LEU B N 1
ATOM 11187 C CA . LEU B 1 214 ? 16.579 21.392 28.793 1.00 66.31 214 LEU B CA 1
ATOM 11188 C C . LEU B 1 214 ? 16.639 20.700 27.435 1.00 63.90 214 LEU B C 1
ATOM 11189 O O . LEU B 1 214 ? 15.610 20.464 26.802 1.00 65.56 214 LEU B O 1
ATOM 11194 N N . LEU B 1 215 ? 17.850 20.378 26.994 1.00 65.41 215 LEU B N 1
ATOM 11195 C CA . LEU B 1 215 ? 18.048 19.713 25.712 1.00 66.68 215 LEU B CA 1
ATOM 11196 C C . LEU B 1 215 ? 17.355 18.356 25.655 1.00 67.28 215 LEU B C 1
ATOM 11197 O O . LEU B 1 215 ? 16.725 18.013 24.655 1.00 65.54 215 LEU B O 1
ATOM 11202 N N . ASP B 1 216 ? 17.476 17.589 26.733 1.00 71.70 216 ASP B N 1
ATOM 11203 C CA . ASP B 1 216 ? 16.859 16.269 26.807 1.00 76.31 216 ASP B CA 1
ATOM 11204 C C . ASP B 1 216 ? 15.337 16.357 26.763 1.00 78.07 216 ASP B C 1
ATOM 11205 O O . ASP B 1 216 ? 14.677 15.556 26.101 1.00 74.39 216 ASP B O 1
ATOM 11210 N N . SER B 1 217 ? 14.786 17.337 27.471 1.00 80.12 217 SER B N 1
ATOM 11211 C CA . SER B 1 217 ? 13.343 17.534 27.511 1.00 82.68 217 SER B CA 1
ATOM 11212 C C . SER B 1 217 ? 12.857 18.037 26.157 1.00 82.40 217 SER B C 1
ATOM 11213 O O . SER B 1 217 ? 11.758 17.701 25.716 1.00 87.07 217 SER B O 1
ATOM 11224 N N . LEU B 1 219 ? 14.258 17.352 23.300 1.00 81.63 219 LEU B N 1
ATOM 11225 C CA . LEU B 1 219 ? 14.337 16.229 22.374 1.00 84.99 219 LEU B CA 1
ATOM 11226 C C . LEU B 1 219 ? 13.220 15.224 22.632 1.00 85.43 219 LEU B C 1
ATOM 11227 O O . LEU B 1 219 ? 12.780 14.523 21.721 1.00 76.41 219 LEU B O 1
ATOM 11232 N N . ALA B 1 220 ? 12.766 15.160 23.879 1.00 89.08 220 ALA B N 1
ATOM 11233 C CA . ALA B 1 220 ? 11.699 14.242 24.261 1.00 90.06 220 ALA B CA 1
ATOM 11234 C C . ALA B 1 220 ? 10.442 14.478 23.432 1.00 89.69 220 ALA B C 1
ATOM 11235 O O . ALA B 1 220 ? 9.617 13.579 23.271 1.00 88.68 220 ALA B O 1
ATOM 11237 N N . SER B 1 221 ? 10.300 15.691 22.907 1.00 87.61 221 SER B N 1
ATOM 11238 C CA . SER B 1 221 ? 9.168 16.029 22.116 1.00 82.31 221 SER B CA 1
ATOM 11239 C C . SER B 1 221 ? 9.252 15.212 20.885 1.00 76.90 221 SER B C 1
ATOM 11240 O O . SER B 1 221 ? 8.290 14.600 20.495 1.00 81.02 221 SER B O 1
ATOM 11243 N N . TYR B 1 222 ? 10.379 15.290 20.211 1.00 70.52 222 TYR B N 1
ATOM 11244 C CA . TYR B 1 222 ? 10.548 14.571 18.966 1.00 68.71 222 TYR B CA 1
ATOM 11245 C C . TYR B 1 222 ? 10.569 13.063 19.030 1.00 68.53 222 TYR B C 1
ATOM 11246 O O . TYR B 1 222 ? 10.143 12.407 18.107 1.00 63.28 222 TYR B O 1
ATOM 11255 N N . GLY B 1 223 ? 11.135 12.516 20.084 1.00 70.63 223 GLY B N 1
ATOM 11256 C CA . GLY B 1 223 ? 11.245 11.081 20.187 1.00 70.50 223 GLY B CA 1
ATOM 11257 C C . GLY B 1 223 ? 11.766 10.693 21.532 1.00 72.17 223 GLY B C 1
ATOM 11258 O O . GLY B 1 223 ? 11.992 11.528 22.380 1.00 75.19 223 GLY B O 1
ATOM 11259 N N . PRO B 1 224 ? 11.976 9.412 21.712 1.00 73.82 224 PRO B N 1
ATOM 11260 C CA . PRO B 1 224 ? 12.467 8.826 22.944 1.00 76.02 224 PRO B CA 1
ATOM 11261 C C . PRO B 1 224 ? 13.973 8.777 22.957 1.00 74.74 224 PRO B C 1
ATOM 11262 O O . PRO B 1 224 ? 14.559 7.965 22.267 1.00 72.06 224 PRO B O 1
ATOM 11266 N N . PHE B 1 225 ? 14.582 9.676 23.700 1.00 73.76 225 PHE B N 1
ATOM 11267 C CA . PHE B 1 225 ? 16.015 9.735 23.757 1.00 73.29 225 PHE B CA 1
ATOM 11268 C C . PHE B 1 225 ? 16.503 9.612 25.181 1.00 75.09 225 PHE B C 1
ATOM 11269 O O . PHE B 1 225 ? 15.892 10.118 26.099 1.00 76.85 225 PHE B O 1
ATOM 11277 N N . ASP B 1 226 ? 17.612 8.936 25.388 1.00 76.39 226 ASP B N 1
ATOM 11278 C CA . ASP B 1 226 ? 18.091 8.799 26.743 1.00 79.57 226 ASP B CA 1
ATOM 11279 C C . ASP B 1 226 ? 18.539 10.131 27.283 1.00 83.79 226 ASP B C 1
ATOM 11280 O O . ASP B 1 226 ? 19.087 10.934 26.562 1.00 83.15 226 ASP B O 1
ATOM 11285 N N . SER B 1 227 ? 18.225 10.373 28.545 1.00 89.63 227 SER B N 1
ATOM 11286 C CA . SER B 1 227 ? 18.517 11.653 29.138 1.00 96.08 227 SER B CA 1
ATOM 11287 C C . SER B 1 227 ? 19.970 11.789 29.136 1.00 98.67 227 SER B C 1
ATOM 11288 O O . SER B 1 227 ? 20.643 10.946 29.686 1.00 104.86 227 SER B O 1
ATOM 11291 N N . VAL B 1 228 ? 20.480 12.817 28.489 1.00 95.74 228 VAL B N 1
ATOM 11292 C CA . VAL B 1 228 ? 21.905 12.957 28.484 1.00 93.33 228 VAL B CA 1
ATOM 11293 C C . VAL B 1 228 ? 22.431 13.194 29.866 1.00 94.71 228 VAL B C 1
ATOM 11294 O O . VAL B 1 228 ? 23.371 12.532 30.271 1.00 99.12 228 VAL B O 1
ATOM 11298 N N . CYS B 1 229 ? 21.739 14.044 30.620 1.00 91.46 229 CYS B N 1
ATOM 11299 C CA . CYS B 1 229 ? 22.246 14.489 31.902 1.00 90.35 229 CYS B CA 1
ATOM 11300 C C . CYS B 1 229 ? 22.521 13.338 32.773 1.00 91.63 229 CYS B C 1
ATOM 11301 O O . CYS B 1 229 ? 23.349 13.423 33.647 1.00 97.14 229 CYS B O 1
ATOM 11304 N N . LYS B 1 230 ? 21.815 12.253 32.557 1.00 89.56 230 LYS B N 1
ATOM 11305 C CA . LYS B 1 230 ? 22.067 11.093 33.351 1.00 91.85 230 LYS B CA 1
ATOM 11306 C C . LYS B 1 230 ? 23.464 10.669 33.020 1.00 88.76 230 LYS B C 1
ATOM 11307 O O . LYS B 1 230 ? 24.245 10.343 33.889 1.00 89.91 230 LYS B O 1
ATOM 11321 N N . ILE B 1 232 ? 25.806 12.282 31.876 1.00 75.36 232 ILE B N 1
ATOM 11322 C CA . ILE B 1 232 ? 26.763 13.209 32.372 1.00 74.65 232 ILE B CA 1
ATOM 11323 C C . ILE B 1 232 ? 27.002 12.984 33.826 1.00 77.68 232 ILE B C 1
ATOM 11324 O O . ILE B 1 232 ? 28.077 13.241 34.300 1.00 82.56 232 ILE B O 1
ATOM 11329 N N . GLY B 1 233 ? 25.951 12.760 34.570 1.00 80.54 233 GLY B N 1
ATOM 11330 C CA . GLY B 1 233 ? 26.137 12.560 35.980 1.00 86.81 233 GLY B CA 1
ATOM 11331 C C . GLY B 1 233 ? 26.923 11.294 36.154 1.00 92.72 233 GLY B C 1
ATOM 11332 O O . GLY B 1 233 ? 27.794 11.166 37.004 1.00 91.27 233 GLY B O 1
ATOM 11333 N N . ASP B 1 234 ? 26.654 10.303 35.315 1.00 100.28 234 ASP B N 1
ATOM 11334 C CA . ASP B 1 234 ? 27.425 9.084 35.459 1.00 105.77 234 ASP B CA 1
ATOM 11335 C C . ASP B 1 234 ? 28.867 9.394 35.206 1.00 109.24 234 ASP B C 1
ATOM 11336 O O . ASP B 1 234 ? 29.728 8.922 35.921 1.00 116.15 234 ASP B O 1
ATOM 11341 N N . SER B 1 235 ? 29.150 10.122 34.144 1.00 107.63 235 SER B N 1
ATOM 11342 C CA . SER B 1 235 ? 30.532 10.374 33.887 1.00 106.78 235 SER B CA 1
ATOM 11343 C C . SER B 1 235 ? 31.063 11.174 35.032 1.00 107.69 235 SER B C 1
ATOM 11344 O O . SER B 1 235 ? 32.115 10.848 35.539 1.00 113.53 235 SER B O 1
ATOM 11347 N N . ASP B 1 236 ? 30.317 12.157 35.507 1.00 102.41 236 ASP B N 1
ATOM 11348 C CA . ASP B 1 236 ? 30.840 12.973 36.586 1.00 103.53 236 ASP B CA 1
ATOM 11349 C C . ASP B 1 236 ? 31.213 12.131 37.766 1.00 103.61 236 ASP B C 1
ATOM 11350 O O . ASP B 1 236 ? 32.300 12.238 38.302 1.00 103.93 236 ASP B O 1
ATOM 11355 N N . SER B 1 237 ? 30.308 11.273 38.167 1.00 102.55 237 SER B N 1
ATOM 11356 C CA . SER B 1 237 ? 30.605 10.425 39.286 1.00 103.79 237 SER B CA 1
ATOM 11357 C C . SER B 1 237 ? 31.790 9.505 39.082 1.00 103.16 237 SER B C 1
ATOM 11358 O O . SER B 1 237 ? 32.569 9.301 39.989 1.00 108.71 237 SER B O 1
ATOM 11361 N N . ARG B 1 238 ? 31.993 9.046 37.861 1.00 98.26 238 ARG B N 1
ATOM 11362 C CA . ARG B 1 238 ? 33.018 8.056 37.585 1.00 94.22 238 ARG B CA 1
ATOM 11363 C C . ARG B 1 238 ? 34.362 8.561 37.118 1.00 91.03 238 ARG B C 1
ATOM 11364 O O . ARG B 1 238 ? 35.122 7.829 36.503 1.00 88.46 238 ARG B O 1
ATOM 11372 N N . ASN B 1 239 ? 34.685 9.788 37.488 1.00 89.11 239 ASN B N 1
ATOM 11373 C CA . ASN B 1 239 ? 35.918 10.413 37.060 1.00 87.33 239 ASN B CA 1
ATOM 11374 C C . ASN B 1 239 ? 36.962 10.439 38.138 1.00 84.18 239 ASN B C 1
ATOM 11375 O O . ASN B 1 239 ? 36.694 10.858 39.248 1.00 84.32 239 ASN B O 1
ATOM 11380 N N . SER B 1 240 ? 38.139 9.926 37.814 1.00 81.07 240 SER B N 1
ATOM 11381 C CA . SER B 1 240 ? 39.256 9.917 38.729 1.00 78.54 240 SER B CA 1
ATOM 11382 C C . SER B 1 240 ? 40.428 10.716 38.210 1.00 73.63 240 SER B C 1
ATOM 11383 O O . SER B 1 240 ? 41.460 10.778 38.853 1.00 73.14 240 SER B O 1
ATOM 11386 N N . LEU B 1 241 ? 40.275 11.249 37.017 1.00 68.52 241 LEU B N 1
ATOM 11387 C CA . LEU B 1 241 ? 41.325 11.985 36.372 1.00 65.49 241 LEU B CA 1
ATOM 11388 C C . LEU B 1 241 ? 41.632 13.202 37.148 1.00 63.02 241 LEU B C 1
ATOM 11389 O O . LEU B 1 241 ? 40.754 13.848 37.660 1.00 61.20 241 LEU B O 1
ATOM 11394 N N . PRO B 1 242 ? 42.888 13.601 37.119 1.00 61.78 242 PRO B N 1
ATOM 11395 C CA . PRO B 1 242 ? 43.413 14.779 37.790 1.00 60.38 242 PRO B CA 1
ATOM 11396 C C . PRO B 1 242 ? 42.813 15.995 37.170 1.00 58.45 242 PRO B C 1
ATOM 11397 O O . PRO B 1 242 ? 42.305 15.916 36.078 1.00 57.08 242 PRO B O 1
ATOM 11401 N N . ASP B 1 243 ? 42.884 17.129 37.837 1.00 58.50 243 ASP B N 1
ATOM 11402 C CA . ASP B 1 243 ? 42.227 18.292 37.289 1.00 58.05 243 ASP B CA 1
ATOM 11403 C C . ASP B 1 243 ? 42.765 18.625 35.910 1.00 57.89 243 ASP B C 1
ATOM 11404 O O . ASP B 1 243 ? 43.938 18.591 35.676 1.00 63.48 243 ASP B O 1
ATOM 11409 N N . LYS B 1 244 ? 41.863 18.776 34.964 1.00 53.24 244 LYS B N 1
ATOM 11410 C CA . LYS B 1 244 ? 42.186 19.148 33.615 1.00 49.02 244 LYS B CA 1
ATOM 11411 C C . LYS B 1 244 ? 43.146 18.260 32.897 1.00 45.13 244 LYS B C 1
ATOM 11412 O O . LYS B 1 244 ? 43.866 18.738 32.059 1.00 44.10 244 LYS B O 1
ATOM 11418 N N . SER B 1 245 ? 43.164 16.991 33.218 1.00 42.67 245 SER B N 1
ATOM 11419 C CA . SER B 1 245 ? 44.094 16.140 32.556 1.00 42.84 245 SER B CA 1
ATOM 11420 C C . SER B 1 245 ? 43.764 16.154 31.130 1.00 42.52 245 SER B C 1
ATOM 11421 O O . SER B 1 245 ? 42.648 16.083 30.790 1.00 41.39 245 SER B O 1
ATOM 11424 N N . THR B 1 246 ? 44.747 16.236 30.276 1.00 45.01 246 THR B N 1
ATOM 11425 C CA . THR B 1 246 ? 44.479 16.176 28.874 1.00 47.32 246 THR B CA 1
ATOM 11426 C C . THR B 1 246 ? 44.925 14.839 28.321 1.00 49.01 246 THR B C 1
ATOM 11427 O O . THR B 1 246 ? 45.106 14.698 27.139 1.00 47.26 246 THR B O 1
ATOM 11431 N N . ILE B 1 247 ? 45.095 13.884 29.217 1.00 51.60 247 ILE B N 1
ATOM 11432 C CA . ILE B 1 247 ? 45.509 12.547 28.868 1.00 55.12 247 ILE B CA 1
ATOM 11433 C C . ILE B 1 247 ? 44.572 11.582 29.527 1.00 54.88 247 ILE B C 1
ATOM 11434 O O . ILE B 1 247 ? 43.996 11.886 30.545 1.00 52.72 247 ILE B O 1
ATOM 11439 N N . ALA B 1 248 ? 44.445 10.412 28.941 1.00 56.07 248 ALA B N 1
ATOM 11440 C CA . ALA B 1 248 ? 43.564 9.413 29.455 1.00 59.64 248 ALA B CA 1
ATOM 11441 C C . ALA B 1 248 ? 44.089 8.055 29.117 1.00 63.02 248 ALA B C 1
ATOM 11442 O O . ALA B 1 248 ? 44.859 7.915 28.197 1.00 62.86 248 ALA B O 1
ATOM 11444 N N . PHE B 1 249 ? 43.613 7.031 29.810 1.00 67.40 249 PHE B N 1
ATOM 11445 C CA . PHE B 1 249 ? 44.045 5.673 29.546 1.00 72.77 249 PHE B CA 1
ATOM 11446 C C . PHE B 1 249 ? 42.940 4.815 28.965 1.00 71.42 249 PHE B C 1
ATOM 11447 O O . PHE B 1 249 ? 41.846 4.814 29.487 1.00 69.57 249 PHE B O 1
ATOM 11455 N N . THR B 1 250 ? 43.289 4.018 27.961 1.00 71.85 250 THR B N 1
ATOM 11456 C CA . THR B 1 250 ? 42.351 3.152 27.279 1.00 72.76 250 THR B CA 1
ATOM 11457 C C . THR B 1 250 ? 42.664 1.713 27.488 1.00 76.31 250 THR B C 1
ATOM 11458 O O . THR B 1 250 ? 43.803 1.321 27.420 1.00 77.84 250 THR B O 1
ATOM 11462 N N . ASN B 1 251 ? 41.662 0.943 27.858 1.00 78.79 251 ASN B N 1
ATOM 11463 C CA . ASN B 1 251 ? 41.848 -0.476 28.014 1.00 81.85 251 ASN B CA 1
ATOM 11464 C C . ASN B 1 251 ? 41.994 -1.144 26.689 1.00 81.70 251 ASN B C 1
ATOM 11465 O O . ASN B 1 251 ? 42.681 -2.118 26.548 1.00 84.25 251 ASN B O 1
ATOM 11470 N N . ASN B 1 252 ? 41.363 -0.575 25.692 1.00 82.36 252 ASN B N 1
ATOM 11471 C CA . ASN B 1 252 ? 41.344 -1.161 24.376 1.00 83.96 252 ASN B CA 1
ATOM 11472 C C . ASN B 1 252 ? 42.685 -1.248 23.711 1.00 83.39 252 ASN B C 1
ATOM 11473 O O . ASN B 1 252 ? 42.860 -2.030 22.799 1.00 83.91 252 ASN B O 1
ATOM 11478 N N . ALA B 1 253 ? 43.640 -0.475 24.185 1.00 83.80 253 ALA B N 1
ATOM 11479 C CA . ALA B 1 253 ? 44.958 -0.407 23.565 1.00 84.16 253 ALA B CA 1
ATOM 11480 C C . ALA B 1 253 ? 45.906 -1.569 23.751 1.00 85.01 253 ALA B C 1
ATOM 11481 O O . ALA B 1 253 ? 45.718 -2.401 24.613 1.00 82.60 253 ALA B O 1
ATOM 11483 N N . GLU B 1 254 ? 46.909 -1.606 22.884 1.00 87.54 254 GLU B N 1
ATOM 11484 C CA . GLU B 1 254 ? 47.957 -2.606 22.877 1.00 89.27 254 GLU B CA 1
ATOM 11485 C C . GLU B 1 254 ? 49.061 -1.910 23.604 1.00 86.96 254 GLU B C 1
ATOM 11486 O O . GLU B 1 254 ? 49.384 -0.783 23.281 1.00 88.82 254 GLU B O 1
ATOM 11492 N N . ILE B 1 255 ? 49.665 -2.552 24.581 1.00 83.77 255 ILE B N 1
ATOM 11493 C CA . ILE B 1 255 ? 50.716 -1.877 25.306 1.00 84.85 255 ILE B CA 1
ATOM 11494 C C . ILE B 1 255 ? 52.068 -2.459 24.963 1.00 86.61 255 ILE B C 1
ATOM 11495 O O . ILE B 1 255 ? 52.262 -3.651 25.069 1.00 88.86 255 ILE B O 1
ATOM 11500 N N . THR B 1 256 ? 52.962 -1.618 24.465 1.00 88.26 256 THR B N 1
ATOM 11501 C CA . THR B 1 256 ? 54.299 -2.043 24.109 1.00 90.73 256 THR B CA 1
ATOM 11502 C C . THR B 1 256 ? 55.206 -1.261 24.987 1.00 92.60 256 THR B C 1
ATOM 11503 O O . THR B 1 256 ? 55.124 -0.064 24.999 1.00 99.43 256 THR B O 1
ATOM 11507 N N . VAL B 1 257 ? 56.052 -1.920 25.749 1.00 91.67 257 VAL B N 1
ATOM 11508 C CA . VAL B 1 257 ? 56.923 -1.180 26.615 1.00 92.19 257 VAL B CA 1
ATOM 11509 C C . VAL B 1 257 ? 58.323 -1.676 26.458 1.00 93.94 257 VAL B C 1
ATOM 11510 O O . VAL B 1 257 ? 58.533 -2.779 26.001 1.00 89.52 257 VAL B O 1
ATOM 11514 N N . ASP B 1 258 ? 59.262 -0.810 26.762 1.00 100.46 258 ASP B N 1
ATOM 11515 C CA . ASP B 1 258 ? 60.596 -1.261 26.707 1.00 105.39 258 ASP B CA 1
ATOM 11516 C C . ASP B 1 258 ? 60.822 -1.848 25.339 1.00 103.67 258 ASP B C 1
ATOM 11517 O O . ASP B 1 258 ? 60.822 -3.049 25.167 1.00 104.96 258 ASP B O 1
ATOM 11522 N N . ILE B 1 259 ? 60.995 -0.949 24.373 1.00 99.39 259 ILE B N 1
ATOM 11523 C CA . ILE B 1 259 ? 61.209 -1.251 22.960 1.00 92.89 259 ILE B CA 1
ATOM 11524 C C . ILE B 1 259 ? 62.291 -0.316 22.376 1.00 87.99 259 ILE B C 1
ATOM 11525 O O . ILE B 1 259 ? 62.529 0.737 22.935 1.00 87.20 259 ILE B O 1
ATOM 11530 N N . GLU B 1 260 ? 62.882 -0.658 21.239 1.00 83.51 260 GLU B N 1
ATOM 11531 C CA . GLU B 1 260 ? 63.968 0.153 20.705 1.00 82.76 260 GLU B CA 1
ATOM 11532 C C . GLU B 1 260 ? 63.528 1.577 20.508 1.00 81.08 260 GLU B C 1
ATOM 11533 O O . GLU B 1 260 ? 62.516 1.839 19.904 1.00 82.59 260 GLU B O 1
ATOM 11539 N N . SER B 1 261 ? 64.325 2.486 21.042 1.00 77.18 261 SER B N 1
ATOM 11540 C CA . SER B 1 261 ? 64.084 3.910 20.990 1.00 74.29 261 SER B CA 1
ATOM 11541 C C . SER B 1 261 ? 64.107 4.383 19.584 1.00 71.98 261 SER B C 1
ATOM 11542 O O . SER B 1 261 ? 63.384 5.262 19.199 1.00 70.41 261 SER B O 1
ATOM 11545 N N . SER B 1 262 ? 64.967 3.797 18.801 1.00 71.68 262 SER B N 1
ATOM 11546 C CA . SER B 1 262 ? 65.052 4.200 17.439 1.00 74.22 262 SER B CA 1
ATOM 11547 C C . SER B 1 262 ? 63.740 3.911 16.787 1.00 75.08 262 SER B C 1
ATOM 11548 O O . SER B 1 262 ? 63.297 4.648 15.938 1.00 74.14 262 SER B O 1
ATOM 11551 N N . VAL B 1 263 ? 63.143 2.793 17.161 1.00 78.22 263 VAL B N 1
ATOM 11552 C CA . VAL B 1 263 ? 61.906 2.333 16.539 1.00 82.23 263 VAL B CA 1
ATOM 11553 C C . VAL B 1 263 ? 60.577 2.762 17.105 1.00 81.54 263 VAL B C 1
ATOM 11554 O O . VAL B 1 263 ? 59.573 2.466 16.516 1.00 79.50 263 VAL B O 1
ATOM 11566 N N . PRO B 1 265 ? 59.389 5.614 17.139 1.00 71.88 265 PRO B N 1
ATOM 11567 C CA . PRO B 1 265 ? 58.813 6.578 16.196 1.00 68.89 265 PRO B CA 1
ATOM 11568 C C . PRO B 1 265 ? 57.692 5.967 15.361 1.00 67.67 265 PRO B C 1
ATOM 11569 O O . PRO B 1 265 ? 56.612 6.549 15.261 1.00 67.46 265 PRO B O 1
ATOM 11573 N N . TYR B 1 266 ? 57.951 4.804 14.771 1.00 67.58 266 TYR B N 1
ATOM 11574 C CA . TYR B 1 266 ? 56.959 4.126 13.945 1.00 69.60 266 TYR B CA 1
ATOM 11575 C C . TYR B 1 266 ? 55.941 3.372 14.795 1.00 71.69 266 TYR B C 1
ATOM 11576 O O . TYR B 1 266 ? 54.793 3.189 14.390 1.00 73.20 266 TYR B O 1
ATOM 11593 N N . ALA B 1 268 ? 54.513 4.260 17.666 1.00 62.09 268 ALA B N 1
ATOM 11594 C CA . ALA B 1 268 ? 53.418 5.160 18.007 1.00 59.59 268 ALA B CA 1
ATOM 11595 C C . ALA B 1 268 ? 52.542 5.446 16.792 1.00 57.02 268 ALA B C 1
ATOM 11596 O O . ALA B 1 268 ? 51.318 5.332 16.857 1.00 53.39 268 ALA B O 1
ATOM 11598 N N . ILE B 1 269 ? 53.176 5.818 15.685 1.00 59.12 269 ILE B N 1
ATOM 11599 C CA . ILE B 1 269 ? 52.455 6.120 14.455 1.00 62.46 269 ILE B CA 1
ATOM 11600 C C . ILE B 1 269 ? 51.549 4.963 14.049 1.00 66.86 269 ILE B C 1
ATOM 11601 O O . ILE B 1 269 ? 50.353 5.148 13.822 1.00 76.08 269 ILE B O 1
ATOM 11606 N N . ALA B 1 270 ? 52.125 3.768 13.961 1.00 66.90 270 ALA B N 1
ATOM 11607 C CA . ALA B 1 270 ? 51.369 2.580 13.585 1.00 65.25 270 ALA B CA 1
ATOM 11608 C C . ALA B 1 270 ? 50.163 2.386 14.497 1.00 63.08 270 ALA B C 1
ATOM 11609 O O . ALA B 1 270 ? 49.043 2.184 14.027 1.00 62.90 270 ALA B O 1
ATOM 11611 N N . ALA B 1 271 ? 50.399 2.450 15.803 1.00 60.49 271 ALA B N 1
ATOM 11612 C CA . ALA B 1 271 ? 49.332 2.283 16.783 1.00 59.51 271 ALA B CA 1
ATOM 11613 C C . ALA B 1 271 ? 48.205 3.282 16.543 1.00 60.63 271 ALA B C 1
ATOM 11614 O O . ALA B 1 271 ? 47.038 2.903 16.440 1.00 65.86 271 ALA B O 1
ATOM 11616 N N . LEU B 1 272 ? 48.562 4.559 16.453 1.00 58.93 272 LEU B N 1
ATOM 11617 C CA . LEU B 1 272 ? 47.583 5.614 16.222 1.00 57.39 272 LEU B CA 1
ATOM 11618 C C . LEU B 1 272 ? 46.892 5.436 14.875 1.00 58.69 272 LEU B C 1
ATOM 11619 O O . LEU B 1 272 ? 45.711 5.749 14.725 1.00 62.59 272 LEU B O 1
ATOM 11624 N N . LEU B 1 273 ? 47.637 4.932 13.896 1.00 59.20 273 LEU B N 1
ATOM 11625 C CA . LEU B 1 273 ? 47.105 4.714 12.579 1.00 61.75 273 LEU B CA 1
ATOM 11626 C C . LEU B 1 273 ? 46.142 3.578 12.619 1.00 64.56 273 LEU B C 1
ATOM 11627 O O . LEU B 1 273 ? 45.276 3.479 11.792 1.00 66.14 273 LEU B O 1
ATOM 11632 N N . ARG B 1 274 ? 46.339 2.671 13.553 1.00 67.43 274 ARG B N 1
ATOM 11633 C CA . ARG B 1 274 ? 45.446 1.544 13.662 1.00 70.76 274 ARG B CA 1
ATOM 11634 C C . ARG B 1 274 ? 44.068 1.987 14.021 1.00 71.56 274 ARG B C 1
ATOM 11635 O O . ARG B 1 274 ? 43.123 1.591 13.384 1.00 73.47 274 ARG B O 1
ATOM 11643 N N . GLU B 1 275 ? 43.997 2.814 15.057 1.00 70.74 275 GLU B N 1
ATOM 11644 C CA . GLU B 1 275 ? 42.775 3.360 15.640 1.00 69.54 275 GLU B CA 1
ATOM 11645 C C . GLU B 1 275 ? 42.018 4.218 14.709 1.00 65.78 275 GLU B C 1
ATOM 11646 O O . GLU B 1 275 ? 40.853 4.445 14.888 1.00 62.42 275 GLU B O 1
ATOM 11652 N N . TYR B 1 276 ? 42.728 4.774 13.759 1.00 67.46 276 TYR B N 1
ATOM 11653 C CA . TYR B 1 276 ? 42.138 5.675 12.812 1.00 69.39 276 TYR B CA 1
ATOM 11654 C C . TYR B 1 276 ? 41.080 4.888 12.126 1.00 75.85 276 TYR B C 1
ATOM 11655 O O . TYR B 1 276 ? 40.008 5.405 11.874 1.00 78.79 276 TYR B O 1
ATOM 11664 N N . ARG B 1 277 ? 41.418 3.651 11.803 1.00 81.56 277 ARG B N 1
ATOM 11665 C CA . ARG B 1 277 ? 40.506 2.728 11.164 1.00 84.79 277 ARG B CA 1
ATOM 11666 C C . ARG B 1 277 ? 39.362 2.357 12.082 1.00 82.29 277 ARG B C 1
ATOM 11667 O O . ARG B 1 277 ? 38.245 2.197 11.634 1.00 83.38 277 ARG B O 1
ATOM 11675 N N . GLN B 1 278 ? 39.672 2.116 13.349 1.00 78.52 278 GLN B N 1
ATOM 11676 C CA . GLN B 1 278 ? 38.669 1.732 14.326 1.00 76.32 278 GLN B CA 1
ATOM 11677 C C . GLN B 1 278 ? 37.694 2.852 14.469 1.00 75.75 278 GLN B C 1
ATOM 11678 O O . GLN B 1 278 ? 36.521 2.634 14.634 1.00 80.90 278 GLN B O 1
ATOM 11684 N N . SER B 1 279 ? 38.200 4.070 14.512 1.00 74.03 279 SER B N 1
ATOM 11685 C CA . SER B 1 279 ? 37.357 5.246 14.648 1.00 71.24 279 SER B CA 1
ATOM 11686 C C . SER B 1 279 ? 36.587 5.584 13.406 1.00 67.87 279 SER B C 1
ATOM 11687 O O . SER B 1 279 ? 35.635 6.340 13.453 1.00 63.42 279 SER B O 1
ATOM 11690 N N . LYS B 1 280 ? 37.053 5.095 12.279 1.00 68.70 280 LYS B N 1
ATOM 11691 C CA . LYS B 1 280 ? 36.405 5.384 11.023 1.00 72.15 280 LYS B CA 1
ATOM 11692 C C . LYS B 1 280 ? 36.272 6.860 10.707 1.00 72.91 280 LYS B C 1
ATOM 11693 O O . LYS B 1 280 ? 35.204 7.300 10.336 1.00 76.91 280 LYS B O 1
ATOM 11695 N N . SER B 1 281 ? 37.348 7.624 10.851 1.00 69.94 281 SER B N 1
ATOM 11696 C CA . SER B 1 281 ? 37.285 9.053 10.583 1.00 64.67 281 SER B CA 1
ATOM 11697 C C . SER B 1 281 ? 37.302 9.361 9.139 1.00 61.01 281 SER B C 1
ATOM 11698 O O . SER B 1 281 ? 37.751 8.567 8.347 1.00 58.89 281 SER B O 1
ATOM 11701 N N . LYS B 1 282 ? 36.755 10.511 8.801 1.00 59.58 282 LYS B N 1
ATOM 11702 C CA . LYS B 1 282 ? 36.721 10.971 7.438 1.00 61.61 282 LYS B CA 1
ATOM 11703 C C . LYS B 1 282 ? 37.968 11.765 7.088 1.00 60.06 282 LYS B C 1
ATOM 11704 O O . LYS B 1 282 ? 38.239 12.058 5.929 1.00 59.39 282 LYS B O 1
ATOM 11706 N N . ALA B 1 283 ? 38.708 12.121 8.111 1.00 55.94 283 ALA B N 1
ATOM 11707 C CA . ALA B 1 283 ? 39.884 12.908 7.944 1.00 51.47 283 ALA B CA 1
ATOM 11708 C C . ALA B 1 283 ? 41.012 12.126 7.353 1.00 47.79 283 ALA B C 1
ATOM 11709 O O . ALA B 1 283 ? 41.008 10.922 7.343 1.00 45.55 283 ALA B O 1
ATOM 11711 N N . ALA B 1 284 ? 41.984 12.862 6.848 1.00 44.24 284 ALA B N 1
ATOM 11712 C CA . ALA B 1 284 ? 43.165 12.322 6.236 1.00 40.36 284 ALA B CA 1
ATOM 11713 C C . ALA B 1 284 ? 43.979 11.687 7.285 1.00 38.31 284 ALA B C 1
ATOM 11714 O O . ALA B 1 284 ? 43.931 12.083 8.421 1.00 37.02 284 ALA B O 1
ATOM 11716 N N . PRO B 1 285 ? 44.752 10.701 6.902 1.00 37.70 285 PRO B N 1
ATOM 11717 C CA . PRO B 1 285 ? 45.459 10.036 7.958 1.00 37.50 285 PRO B CA 1
ATOM 11718 C C . PRO B 1 285 ? 46.420 10.934 8.643 1.00 37.61 285 PRO B C 1
ATOM 11719 O O . PRO B 1 285 ? 46.443 10.965 9.836 1.00 37.87 285 PRO B O 1
ATOM 11723 N N . VAL B 1 286 ? 47.173 11.711 7.903 1.00 37.87 286 VAL B N 1
ATOM 11724 C CA . VAL B 1 286 ? 48.177 12.536 8.522 1.00 38.23 286 VAL B CA 1
ATOM 11725 C C . VAL B 1 286 ? 47.601 13.526 9.496 1.00 37.84 286 VAL B C 1
ATOM 11726 O O . VAL B 1 286 ? 48.253 13.901 10.430 1.00 38.77 286 VAL B O 1
ATOM 11730 N N . ALA B 1 287 ? 46.438 14.047 9.226 1.00 37.19 287 ALA B N 1
ATOM 11731 C CA . ALA B 1 287 ? 45.904 14.985 10.156 1.00 36.91 287 ALA B CA 1
ATOM 11732 C C . ALA B 1 287 ? 45.270 14.261 11.286 1.00 36.80 287 ALA B C 1
ATOM 11733 O O . ALA B 1 287 ? 45.054 14.827 12.315 1.00 36.70 287 ALA B O 1
ATOM 11735 N N . TYR B 1 288 ? 44.935 13.005 11.101 1.00 37.53 288 TYR B N 1
ATOM 11736 C CA . TYR B 1 288 ? 44.350 12.285 12.178 1.00 38.84 288 TYR B CA 1
ATOM 11737 C C . TYR B 1 288 ? 45.414 12.167 13.214 1.00 38.46 288 TYR B C 1
ATOM 11738 O O . TYR B 1 288 ? 45.244 12.563 14.330 1.00 38.33 288 TYR B O 1
ATOM 11747 N N . VAL B 1 289 ? 46.545 11.638 12.824 1.00 37.31 289 VAL B N 1
ATOM 11748 C CA . VAL B 1 289 ? 47.625 11.439 13.754 1.00 36.77 289 VAL B CA 1
ATOM 11749 C C . VAL B 1 289 ? 48.135 12.711 14.369 1.00 35.88 289 VAL B C 1
ATOM 11750 O O . VAL B 1 289 ? 48.359 12.750 15.520 1.00 35.00 289 VAL B O 1
ATOM 11754 N N . GLN B 1 290 ? 48.272 13.777 13.622 1.00 35.12 290 GLN B N 1
ATOM 11755 C CA . GLN B 1 290 ? 48.773 14.999 14.198 1.00 35.50 290 GLN B CA 1
ATOM 11756 C C . GLN B 1 290 ? 47.897 15.496 15.317 1.00 35.41 290 GLN B C 1
ATOM 11757 O O . GLN B 1 290 ? 48.361 15.952 16.313 1.00 35.63 290 GLN B O 1
ATOM 11763 N N . SER B 1 291 ? 46.462 15.526 15.189 1.00 35.64 291 SER B N 1
ATOM 11764 C CA . SER B 1 291 ? 45.454 15.872 16.180 1.00 35.77 291 SER B CA 1
ATOM 11765 C C . SER B 1 291 ? 45.526 15.022 17.398 1.00 36.91 291 SER B C 1
ATOM 11766 O O . SER B 1 291 ? 45.190 15.421 18.488 1.00 36.39 291 SER B O 1
ATOM 11769 N N . HIS B 1 292 ? 45.848 13.772 17.148 1.00 38.41 292 HIS B N 1
ATOM 11770 C CA . HIS B 1 292 ? 45.973 12.735 18.138 1.00 40.64 292 HIS B CA 1
ATOM 11771 C C . HIS B 1 292 ? 47.345 12.424 18.638 1.00 39.92 292 HIS B C 1
ATOM 11772 O O . HIS B 1 292 ? 47.484 11.475 19.321 1.00 40.96 292 HIS B O 1
ATOM 11779 N N . LEU B 1 293 ? 48.368 13.146 18.207 1.00 37.88 293 LEU B N 1
ATOM 11780 C CA . LEU B 1 293 ? 49.721 12.969 18.742 1.00 34.58 293 LEU B CA 1
ATOM 11781 C C . LEU B 1 293 ? 50.148 14.268 19.342 1.00 31.82 293 LEU B C 1
ATOM 11782 O O . LEU B 1 293 ? 50.288 14.369 20.486 1.00 31.59 293 LEU B O 1
ATOM 11787 N N . THR B 1 294 ? 50.304 15.291 18.507 1.00 29.43 294 THR B N 1
ATOM 11788 C CA . THR B 1 294 ? 50.716 16.611 18.984 1.00 28.19 294 THR B CA 1
ATOM 11789 C C . THR B 1 294 ? 49.548 17.437 19.532 1.00 26.23 294 THR B C 1
ATOM 11790 O O . THR B 1 294 ? 49.754 18.493 20.131 1.00 25.20 294 THR B O 1
ATOM 11794 N N . THR B 1 295 ? 48.330 16.950 19.324 1.00 24.90 295 THR B N 1
ATOM 11795 C CA . THR B 1 295 ? 47.144 17.618 19.776 1.00 24.38 295 THR B CA 1
ATOM 11796 C C . THR B 1 295 ? 46.838 19.050 19.423 1.00 24.10 295 THR B C 1
ATOM 11797 O O . THR B 1 295 ? 46.997 19.863 20.267 1.00 25.06 295 THR B O 1
ATOM 11801 N N . THR B 1 296 ? 46.635 19.400 18.169 1.00 23.20 296 THR B N 1
ATOM 11802 C CA . THR B 1 296 ? 46.127 20.712 17.815 1.00 22.41 296 THR B CA 1
ATOM 11803 C C . THR B 1 296 ? 46.636 21.973 18.392 1.00 22.07 296 THR B C 1
ATOM 11804 O O . THR B 1 296 ? 45.992 22.487 19.238 1.00 21.43 296 THR B O 1
ATOM 11808 N N . ASN B 1 297 ? 47.736 22.425 17.867 1.00 22.16 297 ASN B N 1
ATOM 11809 C CA . ASN B 1 297 ? 48.398 23.620 18.249 1.00 22.83 297 ASN B CA 1
ATOM 11810 C C . ASN B 1 297 ? 49.246 23.379 19.452 1.00 22.90 297 ASN B C 1
ATOM 11811 O O . ASN B 1 297 ? 49.700 24.271 20.062 1.00 23.15 297 ASN B O 1
ATOM 11816 N N . GLY B 1 298 ? 49.434 22.144 19.840 1.00 22.52 298 GLY B N 1
ATOM 11817 C CA . GLY B 1 298 ? 50.249 21.854 20.979 1.00 22.70 298 GLY B CA 1
ATOM 11818 C C . GLY B 1 298 ? 49.582 22.098 22.282 1.00 23.11 298 GLY B C 1
ATOM 11819 O O . GLY B 1 298 ? 50.223 22.200 23.253 1.00 23.13 298 GLY B O 1
ATOM 11820 N N . ASN B 1 299 ? 48.274 22.197 22.277 1.00 22.93 299 ASN B N 1
ATOM 11821 C CA . ASN B 1 299 ? 47.445 22.464 23.376 1.00 22.53 299 ASN B CA 1
ATOM 11822 C C . ASN B 1 299 ? 47.470 21.409 24.330 1.00 22.73 299 ASN B C 1
ATOM 11823 O O . ASN B 1 299 ? 47.581 21.648 25.459 1.00 22.60 299 ASN B O 1
ATOM 11828 N N . GLY B 1 300 ? 47.495 20.189 23.880 1.00 22.79 300 GLY B N 1
ATOM 11829 C CA . GLY B 1 300 ? 47.467 19.077 24.785 1.00 23.41 300 GLY B CA 1
ATOM 11830 C C . GLY B 1 300 ? 48.611 19.030 25.731 1.00 24.21 300 GLY B C 1
ATOM 11831 O O . GLY B 1 300 ? 48.440 18.621 26.812 1.00 24.12 300 GLY B O 1
ATOM 11832 N N . LEU B 1 301 ? 49.780 19.403 25.248 1.00 25.31 301 LEU B N 1
ATOM 11833 C CA . LEU B 1 301 ? 51.043 19.483 25.873 1.00 25.91 301 LEU B CA 1
ATOM 11834 C C . LEU B 1 301 ? 51.252 20.585 26.848 1.00 26.88 301 LEU B C 1
ATOM 11835 O O . LEU B 1 301 ? 52.214 20.605 27.483 1.00 27.29 301 LEU B O 1
ATOM 11840 N N . SER B 1 302 ? 50.125 21.457 26.923 1.00 28.71 302 SER B N 1
ATOM 11841 C CA . SER B 1 302 ? 50.217 22.584 27.812 1.00 30.68 302 SER B CA 1
ATOM 11842 C C . SER B 1 302 ? 49.954 22.150 29.218 1.00 32.50 302 SER B C 1
ATOM 11843 O O . SER B 1 302 ? 50.253 22.868 30.148 1.00 33.01 302 SER B O 1
ATOM 11846 N N . TRP B 1 303 ? 49.308 21.010 29.385 1.00 33.44 303 TRP B N 1
ATOM 11847 C CA . TRP B 1 303 ? 49.082 20.499 30.704 1.00 33.55 303 TRP B CA 1
ATOM 11848 C C . TRP B 1 303 ? 50.036 19.383 30.949 1.00 34.08 303 TRP B C 1
ATOM 11849 O O . TRP B 1 303 ? 50.773 19.382 31.901 1.00 34.39 303 TRP B O 1
ATOM 11860 N N . PHE B 1 304 ? 50.114 18.505 29.983 1.00 34.69 304 PHE B N 1
ATOM 11861 C CA . PHE B 1 304 ? 50.898 17.311 30.100 1.00 35.39 304 PHE B CA 1
ATOM 11862 C C . PHE B 1 304 ? 52.304 17.606 30.400 1.00 35.39 304 PHE B C 1
ATOM 11863 O O . PHE B 1 304 ? 52.928 16.823 31.035 1.00 36.64 304 PHE B O 1
ATOM 11871 N N . PHE B 1 305 ? 52.879 18.600 29.772 1.00 35.25 305 PHE B N 1
ATOM 11872 C CA . PHE B 1 305 ? 54.227 18.977 30.093 1.00 34.88 305 PHE B CA 1
ATOM 11873 C C . PHE B 1 305 ? 54.508 19.589 31.447 1.00 36.54 305 PHE B C 1
ATOM 11874 O O . PHE B 1 305 ? 55.476 19.251 32.077 1.00 39.10 305 PHE B O 1
ATOM 11882 N N . LYS B 1 306 ? 53.729 20.580 31.834 1.00 36.61 306 LYS B N 1
ATOM 11883 C CA . LYS B 1 306 ? 53.887 21.189 33.144 1.00 38.08 306 LYS B CA 1
ATOM 11884 C C . LYS B 1 306 ? 53.304 20.614 34.412 1.00 39.54 306 LYS B C 1
ATOM 11885 O O . LYS B 1 306 ? 53.825 20.739 35.500 1.00 43.00 306 LYS B O 1
ATOM 11891 N N . PHE B 1 307 ? 52.128 20.040 34.253 1.00 38.69 307 PHE B N 1
ATOM 11892 C CA . PHE B 1 307 ? 51.475 19.439 35.369 1.00 36.88 307 PHE B CA 1
ATOM 11893 C C . PHE B 1 307 ? 51.510 17.979 35.235 1.00 38.50 307 PHE B C 1
ATOM 11894 O O . PHE B 1 307 ? 51.746 17.279 36.158 1.00 39.50 307 PHE B O 1
ATOM 11902 N N . GLY B 1 308 ? 51.215 17.514 34.069 1.00 41.22 308 GLY B N 1
ATOM 11903 C CA . GLY B 1 308 ? 51.170 16.106 33.886 1.00 44.87 308 GLY B CA 1
ATOM 11904 C C . GLY B 1 308 ? 52.506 15.540 34.158 1.00 48.95 308 GLY B C 1
ATOM 11905 O O . GLY B 1 308 ? 52.597 14.443 34.645 1.00 50.59 308 GLY B O 1
ATOM 11906 N N . LEU B 1 309 ? 53.545 16.231 33.744 1.00 52.63 309 LEU B N 1
ATOM 11907 C CA . LEU B 1 309 ? 54.878 15.733 33.951 1.00 55.83 309 LEU B CA 1
ATOM 11908 C C . LEU B 1 309 ? 55.261 15.723 35.380 1.00 60.47 309 LEU B C 1
ATOM 11909 O O . LEU B 1 309 ? 55.819 14.768 35.869 1.00 60.37 309 LEU B O 1
ATOM 11914 N N . ASP B 1 310 ? 54.960 16.798 36.074 1.00 66.96 310 ASP B N 1
ATOM 11915 C CA . ASP B 1 310 ? 55.331 16.870 37.469 1.00 73.07 310 ASP B CA 1
ATOM 11916 C C . ASP B 1 310 ? 54.638 15.815 38.287 1.00 71.44 310 ASP B C 1
ATOM 11917 O O . ASP B 1 310 ? 55.237 15.222 39.144 1.00 70.60 310 ASP B O 1
ATOM 11922 N N . LEU B 1 311 ? 53.372 15.598 38.009 1.00 72.28 311 LEU B N 1
ATOM 11923 C CA . LEU B 1 311 ? 52.592 14.615 38.720 1.00 74.64 311 LEU B CA 1
ATOM 11924 C C . LEU B 1 311 ? 53.114 13.204 38.557 1.00 75.26 311 LEU B C 1
ATOM 11925 O O . LEU B 1 311 ? 53.156 12.457 39.499 1.00 74.13 311 LEU B O 1
ATOM 11930 N N . ILE B 1 312 ? 53.541 12.857 37.359 1.00 78.17 312 ILE B N 1
ATOM 11931 C CA . ILE B 1 312 ? 54.003 11.516 37.041 1.00 82.26 312 ILE B CA 1
ATOM 11932 C C . ILE B 1 312 ? 55.327 11.200 37.688 1.00 87.90 312 ILE B C 1
ATOM 11933 O O . ILE B 1 312 ? 55.804 10.080 37.577 1.00 86.66 312 ILE B O 1
ATOM 11938 N N . ARG B 1 313 ? 55.966 12.191 38.282 1.00 93.94 313 ARG B N 1
ATOM 11939 C CA . ARG B 1 313 ? 57.229 11.956 38.933 1.00 96.34 313 ARG B CA 1
ATOM 11940 C C . ARG B 1 313 ? 57.118 11.548 40.377 1.00 95.44 313 ARG B C 1
ATOM 11941 O O . ARG B 1 313 ? 57.671 10.554 40.791 1.00 96.90 313 ARG B O 1
ATOM 11949 N N . LYS B 1 314 ? 56.389 12.314 41.162 1.00 93.54 314 LYS B N 1
ATOM 11950 C CA . LYS B 1 314 ? 56.254 11.945 42.550 1.00 93.80 314 LYS B CA 1
ATOM 11951 C C . LYS B 1 314 ? 55.392 10.750 42.781 1.00 94.82 314 LYS B C 1
ATOM 11952 O O . LYS B 1 314 ? 55.651 9.955 43.665 1.00 96.51 314 LYS B O 1
ATOM 11958 N N . ALA B 1 315 ? 54.363 10.589 41.975 1.00 95.76 315 ALA B N 1
ATOM 11959 C CA . ALA B 1 315 ? 53.459 9.466 42.172 1.00 95.24 315 ALA B CA 1
ATOM 11960 C C . ALA B 1 315 ? 53.870 8.146 41.547 1.00 93.16 315 ALA B C 1
ATOM 11961 O O . ALA B 1 315 ? 54.722 8.086 40.675 1.00 90.21 315 ALA B O 1
ATOM 11963 N N . PRO B 1 316 ? 53.257 7.069 42.020 1.00 90.04 316 PRO B N 1
ATOM 11964 C CA . PRO B 1 316 ? 53.500 5.716 41.567 1.00 86.59 316 PRO B CA 1
ATOM 11965 C C . PRO B 1 316 ? 52.230 5.050 41.126 1.00 77.48 316 PRO B C 1
ATOM 11966 O O . PRO B 1 316 ? 52.337 3.911 40.706 1.00 72.18 316 PRO B O 1
ATOM 11970 N N . GLY B 1 326 ? 47.334 10.009 46.497 1.00 75.74 326 GLY B N 1
ATOM 11971 C CA . GLY B 1 326 ? 46.577 9.403 45.420 1.00 76.98 326 GLY B CA 1
ATOM 11972 C C . GLY B 1 326 ? 47.514 8.780 44.415 1.00 80.54 326 GLY B C 1
ATOM 11973 O O . GLY B 1 326 ? 48.229 9.458 43.717 1.00 80.88 326 GLY B O 1
ATOM 11974 N N . SER B 1 327 ? 47.432 7.467 44.291 1.00 86.78 327 SER B N 1
ATOM 11975 C CA . SER B 1 327 ? 48.241 6.692 43.353 1.00 92.90 327 SER B CA 1
ATOM 11976 C C . SER B 1 327 ? 47.792 6.815 41.915 1.00 93.81 327 SER B C 1
ATOM 11977 O O . SER B 1 327 ? 46.619 7.003 41.637 1.00 92.82 327 SER B O 1
ATOM 11980 N N . LYS B 1 328 ? 48.746 6.762 40.993 1.00 93.79 328 LYS B N 1
ATOM 11981 C CA . LYS B 1 328 ? 48.445 6.905 39.570 1.00 94.47 328 LYS B CA 1
ATOM 11982 C C . LYS B 1 328 ? 47.474 5.849 39.053 1.00 99.24 328 LYS B C 1
ATOM 11983 O O . LYS B 1 328 ? 46.477 6.168 38.405 1.00 103.61 328 LYS B O 1
ATOM 11989 N N . SER B 1 329 ? 47.778 4.592 39.347 1.00 104.22 329 SER B N 1
ATOM 11990 C CA . SER B 1 329 ? 46.983 3.487 38.916 1.00 106.21 329 SER B CA 1
ATOM 11991 C C . SER B 1 329 ? 45.604 3.993 39.169 1.00 107.36 329 SER B C 1
ATOM 11992 O O . SER B 1 329 ? 44.761 4.014 38.302 1.00 105.16 329 SER B O 1
ATOM 11995 N N . LEU B 1 330 ? 45.416 4.458 40.391 1.00 108.41 330 LEU B N 1
ATOM 11996 C CA . LEU B 1 330 ? 44.145 4.969 40.835 1.00 109.08 330 LEU B CA 1
ATOM 11997 C C . LEU B 1 330 ? 43.777 6.129 39.992 1.00 111.23 330 LEU B C 1
ATOM 11998 O O . LEU B 1 330 ? 42.844 6.061 39.210 1.00 114.00 330 LEU B O 1
ATOM 12003 N N . GLN B 1 331 ? 44.552 7.197 40.119 1.00 110.51 331 GLN B N 1
ATOM 12004 C CA . GLN B 1 331 ? 44.244 8.445 39.428 1.00 107.25 331 GLN B CA 1
ATOM 12005 C C . GLN B 1 331 ? 43.929 8.376 37.974 1.00 105.40 331 GLN B C 1
ATOM 12006 O O . GLN B 1 331 ? 43.049 9.060 37.523 1.00 111.05 331 GLN B O 1
ATOM 12012 N N . GLU B 1 332 ? 44.654 7.569 37.233 1.00 101.33 332 GLU B N 1
ATOM 12013 C CA . GLU B 1 332 ? 44.376 7.436 35.835 1.00 100.51 332 GLU B CA 1
ATOM 12014 C C . GLU B 1 332 ? 43.494 6.249 35.567 1.00 105.49 332 GLU B C 1
ATOM 12015 O O . GLU B 1 332 ? 43.194 5.982 34.424 1.00 108.89 332 GLU B O 1
ATOM 12021 N N . LEU B 1 333 ? 43.049 5.615 36.645 1.00 109.38 333 LEU B N 1
ATOM 12022 C CA . LEU B 1 333 ? 42.224 4.413 36.585 1.00 110.78 333 LEU B CA 1
ATOM 12023 C C . LEU B 1 333 ? 42.905 3.427 35.674 1.00 111.76 333 LEU B C 1
ATOM 12024 O O . LEU B 1 333 ? 42.522 3.199 34.545 1.00 111.93 333 LEU B O 1
ATOM 12029 N N . PHE B 1 334 ? 43.915 2.800 36.237 1.00 115.13 334 PHE B N 1
ATOM 12030 C CA . PHE B 1 334 ? 44.730 1.847 35.543 1.00 122.08 334 PHE B CA 1
ATOM 12031 C C . PHE B 1 334 ? 44.091 0.487 35.491 1.00 121.35 334 PHE B C 1
ATOM 12032 O O . PHE B 1 334 ? 43.048 0.257 36.061 1.00 121.30 334 PHE B O 1
ATOM 12040 N N . SER B 1 335 ? 44.733 -0.447 34.820 1.00 122.87 335 SER B N 1
ATOM 12041 C CA . SER B 1 335 ? 44.168 -1.768 34.792 1.00 126.21 335 SER B CA 1
ATOM 12042 C C . SER B 1 335 ? 44.529 -2.362 36.123 1.00 129.13 335 SER B C 1
ATOM 12043 O O . SER B 1 335 ? 45.646 -2.202 36.580 1.00 119.58 335 SER B O 1
ATOM 12046 N N . VAL B 1 336 ? 43.550 -3.023 36.736 1.00 138.35 336 VAL B N 1
ATOM 12047 C CA . VAL B 1 336 ? 43.660 -3.631 38.059 1.00 140.62 336 VAL B CA 1
ATOM 12048 C C . VAL B 1 336 ? 44.973 -4.334 38.300 1.00 137.54 336 VAL B C 1
ATOM 12049 O O . VAL B 1 336 ? 45.708 -4.001 39.225 1.00 134.12 336 VAL B O 1
ATOM 12053 N N . PRO B 1 337 ? 45.284 -5.289 37.447 1.00 135.15 337 PRO B N 1
ATOM 12054 C CA . PRO B 1 337 ? 46.526 -5.975 37.684 1.00 131.63 337 PRO B CA 1
ATOM 12055 C C . PRO B 1 337 ? 47.522 -5.546 36.668 1.00 124.81 337 PRO B C 1
ATOM 12056 O O . PRO B 1 337 ? 47.301 -4.648 35.874 1.00 106.64 337 PRO B O 1
ATOM 12060 N N . ASP B 1 338 ? 48.648 -6.223 36.719 1.00 126.20 338 ASP B N 1
ATOM 12061 C CA . ASP B 1 338 ? 49.752 -5.928 35.800 1.00 122.29 338 ASP B CA 1
ATOM 12062 C C . ASP B 1 338 ? 49.438 -6.402 34.375 1.00 117.54 338 ASP B C 1
ATOM 12063 O O . ASP B 1 338 ? 50.333 -6.697 33.592 1.00 118.06 338 ASP B O 1
ATOM 12065 N N . ASP B 1 339 ? 48.151 -6.463 34.078 1.00 107.76 339 ASP B N 1
ATOM 12066 C CA . ASP B 1 339 ? 47.577 -6.779 32.826 1.00 103.12 339 ASP B CA 1
ATOM 12067 C C . ASP B 1 339 ? 48.126 -5.626 32.030 1.00 106.04 339 ASP B C 1
ATOM 12068 O O . ASP B 1 339 ? 48.888 -5.798 31.085 1.00 111.12 339 ASP B O 1
ATOM 12073 N N . LYS B 1 340 ? 47.744 -4.428 32.449 1.00 104.09 340 LYS B N 1
ATOM 12074 C CA . LYS B 1 340 ? 48.182 -3.224 31.809 1.00 102.38 340 LYS B CA 1
ATOM 12075 C C . LYS B 1 340 ? 48.767 -2.302 32.843 1.00 104.67 340 LYS B C 1
ATOM 12076 O O . LYS B 1 340 ? 48.105 -1.379 33.278 1.00 115.28 340 LYS B O 1
ATOM 12082 N N . LEU B 1 341 ? 50.008 -2.563 33.239 1.00 97.82 341 LEU B N 1
ATOM 12083 C CA . LEU B 1 341 ? 50.685 -1.742 34.236 1.00 92.38 341 LEU B CA 1
ATOM 12084 C C . LEU B 1 341 ? 52.158 -1.568 33.884 1.00 89.68 341 LEU B C 1
ATOM 12085 O O . LEU B 1 341 ? 52.838 -0.699 34.429 1.00 90.74 341 LEU B O 1
ATOM 12090 N N . ASP B 1 342 ? 52.643 -2.401 32.970 1.00 87.35 342 ASP B N 1
ATOM 12091 C CA . ASP B 1 342 ? 54.034 -2.342 32.538 1.00 87.01 342 ASP B CA 1
ATOM 12092 C C . ASP B 1 342 ? 54.321 -1.026 31.824 1.00 84.79 342 ASP B C 1
ATOM 12093 O O . ASP B 1 342 ? 55.392 -0.441 31.985 1.00 83.35 342 ASP B O 1
ATOM 12098 N N . GLY B 1 343 ? 53.357 -0.566 31.035 1.00 83.95 343 GLY B N 1
ATOM 12099 C CA . GLY B 1 343 ? 53.498 0.678 30.302 1.00 82.37 343 GLY B CA 1
ATOM 12100 C C . GLY B 1 343 ? 53.436 1.883 31.220 1.00 79.86 343 GLY B C 1
ATOM 12101 O O . GLY B 1 343 ? 54.044 2.918 30.945 1.00 81.85 343 GLY B O 1
ATOM 12102 N N . LEU B 1 344 ? 52.698 1.746 32.316 1.00 77.10 344 LEU B N 1
ATOM 12103 C CA . LEU B 1 344 ? 52.556 2.824 33.286 1.00 78.43 344 LEU B CA 1
ATOM 12104 C C . LEU B 1 344 ? 53.915 3.220 33.853 1.00 81.46 344 LEU B C 1
ATOM 12105 O O . LEU B 1 344 ? 54.221 4.405 33.988 1.00 82.85 344 LEU B O 1
ATOM 12110 N N . LYS B 1 345 ? 54.726 2.220 34.183 1.00 84.46 345 LYS B N 1
ATOM 12111 C CA . LYS B 1 345 ? 56.055 2.460 34.731 1.00 83.97 345 LYS B CA 1
ATOM 12112 C C . LYS B 1 345 ? 57.013 2.922 33.638 1.00 83.34 345 LYS B C 1
ATOM 12113 O O . LYS B 1 345 ? 57.975 3.641 33.905 1.00 87.34 345 LYS B O 1
ATOM 12115 N N . PHE B 1 346 ? 56.741 2.504 32.406 1.00 79.14 346 PHE B N 1
ATOM 12116 C CA . PHE B 1 346 ? 57.574 2.876 31.269 1.00 75.72 346 PHE B CA 1
ATOM 12117 C C . PHE B 1 346 ? 57.577 4.388 31.074 1.00 74.23 346 PHE B C 1
ATOM 12118 O O . PHE B 1 346 ? 58.618 4.988 30.808 1.00 74.74 346 PHE B O 1
ATOM 12126 N N . ILE B 1 347 ? 56.404 4.997 31.210 1.00 73.73 347 ILE B N 1
ATOM 12127 C CA . ILE B 1 347 ? 56.268 6.440 31.054 1.00 77.52 347 ILE B CA 1
ATOM 12128 C C . ILE B 1 347 ? 56.862 7.168 32.254 1.00 79.13 347 ILE B C 1
ATOM 12129 O O . ILE B 1 347 ? 57.470 8.229 32.111 1.00 85.80 347 ILE B O 1
ATOM 12134 N N . LYS B 1 348 ? 56.683 6.591 33.438 1.00 76.87 348 LYS B N 1
ATOM 12135 C CA . LYS B 1 348 ? 57.204 7.180 34.664 1.00 74.23 348 LYS B CA 1
ATOM 12136 C C . LYS B 1 348 ? 58.725 7.258 34.613 1.00 74.55 348 LYS B C 1
ATOM 12137 O O . LYS B 1 348 ? 59.329 8.175 35.170 1.00 74.26 348 LYS B O 1
ATOM 12143 N N . GLU B 1 349 ? 59.339 6.289 33.941 1.00 74.11 349 GLU B N 1
ATOM 12144 C CA . GLU B 1 349 ? 60.768 6.248 33.812 1.00 72.92 349 GLU B CA 1
ATOM 12145 C C . GLU B 1 349 ? 61.104 7.433 32.957 1.00 72.78 349 GLU B C 1
ATOM 12146 O O . GLU B 1 349 ? 62.005 8.205 33.271 1.00 72.28 349 GLU B O 1
ATOM 12152 N N . ALA B 1 350 ? 60.314 7.596 31.906 1.00 68.92 350 ALA B N 1
ATOM 12153 C CA . ALA B 1 350 ? 60.501 8.640 30.922 1.00 66.48 350 ALA B CA 1
ATOM 12154 C C . ALA B 1 350 ? 60.409 10.022 31.496 1.00 63.35 350 ALA B C 1
ATOM 12155 O O . ALA B 1 350 ? 61.074 10.921 31.056 1.00 61.21 350 ALA B O 1
ATOM 12157 N N . CYS B 1 351 ? 59.464 10.224 32.376 1.00 62.97 351 CYS B N 1
ATOM 12158 C CA . CYS B 1 351 ? 59.319 11.497 33.011 1.00 65.32 351 CYS B CA 1
ATOM 12159 C C . CYS B 1 351 ? 60.526 11.736 33.851 1.00 65.42 351 CYS B C 1
ATOM 12160 O O . CYS B 1 351 ? 60.897 12.868 34.088 1.00 63.25 351 CYS B O 1
ATOM 12163 N N . GLU B 1 352 ? 60.995 10.684 34.502 1.00 67.26 352 GLU B N 1
ATOM 12164 C CA . GLU B 1 352 ? 62.179 10.780 35.332 1.00 69.03 352 GLU B CA 1
ATOM 12165 C C . GLU B 1 352 ? 63.404 11.006 34.498 1.00 61.80 352 GLU B C 1
ATOM 12166 O O . GLU B 1 352 ? 64.215 11.856 34.793 1.00 59.54 352 GLU B O 1
ATOM 12172 N N . ALA B 1 353 ? 63.529 10.248 33.428 1.00 55.06 353 ALA B N 1
ATOM 12173 C CA . ALA B 1 353 ? 64.686 10.402 32.589 1.00 53.55 353 ALA B CA 1
ATOM 12174 C C . ALA B 1 353 ? 64.806 11.775 31.993 1.00 51.60 353 ALA B C 1
ATOM 12175 O O . ALA B 1 353 ? 65.862 12.333 31.985 1.00 54.00 353 ALA B O 1
ATOM 12177 N N . LEU B 1 354 ? 63.729 12.327 31.485 1.00 48.53 354 LEU B N 1
ATOM 12178 C CA . LEU B 1 354 ? 63.783 13.647 30.917 1.00 46.08 354 LEU B CA 1
ATOM 12179 C C . LEU B 1 354 ? 64.145 14.563 32.052 1.00 44.60 354 LEU B C 1
ATOM 12180 O O . LEU B 1 354 ? 63.583 14.480 33.116 1.00 44.49 354 LEU B O 1
ATOM 12185 N N . PRO B 1 355 ? 65.122 15.413 31.853 1.00 42.80 355 PRO B N 1
ATOM 12186 C CA . PRO B 1 355 ? 65.524 16.324 32.899 1.00 43.48 355 PRO B CA 1
ATOM 12187 C C . PRO B 1 355 ? 64.580 17.454 33.077 1.00 43.77 355 PRO B C 1
ATOM 12188 O O . PRO B 1 355 ? 63.804 17.746 32.223 1.00 41.46 355 PRO B O 1
ATOM 12192 N N . GLU B 1 356 ? 64.665 18.121 34.201 1.00 47.50 356 GLU B N 1
ATOM 12193 C CA . GLU B 1 356 ? 63.788 19.224 34.470 1.00 51.36 356 GLU B CA 1
ATOM 12194 C C . GLU B 1 356 ? 64.169 20.392 33.632 1.00 50.26 356 GLU B C 1
ATOM 12195 O O . GLU B 1 356 ? 65.239 20.452 33.117 1.00 49.32 356 GLU B O 1
ATOM 12201 N N . ALA B 1 357 ? 63.249 21.311 33.465 1.00 51.60 357 ALA B N 1
ATOM 12202 C CA . ALA B 1 357 ? 63.543 22.481 32.704 1.00 54.14 357 ALA B CA 1
ATOM 12203 C C . ALA B 1 357 ? 64.546 23.208 33.494 1.00 55.61 357 ALA B C 1
ATOM 12204 O O . ALA B 1 357 ? 64.461 23.277 34.708 1.00 57.21 357 ALA B O 1
ATOM 12206 N N . SER B 1 358 ? 65.535 23.716 32.807 1.00 55.90 358 SER B N 1
ATOM 12207 C CA . SER B 1 358 ? 66.571 24.397 33.485 1.00 54.34 358 SER B CA 1
ATOM 12208 C C . SER B 1 358 ? 67.242 25.413 32.682 1.00 53.31 358 SER B C 1
ATOM 12209 O O . SER B 1 358 ? 67.241 25.342 31.500 1.00 52.48 358 SER B O 1
ATOM 12212 N N . LEU B 1 359 ? 67.639 26.456 33.377 1.00 54.33 359 LEU B N 1
ATOM 12213 C CA . LEU B 1 359 ? 68.451 27.553 32.893 1.00 54.34 359 LEU B CA 1
ATOM 12214 C C . LEU B 1 359 ? 67.942 28.526 31.848 1.00 52.93 359 LEU B C 1
ATOM 12215 O O . LEU B 1 359 ? 68.681 29.298 31.304 1.00 54.61 359 LEU B O 1
ATOM 12220 N N . LEU B 1 360 ? 66.672 28.447 31.537 1.00 50.20 360 LEU B N 1
ATOM 12221 C CA . LEU B 1 360 ? 66.108 29.389 30.604 1.00 48.83 360 LEU B CA 1
ATOM 12222 C C . LEU B 1 360 ? 65.003 29.942 31.445 1.00 48.76 360 LEU B C 1
ATOM 12223 O O . LEU B 1 360 ? 64.289 29.200 32.048 1.00 51.47 360 LEU B O 1
ATOM 12228 N N . CYS B 1 361 ? 64.889 31.236 31.539 1.00 47.93 361 CYS B N 1
ATOM 12229 C CA . CYS B 1 361 ? 63.871 31.757 32.381 1.00 48.80 361 CYS B CA 1
ATOM 12230 C C . CYS B 1 361 ? 63.313 33.006 31.818 1.00 48.50 361 CYS B C 1
ATOM 12231 O O . CYS B 1 361 ? 63.880 33.602 30.965 1.00 47.42 361 CYS B O 1
ATOM 12234 N N . GLY B 1 362 ? 62.170 33.406 32.311 1.00 50.52 362 GLY B N 1
ATOM 12235 C CA . GLY B 1 362 ? 61.566 34.639 31.880 1.00 53.07 362 GLY B CA 1
ATOM 12236 C C . GLY B 1 362 ? 62.061 35.737 32.773 1.00 55.57 362 GLY B C 1
ATOM 12237 O O . GLY B 1 362 ? 63.040 35.596 33.465 1.00 53.34 362 GLY B O 1
ATOM 12238 N N . GLU B 1 363 ? 61.476 36.918 32.570 1.00 60.15 363 GLU B N 1
ATOM 12239 C CA . GLU B 1 363 ? 61.788 38.147 33.314 1.00 62.60 363 GLU B CA 1
ATOM 12240 C C . GLU B 1 363 ? 61.438 38.039 34.750 1.00 65.26 363 GLU B C 1
ATOM 12241 O O . GLU B 1 363 ? 60.449 37.398 35.068 1.00 70.98 363 GLU B O 1
ATOM 12247 N N . LYS B 1 364 ? 62.214 38.635 35.637 1.00 65.54 364 LYS B N 1
ATOM 12248 C CA . LYS B 1 364 ? 61.860 38.463 37.017 1.00 65.49 364 LYS B CA 1
ATOM 12249 C C . LYS B 1 364 ? 61.900 36.986 36.884 1.00 59.10 364 LYS B C 1
ATOM 12250 O O . LYS B 1 364 ? 60.961 36.295 37.191 1.00 53.45 364 LYS B O 1
ATOM 12256 N N . GLY B 1 365 ? 63.042 36.495 36.453 1.00 55.01 365 GLY B N 1
ATOM 12257 C CA . GLY B 1 365 ? 63.070 35.132 36.080 1.00 52.30 365 GLY B CA 1
ATOM 12258 C C . GLY B 1 365 ? 62.782 34.101 37.083 1.00 49.37 365 GLY B C 1
ATOM 12259 O O . GLY B 1 365 ? 63.189 34.133 38.209 1.00 48.39 365 GLY B O 1
ATOM 12260 N N . GLU B 1 366 ? 61.977 33.198 36.563 1.00 48.01 366 GLU B N 1
ATOM 12261 C CA . GLU B 1 366 ? 61.522 31.964 37.136 1.00 46.39 366 GLU B CA 1
ATOM 12262 C C . GLU B 1 366 ? 61.614 31.040 35.942 1.00 41.90 366 GLU B C 1
ATOM 12263 O O . GLU B 1 366 ? 61.216 31.384 34.852 1.00 40.58 366 GLU B O 1
ATOM 12269 N N . LEU B 1 367 ? 62.024 29.816 36.149 1.00 39.40 367 LEU B N 1
ATOM 12270 C CA . LEU B 1 367 ? 62.245 28.924 35.033 1.00 39.38 367 LEU B CA 1
ATOM 12271 C C . LEU B 1 367 ? 61.085 28.688 34.112 1.00 38.69 367 LEU B C 1
ATOM 12272 O O . LEU B 1 367 ? 59.958 28.671 34.530 1.00 40.82 367 LEU B O 1
ATOM 12277 N N . LEU B 1 368 ? 61.411 28.562 32.835 1.00 36.79 368 LEU B N 1
ATOM 12278 C CA . LEU B 1 368 ? 60.487 28.236 31.774 1.00 34.66 368 LEU B CA 1
ATOM 12279 C C . LEU B 1 368 ? 60.248 26.749 31.824 1.00 34.43 368 LEU B C 1
ATOM 12280 O O . LEU B 1 368 ? 61.028 26.012 32.371 1.00 35.81 368 LEU B O 1
ATOM 12285 N N . GLY B 1 369 ? 59.204 26.291 31.210 1.00 33.09 369 GLY B N 1
ATOM 12286 C CA . GLY B 1 369 ? 58.949 24.889 31.279 1.00 33.34 369 GLY B CA 1
ATOM 12287 C C . GLY B 1 369 ? 58.799 24.331 29.921 1.00 33.93 369 GLY B C 1
ATOM 12288 O O . GLY B 1 369 ? 58.747 25.036 28.963 1.00 33.47 369 GLY B O 1
ATOM 12289 N N . TYR B 1 370 ? 58.715 23.019 29.856 1.00 35.75 370 TYR B N 1
ATOM 12290 C CA . TYR B 1 370 ? 58.569 22.311 28.603 1.00 37.14 370 TYR B CA 1
ATOM 12291 C C . TYR B 1 370 ? 57.271 22.647 27.961 1.00 36.91 370 TYR B C 1
ATOM 12292 O O . TYR B 1 370 ? 57.042 22.320 26.836 1.00 37.88 370 TYR B O 1
ATOM 12301 N N . GLN B 1 371 ? 56.389 23.219 28.737 1.00 35.95 371 GLN B N 1
ATOM 12302 C CA . GLN B 1 371 ? 55.117 23.585 28.228 1.00 35.70 371 GLN B CA 1
ATOM 12303 C C . GLN B 1 371 ? 55.229 24.777 27.352 1.00 34.66 371 GLN B C 1
ATOM 12304 O O . GLN B 1 371 ? 54.366 25.016 26.574 1.00 35.85 371 GLN B O 1
ATOM 12310 N N . ASP B 1 372 ? 56.281 25.552 27.503 1.00 32.94 372 ASP B N 1
ATOM 12311 C CA . ASP B 1 372 ? 56.425 26.760 26.736 1.00 32.17 372 ASP B CA 1
ATOM 12312 C C . ASP B 1 372 ? 56.993 26.525 25.394 1.00 30.44 372 ASP B C 1
ATOM 12313 O O . ASP B 1 372 ? 57.099 27.426 24.623 1.00 30.48 372 ASP B O 1
ATOM 12318 N N . PHE B 1 373 ? 57.432 25.321 25.151 1.00 28.47 373 PHE B N 1
ATOM 12319 C CA . PHE B 1 373 ? 58.006 24.967 23.885 1.00 27.36 373 PHE B CA 1
ATOM 12320 C C . PHE B 1 373 ? 57.051 24.096 23.127 1.00 26.24 373 PHE B C 1
ATOM 12321 O O . PHE B 1 373 ? 57.451 23.382 22.268 1.00 26.31 373 PHE B O 1
ATOM 12329 N N . ARG B 1 374 ? 55.793 24.117 23.506 1.00 24.70 374 ARG B N 1
ATOM 12330 C CA . ARG B 1 374 ? 54.792 23.279 22.896 1.00 23.27 374 ARG B CA 1
ATOM 12331 C C . ARG B 1 374 ? 54.484 23.529 21.464 1.00 22.22 374 ARG B C 1
ATOM 12332 O O . ARG B 1 374 ? 54.249 22.613 20.735 1.00 21.83 374 ARG B O 1
ATOM 12340 N N . THR B 1 375 ? 54.366 24.774 21.066 1.00 21.03 375 THR B N 1
ATOM 12341 C CA . THR B 1 375 ? 54.031 25.041 19.696 1.00 20.93 375 THR B CA 1
ATOM 12342 C C . THR B 1 375 ? 55.072 24.586 18.750 1.00 20.43 375 THR B C 1
ATOM 12343 O O . THR B 1 375 ? 54.780 24.024 17.760 1.00 19.46 375 THR B O 1
ATOM 12347 N N . SER B 1 376 ? 56.293 24.953 19.010 1.00 21.03 376 SER B N 1
ATOM 12348 C CA . SER B 1 376 ? 57.388 24.570 18.165 1.00 22.21 376 SER B CA 1
ATOM 12349 C C . SER B 1 376 ? 57.652 23.098 18.152 1.00 22.41 376 SER B C 1
ATOM 12350 O O . SER B 1 376 ? 58.093 22.552 17.174 1.00 21.98 376 SER B O 1
ATOM 12353 N N . PHE B 1 377 ? 57.467 22.455 19.284 1.00 22.69 377 PHE B N 1
ATOM 12354 C CA . PHE B 1 377 ? 57.718 21.043 19.383 1.00 22.78 377 PHE B CA 1
ATOM 12355 C C . PHE B 1 377 ? 56.799 20.330 18.464 1.00 23.33 377 PHE B C 1
ATOM 12356 O O . PHE B 1 377 ? 57.212 19.582 17.643 1.00 23.20 377 PHE B O 1
ATOM 12364 N N . ALA B 1 378 ? 55.526 20.644 18.569 1.00 23.87 378 ALA B N 1
ATOM 12365 C CA . ALA B 1 378 ? 54.494 20.022 17.805 1.00 23.37 378 ALA B CA 1
ATOM 12366 C C . ALA B 1 378 ? 54.773 20.263 16.394 1.00 23.24 378 ALA B C 1
ATOM 12367 O O . ALA B 1 378 ? 54.633 19.410 15.602 1.00 23.24 378 ALA B O 1
ATOM 12369 N N . GLY B 1 379 ? 55.205 21.439 16.060 1.00 23.75 379 GLY B N 1
ATOM 12370 C CA . GLY B 1 379 ? 55.478 21.730 14.684 1.00 24.76 379 GLY B CA 1
ATOM 12371 C C . GLY B 1 379 ? 56.523 20.814 14.156 1.00 24.98 379 GLY B C 1
ATOM 12372 O O . GLY B 1 379 ? 56.537 20.534 13.011 1.00 25.47 379 GLY B O 1
ATOM 12373 N N . HIS B 1 380 ? 57.491 20.472 14.973 1.00 25.04 380 HIS B N 1
ATOM 12374 C CA . HIS B 1 380 ? 58.552 19.579 14.574 1.00 24.99 380 HIS B CA 1
ATOM 12375 C C . HIS B 1 380 ? 58.069 18.195 14.332 1.00 24.34 380 HIS B C 1
ATOM 12376 O O . HIS B 1 380 ? 58.413 17.581 13.378 1.00 23.79 380 HIS B O 1
ATOM 12383 N N . ILE B 1 381 ? 57.335 17.664 15.279 1.00 24.39 381 ILE B N 1
ATOM 12384 C CA . ILE B 1 381 ? 56.808 16.334 15.173 1.00 24.91 381 ILE B CA 1
ATOM 12385 C C . ILE B 1 381 ? 55.826 16.194 14.072 1.00 25.35 381 ILE B C 1
ATOM 12386 O O . ILE B 1 381 ? 55.764 15.207 13.420 1.00 25.40 381 ILE B O 1
ATOM 12391 N N . ASP B 1 382 ? 54.998 17.190 13.919 1.00 25.85 382 ASP B N 1
ATOM 12392 C CA . ASP B 1 382 ? 53.963 17.172 12.943 1.00 26.68 382 ASP B CA 1
ATOM 12393 C C . ASP B 1 382 ? 54.380 17.025 11.554 1.00 27.17 382 ASP B C 1
ATOM 12394 O O . ASP B 1 382 ? 53.709 16.430 10.789 1.00 28.19 382 ASP B O 1
ATOM 12399 N N . SER B 1 383 ? 55.511 17.612 11.232 1.00 27.97 383 SER B N 1
ATOM 12400 C CA . SER B 1 383 ? 56.039 17.626 9.883 1.00 28.91 383 SER B CA 1
ATOM 12401 C C . SER B 1 383 ? 56.712 16.373 9.504 1.00 28.63 383 SER B C 1
ATOM 12402 O O . SER B 1 383 ? 56.961 16.141 8.369 1.00 28.16 383 SER B O 1
ATOM 12405 N N . TRP B 1 384 ? 57.099 15.623 10.500 1.00 28.78 384 TRP B N 1
ATOM 12406 C CA . TRP B 1 384 ? 57.647 14.296 10.413 1.00 29.64 384 TRP B CA 1
ATOM 12407 C C . TRP B 1 384 ? 56.485 13.393 10.180 1.00 29.04 384 TRP B C 1
ATOM 12408 O O . TRP B 1 384 ? 56.503 12.563 9.324 1.00 28.20 384 TRP B O 1
ATOM 12419 N N . VAL B 1 385 ? 55.426 13.597 10.916 1.00 29.29 385 VAL B N 1
ATOM 12420 C CA . VAL B 1 385 ? 54.274 12.757 10.787 1.00 29.98 385 VAL B CA 1
ATOM 12421 C C . VAL B 1 385 ? 53.712 12.809 9.407 1.00 29.51 385 VAL B C 1
ATOM 12422 O O . VAL B 1 385 ? 53.260 11.834 8.911 1.00 30.44 385 VAL B O 1
ATOM 12426 N N . ALA B 1 386 ? 53.650 13.974 8.821 1.00 29.00 386 ALA B N 1
ATOM 12427 C CA . ALA B 1 386 ? 53.124 14.066 7.510 1.00 28.79 386 ALA B CA 1
ATOM 12428 C C . ALA B 1 386 ? 53.986 13.328 6.589 1.00 28.34 386 ALA B C 1
ATOM 12429 O O . ALA B 1 386 ? 53.542 12.582 5.761 1.00 27.58 386 ALA B O 1
ATOM 12431 N N . ASN B 1 387 ? 55.256 13.596 6.710 1.00 29.99 387 ASN B N 1
ATOM 12432 C CA . ASN B 1 387 ? 56.256 13.001 5.865 1.00 31.30 387 ASN B CA 1
ATOM 12433 C C . ASN B 1 387 ? 56.392 11.506 6.013 1.00 32.03 387 ASN B C 1
ATOM 12434 O O . ASN B 1 387 ? 56.600 10.833 5.042 1.00 32.80 387 ASN B O 1
ATOM 12439 N N . TYR B 1 388 ? 56.438 10.992 7.231 1.00 32.01 388 TYR B N 1
ATOM 12440 C CA . TYR B 1 388 ? 56.543 9.561 7.408 1.00 31.84 388 TYR B CA 1
ATOM 12441 C C . TYR B 1 388 ? 55.326 8.834 6.930 1.00 32.12 388 TYR B C 1
ATOM 12442 O O . TYR B 1 388 ? 55.398 7.965 6.108 1.00 32.03 388 TYR B O 1
ATOM 12451 N N . VAL B 1 389 ? 54.189 9.235 7.447 1.00 32.11 389 VAL B N 1
ATOM 12452 C CA . VAL B 1 389 ? 52.936 8.626 7.128 1.00 32.56 389 VAL B CA 1
ATOM 12453 C C . VAL B 1 389 ? 52.713 8.759 5.678 1.00 33.68 389 VAL B C 1
ATOM 12454 O O . VAL B 1 389 ? 52.108 7.948 5.084 1.00 33.68 389 VAL B O 1
ATOM 12458 N N . ASN B 1 390 ? 53.153 9.843 5.109 1.00 36.47 390 ASN B N 1
ATOM 12459 C CA . ASN B 1 390 ? 52.939 10.072 3.709 1.00 40.13 390 ASN B CA 1
ATOM 12460 C C . ASN B 1 390 ? 53.641 9.041 2.902 1.00 41.49 390 ASN B C 1
ATOM 12461 O O . ASN B 1 390 ? 53.276 8.788 1.790 1.00 42.14 390 ASN B O 1
ATOM 12466 N N . ARG B 1 391 ? 54.754 8.569 3.435 1.00 43.71 391 ARG B N 1
ATOM 12467 C CA . ARG B 1 391 ? 55.608 7.582 2.796 1.00 46.04 391 ARG B CA 1
ATOM 12468 C C . ARG B 1 391 ? 55.070 6.210 2.664 1.00 49.14 391 ARG B C 1
ATOM 12469 O O . ARG B 1 391 ? 55.189 5.591 1.630 1.00 53.91 391 ARG B O 1
ATOM 12477 N N . LEU B 1 392 ? 54.495 5.731 3.756 1.00 48.42 392 LEU B N 1
ATOM 12478 C CA . LEU B 1 392 ? 54.029 4.370 3.863 1.00 46.56 392 LEU B CA 1
ATOM 12479 C C . LEU B 1 392 ? 53.092 4.143 2.760 1.00 49.11 392 LEU B C 1
ATOM 12480 O O . LEU B 1 392 ? 53.136 3.139 2.107 1.00 48.24 392 LEU B O 1
ATOM 12485 N N . PHE B 1 393 ? 52.250 5.121 2.578 1.00 53.64 393 PHE B N 1
ATOM 12486 C CA . PHE B 1 393 ? 51.263 5.104 1.553 1.00 58.75 393 PHE B CA 1
ATOM 12487 C C . PHE B 1 393 ? 51.939 5.092 0.227 1.00 60.18 393 PHE B C 1
ATOM 12488 O O . PHE B 1 393 ? 51.372 4.690 -0.749 1.00 65.82 393 PHE B O 1
ATOM 12496 N N . GLU B 1 394 ? 53.091 5.689 0.146 1.00 60.37 394 GLU B N 1
ATOM 12497 C CA . GLU B 1 394 ? 53.808 5.602 -1.085 1.00 65.03 394 GLU B CA 1
ATOM 12498 C C . GLU B 1 394 ? 54.292 4.184 -1.221 1.00 65.63 394 GLU B C 1
ATOM 12499 O O . GLU B 1 394 ? 54.309 3.604 -2.288 1.00 63.94 394 GLU B O 1
ATOM 12505 N N . LEU B 1 395 ? 54.755 3.678 -0.097 1.00 67.13 395 LEU B N 1
ATOM 12506 C CA . LEU B 1 395 ? 55.326 2.358 -0.009 1.00 67.53 395 LEU B CA 1
ATOM 12507 C C . LEU B 1 395 ? 54.379 1.229 -0.318 1.00 72.23 395 LEU B C 1
ATOM 12508 O O . LEU B 1 395 ? 54.717 0.345 -1.071 1.00 74.74 395 LEU B O 1
ATOM 12513 N N . ILE B 1 396 ? 53.224 1.212 0.323 1.00 73.67 396 ILE B N 1
ATOM 12514 C CA . ILE B 1 396 ? 52.343 0.094 0.155 1.00 72.75 396 ILE B CA 1
ATOM 12515 C C . ILE B 1 396 ? 51.974 -0.030 -1.283 1.00 74.63 396 ILE B C 1
ATOM 12516 O O . ILE B 1 396 ? 51.946 -1.108 -1.817 1.00 79.36 396 ILE B O 1
ATOM 12521 N N . GLU B 1 397 ? 51.476 1.048 -1.817 1.00 76.54 397 GLU B N 1
ATOM 12522 C CA . GLU B 1 397 ? 51.134 1.022 -3.205 1.00 82.16 397 GLU B CA 1
ATOM 12523 C C . GLU B 1 397 ? 52.233 0.710 -4.172 1.00 87.21 397 GLU B C 1
ATOM 12524 O O . GLU B 1 397 ? 51.993 0.197 -5.231 1.00 97.66 397 GLU B O 1
ATOM 12530 N N . LEU B 1 398 ? 53.404 1.129 -3.777 1.00 89.19 398 LEU B N 1
ATOM 12531 C CA . LEU B 1 398 ? 54.587 0.866 -4.543 1.00 89.89 398 LEU B CA 1
ATOM 12532 C C . LEU B 1 398 ? 55.039 -0.633 -4.585 1.00 86.76 398 LEU B C 1
ATOM 12533 O O . LEU B 1 398 ? 55.363 -1.211 -5.613 1.00 83.62 398 LEU B O 1
ATOM 12538 N N . VAL B 1 399 ? 54.840 -1.264 -3.442 1.00 84.91 399 VAL B N 1
ATOM 12539 C CA . VAL B 1 399 ? 55.058 -2.681 -3.262 1.00 85.66 399 VAL B CA 1
ATOM 12540 C C . VAL B 1 399 ? 53.960 -3.393 -4.029 1.00 87.36 399 VAL B C 1
ATOM 12541 O O . VAL B 1 399 ? 54.224 -4.257 -4.839 1.00 90.25 399 VAL B O 1
ATOM 12545 N N . ASN B 1 400 ? 52.720 -3.048 -3.745 1.00 85.71 400 ASN B N 1
ATOM 12546 C CA . ASN B 1 400 ? 51.587 -3.668 -4.387 1.00 84.95 400 ASN B CA 1
ATOM 12547 C C . ASN B 1 400 ? 51.365 -3.041 -5.737 1.00 84.18 400 ASN B C 1
ATOM 12548 O O . ASN B 1 400 ? 52.006 -3.391 -6.712 1.00 93.64 400 ASN B O 1
ATOM 12553 N N . SER B 1 431 ? 72.365 -16.083 -9.024 1.00 73.47 431 SER B N 1
ATOM 12554 C CA . SER B 1 431 ? 70.996 -15.631 -9.127 1.00 71.83 431 SER B CA 1
ATOM 12555 C C . SER B 1 431 ? 70.128 -16.469 -8.252 1.00 74.57 431 SER B C 1
ATOM 12556 O O . SER B 1 431 ? 69.007 -16.773 -8.591 1.00 72.10 431 SER B O 1
ATOM 12559 N N . HIS B 1 432 ? 70.633 -16.855 -7.107 1.00 81.44 432 HIS B N 1
ATOM 12560 C CA . HIS B 1 432 ? 69.803 -17.604 -6.190 1.00 89.75 432 HIS B CA 1
ATOM 12561 C C . HIS B 1 432 ? 68.756 -16.691 -5.565 1.00 95.37 432 HIS B C 1
ATOM 12562 O O . HIS B 1 432 ? 67.809 -17.136 -4.960 1.00 97.74 432 HIS B O 1
ATOM 12569 N N . SER B 1 433 ? 68.977 -15.409 -5.775 1.00 102.36 433 SER B N 1
ATOM 12570 C CA . SER B 1 433 ? 68.224 -14.333 -5.158 1.00 106.12 433 SER B CA 1
ATOM 12571 C C . SER B 1 433 ? 66.745 -14.299 -5.406 1.00 106.60 433 SER B C 1
ATOM 12572 O O . SER B 1 433 ? 65.974 -14.005 -4.508 1.00 107.26 433 SER B O 1
ATOM 12575 N N . LEU B 1 434 ? 66.361 -14.703 -6.594 1.00 104.17 434 LEU B N 1
ATOM 12576 C CA . LEU B 1 434 ? 64.987 -14.629 -6.984 1.00 104.96 434 LEU B CA 1
ATOM 12577 C C . LEU B 1 434 ? 64.154 -15.429 -6.042 1.00 106.63 434 LEU B C 1
ATOM 12578 O O . LEU B 1 434 ? 63.023 -15.066 -5.771 1.00 107.91 434 LEU B O 1
ATOM 12580 N N . GLU B 1 435 ? 64.710 -16.512 -5.536 1.00 109.97 435 GLU B N 1
ATOM 12581 C CA . GLU B 1 435 ? 63.911 -17.363 -4.694 1.00 113.73 435 GLU B CA 1
ATOM 12582 C C . GLU B 1 435 ? 63.459 -16.602 -3.485 1.00 113.32 435 GLU B C 1
ATOM 12583 O O . GLU B 1 435 ? 62.308 -16.709 -3.088 1.00 113.79 435 GLU B O 1
ATOM 12589 N N . LEU B 1 436 ? 64.375 -15.840 -2.911 1.00 109.81 436 LEU B N 1
ATOM 12590 C CA . LEU B 1 436 ? 64.125 -15.051 -1.721 1.00 106.33 436 LEU B CA 1
ATOM 12591 C C . LEU B 1 436 ? 63.090 -13.970 -1.893 1.00 105.99 436 LEU B C 1
ATOM 12592 O O . LEU B 1 436 ? 62.292 -13.682 -1.007 1.00 103.82 436 LEU B O 1
ATOM 12597 N N . PHE B 1 437 ? 63.094 -13.394 -3.065 1.00 105.39 437 PHE B N 1
ATOM 12598 C CA . PHE B 1 437 ? 62.251 -12.272 -3.278 1.00 107.14 437 PHE B CA 1
ATOM 12599 C C . PHE B 1 437 ? 60.809 -12.599 -3.030 1.00 108.57 437 PHE B C 1
ATOM 12600 O O . PHE B 1 437 ? 60.160 -11.884 -2.283 1.00 109.32 437 PHE B O 1
ATOM 12608 N N . GLU B 1 438 ? 60.304 -13.618 -3.708 1.00 109.12 438 GLU B N 1
ATOM 12609 C CA . GLU B 1 438 ? 58.911 -13.982 -3.540 1.00 109.64 438 GLU B CA 1
ATOM 12610 C C . GLU B 1 438 ? 58.621 -14.421 -2.133 1.00 110.33 438 GLU B C 1
ATOM 12611 O O . GLU B 1 438 ? 57.512 -14.255 -1.668 1.00 112.70 438 GLU B O 1
ATOM 12617 N N . GLY B 1 439 ? 59.570 -15.068 -1.485 1.00 109.23 439 GLY B N 1
ATOM 12618 C CA . GLY B 1 439 ? 59.311 -15.436 -0.121 1.00 109.34 439 GLY B CA 1
ATOM 12619 C C . GLY B 1 439 ? 59.181 -14.160 0.673 1.00 111.12 439 GLY B C 1
ATOM 12620 O O . GLY B 1 439 ? 58.277 -13.979 1.469 1.00 113.09 439 GLY B O 1
ATOM 12621 N N . LEU B 1 440 ? 60.160 -13.292 0.524 1.00 111.27 440 LEU B N 1
ATOM 12622 C CA . LEU B 1 440 ? 60.172 -12.062 1.289 1.00 110.01 440 LEU B CA 1
ATOM 12623 C C . LEU B 1 440 ? 59.078 -11.038 1.056 1.00 110.73 440 LEU B C 1
ATOM 12624 O O . LEU B 1 440 ? 58.486 -10.535 2.003 1.00 105.48 440 LEU B O 1
ATOM 12629 N N . VAL B 1 441 ? 58.741 -10.814 -0.199 1.00 113.89 441 VAL B N 1
ATOM 12630 C CA . VAL B 1 441 ? 57.843 -9.727 -0.541 1.00 117.58 441 VAL B CA 1
ATOM 12631 C C . VAL B 1 441 ? 56.491 -9.740 0.120 1.00 118.85 441 VAL B C 1
ATOM 12632 O O . VAL B 1 441 ? 55.976 -8.692 0.442 1.00 120.44 441 VAL B O 1
ATOM 12636 N N . LYS B 1 442 ? 55.888 -10.888 0.308 1.00 117.62 442 LYS B N 1
ATOM 12637 C CA . LYS B 1 442 ? 54.605 -10.869 0.956 1.00 114.33 442 LYS B CA 1
ATOM 12638 C C . LYS B 1 442 ? 54.703 -10.367 2.398 1.00 113.97 442 LYS B C 1
ATOM 12639 O O . LYS B 1 442 ? 53.878 -9.588 2.843 1.00 112.57 442 LYS B O 1
ATOM 12641 N N . ASN B 1 443 ? 55.720 -10.773 3.139 1.00 113.68 443 ASN B N 1
ATOM 12642 C CA . ASN B 1 443 ? 55.776 -10.295 4.505 1.00 114.67 443 ASN B CA 1
ATOM 12643 C C . ASN B 1 443 ? 56.102 -8.830 4.507 1.00 112.04 443 ASN B C 1
ATOM 12644 O O . ASN B 1 443 ? 55.618 -8.070 5.330 1.00 113.68 443 ASN B O 1
ATOM 12649 N N . VAL B 1 444 ? 56.953 -8.424 3.591 1.00 108.25 444 VAL B N 1
ATOM 12650 C CA . VAL B 1 444 ? 57.275 -7.003 3.534 1.00 105.78 444 VAL B CA 1
ATOM 12651 C C . VAL B 1 444 ? 55.956 -6.242 3.479 1.00 104.07 444 VAL B C 1
ATOM 12652 O O . VAL B 1 444 ? 55.757 -5.272 4.210 1.00 102.60 444 VAL B O 1
ATOM 12656 N N . ARG B 1 445 ? 55.059 -6.688 2.606 1.00 101.48 445 ARG B N 1
ATOM 12657 C CA . ARG B 1 445 ? 53.749 -6.064 2.472 1.00 99.28 445 ARG B CA 1
ATOM 12658 C C . ARG B 1 445 ? 53.037 -6.065 3.826 1.00 95.31 445 ARG B C 1
ATOM 12659 O O . ARG B 1 445 ? 52.553 -5.036 4.296 1.00 90.26 445 ARG B O 1
ATOM 12667 N N . GLN B 1 446 ? 52.998 -7.237 4.452 1.00 95.69 446 GLN B N 1
ATOM 12668 C CA . GLN B 1 446 ? 52.375 -7.388 5.761 1.00 97.28 446 GLN B CA 1
ATOM 12669 C C . GLN B 1 446 ? 52.983 -6.513 6.852 1.00 97.47 446 GLN B C 1
ATOM 12670 O O . GLN B 1 446 ? 52.264 -5.867 7.614 1.00 96.83 446 GLN B O 1
ATOM 12676 N N . THR B 1 447 ? 54.310 -6.497 6.920 1.00 98.74 447 THR B N 1
ATOM 12677 C CA . THR B 1 447 ? 55.012 -5.694 7.914 1.00 98.48 447 THR B CA 1
ATOM 12678 C C . THR B 1 447 ? 54.753 -4.211 7.673 1.00 96.93 447 THR B C 1
ATOM 12679 O O . THR B 1 447 ? 54.568 -3.442 8.616 1.00 93.32 447 THR B O 1
ATOM 12683 N N . LEU B 1 448 ? 54.742 -3.818 6.403 1.00 98.28 448 LEU B N 1
ATOM 12684 C CA . LEU B 1 448 ? 54.492 -2.431 6.035 1.00 103.56 448 LEU B CA 1
ATOM 12685 C C . LEU B 1 448 ? 53.063 -2.049 6.399 1.00 108.88 448 LEU B C 1
ATOM 12686 O O . LEU B 1 448 ? 52.804 -0.936 6.857 1.00 110.28 448 LEU B O 1
ATOM 12691 N N . LYS B 1 449 ? 52.138 -2.981 6.191 1.00 112.50 449 LYS B N 1
ATOM 12692 C CA . LYS B 1 449 ? 50.735 -2.752 6.508 1.00 112.66 449 LYS B CA 1
ATOM 12693 C C . LYS B 1 449 ? 50.536 -2.760 8.019 1.00 112.13 449 LYS B C 1
ATOM 12694 O O . LYS B 1 449 ? 49.701 -2.028 8.550 1.00 120.23 449 LYS B O 1
ATOM 12700 N N . LYS B 1 450 ? 51.312 -3.594 8.706 1.00 104.86 450 LYS B N 1
ATOM 12701 C CA . LYS B 1 450 ? 51.233 -3.690 10.157 1.00 102.44 450 LYS B CA 1
ATOM 12702 C C . LYS B 1 450 ? 51.454 -2.314 10.771 1.00 97.19 450 LYS B C 1
ATOM 12703 O O . LYS B 1 450 ? 50.657 -1.849 11.586 1.00 89.77 450 LYS B O 1
ATOM 12705 N N . LEU B 1 451 ? 52.544 -1.668 10.371 1.00 97.05 451 LEU B N 1
ATOM 12706 C CA . LEU B 1 451 ? 52.869 -0.335 10.863 1.00 97.73 451 LEU B CA 1
ATOM 12707 C C . LEU B 1 451 ? 51.832 0.644 10.350 1.00 99.24 451 LEU B C 1
ATOM 12708 O O . LEU B 1 451 ? 51.463 1.603 11.029 1.00 94.89 451 LEU B O 1
ATOM 12713 N N . ALA B 1 452 ? 51.367 0.384 9.136 1.00 101.06 452 ALA B N 1
ATOM 12714 C CA . ALA B 1 452 ? 50.360 1.209 8.498 1.00 101.69 452 ALA B CA 1
ATOM 12715 C C . ALA B 1 452 ? 49.133 1.133 9.354 1.00 104.99 452 ALA B C 1
ATOM 12716 O O . ALA B 1 452 ? 48.292 2.002 9.299 1.00 106.80 452 ALA B O 1
ATOM 12718 N N . GLY B 1 453 ? 49.105 0.139 10.226 1.00 106.61 453 GLY B N 1
ATOM 12719 C CA . GLY B 1 453 ? 47.982 -0.043 11.107 1.00 106.00 453 GLY B CA 1
ATOM 12720 C C . GLY B 1 453 ? 46.835 -0.674 10.365 1.00 108.60 453 GLY B C 1
ATOM 12721 O O . GLY B 1 453 ? 45.806 -0.922 10.947 1.00 110.14 453 GLY B O 1
ATOM 12722 N N . ILE B 1 454 ? 46.976 -0.867 9.064 1.00 110.10 454 ILE B N 1
ATOM 12723 C CA . ILE B 1 454 ? 45.904 -1.498 8.335 1.00 110.32 454 ILE B CA 1
ATOM 12724 C C . ILE B 1 454 ? 45.711 -2.821 9.031 1.00 117.60 454 ILE B C 1
ATOM 12725 O O . ILE B 1 454 ? 44.654 -3.077 9.588 1.00 133.52 454 ILE B O 1
ATOM 12730 N N . ASP B 1 455 ? 46.746 -3.653 9.017 1.00 113.19 455 ASP B N 1
ATOM 12731 C CA . ASP B 1 455 ? 46.703 -4.967 9.650 1.00 108.97 455 ASP B CA 1
ATOM 12732 C C . ASP B 1 455 ? 46.902 -4.842 11.151 1.00 103.16 455 ASP B C 1
ATOM 12733 O O . ASP B 1 455 ? 45.965 -4.556 11.894 1.00 99.21 455 ASP B O 1
ATOM 12738 N N . PRO B 1 460 ? 54.394 -4.007 15.438 1.00 116.67 460 PRO B N 1
ATOM 12739 C CA . PRO B 1 460 ? 55.273 -4.729 14.526 1.00 120.16 460 PRO B CA 1
ATOM 12740 C C . PRO B 1 460 ? 56.645 -4.744 15.181 1.00 122.25 460 PRO B C 1
ATOM 12741 O O . PRO B 1 460 ? 57.009 -3.834 15.903 1.00 121.42 460 PRO B O 1
ATOM 12745 N N . ASN B 1 461 ? 57.378 -5.817 15.072 1.00 126.54 461 ASN B N 1
ATOM 12746 C CA . ASN B 1 461 ? 58.615 -5.811 15.824 1.00 126.16 461 ASN B CA 1
ATOM 12747 C C . ASN B 1 461 ? 59.666 -4.911 15.258 1.00 115.76 461 ASN B C 1
ATOM 12748 O O . ASN B 1 461 ? 59.446 -4.206 14.309 1.00 110.97 461 ASN B O 1
ATOM 12753 N N . GLU B 1 462 ? 60.804 -4.900 15.917 1.00 108.37 462 GLU B N 1
ATOM 12754 C CA . GLU B 1 462 ? 61.979 -4.217 15.433 1.00 105.60 462 GLU B CA 1
ATOM 12755 C C . GLU B 1 462 ? 62.543 -5.030 14.268 1.00 104.91 462 GLU B C 1
ATOM 12756 O O . GLU B 1 462 ? 63.020 -4.481 13.301 1.00 98.06 462 GLU B O 1
ATOM 12762 N N . GLN B 1 463 ? 62.495 -6.356 14.399 1.00 109.23 463 GLN B N 1
ATOM 12763 C CA . GLN B 1 463 ? 62.925 -7.310 13.416 1.00 111.22 463 GLN B CA 1
ATOM 12764 C C . GLN B 1 463 ? 62.244 -7.136 12.104 1.00 111.15 463 GLN B C 1
ATOM 12765 O O . GLN B 1 463 ? 62.900 -6.954 11.101 1.00 109.85 463 GLN B O 1
ATOM 12771 N N . ASP B 1 464 ? 60.916 -7.107 12.083 1.00 111.62 464 ASP B N 1
ATOM 12772 C CA . ASP B 1 464 ? 60.219 -6.963 10.795 1.00 112.65 464 ASP B CA 1
ATOM 12773 C C . ASP B 1 464 ? 60.534 -5.715 9.954 1.00 111.74 464 ASP B C 1
ATOM 12774 O O . ASP B 1 464 ? 60.483 -5.748 8.736 1.00 104.30 464 ASP B O 1
ATOM 12779 N N . ILE B 1 465 ? 60.885 -4.631 10.635 1.00 114.13 465 ILE B N 1
ATOM 12780 C CA . ILE B 1 465 ? 61.282 -3.395 10.036 1.00 112.35 465 ILE B CA 1
ATOM 12781 C C . ILE B 1 465 ? 62.651 -3.635 9.488 1.00 106.34 465 ILE B C 1
ATOM 12782 O O . ILE B 1 465 ? 62.979 -3.149 8.437 1.00 106.19 465 ILE B O 1
ATOM 12787 N N . LYS B 1 466 ? 63.463 -4.428 10.176 1.00 100.04 466 LYS B N 1
ATOM 12788 C CA . LYS B 1 466 ? 64.794 -4.705 9.676 1.00 97.12 466 LYS B CA 1
ATOM 12789 C C . LYS B 1 466 ? 64.706 -5.474 8.387 1.00 99.63 466 LYS B C 1
ATOM 12790 O O . LYS B 1 466 ? 65.473 -5.227 7.471 1.00 92.43 466 LYS B O 1
ATOM 12796 N N . GLU B 1 467 ? 63.764 -6.413 8.314 1.00 107.35 467 GLU B N 1
ATOM 12797 C CA . GLU B 1 467 ? 63.518 -7.201 7.118 1.00 110.72 467 GLU B CA 1
ATOM 12798 C C . GLU B 1 467 ? 63.349 -6.301 5.924 1.00 107.95 467 GLU B C 1
ATOM 12799 O O . GLU B 1 467 ? 63.975 -6.503 4.901 1.00 103.58 467 GLU B O 1
ATOM 12805 N N . PHE B 1 468 ? 62.453 -5.337 6.073 1.00 106.27 468 PHE B N 1
ATOM 12806 C CA . PHE B 1 468 ? 62.122 -4.377 5.047 1.00 103.62 468 PHE B CA 1
ATOM 12807 C C . PHE B 1 468 ? 63.307 -3.830 4.304 1.00 101.03 468 PHE B C 1
ATOM 12808 O O . PHE B 1 468 ? 63.412 -4.022 3.115 1.00 102.88 468 PHE B O 1
ATOM 12816 N N . TYR B 1 469 ? 64.209 -3.187 5.022 1.00 97.94 469 TYR B N 1
ATOM 12817 C CA . TYR B 1 469 ? 65.361 -2.577 4.412 1.00 94.75 469 TYR B CA 1
ATOM 12818 C C . TYR B 1 469 ? 66.144 -3.583 3.656 1.00 90.88 469 TYR B C 1
ATOM 12819 O O . TYR B 1 469 ? 66.407 -3.395 2.486 1.00 91.83 469 TYR B O 1
ATOM 12828 N N . ALA B 1 470 ? 66.439 -4.691 4.320 1.00 86.51 470 ALA B N 1
ATOM 12829 C CA . ALA B 1 470 ? 67.198 -5.790 3.753 1.00 83.33 470 ALA B CA 1
ATOM 12830 C C . ALA B 1 470 ? 66.668 -6.202 2.407 1.00 81.11 470 ALA B C 1
ATOM 12831 O O . ALA B 1 470 ? 67.402 -6.296 1.442 1.00 77.09 470 ALA B O 1
ATOM 12833 N N . PHE B 1 471 ? 65.378 -6.441 2.359 1.00 82.66 471 PHE B N 1
ATOM 12834 C CA . PHE B 1 471 ? 64.710 -6.787 1.140 1.00 85.85 471 PHE B CA 1
ATOM 12835 C C . PHE B 1 471 ? 64.986 -5.755 0.058 1.00 89.28 471 PHE B C 1
ATOM 12836 O O . PHE B 1 471 ? 65.289 -6.093 -1.083 1.00 86.62 471 PHE B O 1
ATOM 12844 N N . SER B 1 472 ? 64.911 -4.486 0.396 1.00 94.81 472 SER B N 1
ATOM 12845 C CA . SER B 1 472 ? 65.079 -3.512 -0.663 1.00 96.01 472 SER B CA 1
ATOM 12846 C C . SER B 1 472 ? 66.412 -3.801 -1.304 1.00 97.06 472 SER B C 1
ATOM 12847 O O . SER B 1 472 ? 66.558 -3.704 -2.503 1.00 90.47 472 SER B O 1
ATOM 12850 N N . ASP B 1 473 ? 67.422 -4.123 -0.499 1.00 102.66 473 ASP B N 1
ATOM 12851 C CA . ASP B 1 473 ? 68.739 -4.511 -1.037 1.00 104.35 473 ASP B CA 1
ATOM 12852 C C . ASP B 1 473 ? 68.657 -5.518 -2.245 1.00 103.87 473 ASP B C 1
ATOM 12853 O O . ASP B 1 473 ? 68.969 -5.285 -3.404 1.00 96.78 473 ASP B O 1
ATOM 12858 N N . VAL B 1 474 ? 68.061 -6.614 -1.801 1.00 105.19 474 VAL B N 1
ATOM 12859 C CA . VAL B 1 474 ? 67.579 -7.692 -2.648 1.00 104.37 474 VAL B CA 1
ATOM 12860 C C . VAL B 1 474 ? 66.832 -7.508 -3.933 1.00 102.21 474 VAL B C 1
ATOM 12861 O O . VAL B 1 474 ? 67.135 -8.092 -4.954 1.00 97.00 474 VAL B O 1
ATOM 12865 N N . LEU B 1 475 ? 65.864 -6.651 -3.764 1.00 104.30 475 LEU B N 1
ATOM 12866 C CA . LEU B 1 475 ? 65.044 -6.157 -4.797 1.00 107.99 475 LEU B CA 1
ATOM 12867 C C . LEU B 1 475 ? 65.824 -5.155 -5.691 1.00 103.13 475 LEU B C 1
ATOM 12868 O O . LEU B 1 475 ? 65.577 -4.943 -6.863 1.00 90.36 475 LEU B O 1
ATOM 12873 N N . ASN B 1 476 ? 66.825 -4.603 -5.028 1.00 107.06 476 ASN B N 1
ATOM 12874 C CA . ASN B 1 476 ? 67.782 -3.692 -5.622 1.00 108.19 476 ASN B CA 1
ATOM 12875 C C . ASN B 1 476 ? 68.723 -4.424 -6.581 1.00 108.18 476 ASN B C 1
ATOM 12876 O O . ASN B 1 476 ? 68.969 -3.939 -7.678 1.00 109.74 476 ASN B O 1
ATOM 12881 N N . ARG B 1 477 ? 69.292 -5.550 -6.170 1.00 101.11 477 ARG B N 1
ATOM 12882 C CA . ARG B 1 477 ? 70.244 -6.237 -7.030 1.00 92.32 477 ARG B CA 1
ATOM 12883 C C . ARG B 1 477 ? 69.615 -6.723 -8.292 1.00 83.64 477 ARG B C 1
ATOM 12884 O O . ARG B 1 477 ? 70.160 -6.609 -9.365 1.00 77.17 477 ARG B O 1
ATOM 12892 N N . LEU B 1 478 ? 68.434 -7.266 -8.148 1.00 81.86 478 LEU B N 1
ATOM 12893 C CA . LEU B 1 478 ? 67.734 -7.852 -9.256 1.00 83.04 478 LEU B CA 1
ATOM 12894 C C . LEU B 1 478 ? 67.487 -6.859 -10.344 1.00 85.58 478 LEU B C 1
ATOM 12895 O O . LEU B 1 478 ? 67.662 -7.158 -11.500 1.00 82.68 478 LEU B O 1
ATOM 12900 N N . GLY B 1 479 ? 67.137 -5.647 -9.968 1.00 93.19 479 GLY B N 1
ATOM 12901 C CA . GLY B 1 479 ? 66.844 -4.629 -10.946 1.00 96.10 479 GLY B CA 1
ATOM 12902 C C . GLY B 1 479 ? 68.063 -4.422 -11.787 1.00 101.38 479 GLY B C 1
ATOM 12903 O O . GLY B 1 479 ? 67.984 -4.278 -12.995 1.00 105.05 479 GLY B O 1
ATOM 12904 N N . SER B 1 480 ? 69.205 -4.439 -11.122 1.00 104.52 480 SER B N 1
ATOM 12905 C CA . SER B 1 480 ? 70.484 -4.235 -11.769 1.00 104.38 480 SER B CA 1
ATOM 12906 C C . SER B 1 480 ? 70.694 -5.335 -12.760 1.00 104.62 480 SER B C 1
ATOM 12907 O O . SER B 1 480 ? 71.220 -5.125 -13.842 1.00 105.29 480 SER B O 1
ATOM 12910 N N . ILE B 1 481 ? 70.230 -6.518 -12.405 1.00 103.51 481 ILE B N 1
ATOM 12911 C CA . ILE B 1 481 ? 70.402 -7.651 -13.278 1.00 102.92 481 ILE B CA 1
ATOM 12912 C C . ILE B 1 481 ? 69.705 -7.391 -14.588 1.00 103.83 481 ILE B C 1
ATOM 12913 O O . ILE B 1 481 ? 70.236 -7.678 -15.645 1.00 100.72 481 ILE B O 1
ATOM 12918 N N . ARG B 1 482 ? 68.511 -6.837 -14.517 1.00 107.28 482 ARG B N 1
ATOM 12919 C CA . ARG B 1 482 ? 67.768 -6.604 -15.726 1.00 112.60 482 ARG B CA 1
ATOM 12920 C C . ARG B 1 482 ? 68.561 -5.655 -16.573 1.00 117.49 482 ARG B C 1
ATOM 12921 O O . ARG B 1 482 ? 68.670 -5.823 -17.782 1.00 118.74 482 ARG B O 1
ATOM 12929 N N . ASN B 1 483 ? 69.156 -4.695 -15.896 1.00 120.52 483 ASN B N 1
ATOM 12930 C CA . ASN B 1 483 ? 69.943 -3.669 -16.533 1.00 119.83 483 ASN B CA 1
ATOM 12931 C C . ASN B 1 483 ? 71.126 -4.275 -17.251 1.00 119.59 483 ASN B C 1
ATOM 12932 O O . ASN B 1 483 ? 71.429 -3.912 -18.375 1.00 113.29 483 ASN B O 1
ATOM 12937 N N . GLN B 1 484 ? 71.732 -5.260 -16.610 1.00 124.86 484 GLN B N 1
ATOM 12938 C CA . GLN B 1 484 ? 72.861 -5.941 -17.207 1.00 125.37 484 GLN B CA 1
ATOM 12939 C C . GLN B 1 484 ? 72.494 -6.682 -18.466 1.00 128.53 484 GLN B C 1
ATOM 12940 O O . GLN B 1 484 ? 73.248 -6.677 -19.423 1.00 129.17 484 GLN B O 1
ATOM 12946 N N . ILE B 1 485 ? 71.310 -7.274 -18.477 1.00 129.43 485 ILE B N 1
ATOM 12947 C CA . ILE B 1 485 ? 70.833 -8.065 -19.604 1.00 126.65 485 ILE B CA 1
ATOM 12948 C C . ILE B 1 485 ? 70.541 -7.354 -20.935 1.00 130.22 485 ILE B C 1
ATOM 12949 O O . ILE B 1 485 ? 70.996 -7.818 -21.969 1.00 123.44 485 ILE B O 1
ATOM 12954 N N . GLU B 1 486 ? 69.785 -6.266 -20.940 1.00 138.59 486 GLU B N 1
ATOM 12955 C CA . GLU B 1 486 ? 69.451 -5.628 -22.222 1.00 141.14 486 GLU B CA 1
ATOM 12956 C C . GLU B 1 486 ? 70.610 -5.132 -23.072 1.00 141.06 486 GLU B C 1
ATOM 12957 O O . GLU B 1 486 ? 70.694 -5.471 -24.250 1.00 140.80 486 GLU B O 1
ATOM 12963 N N . ASN B 1 487 ? 71.488 -4.313 -22.509 1.00 141.03 487 ASN B N 1
ATOM 12964 C CA . ASN B 1 487 ? 72.607 -3.814 -23.295 1.00 142.81 487 ASN B CA 1
ATOM 12965 C C . ASN B 1 487 ? 73.853 -3.510 -22.479 1.00 141.99 487 ASN B C 1
ATOM 12966 O O . ASN B 1 487 ? 74.938 -3.339 -23.034 1.00 139.31 487 ASN B O 1
ATOM 12971 N N . LEU B 1 511 ? 61.459 -3.727 -10.554 1.00 118.93 511 LEU B N 1
ATOM 12972 C CA . LEU B 1 511 ? 62.231 -4.116 -9.389 1.00 116.07 511 LEU B CA 1
ATOM 12973 C C . LEU B 1 511 ? 63.100 -3.039 -8.742 1.00 110.31 511 LEU B C 1
ATOM 12974 O O . LEU B 1 511 ? 64.032 -3.327 -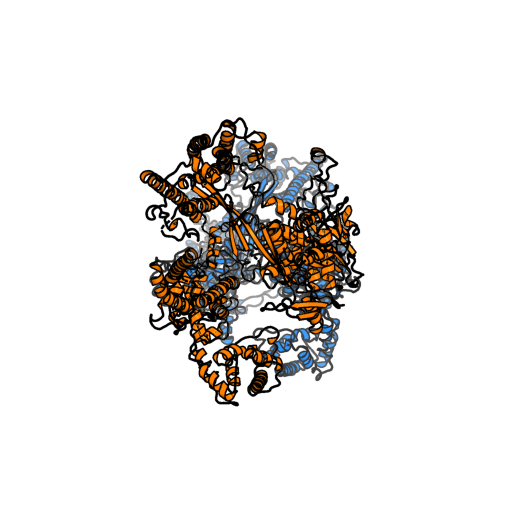7.988 1.00 102.06 511 LEU B O 1
ATOM 12979 N N . LYS B 1 512 ? 62.668 -1.802 -8.923 1.00 105.61 512 LYS B N 1
ATOM 12980 C CA . LYS B 1 512 ? 63.356 -0.637 -8.421 1.00 101.31 512 LYS B CA 1
ATOM 12981 C C . LYS B 1 512 ? 63.395 -0.673 -6.916 1.00 99.99 512 LYS B C 1
ATOM 12982 O O . LYS B 1 512 ? 62.594 -1.339 -6.297 1.00 104.42 512 LYS B O 1
ATOM 12984 N N . LYS B 1 513 ? 64.387 -0.017 -6.341 1.00 94.52 513 LYS B N 1
ATOM 12985 C CA . LYS B 1 513 ? 64.519 -0.007 -4.904 1.00 84.74 513 LYS B CA 1
ATOM 12986 C C . LYS B 1 513 ? 63.471 0.877 -4.318 1.00 77.77 513 LYS B C 1
ATOM 12987 O O . LYS B 1 513 ? 63.100 1.890 -4.887 1.00 71.06 513 LYS B O 1
ATOM 12989 N N . LEU B 1 514 ? 62.984 0.463 -3.169 1.00 73.66 514 LEU B N 1
ATOM 12990 C CA . LEU B 1 514 ? 61.983 1.204 -2.471 1.00 70.92 514 LEU B CA 1
ATOM 12991 C C . LEU B 1 514 ? 62.622 2.180 -1.533 1.00 63.55 514 LEU B C 1
ATOM 12992 O O . LEU B 1 514 ? 63.638 1.907 -0.942 1.00 56.10 514 LEU B O 1
ATOM 12997 N N . PRO B 1 515 ? 62.004 3.344 -1.435 1.00 59.54 515 PRO B N 1
ATOM 12998 C CA . PRO B 1 515 ? 62.380 4.472 -0.627 1.00 56.93 515 PRO B CA 1
ATOM 12999 C C . PRO B 1 515 ? 62.576 4.062 0.783 1.00 52.20 515 PRO B C 1
ATOM 13000 O O . PRO B 1 515 ? 62.313 2.944 1.139 1.00 50.93 515 PRO B O 1
ATOM 13004 N N . LYS B 1 516 ? 63.021 5.006 1.582 1.00 48.00 516 LYS B N 1
ATOM 13005 C CA . LYS B 1 516 ? 63.326 4.767 2.948 1.00 45.42 516 LYS B CA 1
ATOM 13006 C C . LYS B 1 516 ? 62.143 4.982 3.810 1.00 43.41 516 LYS B C 1
ATOM 13007 O O . LYS B 1 516 ? 61.132 5.439 3.373 1.00 40.71 516 LYS B O 1
ATOM 13013 N N . LEU B 1 517 ? 62.308 4.622 5.062 1.00 43.92 517 LEU B N 1
ATOM 13014 C CA . LEU B 1 517 ? 61.330 4.773 6.090 1.00 45.06 517 LEU B CA 1
ATOM 13015 C C . LEU B 1 517 ? 62.049 5.730 6.960 1.00 47.02 517 LEU B C 1
ATOM 13016 O O . LEU B 1 517 ? 63.010 5.344 7.579 1.00 47.74 517 LEU B O 1
ATOM 13021 N N . ASN B 1 518 ? 61.571 6.964 7.018 1.00 46.97 518 ASN B N 1
ATOM 13022 C CA . ASN B 1 518 ? 62.187 8.063 7.746 1.00 46.28 518 ASN B CA 1
ATOM 13023 C C . ASN B 1 518 ? 62.584 7.942 9.183 1.00 46.91 518 ASN B C 1
ATOM 13024 O O . ASN B 1 518 ? 62.163 7.074 9.910 1.00 48.96 518 ASN B O 1
ATOM 13029 N N . GLY B 1 519 ? 63.388 8.893 9.595 1.00 45.59 519 GLY B N 1
ATOM 13030 C CA . GLY B 1 519 ? 63.816 8.956 10.960 1.00 47.41 519 GLY B CA 1
ATOM 13031 C C . GLY B 1 519 ? 63.741 10.366 11.476 1.00 48.44 519 GLY B C 1
ATOM 13032 O O . GLY B 1 519 ? 63.389 11.258 10.752 1.00 47.83 519 GLY B O 1
ATOM 13033 N N . LEU B 1 520 ? 64.020 10.540 12.758 1.00 48.50 520 LEU B N 1
ATOM 13034 C CA . LEU B 1 520 ? 64.084 11.841 13.387 1.00 48.26 520 LEU B CA 1
ATOM 13035 C C . LEU B 1 520 ? 65.483 12.003 13.939 1.00 48.16 520 LEU B C 1
ATOM 13036 O O . LEU B 1 520 ? 66.218 11.053 14.087 1.00 50.37 520 LEU B O 1
ATOM 13041 N N . GLY B 1 521 ? 65.854 13.217 14.271 1.00 46.72 521 GLY B N 1
ATOM 13042 C CA . GLY B 1 521 ? 67.165 13.471 14.785 1.00 45.70 521 GLY B CA 1
ATOM 13043 C C . GLY B 1 521 ? 67.185 14.825 15.408 1.00 45.02 521 GLY B C 1
ATOM 13044 O O . GLY B 1 521 ? 66.159 15.454 15.613 1.00 44.73 521 GLY B O 1
ATOM 13045 N N . GLY B 1 522 ? 68.364 15.287 15.734 1.00 42.84 522 GLY B N 1
ATOM 13046 C CA . GLY B 1 522 ? 68.435 16.592 16.308 1.00 41.85 522 GLY B CA 1
ATOM 13047 C C . GLY B 1 522 ? 69.441 16.630 17.388 1.00 40.58 522 GLY B C 1
ATOM 13048 O O . GLY B 1 522 ? 70.086 15.659 17.686 1.00 38.87 522 GLY B O 1
ATOM 13049 N N . GLY B 1 523 ? 69.533 17.787 17.999 1.00 40.10 523 GLY B N 1
ATOM 13050 C CA . GLY B 1 523 ? 70.430 18.008 19.095 1.00 38.47 523 GLY B CA 1
ATOM 13051 C C . GLY B 1 523 ? 71.748 18.430 18.553 1.00 36.81 523 GLY B C 1
ATOM 13052 O O . GLY B 1 523 ? 72.076 18.150 17.423 1.00 34.72 523 GLY B O 1
ATOM 13053 N N . VAL B 1 524 ? 72.512 19.124 19.367 1.00 35.34 524 VAL B N 1
ATOM 13054 C CA . VAL B 1 524 ? 73.809 19.542 18.936 1.00 34.35 524 VAL B CA 1
ATOM 13055 C C . VAL B 1 524 ? 74.569 18.271 18.726 1.00 34.30 524 VAL B C 1
ATOM 13056 O O . VAL B 1 524 ? 74.468 17.369 19.517 1.00 33.61 524 VAL B O 1
ATOM 13060 N N . PRO B 1 525 ? 75.316 18.184 17.629 1.00 35.17 525 PRO B N 1
ATOM 13061 C CA . PRO B 1 525 ? 76.078 16.986 17.315 1.00 36.72 525 PRO B CA 1
ATOM 13062 C C . PRO B 1 525 ? 77.288 16.806 18.195 1.00 39.36 525 PRO B C 1
ATOM 13063 O O . PRO B 1 525 ? 77.721 17.738 18.828 1.00 39.70 525 PRO B O 1
ATOM 13067 N N . LYS B 1 526 ? 77.797 15.592 18.287 1.00 41.49 526 LYS B N 1
ATOM 13068 C CA . LYS B 1 526 ? 78.931 15.353 19.131 1.00 44.01 526 LYS B CA 1
ATOM 13069 C C . LYS B 1 526 ? 80.134 15.358 18.264 1.00 45.98 526 LYS B C 1
ATOM 13070 O O . LYS B 1 526 ? 80.464 14.372 17.681 1.00 45.43 526 LYS B O 1
ATOM 13072 N N . GLN B 1 527 ? 80.787 16.499 18.184 1.00 48.53 527 GLN B N 1
ATOM 13073 C CA . GLN B 1 527 ? 81.928 16.679 17.323 1.00 48.56 527 GLN B CA 1
ATOM 13074 C C . GLN B 1 527 ? 83.174 15.893 17.573 1.00 46.21 527 GLN B C 1
ATOM 13075 O O . GLN B 1 527 ? 83.792 15.431 16.653 1.00 42.74 527 GLN B O 1
ATOM 13081 N N . GLN B 1 528 ? 83.590 15.820 18.812 1.00 46.57 528 GLN B N 1
ATOM 13082 C CA . GLN B 1 528 ? 84.802 15.115 19.116 1.00 48.14 528 GLN B CA 1
ATOM 13083 C C . GLN B 1 528 ? 84.612 13.708 18.761 1.00 46.81 528 GLN B C 1
ATOM 13084 O O . GLN B 1 528 ? 85.451 13.086 18.187 1.00 44.60 528 GLN B O 1
ATOM 13090 N N . GLU B 1 529 ? 83.473 13.200 19.120 1.00 48.58 529 GLU B N 1
ATOM 13091 C CA . GLU B 1 529 ? 83.202 11.831 18.891 1.00 50.02 529 GLU B CA 1
ATOM 13092 C C . GLU B 1 529 ? 83.234 11.517 17.438 1.00 49.13 529 GLU B C 1
ATOM 13093 O O . GLU B 1 529 ? 83.729 10.498 17.050 1.00 48.72 529 GLU B O 1
ATOM 13099 N N . LEU B 1 530 ? 82.614 12.351 16.637 1.00 47.80 530 LEU B N 1
ATOM 13100 C CA . LEU B 1 530 ? 82.582 12.142 15.207 1.00 45.75 530 LEU B CA 1
ATOM 13101 C C . LEU B 1 530 ? 83.947 12.244 14.642 1.00 43.58 530 LEU B C 1
ATOM 13102 O O . LEU B 1 530 ? 84.324 11.486 13.798 1.00 42.23 530 LEU B O 1
ATOM 13107 N N . LEU B 1 531 ? 84.683 13.228 15.100 1.00 41.90 531 LEU B N 1
ATOM 13108 C CA . LEU B 1 531 ? 86.012 13.471 14.620 1.00 39.59 531 LEU B CA 1
ATOM 13109 C C . LEU B 1 531 ? 86.872 12.283 14.901 1.00 40.22 531 LEU B C 1
ATOM 13110 O O . LEU B 1 531 ? 87.694 11.923 14.114 1.00 40.07 531 LEU B O 1
ATOM 13115 N N . ASP B 1 532 ? 86.699 11.688 16.057 1.00 41.34 532 ASP B N 1
ATOM 13116 C CA . ASP B 1 532 ? 87.476 10.537 16.420 1.00 42.28 532 ASP B CA 1
ATOM 13117 C C . ASP B 1 532 ? 87.176 9.436 15.462 1.00 41.63 532 ASP B C 1
ATOM 13118 O O . ASP B 1 532 ? 88.044 8.756 14.996 1.00 39.75 532 ASP B O 1
ATOM 13123 N N . LYS B 1 533 ? 85.912 9.267 15.164 1.00 42.67 533 LYS B N 1
ATOM 13124 C CA . LYS B 1 533 ? 85.495 8.195 14.319 1.00 43.24 533 LYS B CA 1
ATOM 13125 C C . LYS B 1 533 ? 86.100 8.299 12.985 1.00 43.16 533 LYS B C 1
ATOM 13126 O O . LYS B 1 533 ? 86.434 7.314 12.389 1.00 42.30 533 LYS B O 1
ATOM 13128 N N . ALA B 1 534 ? 86.201 9.499 12.470 1.00 45.10 534 ALA B N 1
ATOM 13129 C CA . ALA B 1 534 ? 86.801 9.685 11.179 1.00 46.87 534 ALA B CA 1
ATOM 13130 C C . ALA B 1 534 ? 88.239 9.293 11.222 1.00 49.62 534 ALA B C 1
ATOM 13131 O O . ALA B 1 534 ? 88.745 8.661 10.325 1.00 49.03 534 ALA B O 1
ATOM 13133 N N . LEU B 1 535 ? 88.918 9.676 12.277 1.00 54.81 535 LEU B N 1
ATOM 13134 C CA . LEU B 1 535 ? 90.324 9.408 12.333 1.00 56.51 535 LEU B CA 1
ATOM 13135 C C . LEU B 1 535 ? 90.476 7.953 12.233 1.00 57.88 535 LEU B C 1
ATOM 13136 O O . LEU B 1 535 ? 91.199 7.486 11.406 1.00 53.73 535 LEU B O 1
ATOM 13141 N N . GLU B 1 536 ? 89.750 7.226 13.044 1.00 64.37 536 GLU B N 1
ATOM 13142 C CA . GLU B 1 536 ? 89.880 5.798 13.034 1.00 71.38 536 GLU B CA 1
ATOM 13143 C C . GLU B 1 536 ? 89.540 5.302 11.676 1.00 68.95 536 GLU B C 1
ATOM 13144 O O . GLU B 1 536 ? 90.152 4.381 11.177 1.00 67.95 536 GLU B O 1
ATOM 13150 N N . SER B 1 537 ? 88.508 5.853 11.079 1.00 66.86 537 SER B N 1
ATOM 13151 C CA . SER B 1 537 ? 88.109 5.355 9.790 1.00 65.28 537 SER B CA 1
ATOM 13152 C C . SER B 1 537 ? 89.155 5.574 8.741 1.00 63.16 537 SER B C 1
ATOM 13153 O O . SER B 1 537 ? 89.358 4.740 7.878 1.00 61.66 537 SER B O 1
ATOM 13156 N N . VAL B 1 538 ? 89.798 6.724 8.784 1.00 61.93 538 VAL B N 1
ATOM 13157 C CA . VAL B 1 538 ? 90.791 7.007 7.779 1.00 60.73 538 VAL B CA 1
ATOM 13158 C C . VAL B 1 538 ? 91.933 6.057 7.857 1.00 61.48 538 VAL B C 1
ATOM 13159 O O . VAL B 1 538 ? 92.454 5.621 6.858 1.00 58.07 538 VAL B O 1
ATOM 13163 N N . LYS B 1 539 ? 92.360 5.778 9.067 1.00 63.79 539 LYS B N 1
ATOM 13164 C CA . LYS B 1 539 ? 93.485 4.923 9.237 1.00 63.76 539 LYS B CA 1
ATOM 13165 C C . LYS B 1 539 ? 93.092 3.605 8.679 1.00 61.86 539 LYS B C 1
ATOM 13166 O O . LYS B 1 539 ? 93.773 3.045 7.856 1.00 58.93 539 LYS B O 1
ATOM 13172 N N . GLN B 1 540 ? 91.963 3.126 9.140 1.00 63.21 540 GLN B N 1
ATOM 13173 C CA . GLN B 1 540 ? 91.470 1.834 8.751 1.00 65.65 540 GLN B CA 1
ATOM 13174 C C . GLN B 1 540 ? 91.250 1.723 7.296 1.00 65.30 540 GLN B C 1
ATOM 13175 O O . GLN B 1 540 ? 91.495 0.714 6.699 1.00 63.99 540 GLN B O 1
ATOM 13181 N N . ILE B 1 541 ? 90.726 2.774 6.726 1.00 68.14 541 ILE B N 1
ATOM 13182 C CA . ILE B 1 541 ? 90.426 2.757 5.326 1.00 71.49 541 ILE B CA 1
ATOM 13183 C C . ILE B 1 541 ? 91.673 2.701 4.473 1.00 73.98 541 ILE B C 1
ATOM 13184 O O . ILE B 1 541 ? 91.700 2.071 3.453 1.00 77.76 541 ILE B O 1
ATOM 13189 N N . ARG B 1 542 ? 92.688 3.445 4.862 1.00 74.66 542 ARG B N 1
ATOM 13190 C CA . ARG B 1 542 ? 93.942 3.460 4.132 1.00 75.26 542 ARG B CA 1
ATOM 13191 C C . ARG B 1 542 ? 94.532 2.058 4.275 1.00 77.48 542 ARG B C 1
ATOM 13192 O O . ARG B 1 542 ? 95.088 1.497 3.349 1.00 73.24 542 ARG B O 1
ATOM 13200 N N . HIS B 1 543 ? 94.321 1.478 5.442 1.00 82.07 543 HIS B N 1
ATOM 13201 C CA . HIS B 1 543 ? 94.848 0.175 5.782 1.00 85.50 543 HIS B CA 1
ATOM 13202 C C . HIS B 1 543 ? 94.371 -0.899 4.863 1.00 83.66 543 HIS B C 1
ATOM 13203 O O . HIS B 1 543 ? 95.104 -1.798 4.554 1.00 83.79 543 HIS B O 1
ATOM 13210 N N . TYR B 1 544 ? 93.134 -0.838 4.431 1.00 83.46 544 TYR B N 1
ATOM 13211 C CA . TYR B 1 544 ? 92.673 -1.873 3.543 1.00 84.68 544 TYR B CA 1
ATOM 13212 C C . TYR B 1 544 ? 92.944 -1.526 2.101 1.00 81.46 544 TYR B C 1
ATOM 13213 O O . TYR B 1 544 ? 92.741 -2.326 1.212 1.00 77.52 544 TYR B O 1
ATOM 13222 N N . GLN B 1 545 ? 93.342 -0.307 1.847 1.00 81.08 545 GLN B N 1
ATOM 13223 C CA . GLN B 1 545 ? 93.606 0.036 0.479 1.00 82.98 545 GLN B CA 1
ATOM 13224 C C . GLN B 1 545 ? 94.759 -0.761 -0.024 1.00 82.88 545 GLN B C 1
ATOM 13225 O O . GLN B 1 545 ? 94.759 -1.223 -1.140 1.00 78.96 545 GLN B O 1
ATOM 13231 N N . ARG B 1 546 ? 95.786 -0.890 0.788 1.00 85.42 546 ARG B N 1
ATOM 13232 C CA . ARG B 1 546 ? 96.952 -1.595 0.326 1.00 85.27 546 ARG B CA 1
ATOM 13233 C C . ARG B 1 546 ? 96.659 -3.032 0.002 1.00 83.48 546 ARG B C 1
ATOM 13234 O O . ARG B 1 546 ? 96.923 -3.503 -1.098 1.00 77.66 546 ARG B O 1
ATOM 13242 N N . ILE B 1 547 ? 96.058 -3.693 0.974 1.00 81.23 547 ILE B N 1
ATOM 13243 C CA . ILE B 1 547 ? 95.879 -5.099 0.897 1.00 79.34 547 ILE B CA 1
ATOM 13244 C C . ILE B 1 547 ? 95.130 -5.420 -0.361 1.00 82.76 547 ILE B C 1
ATOM 13245 O O . ILE B 1 547 ? 95.537 -6.284 -1.105 1.00 84.71 547 ILE B O 1
ATOM 13250 N N . ASP B 1 548 ? 94.055 -4.674 -0.593 1.00 85.22 548 ASP B N 1
ATOM 13251 C CA . ASP B 1 548 ? 93.259 -4.833 -1.792 1.00 85.29 548 ASP B CA 1
ATOM 13252 C C . ASP B 1 548 ? 94.175 -4.530 -2.965 1.00 85.58 548 ASP B C 1
ATOM 13253 O O . ASP B 1 548 ? 94.008 -5.086 -4.051 1.00 88.45 548 ASP B O 1
ATOM 13258 N N . PHE B 1 549 ? 95.149 -3.646 -2.749 1.00 83.56 549 PHE B N 1
ATOM 13259 C CA . PHE B 1 549 ? 96.090 -3.327 -3.823 1.00 82.07 549 PHE B CA 1
ATOM 13260 C C . PHE B 1 549 ? 97.198 -4.334 -4.080 1.00 85.25 549 PHE B C 1
ATOM 13261 O O . PHE B 1 549 ? 97.445 -4.731 -5.203 1.00 83.25 549 PHE B O 1
ATOM 13269 N N . GLU B 1 550 ? 97.914 -4.704 -3.037 1.00 87.68 550 GLU B N 1
ATOM 13270 C CA . GLU B 1 550 ? 98.986 -5.630 -3.235 1.00 87.04 550 GLU B CA 1
ATOM 13271 C C . GLU B 1 550 ? 98.504 -6.949 -3.742 1.00 86.26 550 GLU B C 1
ATOM 13272 O O . GLU B 1 550 ? 99.067 -7.479 -4.674 1.00 83.82 550 GLU B O 1
ATOM 13278 N N . ARG B 1 551 ? 97.492 -7.480 -3.062 1.00 86.43 551 ARG B N 1
ATOM 13279 C CA . ARG B 1 551 ? 96.904 -8.776 -3.365 1.00 86.60 551 ARG B CA 1
ATOM 13280 C C . ARG B 1 551 ? 96.583 -8.999 -4.833 1.00 86.01 551 ARG B C 1
ATOM 13281 O O . ARG B 1 551 ? 96.871 -10.067 -5.374 1.00 87.15 551 ARG B O 1
ATOM 13289 N N . VAL B 1 552 ? 95.990 -8.007 -5.488 1.00 87.26 552 VAL B N 1
ATOM 13290 C CA . VAL B 1 552 ? 95.645 -8.203 -6.874 1.00 89.11 552 VAL B CA 1
ATOM 13291 C C . VAL B 1 552 ? 96.857 -8.265 -7.771 1.00 92.04 552 VAL B C 1
ATOM 13292 O O . VAL B 1 552 ? 96.955 -9.166 -8.579 1.00 99.88 552 VAL B O 1
ATOM 13296 N N . ILE B 1 553 ? 97.776 -7.319 -7.675 1.00 94.00 553 ILE B N 1
ATOM 13297 C CA . ILE B 1 553 ? 98.911 -7.365 -8.590 1.00 96.92 553 ILE B CA 1
ATOM 13298 C C . ILE B 1 553 ? 99.675 -8.657 -8.377 1.00 99.59 553 ILE B C 1
ATOM 13299 O O . ILE B 1 553 ? 100.074 -9.324 -9.324 1.00 94.36 553 ILE B O 1
ATOM 13304 N N . GLN B 1 554 ? 99.875 -8.982 -7.107 1.00 104.78 554 GLN B N 1
ATOM 13305 C CA . GLN B 1 554 ? 100.607 -10.184 -6.733 1.00 104.53 554 GLN B CA 1
ATOM 13306 C C . GLN B 1 554 ? 99.878 -11.299 -7.435 1.00 104.69 554 GLN B C 1
ATOM 13307 O O . GLN B 1 554 ? 100.485 -12.221 -7.935 1.00 101.66 554 GLN B O 1
ATOM 13313 N N . TRP B 1 555 ? 98.572 -11.161 -7.445 1.00 105.78 555 TRP B N 1
ATOM 13314 C CA . TRP B 1 555 ? 97.721 -12.066 -8.133 1.00 105.66 555 TRP B CA 1
ATOM 13315 C C . TRP B 1 555 ? 98.019 -11.928 -9.585 1.00 100.46 555 TRP B C 1
ATOM 13316 O O . TRP B 1 555 ? 97.912 -12.872 -10.314 1.00 104.90 555 TRP B O 1
ATOM 13327 N N . ALA B 1 556 ? 98.244 -10.714 -10.045 1.00 94.31 556 ALA B N 1
ATOM 13328 C CA . ALA B 1 556 ? 98.462 -10.522 -11.463 1.00 93.46 556 ALA B CA 1
ATOM 13329 C C . ALA B 1 556 ? 99.693 -11.200 -11.890 1.00 94.94 556 ALA B C 1
ATOM 13330 O O . ALA B 1 556 ? 99.770 -11.762 -12.961 1.00 97.82 556 ALA B O 1
ATOM 13332 N N . VAL B 1 557 ? 100.713 -11.049 -11.080 1.00 96.48 557 VAL B N 1
ATOM 13333 C CA . VAL B 1 557 ? 102.002 -11.583 -11.425 1.00 97.53 557 VAL B CA 1
ATOM 13334 C C . VAL B 1 557 ? 102.121 -13.088 -11.575 1.00 97.22 557 VAL B C 1
ATOM 13335 O O . VAL B 1 557 ? 102.663 -13.576 -12.553 1.00 97.61 557 VAL B O 1
ATOM 13339 N N . ASN B 1 558 ? 101.648 -13.814 -10.575 1.00 95.77 558 ASN B N 1
ATOM 13340 C CA . ASN B 1 558 ? 101.756 -15.259 -10.553 1.00 90.79 558 ASN B CA 1
ATOM 13341 C C . ASN B 1 558 ? 101.068 -15.771 -11.778 1.00 89.25 558 ASN B C 1
ATOM 13342 O O . ASN B 1 558 ? 101.508 -16.697 -12.416 1.00 89.14 558 ASN B O 1
ATOM 13347 N N . GLU B 1 559 ? 99.913 -15.221 -12.059 1.00 88.14 559 GLU B N 1
ATOM 13348 C CA . GLU B 1 559 ? 99.212 -15.613 -13.250 1.00 89.87 559 GLU B CA 1
ATOM 13349 C C . GLU B 1 559 ? 99.821 -14.977 -14.480 1.00 87.56 559 GLU B C 1
ATOM 13350 O O . GLU B 1 559 ? 99.426 -15.277 -15.591 1.00 81.04 559 GLU B O 1
ATOM 13356 N N . HIS B 1 560 ? 100.684 -14.009 -14.232 1.00 90.47 560 HIS B N 1
ATOM 13357 C CA . HIS B 1 560 ? 101.414 -13.290 -15.258 1.00 95.08 560 HIS B CA 1
ATOM 13358 C C . HIS B 1 560 ? 100.531 -12.510 -16.210 1.00 95.66 560 HIS B C 1
ATOM 13359 O O . HIS B 1 560 ? 100.922 -12.232 -17.327 1.00 92.46 560 HIS B O 1
ATOM 13366 N N . CYS B 1 561 ? 99.334 -12.148 -15.802 1.00 102.45 561 CYS B N 1
ATOM 13367 C CA . CYS B 1 561 ? 98.488 -11.360 -16.693 1.00 106.59 561 CYS B CA 1
ATOM 13368 C C . CYS B 1 56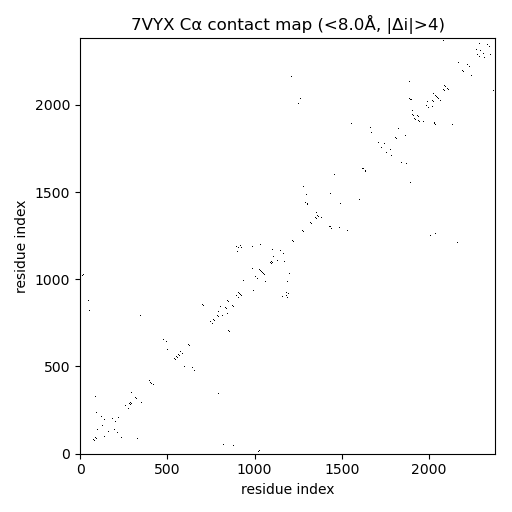1 ? 98.908 -9.941 -17.001 1.00 107.03 561 CYS B C 1
ATOM 13369 O O . CYS B 1 561 ? 98.652 -9.470 -18.089 1.00 102.53 561 CYS B O 1
ATOM 13372 N N . LEU B 1 562 ? 99.603 -9.260 -16.093 1.00 111.86 562 LEU B N 1
ATOM 13373 C CA . LEU B 1 562 ? 99.934 -7.832 -16.279 1.00 110.16 562 LEU B CA 1
ATOM 13374 C C . LEU B 1 562 ? 100.779 -7.524 -17.478 1.00 106.42 562 LEU B C 1
ATOM 13375 O O . LEU B 1 562 ? 101.782 -8.149 -17.678 1.00 105.28 562 LEU B O 1
ATOM 13380 N N . GLU B 1 563 ? 100.296 -6.635 -18.331 1.00 107.91 563 GLU B N 1
ATOM 13381 C CA . GLU B 1 563 ? 100.982 -6.278 -19.567 1.00 107.94 563 GLU B CA 1
ATOM 13382 C C . GLU B 1 563 ? 102.005 -5.187 -19.394 1.00 111.57 563 GLU B C 1
ATOM 13383 O O . GLU B 1 563 ? 102.424 -4.949 -18.264 1.00 106.91 563 GLU B O 1
ATOM 13389 N N . THR B 1 564 ? 102.402 -4.500 -20.454 1.00 119.93 564 THR B N 1
ATOM 13390 C CA . THR B 1 564 ? 103.387 -3.465 -20.217 1.00 126.55 564 THR B CA 1
ATOM 13391 C C . THR B 1 564 ? 102.635 -2.279 -19.774 1.00 126.14 564 THR B C 1
ATOM 13392 O O . THR B 1 564 ? 101.982 -1.633 -20.551 1.00 128.37 564 THR B O 1
ATOM 13396 N N . VAL B 1 565 ? 102.774 -1.957 -18.517 1.00 129.14 565 VAL B N 1
ATOM 13397 C CA . VAL B 1 565 ? 102.018 -0.880 -17.968 1.00 130.24 565 VAL B CA 1
ATOM 13398 C C . VAL B 1 565 ? 102.388 0.412 -18.684 1.00 126.15 565 VAL B C 1
ATOM 13399 O O . VAL B 1 565 ? 101.533 1.241 -18.954 1.00 113.11 565 VAL B O 1
ATOM 13403 N N . PRO B 1 566 ? 103.660 0.549 -19.032 1.00 125.55 566 PRO B N 1
ATOM 13404 C CA . PRO B 1 566 ? 104.277 1.678 -19.724 1.00 118.67 566 PRO B CA 1
ATOM 13405 C C . PRO B 1 566 ? 103.716 1.793 -21.111 1.00 110.98 566 PRO B C 1
ATOM 13406 O O . PRO B 1 566 ? 103.649 2.879 -21.600 1.00 99.71 566 PRO B O 1
ATOM 13410 N N . LYS B 1 567 ? 103.428 0.682 -21.771 1.00 112.77 567 LYS B N 1
ATOM 13411 C CA . LYS B 1 567 ? 102.897 0.692 -23.131 1.00 109.75 567 LYS B CA 1
ATOM 13412 C C . LYS B 1 567 ? 101.403 0.584 -23.148 1.00 105.65 567 LYS B C 1
ATOM 13413 O O . LYS B 1 567 ? 100.802 0.575 -24.191 1.00 106.19 567 LYS B O 1
ATOM 13419 N N . PHE B 1 568 ? 100.795 0.512 -21.982 1.00 104.08 568 PHE B N 1
ATOM 13420 C CA . PHE B 1 568 ? 99.369 0.373 -21.916 1.00 101.94 568 PHE B CA 1
ATOM 13421 C C . PHE B 1 568 ? 98.860 1.607 -22.552 1.00 100.20 568 PHE B C 1
ATOM 13422 O O . PHE B 1 568 ? 97.943 1.565 -23.344 1.00 96.89 568 PHE B O 1
ATOM 13430 N N . LEU B 1 569 ? 99.475 2.733 -22.204 1.00 104.73 569 LEU B N 1
ATOM 13431 C CA . LEU B 1 569 ? 99.099 4.017 -22.775 1.00 109.54 569 LEU B CA 1
ATOM 13432 C C . LEU B 1 569 ? 99.352 4.076 -24.279 1.00 109.44 569 LEU B C 1
ATOM 13433 O O . LEU B 1 569 ? 98.483 4.469 -25.053 1.00 117.88 569 LEU B O 1
ATOM 13438 N N . VAL B 1 570 ? 100.549 3.665 -24.682 1.00 104.32 570 VAL B N 1
ATOM 13439 C CA . VAL B 1 570 ? 100.911 3.637 -26.096 1.00 100.40 570 VAL B CA 1
ATOM 13440 C C . VAL B 1 570 ? 99.998 2.898 -27.076 1.00 98.42 570 VAL B C 1
ATOM 13441 O O . VAL B 1 570 ? 99.678 3.397 -28.156 1.00 93.21 570 VAL B O 1
ATOM 13445 N N . ASP B 1 571 ? 99.567 1.708 -26.671 1.00 100.10 571 ASP B N 1
ATOM 13446 C CA . ASP B 1 571 ? 98.634 0.919 -27.464 1.00 99.54 571 ASP B CA 1
ATOM 13447 C C . ASP B 1 571 ? 97.190 1.177 -26.977 1.00 99.10 571 ASP B C 1
ATOM 13448 O O . ASP B 1 571 ? 96.195 0.820 -27.608 1.00 97.95 571 ASP B O 1
ATOM 13453 N N . ALA B 1 572 ? 97.122 1.847 -25.831 1.00 100.38 572 ALA B N 1
ATOM 13454 C CA . ALA B 1 572 ? 95.847 2.216 -25.230 1.00 101.54 572 ALA B CA 1
ATOM 13455 C C . ALA B 1 572 ? 95.365 3.406 -26.052 1.00 100.74 572 ALA B C 1
ATOM 13456 O O . ALA B 1 572 ? 94.222 3.435 -26.507 1.00 101.27 572 ALA B O 1
ATOM 13458 N N . GLU B 1 573 ? 96.243 4.386 -26.238 1.00 99.62 573 GLU B N 1
ATOM 13459 C CA . GLU B 1 573 ? 95.902 5.576 -27.009 1.00 99.05 573 GLU B CA 1
ATOM 13460 C C . GLU B 1 573 ? 95.768 5.250 -28.491 1.00 100.06 573 GLU B C 1
ATOM 13461 O O . GLU B 1 573 ? 94.887 5.779 -29.170 1.00 98.09 573 GLU B O 1
ATOM 13463 N N . LYS B 1 574 ? 96.639 4.380 -28.995 1.00 100.96 574 LYS B N 1
ATOM 13464 C CA . LYS B 1 574 ? 96.579 4.013 -30.400 1.00 101.17 574 LYS B CA 1
ATOM 13465 C C . LYS B 1 574 ? 95.277 3.373 -30.802 1.00 101.91 574 LYS B C 1
ATOM 13466 O O . LYS B 1 574 ? 94.864 3.457 -31.941 1.00 102.79 574 LYS B O 1
ATOM 13468 N N . LYS B 1 575 ? 94.647 2.715 -29.854 1.00 103.05 575 LYS B N 1
ATOM 13469 C CA . LYS B 1 575 ? 93.408 2.026 -30.100 1.00 100.68 575 LYS B CA 1
ATOM 13470 C C . LYS B 1 575 ? 92.289 2.952 -30.483 1.00 98.37 575 LYS B C 1
ATOM 13471 O O . LYS B 1 575 ? 91.448 2.593 -31.286 1.00 95.85 575 LYS B O 1
ATOM 13477 N N . LYS B 1 576 ? 92.312 4.165 -29.986 1.00 96.30 576 LYS B N 1
ATOM 13478 C CA . LYS B 1 576 ? 91.280 5.041 -30.418 1.00 97.79 576 LYS B CA 1
ATOM 13479 C C . LYS B 1 576 ? 91.848 5.821 -31.580 1.00 108.19 576 LYS B C 1
ATOM 13480 O O . LYS B 1 576 ? 91.666 7.013 -31.670 1.00 116.67 576 LYS B O 1
ATOM 13486 N N . ILE B 1 577 ? 92.505 5.116 -32.492 1.00 115.45 577 ILE B N 1
ATOM 13487 C CA . ILE B 1 577 ? 93.067 5.749 -33.677 1.00 123.71 577 ILE B CA 1
ATOM 13488 C C . ILE B 1 577 ? 93.309 4.798 -34.857 1.00 133.28 577 ILE B C 1
ATOM 13489 O O . ILE B 1 577 ? 94.028 3.799 -34.752 1.00 141.38 577 ILE B O 1
ATOM 13494 N N . ASN B 1 578 ? 92.722 5.134 -35.998 1.00 142.33 578 ASN B N 1
ATOM 13495 C CA . ASN B 1 578 ? 92.843 4.308 -37.179 1.00 147.11 578 ASN B CA 1
ATOM 13496 C C . ASN B 1 578 ? 93.680 4.973 -38.257 1.00 148.38 578 ASN B C 1
ATOM 13497 O O . ASN B 1 578 ? 94.007 6.155 -38.158 1.00 154.69 578 ASN B O 1
ATOM 13502 N N . LYS B 1 579 ? 94.000 4.180 -39.283 1.00 146.19 579 LYS B N 1
ATOM 13503 C CA . LYS B 1 579 ? 94.823 4.558 -40.438 1.00 142.11 579 LYS B CA 1
ATOM 13504 C C . LYS B 1 579 ? 96.195 4.971 -39.954 1.00 147.51 579 LYS B C 1
ATOM 13505 O O . LYS B 1 579 ? 96.523 6.146 -39.858 1.00 154.15 579 LYS B O 1
ATOM 13511 N N . GLU B 1 580 ? 97.005 3.973 -39.649 1.00 147.04 580 GLU B N 1
ATOM 13512 C CA . GLU B 1 580 ? 98.340 4.211 -39.138 1.00 146.76 580 GLU B CA 1
ATOM 13513 C C . GLU B 1 580 ? 99.277 4.912 -40.104 1.00 149.77 580 GLU B C 1
ATOM 13514 O O . GLU B 1 580 ? 99.110 4.863 -41.313 1.00 148.53 580 GLU B O 1
ATOM 13520 N N . SER B 1 581 ? 100.264 5.576 -39.529 1.00 153.41 581 SER B N 1
ATOM 13521 C CA . SER B 1 581 ? 101.300 6.263 -40.270 1.00 153.39 581 SER B CA 1
ATOM 13522 C C . SER B 1 581 ? 102.524 5.833 -39.501 1.00 157.74 581 SER B C 1
ATOM 13523 O O . SER B 1 581 ? 103.286 6.678 -39.030 1.00 165.31 581 SER B O 1
ATOM 13526 N N . SER B 1 582 ? 102.665 4.504 -39.363 1.00 156.66 582 SER B N 1
ATOM 13527 C CA . SER B 1 582 ? 103.691 3.819 -38.566 1.00 153.82 582 SER B CA 1
ATOM 13528 C C . SER B 1 582 ? 103.451 4.433 -37.222 1.00 153.17 582 SER B C 1
ATOM 13529 O O . SER B 1 582 ? 104.305 5.095 -36.655 1.00 150.72 582 SER B O 1
ATOM 13532 N N . THR B 1 583 ? 102.246 4.192 -36.729 1.00 152.74 583 THR B N 1
ATOM 13533 C CA . THR B 1 583 ? 101.761 4.780 -35.500 1.00 146.81 583 THR B CA 1
ATOM 13534 C C . THR B 1 583 ? 102.651 4.685 -34.270 1.00 140.57 583 THR B C 1
ATOM 13535 O O . THR B 1 583 ? 102.462 5.440 -33.325 1.00 129.64 583 THR B O 1
ATOM 13539 N N . ASP B 1 584 ? 103.651 3.817 -34.272 1.00 138.30 584 ASP B N 1
ATOM 13540 C CA . ASP B 1 584 ? 104.427 3.745 -33.062 1.00 135.17 584 ASP B CA 1
ATOM 13541 C C . ASP B 1 584 ? 104.652 5.159 -32.590 1.00 139.88 584 ASP B C 1
ATOM 13542 O O . ASP B 1 584 ? 104.494 5.476 -31.412 1.00 143.84 584 ASP B O 1
ATOM 13547 N N . PHE B 1 585 ? 105.007 6.024 -33.533 1.00 140.28 585 PHE B N 1
ATOM 13548 C CA . PHE B 1 585 ? 105.140 7.443 -33.206 1.00 138.50 585 PHE B CA 1
ATOM 13549 C C . PHE B 1 585 ? 103.845 8.270 -33.156 1.00 138.28 585 PHE B C 1
ATOM 13550 O O . PHE B 1 585 ? 103.568 8.978 -32.188 1.00 142.93 585 PHE B O 1
ATOM 13558 N N . ALA B 1 586 ? 103.031 8.110 -34.193 1.00 131.20 586 ALA B N 1
ATOM 13559 C CA . ALA B 1 586 ? 101.728 8.765 -34.254 1.00 125.31 586 ALA B CA 1
ATOM 13560 C C . ALA B 1 586 ? 101.108 8.617 -32.866 1.00 125.54 586 ALA B C 1
ATOM 13561 O O . ALA B 1 586 ? 100.656 9.596 -32.273 1.00 126.79 586 ALA B O 1
ATOM 13563 N N . ALA B 1 587 ? 101.089 7.391 -32.353 1.00 124.33 587 ALA B N 1
ATOM 13564 C CA . ALA B 1 587 ? 100.513 7.120 -31.039 1.00 119.95 587 ALA B CA 1
ATOM 13565 C C . ALA B 1 587 ? 101.516 7.334 -29.908 1.00 118.73 587 ALA B C 1
ATOM 13566 O O . ALA B 1 587 ? 101.133 7.434 -28.742 1.00 123.97 587 ALA B O 1
ATOM 13568 N N . LYS B 1 588 ? 102.796 7.405 -30.256 1.00 117.02 588 LYS B N 1
ATOM 13569 C CA . LYS B 1 588 ? 103.847 7.601 -29.265 1.00 119.96 588 LYS B CA 1
ATOM 13570 C C . LYS B 1 588 ? 103.722 8.945 -28.552 1.00 120.69 588 LYS B C 1
ATOM 13571 O O . LYS B 1 588 ? 103.571 9.000 -27.331 1.00 127.69 588 LYS B O 1
ATOM 13573 N N . GLU B 1 589 ? 103.786 10.026 -29.322 1.00 117.16 589 GLU B N 1
ATOM 13574 C CA . GLU B 1 589 ? 103.691 11.374 -28.770 1.00 116.22 589 GLU B CA 1
ATOM 13575 C C . GLU B 1 589 ? 102.416 11.583 -27.953 1.00 119.78 589 GLU B C 1
ATOM 13576 O O . GLU B 1 589 ? 102.452 12.166 -26.870 1.00 125.29 589 GLU B O 1
ATOM 13582 N N . ASN B 1 590 ? 101.292 11.106 -28.479 1.00 119.84 590 ASN B N 1
ATOM 13583 C CA . ASN B 1 590 ? 100.006 11.249 -27.805 1.00 120.51 590 ASN B CA 1
ATOM 13584 C C . ASN B 1 590 ? 99.993 10.590 -26.428 1.00 117.62 590 ASN B C 1
ATOM 13585 O O . ASN B 1 590 ? 99.340 11.077 -25.504 1.00 117.92 590 ASN B O 1
ATOM 13590 N N . ALA B 1 591 ? 100.715 9.482 -26.297 1.00 114.11 591 ALA B N 1
ATOM 13591 C CA . ALA B 1 591 ? 100.778 8.767 -25.061 1.00 110.34 591 ALA B CA 1
ATOM 13592 C C . ALA B 1 591 ? 101.617 9.601 -24.157 1.00 105.96 591 ALA B C 1
ATOM 13593 O O . ALA B 1 591 ? 101.212 9.955 -23.078 1.00 105.80 591 ALA B O 1
ATOM 13595 N N . VAL B 1 592 ? 102.790 9.973 -24.610 1.00 103.39 592 VAL B N 1
ATOM 13596 C CA . VAL B 1 592 ? 103.620 10.739 -23.720 1.00 105.44 592 VAL B CA 1
ATOM 13597 C C . VAL B 1 592 ? 102.801 11.785 -23.025 1.00 105.96 592 VAL B C 1
ATOM 13598 O O . VAL B 1 592 ? 102.971 12.019 -21.852 1.00 113.79 592 VAL B O 1
ATOM 13602 N N . ARG B 1 593 ? 101.976 12.481 -23.776 1.00 101.82 593 ARG B N 1
ATOM 13603 C CA . ARG B 1 593 ? 101.274 13.587 -23.192 1.00 99.98 593 ARG B CA 1
ATOM 13604 C C . ARG B 1 593 ? 100.409 13.128 -22.055 1.00 98.95 593 ARG B C 1
ATOM 13605 O O . ARG B 1 593 ? 100.382 13.736 -21.000 1.00 98.59 593 ARG B O 1
ATOM 13613 N N . PHE B 1 594 ? 99.724 12.030 -22.289 1.00 96.25 594 PHE B N 1
ATOM 13614 C CA . PHE B 1 594 ? 98.785 11.489 -21.341 1.00 91.66 594 PHE B CA 1
ATOM 13615 C C . PHE B 1 594 ? 99.478 11.161 -20.053 1.00 88.81 594 PHE B C 1
ATOM 13616 O O . PHE B 1 594 ? 98.894 11.244 -18.997 1.00 90.65 594 PHE B O 1
ATOM 13624 N N . LEU B 1 595 ? 100.693 10.688 -20.137 1.00 85.08 595 LEU B N 1
ATOM 13625 C CA . LEU B 1 595 ? 101.394 10.412 -18.921 1.00 82.94 595 LEU B CA 1
ATOM 13626 C C . LEU B 1 595 ? 101.605 11.726 -18.241 1.00 83.39 595 LEU B C 1
ATOM 13627 O O . LEU B 1 595 ? 101.517 11.832 -17.042 1.00 85.23 595 LEU B O 1
ATOM 13632 N N . LEU B 1 596 ? 101.944 12.736 -19.013 1.00 83.91 596 LEU B N 1
ATOM 13633 C CA . LEU B 1 596 ? 102.210 14.028 -18.431 1.00 83.73 596 LEU B CA 1
ATOM 13634 C C . LEU B 1 596 ? 101.006 14.645 -17.764 1.00 84.74 596 LEU B C 1
ATOM 13635 O O . LEU B 1 596 ? 101.096 15.167 -16.675 1.00 88.80 596 LEU B O 1
ATOM 13640 N N . GLU B 1 597 ? 99.875 14.624 -18.428 1.00 83.19 597 GLU B N 1
ATOM 13641 C CA . GLU B 1 597 ? 98.738 15.285 -17.851 1.00 80.91 597 GLU B CA 1
ATOM 13642 C C . GLU B 1 597 ? 98.396 14.682 -16.545 1.00 78.17 597 GLU B C 1
ATOM 13643 O O . GLU B 1 597 ? 98.082 15.388 -15.617 1.00 81.86 597 GLU B O 1
ATOM 13649 N N . GLY B 1 598 ? 98.428 13.375 -16.467 1.00 73.92 598 GLY B N 1
ATOM 13650 C CA . GLY B 1 598 ? 98.039 12.793 -15.227 1.00 72.52 598 GLY B CA 1
ATOM 13651 C C . GLY B 1 598 ? 98.844 13.270 -14.070 1.00 70.74 598 GLY B C 1
ATOM 13652 O O . GLY B 1 598 ? 98.302 13.638 -13.058 1.00 69.80 598 GLY B O 1
ATOM 13653 N N . ILE B 1 599 ? 100.149 13.266 -14.213 1.00 67.75 599 ILE B N 1
ATOM 13654 C CA . ILE B 1 599 ? 100.963 13.755 -13.137 1.00 68.14 599 ILE B CA 1
ATOM 13655 C C . ILE B 1 599 ? 100.938 15.261 -12.993 1.00 65.96 599 ILE B C 1
ATOM 13656 O O . ILE B 1 599 ? 101.152 15.821 -11.961 1.00 66.53 599 ILE B O 1
ATOM 13661 N N . GLY B 1 600 ? 100.681 15.893 -14.110 1.00 65.66 600 GLY B N 1
ATOM 13662 C CA . GLY B 1 600 ? 100.580 17.327 -14.179 1.00 66.70 600 GLY B CA 1
ATOM 13663 C C . GLY B 1 600 ? 99.386 17.813 -13.429 1.00 66.90 600 GLY B C 1
ATOM 13664 O O . GLY B 1 600 ? 99.463 18.750 -12.689 1.00 68.24 600 GLY B O 1
ATOM 13665 N N . ALA B 1 601 ? 98.274 17.141 -13.588 1.00 68.19 601 ALA B N 1
ATOM 13666 C CA . ALA B 1 601 ? 97.051 17.594 -12.983 1.00 67.48 601 ALA B CA 1
ATOM 13667 C C . ALA B 1 601 ? 97.123 17.698 -11.490 1.00 66.66 601 ALA B C 1
ATOM 13668 O O . ALA B 1 601 ? 96.580 18.612 -10.912 1.00 66.40 601 ALA B O 1
ATOM 13670 N N . ALA B 1 602 ? 97.756 16.740 -10.862 1.00 65.94 602 ALA B N 1
ATOM 13671 C CA . ALA B 1 602 ? 97.812 16.723 -9.433 1.00 66.70 602 ALA B CA 1
ATOM 13672 C C . ALA B 1 602 ? 98.514 17.899 -8.866 1.00 66.52 602 ALA B C 1
ATOM 13673 O O . ALA B 1 602 ? 98.075 18.484 -7.903 1.00 68.64 602 ALA B O 1
ATOM 13675 N N . ALA B 1 603 ? 99.563 18.319 -9.537 1.00 66.01 603 ALA B N 1
ATOM 13676 C CA . ALA B 1 603 ? 100.358 19.431 -9.082 1.00 68.60 603 ALA B CA 1
ATOM 13677 C C . ALA B 1 603 ? 100.234 20.781 -9.726 1.00 67.71 603 ALA B C 1
ATOM 13678 O O . ALA B 1 603 ? 100.876 21.720 -9.311 1.00 69.44 603 ALA B O 1
ATOM 13680 N N . ARG B 1 604 ? 99.435 20.903 -10.751 1.00 67.54 604 ARG B N 1
ATOM 13681 C CA . ARG B 1 604 ? 99.379 22.217 -11.363 1.00 69.35 604 ARG B CA 1
ATOM 13682 C C . ARG B 1 604 ? 98.772 23.202 -10.438 1.00 68.04 604 ARG B C 1
ATOM 13683 O O . ARG B 1 604 ? 97.903 22.856 -9.672 1.00 72.02 604 ARG B O 1
ATOM 13691 N N . GLY B 1 605 ? 99.300 24.403 -10.430 1.00 64.29 605 GLY B N 1
ATOM 13692 C CA . GLY B 1 605 ? 98.770 25.447 -9.590 1.00 62.43 605 GLY B CA 1
ATOM 13693 C C . GLY B 1 605 ? 98.780 25.343 -8.093 1.00 60.56 605 GLY B C 1
ATOM 13694 O O . GLY B 1 605 ? 97.944 25.926 -7.457 1.00 58.98 605 GLY B O 1
ATOM 13695 N N . LYS B 1 606 ? 99.736 24.636 -7.528 1.00 60.25 606 LYS B N 1
ATOM 13696 C CA . LYS B 1 606 ? 99.825 24.485 -6.091 1.00 60.62 606 LYS B CA 1
ATOM 13697 C C . LYS B 1 606 ? 101.231 24.775 -5.649 1.00 58.37 606 LYS B C 1
ATOM 13698 O O . LYS B 1 606 ? 102.133 24.799 -6.456 1.00 55.13 606 LYS B O 1
ATOM 13704 N N . THR B 1 607 ? 101.342 25.136 -4.378 1.00 57.71 607 THR B N 1
ATOM 13705 C CA . THR B 1 607 ? 102.570 25.524 -3.722 1.00 55.78 607 THR B CA 1
ATOM 13706 C C . THR B 1 607 ? 103.232 24.632 -2.727 1.00 52.49 607 THR B C 1
ATOM 13707 O O . THR B 1 607 ? 104.291 24.940 -2.268 1.00 50.52 607 THR B O 1
ATOM 13711 N N . ASP B 1 608 ? 102.606 23.532 -2.389 1.00 51.26 608 ASP B N 1
ATOM 13712 C CA . ASP B 1 608 ? 103.202 22.684 -1.391 1.00 53.17 608 ASP B CA 1
ATOM 13713 C C . ASP B 1 608 ? 104.434 22.068 -1.954 1.00 52.72 608 ASP B C 1
ATOM 13714 O O . ASP B 1 608 ? 104.747 22.254 -3.101 1.00 52.15 608 ASP B O 1
ATOM 13719 N N . SER B 1 609 ? 105.226 21.444 -1.114 1.00 52.51 609 SER B N 1
ATOM 13720 C CA . SER B 1 609 ? 106.460 20.889 -1.581 1.00 52.04 609 SER B CA 1
ATOM 13721 C C . SER B 1 609 ? 106.350 19.887 -2.653 1.00 50.14 609 SER B C 1
ATOM 13722 O O . SER B 1 609 ? 107.121 19.873 -3.589 1.00 50.08 609 SER B O 1
ATOM 13725 N N . VAL B 1 610 ? 105.377 19.024 -2.501 1.00 47.27 610 VAL B N 1
ATOM 13726 C CA . VAL B 1 610 ? 105.231 17.971 -3.429 1.00 46.02 610 VAL B CA 1
ATOM 13727 C C . VAL B 1 610 ? 104.969 18.579 -4.745 1.00 46.29 610 VAL B C 1
ATOM 13728 O O . VAL B 1 610 ? 105.565 18.209 -5.710 1.00 48.90 610 VAL B O 1
ATOM 13732 N N . SER B 1 611 ? 104.080 19.535 -4.788 1.00 47.30 611 SER B N 1
ATOM 13733 C CA . SER B 1 611 ? 103.730 20.129 -6.035 1.00 50.48 611 SER B CA 1
ATOM 13734 C C . SER B 1 611 ? 104.920 20.777 -6.655 1.00 54.68 611 SER B C 1
ATOM 13735 O O . SER B 1 611 ? 105.125 20.656 -7.834 1.00 57.55 611 SER B O 1
ATOM 13738 N N . LYS B 1 612 ? 105.711 21.468 -5.840 1.00 59.59 612 LYS B N 1
ATOM 13739 C CA . LYS B 1 612 ? 106.915 22.125 -6.325 1.00 62.67 612 LYS B CA 1
ATOM 13740 C C . LYS B 1 612 ? 107.900 21.057 -6.776 1.00 60.64 612 LYS B C 1
ATOM 13741 O O . LYS B 1 612 ? 108.690 21.270 -7.697 1.00 57.84 612 LYS B O 1
ATOM 13747 N N . ALA B 1 613 ? 107.845 19.903 -6.117 1.00 59.56 613 ALA B N 1
ATOM 13748 C CA . ALA B 1 613 ? 108.715 18.785 -6.454 1.00 58.66 613 ALA B CA 1
ATOM 13749 C C . ALA B 1 613 ? 108.330 18.253 -7.827 1.00 57.17 613 ALA B C 1
ATOM 13750 O O . ALA B 1 613 ? 109.189 17.887 -8.628 1.00 58.05 613 ALA B O 1
ATOM 13752 N N . ALA B 1 614 ? 107.027 18.215 -8.090 1.00 55.74 614 ALA B N 1
ATOM 13753 C CA . ALA B 1 614 ? 106.519 17.749 -9.372 1.00 57.51 614 ALA B CA 1
ATOM 13754 C C . ALA B 1 614 ? 106.944 18.731 -10.454 1.00 58.99 614 ALA B C 1
ATOM 13755 O O . ALA B 1 614 ? 107.332 18.335 -11.553 1.00 61.72 614 ALA B O 1
ATOM 13757 N N . TYR B 1 615 ? 106.868 20.018 -10.130 1.00 59.98 615 TYR B N 1
ATOM 13758 C CA . TYR B 1 615 ? 107.262 21.068 -11.058 1.00 62.40 615 TYR B CA 1
ATOM 13759 C C . TYR B 1 615 ? 108.758 20.943 -11.311 1.00 68.53 615 TYR B C 1
ATOM 13760 O O . TYR B 1 615 ? 109.223 21.072 -12.444 1.00 69.09 615 TYR B O 1
ATOM 13769 N N . ASN B 1 616 ? 109.509 20.690 -10.243 1.00 74.86 616 ASN B N 1
ATOM 13770 C CA . ASN B 1 616 ? 110.952 20.526 -10.345 1.00 76.83 616 ASN B CA 1
ATOM 13771 C C . ASN B 1 616 ? 111.251 19.361 -11.277 1.00 77.12 616 ASN B C 1
ATOM 13772 O O . ASN B 1 616 ? 112.128 19.449 -12.137 1.00 82.74 616 ASN B O 1
ATOM 13777 N N . TRP B 1 617 ? 110.515 18.268 -11.101 1.00 73.19 617 TRP B N 1
ATOM 13778 C CA . TRP B 1 617 ? 110.685 17.110 -11.928 1.00 70.24 617 TRP B CA 1
ATOM 13779 C C . TRP B 1 617 ? 110.430 17.461 -13.340 1.00 68.99 617 TRP B C 1
ATOM 13780 O O . TRP B 1 617 ? 111.103 17.011 -14.217 1.00 71.55 617 TRP B O 1
ATOM 13791 N N . PHE B 1 618 ? 109.422 18.256 -13.580 1.00 67.80 618 PHE B N 1
ATOM 13792 C CA . PHE B 1 618 ? 109.119 18.600 -14.941 1.00 66.13 618 PHE B CA 1
ATOM 13793 C C . PHE B 1 618 ? 110.294 19.358 -15.495 1.00 67.87 618 PHE B C 1
ATOM 13794 O O . PHE B 1 618 ? 110.714 19.139 -16.604 1.00 67.37 618 PHE B O 1
ATOM 13802 N N . VAL B 1 619 ? 110.799 20.292 -14.718 1.00 71.76 619 VAL B N 1
ATOM 13803 C CA . VAL B 1 619 ? 111.890 21.105 -15.196 1.00 75.54 619 VAL B CA 1
ATOM 13804 C C . VAL B 1 619 ? 113.179 20.398 -15.456 1.00 76.09 619 VAL B C 1
ATOM 13805 O O . VAL B 1 619 ? 113.795 20.611 -16.474 1.00 76.89 619 VAL B O 1
ATOM 13809 N N . VAL B 1 620 ? 113.612 19.601 -14.511 1.00 77.44 620 VAL B N 1
ATOM 13810 C CA . VAL B 1 620 ? 114.879 18.962 -14.649 1.00 77.49 620 VAL B CA 1
ATOM 13811 C C . VAL B 1 620 ? 114.938 18.141 -15.883 1.00 78.97 620 VAL B C 1
ATOM 13812 O O . VAL B 1 620 ? 115.902 18.178 -16.592 1.00 83.42 620 VAL B O 1
ATOM 13816 N N . ASN B 1 621 ? 113.901 17.380 -16.143 1.00 79.82 621 ASN B N 1
ATOM 13817 C CA . ASN B 1 621 ? 113.887 16.535 -17.310 1.00 81.96 621 ASN B CA 1
ATOM 13818 C C . ASN B 1 621 ? 113.568 17.247 -18.604 1.00 83.76 621 ASN B C 1
ATOM 13819 O O . ASN B 1 621 ? 113.546 16.637 -19.649 1.00 89.43 621 ASN B O 1
ATOM 13824 N N . ASN B 1 622 ? 113.314 18.541 -18.511 1.00 82.60 622 ASN B N 1
ATOM 13825 C CA . ASN B 1 622 ? 113.094 19.392 -19.676 1.00 81.06 622 ASN B CA 1
ATOM 13826 C C . ASN B 1 622 ? 112.117 18.998 -20.772 1.00 77.90 622 ASN B C 1
ATOM 13827 O O . ASN B 1 622 ? 112.421 19.135 -21.928 1.00 70.36 622 ASN B O 1
ATOM 13832 N N . PHE B 1 623 ? 110.960 18.486 -20.395 1.00 79.79 623 PHE B N 1
ATOM 13833 C CA . PHE B 1 623 ? 109.893 18.115 -21.313 1.00 79.50 623 PHE B CA 1
ATOM 13834 C C . PHE B 1 623 ? 109.249 19.269 -22.038 1.00 79.49 623 PHE B C 1
ATOM 13835 O O . PHE B 1 623 ? 108.909 19.158 -23.194 1.00 80.50 623 PHE B O 1
ATOM 13843 N N . LEU B 1 624 ? 108.989 20.336 -21.321 1.00 80.11 624 LEU B N 1
ATOM 13844 C CA . LEU B 1 624 ? 108.291 21.446 -21.903 1.00 80.31 624 LEU B CA 1
ATOM 13845 C C . LEU B 1 624 ? 109.072 22.676 -21.695 1.00 84.16 624 LEU B C 1
ATOM 13846 O O . LEU B 1 624 ? 109.905 22.757 -20.809 1.00 84.28 624 LEU B O 1
ATOM 13851 N N . ALA B 1 625 ? 108.766 23.665 -22.508 1.00 89.07 625 ALA B N 1
ATOM 13852 C CA . ALA B 1 625 ? 109.430 24.932 -22.429 1.00 93.92 625 ALA B CA 1
ATOM 13853 C C . ALA B 1 625 ? 108.992 25.616 -21.163 1.00 97.46 625 ALA B C 1
ATOM 13854 O O . ALA B 1 625 ? 107.926 25.331 -20.642 1.00 94.87 625 ALA B O 1
ATOM 13856 N N . LYS B 1 626 ? 109.821 26.536 -20.700 1.00 102.52 626 LYS B N 1
ATOM 13857 C CA . LYS B 1 626 ? 109.533 27.260 -19.493 1.00 104.65 626 LYS B CA 1
ATOM 13858 C C . LYS B 1 626 ? 108.277 28.060 -19.678 1.00 105.22 626 LYS B C 1
ATOM 13859 O O . LYS B 1 626 ? 107.471 28.153 -18.759 1.00 110.74 626 LYS B O 1
ATOM 13865 N N . LYS B 1 627 ? 108.133 28.702 -20.820 1.00 101.73 627 LYS B N 1
ATOM 13866 C CA . LYS B 1 627 ? 106.972 29.514 -20.946 1.00 101.53 627 LYS B CA 1
ATOM 13867 C C . LYS B 1 627 ? 105.819 28.599 -20.807 1.00 101.18 627 LYS B C 1
ATOM 13868 O O . LYS B 1 627 ? 104.945 28.798 -19.989 1.00 100.02 627 LYS B O 1
ATOM 13874 N N . ASP B 1 628 ? 105.791 27.591 -21.652 1.00 102.83 628 ASP B N 1
ATOM 13875 C CA . ASP B 1 628 ? 104.669 26.693 -21.659 1.00 101.97 628 ASP B CA 1
ATOM 13876 C C . ASP B 1 628 ? 104.508 26.008 -20.341 1.00 96.13 628 ASP B C 1
ATOM 13877 O O . ASP B 1 628 ? 103.411 25.877 -19.852 1.00 96.11 628 ASP B O 1
ATOM 13882 N N . LEU B 1 629 ? 105.604 25.605 -19.738 1.00 88.57 629 LEU B N 1
ATOM 13883 C CA . LEU B 1 629 ? 105.489 24.912 -18.487 1.00 82.79 629 LEU B CA 1
ATOM 13884 C C . LEU B 1 629 ? 104.850 25.810 -17.480 1.00 80.80 629 LEU B C 1
ATOM 13885 O O . LEU B 1 629 ? 103.916 25.424 -16.812 1.00 75.19 629 LEU B O 1
ATOM 13890 N N . ASN B 1 630 ? 105.343 27.037 -17.436 1.00 82.11 630 ASN B N 1
ATOM 13891 C CA . ASN B 1 630 ? 104.914 27.998 -16.458 1.00 83.70 630 ASN B CA 1
ATOM 13892 C C . ASN B 1 630 ? 103.459 28.244 -16.627 1.00 87.44 630 ASN B C 1
ATOM 13893 O O . ASN B 1 630 ? 102.719 28.336 -15.664 1.00 92.73 630 ASN B O 1
ATOM 13898 N N . ARG B 1 631 ? 103.063 28.419 -17.884 1.00 89.56 631 ARG B N 1
ATOM 13899 C CA . ARG B 1 631 ? 101.678 28.682 -18.236 1.00 87.99 631 ARG B CA 1
ATOM 13900 C C . ARG B 1 631 ? 100.798 27.548 -17.749 1.00 88.32 631 ARG B C 1
ATOM 13901 O O . ARG B 1 631 ? 99.703 27.777 -17.234 1.00 90.56 631 ARG B O 1
ATOM 13909 N N . TYR B 1 632 ? 101.278 26.321 -17.912 1.00 87.61 632 TYR B N 1
ATOM 13910 C CA . TYR B 1 632 ? 100.518 25.189 -17.471 1.00 87.43 632 TYR B CA 1
ATOM 13911 C C . TYR B 1 632 ? 100.178 24.995 -16.021 1.00 89.80 632 TYR B C 1
ATOM 13912 O O . TYR B 1 632 ? 99.094 24.572 -15.695 1.00 94.00 632 TYR B O 1
ATOM 13921 N N . PHE B 1 633 ? 101.125 25.258 -15.145 1.00 90.90 633 PHE B N 1
ATOM 13922 C CA . PHE B 1 633 ? 100.890 25.165 -13.738 1.00 90.93 633 PHE B CA 1
ATOM 13923 C C . PHE B 1 633 ? 100.812 26.428 -12.926 1.00 89.41 633 PHE B C 1
ATOM 13924 O O . PHE B 1 633 ? 100.000 26.605 -12.046 1.00 88.18 633 PHE B O 1
ATOM 13932 N N . ILE B 1 634 ? 101.779 27.272 -13.216 1.00 91.45 634 ILE B N 1
ATOM 13933 C CA . ILE B 1 634 ? 101.861 28.567 -12.615 1.00 94.28 634 ILE B CA 1
ATOM 13934 C C . ILE B 1 634 ? 100.657 29.337 -13.030 1.00 91.13 634 ILE B C 1
ATOM 13935 O O . ILE B 1 634 ? 99.913 29.794 -12.196 1.00 90.54 634 ILE B O 1
ATOM 13940 N N . ASN B 1 635 ? 100.492 29.529 -14.335 1.00 89.37 635 ASN B N 1
ATOM 13941 C CA . ASN B 1 635 ? 99.365 30.292 -14.866 1.00 87.64 635 ASN B CA 1
ATOM 13942 C C . ASN B 1 635 ? 98.065 29.500 -14.833 1.00 84.57 635 ASN B C 1
ATOM 13943 O O . ASN B 1 635 ? 96.982 30.055 -15.022 1.00 81.22 635 ASN B O 1
ATOM 13948 N N . CYS B 1 636 ? 98.181 28.201 -14.591 1.00 85.44 636 CYS B N 1
ATOM 13949 C CA . CYS B 1 636 ? 97.028 27.330 -14.535 1.00 84.71 636 CYS B CA 1
ATOM 13950 C C . CYS B 1 636 ? 96.264 27.374 -15.837 1.00 82.10 636 CYS B C 1
ATOM 13951 O O . CYS B 1 636 ? 95.064 27.214 -15.854 1.00 77.10 636 CYS B O 1
ATOM 13954 N N . GLN B 1 637 ? 96.975 27.541 -16.938 1.00 87.74 637 GLN B N 1
ATOM 13955 C CA . GLN B 1 637 ? 96.323 27.469 -18.238 1.00 93.21 637 GLN B CA 1
ATOM 13956 C C . GLN B 1 637 ? 97.071 26.707 -19.288 1.00 91.29 637 GLN B C 1
ATOM 13957 O O . GLN B 1 637 ? 98.284 26.673 -19.309 1.00 83.30 637 GLN B O 1
ATOM 13963 N N . GLY B 1 638 ? 96.308 26.118 -20.184 1.00 94.96 638 GLY B N 1
ATOM 13964 C CA . GLY B 1 638 ? 96.855 25.319 -21.247 1.00 98.90 638 GLY B CA 1
ATOM 13965 C C . GLY B 1 638 ? 96.734 23.857 -20.903 1.00 105.34 638 GLY B C 1
ATOM 13966 O O . GLY B 1 638 ? 96.610 23.518 -19.734 1.00 107.23 638 GLY B O 1
ATOM 13967 N N . CYS B 1 639 ? 96.744 23.004 -21.927 1.00 110.29 639 CYS B N 1
ATOM 13968 C CA . CYS B 1 639 ? 96.635 21.562 -21.757 1.00 109.13 639 CYS B CA 1
ATOM 13969 C C . CYS B 1 639 ? 97.746 20.834 -22.451 1.00 101.81 639 CYS B C 1
ATOM 13970 O O . CYS B 1 639 ? 98.007 21.082 -23.599 1.00 90.30 639 CYS B O 1
ATOM 13973 N N . ILE B 1 640 ? 98.352 19.879 -21.778 1.00 102.31 640 ILE B N 1
ATOM 13974 C CA . ILE B 1 640 ? 99.450 19.136 -22.361 1.00 102.14 640 ILE B CA 1
ATOM 13975 C C . ILE B 1 640 ? 99.032 18.171 -23.465 1.00 103.69 640 ILE B C 1
ATOM 13976 O O . ILE B 1 640 ? 99.675 18.091 -24.498 1.00 99.68 640 ILE B O 1
ATOM 13981 N N . TYR B 1 641 ? 97.946 17.443 -23.228 1.00 108.76 641 TYR B N 1
ATOM 13982 C CA . TYR B 1 641 ? 97.438 16.477 -24.195 1.00 110.79 641 TYR B CA 1
ATOM 13983 C C . TYR B 1 641 ? 96.051 16.875 -24.694 1.00 115.19 641 TYR B C 1
ATOM 13984 O O . TYR B 1 641 ? 95.156 17.169 -23.902 1.00 121.16 641 TYR B O 1
ATOM 13993 N N . LYS B 1 642 ? 95.886 16.895 -26.013 1.00 116.98 642 LYS B N 1
ATOM 13994 C CA . LYS B 1 642 ? 94.614 17.264 -26.624 1.00 118.01 642 LYS B CA 1
ATOM 13995 C C . LYS B 1 642 ? 93.747 16.039 -26.891 1.00 125.32 642 LYS B C 1
ATOM 13996 O O . LYS B 1 642 ? 94.226 14.909 -26.830 1.00 129.37 642 LYS B O 1
ATOM 13998 N N . PRO B 1 643 ? 92.460 16.265 -27.199 1.00 133.11 643 PRO B N 1
ATOM 13999 C CA . PRO B 1 643 ? 91.493 15.198 -27.475 1.00 137.41 643 PRO B CA 1
ATOM 14000 C C . PRO B 1 643 ? 91.498 14.741 -28.933 1.00 141.90 643 PRO B C 1
ATOM 14001 O O . PRO B 1 643 ? 92.495 14.918 -29.635 1.00 140.50 643 PRO B O 1
ATOM 14005 N N . PRO B 1 644 ? 90.381 14.153 -29.387 1.00 147.59 644 PRO B N 1
ATOM 14006 C CA . PRO B 1 644 ? 90.236 13.654 -30.759 1.00 145.13 644 PRO B CA 1
ATOM 14007 C C . PRO B 1 644 ? 90.133 14.781 -31.781 1.00 139.69 644 PRO B C 1
ATOM 14008 O O . PRO B 1 644 ? 89.049 15.327 -31.987 1.00 131.00 644 PRO B O 1
ATOM 14012 N N . TYR B 1 645 ? 91.258 15.116 -32.409 1.00 139.85 645 TYR B N 1
ATOM 14013 C CA . TYR B 1 645 ? 91.312 16.171 -33.419 1.00 142.52 645 TYR B CA 1
ATOM 14014 C C . TYR B 1 645 ? 90.642 17.464 -32.961 1.00 146.24 645 TYR B C 1
ATOM 14015 O O . TYR B 1 645 ? 89.632 17.880 -33.530 1.00 150.31 645 TYR B O 1
ATOM 14017 N N . SER B 1 646 ? 91.217 18.092 -31.938 1.00 148.43 646 SER B N 1
ATOM 14018 C CA . SER B 1 646 ? 90.699 19.344 -31.387 1.00 142.93 646 SER B CA 1
ATOM 14019 C C . SER B 1 646 ? 89.200 19.284 -31.101 1.00 141.77 646 SER B C 1
ATOM 14020 O O . SER B 1 646 ? 88.409 19.994 -31.722 1.00 139.04 646 SER B O 1
ATOM 14023 N N . LYS B 1 647 ? 88.817 18.429 -30.158 1.00 137.31 647 LYS B N 1
ATOM 14024 C CA . LYS B 1 647 ? 87.415 18.274 -29.790 1.00 134.72 647 LYS B CA 1
ATOM 14025 C C . LYS B 1 647 ? 86.858 19.563 -29.194 1.00 138.32 647 LYS B C 1
ATOM 14026 O O . LYS B 1 647 ? 85.702 19.917 -29.427 1.00 135.07 647 LYS B O 1
ATOM 14028 N N . ARG B 1 648 ? 87.688 20.260 -28.425 1.00 145.55 648 ARG B N 1
ATOM 14029 C CA . ARG B 1 648 ? 87.282 21.511 -27.796 1.00 147.99 648 ARG B CA 1
ATOM 14030 C C . ARG B 1 648 ? 87.941 22.704 -28.479 1.00 149.39 648 ARG B C 1
ATOM 14031 O O . ARG B 1 648 ? 88.252 23.705 -27.831 1.00 152.35 648 ARG B O 1
ATOM 14033 N N . ARG B 1 649 ? 88.149 22.584 -29.788 1.00 146.96 649 ARG B N 1
ATOM 14034 C CA . ARG B 1 649 ? 88.771 23.636 -30.591 1.00 141.52 649 ARG B CA 1
ATOM 14035 C C . ARG B 1 649 ? 90.066 24.149 -29.967 1.00 137.72 649 ARG B C 1
ATOM 14036 O O . ARG B 1 649 ? 90.954 23.368 -29.626 1.00 134.31 649 ARG B O 1
ATOM 14038 N N . SER B 1 650 ? 90.164 25.468 -29.819 1.00 134.52 650 SER B N 1
ATOM 14039 C CA . SER B 1 650 ? 91.343 26.108 -29.236 1.00 129.81 650 SER B CA 1
ATOM 14040 C C . SER B 1 650 ? 92.652 25.631 -29.866 1.00 130.34 650 SER B C 1
ATOM 14041 O O . SER B 1 650 ? 92.758 25.510 -31.088 1.00 139.04 650 SER B O 1
ATOM 14044 N N . LEU B 1 651 ? 93.643 25.363 -29.023 1.00 121.71 651 LEU B N 1
ATOM 14045 C CA . LEU B 1 651 ? 94.943 24.897 -29.490 1.00 115.93 651 LEU B CA 1
ATOM 14046 C C . LEU B 1 651 ? 95.551 23.900 -28.509 1.00 110.72 651 LEU B C 1
ATOM 14047 O O . LEU B 1 651 ? 94.842 23.304 -27.698 1.00 111.09 651 LEU B O 1
ATOM 14052 N N . ALA B 1 652 ? 96.866 23.724 -28.590 1.00 104.13 652 ALA B N 1
ATOM 14053 C CA . ALA B 1 652 ? 97.569 22.799 -27.709 1.00 96.65 652 ALA B CA 1
ATOM 14054 C C . ALA B 1 652 ? 99.005 23.251 -27.465 1.00 93.07 652 ALA B C 1
ATOM 14055 O O . ALA B 1 652 ? 99.511 24.140 -28.150 1.00 87.36 652 ALA B O 1
ATOM 14057 N N . PHE B 1 653 ? 99.655 22.633 -26.485 1.00 93.85 653 PHE B N 1
ATOM 14058 C CA . PHE B 1 653 ? 101.033 22.969 -26.149 1.00 94.31 653 PHE B CA 1
ATOM 14059 C C . PHE B 1 653 ? 102.016 22.208 -27.033 1.00 89.60 653 PHE B C 1
ATOM 14060 O O . PHE B 1 653 ? 101.618 21.376 -27.847 1.00 93.20 653 PHE B O 1
ATOM 14068 N N . ALA B 1 654 ? 103.302 22.499 -26.866 1.00 82.06 654 ALA B N 1
ATOM 14069 C CA . ALA B 1 654 ? 104.345 21.842 -27.648 1.00 79.93 654 ALA B CA 1
ATOM 14070 C C . ALA B 1 654 ? 105.557 21.515 -26.784 1.00 80.41 654 ALA B C 1
ATOM 14071 O O . ALA B 1 654 ? 106.199 22.410 -26.234 1.00 80.70 654 ALA B O 1
ATOM 14073 N N . LEU B 1 655 ? 105.866 20.228 -26.669 1.00 82.43 655 LEU B N 1
ATOM 14074 C CA . LEU B 1 655 ? 107.002 19.781 -25.871 1.00 83.56 655 LEU B CA 1
ATOM 14075 C C . LEU B 1 655 ? 108.326 20.139 -26.540 1.00 89.35 655 LEU B C 1
ATOM 14076 O O . LEU B 1 655 ? 108.407 20.240 -27.764 1.00 90.39 655 LEU B O 1
ATOM 14081 N N . ARG B 1 656 ? 109.361 20.329 -25.728 1.00 96.79 656 ARG B N 1
ATOM 14082 C CA . ARG B 1 656 ? 110.682 20.676 -26.238 1.00 99.07 656 ARG B CA 1
ATOM 14083 C C . ARG B 1 656 ? 111.149 19.673 -27.288 1.00 101.62 656 ARG B C 1
ATOM 14084 O O . ARG B 1 656 ? 111.718 18.633 -26.958 1.00 97.90 656 ARG B O 1
ATOM 14092 N N . SER B 1 657 ? 110.906 19.994 -28.555 1.00 108.66 657 SER B N 1
ATOM 14093 C CA . SER B 1 657 ? 111.296 19.133 -29.640 1.00 113.70 657 SER B CA 1
ATOM 14094 C C . SER B 1 657 ? 112.497 18.273 -29.469 1.00 118.53 657 SER B C 1
ATOM 14095 O O . SER B 1 657 ? 112.473 17.086 -29.745 1.00 123.84 657 SER B O 1
ATOM 14098 N N . ASP B 1 658 ? 113.526 18.894 -28.928 1.00 118.88 658 ASP B N 1
ATOM 14099 C CA . ASP B 1 658 ? 114.767 18.206 -28.655 1.00 117.59 658 ASP B CA 1
ATOM 14100 C C . ASP B 1 658 ? 114.948 17.321 -27.348 1.00 117.31 658 ASP B C 1
ATOM 14101 O O . ASP B 1 658 ? 115.948 16.738 -27.012 1.00 124.98 658 ASP B O 1
ATOM 14106 N N . ASN B 1 659 ? 113.820 17.240 -26.674 1.00 113.05 659 ASN B N 1
ATOM 14107 C CA . ASN B 1 659 ? 113.756 16.415 -25.497 1.00 112.06 659 ASN B CA 1
ATOM 14108 C C . ASN B 1 659 ? 113.804 15.125 -26.254 1.00 107.16 659 ASN B C 1
ATOM 14109 O O . ASN B 1 659 ? 113.090 14.954 -27.220 1.00 101.99 659 ASN B O 1
ATOM 14114 N N . LYS B 1 660 ? 114.694 14.246 -25.837 1.00 106.07 660 LYS B N 1
ATOM 14115 C CA . LYS B 1 660 ? 114.851 12.945 -26.464 1.00 106.08 660 LYS B CA 1
ATOM 14116 C C . LYS B 1 660 ? 114.078 11.868 -25.723 1.00 105.55 660 LYS B C 1
ATOM 14117 O O . LYS B 1 660 ? 114.247 10.682 -25.983 1.00 107.31 660 LYS B O 1
ATOM 14119 N N . ASP B 1 661 ? 113.290 12.338 -24.779 1.00 102.20 661 ASP B N 1
ATOM 14120 C CA . ASP B 1 661 ? 112.513 11.503 -23.918 1.00 102.50 661 ASP B CA 1
ATOM 14121 C C . ASP B 1 661 ? 111.437 10.744 -24.648 1.00 103.39 661 ASP B C 1
ATOM 14122 O O . ASP B 1 661 ? 110.818 11.277 -25.540 1.00 99.20 661 ASP B O 1
ATOM 14127 N N . THR B 1 662 ? 111.251 9.482 -24.280 1.00 107.91 662 THR B N 1
ATOM 14128 C CA . THR B 1 662 ? 110.217 8.645 -24.863 1.00 109.34 662 THR B CA 1
ATOM 14129 C C . THR B 1 662 ? 109.402 7.910 -23.855 1.00 108.87 662 THR B C 1
ATOM 14130 O O . THR B 1 662 ? 109.818 7.709 -22.726 1.00 114.01 662 THR B O 1
ATOM 14134 N N . ILE B 1 663 ? 108.323 7.361 -24.361 1.00 103.45 663 ILE B N 1
ATOM 14135 C CA . ILE B 1 663 ? 107.331 6.737 -23.538 1.00 103.32 663 ILE B CA 1
ATOM 14136 C C . ILE B 1 663 ? 107.807 5.723 -22.510 1.00 103.12 663 ILE B C 1
ATOM 14137 O O . ILE B 1 663 ? 107.390 5.714 -21.380 1.00 99.70 663 ILE B O 1
ATOM 14142 N N . GLU B 1 664 ? 108.675 4.851 -22.951 1.00 106.97 664 GLU B N 1
ATOM 14143 C CA . GLU B 1 664 ? 109.255 3.903 -22.050 1.00 110.69 664 GLU B CA 1
ATOM 14144 C C . GLU B 1 664 ? 110.118 4.541 -21.008 1.00 109.16 664 GLU B C 1
ATOM 14145 O O . GLU B 1 664 ? 110.258 4.042 -19.909 1.00 106.45 664 GLU B O 1
ATOM 14151 N N . VAL B 1 665 ? 110.739 5.639 -21.409 1.00 111.80 665 VAL B N 1
ATOM 14152 C CA . VAL B 1 665 ? 111.627 6.422 -20.558 1.00 115.06 665 VAL B CA 1
ATOM 14153 C C . VAL B 1 665 ? 110.920 7.094 -19.380 1.00 117.28 665 VAL B C 1
ATOM 14154 O O . VAL B 1 665 ? 111.370 7.023 -18.242 1.00 123.60 665 VAL B O 1
ATOM 14158 N N . VAL B 1 666 ? 109.854 7.807 -19.679 1.00 110.26 666 VAL B N 1
ATOM 14159 C CA . VAL B 1 666 ? 109.169 8.561 -18.661 1.00 101.48 666 VAL B CA 1
ATOM 14160 C C . VAL B 1 666 ? 108.610 7.773 -17.513 1.00 95.77 666 VAL B C 1
ATOM 14161 O O . VAL B 1 666 ? 108.814 8.119 -16.365 1.00 93.04 666 VAL B O 1
ATOM 14165 N N . TRP B 1 667 ? 107.892 6.723 -17.852 1.00 93.49 667 TRP B N 1
ATOM 14166 C CA . TRP B 1 667 ? 107.235 5.930 -16.864 1.00 98.57 667 TRP B CA 1
ATOM 14167 C C . TRP B 1 667 ? 108.287 5.439 -15.935 1.00 104.91 667 TRP B C 1
ATOM 14168 O O . TRP B 1 667 ? 108.046 5.270 -14.748 1.00 106.91 667 TRP B O 1
ATOM 14179 N N . GLU B 1 668 ? 109.410 5.065 -16.508 1.00 111.07 668 GLU B N 1
ATOM 14180 C CA . GLU B 1 668 ? 110.530 4.670 -15.691 1.00 113.17 668 GLU B CA 1
ATOM 14181 C C . GLU B 1 668 ? 111.002 5.923 -14.996 1.00 110.18 668 GLU B C 1
ATOM 14182 O O . GLU B 1 668 ? 111.472 5.869 -13.876 1.00 111.53 668 GLU B O 1
ATOM 14188 N N . LYS B 1 669 ? 110.955 7.026 -15.730 1.00 103.68 669 LYS B N 1
ATOM 14189 C CA . LYS B 1 669 ? 111.388 8.296 -15.196 1.00 100.33 669 LYS B CA 1
ATOM 14190 C C . LYS B 1 669 ? 110.526 8.775 -14.052 1.00 93.04 669 LYS B C 1
ATOM 14191 O O . LYS B 1 669 ? 111.020 9.177 -13.022 1.00 95.80 669 LYS B O 1
ATOM 14197 N N . PHE B 1 670 ? 109.232 8.831 -14.286 1.00 82.18 670 PHE B N 1
ATOM 14198 C CA . PHE B 1 670 ? 108.296 9.293 -13.290 1.00 77.51 670 PHE B CA 1
ATOM 14199 C C . PHE B 1 670 ? 108.304 8.365 -12.100 1.00 76.36 670 PHE B C 1
ATOM 14200 O O . PHE B 1 670 ? 108.243 8.795 -10.973 1.00 74.93 670 PHE B O 1
ATOM 14208 N N . GLU B 1 671 ? 108.396 7.082 -12.380 1.00 75.72 671 GLU B N 1
ATOM 14209 C CA . GLU B 1 671 ? 108.350 6.057 -11.364 1.00 74.72 671 GLU B CA 1
ATOM 14210 C C . GLU B 1 671 ? 109.468 6.258 -10.374 1.00 70.00 671 GLU B C 1
ATOM 14211 O O . GLU B 1 671 ? 109.342 5.935 -9.215 1.00 63.43 671 GLU B O 1
ATOM 14217 N N . THR B 1 672 ? 110.594 6.726 -10.868 1.00 69.25 672 THR B N 1
ATOM 14218 C CA . THR B 1 672 ? 111.729 7.013 -10.027 1.00 71.87 672 THR B CA 1
ATOM 14219 C C . THR B 1 672 ? 111.448 8.169 -9.080 1.00 71.23 672 THR B C 1
ATOM 14220 O O . THR B 1 672 ? 111.900 8.182 -7.945 1.00 69.75 672 THR B O 1
ATOM 14224 N N . PHE B 1 673 ? 110.800 9.187 -9.645 1.00 68.95 673 PHE B N 1
ATOM 14225 C CA . PHE B 1 673 ? 110.411 10.432 -8.982 1.00 65.81 673 PHE B CA 1
ATOM 14226 C C . PHE B 1 673 ? 109.424 10.176 -7.889 1.00 62.23 673 PHE B C 1
ATOM 14227 O O . PHE B 1 673 ? 109.542 10.688 -6.805 1.00 61.57 673 PHE B O 1
ATOM 14235 N N . TYR B 1 674 ? 108.447 9.353 -8.210 1.00 57.99 674 TYR B N 1
ATOM 14236 C CA . TYR B 1 674 ? 107.419 8.987 -7.274 1.00 57.09 674 TYR B CA 1
ATOM 14237 C C . TYR B 1 674 ? 108.107 8.356 -6.079 1.00 61.46 674 TYR B C 1
ATOM 14238 O O . TYR B 1 674 ? 107.636 8.407 -4.963 1.00 58.27 674 TYR B O 1
ATOM 14247 N N . LYS B 1 675 ? 109.251 7.776 -6.351 1.00 67.68 675 LYS B N 1
ATOM 14248 C CA . LYS B 1 675 ? 110.005 7.150 -5.326 1.00 70.85 675 LYS B CA 1
ATOM 14249 C C . LYS B 1 675 ? 110.393 8.231 -4.391 1.00 72.47 675 LYS B C 1
ATOM 14250 O O . LYS B 1 675 ? 110.331 8.050 -3.212 1.00 80.76 675 LYS B O 1
ATOM 14256 N N . GLU B 1 676 ? 110.800 9.374 -4.908 1.00 70.76 676 GLU B N 1
ATOM 14257 C CA . GLU B 1 676 ? 111.263 10.415 -4.017 1.00 72.57 676 GLU B CA 1
ATOM 14258 C C . GLU B 1 676 ? 110.236 10.989 -3.070 1.00 70.92 676 GLU B C 1
ATOM 14259 O O . GLU B 1 676 ? 110.485 11.107 -1.895 1.00 75.41 676 GLU B O 1
ATOM 14265 N N . ILE B 1 677 ? 109.097 11.394 -3.600 1.00 64.75 677 ILE B N 1
ATOM 14266 C CA . ILE B 1 677 ? 108.055 12.014 -2.810 1.00 59.97 677 ILE B CA 1
ATOM 14267 C C . ILE B 1 677 ? 107.448 11.145 -1.754 1.00 58.90 677 ILE B C 1
ATOM 14268 O O . ILE B 1 677 ? 107.000 11.619 -0.738 1.00 59.55 677 ILE B O 1
ATOM 14273 N N . SER B 1 678 ? 107.438 9.863 -2.032 1.00 57.81 678 SER B N 1
ATOM 14274 C CA . SER B 1 678 ? 106.852 8.867 -1.163 1.00 58.37 678 SER B CA 1
ATOM 14275 C C . SER B 1 678 ? 107.597 8.806 0.125 1.00 57.97 678 SER B C 1
ATOM 14276 O O . SER B 1 678 ? 107.079 8.339 1.120 1.00 54.08 678 SER B O 1
ATOM 14279 N N . LYS B 1 679 ? 108.882 9.074 0.024 1.00 60.52 679 LYS B N 1
ATOM 14280 C CA . LYS B 1 679 ? 109.769 9.104 1.156 1.00 63.34 679 LYS B CA 1
ATOM 14281 C C . LYS B 1 679 ? 109.453 10.301 1.994 1.00 66.60 679 LYS B C 1
ATOM 14282 O O . LYS B 1 679 ? 109.382 10.240 3.202 1.00 66.38 679 LYS B O 1
ATOM 14284 N N . GLU B 1 680 ? 109.287 11.432 1.319 1.00 71.03 680 GLU B N 1
ATOM 14285 C CA . GLU B 1 680 ? 109.023 12.743 1.920 1.00 72.86 680 GLU B CA 1
ATOM 14286 C C . GLU B 1 680 ? 107.759 12.843 2.714 1.00 70.55 680 GLU B C 1
ATOM 14287 O O . GLU B 1 680 ? 107.717 13.371 3.798 1.00 65.33 680 GLU B O 1
ATOM 14293 N N . ILE B 1 681 ? 106.730 12.293 2.122 1.00 70.02 681 ILE B N 1
ATOM 14294 C CA . ILE B 1 681 ? 105.411 12.353 2.661 1.00 72.89 681 ILE B CA 1
ATOM 14295 C C . ILE B 1 681 ? 105.373 11.711 4.004 1.00 76.98 681 ILE B C 1
ATOM 14296 O O . ILE B 1 681 ? 104.445 11.892 4.749 1.00 79.50 681 ILE B O 1
ATOM 14301 N N . GLU B 1 682 ? 106.449 11.061 4.350 1.00 81.15 682 GLU B N 1
ATOM 14302 C CA . GLU B 1 682 ? 106.516 10.464 5.647 1.00 82.41 682 GLU B CA 1
ATOM 14303 C C . GLU B 1 682 ? 106.619 11.561 6.684 1.00 77.85 682 GLU B C 1
ATOM 14304 O O . GLU B 1 682 ? 106.263 11.359 7.831 1.00 79.88 682 GLU B O 1
ATOM 14310 N N . LYS B 1 683 ? 107.035 12.750 6.274 1.00 69.22 683 LYS B N 1
ATOM 14311 C CA . LYS B 1 683 ? 107.210 13.821 7.242 1.00 64.85 683 LYS B CA 1
ATOM 14312 C C . LYS B 1 683 ? 106.099 14.803 7.391 1.00 60.80 683 LYS B C 1
ATOM 14313 O O . LYS B 1 683 ? 106.233 15.761 8.123 1.00 58.88 683 LYS B O 1
ATOM 14319 N N . PHE B 1 684 ? 104.971 14.540 6.763 1.00 56.65 684 PHE B N 1
ATOM 14320 C CA . PHE B 1 684 ? 103.868 15.467 6.803 1.00 51.69 684 PHE B CA 1
ATOM 14321 C C . PHE B 1 684 ? 102.608 14.876 7.381 1.00 49.51 684 PHE B C 1
ATOM 14322 O O . PHE B 1 684 ? 102.482 13.687 7.564 1.00 47.34 684 PHE B O 1
ATOM 14330 N N . ASN B 1 685 ? 101.704 15.768 7.708 1.00 48.56 685 ASN B N 1
ATOM 14331 C CA . ASN B 1 685 ? 100.431 15.450 8.265 1.00 49.08 685 ASN B CA 1
ATOM 14332 C C . ASN B 1 685 ? 99.628 14.759 7.237 1.00 48.56 685 ASN B C 1
ATOM 14333 O O . ASN B 1 685 ? 99.778 15.002 6.075 1.00 47.76 685 ASN B O 1
ATOM 14338 N N . ILE B 1 686 ? 98.805 13.832 7.653 1.00 50.47 686 ILE B N 1
ATOM 14339 C CA . ILE B 1 686 ? 97.961 13.195 6.698 1.00 53.08 686 ILE B CA 1
ATOM 14340 C C . ILE B 1 686 ? 97.052 14.277 6.185 1.00 56.65 686 ILE B C 1
ATOM 14341 O O . ILE B 1 686 ? 96.724 14.304 5.027 1.00 59.72 686 ILE B O 1
ATOM 14346 N N . PHE B 1 687 ? 96.660 15.193 7.055 1.00 59.15 687 PHE B N 1
ATOM 14347 C CA . PHE B 1 687 ? 95.805 16.305 6.665 1.00 58.51 687 PHE B CA 1
ATOM 14348 C C . PHE B 1 687 ? 96.637 17.478 6.257 1.00 58.53 687 PHE B C 1
ATOM 14349 O O . PHE B 1 687 ? 96.847 18.369 7.038 1.00 61.54 687 PHE B O 1
ATOM 14357 N N . SER B 1 688 ? 97.101 17.498 5.038 1.00 58.08 688 SER B N 1
ATOM 14358 C CA . SER B 1 688 ? 97.889 18.615 4.638 1.00 59.00 688 SER B CA 1
ATOM 14359 C C . SER B 1 688 ? 97.829 18.778 3.177 1.00 58.72 688 SER B C 1
ATOM 14360 O O . SER B 1 688 ? 97.442 17.894 2.462 1.00 62.03 688 SER B O 1
ATOM 14363 N N . GLN B 1 689 ? 98.185 19.960 2.742 1.00 58.07 689 GLN B N 1
ATOM 14364 C CA . GLN B 1 689 ? 98.171 20.240 1.356 1.00 59.05 689 GLN B CA 1
ATOM 14365 C C . GLN B 1 689 ? 99.149 19.337 0.727 1.00 63.03 689 GLN B C 1
ATOM 14366 O O . GLN B 1 689 ? 98.931 18.873 -0.351 1.00 66.84 689 GLN B O 1
ATOM 14372 N N . GLU B 1 690 ? 100.262 19.101 1.384 1.00 66.37 690 GLU B N 1
ATOM 14373 C CA . GLU B 1 690 ? 101.262 18.280 0.752 1.00 67.60 690 GLU B CA 1
ATOM 14374 C C . GLU B 1 690 ? 100.698 16.925 0.511 1.00 68.19 690 GLU B C 1
ATOM 14375 O O . GLU B 1 690 ? 100.817 16.386 -0.553 1.00 68.65 690 GLU B O 1
ATOM 14381 N N . PHE B 1 691 ? 100.080 16.371 1.524 1.00 67.45 691 PHE B N 1
ATOM 14382 C CA . PHE B 1 691 ? 99.511 15.060 1.408 1.00 67.98 691 PHE B CA 1
ATOM 14383 C C . PHE B 1 691 ? 98.365 15.025 0.456 1.00 64.48 691 PHE B C 1
ATOM 14384 O O . PHE B 1 691 ? 98.092 14.017 -0.112 1.00 62.88 691 PHE B O 1
ATOM 14392 N N . GLN B 1 692 ? 97.676 16.136 0.304 1.00 63.64 692 GLN B N 1
ATOM 14393 C CA . GLN B 1 692 ? 96.538 16.192 -0.579 1.00 66.08 692 GLN B CA 1
ATOM 14394 C C . GLN B 1 692 ? 97.001 15.922 -1.958 1.00 62.58 692 GLN B C 1
ATOM 14395 O O . GLN B 1 692 ? 96.352 15.262 -2.703 1.00 64.35 692 GLN B O 1
ATOM 14401 N N . THR B 1 693 ? 98.073 16.567 -2.349 1.00 60.24 693 THR B N 1
ATOM 14402 C CA . THR B 1 693 ? 98.621 16.385 -3.671 1.00 57.06 693 THR B CA 1
ATOM 14403 C C . THR B 1 693 ? 99.147 15.002 -3.886 1.00 55.42 693 THR B C 1
ATOM 14404 O O . THR B 1 693 ? 99.012 14.447 -4.937 1.00 56.73 693 THR B O 1
ATOM 14408 N N . PHE B 1 694 ? 99.788 14.463 -2.871 1.00 51.52 694 PHE B N 1
ATOM 14409 C CA . PHE B 1 694 ? 100.414 13.183 -2.986 1.00 49.65 694 PHE B CA 1
ATOM 14410 C C . PHE B 1 694 ? 99.442 12.132 -3.335 1.00 50.01 694 PHE B C 1
ATOM 14411 O O . PHE B 1 694 ? 99.727 11.291 -4.136 1.00 53.06 694 PHE B O 1
ATOM 14419 N N . LEU B 1 695 ? 98.284 12.181 -2.708 1.00 48.59 695 LEU B N 1
ATOM 14420 C CA . LEU B 1 695 ? 97.232 11.211 -2.907 1.00 45.90 695 LEU B CA 1
ATOM 14421 C C . LEU B 1 695 ? 96.816 11.238 -4.319 1.00 44.90 695 LEU B C 1
ATOM 14422 O O . LEU B 1 695 ? 96.371 10.262 -4.831 1.00 43.27 695 LEU B O 1
ATOM 14427 N N . HIS B 1 696 ? 96.881 12.409 -4.905 1.00 46.49 696 HIS B N 1
ATOM 14428 C CA . HIS B 1 696 ? 96.502 12.598 -6.276 1.00 47.86 696 HIS B CA 1
ATOM 14429 C C . HIS B 1 696 ? 97.437 11.833 -7.128 1.00 46.12 696 HIS B C 1
ATOM 14430 O O . HIS B 1 696 ? 97.071 11.369 -8.171 1.00 45.95 696 HIS B O 1
ATOM 14437 N N . LEU B 1 697 ? 98.707 11.898 -6.793 1.00 44.38 697 LEU B N 1
ATOM 14438 C CA . LEU B 1 697 ? 99.703 11.161 -7.513 1.00 44.61 697 LEU B CA 1
ATOM 14439 C C . LEU B 1 697 ? 99.560 9.691 -7.265 1.00 45.81 697 LEU B C 1
ATOM 14440 O O . LEU B 1 697 ? 99.621 8.887 -8.163 1.00 45.79 697 LEU B O 1
ATOM 14445 N N . GLU B 1 698 ? 99.406 9.323 -6.016 1.00 46.69 698 GLU B N 1
ATOM 14446 C CA . GLU B 1 698 ? 99.339 7.927 -5.711 1.00 48.47 698 GLU B CA 1
ATOM 14447 C C . GLU B 1 698 ? 98.177 7.303 -6.410 1.00 49.65 698 GLU B C 1
ATOM 14448 O O . GLU B 1 698 ? 98.304 6.260 -6.956 1.00 51.15 698 GLU B O 1
ATOM 14454 N N . ASN B 1 699 ? 97.044 7.948 -6.432 1.00 52.34 699 ASN B N 1
ATOM 14455 C CA . ASN B 1 699 ? 95.909 7.338 -7.066 1.00 53.39 699 ASN B CA 1
ATOM 14456 C C . ASN B 1 699 ? 96.166 7.077 -8.493 1.00 52.36 699 ASN B C 1
ATOM 14457 O O . ASN B 1 699 ? 95.821 6.041 -8.971 1.00 55.12 699 ASN B O 1
ATOM 14462 N N . LEU B 1 700 ? 96.742 8.016 -9.198 1.00 51.11 700 LEU B N 1
ATOM 14463 C CA . LEU B 1 700 ? 96.940 7.794 -10.597 1.00 52.45 700 LEU B CA 1
ATOM 14464 C C . LEU B 1 700 ? 97.836 6.622 -10.843 1.00 55.39 700 LEU B C 1
ATOM 14465 O O . LEU B 1 700 ? 97.519 5.770 -11.627 1.00 59.10 700 LEU B O 1
ATOM 14470 N N . ARG B 1 701 ? 98.976 6.574 -10.191 1.00 56.97 701 ARG B N 1
ATOM 14471 C CA . ARG B 1 701 ? 99.885 5.485 -10.447 1.00 58.77 701 ARG B CA 1
ATOM 14472 C C . ARG B 1 701 ? 99.214 4.200 -10.099 1.00 59.34 701 ARG B C 1
ATOM 14473 O O . ARG B 1 701 ? 99.241 3.275 -10.860 1.00 59.49 701 ARG B O 1
ATOM 14489 N N . LYS B 1 703 ? 96.273 3.515 -10.067 1.00 63.37 703 LYS B N 1
ATOM 14490 C CA . LYS B 1 703 ? 95.289 3.172 -11.048 1.00 65.44 703 LYS B CA 1
ATOM 14491 C C . LYS B 1 703 ? 95.932 2.533 -12.245 1.00 67.22 703 LYS B C 1
ATOM 14492 O O . LYS B 1 703 ? 95.445 1.564 -12.754 1.00 75.33 703 LYS B O 1
ATOM 14498 N N . LEU B 1 704 ? 97.020 3.082 -12.730 1.00 66.54 704 LEU B N 1
ATOM 14499 C CA . LEU B 1 704 ? 97.633 2.496 -13.896 1.00 67.15 704 LEU B CA 1
ATOM 14500 C C . LEU B 1 704 ? 98.101 1.103 -13.594 1.00 68.59 704 LEU B C 1
ATOM 14501 O O . LEU B 1 704 ? 97.967 0.214 -14.399 1.00 67.07 704 LEU B O 1
ATOM 14506 N N . LEU B 1 705 ? 98.611 0.898 -12.397 1.00 71.67 705 LEU B N 1
ATOM 14507 C CA . LEU B 1 705 ? 99.084 -0.411 -12.008 1.00 71.47 705 LEU B CA 1
ATOM 14508 C C . LEU B 1 705 ? 97.959 -1.417 -12.017 1.00 70.23 705 LEU B C 1
ATOM 14509 O O . LEU B 1 705 ? 98.124 -2.528 -12.441 1.00 73.21 705 LEU B O 1
ATOM 14514 N N . LEU B 1 706 ? 96.808 -1.047 -11.508 1.00 65.86 706 LEU B N 1
ATOM 14515 C CA . LEU B 1 706 ? 95.698 -1.957 -11.538 1.00 63.46 706 LEU B CA 1
ATOM 14516 C C . LEU B 1 706 ? 95.346 -2.214 -12.960 1.00 63.50 706 LEU B C 1
ATOM 14517 O O . LEU B 1 706 ? 95.071 -3.309 -13.344 1.00 64.83 706 LEU B O 1
ATOM 14522 N N . ARG B 1 707 ? 95.400 -1.163 -13.741 1.00 66.27 707 ARG B N 1
ATOM 14523 C CA . ARG B 1 707 ? 95.028 -1.151 -15.139 1.00 70.09 707 ARG B CA 1
ATOM 14524 C C . ARG B 1 707 ? 95.800 -2.007 -16.086 1.00 73.30 707 ARG B C 1
ATOM 14525 O O . ARG B 1 707 ? 95.245 -2.501 -17.037 1.00 70.39 707 ARG B O 1
ATOM 14533 N N . ARG B 1 708 ? 97.060 -2.260 -15.803 1.00 81.53 708 ARG B N 1
ATOM 14534 C CA . ARG B 1 708 ? 97.831 -3.113 -16.682 1.00 87.01 708 ARG B CA 1
ATOM 14535 C C . ARG B 1 708 ? 97.621 -4.583 -16.315 1.00 90.49 708 ARG B C 1
ATOM 14536 O O . ARG B 1 708 ? 98.419 -5.173 -15.621 1.00 98.72 708 ARG B O 1
ATOM 14544 N N . ILE B 1 709 ? 96.482 -5.129 -16.666 1.00 86.25 709 ILE B N 1
ATOM 14545 C CA . ILE B 1 709 ? 96.209 -6.495 -16.348 1.00 83.95 709 ILE B CA 1
ATOM 14546 C C . ILE B 1 709 ? 95.457 -7.045 -17.524 1.00 91.14 709 ILE B C 1
ATOM 14547 O O . ILE B 1 709 ? 94.511 -6.429 -17.960 1.00 95.91 709 ILE B O 1
ATOM 14552 N N . GLN B 1 710 ? 95.887 -8.170 -18.074 1.00 98.77 710 GLN B N 1
ATOM 14553 C CA . GLN B 1 710 ? 95.216 -8.714 -19.239 1.00 102.22 710 GLN B CA 1
ATOM 14554 C C . GLN B 1 710 ? 94.140 -9.802 -19.090 1.00 102.10 710 GLN B C 1
ATOM 14555 O O . GLN B 1 710 ? 93.569 -10.264 -20.062 1.00 106.89 710 GLN B O 1
ATOM 14561 N N . LYS B 1 711 ? 93.921 -10.251 -17.863 1.00 96.88 711 LYS B N 1
ATOM 14562 C CA . LYS B 1 711 ? 92.899 -11.244 -17.596 1.00 92.72 711 LYS B CA 1
ATOM 14563 C C . LYS B 1 711 ? 91.994 -10.873 -16.446 1.00 90.25 711 LYS B C 1
ATOM 14564 O O . LYS B 1 711 ? 92.459 -10.448 -15.415 1.00 87.46 711 LYS B O 1
ATOM 14566 N N . PRO B 1 712 ? 90.710 -11.190 -16.525 1.00 90.95 712 PRO B N 1
ATOM 14567 C CA . PRO B 1 712 ? 89.770 -10.820 -15.470 1.00 92.50 712 PRO B CA 1
ATOM 14568 C C . PRO B 1 712 ? 90.128 -11.385 -14.109 1.00 96.65 712 PRO B C 1
ATOM 14569 O O . PRO B 1 712 ? 90.728 -12.426 -14.004 1.00 101.34 712 PRO B O 1
ATOM 14573 N N . ILE B 1 713 ? 89.755 -10.656 -13.075 1.00 101.57 713 ILE B N 1
ATOM 14574 C CA . ILE B 1 713 ? 90.105 -10.974 -11.706 1.00 106.04 713 ILE B CA 1
ATOM 14575 C C . ILE B 1 713 ? 89.121 -11.863 -11.001 1.00 105.04 713 ILE B C 1
ATOM 14576 O O . ILE B 1 713 ? 87.923 -11.698 -11.152 1.00 98.95 713 ILE B O 1
ATOM 14581 N N . PRO B 1 714 ? 89.666 -12.793 -10.226 1.00 108.23 714 PRO B N 1
ATOM 14582 C CA . PRO B 1 714 ? 88.990 -13.744 -9.363 1.00 110.83 714 PRO B CA 1
ATOM 14583 C C . PRO B 1 714 ? 88.292 -13.022 -8.233 1.00 109.61 714 PRO B C 1
ATOM 14584 O O . PRO B 1 714 ? 88.864 -12.156 -7.588 1.00 103.24 714 PRO B O 1
ATOM 14588 N N . ALA B 1 715 ? 87.042 -13.429 -8.049 1.00 109.88 715 ALA B N 1
ATOM 14589 C CA . ALA B 1 715 ? 86.092 -12.904 -7.096 1.00 109.82 715 ALA B CA 1
ATOM 14590 C C . ALA B 1 715 ? 86.514 -13.050 -5.655 1.00 107.94 715 ALA B C 1
ATOM 14591 O O . ALA B 1 715 ? 86.298 -12.176 -4.848 1.00 108.41 715 ALA B O 1
ATOM 14593 N N . GLU B 1 716 ? 87.076 -14.184 -5.323 1.00 106.21 716 GLU B N 1
ATOM 14594 C CA . GLU B 1 716 ? 87.555 -14.369 -3.988 1.00 107.34 716 GLU B CA 1
ATOM 14595 C C . GLU B 1 716 ? 88.694 -13.409 -3.789 1.00 111.13 716 GLU B C 1
ATOM 14596 O O . GLU B 1 716 ? 88.901 -12.910 -2.703 1.00 113.41 716 GLU B O 1
ATOM 14598 N N . ILE B 1 717 ? 89.433 -13.157 -4.853 1.00 113.11 717 ILE B N 1
ATOM 14599 C CA . ILE B 1 717 ? 90.601 -12.304 -4.781 1.00 115.26 717 ILE B CA 1
ATOM 14600 C C . ILE B 1 717 ? 90.291 -10.861 -4.375 1.00 113.71 717 ILE B C 1
ATOM 14601 O O . ILE B 1 717 ? 90.991 -10.266 -3.550 1.00 110.17 717 ILE B O 1
ATOM 14606 N N . ALA B 1 718 ? 89.281 -10.277 -5.000 1.00 110.25 718 ALA B N 1
ATOM 14607 C CA . ALA B 1 718 ? 88.902 -8.910 -4.691 1.00 104.25 718 ALA B CA 1
ATOM 14608 C C . ALA B 1 718 ? 87.542 -8.817 -4.021 1.00 98.58 718 ALA B C 1
ATOM 14609 O O . ALA B 1 718 ? 86.530 -8.892 -4.674 1.00 95.30 718 ALA B O 1
ATOM 14611 N N . PHE B 1 719 ? 87.509 -8.777 -2.708 1.00 96.22 719 PHE B N 1
ATOM 14612 C CA . PHE B 1 719 ? 86.224 -8.693 -2.080 1.00 101.42 719 PHE B CA 1
ATOM 14613 C C . PHE B 1 719 ? 85.924 -7.365 -1.483 1.00 103.25 719 PHE B C 1
ATOM 14614 O O . PHE B 1 719 ? 84.975 -7.293 -0.729 1.00 108.22 719 PHE B O 1
ATOM 14622 N N . PHE B 1 720 ? 86.685 -6.342 -1.842 1.00 102.46 720 PHE B N 1
ATOM 14623 C CA . PHE B 1 720 ? 86.472 -5.038 -1.255 1.00 98.71 720 PHE B CA 1
ATOM 14624 C C . PHE B 1 720 ? 86.432 -5.269 0.222 1.00 94.39 720 PHE B C 1
ATOM 14625 O O . PHE B 1 720 ? 85.412 -5.133 0.869 1.00 95.71 720 PHE B O 1
ATOM 14633 N N . SER B 1 721 ? 87.604 -5.560 0.737 1.00 86.48 721 SER B N 1
ATOM 14634 C CA . SER B 1 721 ? 87.761 -5.969 2.095 1.00 86.00 721 SER B CA 1
ATOM 14635 C C . SER B 1 721 ? 87.822 -4.869 3.089 1.00 85.56 721 SER B C 1
ATOM 14636 O O . SER B 1 721 ? 88.874 -4.502 3.550 1.00 84.91 721 SER B O 1
ATOM 14639 N N . LEU B 1 722 ? 86.663 -4.324 3.412 1.00 88.56 722 LEU B N 1
ATOM 14640 C CA . LEU B 1 722 ? 86.568 -3.281 4.415 1.00 91.03 722 LEU B CA 1
ATOM 14641 C C . LEU B 1 722 ? 85.384 -3.524 5.317 1.00 90.32 722 LEU B C 1
ATOM 14642 O O . LEU B 1 722 ? 84.322 -3.887 4.872 1.00 88.61 722 LEU B O 1
ATOM 14647 N N . PRO B 1 723 ? 85.573 -3.281 6.597 1.00 91.19 723 PRO B N 1
ATOM 14648 C CA . PRO B 1 723 ? 84.613 -3.469 7.666 1.00 95.07 723 PRO B CA 1
ATOM 14649 C C . PRO B 1 723 ? 83.426 -2.570 7.506 1.00 98.56 723 PRO B C 1
ATOM 14650 O O . PRO B 1 723 ? 83.514 -1.567 6.840 1.00 101.06 723 PRO B O 1
ATOM 14654 N N . GLN B 1 724 ? 82.311 -2.976 8.088 1.00 102.28 724 GLN B N 1
ATOM 14655 C CA . GLN B 1 724 ? 81.084 -2.213 8.001 1.00 105.77 724 GLN B CA 1
ATOM 14656 C C . GLN B 1 724 ? 81.189 -0.891 8.689 1.00 104.74 724 GLN B C 1
ATOM 14657 O O . GLN B 1 724 ? 80.708 0.111 8.198 1.00 104.63 724 GLN B O 1
ATOM 14663 N N . GLU B 1 725 ? 81.850 -0.889 9.827 1.00 104.24 725 GLU B N 1
ATOM 14664 C CA . GLU B 1 725 ? 81.875 0.315 10.613 1.00 105.92 725 GLU B CA 1
ATOM 14665 C C . GLU B 1 725 ? 82.467 1.448 9.864 1.00 108.07 725 GLU B C 1
ATOM 14666 O O . GLU B 1 725 ? 82.016 2.572 9.987 1.00 113.14 725 GLU B O 1
ATOM 14672 N N . TYR B 1 726 ? 83.527 1.152 9.148 1.00 105.84 726 TYR B N 1
ATOM 14673 C CA . TYR B 1 726 ? 84.278 2.131 8.398 1.00 102.74 726 TYR B CA 1
ATOM 14674 C C . TYR B 1 726 ? 83.604 2.805 7.217 1.00 99.20 726 TYR B C 1
ATOM 14675 O O . TYR B 1 726 ? 83.955 3.912 6.872 1.00 99.33 726 TYR B O 1
ATOM 14684 N N . TYR B 1 727 ? 82.642 2.167 6.588 1.00 95.98 727 TYR B N 1
ATOM 14685 C CA . TYR B 1 727 ? 82.001 2.817 5.469 1.00 98.30 727 TYR B CA 1
ATOM 14686 C C . TYR B 1 727 ? 80.527 2.471 5.469 1.00 100.70 727 TYR B C 1
ATOM 14687 O O . TYR B 1 727 ? 80.144 1.497 6.094 1.00 105.94 727 TYR B O 1
ATOM 14696 N N . ASP B 1 728 ? 79.689 3.242 4.778 1.00 99.25 728 ASP B N 1
ATOM 14697 C CA . ASP B 1 728 ? 78.260 2.943 4.782 1.00 99.78 728 ASP B CA 1
ATOM 14698 C C . ASP B 1 728 ? 77.558 2.303 3.582 1.00 101.55 728 ASP B C 1
ATOM 14699 O O . ASP B 1 728 ? 76.828 1.349 3.760 1.00 102.75 728 ASP B O 1
ATOM 14704 N N . SER B 1 729 ? 77.670 2.886 2.402 1.00 105.24 729 SER B N 1
ATOM 14705 C CA . SER B 1 729 ? 76.952 2.357 1.246 1.00 107.71 729 SER B CA 1
ATOM 14706 C C . SER B 1 729 ? 77.766 2.375 -0.016 1.00 111.74 729 SER B C 1
ATOM 14707 O O . SER B 1 729 ? 78.666 3.183 -0.140 1.00 118.97 729 SER B O 1
ATOM 14710 N N . LEU B 1 730 ? 77.415 1.524 -0.965 1.00 111.51 730 LEU B N 1
ATOM 14711 C CA . LEU B 1 730 ? 78.144 1.476 -2.208 1.00 109.35 730 LEU B CA 1
ATOM 14712 C C . LEU B 1 730 ? 77.205 1.662 -3.355 1.00 106.24 730 LEU B C 1
ATOM 14713 O O . LEU B 1 730 ? 76.076 1.205 -3.335 1.00 103.25 730 LEU B O 1
ATOM 14718 N N . PRO B 1 731 ? 77.715 2.258 -4.408 1.00 106.78 731 PRO B N 1
ATOM 14719 C CA . PRO B 1 731 ? 77.056 2.689 -5.630 1.00 111.19 731 PRO B CA 1
ATOM 14720 C C . PRO B 1 731 ? 76.620 1.546 -6.477 1.00 117.15 731 PRO B C 1
ATOM 14721 O O . PRO B 1 731 ? 76.823 0.401 -6.126 1.00 114.93 731 PRO B O 1
ATOM 14725 N N . PRO B 1 732 ? 75.970 1.903 -7.582 1.00 125.36 732 PRO B N 1
ATOM 14726 C CA . PRO B 1 732 ? 75.345 1.255 -8.728 1.00 126.62 732 PRO B CA 1
ATOM 14727 C C . PRO B 1 732 ? 76.476 0.643 -9.493 1.00 125.06 732 PRO B C 1
ATOM 14728 O O . PRO B 1 732 ? 76.340 -0.417 -10.090 1.00 125.47 732 PRO B O 1
ATOM 14732 N N . ASN B 1 733 ? 77.603 1.327 -9.472 1.00 120.99 733 ASN B N 1
ATOM 14733 C CA . ASN B 1 733 ? 78.742 0.797 -10.164 1.00 116.08 733 ASN B CA 1
ATOM 14734 C C . ASN B 1 733 ? 78.971 -0.570 -9.580 1.00 112.44 733 ASN B C 1
ATOM 14735 O O . ASN B 1 733 ? 78.972 -1.559 -10.292 1.00 110.23 733 ASN B O 1
ATOM 14740 N N . VAL B 1 734 ? 79.132 -0.611 -8.266 1.00 109.95 734 VAL B N 1
ATOM 14741 C CA . VAL B 1 734 ? 79.349 -1.885 -7.609 1.00 108.81 734 VAL B CA 1
ATOM 14742 C C . VAL B 1 734 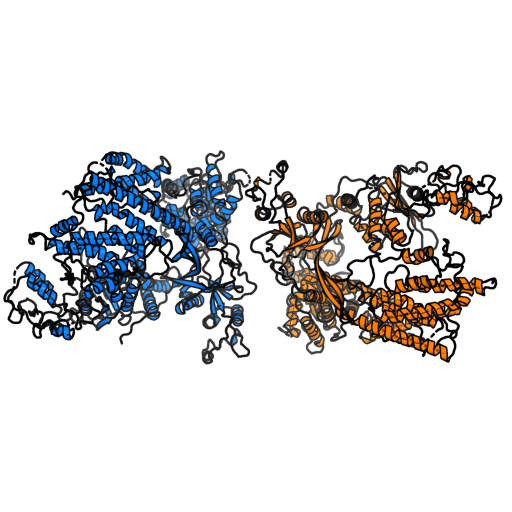? 78.229 -2.434 -6.753 1.00 103.85 734 VAL B C 1
ATOM 14743 O O . VAL B 1 734 ? 77.858 -1.890 -5.746 1.00 101.55 734 VAL B O 1
ATOM 14747 N N . ALA B 1 735 ? 77.749 -3.566 -7.182 1.00 104.05 735 ALA B N 1
ATOM 14748 C CA . ALA B 1 735 ? 76.723 -4.306 -6.516 1.00 109.40 735 ALA B CA 1
ATOM 14749 C C . ALA B 1 735 ? 76.868 -5.765 -6.937 1.00 114.82 735 ALA B C 1
ATOM 14750 O O . ALA B 1 735 ? 75.933 -6.531 -6.838 1.00 118.24 735 ALA B O 1
ATOM 14752 N N . PHE B 1 736 ? 78.055 -6.105 -7.403 1.00 119.55 736 PHE B N 1
ATOM 14753 C CA . PHE B 1 736 ? 78.322 -7.429 -7.879 1.00 120.43 736 PHE B CA 1
ATOM 14754 C C . PHE B 1 736 ? 79.383 -8.140 -7.069 1.00 118.77 736 PHE B C 1
ATOM 14755 O O . PHE B 1 736 ? 80.332 -7.554 -6.572 1.00 111.04 736 PHE B O 1
ATOM 14757 N N . LEU B 1 737 ? 79.179 -9.438 -6.976 1.00 120.13 737 LEU B N 1
ATOM 14758 C CA . LEU B 1 737 ? 80.006 -10.351 -6.239 1.00 119.60 737 LEU B CA 1
ATOM 14759 C C . LEU B 1 737 ? 79.502 -11.725 -6.637 1.00 118.78 737 LEU B C 1
ATOM 14760 O O . LEU B 1 737 ? 78.304 -11.913 -6.874 1.00 116.33 737 LEU B O 1
ATOM 14765 N N . THR B 1 744 ? 85.598 -9.228 -14.215 1.00 69.76 744 THR B N 1
ATOM 14766 C CA . THR B 1 744 ? 85.631 -7.910 -13.613 1.00 70.96 744 THR B CA 1
ATOM 14767 C C . THR B 1 744 ? 86.967 -7.279 -13.907 1.00 75.53 744 THR B C 1
ATOM 14768 O O . THR B 1 744 ? 87.779 -7.152 -13.022 1.00 74.73 744 THR B O 1
ATOM 14772 N N . PRO B 1 745 ? 87.218 -6.935 -15.171 1.00 80.43 745 PRO B N 1
ATOM 14773 C CA . PRO B 1 745 ? 88.475 -6.341 -15.640 1.00 81.97 745 PRO B CA 1
ATOM 14774 C C . PRO B 1 745 ? 88.889 -4.921 -15.220 1.00 81.75 745 PRO B C 1
ATOM 14775 O O . PRO B 1 745 ? 90.016 -4.710 -14.795 1.00 77.80 745 PRO B O 1
ATOM 14779 N N . SER B 1 746 ? 88.042 -3.944 -15.502 1.00 82.98 746 SER B N 1
ATOM 14780 C CA . SER B 1 746 ? 88.267 -2.564 -15.086 1.00 79.11 746 SER B CA 1
ATOM 14781 C C . SER B 1 746 ? 87.234 -2.156 -14.046 1.00 79.53 746 SER B C 1
ATOM 14782 O O . SER B 1 746 ? 87.111 -0.989 -13.738 1.00 75.08 746 SER B O 1
ATOM 14785 N N . GLU B 1 747 ? 86.456 -3.136 -13.635 1.00 82.16 747 GLU B N 1
ATOM 14786 C CA . GLU B 1 747 ? 85.455 -3.016 -12.614 1.00 83.25 747 GLU B CA 1
ATOM 14787 C C . GLU B 1 747 ? 86.125 -2.781 -11.296 1.00 79.36 747 GLU B C 1
ATOM 14788 O O . GLU B 1 747 ? 85.640 -2.076 -10.443 1.00 77.14 747 GLU B O 1
ATOM 14794 N N . TYR B 1 748 ? 87.256 -3.420 -11.125 1.00 77.77 748 TYR B N 1
ATOM 14795 C CA . TYR B 1 748 ? 87.936 -3.326 -9.869 1.00 78.76 748 TYR B CA 1
ATOM 14796 C C . TYR B 1 748 ? 88.274 -1.904 -9.618 1.00 81.48 748 TYR B C 1
ATOM 14797 O O . TYR B 1 748 ? 88.163 -1.420 -8.502 1.00 84.96 748 TYR B O 1
ATOM 14806 N N . ILE B 1 749 ? 88.723 -1.244 -10.671 1.00 82.12 749 ILE B N 1
ATOM 14807 C CA . ILE B 1 749 ? 89.178 0.112 -10.542 1.00 80.60 749 ILE B CA 1
ATOM 14808 C C . ILE B 1 749 ? 88.047 0.926 -10.030 1.00 79.85 749 ILE B C 1
ATOM 14809 O O . ILE B 1 749 ? 88.233 1.729 -9.147 1.00 84.98 749 ILE B O 1
ATOM 14814 N N . THR B 1 750 ? 86.872 0.748 -10.590 1.00 73.80 750 THR B N 1
ATOM 14815 C CA . THR B 1 750 ? 85.775 1.520 -10.107 1.00 71.46 750 THR B CA 1
ATOM 14816 C C . THR B 1 750 ? 85.526 1.150 -8.694 1.00 68.93 750 THR B C 1
ATOM 14817 O O . THR B 1 750 ? 85.164 1.981 -7.916 1.00 73.91 750 THR B O 1
ATOM 14821 N N . GLN B 1 751 ? 85.613 -0.131 -8.395 1.00 64.07 751 GLN B N 1
ATOM 14822 C CA . GLN B 1 751 ? 85.431 -0.604 -7.041 1.00 60.94 751 GLN B CA 1
ATOM 14823 C C . GLN B 1 751 ? 86.536 -0.073 -6.199 1.00 59.04 751 GLN B C 1
ATOM 14824 O O . GLN B 1 751 ? 86.366 0.213 -5.039 1.00 56.64 751 GLN B O 1
ATOM 14826 N N . PHE B 1 752 ? 87.697 0.003 -6.822 1.00 57.70 752 PHE B N 1
ATOM 14827 C CA . PHE B 1 752 ? 88.921 0.462 -6.206 1.00 56.14 752 PHE B CA 1
ATOM 14828 C C . PHE B 1 752 ? 88.945 1.898 -5.772 1.00 55.97 752 PHE B C 1
ATOM 14829 O O . PHE B 1 752 ? 89.563 2.241 -4.801 1.00 57.24 752 PHE B O 1
ATOM 14837 N N . ASN B 1 753 ? 88.324 2.743 -6.559 1.00 55.29 753 ASN B N 1
ATOM 14838 C CA . ASN B 1 753 ? 88.338 4.159 -6.314 1.00 56.42 753 ASN B CA 1
ATOM 14839 C C . ASN B 1 753 ? 87.502 4.521 -5.131 1.00 58.80 753 ASN B C 1
ATOM 14840 O O . ASN B 1 753 ? 87.410 5.669 -4.785 1.00 61.76 753 ASN B O 1
ATOM 14845 N N . LEU B 1 754 ? 86.849 3.533 -4.559 1.00 59.09 754 LEU B N 1
ATOM 14846 C CA . LEU B 1 754 ? 86.001 3.751 -3.425 1.00 59.49 754 LEU B CA 1
ATOM 14847 C C . LEU B 1 754 ? 86.815 4.216 -2.285 1.00 61.60 754 LEU B C 1
ATOM 14848 O O . LEU B 1 754 ? 86.380 5.002 -1.492 1.00 66.06 754 LEU B O 1
ATOM 14853 N N . TYR B 1 755 ? 88.014 3.705 -2.199 1.00 63.59 755 TYR B N 1
ATOM 14854 C CA . TYR B 1 755 ? 88.878 4.037 -1.104 1.00 67.60 755 TYR B CA 1
ATOM 14855 C C . TYR B 1 755 ? 89.252 5.479 -1.032 1.00 64.10 755 TYR B C 1
ATOM 14856 O O . TYR B 1 755 ? 89.338 6.039 0.039 1.00 61.39 755 TYR B O 1
ATOM 14865 N N . SER B 1 756 ? 89.577 6.064 -2.161 1.00 61.47 756 SER B N 1
ATOM 14866 C CA . SER B 1 756 ? 89.951 7.443 -2.149 1.00 62.34 756 SER B CA 1
ATOM 14867 C C . SER B 1 756 ? 88.807 8.313 -1.716 1.00 63.56 756 SER B C 1
ATOM 14868 O O . SER B 1 756 ? 88.954 9.183 -0.877 1.00 65.93 756 SER B O 1
ATOM 14871 N N . SER B 1 757 ? 87.682 8.116 -2.376 1.00 63.08 757 SER B N 1
ATOM 14872 C CA . SER B 1 757 ? 86.498 8.887 -2.124 1.00 61.91 757 SER B CA 1
ATOM 14873 C C . SER B 1 757 ? 86.069 8.672 -0.721 1.00 60.13 757 SER B C 1
ATOM 14874 O O . SER B 1 757 ? 85.644 9.579 -0.063 1.00 63.07 757 SER B O 1
ATOM 14877 N N . PHE B 1 758 ? 86.119 7.449 -0.260 1.00 56.53 758 PHE B N 1
ATOM 14878 C CA . PHE B 1 758 ? 85.695 7.196 1.079 1.00 55.61 758 PHE B CA 1
ATOM 14879 C C . PHE B 1 758 ? 86.594 7.942 2.007 1.00 53.44 758 PHE B C 1
ATOM 14880 O O . PHE B 1 758 ? 86.162 8.422 3.028 1.00 51.35 758 PHE B O 1
ATOM 14888 N N . LEU B 1 759 ? 87.884 7.877 1.715 1.00 51.98 759 LEU B N 1
ATOM 14889 C CA . LEU B 1 759 ? 88.922 8.516 2.522 1.00 49.93 759 LEU B CA 1
ATOM 14890 C C . LEU B 1 759 ? 88.845 9.993 2.504 1.00 47.06 759 LEU B C 1
ATOM 14891 O O . LEU B 1 759 ? 89.005 10.630 3.499 1.00 44.69 759 LEU B O 1
ATOM 14896 N N . ASN B 1 760 ? 88.691 10.509 1.310 1.00 45.49 760 ASN B N 1
ATOM 14897 C CA . ASN B 1 760 ? 88.675 11.910 1.061 1.00 45.45 760 ASN B CA 1
ATOM 14898 C C . ASN B 1 760 ? 87.563 12.501 1.828 1.00 43.18 760 ASN B C 1
ATOM 14899 O O . ASN B 1 760 ? 87.677 13.583 2.325 1.00 43.56 760 ASN B O 1
ATOM 14904 N N . GLY B 1 761 ? 86.457 11.823 1.900 1.00 41.11 761 GLY B N 1
ATOM 14905 C CA . GLY B 1 761 ? 85.376 12.416 2.618 1.00 40.76 761 GLY B CA 1
ATOM 14906 C C . GLY B 1 761 ? 85.719 12.621 4.054 1.00 39.49 761 GLY B C 1
ATOM 14907 O O . GLY B 1 761 ? 85.496 13.663 4.576 1.00 39.13 761 GLY B O 1
ATOM 14908 N N . ASN B 1 762 ? 86.252 11.624 4.717 1.00 38.49 762 ASN B N 1
ATOM 14909 C CA . ASN B 1 762 ? 86.574 11.799 6.104 1.00 38.71 762 ASN B CA 1
ATOM 14910 C C . ASN B 1 762 ? 87.606 12.861 6.234 1.00 37.86 762 ASN B C 1
ATOM 14911 O O . ASN B 1 762 ? 87.542 13.654 7.111 1.00 38.85 762 ASN B O 1
ATOM 14916 N N . LEU B 1 763 ? 88.553 12.896 5.321 1.00 36.66 763 LEU B N 1
ATOM 14917 C CA . LEU B 1 763 ? 89.663 13.829 5.393 1.00 35.71 763 LEU B CA 1
ATOM 14918 C C . LEU B 1 763 ? 89.195 15.241 5.380 1.00 35.02 763 LEU B C 1
ATOM 14919 O O . LEU B 1 763 ? 89.716 16.067 6.073 1.00 34.91 763 LEU B O 1
ATOM 14924 N N . ILE B 1 764 ? 88.194 15.515 4.584 1.00 34.48 764 ILE B N 1
ATOM 14925 C CA . ILE B 1 764 ? 87.661 16.846 4.473 1.00 33.91 764 ILE B CA 1
ATOM 14926 C C . ILE B 1 764 ? 87.091 17.292 5.762 1.00 32.45 764 ILE B C 1
ATOM 14927 O O . ILE B 1 764 ? 87.108 18.449 6.077 1.00 31.76 764 ILE B O 1
ATOM 14932 N N . LEU B 1 765 ? 86.496 16.371 6.478 1.00 31.34 765 LEU B N 1
ATOM 14933 C CA . LEU B 1 765 ? 85.920 16.719 7.731 1.00 31.50 765 LEU B CA 1
ATOM 14934 C C . LEU B 1 765 ? 86.971 17.134 8.686 1.00 32.05 765 LEU B C 1
ATOM 14935 O O . LEU B 1 765 ? 86.814 18.077 9.394 1.00 34.13 765 LEU B O 1
ATOM 14940 N N . LEU B 1 766 ? 88.008 16.332 8.779 1.00 32.01 766 LEU B N 1
ATOM 14941 C CA . LEU B 1 766 ? 89.109 16.555 9.684 1.00 32.55 766 LEU B CA 1
ATOM 14942 C C . LEU B 1 766 ? 89.897 17.770 9.371 1.00 33.53 766 LEU B C 1
ATOM 14943 O O . LEU B 1 766 ? 90.376 18.451 10.231 1.00 33.29 766 LEU B O 1
ATOM 14948 N N . ARG B 1 767 ? 90.024 18.048 8.100 1.00 35.47 767 ARG B N 1
ATOM 14949 C CA . ARG B 1 767 ? 90.785 19.163 7.611 1.00 38.39 767 ARG B CA 1
ATOM 14950 C C . ARG B 1 767 ? 90.099 20.480 7.803 1.00 40.40 767 ARG B C 1
ATOM 14951 O O . ARG B 1 767 ? 90.654 21.496 7.488 1.00 42.97 767 ARG B O 1
ATOM 14959 N N . ARG B 1 768 ? 88.896 20.464 8.344 1.00 41.78 768 ARG B N 1
ATOM 14960 C CA . ARG B 1 768 ? 88.113 21.672 8.510 1.00 41.38 768 ARG B CA 1
ATOM 14961 C C . ARG B 1 768 ? 88.568 22.403 9.706 1.00 40.64 768 ARG B C 1
ATOM 14962 O O . ARG B 1 768 ? 88.415 21.972 10.805 1.00 39.05 768 ARG B O 1
ATOM 14970 N N . SER B 1 769 ? 89.130 23.551 9.463 1.00 42.14 769 SER B N 1
ATOM 14971 C CA . SER B 1 769 ? 89.644 24.396 10.494 1.00 43.96 769 SER B CA 1
ATOM 14972 C C . SER B 1 769 ? 88.632 24.933 11.457 1.00 43.81 769 SER B C 1
ATOM 14973 O O . SER B 1 769 ? 88.827 24.918 12.640 1.00 42.75 769 SER B O 1
ATOM 14976 N N . ARG B 1 770 ? 87.559 25.458 10.913 1.00 43.79 770 ARG B N 1
ATOM 14977 C CA . ARG B 1 770 ? 86.539 26.106 11.671 1.00 44.06 770 ARG B C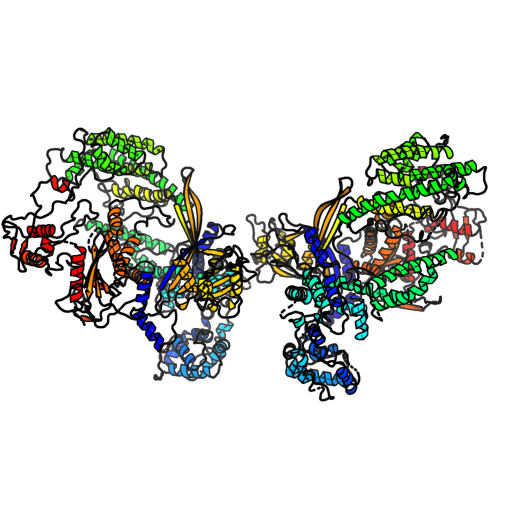A 1
ATOM 14978 C C . ARG B 1 770 ? 85.179 25.692 11.262 1.00 40.45 770 ARG B C 1
ATOM 14979 O O . ARG B 1 770 ? 84.897 25.573 10.096 1.00 41.96 770 ARG B O 1
ATOM 14987 N N . SER B 1 771 ? 84.320 25.573 12.248 1.00 35.12 771 SER B N 1
ATOM 14988 C CA . SER B 1 771 ? 82.921 25.249 12.083 1.00 31.86 771 SER B CA 1
ATOM 14989 C C . SER B 1 771 ? 82.138 25.865 13.215 1.00 29.39 771 SER B C 1
ATOM 14990 O O . SER B 1 771 ? 82.670 26.576 14.003 1.00 29.09 771 SER B O 1
ATOM 14993 N N . TYR B 1 772 ? 80.844 25.660 13.255 1.00 27.55 772 TYR B N 1
ATOM 14994 C CA . TYR B 1 772 ? 80.056 26.134 14.373 1.00 26.25 772 TYR B CA 1
ATOM 14995 C C . TYR B 1 772 ? 78.936 25.185 14.639 1.00 24.61 772 TYR B C 1
ATOM 14996 O O . TYR B 1 772 ? 78.542 24.485 13.767 1.00 23.66 772 TYR B O 1
ATOM 15005 N N . LEU B 1 773 ? 78.458 25.149 15.869 1.00 23.49 773 LEU B N 1
ATOM 15006 C CA . LEU B 1 773 ? 77.385 24.274 16.286 1.00 22.68 773 LEU B CA 1
ATOM 15007 C C . LEU B 1 773 ? 76.261 25.140 16.708 1.00 22.16 773 LEU B C 1
ATOM 15008 O O . LEU B 1 773 ? 76.477 26.042 17.414 1.00 22.05 773 LEU B O 1
ATOM 15013 N N . ARG B 1 774 ? 75.044 24.843 16.315 1.00 21.73 774 ARG B N 1
ATOM 15014 C CA . ARG B 1 774 ? 73.904 25.696 16.608 1.00 21.52 774 ARG B CA 1
ATOM 15015 C C . ARG B 1 774 ? 72.816 25.089 17.433 1.00 21.26 774 ARG B C 1
ATOM 15016 O O . ARG B 1 774 ? 72.445 23.974 17.228 1.00 21.81 774 ARG B O 1
ATOM 15024 N N . ALA B 1 775 ? 72.313 25.851 18.385 1.00 20.74 775 ALA B N 1
ATOM 15025 C CA . ALA B 1 775 ? 71.212 25.446 19.204 1.00 20.92 775 ALA B CA 1
ATOM 15026 C C . ALA B 1 775 ? 70.282 26.623 19.183 1.00 21.18 775 ALA B C 1
ATOM 15027 O O . ALA B 1 775 ? 70.717 27.687 19.446 1.00 21.95 775 ALA B O 1
ATOM 15029 N N . LYS B 1 776 ? 69.013 26.434 18.863 1.00 21.23 776 LYS B N 1
ATOM 15030 C CA . LYS B 1 776 ? 68.055 27.519 18.771 1.00 21.08 776 LYS B CA 1
ATOM 15031 C C . LYS B 1 776 ? 66.855 27.221 19.608 1.00 20.32 776 LYS B C 1
ATOM 15032 O O . LYS B 1 776 ? 66.541 26.089 19.832 1.00 20.09 776 LYS B O 1
ATOM 15038 N N . PHE B 1 777 ? 66.220 28.238 20.147 1.00 19.38 777 PHE B N 1
ATOM 15039 C CA . PHE B 1 777 ? 65.082 27.997 20.961 1.00 19.88 777 PHE B CA 1
ATOM 15040 C C . PHE B 1 777 ? 63.989 28.944 20.682 1.00 20.65 777 PHE B C 1
ATOM 15041 O O . PHE B 1 777 ? 64.214 30.095 20.687 1.00 20.64 777 PHE B O 1
ATOM 15049 N N . SER B 1 778 ? 62.790 28.462 20.468 1.00 21.90 778 SER B N 1
ATOM 15050 C CA . SER B 1 778 ? 61.675 29.328 20.225 1.00 23.31 778 SER B CA 1
ATOM 15051 C C . SER B 1 778 ? 60.639 29.002 21.262 1.00 23.70 778 SER B C 1
ATOM 15052 O O . SER B 1 778 ? 60.228 27.899 21.329 1.00 24.79 778 SER B O 1
ATOM 15055 N N . TRP B 1 779 ? 60.206 29.947 22.075 1.00 23.37 779 TRP B N 1
ATOM 15056 C CA . TRP B 1 779 ? 59.227 29.648 23.100 1.00 22.89 779 TRP B CA 1
ATOM 15057 C C . TRP B 1 779 ? 58.053 30.570 22.987 1.00 22.18 779 TRP B C 1
ATOM 15058 O O . TRP B 1 779 ? 58.197 31.669 22.536 1.00 21.70 779 TRP B O 1
ATOM 15069 N N . VAL B 1 780 ? 56.882 30.111 23.393 1.00 21.72 780 VAL B N 1
ATOM 15070 C CA . VAL B 1 780 ? 55.703 30.918 23.251 1.00 21.66 780 VAL B CA 1
ATOM 15071 C C . VAL B 1 780 ? 55.863 32.152 24.044 1.00 21.28 780 VAL B C 1
ATOM 15072 O O . VAL B 1 780 ? 56.275 32.097 25.163 1.00 20.55 780 VAL B O 1
ATOM 15076 N N . GLY B 1 781 ? 55.391 33.254 23.502 1.00 21.70 781 GLY B N 1
ATOM 15077 C CA . GLY B 1 781 ? 55.488 34.521 24.162 1.00 22.72 781 GLY B CA 1
ATOM 15078 C C . GLY B 1 781 ? 56.850 35.123 24.312 1.00 23.62 781 GLY B C 1
ATOM 15079 O O . GLY B 1 781 ? 57.137 35.782 25.284 1.00 24.17 781 GLY B O 1
ATOM 15080 N N . ASN B 1 782 ? 57.676 34.901 23.314 1.00 24.46 782 ASN B N 1
ATOM 15081 C CA . ASN B 1 782 ? 59.025 35.422 23.242 1.00 24.68 782 ASN B CA 1
ATOM 15082 C C . ASN B 1 782 ? 59.006 36.574 22.310 1.00 24.60 782 ASN B C 1
ATOM 15083 O O . ASN B 1 782 ? 59.905 36.778 21.589 1.00 23.77 782 ASN B O 1
ATOM 15088 N N . SER B 1 783 ? 57.955 37.334 22.366 1.00 25.56 783 SER B N 1
ATOM 15089 C CA . SER B 1 783 ? 57.780 38.433 21.478 1.00 27.72 783 SER B CA 1
ATOM 15090 C C . SER B 1 783 ? 58.279 39.749 21.949 1.00 30.21 783 SER B C 1
ATOM 15091 O O . SER B 1 783 ? 58.141 40.710 21.230 1.00 30.73 783 SER B O 1
ATOM 15094 N N . LYS B 1 784 ? 58.926 39.790 23.110 1.00 33.38 784 LYS B N 1
ATOM 15095 C CA . LYS B 1 784 ? 59.340 41.046 23.739 1.00 35.39 784 LYS B CA 1
ATOM 15096 C C . LYS B 1 784 ? 60.727 41.602 23.579 1.00 35.10 784 LYS B C 1
ATOM 15097 O O . LYS B 1 784 ? 61.676 41.052 24.067 1.00 34.33 784 LYS B O 1
ATOM 15103 N N . LEU B 1 785 ? 60.785 42.800 23.028 1.00 35.25 785 LEU B N 1
ATOM 15104 C CA . LEU B 1 785 ? 62.002 43.522 22.804 1.00 36.05 785 LEU B CA 1
ATOM 15105 C C . LEU B 1 785 ? 61.918 44.708 23.714 1.00 39.24 785 LEU B C 1
ATOM 15106 O O . LEU B 1 785 ? 60.918 45.346 23.762 1.00 42.00 785 LEU B O 1
ATOM 15111 N N . ILE B 1 786 ? 62.999 45.011 24.412 1.00 41.92 786 ILE B N 1
ATOM 15112 C CA . ILE B 1 786 ? 63.118 46.087 25.393 1.00 42.55 786 ILE B CA 1
ATOM 15113 C C . ILE B 1 786 ? 63.590 47.415 24.812 1.00 42.86 786 ILE B C 1
ATOM 15114 O O . ILE B 1 786 ? 64.515 47.435 24.067 1.00 43.99 786 ILE B O 1
ATOM 15119 N N . TYR B 1 787 ? 62.998 48.534 25.186 1.00 43.03 787 TYR B N 1
ATOM 15120 C CA . TYR B 1 787 ? 63.465 49.809 24.667 1.00 43.05 787 TYR B CA 1
ATOM 15121 C C . TYR B 1 787 ? 64.158 50.542 25.746 1.00 42.31 787 TYR B C 1
ATOM 15122 O O . TYR B 1 787 ? 63.519 51.099 26.576 1.00 41.28 787 TYR B O 1
ATOM 15131 N N . ALA B 1 788 ? 65.473 50.572 25.699 1.00 46.39 788 ALA B N 1
ATOM 15132 C CA . ALA B 1 788 ? 66.294 51.258 26.665 1.00 50.64 788 ALA B CA 1
ATOM 15133 C C . ALA B 1 788 ? 66.721 52.620 26.168 1.00 56.49 788 ALA B C 1
ATOM 15134 O O . ALA B 1 788 ? 66.318 53.046 25.105 1.00 59.86 788 ALA B O 1
ATOM 15136 N N . ALA B 1 789 ? 67.504 53.321 26.968 1.00 60.14 789 ALA B N 1
ATOM 15137 C CA . ALA B 1 789 ? 67.974 54.636 26.609 1.00 61.04 789 ALA B CA 1
ATOM 15138 C C . ALA B 1 789 ? 69.456 54.609 26.758 1.00 63.17 789 ALA B C 1
ATOM 15139 O O . ALA B 1 789 ? 69.965 53.999 27.666 1.00 63.04 789 ALA B O 1
ATOM 15141 N N . LYS B 1 790 ? 70.176 55.313 25.916 1.00 67.07 790 LYS B N 1
ATOM 15142 C CA . LYS B 1 790 ? 71.599 55.278 26.055 1.00 69.58 790 LYS B CA 1
ATOM 15143 C C . LYS B 1 790 ? 71.864 56.276 27.127 1.00 73.69 790 LYS B C 1
ATOM 15144 O O . LYS B 1 790 ? 71.899 57.455 26.868 1.00 80.06 790 LYS B O 1
ATOM 15146 N N . GLU B 1 791 ? 72.060 55.800 28.341 1.00 75.58 791 GLU B N 1
ATOM 15147 C CA . GLU B 1 791 ? 72.257 56.672 29.494 1.00 79.26 791 GLU B CA 1
ATOM 15148 C C . GLU B 1 791 ? 73.528 57.490 29.547 1.00 79.45 791 GLU B C 1
ATOM 15149 O O . GLU B 1 791 ? 73.618 58.441 30.293 1.00 80.71 791 GLU B O 1
ATOM 15155 N N . ALA B 1 792 ? 74.484 57.180 28.697 1.00 78.22 792 ALA B N 1
ATOM 15156 C CA . ALA B 1 792 ? 75.755 57.869 28.693 1.00 73.20 792 ALA B CA 1
ATOM 15157 C C . ALA B 1 792 ? 75.841 58.960 27.660 1.00 69.53 792 ALA B C 1
ATOM 15158 O O . ALA B 1 792 ? 76.912 59.450 27.383 1.00 70.64 792 ALA B O 1
ATOM 15160 N N . ARG B 1 793 ? 74.715 59.341 27.099 1.00 65.98 793 ARG B N 1
ATOM 15161 C CA . ARG B 1 793 ? 74.713 60.320 26.043 1.00 66.67 793 ARG B CA 1
ATOM 15162 C C . ARG B 1 793 ? 74.076 61.640 26.426 1.00 66.05 793 ARG B C 1
ATOM 15163 O O . ARG B 1 793 ? 73.119 61.664 27.162 1.00 65.86 793 ARG B O 1
ATOM 15171 N N . LEU B 1 794 ? 74.628 62.729 25.910 1.00 63.45 794 LEU B N 1
ATOM 15172 C CA . LEU B 1 794 ? 74.138 64.060 26.165 1.00 60.40 794 LEU B CA 1
ATOM 15173 C C . LEU B 1 794 ? 73.714 64.530 24.821 1.00 55.94 794 LEU B C 1
ATOM 15174 O O . LEU B 1 794 ? 74.497 64.506 23.911 1.00 52.89 794 LEU B O 1
ATOM 15179 N N . TRP B 1 795 ? 72.482 64.984 24.700 1.00 53.77 795 TRP B N 1
ATOM 15180 C CA . TRP B 1 795 ? 71.943 65.345 23.406 1.00 55.39 795 TRP B CA 1
ATOM 15181 C C . TRP B 1 795 ? 71.517 66.780 23.224 1.00 53.55 795 TRP B C 1
ATOM 15182 O O . TRP B 1 795 ? 70.751 67.313 23.985 1.00 52.52 795 TRP B O 1
ATOM 15193 N N . LYS B 1 796 ? 72.019 67.395 22.181 1.00 52.77 796 LYS B N 1
ATOM 15194 C CA . LYS B 1 796 ? 71.681 68.756 21.920 1.00 54.29 796 LYS B CA 1
ATOM 15195 C C . LYS B 1 796 ? 70.636 68.822 20.863 1.00 54.12 796 LYS B C 1
ATOM 15196 O O . LYS B 1 796 ? 70.932 68.737 19.702 1.00 54.74 796 LYS B O 1
ATOM 15198 N N . ILE B 1 797 ? 69.403 68.985 21.272 1.00 54.09 797 ILE B N 1
ATOM 15199 C CA . ILE B 1 797 ? 68.347 69.031 20.321 1.00 58.58 797 ILE B CA 1
ATOM 15200 C C . ILE B 1 797 ? 68.624 70.229 19.487 1.00 61.39 797 ILE B C 1
ATOM 15201 O O . ILE B 1 797 ? 68.924 71.260 20.016 1.00 60.28 797 ILE B O 1
ATOM 15206 N N . PRO B 1 798 ? 68.491 70.107 18.178 1.00 68.84 798 PRO B N 1
ATOM 15207 C CA . PRO B 1 798 ? 68.699 71.205 17.247 1.00 75.09 798 PRO B CA 1
ATOM 15208 C C . PRO B 1 798 ? 67.662 72.235 17.533 1.00 83.53 798 PRO B C 1
ATOM 15209 O O . PRO B 1 798 ? 66.552 71.864 17.836 1.00 87.38 798 PRO B O 1
ATOM 15213 N N . ASN B 1 799 ? 68.084 73.491 17.506 1.00 90.99 799 ASN B N 1
ATOM 15214 C CA . ASN B 1 799 ? 67.253 74.623 17.865 1.00 96.13 799 ASN B CA 1
ATOM 15215 C C . ASN B 1 799 ? 66.092 74.690 16.967 1.00 95.62 799 ASN B C 1
ATOM 15216 O O . ASN B 1 799 ? 65.029 75.073 17.377 1.00 95.33 799 ASN B O 1
ATOM 15221 N N . ALA B 1 800 ? 66.291 74.309 15.710 1.00 97.28 800 ALA B N 1
ATOM 15222 C CA . ALA B 1 800 ? 65.218 74.330 14.723 1.00 100.09 800 ALA B CA 1
ATOM 15223 C C . ALA B 1 800 ? 64.161 73.274 15.033 1.00 101.40 800 ALA B C 1
ATOM 15224 O O . ALA B 1 800 ? 63.235 73.061 14.251 1.00 104.61 800 ALA B O 1
ATOM 15226 N N . TYR B 1 801 ? 64.307 72.616 16.179 1.00 99.77 801 TYR B N 1
ATOM 15227 C CA . TYR B 1 801 ? 63.367 71.582 16.593 1.00 103.13 801 TYR B CA 1
ATOM 15228 C C . TYR B 1 801 ? 62.152 72.187 17.289 1.00 106.47 801 TYR B C 1
ATOM 15229 O O . TYR B 1 801 ? 61.136 71.518 17.481 1.00 116.79 801 TYR B O 1
ATOM 15238 N N . TRP B 1 802 ? 62.264 73.457 17.666 1.00 100.00 802 TRP B N 1
ATOM 15239 C CA . TRP B 1 802 ? 61.175 74.155 18.338 1.00 94.86 802 TRP B CA 1
ATOM 15240 C C . TRP B 1 802 ? 60.417 75.047 17.362 1.00 98.55 802 TRP B C 1
ATOM 15241 O O . TRP B 1 802 ? 60.062 76.180 17.688 1.00 97.52 802 TRP B O 1
ATOM 15252 N N . LYS B 1 803 ? 60.173 74.528 16.163 1.00 106.13 803 LYS B N 1
ATOM 15253 C CA . LYS B 1 803 ? 59.457 75.274 15.136 1.00 114.79 803 LYS B CA 1
ATOM 15254 C C . LYS B 1 803 ? 58.170 74.568 14.722 1.00 123.23 803 LYS B C 1
ATOM 15255 O O . LYS B 1 803 ? 57.205 75.208 14.307 1.00 123.89 803 LYS B O 1
ATOM 15257 N N . SER B 1 804 ? 58.165 73.244 14.837 1.00 129.87 804 SER B N 1
ATOM 15258 C CA . SER B 1 804 ? 56.997 72.450 14.476 1.00 128.73 804 SER B CA 1
ATOM 15259 C C . SER B 1 804 ? 55.895 72.604 15.517 1.00 131.02 804 SER B C 1
ATOM 15260 O O . SER B 1 804 ? 56.165 72.877 16.686 1.00 136.38 804 SER B O 1
ATOM 15263 N N . ASP B 1 805 ? 54.650 72.426 15.084 1.00 126.97 805 ASP B N 1
ATOM 15264 C CA . ASP B 1 805 ? 53.505 72.548 15.978 1.00 125.23 805 ASP B CA 1
ATOM 15265 C C . ASP B 1 805 ? 53.483 71.441 17.027 1.00 123.69 805 ASP B C 1
ATOM 15266 O O . ASP B 1 805 ? 52.680 71.474 17.960 1.00 118.61 805 ASP B O 1
ATOM 15271 N N . GLU B 1 806 ? 54.369 70.463 16.870 1.00 123.72 806 GLU B N 1
ATOM 15272 C CA . GLU B 1 806 ? 54.447 69.353 17.800 1.00 122.16 806 GLU B CA 1
ATOM 15273 C C . GLU B 1 806 ? 55.632 69.491 18.714 1.00 121.40 806 GLU B C 1
ATOM 15274 O O . GLU B 1 806 ? 55.549 69.190 19.895 1.00 121.40 806 GLU B O 1
ATOM 15280 N N . TRP B 1 807 ? 56.749 69.931 18.171 1.00 116.67 807 TRP B N 1
ATOM 15281 C CA . TRP B 1 807 ? 57.922 70.036 18.993 1.00 113.85 807 TRP B CA 1
ATOM 15282 C C . TRP B 1 807 ? 57.740 71.019 20.125 1.00 121.05 807 TRP B C 1
ATOM 15283 O O . TRP B 1 807 ? 58.137 70.744 21.248 1.00 125.43 807 TRP B O 1
ATOM 15294 N N . LYS B 1 808 ? 57.010 72.087 19.829 1.00 124.93 808 LYS B N 1
ATOM 15295 C CA . LYS B 1 808 ? 56.718 73.129 20.797 1.00 124.51 808 LYS B CA 1
ATOM 15296 C C . LYS B 1 808 ? 55.987 72.469 21.929 1.00 124.32 808 LYS B C 1
ATOM 15297 O O . LYS B 1 808 ? 56.262 72.727 23.091 1.00 119.51 808 LYS B O 1
ATOM 15311 N N . ILE B 1 810 ? 56.034 69.669 23.107 1.00 114.17 810 ILE B N 1
ATOM 15312 C CA . ILE B 1 810 ? 56.878 68.822 23.843 1.00 118.22 810 ILE B CA 1
ATOM 15313 C C . ILE B 1 810 ? 57.527 69.454 25.044 1.00 114.41 810 ILE B C 1
ATOM 15314 O O . ILE B 1 810 ? 57.689 68.828 26.084 1.00 108.65 810 ILE B O 1
ATOM 15319 N N . LEU B 1 811 ? 57.822 70.736 24.951 1.00 114.15 811 LEU B N 1
ATOM 15320 C CA . LEU B 1 811 ? 58.459 71.402 26.085 1.00 113.58 811 LEU B CA 1
ATOM 15321 C C . LEU B 1 811 ? 57.552 71.456 27.318 1.00 116.85 811 LEU B C 1
ATOM 15322 O O . LEU B 1 811 ? 57.956 71.111 28.416 1.00 117.29 811 LEU B O 1
ATOM 15327 N N . ASP B 1 812 ? 56.302 71.810 27.086 1.00 118.57 812 ASP B N 1
ATOM 15328 C CA . ASP B 1 812 ? 55.359 72.098 28.144 1.00 115.20 812 ASP B CA 1
ATOM 15329 C C . ASP B 1 812 ? 55.152 71.051 29.177 1.00 109.81 812 ASP B C 1
ATOM 15330 O O . ASP B 1 812 ? 55.051 71.350 30.353 1.00 104.11 812 ASP B O 1
ATOM 15335 N N . SER B 1 813 ? 55.225 69.827 28.715 1.00 107.53 813 SER B N 1
ATOM 15336 C CA . SER B 1 813 ? 54.996 68.631 29.497 1.00 105.81 813 SER B CA 1
ATOM 15337 C C . SER B 1 813 ? 56.000 68.273 30.554 1.00 97.08 813 SER B C 1
ATOM 15338 O O . SER B 1 813 ? 55.753 67.432 31.390 1.00 89.81 813 SER B O 1
ATOM 15341 N N . ASN B 1 814 ? 57.145 68.946 30.511 1.00 94.85 814 ASN B N 1
ATOM 15342 C CA . ASN B 1 814 ? 58.205 68.713 31.484 1.00 96.08 814 ASN B CA 1
ATOM 15343 C C . ASN B 1 814 ? 58.476 67.229 31.704 1.00 98.15 814 ASN B C 1
ATOM 15344 O O . ASN B 1 814 ? 58.483 66.750 32.838 1.00 90.19 814 ASN B O 1
ATOM 15349 N N . VAL B 1 815 ? 58.698 66.506 30.611 1.00 104.38 815 VAL B N 1
ATOM 15350 C CA . VAL B 1 815 ? 58.968 65.075 30.679 1.00 103.91 815 VAL B CA 1
ATOM 15351 C C . VAL B 1 815 ? 60.398 64.761 30.250 1.00 101.41 815 VAL B C 1
ATOM 15352 O O . VAL B 1 815 ? 60.726 63.614 29.946 1.00 101.94 815 VAL B O 1
ATOM 15356 N N . LEU B 1 816 ? 61.243 65.786 30.229 1.00 96.97 816 LEU B N 1
ATOM 15357 C CA . LEU B 1 816 ? 62.637 65.619 29.837 1.00 94.02 816 LEU B CA 1
ATOM 15358 C C . LEU B 1 816 ? 63.567 66.433 30.730 1.00 88.96 816 LEU B C 1
ATOM 15359 O O . LEU B 1 816 ? 63.390 67.641 30.889 1.00 88.68 816 LEU B O 1
ATOM 15364 N N . VAL B 1 817 ? 64.557 65.764 31.311 1.00 86.31 817 VAL B N 1
ATOM 15365 C CA . VAL B 1 817 ? 65.517 66.424 32.188 1.00 86.21 817 VAL B CA 1
ATOM 15366 C C . VAL B 1 817 ? 66.566 67.183 31.381 1.00 90.56 817 VAL B C 1
ATOM 15367 O O . VAL B 1 817 ? 66.816 66.866 30.218 1.00 93.98 817 VAL B O 1
ATOM 15371 N N . PHE B 1 818 ? 67.175 68.185 32.005 1.00 92.86 818 PHE B N 1
ATOM 15372 C CA . PHE B 1 818 ? 68.196 68.990 31.344 1.00 95.05 818 PHE B CA 1
ATOM 15373 C C . PHE B 1 818 ? 69.449 69.109 32.206 1.00 99.74 818 PHE B C 1
ATOM 15374 O O . PHE B 1 818 ? 69.365 69.320 33.415 1.00 95.22 818 PHE B O 1
ATOM 15382 N N . ASP B 1 819 ? 70.611 68.974 31.574 1.00 108.61 819 ASP B N 1
ATOM 15383 C CA . ASP B 1 819 ? 71.870 69.066 32.274 1.00 112.00 819 ASP B CA 1
ATOM 15384 C C . ASP B 1 819 ? 72.172 70.528 32.525 1.00 112.11 819 ASP B C 1
ATOM 15385 O O . ASP B 1 819 ? 71.390 71.419 32.226 1.00 109.58 819 ASP B O 1
ATOM 15390 N N . LYS B 1 820 ? 73.310 70.697 33.160 1.00 110.54 820 LYS B N 1
ATOM 15391 C CA . LYS B 1 820 ? 73.832 71.976 33.500 1.00 107.62 820 LYS B CA 1
ATOM 15392 C C . LYS B 1 820 ? 74.057 72.681 32.186 1.00 105.31 820 LYS B C 1
ATOM 15393 O O . LYS B 1 820 ? 73.704 73.834 32.024 1.00 108.16 820 LYS B O 1
ATOM 15399 N N . ALA B 1 821 ? 74.669 71.975 31.255 1.00 98.32 821 ALA B N 1
ATOM 15400 C CA . ALA B 1 821 ? 74.967 72.515 29.954 1.00 95.83 821 ALA B CA 1
ATOM 15401 C C . ALA B 1 821 ? 73.735 72.685 29.119 1.00 95.50 821 ALA B C 1
ATOM 15402 O O . ALA B 1 821 ? 73.758 73.378 28.125 1.00 96.37 821 ALA B O 1
ATOM 15404 N N . GLY B 1 822 ? 72.633 72.124 29.568 1.00 95.44 822 GLY B N 1
ATOM 15405 C CA . GLY B 1 822 ? 71.426 72.170 28.776 1.00 96.34 822 GLY B CA 1
ATOM 15406 C C . GLY B 1 822 ? 71.364 71.008 27.801 1.00 92.47 822 GLY B C 1
ATOM 15407 O O . GLY B 1 822 ? 70.485 70.913 26.964 1.00 86.03 822 GLY B O 1
ATOM 15408 N N . ASN B 1 823 ? 72.295 70.100 27.957 1.00 91.20 823 ASN B N 1
ATOM 15409 C CA . ASN B 1 823 ? 72.307 68.935 27.141 1.00 94.75 823 ASN B CA 1
ATOM 15410 C C . ASN B 1 823 ? 71.329 68.031 27.841 1.00 96.44 823 ASN B C 1
ATOM 15411 O O . ASN B 1 823 ? 71.426 67.857 29.041 1.00 99.31 823 ASN B O 1
ATOM 15416 N N . VAL B 1 824 ? 70.384 67.454 27.106 1.00 95.40 824 VAL B N 1
ATOM 15417 C CA . VAL B 1 824 ? 69.382 66.546 27.670 1.00 90.87 824 VAL B CA 1
ATOM 15418 C C . VAL B 1 824 ? 69.951 65.213 28.132 1.00 88.36 824 VAL B C 1
ATOM 15419 O O . VAL B 1 824 ? 70.837 64.679 27.501 1.00 89.17 824 VAL B O 1
ATOM 15423 N N . LEU B 1 825 ? 69.414 64.672 29.211 1.00 85.02 825 LEU B N 1
ATOM 15424 C CA . LEU B 1 825 ? 69.869 63.399 29.708 1.00 85.71 825 LEU B CA 1
ATOM 15425 C C . LEU B 1 825 ? 68.773 62.409 29.440 1.00 87.20 825 LEU B C 1
ATOM 15426 O O . LEU B 1 825 ? 67.681 62.513 29.962 1.00 87.96 825 LEU B O 1
ATOM 15431 N N . PRO B 1 826 ? 69.070 61.459 28.581 1.00 88.73 826 PRO B N 1
ATOM 15432 C CA . PRO B 1 826 ? 68.115 60.500 28.087 1.00 91.98 826 PRO B CA 1
ATOM 15433 C C . PRO B 1 826 ? 67.497 59.548 29.075 1.00 94.34 826 PRO B C 1
ATOM 15434 O O . PRO B 1 826 ? 66.293 59.410 29.015 1.00 99.41 826 PRO B O 1
ATOM 15438 N N . ALA B 1 827 ? 68.245 58.885 29.931 1.00 92.92 827 ALA B N 1
ATOM 15439 C CA . ALA B 1 827 ? 67.589 57.912 30.777 1.00 92.20 827 ALA B CA 1
ATOM 15440 C C . ALA B 1 827 ? 66.549 58.540 31.656 1.00 92.53 827 ALA B C 1
ATOM 15441 O O . ALA B 1 827 ? 65.451 58.026 31.791 1.00 91.27 827 ALA B O 1
ATOM 15443 N N . PRO B 1 828 ? 66.924 59.639 32.289 1.00 92.56 828 PRO B N 1
ATOM 15444 C CA . PRO B 1 828 ? 66.124 60.390 33.241 1.00 88.89 828 PRO B CA 1
ATOM 15445 C C . PRO B 1 828 ? 64.913 60.880 32.558 1.00 83.87 828 PRO B C 1
ATOM 15446 O O . PRO B 1 828 ? 63.848 60.839 33.102 1.00 86.84 828 PRO B O 1
ATOM 15450 N N . THR B 1 829 ? 65.098 61.304 31.335 1.00 78.43 829 THR B N 1
ATOM 15451 C CA . THR B 1 829 ? 64.009 61.780 30.536 1.00 77.34 829 THR B CA 1
ATOM 15452 C C . THR B 1 829 ? 63.076 60.623 30.304 1.00 76.16 829 THR B C 1
ATOM 15453 O O . THR B 1 829 ? 61.910 60.806 30.064 1.00 78.12 829 THR B O 1
ATOM 15457 N N . LEU B 1 830 ? 63.621 59.424 30.386 1.00 76.97 830 LEU B N 1
ATOM 15458 C CA . LEU B 1 830 ? 62.830 58.232 30.186 1.00 80.00 830 LEU B CA 1
ATOM 15459 C C . LEU B 1 830 ? 61.793 58.114 31.275 1.00 83.16 830 LEU B C 1
ATOM 15460 O O . LEU B 1 830 ? 60.637 57.847 31.012 1.00 89.64 830 LEU B O 1
ATOM 15465 N N . LYS B 1 831 ? 62.224 58.314 32.516 1.00 80.46 831 LYS B N 1
ATOM 15466 C CA . LYS B 1 831 ? 61.325 58.227 33.662 1.00 80.09 831 LYS B CA 1
ATOM 15467 C C . LYS B 1 831 ? 60.149 59.196 33.717 1.00 82.29 831 LYS B C 1
ATOM 15468 O O . LYS B 1 831 ? 59.172 58.962 34.428 1.00 80.79 831 LYS B O 1
ATOM 15474 N N . LYS B 1 832 ? 60.251 60.286 32.963 1.00 89.69 832 LYS B N 1
ATOM 15475 C CA . LYS B 1 832 ? 59.172 61.265 32.887 1.00 97.64 832 LYS B CA 1
ATOM 15476 C C . LYS B 1 832 ? 58.155 60.893 31.782 1.00 101.71 832 LYS B C 1
ATOM 15477 O O . LYS B 1 832 ? 56.970 61.224 31.827 1.00 107.05 832 LYS B O 1
ATOM 15479 N N . VAL B 1 833 ? 58.657 60.136 30.812 1.00 103.33 833 VAL B N 1
ATOM 15480 C CA . VAL B 1 833 ? 57.828 59.620 29.731 1.00 108.18 833 VAL B CA 1
ATOM 15481 C C . VAL B 1 833 ? 57.046 58.420 30.288 1.00 108.76 833 VAL B C 1
ATOM 15482 O O . VAL B 1 833 ? 55.879 58.199 29.967 1.00 107.27 833 VAL B O 1
ATOM 15486 N N . CYS B 1 834 ? 57.715 57.663 31.150 1.00 109.74 834 CYS B N 1
ATOM 15487 C CA . CYS B 1 834 ? 57.100 56.504 31.786 1.00 114.98 834 CYS B CA 1
ATOM 15488 C C . CYS B 1 834 ? 55.807 56.765 32.550 1.00 121.60 834 CYS B C 1
ATOM 15489 O O . CYS B 1 834 ? 54.819 56.051 32.381 1.00 127.58 834 CYS B O 1
ATOM 15492 N N . GLU B 1 835 ? 55.821 57.792 33.393 1.00 123.67 835 GLU B N 1
ATOM 15493 C CA . GLU B 1 835 ? 54.651 58.152 34.184 1.00 120.19 835 GLU B CA 1
ATOM 15494 C C . GLU B 1 835 ? 54.039 59.457 33.689 1.00 119.59 835 GLU B C 1
ATOM 15495 O O . GLU B 1 835 ? 53.806 60.381 34.470 1.00 123.84 835 GLU B O 1
ATOM 15501 N N . ARG B 1 836 ? 53.780 59.528 32.387 1.00 117.53 836 ARG B N 1
ATOM 15502 C CA . ARG B 1 836 ? 53.196 60.721 31.786 1.00 119.54 836 ARG B CA 1
ATOM 15503 C C . ARG B 1 836 ? 51.702 60.546 31.534 1.00 122.55 836 ARG B C 1
ATOM 15504 O O . ARG B 1 836 ? 51.268 60.418 30.390 1.00 130.55 836 ARG B O 1
ATOM 15512 N N . GLU B 1 837 ? 50.922 60.544 32.610 1.00 118.22 837 GLU B N 1
ATOM 15513 C CA . GLU B 1 837 ? 49.472 60.402 32.520 1.00 115.67 837 GLU B CA 1
ATOM 15514 C C . GLU B 1 837 ? 49.031 59.149 31.766 1.00 117.02 837 GLU B C 1
ATOM 15515 O O . GLU B 1 837 ? 47.981 59.141 31.126 1.00 116.65 837 GLU B O 1
ATOM 15521 N N . GLY B 1 838 ? 49.834 58.092 31.845 1.00 119.88 838 GLY B N 1
ATOM 15522 C CA . GLY B 1 838 ? 49.512 56.843 31.179 1.00 122.02 838 GLY B CA 1
ATOM 15523 C C . GLY B 1 838 ? 49.849 56.829 29.700 1.00 124.29 838 GLY B C 1
ATOM 15524 O O . GLY B 1 838 ? 50.773 56.135 29.274 1.00 127.37 838 GLY B O 1
ATOM 15525 N N . ASP B 1 839 ? 49.093 57.592 28.915 1.00 122.90 839 ASP B N 1
ATOM 15526 C CA . ASP B 1 839 ? 49.309 57.671 27.473 1.00 117.46 839 ASP B CA 1
ATOM 15527 C C . ASP B 1 839 ? 50.758 58.020 27.152 1.00 109.42 839 ASP B C 1
ATOM 15528 O O . ASP B 1 839 ? 51.338 58.921 27.758 1.00 103.93 839 ASP B O 1
ATOM 15533 N N . LEU B 1 840 ? 51.338 57.305 26.194 1.00 97.00 840 LEU B N 1
ATOM 15534 C CA . LEU B 1 840 ? 52.697 57.533 25.822 1.00 86.91 840 LEU B CA 1
ATOM 15535 C C . LEU B 1 840 ? 52.539 57.971 24.427 1.00 83.19 840 LEU B C 1
ATOM 15536 O O . LEU B 1 840 ? 53.193 58.875 23.958 1.00 78.06 840 LEU B O 1
ATOM 15541 N N . ARG B 1 841 ? 51.598 57.359 23.755 1.00 84.93 841 ARG B N 1
ATOM 15542 C CA . ARG B 1 841 ? 51.467 57.727 22.339 1.00 91.74 841 ARG B CA 1
ATOM 15543 C C . ARG B 1 841 ? 51.721 59.163 21.857 1.00 91.20 841 ARG B C 1
ATOM 15544 O O . ARG B 1 841 ? 51.991 59.382 20.697 1.00 89.57 841 ARG B O 1
ATOM 15552 N N . LEU B 1 842 ? 51.598 60.143 22.726 1.00 92.92 842 LEU B N 1
ATOM 15553 C CA . LEU B 1 842 ? 51.814 61.513 22.408 1.00 94.75 842 LEU B CA 1
ATOM 15554 C C . LEU B 1 842 ? 53.291 61.780 22.237 1.00 92.62 842 LEU B C 1
ATOM 15555 O O . LEU B 1 842 ? 53.675 62.647 21.479 1.00 89.23 842 LEU B O 1
ATOM 15560 N N . PHE B 1 843 ? 54.112 61.028 22.964 1.00 91.82 843 PHE B N 1
ATOM 15561 C CA . PHE B 1 843 ? 55.559 61.183 22.898 1.00 92.98 843 PHE B CA 1
ATOM 15562 C C . PHE B 1 843 ? 56.174 60.190 21.918 1.00 86.33 843 PHE B C 1
ATOM 15563 O O . PHE B 1 843 ? 57.391 60.008 21.890 1.00 88.05 843 PHE B O 1
ATOM 15571 N N . TYR B 1 844 ? 55.326 59.549 21.120 1.00 77.95 844 TYR B N 1
ATOM 15572 C CA . TYR B 1 844 ? 55.790 58.580 20.135 1.00 68.72 844 TYR B CA 1
ATOM 15573 C C . TYR B 1 844 ? 56.826 59.221 19.221 1.00 66.78 844 TYR B C 1
ATOM 15574 O O . TYR B 1 844 ? 57.910 58.673 19.023 1.00 67.28 844 TYR B O 1
ATOM 15583 N N . PRO B 1 845 ? 56.490 60.392 18.660 1.00 66.28 845 PRO B N 1
ATOM 15584 C CA . PRO B 1 845 ? 57.403 61.124 17.777 1.00 67.32 845 PRO B CA 1
ATOM 15585 C C . PRO B 1 845 ? 58.689 61.475 18.515 1.00 64.76 845 PRO B C 1
ATOM 15586 O O . PRO B 1 845 ? 59.779 61.343 17.959 1.00 62.07 845 PRO B O 1
ATOM 15590 N N . LEU B 1 846 ? 58.553 61.919 19.761 1.00 64.54 846 LEU B N 1
ATOM 15591 C CA . LEU B 1 846 ? 59.705 62.280 20.577 1.00 66.16 846 LEU B CA 1
ATOM 15592 C C . LEU B 1 846 ? 60.624 61.085 20.800 1.00 64.97 846 LEU B C 1
ATOM 15593 O O . LEU B 1 846 ? 61.827 61.160 20.554 1.00 70.39 846 LEU B O 1
ATOM 15598 N N . LEU B 1 847 ? 60.048 59.982 21.268 1.00 61.43 847 LEU B N 1
ATOM 15599 C CA . LEU B 1 847 ? 60.811 58.777 21.513 1.00 58.42 847 LEU B CA 1
ATOM 15600 C C . LEU B 1 847 ? 61.619 58.253 20.369 1.00 56.38 847 LEU B C 1
ATOM 15601 O O . LEU B 1 847 ? 62.630 57.618 20.563 1.00 49.53 847 LEU B O 1
ATOM 15606 N N . ARG B 1 848 ? 61.105 58.477 19.183 1.00 58.51 848 ARG B N 1
ATOM 15607 C CA . ARG B 1 848 ? 61.707 58.014 17.967 1.00 59.35 848 ARG B CA 1
ATOM 15608 C C . ARG B 1 848 ? 62.996 58.721 17.821 1.00 56.61 848 ARG B C 1
ATOM 15609 O O . ARG B 1 848 ? 63.959 58.153 17.388 1.00 57.70 848 ARG B O 1
ATOM 15617 N N . GLN B 1 849 ? 63.006 59.989 18.177 1.00 54.92 849 GLN B N 1
ATOM 15618 C CA . GLN B 1 849 ? 64.198 60.774 18.052 1.00 53.92 849 GLN B CA 1
ATOM 15619 C C . GLN B 1 849 ? 65.101 60.769 19.247 1.00 52.56 849 GLN B C 1
ATOM 15620 O O . GLN B 1 849 ? 66.192 61.212 19.188 1.00 50.25 849 GLN B O 1
ATOM 15626 N N . LEU B 1 850 ? 64.634 60.242 20.349 1.00 54.68 850 LEU B N 1
ATOM 15627 C CA . LEU B 1 850 ? 65.437 60.163 21.554 1.00 55.28 850 LEU B CA 1
ATOM 15628 C C . LEU B 1 850 ? 66.553 59.162 21.438 1.00 50.26 850 LEU B C 1
ATOM 15629 O O . LEU B 1 850 ? 66.490 58.293 20.623 1.00 50.34 850 LEU B O 1
ATOM 15634 N N . PRO B 1 851 ? 67.574 59.271 22.256 1.00 48.12 851 PRO B N 1
ATOM 15635 C CA . PRO B 1 851 ? 68.540 58.207 22.131 1.00 48.53 851 PRO B CA 1
ATOM 15636 C C . PRO B 1 851 ? 68.105 57.036 22.928 1.00 46.74 851 PRO B C 1
ATOM 15637 O O . PRO B 1 851 ? 68.092 57.089 24.126 1.00 43.94 851 PRO B O 1
ATOM 15641 N N . HIS B 1 852 ? 67.807 55.959 22.231 1.00 46.51 852 HIS B N 1
ATOM 15642 C CA . HIS B 1 852 ? 67.384 54.719 22.807 1.00 43.17 852 HIS B CA 1
ATOM 15643 C C . HIS B 1 852 ? 68.137 53.603 22.148 1.00 41.32 852 HIS B C 1
ATOM 15644 O O . HIS B 1 852 ? 68.625 53.752 21.055 1.00 41.11 852 HIS B O 1
ATOM 15651 N N . ASP B 1 853 ? 68.208 52.473 22.832 1.00 38.92 853 ASP B N 1
ATOM 15652 C CA . ASP B 1 853 ? 68.873 51.274 22.386 1.00 36.90 853 ASP B CA 1
ATOM 15653 C C . ASP B 1 853 ? 67.827 50.179 22.321 1.00 35.78 853 ASP B C 1
ATOM 15654 O O . ASP B 1 853 ? 67.121 49.998 23.264 1.00 36.84 853 ASP B O 1
ATOM 15659 N N . TRP B 1 854 ? 67.744 49.407 21.255 1.00 32.84 854 TRP B N 1
ATOM 15660 C CA . TRP B 1 854 ? 66.781 48.339 21.233 1.00 30.71 854 TRP B CA 1
ATOM 15661 C C . TRP B 1 854 ? 67.546 47.162 21.702 1.00 30.84 854 TRP B C 1
ATOM 15662 O O . TRP B 1 854 ? 68.538 46.848 21.121 1.00 30.11 854 TRP B O 1
ATOM 15673 N N . CYS B 1 855 ? 67.065 46.502 22.747 1.00 31.80 855 CYS B N 1
ATOM 15674 C CA . CYS B 1 855 ? 67.727 45.352 23.360 1.00 32.35 855 CYS B CA 1
ATOM 15675 C C . CYS B 1 855 ? 66.839 44.205 23.744 1.00 30.80 855 CYS B C 1
ATOM 15676 O O . CYS B 1 855 ? 65.667 44.223 23.511 1.00 31.18 855 CYS B O 1
ATOM 15679 N N . TYR B 1 856 ? 67.436 43.173 24.295 1.00 28.71 856 TYR B N 1
ATOM 15680 C CA . TYR B 1 856 ? 66.700 42.000 24.653 1.00 28.13 856 TYR B CA 1
ATOM 15681 C C . TYR B 1 856 ? 67.075 41.465 25.994 1.00 29.99 856 TYR B C 1
ATOM 15682 O O . TYR B 1 856 ? 68.210 41.303 26.271 1.00 29.95 856 TYR B O 1
ATOM 15691 N N . ARG B 1 857 ? 66.100 41.147 26.838 1.00 33.66 857 ARG B N 1
ATOM 15692 C CA . ARG B 1 857 ? 66.402 40.631 28.180 1.00 35.58 857 ARG B CA 1
ATOM 15693 C C . ARG B 1 857 ? 67.233 39.335 28.209 1.00 33.31 857 ARG B C 1
ATOM 15694 O O . ARG B 1 857 ? 67.103 38.486 27.327 1.00 33.68 857 ARG B O 1
ATOM 15702 N N . ASN B 1 858 ? 68.082 39.197 29.230 1.00 32.00 858 ASN B N 1
ATOM 15703 C CA . ASN B 1 858 ? 68.902 38.031 29.405 1.00 32.89 858 ASN B CA 1
ATOM 15704 C C . ASN B 1 858 ? 67.967 36.902 29.733 1.00 35.04 858 ASN B C 1
ATOM 15705 O O . ASN B 1 858 ? 67.231 36.986 30.680 1.00 34.10 858 ASN B O 1
ATOM 15710 N N . PRO B 1 859 ? 68.034 35.817 28.973 1.00 39.80 859 PRO B N 1
ATOM 15711 C CA . PRO B 1 859 ? 67.255 34.580 29.086 1.00 40.94 859 PRO B CA 1
ATOM 15712 C C . PRO B 1 859 ? 67.558 33.631 30.208 1.00 41.24 859 PRO B C 1
ATOM 15713 O O . PRO B 1 859 ? 66.825 32.692 30.317 1.00 40.07 859 PRO B O 1
ATOM 15717 N N . PHE B 1 860 ? 68.644 33.761 30.939 1.00 43.53 860 PHE B N 1
ATOM 15718 C CA . PHE B 1 860 ? 68.919 32.797 31.993 1.00 46.34 860 PHE B CA 1
ATOM 15719 C C . PHE B 1 860 ? 69.051 33.364 33.386 1.00 47.80 860 PHE B C 1
ATOM 15720 O O . PHE B 1 860 ? 69.203 32.647 34.348 1.00 45.64 860 PHE B O 1
ATOM 15728 N N . VAL B 1 861 ? 68.953 34.669 33.470 1.00 50.29 861 VAL B N 1
ATOM 15729 C CA . VAL B 1 861 ? 69.133 35.406 34.676 1.00 51.51 861 VAL B CA 1
ATOM 15730 C C . VAL B 1 861 ? 67.968 36.325 34.856 1.00 52.14 861 VAL B C 1
ATOM 15731 O O . VAL B 1 861 ? 67.270 36.634 33.927 1.00 51.40 861 VAL B O 1
ATOM 15735 N N . LYS B 1 862 ? 67.812 36.787 36.069 1.00 55.83 862 LYS B N 1
ATOM 15736 C CA . LYS B 1 862 ? 66.692 37.604 36.448 1.00 59.90 862 LYS B CA 1
ATOM 15737 C C . LYS B 1 862 ? 66.844 39.094 36.338 1.00 60.86 862 LYS B C 1
ATOM 15738 O O . LYS B 1 862 ? 67.770 39.665 36.870 1.00 60.84 862 LYS B O 1
ATOM 15744 N N . SER B 1 863 ? 66.063 39.675 35.447 1.00 63.87 863 SER B N 1
ATOM 15745 C CA . SER B 1 863 ? 66.045 41.103 35.331 1.00 72.50 863 SER B CA 1
ATOM 15746 C C . SER B 1 863 ? 64.926 41.473 36.255 1.00 83.32 863 SER B C 1
ATOM 15747 O O . SER B 1 863 ? 63.921 42.023 35.824 1.00 86.27 863 SER B O 1
ATOM 15750 N N . VAL B 1 864 ? 65.110 41.234 37.536 1.00 95.40 864 VAL B N 1
ATOM 15751 C CA . VAL B 1 864 ? 64.003 41.429 38.431 1.00 100.83 864 VAL B CA 1
ATOM 15752 C C . VAL B 1 864 ? 63.492 42.847 38.372 1.00 102.55 864 VAL B C 1
ATOM 15753 O O . VAL B 1 864 ? 62.314 43.023 38.192 1.00 104.05 864 VAL B O 1
ATOM 15757 N N . GLY B 1 865 ? 64.379 43.826 38.519 1.00 102.31 865 GLY B N 1
ATOM 15758 C CA . GLY B 1 865 ? 64.000 45.226 38.454 1.00 106.96 865 GLY B CA 1
ATOM 15759 C C . GLY B 1 865 ? 63.403 45.802 39.723 1.00 113.05 865 GLY B C 1
ATOM 15760 O O . GLY B 1 865 ? 62.567 45.176 40.375 1.00 114.46 865 GLY B O 1
ATOM 15761 N N . ARG B 1 866 ? 63.840 47.009 40.069 1.00 118.70 866 ARG B N 1
ATOM 15762 C CA . ARG B 1 866 ? 63.349 47.708 41.250 1.00 119.82 866 ARG B CA 1
ATOM 15763 C C . ARG B 1 866 ? 62.593 48.954 40.806 1.00 116.15 866 ARG B C 1
ATOM 15764 O O . ARG B 1 866 ? 61.427 49.144 41.150 1.00 118.58 866 ARG B O 1
ATOM 15772 N N . GLU B 1 867 ? 63.272 49.801 40.038 1.00 110.55 867 GLU B N 1
ATOM 15773 C CA . GLU B 1 867 ? 62.676 51.018 39.519 1.00 113.07 867 GLU B CA 1
ATOM 15774 C C . GLU B 1 867 ? 62.143 50.664 38.158 1.00 105.67 867 GLU B C 1
ATOM 15775 O O . GLU B 1 867 ? 62.544 49.663 37.602 1.00 108.76 867 GLU B O 1
ATOM 15781 N N . LYS B 1 868 ? 61.257 51.460 37.587 1.00 101.51 868 LYS B N 1
ATOM 15782 C CA . LYS B 1 868 ? 60.778 51.093 36.272 1.00 99.97 868 LYS B CA 1
ATOM 15783 C C . LYS B 1 868 ? 61.497 52.056 35.374 1.00 93.70 868 LYS B C 1
ATOM 15784 O O . LYS B 1 868 ? 61.094 53.189 35.205 1.00 88.52 868 LYS B O 1
ATOM 15790 N N . ASN B 1 869 ? 62.570 51.424 34.891 1.00 89.64 869 ASN B N 1
ATOM 15791 C CA . ASN B 1 869 ? 63.638 51.779 33.991 1.00 84.42 869 ASN B CA 1
ATOM 15792 C C . ASN B 1 869 ? 63.240 52.142 32.606 1.00 82.30 869 ASN B C 1
ATOM 15793 O O . ASN B 1 869 ? 63.276 53.299 32.244 1.00 83.25 869 ASN B O 1
ATOM 15798 N N . VAL B 1 870 ? 62.826 51.117 31.852 1.00 79.12 870 VAL B N 1
ATOM 15799 C CA . VAL B 1 870 ? 62.451 51.186 30.451 1.00 73.23 870 VAL B CA 1
ATOM 15800 C C . VAL B 1 870 ? 61.085 50.645 30.114 1.00 68.31 870 VAL B C 1
ATOM 15801 O O . VAL B 1 870 ? 60.382 50.162 30.983 1.00 71.90 870 VAL B O 1
ATOM 15805 N N . ILE B 1 871 ? 60.741 50.700 28.831 1.00 60.07 871 ILE B N 1
ATOM 15806 C CA . ILE B 1 871 ? 59.466 50.224 28.314 1.00 54.74 871 ILE B CA 1
ATOM 15807 C C . ILE B 1 871 ? 59.635 48.957 27.468 1.00 52.72 871 ILE B C 1
ATOM 15808 O O . ILE B 1 871 ? 60.564 48.855 26.715 1.00 53.91 871 ILE B O 1
ATOM 15813 N N . GLU B 1 872 ? 58.723 48.002 27.599 1.00 49.61 872 GLU B N 1
ATOM 15814 C CA . GLU B 1 872 ? 58.767 46.729 26.905 1.00 46.29 872 GLU B CA 1
ATOM 15815 C C . GLU B 1 872 ? 57.805 46.719 25.772 1.00 43.80 872 GLU B C 1
ATOM 15816 O O . GLU B 1 872 ? 56.657 46.899 26.014 1.00 42.42 872 GLU B O 1
ATOM 15822 N N . VAL B 1 873 ? 58.226 46.452 24.545 1.00 42.95 873 VAL B N 1
ATOM 15823 C CA . VAL B 1 873 ? 57.281 46.462 23.432 1.00 42.09 873 VAL B CA 1
ATOM 15824 C C . VAL B 1 873 ? 56.978 45.069 22.887 1.00 42.30 873 VAL B C 1
ATOM 15825 O O . VAL B 1 873 ? 57.870 44.329 22.568 1.00 38.26 873 VAL B O 1
ATOM 15829 N N . ASN B 1 874 ? 55.701 44.735 22.830 1.00 46.02 874 ASN B N 1
ATOM 15830 C CA . ASN B 1 874 ? 55.216 43.442 22.404 1.00 49.23 874 ASN B CA 1
ATOM 15831 C C . ASN B 1 874 ? 54.726 43.364 20.986 1.00 50.87 874 ASN B C 1
ATOM 15832 O O . ASN B 1 874 ? 54.990 44.210 20.185 1.00 50.57 874 ASN B O 1
ATOM 15837 N N . LYS B 1 875 ? 53.905 42.366 20.755 1.00 54.02 875 LYS B N 1
ATOM 15838 C CA . LYS B 1 875 ? 53.415 42.000 19.446 1.00 56.73 875 LYS B CA 1
ATOM 15839 C C . LYS B 1 875 ? 52.603 42.964 18.590 1.00 57.79 875 LYS B C 1
ATOM 15840 O O . LYS B 1 875 ? 52.751 42.971 17.378 1.00 59.70 875 LYS B O 1
ATOM 15846 N N . GLU B 1 876 ? 51.666 43.672 19.145 1.00 58.90 876 GLU B N 1
ATOM 15847 C CA . GLU B 1 876 ? 50.937 44.546 18.266 1.00 61.91 876 GLU B CA 1
ATOM 15848 C C . GLU B 1 876 ? 51.293 45.968 18.515 1.00 58.81 876 GLU B C 1
ATOM 15849 O O . GLU B 1 876 ? 50.542 46.857 18.218 1.00 58.45 876 GLU B O 1
ATOM 15855 N N . GLY B 1 877 ? 52.461 46.142 19.078 1.00 56.49 877 GLY B N 1
ATOM 15856 C CA . GLY B 1 877 ? 52.937 47.440 19.432 1.00 57.79 877 GLY B CA 1
ATOM 15857 C C . GLY B 1 877 ? 52.516 47.801 20.818 1.00 60.54 877 GLY B C 1
ATOM 15858 O O . GLY B 1 877 ? 52.763 48.904 21.224 1.00 59.68 877 GLY B O 1
ATOM 15859 N N . GLU B 1 878 ? 51.931 46.883 21.564 1.00 64.63 878 GLU B N 1
ATOM 15860 C CA . GLU B 1 878 ? 51.518 47.218 22.906 1.00 63.92 878 GLU B CA 1
ATOM 15861 C C . GLU B 1 878 ? 52.762 47.566 23.627 1.00 60.73 878 GLU B C 1
ATOM 15862 O O . GLU B 1 878 ? 53.672 46.778 23.650 1.00 59.85 878 GLU B O 1
ATOM 15868 N N . PRO B 1 879 ? 52.807 48.748 24.223 1.00 57.17 879 PRO B N 1
ATOM 15869 C CA . PRO B 1 879 ? 53.943 49.219 24.982 1.00 56.07 879 PRO B CA 1
ATOM 15870 C C . PRO B 1 879 ? 53.613 49.185 26.432 1.00 53.35 879 PRO B C 1
ATOM 15871 O O . PRO B 1 879 ? 52.693 49.833 26.852 1.00 49.33 879 PRO B O 1
ATOM 15875 N N . LYS B 1 880 ? 54.379 48.419 27.202 1.00 55.17 880 LYS B N 1
ATOM 15876 C CA . LYS B 1 880 ? 54.154 48.306 28.638 1.00 57.71 880 LYS B CA 1
ATOM 15877 C C . LYS B 1 880 ? 55.399 48.708 29.422 1.00 57.41 880 LYS B C 1
ATOM 15878 O O . LYS B 1 880 ? 56.436 48.051 29.338 1.00 61.96 880 LYS B O 1
ATOM 15884 N N . VAL B 1 881 ? 55.288 49.792 30.184 1.00 53.65 881 VAL B N 1
ATOM 15885 C CA . VAL B 1 881 ? 56.404 50.284 30.983 1.00 48.47 881 VAL B CA 1
ATOM 15886 C C . VAL B 1 881 ? 56.837 49.254 32.020 1.00 46.33 881 VAL B C 1
ATOM 15887 O O . VAL B 1 881 ? 56.090 48.936 32.945 1.00 46.35 881 VAL B O 1
ATOM 15891 N N . ALA B 1 882 ? 58.050 48.734 31.858 1.00 45.91 882 ALA B N 1
ATOM 15892 C CA . ALA B 1 882 ? 58.587 47.740 32.779 1.00 46.57 882 ALA B CA 1
ATOM 15893 C C . ALA B 1 882 ? 59.902 48.211 33.390 1.00 45.54 882 ALA B C 1
ATOM 15894 O O . ALA B 1 882 ? 60.343 49.334 33.147 1.00 42.61 882 ALA B O 1
ATOM 15896 N N . SER B 1 883 ? 60.524 47.345 34.183 1.00 47.48 883 SER B N 1
ATOM 15897 C CA . SER B 1 883 ? 61.789 47.671 34.829 1.00 51.17 883 SER B CA 1
ATOM 15898 C C . SER B 1 883 ? 62.904 46.746 34.356 1.00 54.65 883 SER B C 1
ATOM 15899 O O . SER B 1 883 ? 62.874 45.542 34.609 1.00 53.24 883 SER B O 1
ATOM 15902 N N . ALA B 1 884 ? 63.888 47.317 33.667 1.00 57.49 884 ALA B N 1
ATOM 15903 C CA . ALA B 1 884 ? 65.016 46.544 33.159 1.00 57.75 884 ALA B CA 1
ATOM 15904 C C . ALA B 1 884 ? 66.257 46.757 34.018 1.00 56.06 884 ALA B C 1
ATOM 15905 O O . ALA B 1 884 ? 66.813 47.854 34.061 1.00 52.52 884 ALA B O 1
ATOM 15907 N N . LEU B 1 885 ? 66.686 45.701 34.701 1.00 56.68 885 LEU B N 1
ATOM 15908 C CA . LEU B 1 885 ? 67.863 45.775 35.560 1.00 59.90 885 LEU B CA 1
ATOM 15909 C C . LEU B 1 885 ? 69.113 46.163 34.777 1.00 61.49 885 LEU B C 1
ATOM 15910 O O . LEU B 1 885 ? 69.287 45.753 33.629 1.00 63.10 885 LEU B O 1
ATOM 15915 N N . PRO B 1 886 ? 69.993 46.958 35.403 1.00 62.61 886 PRO B N 1
ATOM 15916 C CA . PRO B 1 886 ? 71.239 47.414 34.777 1.00 63.25 886 PRO B CA 1
ATOM 15917 C C . PRO B 1 886 ? 72.213 46.263 34.555 1.00 64.33 886 PRO B C 1
ATOM 15918 O O . PRO B 1 886 ? 72.537 45.539 35.496 1.00 61.83 886 PRO B O 1
ATOM 15922 N N . GLY B 1 887 ? 72.674 46.101 33.319 1.00 64.59 887 GLY B N 1
ATOM 15923 C CA . GLY B 1 887 ? 73.604 45.040 32.984 1.00 61.86 887 GLY B CA 1
ATOM 15924 C C . GLY B 1 887 ? 72.901 43.715 32.765 1.00 58.44 887 GLY B C 1
ATOM 15925 O O . GLY B 1 887 ? 73.527 42.656 32.790 1.00 55.74 887 GLY B O 1
ATOM 15926 N N . SER B 1 888 ? 71.591 43.777 32.548 1.00 57.76 888 SER B N 1
ATOM 15927 C CA . SER B 1 888 ? 70.794 42.577 32.324 1.00 56.10 888 SER B CA 1
ATOM 15928 C C . SER B 1 888 ? 70.357 42.465 30.867 1.00 52.35 888 SER B C 1
ATOM 15929 O O . SER B 1 888 ? 70.136 41.366 30.359 1.00 56.13 888 SER B O 1
ATOM 15932 N N . LEU B 1 889 ? 70.234 43.608 30.200 1.00 45.73 889 LEU B N 1
ATOM 15933 C CA . LEU B 1 889 ? 69.831 43.633 28.830 1.00 43.58 889 LEU B CA 1
ATOM 15934 C C . LEU B 1 889 ? 70.978 43.264 27.930 1.00 40.77 889 LEU B C 1
ATOM 15935 O O . LEU B 1 889 ? 72.098 43.385 28.325 1.00 42.50 889 LEU B O 1
ATOM 15940 N N . PHE B 1 890 ? 70.682 42.807 26.718 1.00 35.87 890 PHE B N 1
ATOM 15941 C CA . PHE B 1 890 ? 71.642 42.476 25.680 1.00 31.37 890 PHE B CA 1
ATOM 15942 C C . PHE B 1 890 ? 71.252 43.439 24.600 1.00 29.20 890 PHE B C 1
ATOM 15943 O O . PHE B 1 890 ? 70.100 43.584 24.296 1.00 28.04 890 PHE B O 1
ATOM 15951 N N . ARG B 1 891 ? 72.205 44.109 24.010 1.00 27.53 891 ARG B N 1
ATOM 15952 C CA . ARG B 1 891 ? 71.871 45.052 22.988 1.00 27.05 891 ARG B CA 1
ATOM 15953 C C . ARG B 1 891 ? 71.956 44.372 21.681 1.00 25.84 891 ARG B C 1
ATOM 15954 O O . ARG B 1 891 ? 72.813 43.572 21.475 1.00 24.68 891 ARG B O 1
ATOM 15962 N N . LEU B 1 892 ? 71.071 44.751 20.786 1.00 24.71 892 LEU B N 1
ATOM 15963 C CA . LEU B 1 892 ? 70.963 44.171 19.487 1.00 23.59 892 LEU B CA 1
ATOM 15964 C C . LEU B 1 892 ? 71.808 44.913 18.533 1.00 22.69 892 LEU B C 1
ATOM 15965 O O . LEU B 1 892 ? 71.657 46.086 18.391 1.00 22.32 892 LEU B O 1
ATOM 15970 N N . ILE B 1 893 ? 72.667 44.200 17.842 1.00 22.36 893 ILE B N 1
ATOM 15971 C CA . ILE B 1 893 ? 73.569 44.791 16.899 1.00 22.60 893 ILE B CA 1
ATOM 15972 C C . ILE B 1 893 ? 73.081 44.769 15.484 1.00 23.26 893 ILE B C 1
ATOM 15973 O O . ILE B 1 893 ? 73.062 43.753 14.861 1.00 23.45 893 ILE B O 1
ATOM 15978 N N . GLY B 1 894 ? 72.689 45.915 14.968 1.00 23.79 894 GLY B N 1
ATOM 15979 C CA . GLY B 1 894 ? 72.247 46.023 13.602 1.00 23.98 894 GLY B CA 1
ATOM 15980 C C . GLY B 1 894 ? 72.303 47.447 13.155 1.00 24.04 894 GLY B C 1
ATOM 15981 O O . GLY B 1 894 ? 72.304 48.318 13.964 1.00 23.68 894 GLY B O 1
ATOM 15982 N N . PRO B 1 895 ? 72.309 47.673 11.865 1.00 25.06 895 PRO B N 1
ATOM 15983 C CA . PRO B 1 895 ? 72.323 48.942 11.168 1.00 25.95 895 PRO B CA 1
ATOM 15984 C C . PRO B 1 895 ? 70.991 49.638 11.171 1.00 25.97 895 PRO B C 1
ATOM 15985 O O . PRO B 1 895 ? 69.974 49.089 11.477 1.00 24.97 895 PRO B O 1
ATOM 15989 N N . ALA B 1 896 ? 71.016 50.858 10.711 1.00 26.98 896 ALA B N 1
ATOM 15990 C CA . ALA B 1 896 ? 69.870 51.698 10.802 1.00 28.59 896 ALA B CA 1
ATOM 15991 C C . ALA B 1 896 ? 68.644 51.216 10.145 1.00 29.09 896 ALA B C 1
ATOM 15992 O O . ALA B 1 896 ? 67.568 51.401 10.662 1.00 30.01 896 ALA B O 1
ATOM 15994 N N . PRO B 1 897 ? 68.779 50.661 8.975 1.00 29.32 897 PRO B N 1
ATOM 15995 C CA . PRO B 1 897 ? 67.589 50.242 8.297 1.00 29.59 897 PRO B CA 1
ATOM 15996 C C . PRO B 1 897 ? 66.899 49.250 9.105 1.00 28.80 897 PRO B C 1
ATOM 15997 O O . PRO B 1 897 ? 65.712 49.182 9.069 1.00 28.59 897 PRO B O 1
ATOM 16001 N N . PHE B 1 898 ? 67.656 48.384 9.715 1.00 28.11 898 PHE B N 1
ATOM 16002 C CA . PHE B 1 898 ? 67.106 47.360 10.536 1.00 28.71 898 PHE B CA 1
ATOM 16003 C C . PHE B 1 898 ? 66.504 47.826 11.809 1.00 27.99 898 PHE B C 1
ATOM 16004 O O . PHE B 1 898 ? 65.499 47.337 12.218 1.00 29.07 898 PHE B O 1
ATOM 16012 N N . LYS B 1 899 ? 67.209 48.715 12.483 1.00 26.71 899 LYS B N 1
ATOM 16013 C CA . LYS B 1 899 ? 66.769 49.236 13.743 1.00 25.30 899 LYS B CA 1
ATOM 16014 C C . LYS B 1 899 ? 65.513 49.956 13.536 1.00 23.95 899 LYS B C 1
ATOM 16015 O O . LYS B 1 899 ? 64.567 49.683 14.172 1.00 23.71 899 LYS B O 1
ATOM 16021 N N . SER B 1 900 ? 65.466 50.798 12.537 1.00 22.88 900 SER B N 1
ATOM 16022 C CA . SER B 1 900 ? 64.322 51.634 12.312 1.00 22.95 900 SER B CA 1
ATOM 16023 C C . SER B 1 900 ? 63.104 50.847 12.113 1.00 22.90 900 SER B C 1
ATOM 16024 O O . SER B 1 900 ? 62.037 51.352 12.222 1.00 22.59 900 SER B O 1
ATOM 16027 N N . LEU B 1 901 ? 63.281 49.647 11.634 1.00 23.35 901 LEU B N 1
ATOM 16028 C CA . LEU B 1 901 ? 62.186 48.720 11.421 1.00 23.47 901 LEU B CA 1
ATOM 16029 C C . LEU B 1 901 ? 61.641 48.366 12.755 1.00 23.20 901 LEU B C 1
ATOM 16030 O O . LEU B 1 901 ? 60.495 48.102 12.887 1.00 22.72 901 LEU B O 1
ATOM 16035 N N . LEU B 1 902 ? 62.535 48.294 13.714 1.00 23.53 902 LEU B N 1
ATOM 16036 C CA . LEU B 1 902 ? 62.211 47.999 15.081 1.00 24.49 902 LEU B CA 1
ATOM 16037 C C . LEU B 1 902 ? 61.420 49.107 15.711 1.00 26.61 902 LEU B C 1
ATOM 16038 O O . LEU B 1 902 ? 60.599 48.882 16.543 1.00 28.16 902 LEU B O 1
ATOM 16043 N N . ASP B 1 903 ? 61.725 50.336 15.388 1.00 28.33 903 ASP B N 1
ATOM 16044 C CA . ASP B 1 903 ? 60.985 51.426 15.952 1.00 29.63 903 ASP B CA 1
ATOM 16045 C C . ASP B 1 903 ? 59.596 51.302 15.434 1.00 31.45 903 ASP B C 1
ATOM 16046 O O . ASP B 1 903 ? 58.658 51.290 16.162 1.00 30.38 903 ASP B O 1
ATOM 16051 N N . ASP B 1 904 ? 59.500 51.076 14.146 1.00 34.84 904 ASP B N 1
ATOM 16052 C CA . ASP B 1 904 ? 58.248 51.030 13.436 1.00 38.19 904 ASP B CA 1
ATOM 16053 C C . ASP B 1 904 ? 57.336 50.045 14.045 1.00 41.56 904 ASP B C 1
ATOM 16054 O O . ASP B 1 904 ? 56.145 50.213 14.002 1.00 46.98 904 ASP B O 1
ATOM 16059 N N . CYS B 1 905 ? 57.895 48.993 14.599 1.00 42.01 905 CYS B N 1
ATOM 16060 C CA . CYS B 1 905 ? 57.119 47.995 15.284 1.00 41.93 905 CYS B CA 1
ATOM 16061 C C . CYS B 1 905 ? 56.470 48.584 16.460 1.00 41.48 905 CYS B C 1
ATOM 16062 O O . CYS B 1 905 ? 55.444 48.127 16.835 1.00 41.30 905 CYS B O 1
ATOM 16065 N N . PHE B 1 906 ? 57.213 49.429 17.162 1.00 41.78 906 PHE B N 1
ATOM 16066 C CA . PHE B 1 906 ? 56.752 50.149 18.339 1.00 42.19 906 PHE B CA 1
ATOM 16067 C C . PHE B 1 906 ? 55.809 51.291 18.108 1.00 42.59 906 PHE B C 1
ATOM 16068 O O . PHE B 1 906 ? 54.767 51.361 18.687 1.00 43.91 906 PHE B O 1
ATOM 16076 N N . PHE B 1 907 ? 56.299 52.262 17.376 1.00 42.80 907 PHE B N 1
ATOM 16077 C CA . PHE B 1 907 ? 55.560 53.439 17.018 1.00 43.74 907 PHE B CA 1
ATOM 16078 C C . PHE B 1 907 ? 54.435 53.280 16.050 1.00 45.44 907 PHE B C 1
ATOM 16079 O O . PHE B 1 907 ? 53.445 53.930 16.183 1.00 47.83 907 PHE B O 1
ATOM 16087 N N . ASN B 1 908 ? 54.609 52.463 15.033 1.00 47.84 908 ASN B N 1
ATOM 16088 C CA . ASN B 1 908 ? 53.596 52.335 14.010 1.00 50.87 908 ASN B CA 1
ATOM 16089 C C . ASN B 1 908 ? 53.209 50.918 13.710 1.00 52.35 908 ASN B C 1
ATOM 16090 O O . ASN B 1 908 ? 53.502 50.411 12.668 1.00 51.89 908 ASN B O 1
ATOM 16095 N N . PRO B 1 909 ? 52.524 50.291 14.641 1.00 54.49 909 PRO B N 1
ATOM 16096 C CA . PRO B 1 909 ? 52.066 48.921 14.628 1.00 56.72 909 PRO B CA 1
ATOM 16097 C C . PRO B 1 909 ? 51.057 48.593 13.566 1.00 56.60 909 PRO B C 1
ATOM 16098 O O . PRO B 1 909 ? 50.883 47.436 13.287 1.00 60.17 909 PRO B O 1
ATOM 16102 N N . LEU B 1 910 ? 50.335 49.549 13.051 1.00 55.06 910 LEU B N 1
ATOM 16103 C CA . LEU B 1 910 ? 49.415 49.184 12.025 1.00 57.01 910 LEU B CA 1
ATOM 16104 C C . LEU B 1 910 ? 50.176 48.704 10.828 1.00 55.66 910 LEU B C 1
ATOM 16105 O O . LEU B 1 910 ? 49.760 47.777 10.158 1.00 57.23 910 LEU B O 1
ATOM 16110 N N . ASP B 1 911 ? 51.251 49.411 10.516 1.00 52.32 911 ASP B N 1
ATOM 16111 C CA . ASP B 1 911 ? 52.146 49.105 9.404 1.00 49.48 911 ASP B CA 1
ATOM 16112 C C . ASP B 1 911 ? 53.079 47.911 9.459 1.00 44.82 911 ASP B C 1
ATOM 16113 O O . ASP B 1 911 ? 53.283 47.277 8.470 1.00 43.93 911 ASP B O 1
ATOM 16118 N N . LYS B 1 912 ? 53.739 47.687 10.586 1.00 39.93 912 LYS B N 1
ATOM 16119 C CA . LYS B 1 912 ? 54.596 46.532 10.800 1.00 38.20 912 LYS B CA 1
ATOM 16120 C C . LYS B 1 912 ? 54.582 46.207 12.255 1.00 37.66 912 LYS B C 1
ATOM 16121 O O . LYS B 1 912 ? 54.522 47.099 13.035 1.00 40.21 912 LYS B O 1
ATOM 16127 N N . ASP B 1 913 ? 54.686 44.941 12.640 1.00 35.18 913 ASP B N 1
ATOM 16128 C CA . ASP B 1 913 ? 54.699 44.586 14.048 1.00 32.78 913 ASP B CA 1
ATOM 16129 C C . ASP B 1 913 ? 55.473 43.326 14.380 1.00 30.78 913 ASP B C 1
ATOM 16130 O O . ASP B 1 913 ? 55.551 42.453 13.600 1.00 30.70 913 ASP B O 1
ATOM 16135 N N . LEU B 1 914 ? 56.034 43.266 15.561 1.00 29.51 914 LEU B N 1
ATOM 16136 C CA . LEU B 1 914 ? 56.853 42.174 16.013 1.00 29.09 914 LEU B CA 1
ATOM 16137 C C . LEU B 1 914 ? 56.173 40.875 16.209 1.00 27.96 914 LEU B C 1
ATOM 16138 O O . LEU B 1 914 ? 55.096 40.855 16.647 1.00 30.52 914 LEU B O 1
ATOM 16143 N N . ARG B 1 915 ? 56.830 39.780 15.911 1.00 26.58 915 ARG B N 1
ATOM 16144 C CA . ARG B 1 915 ? 56.302 38.440 16.085 1.00 26.25 915 ARG B CA 1
ATOM 16145 C C . ARG B 1 915 ? 57.188 37.632 16.976 1.00 26.70 915 ARG B C 1
ATOM 16146 O O . ARG B 1 915 ? 58.204 38.089 17.349 1.00 26.65 915 ARG B O 1
ATOM 16154 N N . GLU B 1 916 ? 56.817 36.421 17.300 1.00 27.73 916 GLU B N 1
ATOM 16155 C CA . GLU B 1 916 ? 57.648 35.655 18.174 1.00 29.12 916 GLU B CA 1
ATOM 16156 C C . GLU B 1 916 ? 58.972 35.456 17.550 1.00 29.06 916 GLU B C 1
ATOM 16157 O O . GLU B 1 916 ? 59.065 35.022 16.436 1.00 30.11 916 GLU B O 1
ATOM 16163 N N . CYS B 1 917 ? 59.999 35.763 18.317 1.00 29.46 917 CYS B N 1
ATOM 16164 C CA . CYS B 1 917 ? 61.378 35.658 17.935 1.00 30.19 917 CYS B CA 1
ATOM 16165 C C . CYS B 1 917 ? 61.989 34.370 18.374 1.00 31.42 917 CYS B C 1
ATOM 16166 O O . CYS B 1 917 ? 61.413 33.662 19.152 1.00 31.47 917 CYS B O 1
ATOM 16177 N N . LEU B 1 919 ? 65.721 32.370 19.547 1.00 28.39 919 LEU B N 1
ATOM 16178 C CA . LEU B 1 919 ? 67.033 32.579 20.081 1.00 27.23 919 LEU B CA 1
ATOM 16179 C C . LEU B 1 919 ? 67.934 31.589 19.428 1.00 25.76 919 LEU B C 1
ATOM 16180 O O . LEU B 1 919 ? 67.649 30.428 19.417 1.00 25.33 919 LEU B O 1
ATOM 16185 N N . ILE B 1 920 ? 69.022 32.055 18.857 1.00 24.69 920 ILE B N 1
ATOM 16186 C CA . ILE B 1 920 ? 69.951 31.183 18.201 1.00 24.63 920 ILE B CA 1
ATOM 16187 C C . ILE B 1 920 ? 71.269 31.349 18.876 1.00 24.79 920 ILE B C 1
ATOM 16188 O O . ILE B 1 920 ? 71.701 32.439 19.069 1.00 24.66 920 ILE B O 1
ATOM 16193 N N . VAL B 1 921 ? 71.908 30.260 19.241 1.00 25.64 921 VAL B N 1
ATOM 16194 C CA . VAL B 1 921 ? 73.209 30.317 19.855 1.00 26.95 921 VAL B CA 1
ATOM 16195 C C . VAL B 1 921 ? 74.130 29.482 19.016 1.00 28.58 921 VAL B C 1
ATOM 16196 O O . VAL B 1 921 ? 74.012 28.293 19.006 1.00 28.81 921 VAL B O 1
ATOM 16200 N N . ASP B 1 922 ? 75.088 30.088 18.339 1.00 30.64 922 ASP B N 1
ATOM 16201 C CA . ASP B 1 922 ? 76.005 29.319 17.551 1.00 31.99 922 ASP B CA 1
ATOM 16202 C C . ASP B 1 922 ? 77.311 29.314 18.284 1.00 32.27 922 ASP B C 1
ATOM 16203 O O . ASP B 1 922 ? 77.860 30.336 18.525 1.00 31.92 922 ASP B O 1
ATOM 16208 N N . GLN B 1 923 ? 77.845 28.164 18.602 1.00 33.43 923 GLN B N 1
ATOM 16209 C CA . GLN B 1 923 ? 79.084 28.148 19.298 1.00 34.78 923 GLN B CA 1
ATOM 16210 C C . GLN B 1 923 ? 80.076 27.754 18.293 1.00 36.70 923 GLN B C 1
ATOM 16211 O O . GLN B 1 923 ? 79.945 26.708 17.721 1.00 36.79 923 GLN B O 1
ATOM 16217 N N . GLU B 1 924 ? 81.104 28.573 18.097 1.00 39.04 924 GLU B N 1
ATOM 16218 C CA . GLU B 1 924 ? 82.105 28.321 17.092 1.00 38.52 924 GLU B CA 1
ATOM 16219 C C . GLU B 1 924 ? 83.218 27.552 17.674 1.00 37.89 924 GLU B C 1
ATOM 16220 O O . GLU B 1 924 ? 83.830 27.995 18.586 1.00 40.28 924 GLU B O 1
ATOM 16226 N N . ILE B 1 925 ? 83.538 26.422 17.093 1.00 38.50 925 ILE B N 1
ATOM 16227 C CA . ILE B 1 925 ? 84.621 25.599 17.552 1.00 40.59 925 ILE B CA 1
ATOM 16228 C C . ILE B 1 925 ? 85.671 25.540 16.486 1.00 41.41 925 ILE B C 1
ATOM 16229 O O . ILE B 1 925 ? 85.394 25.787 15.350 1.00 42.29 925 ILE B O 1
ATOM 16234 N N . SER B 1 926 ? 86.886 25.177 16.844 1.00 43.54 926 SER B N 1
ATOM 16235 C CA . SER B 1 926 ? 87.954 25.100 15.876 1.00 45.41 926 SER B CA 1
ATOM 16236 C C . SER B 1 926 ? 88.697 23.821 16.058 1.00 44.51 926 SER B C 1
ATOM 16237 O O . SER B 1 926 ? 88.911 23.429 17.160 1.00 42.68 926 SER B O 1
ATOM 16240 N N . GLN B 1 927 ? 89.119 23.172 14.992 1.00 47.32 927 GLN B N 1
ATOM 16241 C CA . GLN B 1 927 ? 89.852 21.936 15.159 1.00 50.67 927 GLN B CA 1
ATOM 16242 C C . GLN B 1 927 ? 91.286 22.179 14.799 1.00 53.94 927 GLN B C 1
ATOM 16243 O O . GLN B 1 927 ? 91.581 22.847 13.839 1.00 53.14 927 GLN B O 1
ATOM 16249 N N . LYS B 1 928 ? 92.174 21.660 15.624 1.00 59.06 928 LYS B N 1
ATOM 16250 C CA . LYS B 1 928 ? 93.590 21.809 15.431 1.00 64.20 928 LYS B CA 1
ATOM 16251 C C . LYS B 1 928 ? 94.203 20.470 15.653 1.00 65.44 928 LYS B C 1
ATOM 16252 O O . LYS B 1 928 ? 93.744 19.725 16.480 1.00 62.79 928 LYS B O 1
ATOM 16258 N N . VAL B 1 929 ? 95.333 20.191 15.035 1.00 70.09 929 VAL B N 1
ATOM 16259 C CA . VAL B 1 929 ? 95.947 18.885 15.224 1.00 74.17 929 VAL B CA 1
ATOM 16260 C C . VAL B 1 929 ? 96.886 18.743 16.410 1.00 77.10 929 VAL B C 1
ATOM 16261 O O . VAL B 1 929 ? 97.827 19.491 16.564 1.00 83.78 929 VAL B O 1
ATOM 16265 N N . GLU B 1 930 ? 96.585 17.831 17.310 1.00 75.36 930 GLU B N 1
ATOM 16266 C CA . GLU B 1 930 ? 97.428 17.658 18.464 1.00 79.47 930 GLU B CA 1
ATOM 16267 C C . GLU B 1 930 ? 97.528 16.203 18.760 1.00 78.43 930 GLU B C 1
ATOM 16268 O O . GLU B 1 930 ? 96.608 15.477 18.488 1.00 78.12 930 GLU B O 1
ATOM 16274 N N . ALA B 1 931 ? 98.671 15.773 19.271 1.00 78.96 931 ALA B N 1
ATOM 16275 C CA . ALA B 1 931 ? 98.885 14.390 19.649 1.00 75.88 931 ALA B CA 1
ATOM 16276 C C . ALA B 1 931 ? 98.719 13.517 18.456 1.00 77.06 931 ALA B C 1
ATOM 16277 O O . ALA B 1 931 ? 98.441 12.359 18.584 1.00 73.12 931 ALA B O 1
ATOM 16279 N N . GLN B 1 932 ? 98.836 14.118 17.301 1.00 85.39 932 GLN B N 1
ATOM 16280 C CA . GLN B 1 932 ? 98.614 13.436 16.056 1.00 95.12 932 GLN B CA 1
ATOM 16281 C C . GLN B 1 932 ? 97.187 12.969 15.902 1.00 98.93 932 GLN B C 1
ATOM 16282 O O . GLN B 1 932 ? 96.892 11.956 15.294 1.00 104.12 932 GLN B O 1
ATOM 16288 N N . LYS B 1 933 ? 96.321 13.801 16.446 1.00 97.65 933 LYS B N 1
ATOM 16289 C CA . LYS B 1 933 ? 94.883 13.671 16.402 1.00 94.08 933 LYS B CA 1
ATOM 16290 C C . LYS B 1 933 ? 94.322 15.059 16.127 1.00 91.37 933 LYS B C 1
ATOM 16291 O O . LYS B 1 933 ? 95.014 16.067 16.260 1.00 92.20 933 LYS B O 1
ATOM 16293 N N . VAL B 1 934 ? 93.054 15.136 15.746 1.00 83.41 934 VAL B N 1
ATOM 16294 C CA . VAL B 1 934 ? 92.416 16.423 15.520 1.00 78.68 934 VAL B CA 1
ATOM 16295 C C . VAL B 1 934 ? 91.523 16.594 16.705 1.00 72.31 934 VAL B C 1
ATOM 16296 O O . VAL B 1 934 ? 90.656 15.786 16.944 1.00 63.79 934 VAL B O 1
ATOM 16300 N N . GLU B 1 935 ? 91.755 17.657 17.442 1.00 72.12 935 GLU B N 1
ATOM 16301 C CA . GLU B 1 935 ? 91.014 17.925 18.634 1.00 73.94 935 GLU B CA 1
ATOM 16302 C C . GLU B 1 935 ? 90.250 19.172 18.447 1.00 70.56 935 GLU B C 1
ATOM 16303 O O . GLU B 1 935 ? 90.697 20.051 17.760 1.00 70.31 935 GLU B O 1
ATOM 16309 N N . ALA B 1 936 ? 89.107 19.246 19.104 1.00 67.40 936 ALA B N 1
ATOM 16310 C CA . ALA B 1 936 ? 88.219 20.373 18.984 1.00 62.21 936 ALA B CA 1
ATOM 16311 C C . ALA B 1 936 ? 88.212 21.189 20.234 1.00 56.65 936 ALA B C 1
ATOM 16312 O O . ALA B 1 936 ? 88.210 20.674 21.329 1.00 51.25 936 ALA B O 1
ATOM 16314 N N . SER B 1 937 ? 88.209 22.507 20.061 1.00 53.87 937 SER B N 1
ATOM 16315 C CA . SER B 1 937 ? 88.201 23.428 21.191 1.00 53.74 937 SER B CA 1
ATOM 16316 C C . SER B 1 937 ? 87.259 24.599 20.936 1.00 52.02 937 SER B C 1
ATOM 16317 O O . SER B 1 937 ? 87.163 25.098 19.815 1.00 51.98 937 SER B O 1
ATOM 16320 N N . LEU B 1 938 ? 86.564 25.033 21.983 1.00 49.92 938 LEU B N 1
ATOM 16321 C CA . LEU B 1 938 ? 85.628 26.145 21.874 1.00 49.55 938 LEU B CA 1
ATOM 16322 C C . LEU B 1 938 ? 86.339 27.428 21.458 1.00 48.63 938 LEU B C 1
ATOM 16323 O O . LEU B 1 938 ? 87.426 27.734 21.948 1.00 50.82 938 LEU B O 1
ATOM 16328 N N . GLU B 1 939 ? 85.718 28.176 20.552 1.00 49.52 939 GLU B N 1
ATOM 16329 C CA . GLU B 1 939 ? 86.288 29.427 20.068 1.00 53.16 939 GLU B CA 1
ATOM 16330 C C . GLU B 1 939 ? 85.490 30.627 20.568 1.00 53.27 939 GLU B C 1
ATOM 16331 O O . GLU B 1 939 ? 85.749 31.150 21.651 1.00 63.49 939 GLU B O 1
ATOM 16337 N N . SER B 1 940 ? 84.518 31.057 19.770 1.00 49.43 940 SER B N 1
ATOM 16338 C CA . SER B 1 940 ? 83.680 32.195 20.129 1.00 46.99 940 SER B CA 1
ATOM 16339 C C . SER B 1 940 ? 82.204 31.811 20.146 1.00 46.08 940 SER B C 1
ATOM 16340 O O . SER B 1 940 ? 81.751 31.013 19.325 1.00 47.99 940 SER B O 1
ATOM 16343 N N . CYS B 1 941 ? 81.459 32.385 21.085 1.00 42.86 941 CYS B N 1
ATOM 16344 C CA . CYS B 1 941 ? 80.034 32.105 21.211 1.00 39.38 941 CYS B CA 1
ATOM 16345 C C . CYS B 1 941 ? 79.204 33.360 20.966 1.00 37.72 941 CYS B C 1
ATOM 16346 O O . CYS B 1 941 ? 79.291 34.330 21.719 1.00 41.10 941 CYS B O 1
ATOM 16349 N N . THR B 1 942 ? 78.401 33.335 19.907 1.00 33.68 942 THR B N 1
ATOM 16350 C CA . THR B 1 942 ? 77.556 34.473 19.561 1.00 31.95 942 THR B CA 1
ATOM 16351 C C . THR B 1 942 ? 76.080 34.142 19.753 1.00 29.78 942 THR B C 1
ATOM 16352 O O . THR B 1 942 ? 75.584 33.143 19.232 1.00 29.74 942 THR B O 1
ATOM 16356 N N . TYR B 1 943 ? 75.383 34.986 20.507 1.00 26.88 943 TYR B N 1
ATOM 16357 C CA . TYR B 1 943 ? 73.980 34.789 20.766 1.00 24.96 943 TYR B CA 1
ATOM 16358 C C . TYR B 1 943 ? 73.266 35.709 19.829 1.00 23.45 943 TYR B C 1
ATOM 16359 O O . TYR B 1 943 ? 73.569 36.861 19.786 1.00 24.26 943 TYR B O 1
ATOM 16368 N N . SER B 1 944 ? 72.331 35.192 19.056 1.00 20.99 944 SER B N 1
ATOM 16369 C CA . SER B 1 944 ? 71.606 35.991 18.107 1.00 19.41 944 SER B CA 1
ATOM 16370 C C . SER B 1 944 ? 70.128 35.797 18.256 1.00 18.24 944 SER B C 1
ATOM 16371 O O . SER B 1 944 ? 69.694 34.786 18.706 1.00 17.94 944 SER B O 1
ATOM 16374 N N . ILE B 1 945 ? 69.361 36.807 17.913 1.00 17.00 945 ILE B N 1
ATOM 16375 C CA . ILE B 1 945 ? 67.925 36.767 18.031 1.00 16.41 945 ILE B CA 1
ATOM 16376 C C . ILE B 1 945 ? 67.330 37.000 16.668 1.00 16.18 945 ILE B C 1
ATOM 16377 O O . ILE B 1 945 ? 67.703 37.909 16.028 1.00 16.57 945 ILE B O 1
ATOM 16382 N N . ALA B 1 946 ? 66.419 36.164 16.218 1.00 15.72 946 ALA B N 1
ATOM 16383 C CA . ALA B 1 946 ? 65.813 36.363 14.936 1.00 15.60 946 ALA B CA 1
ATOM 16384 C C . ALA B 1 946 ? 64.429 36.819 15.148 1.00 15.43 946 ALA B C 1
ATOM 16385 O O . ALA B 1 946 ? 63.647 36.115 15.686 1.00 15.16 946 ALA B O 1
ATOM 16387 N N . VAL B 1 947 ? 64.097 37.997 14.666 1.00 15.38 947 VAL B N 1
ATOM 16388 C CA . VAL B 1 947 ? 62.775 38.525 14.835 1.00 15.54 947 VAL B CA 1
ATOM 16389 C C . VAL B 1 947 ? 62.084 38.719 13.534 1.00 15.44 947 VAL B C 1
ATOM 16390 O O . VAL B 1 947 ? 62.574 39.390 12.702 1.00 15.27 947 VAL B O 1
ATOM 16394 N N . PRO B 1 948 ? 60.933 38.105 13.351 1.00 15.56 948 PRO B N 1
ATOM 16395 C CA . PRO B 1 948 ? 60.075 38.217 12.193 1.00 15.78 948 PRO B CA 1
ATOM 16396 C C . PRO B 1 948 ? 59.329 39.494 12.253 1.00 16.07 948 PRO B C 1
ATOM 16397 O O . PRO B 1 948 ? 58.849 39.725 13.292 1.00 16.28 948 PRO B O 1
ATOM 16401 N N . ILE B 1 949 ? 59.192 40.284 11.210 1.00 16.59 949 ILE B N 1
ATOM 16402 C CA . ILE B 1 949 ? 58.442 41.510 11.287 1.00 17.31 949 ILE B CA 1
ATOM 16403 C C . ILE B 1 949 ? 57.305 41.296 10.368 1.00 18.12 949 ILE B C 1
ATOM 16404 O O . ILE B 1 949 ? 57.537 41.045 9.255 1.00 18.60 949 ILE B O 1
ATOM 16409 N N . ARG B 1 950 ? 56.069 41.420 10.805 1.00 19.49 950 ARG B N 1
ATOM 16410 C CA . ARG B 1 950 ? 54.960 41.187 9.924 1.00 20.46 950 ARG B CA 1
ATOM 16411 C C . ARG B 1 950 ? 54.584 42.455 9.282 1.00 21.65 950 ARG B C 1
ATOM 16412 O O . ARG B 1 950 ? 54.440 43.420 9.940 1.00 21.07 950 ARG B O 1
ATOM 16420 N N . TYR B 1 951 ? 54.558 42.455 7.986 1.00 23.93 951 TYR B N 1
ATOM 16421 C CA . TYR B 1 951 ? 54.320 43.666 7.334 1.00 26.68 951 TYR B CA 1
ATOM 16422 C C . TYR B 1 951 ? 52.934 43.748 6.935 1.00 31.01 951 TYR B C 1
ATOM 16423 O O . TYR B 1 951 ? 52.568 43.190 5.960 1.00 31.85 951 TYR B O 1
ATOM 16432 N N . HIS B 1 952 ? 52.128 44.508 7.636 1.00 37.77 952 HIS B N 1
ATOM 16433 C CA . HIS B 1 952 ? 50.782 44.689 7.218 1.00 42.50 952 HIS B CA 1
ATOM 16434 C C . HIS B 1 952 ? 50.924 45.538 6.007 1.00 47.60 952 HIS B C 1
ATOM 16435 O O . HIS B 1 952 ? 51.026 46.716 6.107 1.00 50.49 952 HIS B O 1
ATOM 16442 N N . LEU B 1 953 ? 50.864 44.975 4.817 1.00 51.50 953 LEU B N 1
ATOM 16443 C CA . LEU B 1 953 ? 51.000 45.755 3.619 1.00 57.66 953 LEU B CA 1
ATOM 16444 C C . LEU B 1 953 ? 49.596 45.682 3.254 1.00 61.56 953 LEU B C 1
ATOM 16445 O O . LEU B 1 953 ? 49.194 44.809 2.533 1.00 58.70 953 LEU B O 1
ATOM 16450 N N . GLU B 1 954 ? 48.818 46.563 3.815 1.00 69.18 954 GLU B N 1
ATOM 16451 C CA . GLU B 1 954 ? 47.455 46.545 3.573 1.00 78.91 954 GLU B CA 1
ATOM 16452 C C . GLU B 1 954 ? 47.461 47.947 3.962 1.00 84.57 954 GLU B C 1
ATOM 16453 O O . GLU B 1 954 ? 47.270 48.277 5.110 1.00 100.07 954 GLU B O 1
ATOM 16455 N N . GLU B 1 955 ? 47.885 48.746 3.005 1.00 84.37 955 GLU B N 1
ATOM 16456 C CA . GLU B 1 955 ? 47.921 50.175 2.915 1.00 83.25 955 GLU B CA 1
ATOM 16457 C C . GLU B 1 955 ? 47.885 50.611 1.502 1.00 80.98 955 GLU B C 1
ATOM 16458 O O . GLU B 1 955 ? 48.588 50.049 0.682 1.00 80.84 955 GLU B O 1
ATOM 16464 N N . PRO B 1 956 ? 47.056 51.571 1.174 1.00 79.11 956 PRO B N 1
ATOM 16465 C CA . PRO B 1 956 ? 46.945 51.901 -0.225 1.00 79.00 956 PRO B CA 1
ATOM 16466 C C . PRO B 1 956 ? 47.382 53.307 -0.453 1.00 77.10 956 PRO B C 1
ATOM 16467 O O . PRO B 1 956 ? 47.662 54.005 0.494 1.00 72.19 956 PRO B O 1
ATOM 16471 N N . LYS B 1 957 ? 47.425 53.705 -1.716 1.00 81.02 957 LYS B N 1
ATOM 16472 C CA . LYS B 1 957 ? 47.821 55.045 -2.115 1.00 86.69 957 LYS B CA 1
ATOM 16473 C C . LYS B 1 957 ? 47.068 55.425 -3.369 1.00 92.63 957 LYS B C 1
ATOM 16474 O O . LYS B 1 957 ? 46.088 54.780 -3.722 1.00 100.66 957 LYS B O 1
ATOM 16476 N N . VAL B 1 958 ? 47.512 56.474 -4.049 1.00 92.21 958 VAL B N 1
ATOM 16477 C CA . VAL B 1 958 ? 46.855 56.852 -5.280 1.00 89.31 958 VAL B CA 1
ATOM 16478 C C . VAL B 1 958 ? 47.031 55.692 -6.238 1.00 87.90 958 VAL B C 1
ATOM 16479 O O . VAL B 1 958 ? 48.140 55.355 -6.616 1.00 85.00 958 VAL B O 1
ATOM 16483 N N . SER B 1 959 ? 45.938 55.077 -6.647 1.00 87.38 959 SER B N 1
ATOM 16484 C CA . SER B 1 959 ? 46.034 53.936 -7.536 1.00 87.59 959 SER B CA 1
ATOM 16485 C C . SER B 1 959 ? 46.570 54.230 -8.921 1.00 86.10 959 SER B C 1
ATOM 16486 O O . SER B 1 959 ? 46.541 55.342 -9.395 1.00 88.38 959 SER B O 1
ATOM 16489 N N . ASN B 1 960 ? 47.041 53.188 -9.577 1.00 82.49 960 ASN B N 1
ATOM 16490 C CA . ASN B 1 960 ? 47.612 53.291 -10.906 1.00 79.07 960 ASN B CA 1
ATOM 16491 C C . ASN B 1 960 ? 47.789 51.888 -11.444 1.00 79.31 960 ASN B C 1
ATOM 16492 O O . ASN B 1 960 ? 47.823 50.941 -10.693 1.00 86.00 960 ASN B O 1
ATOM 16497 N N . GLN B 1 961 ? 47.870 51.733 -12.750 1.00 73.68 961 GLN B N 1
ATOM 16498 C CA . GLN B 1 961 ? 48.071 50.427 -13.307 1.00 68.79 961 GLN B CA 1
ATOM 16499 C C . GLN B 1 961 ? 49.184 50.470 -14.290 1.00 66.31 961 GLN B C 1
ATOM 16500 O O . GLN B 1 961 ? 49.583 51.512 -14.745 1.00 64.05 961 GLN B O 1
ATOM 16506 N N . PHE B 1 962 ? 49.712 49.319 -14.612 1.00 66.37 962 PHE B N 1
ATOM 16507 C CA . PHE B 1 962 ? 50.775 49.259 -15.564 1.00 67.62 962 PHE B CA 1
ATOM 16508 C C . PHE B 1 962 ? 50.218 49.635 -16.889 1.00 64.77 962 PHE B C 1
ATOM 16509 O O . PHE B 1 962 ? 49.154 49.211 -17.235 1.00 62.98 962 PHE B O 1
ATOM 16517 N N . GLU B 1 963 ? 50.947 50.425 -17.645 1.00 64.35 963 GLU B N 1
ATOM 16518 C CA . GLU B 1 963 ? 50.497 50.808 -18.950 1.00 66.17 963 GLU B CA 1
ATOM 16519 C C . GLU B 1 963 ? 51.403 50.221 -20.012 1.00 66.41 963 GLU B C 1
ATOM 16520 O O . GLU B 1 963 ? 50.937 49.719 -21.026 1.00 65.89 963 GLU B O 1
ATOM 16526 N N . ASN B 1 964 ? 52.700 50.299 -19.760 1.00 65.94 964 ASN B N 1
ATOM 16527 C CA . ASN B 1 964 ? 53.716 49.791 -20.665 1.00 66.07 964 ASN B CA 1
ATOM 16528 C C . ASN B 1 964 ? 54.169 48.378 -20.417 1.00 62.62 964 ASN B C 1
ATOM 16529 O O . ASN B 1 964 ? 54.003 47.895 -19.327 1.00 61.82 964 ASN B O 1
ATOM 16534 N N . VAL B 1 965 ? 54.787 47.743 -21.410 1.00 58.59 965 VAL B N 1
ATOM 16535 C CA . VAL B 1 965 ? 55.238 46.357 -21.320 1.00 54.70 965 VAL B CA 1
ATOM 16536 C C . VAL B 1 965 ? 56.745 46.294 -21.300 1.00 53.58 965 VAL B C 1
ATOM 16537 O O . VAL B 1 965 ? 57.390 46.816 -22.165 1.00 53.83 965 VAL B O 1
ATOM 16541 N N . LEU B 1 966 ? 57.321 45.613 -20.323 1.00 52.48 966 LEU B N 1
ATOM 16542 C CA . LEU B 1 966 ? 58.765 45.522 -20.235 1.00 51.58 966 LEU B CA 1
ATOM 16543 C C . LEU B 1 966 ? 59.242 44.169 -20.698 1.00 52.07 966 LEU B C 1
ATOM 16544 O O . LEU B 1 966 ? 59.039 43.168 -20.045 1.00 51.74 966 LEU B O 1
ATOM 16549 N N . ALA B 1 967 ? 59.936 44.162 -21.817 1.00 51.64 967 ALA B N 1
ATOM 16550 C CA . ALA B 1 967 ? 60.442 42.963 -22.407 1.00 50.51 967 ALA B CA 1
ATOM 16551 C C . ALA B 1 967 ? 61.824 42.782 -21.907 1.00 50.10 967 ALA B C 1
ATOM 16552 O O . ALA B 1 967 ? 62.558 43.722 -21.868 1.00 51.44 967 ALA B O 1
ATOM 16554 N N . ILE B 1 968 ? 62.171 41.576 -21.498 1.00 49.62 968 ILE B N 1
ATOM 16555 C CA . ILE B 1 968 ? 63.479 41.341 -20.946 1.00 49.78 968 ILE B CA 1
ATOM 16556 C C . ILE B 1 968 ? 64.252 40.223 -21.584 1.00 49.04 968 ILE B C 1
ATOM 16557 O O . ILE B 1 968 ? 63.787 39.118 -21.675 1.00 47.62 968 ILE B O 1
ATOM 16562 N N . ALA B 1 969 ? 65.472 40.522 -21.984 1.00 49.22 969 ALA B N 1
ATOM 16563 C CA . ALA B 1 969 ? 66.321 39.548 -22.601 1.00 52.06 969 ALA B CA 1
ATOM 16564 C C . ALA B 1 969 ? 67.620 39.542 -21.865 1.00 54.30 969 ALA B C 1
ATOM 16565 O O . ALA B 1 969 ? 68.143 40.578 -21.550 1.00 54.18 969 ALA B O 1
ATOM 16567 N N . GLN B 1 970 ? 68.176 38.362 -21.658 1.00 57.10 970 GLN B N 1
ATOM 16568 C CA . GLN B 1 970 ? 69.371 38.224 -20.869 1.00 60.36 970 GLN B CA 1
ATOM 16569 C C . GLN B 1 970 ? 70.671 37.992 -21.562 1.00 62.02 970 GLN B C 1
ATOM 16570 O O . GLN B 1 970 ? 70.904 36.938 -22.110 1.00 59.86 970 GLN B O 1
ATOM 16576 N N . GLY B 1 971 ? 71.475 39.033 -21.551 1.00 65.35 971 GLY B N 1
ATOM 16577 C CA . GLY B 1 971 ? 72.785 39.021 -22.129 1.00 65.62 971 GLY B CA 1
ATOM 16578 C C . GLY B 1 971 ? 73.761 38.354 -21.216 1.00 64.48 971 GLY B C 1
ATOM 16579 O O . GLY B 1 971 ? 73.558 38.278 -20.028 1.00 62.98 971 GLY B O 1
ATOM 16580 N N . GLU B 1 972 ? 74.824 37.853 -21.808 1.00 65.20 972 GLU B N 1
ATOM 16581 C CA . GLU B 1 972 ? 75.850 37.135 -21.107 1.00 64.91 972 GLU B CA 1
ATOM 16582 C C . GLU B 1 972 ? 76.665 38.033 -20.244 1.00 60.59 972 GLU B C 1
ATOM 16583 O O . GLU B 1 972 ? 77.493 37.560 -19.522 1.00 60.54 972 GLU B O 1
ATOM 16589 N N . ALA B 1 973 ? 76.467 39.335 -20.373 1.00 55.86 973 ALA B N 1
ATOM 16590 C CA . ALA B 1 973 ? 77.156 40.296 -19.530 1.00 53.37 973 ALA B CA 1
ATOM 16591 C C . ALA B 1 973 ? 76.248 41.400 -19.071 1.00 50.04 973 ALA B C 1
ATOM 16592 O O . ALA B 1 973 ? 76.636 42.529 -19.022 1.00 50.56 973 ALA B O 1
ATOM 16594 N N . GLY B 1 974 ? 75.019 41.070 -18.753 1.00 47.86 974 GLY B N 1
ATOM 16595 C CA . GLY B 1 974 ? 74.065 42.055 -18.322 1.00 46.95 974 GLY B CA 1
ATOM 16596 C C . GLY B 1 974 ? 72.726 41.599 -18.811 1.00 47.79 974 GLY B C 1
ATOM 16597 O O . GLY B 1 974 ? 72.477 40.418 -18.906 1.00 47.04 974 GLY B O 1
ATOM 16598 N N . LEU B 1 975 ? 71.856 42.552 -19.128 1.00 48.79 975 LEU B N 1
ATOM 16599 C CA . LEU B 1 975 ? 70.519 42.234 -19.616 1.00 47.67 975 LEU B CA 1
ATOM 16600 C C . LEU B 1 975 ? 69.934 43.383 -20.431 1.00 47.77 975 LEU B C 1
ATOM 16601 O O . LEU B 1 975 ? 70.195 44.553 -20.150 1.00 48.80 975 LEU B O 1
ATOM 16606 N N . ALA B 1 976 ? 69.143 43.041 -21.442 1.00 46.96 976 ALA B N 1
ATOM 16607 C CA . ALA B 1 976 ? 68.517 44.040 -22.300 1.00 46.83 976 ALA B CA 1
ATOM 16608 C C . ALA B 1 976 ? 67.038 44.198 -21.962 1.00 45.64 976 ALA B C 1
ATOM 16609 O O . ALA B 1 976 ? 66.450 43.346 -21.297 1.00 42.53 976 ALA B O 1
ATOM 16611 N N . TYR B 1 977 ? 66.442 45.292 -22.426 1.00 47.23 977 TYR B N 1
ATOM 16612 C CA . TYR B 1 977 ? 65.032 45.560 -22.170 1.00 49.16 977 TYR B CA 1
ATOM 16613 C C . TYR B 1 977 ? 64.414 46.402 -23.282 1.00 48.36 977 TYR B C 1
ATOM 16614 O O . TYR B 1 977 ? 65.069 47.276 -23.849 1.00 47.41 977 TYR B O 1
ATOM 16623 N N . ALA B 1 978 ? 63.149 46.131 -23.586 1.00 48.67 978 ALA B N 1
ATOM 16624 C CA . ALA B 1 978 ? 62.435 46.862 -24.626 1.00 50.59 978 ALA B CA 1
ATOM 16625 C C . ALA B 1 978 ? 61.058 47.296 -24.135 1.00 51.16 978 ALA B C 1
ATOM 16626 O O . ALA B 1 978 ? 60.167 46.467 -23.947 1.00 50.48 978 ALA B O 1
ATOM 16628 N N . VAL B 1 979 ? 60.891 48.598 -23.929 1.00 52.10 979 VAL B N 1
ATOM 16629 C CA . VAL B 1 979 ? 59.624 49.142 -23.456 1.00 54.30 979 VAL B CA 1
ATOM 16630 C C . VAL B 1 979 ? 58.641 49.352 -24.603 1.00 57.18 979 VAL B C 1
ATOM 16631 O O . VAL B 1 979 ? 58.992 49.914 -25.640 1.00 57.55 979 VAL B O 1
ATOM 16635 N N . PHE B 1 980 ? 57.408 48.896 -24.407 1.00 59.86 980 PHE B N 1
ATOM 16636 C CA . PHE B 1 980 ? 56.367 49.034 -25.419 1.00 61.04 980 PHE B CA 1
ATOM 16637 C C . PHE B 1 980 ? 55.112 49.662 -24.823 1.00 62.23 980 PHE B C 1
ATOM 16638 O O . PHE B 1 980 ? 54.819 49.482 -23.641 1.00 61.83 980 PHE B O 1
ATOM 16646 N N . SER B 1 981 ? 54.374 50.398 -25.647 1.00 66.74 981 SER B N 1
ATOM 16647 C CA . SER B 1 981 ? 53.151 51.054 -25.199 1.00 72.17 981 SER B CA 1
ATOM 16648 C C . SER B 1 981 ? 51.961 50.100 -25.237 1.00 77.94 981 SER B C 1
ATOM 16649 O O . SER B 1 981 ? 51.875 49.234 -26.109 1.00 76.32 981 SER B O 1
ATOM 16652 N N . LEU B 1 982 ? 51.048 50.264 -24.286 1.00 85.52 982 LEU B N 1
ATOM 16653 C CA . LEU B 1 982 ? 49.861 49.420 -24.207 1.00 94.19 982 LEU B CA 1
ATOM 16654 C C . LEU B 1 982 ? 48.760 49.934 -25.128 1.00 98.49 982 LEU B C 1
ATOM 16655 O O . LEU B 1 982 ? 47.810 49.215 -25.437 1.00 99.90 982 LEU B O 1
ATOM 16660 N N . LYS B 1 983 ? 48.895 51.183 -25.563 1.00 98.04 983 LYS B N 1
ATOM 16661 C CA . LYS B 1 983 ? 47.914 51.795 -26.451 1.00 97.09 983 LYS B CA 1
ATOM 16662 C C . LYS B 1 983 ? 48.347 51.681 -27.908 1.00 98.62 983 LYS B C 1
ATOM 16663 O O . LYS B 1 983 ? 47.709 52.237 -28.802 1.00 97.52 983 LYS B O 1
ATOM 16669 N N . SER B 1 984 ? 49.437 50.958 -28.140 1.00 99.52 984 SER B N 1
ATOM 16670 C CA . SER B 1 984 ? 49.961 50.768 -29.488 1.00 100.96 984 SER B CA 1
ATOM 16671 C C . SER B 1 984 ? 50.012 49.288 -29.853 1.00 99.68 984 SER B C 1
ATOM 16672 O O . SER B 1 984 ? 51.085 48.736 -30.098 1.00 91.92 984 SER B O 1
ATOM 16675 N N . ILE B 1 985 ? 48.846 48.652 -29.888 1.00 103.23 985 ILE B N 1
ATOM 16676 C CA . ILE B 1 985 ? 48.755 47.235 -30.224 1.00 105.44 985 ILE B CA 1
ATOM 16677 C C . ILE B 1 985 ? 48.294 46.955 -31.725 1.00 112.44 985 ILE B C 1
ATOM 16678 O O . ILE B 1 985 ? 47.916 45.882 -32.195 1.00 114.28 985 ILE B O 1
ATOM 16683 N N . GLY B 1 986 ? 48.417 48.061 -32.451 1.00 119.65 986 GLY B N 1
ATOM 16684 C CA . GLY B 1 986 ? 48.105 48.082 -33.868 1.00 119.24 986 GLY B CA 1
ATOM 16685 C C . GLY B 1 986 ? 49.234 47.254 -34.449 1.00 121.50 986 GLY B C 1
ATOM 16686 O O . GLY B 1 986 ? 50.346 47.245 -33.921 1.00 118.17 986 GLY B O 1
ATOM 16687 N N . GLU B 1 987 ? 48.946 46.556 -35.542 1.00 122.62 987 GLU B N 1
ATOM 16688 C CA . GLU B 1 987 ? 49.941 45.719 -36.202 1.00 122.51 987 GLU B CA 1
ATOM 16689 C C . GLU B 1 987 ? 51.084 46.559 -36.762 1.00 121.29 987 GLU B C 1
ATOM 16690 O O . GLU B 1 987 ? 52.245 46.150 -36.723 1.00 113.76 987 GLU B O 1
ATOM 16696 N N . ALA B 1 988 ? 50.748 47.734 -37.284 1.00 123.28 988 ALA B N 1
ATOM 16697 C CA . ALA B 1 988 ? 51.745 48.633 -37.854 1.00 122.68 988 ALA B CA 1
ATOM 16698 C C . ALA B 1 988 ? 52.184 49.684 -36.838 1.00 121.62 988 ALA B C 1
ATOM 16699 O O . ALA B 1 988 ? 52.909 50.620 -37.173 1.00 121.45 988 ALA B O 1
ATOM 16701 N N . GLU B 1 989 ? 51.738 49.521 -35.597 1.00 119.03 989 GLU B N 1
ATOM 16702 C CA . GLU B 1 989 ? 52.084 50.452 -34.529 1.00 117.51 989 GLU B CA 1
ATOM 16703 C C . GLU B 1 989 ? 53.016 49.795 -33.517 1.00 112.41 989 GLU B C 1
ATOM 16704 O O . GLU B 1 989 ? 53.095 50.222 -32.364 1.00 117.43 989 GLU B O 1
ATOM 16710 N N . THR B 1 990 ? 53.720 48.757 -33.955 1.00 100.64 990 THR B N 1
ATOM 16711 C CA . THR B 1 990 ? 54.645 48.036 -33.088 1.00 91.64 990 THR B CA 1
ATOM 16712 C C . THR B 1 990 ? 55.993 48.743 -32.988 1.00 88.96 990 THR B C 1
ATOM 16713 O O . THR B 1 990 ? 56.928 48.426 -33.724 1.00 83.77 990 THR B O 1
ATOM 16717 N N . LYS B 1 991 ? 56.084 49.702 -32.072 1.00 89.92 991 LYS B N 1
ATOM 16718 C CA . LYS B 1 991 ? 57.315 50.455 -31.865 1.00 91.29 991 LYS B CA 1
ATOM 16719 C C . LYS B 1 991 ? 57.571 50.652 -30.375 1.00 87.45 991 LYS B C 1
ATOM 16720 O O . LYS B 1 991 ? 56.730 51.206 -29.666 1.00 88.30 991 LYS B O 1
ATOM 16726 N N . PRO B 1 992 ? 58.738 50.198 -29.896 1.00 83.44 992 PRO B N 1
ATOM 16727 C CA . PRO B 1 992 ? 59.098 50.313 -28.499 1.00 80.81 992 PRO B CA 1
ATOM 16728 C C . PRO B 1 992 ? 59.401 51.717 -28.120 1.00 75.36 992 PRO B C 1
ATOM 16729 O O . PRO B 1 992 ? 60.072 52.414 -28.847 1.00 70.01 992 PRO B O 1
ATOM 16733 N N . ILE B 1 993 ? 58.957 52.101 -26.940 1.00 73.17 993 ILE B N 1
ATOM 16734 C CA . ILE B 1 993 ? 59.196 53.420 -26.439 1.00 74.79 993 ILE B CA 1
ATOM 16735 C C . ILE B 1 993 ? 60.646 53.685 -26.207 1.00 72.52 993 ILE B C 1
ATOM 16736 O O . ILE B 1 993 ? 61.120 54.787 -26.424 1.00 74.36 993 ILE B O 1
ATOM 16741 N N . ALA B 1 994 ? 61.343 52.675 -25.705 1.00 69.09 994 ALA B N 1
ATOM 16742 C CA . ALA B 1 994 ? 62.768 52.766 -25.458 1.00 65.62 994 ALA B CA 1
ATOM 16743 C C . ALA B 1 994 ? 63.391 51.394 -25.448 1.00 60.57 994 ALA B C 1
ATOM 16744 O O . ALA B 1 994 ? 62.709 50.422 -25.281 1.00 54.83 994 ALA B O 1
ATOM 16746 N N . VAL B 1 995 ? 64.706 51.356 -25.580 1.00 58.56 995 VAL B N 1
ATOM 16747 C CA . VAL B 1 995 ? 65.484 50.136 -25.602 1.00 58.19 995 VAL B CA 1
ATOM 16748 C C . VAL B 1 995 ? 66.828 50.426 -24.936 1.00 60.04 995 VAL B C 1
ATOM 16749 O O . VAL B 1 995 ? 67.253 51.562 -24.923 1.00 62.91 995 VAL B O 1
ATOM 16753 N N . GLY B 1 996 ? 67.470 49.418 -24.346 1.00 59.23 996 GLY B N 1
ATOM 16754 C CA . GLY B 1 996 ? 68.749 49.601 -23.674 1.00 57.37 996 GLY B CA 1
ATOM 16755 C C . GLY B 1 996 ? 69.346 48.344 -23.087 1.00 55.14 996 GLY B C 1
ATOM 16756 O O . GLY B 1 996 ? 68.806 47.292 -23.290 1.00 52.05 996 GLY B O 1
ATOM 16757 N N . THR B 1 997 ? 70.466 48.457 -22.383 1.00 55.58 997 THR B N 1
ATOM 16758 C CA . THR B 1 997 ? 71.115 47.320 -21.739 1.00 57.61 997 THR B CA 1
ATOM 16759 C C . THR B 1 997 ? 71.760 47.822 -20.459 1.00 59.27 997 THR B C 1
ATOM 16760 O O . THR B 1 997 ? 72.154 48.964 -20.406 1.00 64.21 997 THR B O 1
ATOM 16764 N N . ILE B 1 998 ? 71.855 46.964 -19.449 1.00 56.28 998 ILE B N 1
ATOM 16765 C CA . ILE B 1 998 ? 72.533 47.330 -18.206 1.00 55.01 998 ILE B CA 1
ATOM 16766 C C . ILE B 1 998 ? 73.847 46.599 -18.067 1.00 57.23 998 ILE B C 1
ATOM 16767 O O . ILE B 1 998 ? 74.200 45.817 -18.950 1.00 54.49 998 ILE B O 1
ATOM 16772 N N . ARG B 1 999 ? 74.586 46.858 -16.991 1.00 62.10 999 ARG B N 1
ATOM 16773 C CA . ARG B 1 999 ? 75.878 46.223 -16.775 1.00 64.74 999 ARG B CA 1
ATOM 16774 C C . ARG B 1 999 ? 75.888 44.792 -16.249 1.00 59.81 999 ARG B C 1
ATOM 16775 O O . ARG B 1 999 ? 76.433 43.891 -16.888 1.00 62.48 999 ARG B O 1
ATOM 16777 N N . ILE B 1 1000 ? 75.281 44.595 -15.082 1.00 51.73 1000 ILE B N 1
ATOM 16778 C CA . ILE B 1 1000 ? 75.199 43.281 -14.447 1.00 46.34 1000 ILE B CA 1
ATOM 16779 C C . ILE B 1 1000 ? 76.551 42.575 -14.366 1.00 41.73 1000 ILE B C 1
ATOM 16780 O O . ILE B 1 1000 ? 76.755 41.536 -14.997 1.00 39.08 1000 ILE B O 1
ATOM 16785 N N . PRO B 1 1001 ? 77.475 43.134 -13.571 1.00 39.04 1001 PRO B N 1
ATOM 16786 C CA . PRO B 1 1001 ? 78.824 42.587 -13.378 1.00 38.38 1001 PRO B CA 1
ATOM 16787 C C . PRO B 1 1001 ? 78.811 41.163 -12.826 1.00 37.73 1001 PRO B C 1
ATOM 16788 O O . PRO B 1 1001 ? 79.650 40.349 -13.211 1.00 39.42 1001 PRO B O 1
ATOM 16792 N N . SER B 1 1002 ? 77.869 40.873 -11.935 1.00 37.17 1002 SER B N 1
ATOM 16793 C CA . SER B 1 1002 ? 77.757 39.548 -11.331 1.00 36.95 1002 SER B CA 1
ATOM 16794 C C . SER B 1 1002 ? 77.691 38.432 -12.373 1.00 38.82 1002 SER B C 1
ATOM 16795 O O . SER B 1 1002 ? 78.372 37.414 -12.244 1.00 36.75 1002 SER B O 1
ATOM 16798 N N . ILE B 1 1003 ? 76.865 38.627 -13.397 1.00 43.96 1003 ILE B N 1
ATOM 16799 C CA . ILE B 1 1003 ? 76.705 37.637 -14.458 1.00 47.81 1003 ILE B CA 1
ATOM 16800 C C . ILE B 1 1003 ? 78.008 37.119 -15.061 1.00 52.62 1003 ILE B C 1
ATOM 16801 O O . ILE B 1 1003 ? 78.230 35.910 -15.134 1.00 52.03 1003 ILE B O 1
ATOM 16806 N N . ARG B 1 1004 ? 78.867 38.038 -15.489 1.00 58.85 1004 ARG B N 1
ATOM 16807 C CA . ARG B 1 1004 ? 80.156 37.664 -16.063 1.00 64.23 1004 ARG B CA 1
ATOM 16808 C C . ARG B 1 1004 ? 81.099 37.054 -15.021 1.00 61.25 1004 ARG B C 1
ATOM 16809 O O . ARG B 1 1004 ? 81.894 36.161 -15.312 1.00 63.23 1004 ARG B O 1
ATOM 16817 N N . ARG B 1 1005 ? 80.976 37.545 -13.792 1.00 58.35 1005 ARG B N 1
ATOM 16818 C CA . ARG B 1 1005 ? 81.776 37.055 -12.678 1.00 56.52 1005 ARG B CA 1
ATOM 16819 C C . ARG B 1 1005 ? 81.351 35.608 -12.455 1.00 56.84 1005 ARG B C 1
ATOM 16820 O O . ARG B 1 1005 ? 82.185 34.733 -12.225 1.00 60.35 1005 ARG B O 1
ATOM 16828 N N . LEU B 1 1006 ? 80.046 35.366 -12.528 1.00 57.46 1006 LEU B N 1
ATOM 16829 C CA . LEU B 1 1006 ? 79.505 34.025 -12.342 1.00 59.97 1006 LEU B CA 1
ATOM 16830 C C . LEU B 1 1006 ? 80.011 33.092 -13.435 1.00 63.19 1006 LEU B C 1
ATOM 16831 O O . LEU B 1 1006 ? 80.469 31.984 -13.157 1.00 62.55 1006 LEU B O 1
ATOM 16836 N N . ILE B 1 1007 ? 79.923 33.548 -14.681 1.00 70.32 1007 ILE B N 1
ATOM 16837 C CA . ILE B 1 1007 ? 80.378 32.758 -15.817 1.00 76.11 1007 ILE B CA 1
ATOM 16838 C C . ILE B 1 1007 ? 81.843 32.374 -15.653 1.00 83.76 1007 ILE B C 1
ATOM 16839 O O . ILE B 1 1007 ? 82.205 31.203 -15.765 1.00 91.63 1007 ILE B O 1
ATOM 16844 N N . HIS B 1 1008 ? 82.681 33.370 -15.383 1.00 92.25 1008 HIS B N 1
ATOM 16845 C CA . HIS B 1 1008 ? 84.105 33.136 -15.196 1.00 96.49 1008 HIS B CA 1
ATOM 16846 C C . HIS B 1 1008 ? 84.442 32.335 -13.937 1.00 95.92 1008 HIS B C 1
ATOM 16847 O O . HIS B 1 1008 ? 85.165 31.373 -13.978 1.00 98.93 1008 HIS B O 1
ATOM 16854 N N . SER B 1 1009 ? 83.871 32.719 -12.819 1.00 96.17 1009 SER B N 1
ATOM 16855 C CA . SER B 1 1009 ? 84.187 32.101 -11.549 1.00 100.24 1009 SER B CA 1
ATOM 16856 C C . SER B 1 1009 ? 84.069 30.604 -11.301 1.00 106.95 1009 SER B C 1
ATOM 16857 O O . SER B 1 1009 ? 85.067 29.920 -11.336 1.00 102.33 1009 SER B O 1
ATOM 16860 N N . VAL B 1 1010 ? 82.877 30.094 -11.038 1.00 121.72 1010 VAL B N 1
ATOM 16861 C CA . VAL B 1 1010 ? 82.719 28.688 -10.654 1.00 132.97 1010 VAL B CA 1
ATOM 16862 C C . VAL B 1 1010 ? 83.397 27.652 -11.519 1.00 140.79 1010 VAL B C 1
ATOM 16863 O O . VAL B 1 1010 ? 83.998 26.705 -11.003 1.00 141.38 1010 VAL B O 1
ATOM 16867 N N . SER B 1 1011 ? 83.281 27.852 -12.824 1.00 147.55 1011 SER B N 1
ATOM 16868 C CA . SER B 1 1011 ? 83.864 26.978 -13.816 1.00 153.02 1011 SER B CA 1
ATOM 16869 C C . SER B 1 1011 ? 85.334 26.789 -13.490 1.00 159.26 1011 SER B C 1
ATOM 16870 O O . SER B 1 1011 ? 85.797 25.694 -13.229 1.00 171.16 1011 SER B O 1
ATOM 16873 N N . THR B 1 1012 ? 86.044 27.900 -13.440 1.00 158.85 1012 THR B N 1
ATOM 16874 C CA . THR B 1 1012 ? 87.465 27.927 -13.145 1.00 156.22 1012 THR B CA 1
ATOM 16875 C C . THR B 1 1012 ? 87.833 27.576 -11.701 1.00 150.83 1012 THR B C 1
ATOM 16876 O O . THR B 1 1012 ? 87.677 28.377 -10.773 1.00 144.40 1012 THR B O 1
ATOM 16880 N N . TYR B 1 1013 ? 88.363 26.368 -11.546 1.00 145.63 1013 TYR B N 1
ATOM 16881 C CA . TYR B 1 1013 ? 88.749 25.813 -10.256 1.00 140.85 1013 TYR B CA 1
ATOM 16882 C C . TYR B 1 1013 ? 89.747 26.598 -9.426 1.00 140.48 1013 TYR B C 1
ATOM 16883 O O . TYR B 1 1013 ? 90.909 26.726 -9.788 1.00 141.36 1013 TYR B O 1
ATOM 16885 N N . ARG B 1 1014 ? 89.281 27.131 -8.301 1.00 138.74 1014 ARG B N 1
ATOM 16886 C CA . ARG B 1 1014 ? 90.135 27.915 -7.416 1.00 137.46 1014 ARG B CA 1
ATOM 16887 C C . ARG B 1 1014 ? 90.103 27.389 -5.985 1.00 138.57 1014 ARG B C 1
ATOM 16888 O O . ARG B 1 1014 ? 89.722 26.244 -5.742 1.00 140.80 1014 ARG B O 1
ATOM 16890 N N . LYS B 1 1015 ? 90.326 28.321 -5.075 1.00 138.35 1015 LYS B N 1
ATOM 16891 C CA . LYS B 1 1015 ? 90.315 28.074 -3.655 1.00 141.57 1015 LYS B CA 1
ATOM 16892 C C . LYS B 1 1015 ? 88.915 28.286 -3.107 1.00 146.31 1015 LYS B C 1
ATOM 16893 O O . LYS B 1 1015 ? 88.478 27.560 -2.228 1.00 147.74 1015 LYS B O 1
ATOM 16895 N N . LYS B 1 1016 ? 88.224 29.292 -3.640 1.00 147.59 1016 LYS B N 1
ATOM 16896 C CA . LYS B 1 1016 ? 86.849 29.644 -3.243 1.00 144.08 1016 LYS B CA 1
ATOM 16897 C C . LYS B 1 1016 ? 86.691 29.777 -1.731 1.00 143.87 1016 LYS B C 1
ATOM 16898 O O . LYS B 1 1016 ? 85.918 29.061 -1.115 1.00 147.47 1016 LYS B O 1
ATOM 16900 N N . LYS B 1 1017 ? 87.427 30.718 -1.153 1.00 137.77 1017 LYS B N 1
ATOM 16901 C CA . LYS B 1 1017 ? 87.429 30.956 0.290 1.00 130.94 1017 LYS B CA 1
ATOM 16902 C C . LYS B 1 1017 ? 86.055 31.002 0.951 1.00 126.51 1017 LYS B C 1
ATOM 16903 O O . LYS B 1 1017 ? 85.351 32.010 0.882 1.00 121.51 1017 LYS B O 1
ATOM 16905 N N . GLN B 1 1018 ? 85.710 29.901 1.617 1.00 123.37 1018 GLN B N 1
ATOM 16906 C CA . GLN B 1 1018 ? 84.436 29.752 2.316 1.00 120.24 1018 GLN B CA 1
ATOM 16907 C C . GLN B 1 1018 ? 84.401 30.385 3.703 1.00 110.38 1018 GLN B C 1
ATOM 16908 O O . GLN B 1 1018 ? 85.377 30.966 4.160 1.00 112.18 1018 GLN B O 1
ATOM 16914 N N . ARG B 1 1019 ? 83.264 30.265 4.370 1.00 96.26 1019 ARG B N 1
ATOM 16915 C CA . ARG B 1 1019 ? 83.095 30.888 5.658 1.00 87.62 1019 ARG B CA 1
ATOM 16916 C C . ARG B 1 1019 ? 82.868 29.881 6.738 1.00 68.82 1019 ARG B C 1
ATOM 16917 O O . ARG B 1 1019 ? 83.304 28.771 6.632 1.00 64.63 1019 ARG B O 1
ATOM 16925 N N . LEU B 1 1020 ? 82.192 30.283 7.791 1.00 55.59 1020 LEU B N 1
ATOM 16926 C CA . LEU B 1 1020 ? 81.942 29.405 8.892 1.00 49.17 1020 LEU B CA 1
ATOM 16927 C C . LEU B 1 1020 ? 80.763 28.588 8.565 1.00 45.31 1020 LEU B C 1
ATOM 16928 O O . LEU B 1 1020 ? 79.703 29.100 8.328 1.00 44.29 1020 LEU B O 1
ATOM 16933 N N . GLN B 1 1021 ? 80.959 27.295 8.607 1.00 42.43 1021 GLN B N 1
ATOM 16934 C CA . GLN B 1 1021 ? 79.953 26.337 8.271 1.00 40.53 1021 GLN B CA 1
ATOM 16935 C C . GLN B 1 1021 ? 79.390 25.717 9.482 1.00 36.49 1021 GLN B C 1
ATOM 16936 O O . GLN B 1 1021 ? 79.980 25.752 10.497 1.00 34.83 1021 GLN B O 1
ATOM 16942 N N . ASN B 1 1022 ? 78.225 25.140 9.370 1.00 34.22 1022 ASN B N 1
ATOM 16943 C CA . ASN B 1 1022 ? 77.690 24.386 10.462 1.00 33.35 1022 ASN B CA 1
ATOM 16944 C C . ASN B 1 1022 ? 78.438 23.097 10.490 1.00 32.83 1022 ASN B C 1
ATOM 16945 O O . ASN B 1 1022 ? 78.936 22.629 9.500 1.00 33.28 1022 ASN B O 1
ATOM 16950 N N . PHE B 1 1023 ? 78.548 22.514 11.651 1.00 32.48 1023 PHE B N 1
ATOM 16951 C CA . PHE B 1 1023 ? 79.221 21.265 11.733 1.00 33.29 1023 PHE B CA 1
ATOM 16952 C C . PHE B 1 1023 ? 78.474 20.225 10.977 1.00 34.07 1023 PHE B C 1
ATOM 16953 O O . PHE B 1 1023 ? 79.058 19.345 10.420 1.00 35.04 1023 PHE B O 1
ATOM 16961 N N . LYS B 1 1024 ? 77.161 20.318 10.971 1.00 34.56 1024 LYS B N 1
ATOM 16962 C CA . LYS B 1 1024 ? 76.334 19.348 10.301 1.00 35.06 1024 LYS B CA 1
ATOM 16963 C C . LYS B 1 1024 ? 76.535 19.307 8.812 1.00 36.21 1024 LYS B C 1
ATOM 16964 O O . LYS B 1 1024 ? 76.391 18.282 8.210 1.00 35.97 1024 LYS B O 1
ATOM 16970 N N . GLN B 1 1025 ? 76.824 20.447 8.236 1.00 38.82 1025 GLN B N 1
ATOM 16971 C CA . GLN B 1 1025 ? 77.021 20.569 6.832 1.00 41.95 1025 GLN B CA 1
ATOM 16972 C C . GLN B 1 1025 ? 78.236 19.852 6.438 1.00 44.46 1025 GLN B C 1
ATOM 16973 O O . GLN B 1 1025 ? 79.238 20.017 7.046 1.00 44.98 1025 GLN B O 1
ATOM 16979 N N . ASN B 1 1026 ? 78.144 19.052 5.397 1.00 49.77 1026 ASN B N 1
ATOM 16980 C CA . ASN B 1 1026 ? 79.262 18.304 4.874 1.00 52.59 1026 ASN B CA 1
ATOM 16981 C C . ASN B 1 1026 ? 79.560 18.692 3.448 1.00 53.34 1026 ASN B C 1
ATOM 16982 O O . ASN B 1 1026 ? 80.234 17.982 2.741 1.00 54.61 1026 ASN B O 1
ATOM 16987 N N . TYR B 1 1027 ? 79.037 19.808 2.998 1.00 53.23 1027 TYR B N 1
ATOM 16988 C CA . TYR B 1 1027 ? 79.286 20.214 1.644 1.00 55.52 1027 TYR B CA 1
ATOM 16989 C C . TYR B 1 1027 ? 79.408 21.702 1.574 1.00 55.01 1027 TYR B C 1
ATOM 16990 O O . TYR B 1 1027 ? 78.919 22.381 2.439 1.00 54.74 1027 TYR B O 1
ATOM 16999 N N . ASP B 1 1028 ? 80.083 22.195 0.546 1.00 53.92 1028 ASP B N 1
ATOM 17000 C CA . ASP B 1 1028 ? 80.303 23.609 0.379 1.00 51.33 1028 ASP B CA 1
ATOM 17001 C C . ASP B 1 1028 ? 79.134 24.277 -0.264 1.00 51.33 1028 ASP B C 1
ATOM 17002 O O . ASP B 1 1028 ? 78.647 23.820 -1.262 1.00 51.71 1028 ASP B O 1
ATOM 17007 N N . SER B 1 1029 ? 78.686 25.359 0.342 1.00 49.92 1029 SER B N 1
ATOM 17008 C CA . SER B 1 1029 ? 77.553 26.115 -0.127 1.00 47.89 1029 SER B CA 1
ATOM 17009 C C . SER B 1 1029 ? 77.995 27.394 -0.736 1.00 43.76 1029 SER B C 1
ATOM 17010 O O . SER B 1 1029 ? 77.218 28.275 -0.921 1.00 44.28 1029 SER B O 1
ATOM 17013 N N . THR B 1 1030 ? 79.265 27.492 -1.027 1.00 40.98 1030 THR B N 1
ATOM 17014 C CA . THR B 1 1030 ? 79.816 28.712 -1.553 1.00 39.39 1030 THR B CA 1
ATOM 17015 C C . THR B 1 1030 ? 79.163 29.062 -2.848 1.00 37.65 1030 THR B C 1
ATOM 17016 O O . THR B 1 1030 ? 79.002 30.206 -3.164 1.00 37.02 1030 THR B O 1
ATOM 17020 N N . ALA B 1 1031 ? 78.892 28.056 -3.639 1.00 36.32 1031 ALA B N 1
ATOM 17021 C CA . ALA B 1 1031 ? 78.239 28.218 -4.907 1.00 35.98 1031 ALA B CA 1
ATOM 17022 C C . ALA B 1 1031 ? 76.817 28.652 -4.828 1.00 35.67 1031 ALA B C 1
ATOM 17023 O O . ALA B 1 1031 ? 76.380 29.396 -5.630 1.00 36.98 1031 ALA B O 1
ATOM 17025 N N . PHE B 1 1032 ? 76.068 28.117 -3.894 1.00 34.44 1032 PHE B N 1
ATOM 17026 C CA . PHE B 1 1032 ? 74.673 28.434 -3.800 1.00 34.63 1032 PHE B CA 1
ATOM 17027 C C . PHE B 1 1032 ? 74.465 29.836 -3.518 1.00 36.75 1032 PHE B C 1
ATOM 17028 O O . PHE B 1 1032 ? 73.604 30.453 -4.047 1.00 38.35 1032 PHE B O 1
ATOM 17036 N N . ILE B 1 1033 ? 75.256 30.358 -2.636 1.00 39.80 1033 ILE B N 1
ATOM 17037 C CA . ILE B 1 1033 ? 75.049 31.711 -2.265 1.00 43.52 1033 ILE B CA 1
ATOM 17038 C C . ILE B 1 1033 ? 75.188 32.659 -3.398 1.00 43.83 1033 ILE B C 1
ATOM 17039 O O . ILE B 1 1033 ? 74.347 33.480 -3.577 1.00 45.02 1033 ILE B O 1
ATOM 17052 N N . ARG B 1 1035 ? 74.782 32.358 -6.542 1.00 41.75 1035 ARG B N 1
ATOM 17053 C CA . ARG B 1 1035 ? 73.689 32.355 -7.483 1.00 40.27 1035 ARG B CA 1
ATOM 17054 C C . ARG B 1 1035 ? 72.584 33.164 -6.896 1.00 38.48 1035 ARG B C 1
ATOM 17055 O O . ARG B 1 1035 ? 71.792 33.737 -7.607 1.00 38.67 1035 ARG B O 1
ATOM 17063 N N . GLU B 1 1036 ? 72.461 33.099 -5.587 1.00 36.89 1036 GLU B N 1
ATOM 17064 C CA . GLU B 1 1036 ? 71.447 33.840 -4.887 1.00 35.66 1036 GLU B CA 1
ATOM 17065 C C . GLU B 1 1036 ? 71.691 35.285 -5.010 1.00 31.62 1036 GLU B C 1
ATOM 17066 O O . GLU B 1 1036 ? 70.792 36.055 -5.094 1.00 30.29 1036 GLU B O 1
ATOM 17072 N N . ASN B 1 1037 ? 72.930 35.676 -4.872 1.00 28.82 1037 ASN B N 1
ATOM 17073 C CA . ASN B 1 1037 ? 73.248 37.071 -4.957 1.00 27.29 1037 ASN B CA 1
ATOM 17074 C C . ASN B 1 1037 ? 73.045 37.580 -6.313 1.00 25.93 1037 ASN B C 1
ATOM 17075 O O . ASN B 1 1037 ? 72.435 38.579 -6.494 1.00 25.90 1037 ASN B O 1
ATOM 17080 N N . VAL B 1 1038 ? 73.578 36.880 -7.281 1.00 24.60 1038 VAL B N 1
ATOM 17081 C CA . VAL B 1 1038 ? 73.510 37.315 -8.647 1.00 23.62 1038 VAL B CA 1
ATOM 17082 C C . VAL B 1 1038 ? 72.078 37.348 -9.014 1.00 22.52 1038 VAL B C 1
ATOM 17083 O O . VAL B 1 1038 ? 71.638 38.213 -9.685 1.00 22.13 1038 VAL B O 1
ATOM 17087 N N . THR B 1 1039 ? 71.324 36.395 -8.546 1.00 21.57 1039 THR B N 1
ATOM 17088 C CA . THR B 1 1039 ? 69.934 36.354 -8.872 1.00 21.68 1039 THR B CA 1
ATOM 17089 C C . THR B 1 1039 ? 69.277 37.643 -8.453 1.00 22.16 1039 THR B C 1
ATOM 17090 O O . THR B 1 1039 ? 68.482 38.198 -9.137 1.00 21.94 1039 THR B O 1
ATOM 17094 N N . GLY B 1 1040 ? 69.597 38.096 -7.272 1.00 23.02 1040 GLY B N 1
ATOM 17095 C CA . GLY B 1 1040 ? 69.011 39.301 -6.777 1.00 23.25 1040 GLY B CA 1
ATOM 17096 C C . GLY B 1 1040 ? 69.264 40.519 -7.559 1.00 23.50 1040 GLY B C 1
ATOM 17097 O O . GLY B 1 1040 ? 68.387 41.290 -7.742 1.00 23.54 1040 GLY B O 1
ATOM 17098 N N . ASP B 1 1041 ? 70.498 40.722 -7.962 1.00 24.10 1041 ASP B N 1
ATOM 17099 C CA . ASP B 1 1041 ? 70.858 41.896 -8.728 1.00 24.53 1041 ASP B CA 1
ATOM 17100 C C . ASP B 1 1041 ? 70.133 41.874 -10.007 1.00 24.14 1041 ASP B C 1
ATOM 17101 O O . ASP B 1 1041 ? 69.793 42.884 -10.506 1.00 24.45 1041 ASP B O 1
ATOM 17106 N N . VAL B 1 1042 ? 69.967 40.716 -10.587 1.00 23.72 1042 VAL B N 1
ATOM 17107 C CA . VAL B 1 1042 ? 69.281 40.674 -11.831 1.00 23.98 1042 VAL B CA 1
ATOM 17108 C C . VAL B 1 1042 ? 67.869 41.123 -11.653 1.00 24.05 1042 VAL B C 1
ATOM 17109 O O . VAL B 1 1042 ? 67.380 41.870 -12.414 1.00 24.61 1042 VAL B O 1
ATOM 17113 N N . CYS B 1 1043 ? 67.195 40.651 -10.646 1.00 23.76 1043 CYS B N 1
ATOM 17114 C CA . CYS B 1 1043 ? 65.840 41.043 -10.444 1.00 24.23 1043 CYS B CA 1
ATOM 17115 C C . CYS B 1 1043 ? 65.709 42.477 -10.145 1.00 24.23 1043 CYS B C 1
ATOM 17116 O O . CYS B 1 1043 ? 64.724 43.061 -10.442 1.00 24.28 1043 CYS B O 1
ATOM 17119 N N . ALA B 1 1044 ? 66.704 43.059 -9.524 1.00 24.39 1044 ALA B N 1
ATOM 17120 C CA . ALA B 1 1044 ? 66.606 44.431 -9.091 1.00 24.91 1044 ALA B CA 1
ATOM 17121 C C . ALA B 1 1044 ? 66.407 45.385 -10.190 1.00 25.37 1044 ALA B C 1
ATOM 17122 O O . ALA B 1 1044 ? 65.751 46.376 -10.019 1.00 25.11 1044 ALA B O 1
ATOM 17124 N N . LYS B 1 1045 ? 67.135 45.150 -11.262 1.00 25.94 1045 LYS B N 1
ATOM 17125 C CA . LYS B 1 1045 ? 67.110 45.959 -12.449 1.00 26.57 1045 LYS B CA 1
ATOM 17126 C C . LYS B 1 1045 ? 65.793 45.875 -13.103 1.00 26.54 1045 LYS B C 1
ATOM 17127 O O . LYS B 1 1045 ? 65.226 46.843 -13.517 1.00 26.15 1045 LYS B O 1
ATOM 17133 N N . ILE B 1 1046 ? 65.319 44.669 -13.226 1.00 26.38 1046 ILE B N 1
ATOM 17134 C CA . ILE B 1 1046 ? 64.066 44.444 -13.850 1.00 26.72 1046 ILE B CA 1
ATOM 17135 C C . ILE B 1 1046 ? 63.075 45.194 -13.043 1.00 27.98 1046 ILE B C 1
ATOM 17136 O O . ILE B 1 1046 ? 62.195 45.806 -13.562 1.00 27.88 1046 ILE B O 1
ATOM 17141 N N . VAL B 1 1047 ? 63.236 45.140 -11.725 1.00 30.13 1047 VAL B N 1
ATOM 17142 C CA . VAL B 1 1047 ? 62.332 45.830 -10.812 1.00 32.19 1047 VAL B CA 1
ATOM 17143 C C . VAL B 1 1047 ? 62.453 47.345 -10.943 1.00 34.64 1047 VAL B C 1
ATOM 17144 O O . VAL B 1 1047 ? 61.483 48.074 -10.734 1.00 36.22 1047 VAL B O 1
ATOM 17148 N N . GLY B 1 1048 ? 63.647 47.812 -11.290 1.00 36.15 1048 GLY B N 1
ATOM 17149 C CA . GLY B 1 1048 ? 63.894 49.233 -11.446 1.00 38.59 1048 GLY B CA 1
ATOM 17150 C C . GLY B 1 1048 ? 63.267 49.802 -12.704 1.00 40.57 1048 GLY B C 1
ATOM 17151 O O . GLY B 1 1048 ? 62.655 50.870 -12.676 1.00 39.33 1048 GLY B O 1
ATOM 17152 N N . LEU B 1 1049 ? 63.419 49.085 -13.812 1.00 44.16 1049 LEU B N 1
ATOM 17153 C CA . LEU B 1 1049 ? 62.867 49.520 -15.090 1.00 47.91 1049 LEU B CA 1
ATOM 17154 C C . LEU B 1 1049 ? 61.346 49.621 -15.035 1.00 52.05 1049 LEU B C 1
ATOM 17155 O O . LEU B 1 1049 ? 60.757 50.550 -15.587 1.00 53.82 1049 LEU B O 1
ATOM 17168 N N . LYS B 1 1051 ? 59.389 50.324 -12.526 1.00 59.94 1051 LYS B N 1
ATOM 17169 C CA . LYS B 1 1051 ? 59.002 51.557 -11.850 1.00 62.15 1051 LYS B CA 1
ATOM 17170 C C . LYS B 1 1051 ? 59.113 52.763 -12.778 1.00 63.73 1051 LYS B C 1
ATOM 17171 O O . LYS B 1 1051 ? 58.137 53.477 -13.003 1.00 66.49 1051 LYS B O 1
ATOM 17177 N N . GLU B 1 1052 ? 60.310 52.983 -13.314 1.00 62.80 1052 GLU B N 1
ATOM 17178 C CA . GLU B 1 1052 ? 60.553 54.104 -14.215 1.00 63.74 1052 GLU B CA 1
ATOM 17179 C C . GLU B 1 1052 ? 59.614 54.075 -15.416 1.00 63.02 1052 GLU B C 1
ATOM 17180 O O . GLU B 1 1052 ? 59.033 55.096 -15.784 1.00 68.79 1052 GLU B O 1
ATOM 17186 N N . PHE B 1 1053 ? 59.469 52.902 -16.022 1.00 60.28 1053 PHE B N 1
ATOM 17187 C CA . PHE B 1 1053 ? 58.601 52.742 -17.183 1.00 59.63 1053 PHE B CA 1
ATOM 17188 C C . PHE B 1 1053 ? 57.186 52.343 -16.779 1.00 59.28 1053 PHE B C 1
ATOM 17189 O O . PHE B 1 1053 ? 56.325 52.131 -17.633 1.00 61.14 1053 PHE B O 1
ATOM 17197 N N . ASN B 1 1054 ? 56.918 52.269 -15.492 1.00 57.18 1054 ASN B N 1
ATOM 17198 C CA . ASN B 1 1054 ? 55.616 51.827 -15.018 1.00 57.01 1054 ASN B CA 1
ATOM 17199 C C . ASN B 1 1054 ? 55.042 50.725 -15.837 1.00 56.62 1054 ASN B C 1
ATOM 17200 O O . ASN B 1 1054 ? 53.991 50.858 -16.399 1.00 55.93 1054 ASN B O 1
ATOM 17205 N N . ALA B 1 1055 ? 55.740 49.597 -15.880 1.00 56.95 1055 ALA B N 1
ATOM 17206 C CA . ALA B 1 1055 ? 55.292 48.430 -16.629 1.00 55.11 1055 ALA B CA 1
ATOM 17207 C C . ALA B 1 1055 ? 55.688 47.100 -16.032 1.00 53.18 1055 ALA B C 1
ATOM 17208 O O . ALA B 1 1055 ? 56.517 47.029 -15.181 1.00 53.76 1055 ALA B O 1
ATOM 17210 N N . PHE B 1 1056 ? 55.051 46.062 -16.542 1.00 52.23 1056 PHE B N 1
ATOM 17211 C CA . PHE B 1 1056 ? 55.264 44.704 -16.129 1.00 53.56 1056 PHE B CA 1
ATOM 17212 C C . PHE B 1 1056 ? 56.096 44.028 -17.158 1.00 53.64 1056 PHE B C 1
ATOM 17213 O O . PHE B 1 1056 ? 55.975 44.332 -18.310 1.00 57.54 1056 PHE B O 1
ATOM 17221 N N . PRO B 1 1057 ? 56.905 43.059 -16.746 1.00 52.26 1057 PRO B N 1
ATOM 17222 C CA . PRO B 1 1057 ? 57.888 42.327 -17.526 1.00 51.56 1057 PRO B CA 1
ATOM 17223 C C . PRO B 1 1057 ? 57.429 41.136 -18.326 1.00 49.14 1057 PRO B C 1
ATOM 17224 O O . PRO B 1 1057 ? 56.380 40.609 -18.089 1.00 47.39 1057 PRO B O 1
ATOM 17228 N N . VAL B 1 1058 ? 58.262 40.726 -19.270 1.00 47.17 1058 VAL B N 1
ATOM 17229 C CA . VAL B 1 1058 ? 57.995 39.591 -20.109 1.00 48.49 1058 VAL B CA 1
ATOM 17230 C C . VAL B 1 1058 ? 59.276 38.828 -20.247 1.00 47.06 1058 VAL B C 1
ATOM 17231 O O . VAL B 1 1058 ? 60.183 39.275 -20.877 1.00 45.09 1058 VAL B O 1
ATOM 17235 N N . LEU B 1 1059 ? 59.337 37.638 -19.693 1.00 48.75 1059 LEU B N 1
ATOM 17236 C CA . LEU B 1 1059 ? 60.566 36.898 -19.713 1.00 51.32 1059 LEU B CA 1
ATOM 17237 C C . LEU B 1 1059 ? 60.417 35.597 -20.426 1.00 53.87 1059 LEU B C 1
ATOM 17238 O O . LEU B 1 1059 ? 59.440 34.926 -20.307 1.00 50.86 1059 LEU B O 1
ATOM 17243 N N . GLU B 1 1060 ? 61.459 35.225 -21.123 1.00 60.84 1060 GLU B N 1
ATOM 17244 C CA . GLU B 1 1060 ? 61.431 34.020 -21.893 1.00 68.09 1060 GLU B CA 1
ATOM 17245 C C . GLU B 1 1060 ? 61.726 32.802 -21.105 1.00 70.57 1060 GLU B C 1
ATOM 17246 O O . GLU B 1 1060 ? 62.686 32.751 -20.393 1.00 69.75 1060 GLU B O 1
ATOM 17252 N N . TYR B 1 1061 ? 60.914 31.784 -21.278 1.00 78.31 1061 TYR B N 1
ATOM 17253 C CA . TYR B 1 1061 ? 61.127 30.523 -20.629 1.00 85.57 1061 TYR B CA 1
ATOM 17254 C C . TYR B 1 1061 ? 62.453 29.969 -21.112 1.00 93.90 1061 TYR B C 1
ATOM 17255 O O . TYR B 1 1061 ? 62.723 29.970 -22.300 1.00 99.87 1061 TYR B O 1
ATOM 17264 N N . ASP B 1 1062 ? 63.282 29.475 -20.209 1.00 100.67 1062 ASP B N 1
ATOM 17265 C CA . ASP B 1 1062 ? 64.595 28.944 -20.570 1.00 108.02 1062 ASP B CA 1
ATOM 17266 C C . ASP B 1 1062 ? 64.581 27.915 -21.693 1.00 116.11 1062 ASP B C 1
ATOM 17267 O O . ASP B 1 1062 ? 65.629 27.569 -22.249 1.00 114.18 1062 ASP B O 1
ATOM 17269 N N . SER B 1 1070 ? 77.498 28.266 -19.950 1.00 84.76 1070 SER B N 1
ATOM 17270 C CA . SER B 1 1070 ? 76.911 29.037 -18.861 1.00 85.71 1070 SER B CA 1
ATOM 17271 C C . SER B 1 1070 ? 75.819 28.276 -18.113 1.00 84.64 1070 SER B C 1
ATOM 17272 O O . SER B 1 1070 ? 74.631 28.544 -18.292 1.00 82.04 1070 SER B O 1
ATOM 17275 N N . ARG B 1 1071 ? 76.224 27.378 -17.222 1.00 84.59 1071 ARG B N 1
ATOM 17276 C CA . ARG B 1 1071 ? 75.270 26.599 -16.436 1.00 84.79 1071 ARG B CA 1
ATOM 17277 C C . ARG B 1 1071 ? 74.760 27.357 -15.205 1.00 78.83 1071 ARG B C 1
ATOM 17278 O O . ARG B 1 1071 ? 73.554 27.448 -14.978 1.00 75.74 1071 ARG B O 1
ATOM 17286 N N . GLN B 1 1072 ? 75.686 27.896 -14.416 1.00 74.32 1072 GLN B N 1
ATOM 17287 C CA . GLN B 1 1072 ? 75.352 28.635 -13.201 1.00 67.80 1072 GLN B CA 1
ATOM 17288 C C . GLN B 1 1072 ? 74.504 29.783 -13.762 1.00 60.64 1072 GLN B C 1
ATOM 17289 O O . GLN B 1 1072 ? 73.517 30.211 -13.162 1.00 56.84 1072 GLN B O 1
ATOM 17295 N N . LEU B 1 1073 ? 74.892 30.253 -14.944 1.00 54.48 1073 LEU B N 1
ATOM 17296 C CA . LEU B 1 1073 ? 74.151 31.309 -15.625 1.00 50.17 1073 LEU B CA 1
ATOM 17297 C C . LEU B 1 1073 ? 72.725 30.768 -15.758 1.00 48.07 1073 LEU B C 1
ATOM 17298 O O . LEU B 1 1073 ? 71.757 31.396 -15.329 1.00 48.02 1073 LEU B O 1
ATOM 17303 N N . SER B 1 1074 ? 72.615 29.576 -16.336 1.00 47.34 1074 SER B N 1
ATOM 17304 C CA . SER B 1 1074 ? 71.323 28.922 -16.499 1.00 46.56 1074 SER B CA 1
ATOM 17305 C C . SER B 1 1074 ? 70.492 28.810 -15.225 1.00 44.55 1074 SER B C 1
ATOM 17306 O O . SER B 1 1074 ? 69.316 29.172 -15.205 1.00 45.51 1074 SER B O 1
ATOM 17309 N N . ALA B 1 1075 ? 71.115 28.310 -14.162 1.00 41.76 1075 ALA B N 1
ATOM 17310 C CA . ALA B 1 1075 ? 70.436 28.158 -12.881 1.00 39.51 1075 ALA B CA 1
ATOM 17311 C C . ALA B 1 1075 ? 69.828 29.470 -12.399 1.00 38.48 1075 ALA B C 1
ATOM 17312 O O . ALA B 1 1075 ? 68.647 29.531 -12.059 1.00 38.26 1075 ALA B O 1
ATOM 17314 N N . VAL B 1 1076 ? 70.645 30.518 -12.372 1.00 37.09 1076 VAL B N 1
ATOM 17315 C CA . VAL B 1 1076 ? 70.193 31.827 -11.940 1.00 36.28 1076 VAL B CA 1
ATOM 17316 C C . VAL B 1 1076 ? 69.043 32.329 -12.739 1.00 36.86 1076 VAL B C 1
ATOM 17317 O O . VAL B 1 1076 ? 68.157 32.922 -12.210 1.00 38.03 1076 VAL B O 1
ATOM 17321 N N . TYR B 1 1077 ? 69.104 32.161 -14.036 1.00 37.38 1077 TYR B N 1
ATOM 17322 C CA . TYR B 1 1077 ? 68.062 32.665 -14.874 1.00 37.23 1077 TYR B CA 1
ATOM 17323 C C . TYR B 1 1077 ? 66.824 31.969 -14.518 1.00 37.49 1077 TYR B C 1
ATOM 17324 O O . TYR B 1 1077 ? 65.789 32.551 -14.541 1.00 40.13 1077 TYR B O 1
ATOM 17333 N N . LYS B 1 1078 ? 66.912 30.703 -14.182 1.00 35.75 1078 LYS B N 1
ATOM 17334 C CA . LYS B 1 1078 ? 65.713 29.977 -13.863 1.00 34.43 1078 LYS B CA 1
ATOM 17335 C C . LYS B 1 1078 ? 65.063 30.549 -12.668 1.00 32.33 1078 LYS B C 1
ATOM 17336 O O . LYS B 1 1078 ? 63.884 30.665 -12.639 1.00 31.15 1078 LYS B O 1
ATOM 17342 N N . ALA B 1 1079 ? 65.867 30.845 -11.660 1.00 31.62 1079 ALA B N 1
ATOM 17343 C CA . ALA B 1 1079 ? 65.436 31.392 -10.379 1.00 30.24 1079 ALA B CA 1
ATOM 17344 C C . ALA B 1 1079 ? 64.808 32.724 -10.514 1.00 28.18 1079 ALA B C 1
ATOM 17345 O O . ALA B 1 1079 ? 63.791 32.975 -9.975 1.00 26.38 1079 ALA B O 1
ATOM 17347 N N . VAL B 1 1080 ? 65.414 33.558 -11.319 1.00 27.49 1080 VAL B N 1
ATOM 17348 C CA . VAL B 1 1080 ? 64.985 34.900 -11.564 1.00 27.79 1080 VAL B CA 1
ATOM 17349 C C . VAL B 1 1080 ? 63.597 34.917 -12.113 1.00 28.34 1080 VAL B C 1
ATOM 17350 O O . VAL B 1 1080 ? 62.889 35.861 -11.959 1.00 29.35 1080 VAL B O 1
ATOM 17354 N N . ASN B 1 1081 ? 63.243 33.893 -12.847 1.00 28.17 1081 ASN B N 1
ATOM 17355 C CA . ASN B 1 1081 ? 61.919 33.775 -13.409 1.00 28.24 1081 ASN B CA 1
ATOM 17356 C C . ASN B 1 1081 ? 60.927 33.465 -12.343 1.00 27.61 1081 ASN B C 1
ATOM 17357 O O . ASN B 1 1081 ? 59.770 33.674 -12.504 1.00 27.58 1081 ASN B O 1
ATOM 17362 N N . SER B 1 1082 ? 61.405 32.864 -11.282 1.00 27.26 1082 SER B N 1
ATOM 17363 C CA . SER B 1 1082 ? 60.576 32.441 -10.184 1.00 27.62 1082 SER B CA 1
ATOM 17364 C C . SER B 1 1082 ? 59.945 33.574 -9.480 1.00 26.65 1082 SER B C 1
ATOM 17365 O O . SER B 1 1082 ? 58.877 33.461 -8.944 1.00 25.76 1082 SER B O 1
ATOM 17368 N N . HIS B 1 1083 ? 60.704 34.637 -9.387 1.00 25.94 1083 HIS B N 1
ATOM 17369 C CA . HIS B 1 1083 ? 60.325 35.838 -8.718 1.00 26.18 1083 HIS B CA 1
ATOM 17370 C C . HIS B 1 1083 ? 59.243 36.572 -9.429 1.00 28.05 1083 HIS B C 1
ATOM 17371 O O . HIS B 1 1083 ? 58.442 37.197 -8.810 1.00 27.50 1083 HIS B O 1
ATOM 17378 N N . PHE B 1 1084 ? 59.284 36.590 -10.747 1.00 30.79 1084 PHE B N 1
ATOM 17379 C CA . PHE B 1 1084 ? 58.277 37.237 -11.567 1.00 31.92 1084 PHE B CA 1
ATOM 17380 C C . PHE B 1 1084 ? 57.137 36.379 -12.093 1.00 31.94 1084 PHE B C 1
ATOM 17381 O O . PHE B 1 1084 ? 56.004 36.668 -11.899 1.00 31.46 1084 PHE B O 1
ATOM 17389 N N . LEU B 1 1085 ? 57.458 35.269 -12.715 1.00 33.03 1085 LEU B N 1
ATOM 17390 C CA . LEU B 1 1085 ? 56.463 34.356 -13.236 1.00 34.24 1085 LEU B CA 1
ATOM 17391 C C . LEU B 1 1085 ? 55.645 33.556 -12.258 1.00 35.39 1085 LEU B C 1
ATOM 17392 O O . LEU B 1 1085 ? 56.005 33.404 -11.136 1.00 35.25 1085 LEU B O 1
ATOM 17397 N N . TYR B 1 1086 ? 54.561 32.968 -12.705 1.00 37.71 1086 TYR B N 1
ATOM 17398 C CA . TYR B 1 1086 ? 53.740 32.230 -11.794 1.00 40.19 1086 TYR B CA 1
ATOM 17399 C C . TYR B 1 1086 ? 53.953 30.774 -11.930 1.00 42.22 1086 TYR B C 1
ATOM 17400 O O . TYR B 1 1086 ? 53.835 30.261 -13.008 1.00 44.17 1086 TYR B O 1
ATOM 17409 N N . PHE B 1 1087 ? 54.230 30.121 -10.817 1.00 44.25 1087 PHE B N 1
ATOM 17410 C CA . PHE B 1 1087 ? 54.412 28.700 -10.776 1.00 45.83 1087 PHE B CA 1
ATOM 17411 C C . PHE B 1 1087 ? 53.710 28.169 -9.582 1.00 49.24 1087 PHE B C 1
ATOM 17412 O O . PHE B 1 1087 ? 53.549 28.860 -8.614 1.00 49.14 1087 PHE B O 1
ATOM 17420 N N . LYS B 1 1088 ? 53.196 26.965 -9.710 1.00 53.03 1088 LYS B N 1
ATOM 17421 C CA . LYS B 1 1088 ? 52.496 26.295 -8.641 1.00 57.10 1088 LYS B CA 1
ATOM 17422 C C . LYS B 1 1088 ? 53.374 25.888 -7.515 1.00 55.82 1088 LYS B C 1
ATOM 17423 O O . LYS B 1 1088 ? 52.959 25.886 -6.383 1.00 57.70 1088 LYS B O 1
ATOM 17425 N N . GLU B 1 1089 ? 54.595 25.517 -7.850 1.00 53.21 1089 GLU B N 1
ATOM 17426 C CA . GLU B 1 1089 ? 55.504 24.986 -6.878 1.00 52.40 1089 GLU B CA 1
ATOM 17427 C C . GLU B 1 1089 ? 55.782 25.936 -5.782 1.00 47.94 1089 GLU B C 1
ATOM 17428 O O . GLU B 1 1089 ? 56.103 27.071 -6.011 1.00 46.86 1089 GLU B O 1
ATOM 17434 N N . PRO B 1 1090 ? 55.732 25.440 -4.561 1.00 42.97 1090 PRO B N 1
ATOM 17435 C CA . PRO B 1 1090 ? 55.912 26.221 -3.359 1.00 40.80 1090 PRO B CA 1
ATOM 17436 C C . PRO B 1 1090 ? 57.247 26.840 -3.411 1.00 40.73 1090 PRO B C 1
ATOM 17437 O O . PRO B 1 1090 ? 57.422 27.897 -2.893 1.00 41.14 1090 PRO B O 1
ATOM 17441 N N . GLY B 1 1091 ? 58.224 26.139 -3.931 1.00 40.54 1091 GLY B N 1
ATOM 17442 C CA . GLY B 1 1091 ? 59.552 26.686 -3.983 1.00 40.36 1091 GLY B CA 1
ATOM 17443 C C . GLY B 1 1091 ? 59.723 27.870 -4.871 1.00 39.53 1091 GLY B C 1
ATOM 17444 O O . GLY B 1 1091 ? 60.417 28.775 -4.554 1.00 41.16 1091 GLY B O 1
ATOM 17445 N N . ARG B 1 1092 ? 59.223 27.767 -6.075 1.00 37.80 1092 ARG B N 1
ATOM 17446 C CA . ARG B 1 1092 ? 59.288 28.831 -7.027 1.00 36.45 1092 ARG B CA 1
ATOM 17447 C C . ARG B 1 1092 ? 58.420 29.943 -6.589 1.00 35.50 1092 ARG B C 1
ATOM 17448 O O . ARG B 1 1092 ? 58.662 31.055 -6.908 1.00 35.04 1092 ARG B O 1
ATOM 17456 N N . ASP B 1 1093 ? 57.294 29.587 -6.012 1.00 34.70 1093 ASP B N 1
ATOM 17457 C CA . ASP B 1 1093 ? 56.304 30.532 -5.534 1.00 35.12 1093 ASP B CA 1
ATOM 17458 C C . ASP B 1 1093 ? 56.716 31.370 -4.385 1.00 34.18 1093 ASP B C 1
ATOM 17459 O O . ASP B 1 1093 ? 56.386 32.521 -4.293 1.00 34.71 1093 ASP B O 1
ATOM 17464 N N . ALA B 1 1094 ? 57.407 30.743 -3.468 1.00 32.59 1094 ALA B N 1
ATOM 17465 C CA . ALA B 1 1094 ? 57.841 31.368 -2.264 1.00 30.93 1094 ALA B CA 1
ATOM 17466 C C . ALA B 1 1094 ? 58.749 32.480 -2.563 1.00 29.08 1094 ALA B C 1
ATOM 17467 O O . ALA B 1 1094 ? 58.818 33.410 -1.830 1.00 28.65 1094 ALA B O 1
ATOM 17469 N N . LEU B 1 1095 ? 59.512 32.341 -3.616 1.00 27.69 1095 LEU B N 1
ATOM 17470 C CA . LEU B 1 1095 ? 60.423 33.363 -4.037 1.00 27.65 1095 LEU B CA 1
ATOM 17471 C C . LEU B 1 1095 ? 59.675 34.558 -4.468 1.00 27.89 1095 LEU B C 1
ATOM 17472 O O . LEU B 1 1095 ? 60.078 35.639 -4.226 1.00 27.48 1095 LEU B O 1
ATOM 17477 N N . ARG B 1 1096 ? 58.601 34.348 -5.190 1.00 28.72 1096 ARG B N 1
ATOM 17478 C CA . ARG B 1 1096 ? 57.792 35.420 -5.714 1.00 29.52 1096 ARG B CA 1
ATOM 17479 C C . ARG B 1 1096 ? 57.118 36.273 -4.705 1.00 29.71 1096 ARG B C 1
ATOM 17480 O O . ARG B 1 1096 ? 57.188 37.455 -4.776 1.00 29.74 1096 ARG B O 1
ATOM 17488 N N . LYS B 1 1097 ? 56.455 35.661 -3.751 1.00 30.01 1097 LYS B N 1
ATOM 17489 C CA . LYS B 1 1097 ? 55.757 36.369 -2.718 1.00 30.51 1097 LYS B CA 1
ATOM 17490 C C . LYS B 1 1097 ? 56.656 37.212 -1.885 1.00 30.24 1097 LYS B C 1
ATOM 17491 O O . LYS B 1 1097 ? 56.251 38.219 -1.368 1.00 30.20 1097 LYS B O 1
ATOM 17497 N N . GLN B 1 1098 ? 57.870 36.763 -1.695 1.00 30.06 1098 GLN B N 1
ATOM 17498 C CA . GLN B 1 1098 ? 58.819 37.481 -0.902 1.00 30.17 1098 GLN B CA 1
ATOM 17499 C C . GLN B 1 1098 ? 59.182 38.797 -1.493 1.00 29.44 1098 GLN B C 1
ATOM 17500 O O . GLN B 1 1098 ? 59.376 39.750 -0.781 1.00 28.34 1098 GLN B O 1
ATOM 17506 N N . LEU B 1 1099 ? 59.419 38.807 -2.791 1.00 29.04 1099 LEU B N 1
ATOM 17507 C CA . LEU B 1 1099 ? 59.750 40.008 -3.529 1.00 28.94 1099 LEU B CA 1
ATOM 17508 C C . LEU B 1 1099 ? 58.627 40.988 -3.589 1.00 28.54 1099 LEU B C 1
ATOM 17509 O O . LEU B 1 1099 ? 58.821 42.152 -3.470 1.00 29.12 1099 LEU B O 1
ATOM 17514 N N . TRP B 1 1100 ? 57.447 40.486 -3.855 1.00 27.24 1100 TRP B N 1
ATOM 17515 C CA . TRP B 1 1100 ? 56.261 41.270 -4.054 1.00 26.26 1100 TRP B CA 1
ATOM 17516 C C . TRP B 1 1100 ? 55.373 41.354 -2.869 1.00 25.72 1100 TRP B C 1
ATOM 17517 O O . TRP B 1 1100 ? 54.213 41.560 -3.008 1.00 26.98 1100 TRP B O 1
ATOM 17528 N N . TYR B 1 1101 ? 55.941 41.109 -1.721 1.00 24.47 1101 TYR B N 1
ATOM 17529 C CA . TYR B 1 1101 ? 55.260 41.256 -0.484 1.00 24.69 1101 TYR B CA 1
ATOM 17530 C C . TYR B 1 1101 ? 53.967 40.542 -0.352 1.00 25.30 1101 TYR B C 1
ATOM 17531 O O . TYR B 1 1101 ? 53.037 41.065 0.198 1.00 25.03 1101 TYR B O 1
ATOM 17540 N N . GLY B 1 1102 ? 53.930 39.318 -0.815 1.00 26.58 1102 GLY B N 1
ATOM 17541 C CA . GLY B 1 1102 ? 52.746 38.511 -0.697 1.00 28.15 1102 GLY B CA 1
ATOM 17542 C C . GLY B 1 1102 ? 51.681 38.718 -1.731 1.00 29.22 1102 GLY B C 1
ATOM 17543 O O . GLY B 1 1102 ? 50.661 38.101 -1.677 1.00 28.89 1102 GLY B O 1
ATOM 17544 N N . GLY B 1 1103 ? 51.911 39.608 -2.661 1.00 30.89 1103 GLY B N 1
ATOM 17545 C CA . GLY B 1 1103 ? 50.918 39.895 -3.655 1.00 33.33 1103 GLY B CA 1
ATOM 17546 C C . GLY B 1 1103 ? 50.703 38.700 -4.505 1.00 35.98 1103 GLY B C 1
ATOM 17547 O O . GLY B 1 1103 ? 51.642 37.980 -4.717 1.00 36.57 1103 GLY B O 1
ATOM 17548 N N . ASP B 1 1104 ? 49.476 38.473 -4.968 1.00 38.27 1104 ASP B N 1
ATOM 17549 C CA . ASP B 1 1104 ? 49.212 37.318 -5.797 1.00 40.52 1104 ASP B CA 1
ATOM 17550 C C . ASP B 1 1104 ? 49.197 37.513 -7.296 1.00 42.05 1104 ASP B C 1
ATOM 17551 O O . ASP B 1 1104 ? 49.826 36.747 -7.994 1.00 40.83 1104 ASP B O 1
ATOM 17556 N N . SER B 1 1105 ? 48.405 38.474 -7.738 1.00 44.79 1105 SER B N 1
ATOM 17557 C CA . SER B 1 1105 ? 48.322 38.815 -9.129 1.00 46.18 1105 SER B CA 1
ATOM 17558 C C . SER B 1 1105 ? 47.805 40.202 -9.290 1.00 46.22 1105 SER B C 1
ATOM 17559 O O . SER B 1 1105 ? 47.134 40.711 -8.423 1.00 43.38 1105 SER B O 1
ATOM 17562 N N . TRP B 1 1106 ? 48.170 40.830 -10.389 1.00 49.29 1106 TRP B N 1
ATOM 17563 C CA . TRP B 1 1106 ? 47.682 42.148 -10.721 1.00 53.44 1106 TRP B CA 1
ATOM 17564 C C . TRP B 1 1106 ? 47.061 42.006 -12.092 1.00 60.03 1106 TRP B C 1
ATOM 17565 O O . TRP B 1 1106 ? 47.695 41.470 -12.972 1.00 64.85 1106 TRP B O 1
ATOM 17576 N N . THR B 1 1107 ? 45.839 42.479 -12.297 1.00 63.60 1107 THR B N 1
ATOM 17577 C CA . THR B 1 1107 ? 45.214 42.370 -13.612 1.00 66.78 1107 THR B CA 1
ATOM 17578 C C . THR B 1 1107 ? 44.991 43.720 -14.246 1.00 71.49 1107 THR B C 1
ATOM 17579 O O . THR B 1 1107 ? 44.431 44.607 -13.636 1.00 72.43 1107 THR B O 1
ATOM 17583 N N . ILE B 1 1108 ? 45.404 43.850 -15.494 1.00 75.51 1108 ILE B N 1
ATOM 17584 C CA . ILE B 1 1108 ? 45.296 45.094 -16.203 1.00 78.83 1108 ILE B CA 1
ATOM 17585 C C . ILE B 1 1108 ? 43.956 45.213 -16.837 1.00 80.23 1108 ILE B C 1
ATOM 17586 O O . ILE B 1 1108 ? 43.593 44.404 -17.661 1.00 83.51 1108 ILE B O 1
ATOM 17591 N N . ASP B 1 1109 ? 43.213 46.214 -16.416 1.00 78.94 1109 ASP B N 1
ATOM 17592 C CA . ASP B 1 1109 ? 41.882 46.398 -16.933 1.00 79.34 1109 ASP B CA 1
ATOM 17593 C C . ASP B 1 1109 ? 41.823 46.775 -18.387 1.00 80.84 1109 ASP B C 1
ATOM 17594 O O . ASP B 1 1109 ? 42.574 47.599 -18.863 1.00 78.99 1109 ASP B O 1
ATOM 17599 N N . GLY B 1 1110 ? 40.925 46.118 -19.096 1.00 85.23 1110 GLY B N 1
ATOM 17600 C CA . GLY B 1 1110 ? 40.701 46.387 -20.498 1.00 89.51 1110 GLY B CA 1
ATOM 17601 C C . GLY B 1 1110 ? 41.580 45.708 -21.510 1.00 92.43 1110 GLY B C 1
ATOM 17602 O O . GLY B 1 1110 ? 41.403 45.913 -22.704 1.00 95.36 1110 GLY B O 1
ATOM 17603 N N . ILE B 1 1111 ? 42.514 44.895 -21.044 1.00 89.43 1111 ILE B N 1
ATOM 17604 C CA . ILE B 1 1111 ? 43.393 44.175 -21.934 1.00 86.04 1111 ILE B CA 1
ATOM 17605 C C . ILE B 1 1111 ? 43.092 42.717 -21.732 1.00 84.16 1111 ILE B C 1
ATOM 17606 O O . ILE B 1 1111 ? 42.791 42.303 -20.637 1.00 82.36 1111 ILE B O 1
ATOM 17611 N N . GLU B 1 1112 ? 43.183 41.943 -22.779 1.00 85.99 1112 GLU B N 1
ATOM 17612 C CA . GLU B 1 1112 ? 42.892 40.553 -22.626 1.00 92.95 1112 GLU B CA 1
ATOM 17613 C C . GLU B 1 1112 ? 43.908 39.734 -23.365 1.00 90.89 1112 GLU B C 1
ATOM 17614 O O . GLU B 1 1112 ? 44.697 40.263 -24.126 1.00 93.54 1112 GLU B O 1
ATOM 17620 N N . ILE B 1 1113 ? 43.907 38.436 -23.146 1.00 84.74 1113 ILE B N 1
ATOM 17621 C CA . ILE B 1 1113 ? 44.920 37.640 -23.777 1.00 83.09 1113 ILE B CA 1
ATOM 17622 C C . ILE B 1 1113 ? 44.403 36.323 -24.289 1.00 80.10 1113 ILE B C 1
ATOM 17623 O O . ILE B 1 1113 ? 43.437 35.809 -23.791 1.00 73.62 1113 ILE B O 1
ATOM 17628 N N . VAL B 1 1114 ? 45.079 35.781 -25.286 1.00 81.31 1114 VAL B N 1
ATOM 17629 C CA . VAL B 1 1114 ? 44.685 34.541 -25.909 1.00 82.15 1114 VAL B CA 1
ATOM 17630 C C . VAL B 1 1114 ? 45.325 33.388 -25.211 1.00 83.02 1114 VAL B C 1
ATOM 17631 O O . VAL B 1 1114 ? 46.533 33.301 -25.164 1.00 79.56 1114 VAL B O 1
ATOM 17635 N N . THR B 1 1115 ? 44.510 32.435 -24.789 1.00 89.17 1115 THR B N 1
ATOM 17636 C CA . THR B 1 1115 ? 45.010 31.260 -24.093 1.00 94.53 1115 THR B CA 1
ATOM 17637 C C . THR B 1 1115 ? 44.740 29.966 -24.848 1.00 100.12 1115 THR B C 1
ATOM 17638 O O . THR B 1 1115 ? 43.606 29.668 -25.154 1.00 98.59 1115 THR B O 1
ATOM 17642 N N . ARG B 1 1116 ? 45.784 29.221 -25.176 1.00 110.58 1116 ARG B N 1
ATOM 17643 C CA . ARG B 1 1116 ? 45.620 27.959 -25.885 1.00 120.13 1116 ARG B CA 1
ATOM 17644 C C . ARG B 1 1116 ? 46.093 26.871 -24.961 1.00 126.51 1116 ARG B C 1
ATOM 17645 O O . ARG B 1 1116 ? 47.226 26.900 -24.511 1.00 129.93 1116 ARG B O 1
ATOM 17647 N N . GLU B 1 1117 ? 45.228 25.910 -24.666 1.00 132.58 1117 GLU B N 1
ATOM 17648 C CA . GLU B 1 1117 ? 45.590 24.819 -23.778 1.00 137.17 1117 GLU B CA 1
ATOM 17649 C C . GLU B 1 1117 ? 45.787 23.505 -24.521 1.00 140.22 1117 GLU B C 1
ATOM 17650 O O . GLU B 1 1117 ? 44.882 23.012 -25.175 1.00 148.93 1117 GLU B O 1
ATOM 17656 N N . ARG B 1 1118 ? 46.984 22.961 -24.419 1.00 138.71 1118 ARG B N 1
ATOM 17657 C CA . ARG B 1 1118 ? 47.315 21.706 -25.050 1.00 136.12 1118 ARG B CA 1
ATOM 17658 C C . ARG B 1 1118 ? 46.652 20.575 -24.267 1.00 138.88 1118 ARG B C 1
ATOM 17659 O O . ARG B 1 1118 ? 46.129 20.794 -23.184 1.00 137.60 1118 ARG B O 1
ATOM 17667 N N . LYS B 1 1119 ? 46.705 19.372 -24.806 1.00 140.97 1119 LYS B N 1
ATOM 17668 C CA . LYS B 1 1119 ? 46.085 18.242 -24.160 1.00 144.40 1119 LYS B CA 1
ATOM 17669 C C . LYS B 1 1119 ? 46.914 16.978 -24.125 1.00 153.64 1119 LYS B C 1
ATOM 17670 O O . LYS B 1 1119 ? 47.912 16.867 -24.827 1.00 157.12 1119 LYS B O 1
ATOM 17676 N N . GLU B 1 1120 ? 46.425 15.952 -23.441 1.00 158.52 1120 GLU B N 1
ATOM 17677 C CA . GLU B 1 1120 ? 47.159 14.692 -23.304 1.00 156.94 1120 GLU B CA 1
ATOM 17678 C C . GLU B 1 1120 ? 47.580 14.113 -24.659 1.00 161.18 1120 GLU B C 1
ATOM 17679 O O . GLU B 1 1120 ? 48.689 13.610 -24.823 1.00 167.48 1120 GLU B O 1
ATOM 17685 N N . ASP B 1 1121 ? 46.595 13.981 -25.521 1.00 161.81 1121 ASP B N 1
ATOM 17686 C CA . ASP B 1 1121 ? 46.754 13.320 -26.816 1.00 160.75 1121 ASP B CA 1
ATOM 17687 C C . ASP B 1 1121 ? 47.709 13.650 -27.959 1.00 161.69 1121 ASP B C 1
ATOM 17688 O O . ASP B 1 1121 ? 48.277 12.769 -28.603 1.00 156.47 1121 ASP B O 1
ATOM 17693 N N . GLY B 1 1122 ? 48.096 14.902 -28.030 1.00 161.16 1122 GLY B N 1
ATOM 17694 C CA . GLY B 1 1122 ? 48.873 15.316 -29.168 1.00 158.43 1122 GLY B CA 1
ATOM 17695 C C . GLY B 1 1122 ? 47.919 16.036 -30.108 1.00 158.80 1122 GLY B C 1
ATOM 17696 O O . GLY B 1 1122 ? 48.257 16.286 -31.259 1.00 164.67 1122 GLY B O 1
ATOM 17697 N N . LYS B 1 1123 ? 46.805 16.449 -29.520 1.00 153.02 1123 LYS B N 1
ATOM 17698 C CA . LYS B 1 1123 ? 45.812 17.253 -30.194 1.00 145.07 1123 LYS B CA 1
ATOM 17699 C C . LYS B 1 1123 ? 45.673 18.493 -29.336 1.00 144.21 1123 LYS B C 1
ATOM 17700 O O . LYS B 1 1123 ? 45.673 18.422 -28.107 1.00 141.47 1123 LYS B O 1
ATOM 17706 N N . GLU B 1 1124 ? 45.503 19.632 -29.990 1.00 140.23 1124 GLU B N 1
ATOM 17707 C CA . GLU B 1 1124 ? 45.438 20.917 -29.314 1.00 133.65 1124 GLU B CA 1
ATOM 17708 C C . GLU B 1 1124 ? 44.192 21.110 -28.496 1.00 131.25 1124 GLU B C 1
ATOM 17709 O O . GLU B 1 1124 ? 43.242 20.338 -28.551 1.00 133.91 1124 GLU B O 1
ATOM 17711 N N . GLY B 1 1125 ? 44.193 22.182 -27.709 1.00 129.13 1125 GLY B N 1
ATOM 17712 C CA . GLY B 1 1125 ? 43.064 22.507 -26.857 1.00 127.58 1125 GLY B CA 1
ATOM 17713 C C . GLY B 1 1125 ? 42.135 23.528 -27.482 1.00 123.49 1125 GLY B C 1
ATOM 17714 O O . GLY B 1 1125 ? 41.341 23.201 -28.364 1.00 127.90 1125 GLY B O 1
ATOM 17715 N N . VAL B 1 1126 ? 42.233 24.771 -27.023 1.00 116.18 1126 VAL B N 1
ATOM 17716 C CA . VAL B 1 1126 ? 41.395 25.847 -27.540 1.00 109.08 1126 VAL B CA 1
ATOM 17717 C C . VAL B 1 1126 ? 42.127 27.185 -27.513 1.00 107.36 1126 VAL B C 1
ATOM 17718 O O . VAL B 1 1126 ? 43.140 27.338 -26.831 1.00 105.30 1126 VAL B O 1
ATOM 17722 N N . GLU B 1 1127 ? 41.605 28.153 -28.260 1.00 106.28 1127 GLU B N 1
ATOM 17723 C CA . GLU B 1 1127 ? 42.204 29.481 -28.324 1.00 105.39 1127 GLU B CA 1
ATOM 17724 C C . GLU B 1 1127 ? 41.293 30.525 -27.686 1.00 101.93 1127 GLU B C 1
ATOM 17725 O O . GLU B 1 1127 ? 40.814 31.439 -28.357 1.00 101.22 1127 GLU B O 1
ATOM 17731 N N . LYS B 1 1128 ? 41.058 30.381 -26.386 1.00 94.59 1128 LYS B N 1
ATOM 17732 C CA . LYS B 1 1128 ? 40.205 31.306 -25.654 1.00 87.55 1128 LYS B CA 1
ATOM 17733 C C . LYS B 1 1128 ? 40.819 32.628 -25.280 1.00 85.95 1128 LYS B C 1
ATOM 17734 O O . LYS B 1 1128 ? 42.023 32.747 -25.195 1.00 86.96 1128 LYS B O 1
ATOM 17736 N N . ILE B 1 1129 ? 39.987 33.633 -25.132 1.00 85.45 1129 ILE B N 1
ATOM 17737 C CA . ILE B 1 1129 ? 40.480 34.910 -24.694 1.00 87.37 1129 ILE B CA 1
ATOM 17738 C C . ILE B 1 1129 ? 40.063 35.235 -23.294 1.00 86.30 1129 ILE B C 1
ATOM 17739 O O . ILE B 1 1129 ? 38.900 35.156 -22.952 1.00 86.38 1129 ILE B O 1
ATOM 17744 N N . VAL B 1 1130 ? 41.040 35.583 -22.485 1.00 83.60 1130 VAL B N 1
ATOM 17745 C CA . VAL B 1 1130 ? 40.829 35.863 -21.093 1.00 78.69 1130 VAL B CA 1
ATOM 17746 C C . VAL B 1 1130 ? 41.426 37.198 -20.760 1.00 73.86 1130 VAL B C 1
ATOM 17747 O O . VAL B 1 1130 ? 42.337 37.665 -21.411 1.00 70.63 1130 VAL B O 1
ATOM 17751 N N . PRO B 1 1131 ? 40.935 37.817 -19.715 1.00 72.16 1131 PRO B N 1
ATOM 17752 C CA . PRO B 1 1131 ? 41.424 39.120 -19.316 1.00 73.35 1131 PRO B CA 1
ATOM 17753 C C . PRO B 1 1131 ? 42.861 38.960 -18.914 1.00 73.82 1131 PRO B C 1
ATOM 17754 O O . PRO B 1 1131 ? 43.218 37.927 -18.406 1.00 78.94 1131 PRO B O 1
ATOM 17758 N N . LEU B 1 1132 ? 43.683 39.964 -19.139 1.00 71.17 1132 LEU B N 1
ATOM 17759 C CA . LEU B 1 1132 ? 45.077 39.843 -18.810 1.00 70.60 1132 LEU B CA 1
ATOM 17760 C C . LEU B 1 1132 ? 45.350 39.883 -17.340 1.00 69.88 1132 LEU B C 1
ATOM 17761 O O . LEU B 1 1132 ? 44.767 40.681 -16.640 1.00 67.15 1132 LEU B O 1
ATOM 17766 N N . LYS B 1 1133 ? 46.236 38.999 -16.887 1.00 69.93 1133 LYS B N 1
ATOM 17767 C CA . LYS B 1 1133 ? 46.674 38.905 -15.504 1.00 67.55 1133 LYS B CA 1
ATOM 17768 C C . LYS B 1 1133 ? 48.180 38.841 -15.528 1.00 64.96 1133 LYS B C 1
ATOM 17769 O O . LYS B 1 1133 ? 48.740 38.223 -16.407 1.00 63.35 1133 LYS B O 1
ATOM 17775 N N . VAL B 1 1134 ? 48.814 39.507 -14.591 1.00 63.47 1134 VAL B N 1
ATOM 17776 C CA . VAL B 1 1134 ? 50.241 39.516 -14.537 1.00 63.57 1134 VAL B CA 1
ATOM 17777 C C . VAL B 1 1134 ? 50.627 39.188 -13.131 1.00 61.91 1134 VAL B C 1
ATOM 17778 O O . VAL B 1 1134 ? 49.954 39.573 -12.211 1.00 64.30 1134 VAL B O 1
ATOM 17782 N N . PHE B 1 1135 ? 51.690 38.437 -12.956 1.00 58.92 1135 PHE B N 1
ATOM 17783 C CA . PHE B 1 1135 ? 52.112 38.031 -11.633 1.00 57.18 1135 PHE B CA 1
ATOM 17784 C C . PHE B 1 1135 ? 53.394 38.569 -11.003 1.00 55.64 1135 PHE B C 1
ATOM 17785 O O . PHE B 1 1135 ? 54.007 37.873 -10.236 1.00 56.94 1135 PHE B O 1
ATOM 17793 N N . PRO B 1 1136 ? 53.814 39.784 -11.284 1.00 52.90 1136 PRO B N 1
ATOM 17794 C CA . PRO B 1 1136 ? 53.553 40.866 -12.206 1.00 53.45 1136 PRO B CA 1
ATOM 17795 C C . PRO B 1 1136 ? 53.831 40.456 -13.609 1.00 51.73 1136 PRO B C 1
ATOM 17796 O O . PRO B 1 1136 ? 53.102 40.798 -14.495 1.00 51.62 1136 PRO B O 1
ATOM 17800 N N . GLY B 1 1137 ? 54.884 39.695 -13.779 1.00 50.66 1137 GLY B N 1
ATOM 17801 C CA . GLY B 1 1137 ? 55.344 39.249 -15.063 1.00 51.12 1137 GLY B CA 1
ATOM 17802 C C . GLY B 1 1137 ? 54.592 38.149 -15.730 1.00 51.27 1137 GLY B C 1
ATOM 17803 O O . GLY B 1 1137 ? 53.774 37.513 -15.129 1.00 47.85 1137 GLY B O 1
ATOM 17804 N N . ARG B 1 1138 ? 54.908 37.943 -16.998 1.00 54.75 1138 ARG B N 1
ATOM 17805 C CA . ARG B 1 1138 ? 54.300 36.933 -17.842 1.00 56.81 1138 ARG B CA 1
ATOM 17806 C C . ARG B 1 1138 ? 55.351 36.244 -18.729 1.00 57.61 1138 ARG B C 1
ATOM 17807 O O . ARG B 1 1138 ? 56.430 36.746 -18.905 1.00 56.35 1138 ARG B O 1
ATOM 17815 N N . SER B 1 1139 ? 55.027 35.111 -19.314 1.00 59.99 1139 SER B N 1
ATOM 17816 C CA . SER B 1 1139 ? 56.012 34.417 -20.119 1.00 63.62 1139 SER B CA 1
ATOM 17817 C C . SER B 1 1139 ? 55.693 34.243 -21.584 1.00 63.46 1139 SER B C 1
ATOM 17818 O O . SER B 1 1139 ? 54.551 34.097 -21.968 1.00 65.35 1139 SER B O 1
ATOM 17821 N N . VAL B 1 1140 ? 56.744 34.212 -22.385 1.00 61.50 1140 VAL B N 1
ATOM 17822 C CA . VAL B 1 1140 ? 56.654 34.081 -23.816 1.00 60.77 1140 VAL B CA 1
ATOM 17823 C C . VAL B 1 1140 ? 57.612 33.010 -24.280 1.00 62.78 1140 VAL B C 1
ATOM 17824 O O . VAL B 1 1140 ? 58.679 32.912 -23.756 1.00 63.82 1140 VAL B O 1
ATOM 17828 N N . SER B 1 1141 ? 57.259 32.201 -25.258 1.00 66.47 1141 SER B N 1
ATOM 17829 C CA . SER B 1 1141 ? 58.207 31.175 -25.646 1.00 70.72 1141 SER B CA 1
ATOM 17830 C C . SER B 1 1141 ? 59.194 31.776 -26.569 1.00 72.14 1141 SER B C 1
ATOM 17831 O O . SER B 1 1141 ? 58.862 32.114 -27.691 1.00 70.81 1141 SER B O 1
ATOM 17834 N N . ALA B 1 1142 ? 60.430 31.854 -26.113 1.00 75.96 1142 ALA B N 1
ATOM 17835 C CA . ALA B 1 1142 ? 61.459 32.504 -26.888 1.00 78.98 1142 ALA B CA 1
ATOM 17836 C C . ALA B 1 1142 ? 62.034 31.618 -27.938 1.00 80.20 1142 ALA B C 1
ATOM 17837 O O . ALA B 1 1142 ? 63.215 31.351 -27.939 1.00 77.20 1142 ALA B O 1
ATOM 17839 N N . ARG B 1 1143 ? 61.244 31.251 -28.930 1.00 84.89 1143 ARG B N 1
ATOM 17840 C CA . ARG B 1 1143 ? 61.835 30.447 -29.975 1.00 88.17 1143 ARG B CA 1
ATOM 17841 C C . ARG B 1 1143 ? 62.292 31.360 -31.088 1.00 91.22 1143 ARG B C 1
ATOM 17842 O O . ARG B 1 1143 ? 61.530 32.026 -31.774 1.00 81.46 1143 ARG B O 1
ATOM 17850 N N . PHE B 1 1144 ? 63.595 31.381 -31.210 1.00 100.87 1144 PHE B N 1
ATOM 17851 C CA . PHE B 1 1144 ? 64.240 32.153 -32.219 1.00 104.93 1144 PHE B CA 1
ATOM 17852 C C . PHE B 1 1144 ? 63.787 33.581 -32.274 1.00 99.63 1144 PHE B C 1
ATOM 17853 O O . PHE B 1 1144 ? 63.312 34.091 -33.262 1.00 90.70 1144 PHE B O 1
ATOM 17861 N N . THR B 1 1145 ? 63.698 34.105 -31.076 1.00 103.09 1145 THR B N 1
ATOM 17862 C CA . THR B 1 1145 ? 63.515 35.508 -30.864 1.00 107.78 1145 THR B CA 1
ATOM 17863 C C . THR B 1 1145 ? 64.833 36.112 -31.315 1.00 107.61 1145 THR B C 1
ATOM 17864 O O . THR B 1 1145 ? 64.863 37.174 -31.889 1.00 114.22 1145 THR B O 1
ATOM 17868 N N . SER B 1 1146 ? 65.884 35.387 -30.993 1.00 105.61 1146 SER B N 1
ATOM 17869 C CA . SER B 1 1146 ? 67.232 35.769 -31.313 1.00 105.96 1146 SER B CA 1
ATOM 17870 C C . SER B 1 1146 ? 67.478 35.815 -32.793 1.00 105.94 1146 SER B C 1
ATOM 17871 O O . SER B 1 1146 ? 68.171 36.699 -33.263 1.00 110.67 1146 SER B O 1
ATOM 17874 N N . LYS B 1 1147 ? 66.871 34.918 -33.559 1.00 98.98 1147 LYS B N 1
ATOM 17875 C CA . LYS B 1 1147 ? 67.033 34.906 -35.027 1.00 90.67 1147 LYS B CA 1
ATOM 17876 C C . LYS B 1 1147 ? 66.496 36.078 -35.876 1.00 82.89 1147 LYS B C 1
ATOM 17877 O O . LYS B 1 1147 ? 67.097 36.465 -36.842 1.00 82.86 1147 LYS B O 1
ATOM 17879 N N . THR B 1 1148 ? 65.364 36.621 -35.515 1.00 74.21 1148 THR B N 1
ATOM 17880 C CA . THR B 1 1148 ? 64.683 37.666 -36.268 1.00 72.79 1148 THR B CA 1
ATOM 17881 C C . THR B 1 1148 ? 65.364 39.070 -36.370 1.00 75.16 1148 THR B C 1
ATOM 17882 O O . THR B 1 1148 ? 65.961 39.492 -35.406 1.00 73.00 1148 THR B O 1
ATOM 17886 N N . CYS B 1 1149 ? 65.288 39.709 -37.535 1.00 80.67 1149 CYS B N 1
ATOM 17887 C CA . CYS B 1 1149 ? 65.824 41.050 -37.694 1.00 86.94 1149 CYS B CA 1
ATOM 17888 C C . CYS B 1 1149 ? 64.815 41.835 -36.886 1.00 84.24 1149 CYS B C 1
ATOM 17889 O O . CYS B 1 1149 ? 63.629 41.839 -37.216 1.00 76.76 1149 CYS B O 1
ATOM 17892 N N . SER B 1 1150 ? 65.260 42.502 -35.829 1.00 86.10 1150 SER B N 1
ATOM 17893 C CA . SER B 1 1150 ? 64.295 43.175 -34.971 1.00 86.06 1150 SER B CA 1
ATOM 17894 C C . SER B 1 1150 ? 63.659 44.359 -35.643 1.00 89.62 1150 SER B C 1
ATOM 17895 O O . SER B 1 1150 ? 62.470 44.574 -35.579 1.00 93.10 1150 SER B O 1
ATOM 17898 N N . CYS B 1 1151 ? 64.491 45.057 -36.389 1.00 92.40 1151 CYS B N 1
ATOM 17899 C CA . CYS B 1 1151 ? 64.079 46.151 -37.219 1.00 96.30 1151 CYS B CA 1
ATOM 17900 C C . CYS B 1 1151 ? 63.608 45.793 -38.641 1.00 95.29 1151 CYS B C 1
ATOM 17901 O O . CYS B 1 1151 ? 62.711 46.421 -39.170 1.00 99.51 1151 CYS B O 1
ATOM 17904 N N . CYS B 1 1152 ? 64.340 44.860 -39.274 1.00 91.72 1152 CYS B N 1
ATOM 17905 C CA . CYS B 1 1152 ? 64.084 44.385 -40.661 1.00 91.36 1152 CYS B CA 1
ATOM 17906 C C . CYS B 1 1152 ? 62.838 43.391 -40.817 1.00 96.23 1152 CYS B C 1
ATOM 17907 O O . CYS B 1 1152 ? 62.491 42.778 -41.795 1.00 102.00 1152 CYS B O 1
ATOM 17910 N N . GLY B 1 1153 ? 62.258 43.298 -39.628 1.00 96.31 1153 GLY B N 1
ATOM 17911 C CA . GLY B 1 1153 ? 60.992 42.651 -39.351 1.00 92.94 1153 GLY B CA 1
ATOM 17912 C C . GLY B 1 1153 ? 60.762 41.260 -39.854 1.00 92.90 1153 GLY B C 1
ATOM 17913 O O . GLY B 1 1153 ? 59.623 40.856 -39.979 1.00 90.41 1153 GLY B O 1
ATOM 17914 N N . ARG B 1 1154 ? 61.837 40.533 -40.137 1.00 95.89 1154 ARG B N 1
ATOM 17915 C CA . ARG B 1 1154 ? 61.731 39.165 -40.631 1.00 103.49 1154 ARG B CA 1
ATOM 17916 C C . ARG B 1 1154 ? 62.687 38.239 -39.886 1.00 105.97 1154 ARG B C 1
ATOM 17917 O O . ARG B 1 1154 ? 63.449 38.680 -39.026 1.00 110.36 1154 ARG B O 1
ATOM 17919 N N . ASN B 1 1155 ? 62.642 36.954 -40.222 1.00 108.14 1155 ASN B N 1
ATOM 17920 C CA . ASN B 1 1155 ? 63.504 35.965 -39.585 1.00 110.90 1155 ASN B CA 1
ATOM 17921 C C . ASN B 1 1155 ? 63.985 34.925 -40.591 1.00 111.96 1155 ASN B C 1
ATOM 17922 O O . ASN B 1 1155 ? 63.193 34.373 -41.355 1.00 111.42 1155 ASN B O 1
ATOM 17927 N N . VAL B 1 1156 ? 65.263 34.654 -40.668 1.00 118.66 1156 VAL B N 1
ATOM 17928 C CA . VAL B 1 1156 ? 65.770 33.763 -41.711 1.00 123.90 1156 VAL B CA 1
ATOM 17929 C C . VAL B 1 1156 ? 65.353 32.296 -41.796 1.00 120.28 1156 VAL B C 1
ATOM 17930 O O . VAL B 1 1156 ? 65.907 31.557 -42.588 1.00 112.88 1156 VAL B O 1
ATOM 17934 N N . PHE B 1 1157 ? 64.359 31.862 -41.057 1.00 123.60 1157 PHE B N 1
ATOM 17935 C CA . PHE B 1 1157 ? 64.057 30.438 -41.080 1.00 133.74 1157 PHE B CA 1
ATOM 17936 C C . PHE B 1 1157 ? 62.898 29.988 -41.967 1.00 139.78 1157 PHE B C 1
ATOM 17937 O O . PHE B 1 1157 ? 62.596 28.803 -42.052 1.00 138.88 1157 PHE B O 1
ATOM 17945 N N . ASP B 1 1158 ? 62.293 30.931 -42.677 1.00 149.15 1158 ASP B N 1
ATOM 17946 C CA . ASP B 1 1158 ? 61.167 30.629 -43.551 1.00 153.95 1158 ASP B CA 1
ATOM 17947 C C . ASP B 1 1158 ? 61.580 29.719 -44.675 1.00 155.61 1158 ASP B C 1
ATOM 17948 O O . ASP B 1 1158 ? 61.161 28.577 -44.714 1.00 152.26 1158 ASP B O 1
ATOM 17953 N N . TRP B 1 1159 ? 62.377 30.261 -45.595 1.00 159.52 1159 TRP B N 1
ATOM 17954 C CA . TRP B 1 1159 ? 62.921 29.577 -46.751 1.00 154.95 1159 TRP B CA 1
ATOM 17955 C C . TRP B 1 1159 ? 63.543 28.311 -46.230 1.00 152.64 1159 TRP B C 1
ATOM 17956 O O . TRP B 1 1159 ? 63.120 27.201 -46.562 1.00 147.18 1159 TRP B O 1
ATOM 17967 N N . LEU B 1 1160 ? 64.525 28.522 -45.365 1.00 147.92 1160 LEU B N 1
ATOM 17968 C CA . LEU B 1 1160 ? 65.292 27.490 -44.698 1.00 138.99 1160 LEU B CA 1
ATOM 17969 C C . LEU B 1 1160 ? 64.465 26.320 -44.245 1.00 132.85 1160 LEU B C 1
ATOM 17970 O O . LEU B 1 1160 ? 64.788 25.201 -44.576 1.00 131.96 1160 LEU B O 1
ATOM 17975 N N . PHE B 1 1161 ? 63.395 26.557 -43.509 1.00 127.32 1161 PHE B N 1
ATOM 17976 C CA . PHE B 1 1161 ? 62.622 25.423 -43.105 1.00 129.37 1161 PHE B CA 1
ATOM 17977 C C . PHE B 1 1161 ? 61.957 24.817 -44.296 1.00 130.62 1161 PHE B C 1
ATOM 17978 O O . PHE B 1 1161 ? 62.172 23.657 -44.598 1.00 127.10 1161 PHE B O 1
ATOM 17986 N N . THR B 1 1162 ? 61.133 25.616 -44.956 1.00 136.05 1162 THR B N 1
ATOM 17987 C CA . THR B 1 1162 ? 60.355 25.168 -46.100 1.00 140.93 1162 THR B CA 1
ATOM 17988 C C . THR B 1 1162 ? 61.104 24.354 -47.120 1.00 146.50 1162 THR B C 1
ATOM 17989 O O . THR B 1 1162 ? 60.820 23.165 -47.266 1.00 148.70 1162 THR B O 1
ATOM 17993 N N . GLU B 1 1163 ? 62.035 24.983 -47.837 1.00 148.43 1163 GLU B N 1
ATOM 17994 C CA . GLU B 1 1163 ? 62.790 24.247 -48.839 1.00 147.07 1163 GLU B CA 1
ATOM 17995 C C . GLU B 1 1163 ? 63.511 23.132 -48.127 1.00 151.58 1163 GLU B C 1
ATOM 17996 O O . GLU B 1 1163 ? 63.661 22.051 -48.678 1.00 157.70 1163 GLU B O 1
ATOM 18002 N N . LYS B 1 1164 ? 63.884 23.353 -46.868 1.00 150.10 1164 LYS B N 1
ATOM 18003 C CA . LYS B 1 1164 ? 64.550 22.268 -46.158 1.00 142.27 1164 LYS B CA 1
ATOM 18004 C C . LYS B 1 1164 ? 63.807 20.949 -46.347 1.00 138.60 1164 LYS B C 1
ATOM 18005 O O . LYS B 1 1164 ? 64.422 19.907 -46.577 1.00 140.68 1164 LYS B O 1
ATOM 18007 N N . LYS B 1 1165 ? 62.483 21.002 -46.249 1.00 136.63 1165 LYS B N 1
ATOM 18008 C CA . LYS B 1 1165 ? 61.655 19.812 -46.408 1.00 138.83 1165 LYS B CA 1
ATOM 18009 C C . LYS B 1 1165 ? 61.032 19.754 -47.799 1.00 140.25 1165 LYS B C 1
ATOM 18010 O O . LYS B 1 1165 ? 59.951 19.194 -47.982 1.00 140.56 1165 LYS B O 1
ATOM 18012 N N . ALA B 1 1166 ? 61.721 20.335 -48.775 1.00 139.35 1166 ALA B N 1
ATOM 18013 C CA . ALA B 1 1166 ? 61.237 20.349 -50.150 1.00 138.98 1166 ALA B CA 1
ATOM 18014 C C . ALA B 1 1166 ? 61.696 19.108 -50.908 1.00 142.78 1166 ALA B C 1
ATOM 18015 O O . ALA B 1 1166 ? 62.573 18.377 -50.447 1.00 150.44 1166 ALA B O 1
ATOM 18017 N N . PHE B 1 1172 ? 70.832 28.321 -54.017 1.00 136.79 1172 PHE B N 1
ATOM 18018 C CA . PHE B 1 1172 ? 71.826 27.377 -54.482 1.00 132.32 1172 PHE B CA 1
ATOM 18019 C C . PHE B 1 1172 ? 72.917 28.103 -55.217 1.00 128.99 1172 PHE B C 1
ATOM 18020 O O . PHE B 1 1172 ? 73.460 27.581 -56.172 1.00 125.94 1172 PHE B O 1
ATOM 18028 N N . ASN B 1 1173 ? 73.263 29.294 -54.752 1.00 127.10 1173 ASN B N 1
ATOM 18029 C CA . ASN B 1 1173 ? 74.263 30.089 -55.429 1.00 125.98 1173 ASN B CA 1
ATOM 18030 C C . ASN B 1 1173 ? 74.586 31.232 -54.517 1.00 122.10 1173 ASN B C 1
ATOM 18031 O O . ASN B 1 1173 ? 74.019 31.384 -53.453 1.00 116.02 1173 ASN B O 1
ATOM 18036 N N . VAL B 1 1174 ? 75.516 32.058 -54.986 1.00 122.17 1174 VAL B N 1
ATOM 18037 C CA . VAL B 1 1174 ? 75.950 33.310 -54.434 1.00 122.08 1174 VAL B CA 1
ATOM 18038 C C . VAL B 1 1174 ? 76.886 33.913 -55.474 1.00 109.96 1174 VAL B C 1
ATOM 18039 O O . VAL B 1 1174 ? 77.783 33.226 -55.962 1.00 107.22 1174 VAL B O 1
ATOM 18043 N N . ASN B 1 1175 ? 76.617 35.148 -55.889 1.00 101.47 1175 ASN B N 1
ATOM 18044 C CA . ASN B 1 1175 ? 77.357 35.771 -56.985 1.00 103.87 1175 ASN B CA 1
ATOM 18045 C C . ASN B 1 1175 ? 78.659 36.481 -56.617 1.00 102.17 1175 ASN B C 1
ATOM 18046 O O . ASN B 1 1175 ? 79.255 36.217 -55.571 1.00 95.67 1175 ASN B O 1
ATOM 18051 N N . SER B 1 1176 ? 79.092 37.383 -57.494 1.00 107.43 1176 SER B N 1
ATOM 18052 C CA . SER B 1 1176 ? 80.317 38.149 -57.288 1.00 115.78 1176 SER B CA 1
ATOM 18053 C C . SER B 1 1176 ? 80.309 38.827 -55.924 1.00 121.95 1176 SER B C 1
ATOM 18054 O O . SER B 1 1176 ? 81.361 39.126 -55.359 1.00 120.70 1176 SER B O 1
ATOM 18057 N N . LYS B 1 1177 ? 79.111 39.064 -55.402 1.00 129.80 1177 LYS B N 1
ATOM 18058 C CA . LYS B 1 1177 ? 78.960 39.683 -54.110 1.00 131.37 1177 LYS B CA 1
ATOM 18059 C C . LYS B 1 1177 ? 78.503 38.678 -53.080 1.00 129.12 1177 LYS B C 1
ATOM 18060 O O . LYS B 1 1177 ? 78.506 38.960 -51.896 1.00 131.90 1177 LYS B O 1
ATOM 18062 N N . GLY B 1 1178 ? 78.136 37.492 -53.518 1.00 121.44 1178 GLY B N 1
ATOM 18063 C CA . GLY B 1 1178 ? 77.644 36.536 -52.567 1.00 115.05 1178 GLY B CA 1
ATOM 18064 C C . GLY B 1 1178 ? 76.304 37.082 -52.160 1.00 111.89 1178 GLY B C 1
ATOM 18065 O O . GLY B 1 1178 ? 76.062 37.406 -51.019 1.00 106.39 1178 GLY B O 1
ATOM 18066 N N . GLU B 1 1179 ? 75.426 37.207 -53.136 1.00 112.91 1179 GLU B N 1
ATOM 18067 C CA . GLU B 1 1179 ? 74.093 37.697 -52.905 1.00 112.18 1179 GLU B CA 1
ATOM 18068 C C . GLU B 1 1179 ? 73.160 36.532 -53.146 1.00 115.23 1179 GLU B C 1
ATOM 18069 O O . GLU B 1 1179 ? 73.318 35.816 -54.122 1.00 113.48 1179 GLU B O 1
ATOM 18075 N N . LEU B 1 1180 ? 72.202 36.328 -52.249 1.00 120.47 1180 LEU B N 1
ATOM 18076 C CA . LEU B 1 1180 ? 71.258 35.230 -52.379 1.00 122.00 1180 LEU B CA 1
ATOM 18077 C C . LEU B 1 1180 ? 69.835 35.704 -52.545 1.00 126.39 1180 LEU B C 1
ATOM 18078 O O . LEU B 1 1180 ? 69.463 36.779 -52.108 1.00 127.34 1180 LEU B O 1
ATOM 18083 N N . THR B 1 1181 ? 69.033 34.851 -53.152 1.00 127.22 1181 THR B N 1
ATOM 18084 C CA . THR B 1 1181 ? 67.668 35.161 -53.467 1.00 127.86 1181 THR B CA 1
ATOM 18085 C C . THR B 1 1181 ? 66.682 34.342 -52.691 1.00 123.68 1181 THR B C 1
ATOM 18086 O O . THR B 1 1181 ? 66.575 33.134 -52.873 1.00 110.71 1181 THR B O 1
ATOM 18090 N N . THR B 1 1182 ? 65.925 35.023 -51.851 1.00 129.81 1182 THR B N 1
ATOM 18091 C CA . THR B 1 1182 ? 64.934 34.376 -51.030 1.00 132.84 1182 THR B CA 1
ATOM 18092 C C . THR B 1 1182 ? 63.538 34.656 -51.521 1.00 126.79 1182 THR B C 1
ATOM 18093 O O . THR B 1 1182 ? 63.315 34.893 -52.698 1.00 118.40 1182 THR B O 1
ATOM 18097 N N . ALA B 1 1183 ? 62.601 34.618 -50.591 1.00 124.89 1183 ALA B N 1
ATOM 18098 C CA . ALA B 1 1183 ? 61.220 34.866 -50.867 1.00 123.45 1183 ALA B CA 1
ATOM 18099 C C . ALA B 1 1183 ? 60.895 36.220 -50.312 1.00 120.36 1183 ALA B C 1
ATOM 18100 O O . ALA B 1 1183 ? 60.166 36.995 -50.904 1.00 123.59 1183 ALA B O 1
ATOM 18102 N N . ASP B 1 1184 ? 61.449 36.507 -49.157 1.00 115.53 1184 ASP B N 1
ATOM 18103 C CA . ASP B 1 1184 ? 61.150 37.763 -48.525 1.00 115.63 1184 ASP B CA 1
ATOM 18104 C C . ASP B 1 1184 ? 62.239 38.792 -48.687 1.00 115.45 1184 ASP B C 1
ATOM 18105 O O . ASP B 1 1184 ? 62.161 39.861 -48.097 1.00 117.76 1184 ASP B O 1
ATOM 18110 N N . GLY B 1 1185 ? 63.260 38.491 -49.476 1.00 112.61 1185 GLY B N 1
ATOM 18111 C CA . GLY B 1 1185 ? 64.295 39.485 -49.661 1.00 109.88 1185 GLY B CA 1
ATOM 18112 C C . GLY B 1 1185 ? 65.646 39.007 -50.106 1.00 106.34 1185 GLY B C 1
ATOM 18113 O O . GLY B 1 1185 ? 65.783 37.908 -50.580 1.00 97.89 1185 GLY B O 1
ATOM 18114 N N . VAL B 1 1186 ? 66.657 39.834 -49.938 1.00 110.58 1186 VAL B N 1
ATOM 18115 C CA . VAL B 1 1186 ? 67.980 39.438 -50.349 1.00 114.88 1186 VAL B CA 1
ATOM 18116 C C . VAL B 1 1186 ? 68.991 39.470 -49.223 1.00 111.76 1186 VAL B C 1
ATOM 18117 O O . VAL B 1 1186 ? 69.370 40.532 -48.722 1.00 106.12 1186 VAL B O 1
ATOM 18121 N N . ILE B 1 1187 ? 69.424 38.271 -48.856 1.00 107.52 1187 ILE B N 1
ATOM 18122 C CA . ILE B 1 1187 ? 70.378 38.037 -47.804 1.00 103.36 1187 ILE B CA 1
ATOM 18123 C C . ILE B 1 1187 ? 71.768 37.957 -48.389 1.00 105.20 1187 ILE B C 1
ATOM 18124 O O . ILE B 1 1187 ? 71.960 37.396 -49.445 1.00 106.80 1187 ILE B O 1
ATOM 18129 N N . GLN B 1 1188 ? 72.745 38.501 -47.686 1.00 106.43 1188 GLN B N 1
ATOM 18130 C CA . GLN B 1 1188 ? 74.106 38.534 -48.174 1.00 105.82 1188 GLN B CA 1
ATOM 18131 C C . GLN B 1 1188 ? 75.056 37.991 -47.144 1.00 104.92 1188 GLN B C 1
ATOM 18132 O O . GLN B 1 1188 ? 75.244 38.581 -46.106 1.00 110.11 1188 GLN B O 1
ATOM 18138 N N . LEU B 1 1189 ? 75.685 36.874 -47.444 1.00 99.32 1189 LEU B N 1
ATOM 18139 C CA . LEU B 1 1189 ? 76.601 36.261 -46.516 1.00 96.69 1189 LEU B CA 1
ATOM 18140 C C . LEU B 1 1189 ? 78.032 36.664 -46.744 1.00 99.31 1189 LEU B C 1
ATOM 18141 O O . LEU B 1 1189 ? 78.568 36.413 -47.794 1.00 101.87 1189 LEU B O 1
ATOM 18146 N N . PHE B 1 1190 ? 78.641 37.291 -45.744 1.00 103.39 1190 PHE B N 1
ATOM 18147 C CA . PHE B 1 1190 ? 80.029 37.728 -45.842 1.00 109.41 1190 PHE B CA 1
ATOM 18148 C C . PHE B 1 1190 ? 80.851 36.699 -45.074 1.00 113.71 1190 PHE B C 1
ATOM 18149 O O . PHE B 1 1190 ? 80.335 36.013 -44.192 1.00 114.89 1190 PHE B O 1
ATOM 18157 N N . GLU B 1 1191 ? 82.131 36.597 -45.413 1.00 114.03 1191 GLU B N 1
ATOM 18158 C CA . GLU B 1 1191 ? 83.057 35.722 -44.712 1.00 114.37 1191 GLU B CA 1
ATOM 18159 C C . GLU B 1 1191 ? 84.268 36.482 -44.224 1.00 111.48 1191 GLU B C 1
ATOM 18160 O O . GLU B 1 1191 ? 84.280 37.710 -44.298 1.00 109.79 1191 GLU B O 1
ATOM 18166 N N . ALA B 1 1192 ? 85.276 35.777 -43.720 1.00 109.39 1192 ALA B N 1
ATOM 18167 C CA . ALA B 1 1192 ? 86.483 36.419 -43.211 1.00 110.64 1192 ALA B CA 1
ATOM 18168 C C . ALA B 1 1192 ? 87.180 37.432 -44.113 1.00 110.38 1192 ALA B C 1
ATOM 18169 O O . ALA B 1 1192 ? 87.343 37.203 -45.311 1.00 105.20 1192 ALA B O 1
ATOM 18171 N N . ASP B 1 1193 ? 87.591 38.553 -43.528 1.00 116.18 1193 ASP B N 1
ATOM 18172 C CA . ASP B 1 1193 ? 88.269 39.603 -44.280 1.00 121.07 1193 ASP B CA 1
ATOM 18173 C C . ASP B 1 1193 ? 89.654 39.166 -44.743 1.00 120.00 1193 ASP B C 1
ATOM 18174 O O . ASP B 1 1193 ? 90.502 38.793 -43.933 1.00 115.91 1193 ASP B O 1
ATOM 18179 N N . ARG B 1 1194 ? 89.875 39.211 -46.053 1.00 119.72 1194 ARG B N 1
ATOM 18180 C CA . ARG B 1 1194 ? 91.155 38.819 -46.630 1.00 118.20 1194 ARG B CA 1
ATOM 18181 C C . ARG B 1 1194 ? 91.813 39.988 -47.355 1.00 117.94 1194 ARG B C 1
ATOM 18182 O O . ARG B 1 1194 ? 92.352 39.828 -48.450 1.00 108.30 1194 ARG B O 1
ATOM 18190 N N . SER B 1 1195 ? 91.764 41.164 -46.737 1.00 126.39 1195 SER B N 1
ATOM 18191 C CA . SER B 1 1195 ? 92.356 42.362 -47.320 1.00 135.58 1195 SER B CA 1
ATOM 18192 C C . SER B 1 1195 ? 93.093 43.175 -46.261 1.00 142.86 1195 SER B C 1
ATOM 18193 O O . SER B 1 1195 ? 93.762 44.159 -46.575 1.00 149.77 1195 SER B O 1
ATOM 18196 N N . LYS B 1 1196 ? 92.964 42.756 -45.007 1.00 144.40 1196 LYS B N 1
ATOM 18197 C CA . LYS B 1 1196 ? 93.616 43.440 -43.898 1.00 142.33 1196 LYS B CA 1
ATOM 18198 C C . LYS B 1 1196 ? 94.969 42.811 -43.585 1.00 140.69 1196 LYS B C 1
ATOM 18199 O O . LYS B 1 1196 ? 96.000 43.484 -43.614 1.00 139.92 1196 LYS B O 1
ATOM 18201 N N . GLY B 1 1197 ? 94.958 41.516 -43.286 1.00 141.30 1197 GLY B N 1
ATOM 18202 C CA . GLY B 1 1197 ? 96.177 40.796 -42.969 1.00 147.91 1197 GLY B CA 1
ATOM 18203 C C . GLY B 1 1197 ? 95.991 39.822 -41.822 1.00 155.83 1197 GLY B C 1
ATOM 18204 O O . GLY B 1 1197 ? 95.055 39.956 -41.034 1.00 165.48 1197 GLY B O 1
ATOM 18205 N N . PRO B 1 1198 ? 96.887 38.829 -41.722 1.00 159.66 1198 PRO B N 1
ATOM 18206 C CA . PRO B 1 1198 ? 96.828 37.817 -40.662 1.00 155.18 1198 PRO B CA 1
ATOM 18207 C C . PRO B 1 1198 ? 97.210 38.400 -39.306 1.00 147.83 1198 PRO B C 1
ATOM 18208 O O . PRO B 1 1198 ? 96.396 38.399 -38.383 1.00 140.62 1198 PRO B O 1
ATOM 18212 N N . LYS B 1 1199 ? 98.440 38.891 -39.194 1.00 144.26 1199 LYS B N 1
ATOM 18213 C CA . LYS B 1 1199 ? 98.911 39.465 -37.976 1.00 142.15 1199 LYS B CA 1
ATOM 18214 C C . LYS B 1 1199 ? 98.361 40.854 -37.821 1.00 143.85 1199 LYS B C 1
ATOM 18215 O O . LYS B 1 1199 ? 98.508 41.448 -36.776 1.00 151.87 1199 LYS B O 1
ATOM 18217 N N . PHE B 1 1200 ? 97.757 41.385 -38.867 1.00 142.68 1200 PHE B N 1
ATOM 18218 C CA . PHE B 1 1200 ? 97.227 42.715 -38.719 1.00 141.74 1200 PHE B CA 1
ATOM 18219 C C . PHE B 1 1200 ? 96.168 42.827 -37.670 1.00 142.60 1200 PHE B C 1
ATOM 18220 O O . PHE B 1 1200 ? 96.196 43.734 -36.860 1.00 152.74 1200 PHE B O 1
ATOM 18228 N N . TYR B 1 1201 ? 95.234 41.896 -37.667 1.00 132.98 1201 TYR B N 1
ATOM 18229 C CA . TYR B 1 1201 ? 94.210 41.955 -36.647 1.00 129.00 1201 TYR B CA 1
ATOM 18230 C C . TYR B 1 1201 ? 94.676 41.645 -35.208 1.00 126.56 1201 TYR B C 1
ATOM 18231 O O . TYR B 1 1201 ? 94.186 42.211 -34.246 1.00 128.89 1201 TYR B O 1
ATOM 18240 N N . ALA B 1 1202 ? 95.641 40.753 -35.072 1.00 120.07 1202 ALA B N 1
ATOM 18241 C CA . ALA B 1 1202 ? 96.141 40.408 -33.753 1.00 111.70 1202 ALA B CA 1
ATOM 18242 C C . ALA B 1 1202 ? 96.745 41.654 -33.175 1.00 106.93 1202 ALA B C 1
ATOM 18243 O O . ALA B 1 1202 ? 96.521 41.990 -32.031 1.00 102.40 1202 ALA B O 1
ATOM 18245 N N . ARG B 1 1203 ? 97.591 42.277 -33.965 1.00 105.88 1203 ARG B N 1
ATOM 18246 C CA . ARG B 1 1203 ? 98.300 43.457 -33.550 1.00 106.61 1203 ARG B CA 1
ATOM 18247 C C . ARG B 1 1203 ? 97.347 44.571 -33.24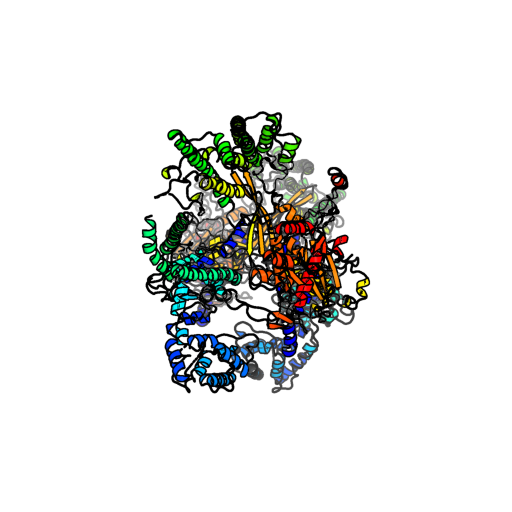3 1.00 104.37 1203 ARG B C 1
ATOM 18248 O O . ARG B 1 1203 ? 97.600 45.378 -32.376 1.00 103.15 1203 ARG B O 1
ATOM 18256 N N . ARG B 1 1204 ? 96.281 44.669 -34.007 1.00 102.91 1204 ARG B N 1
ATOM 18257 C CA . ARG B 1 1204 ? 95.329 45.732 -33.773 1.00 102.86 1204 ARG B CA 1
ATOM 18258 C C . ARG B 1 1204 ? 94.328 45.405 -32.700 1.00 96.96 1204 ARG B C 1
ATOM 18259 O O . ARG B 1 1204 ? 93.554 46.268 -32.319 1.00 94.81 1204 ARG B O 1
ATOM 18267 N N . LYS B 1 1205 ? 94.391 44.171 -32.219 1.00 91.02 1205 LYS B N 1
ATOM 18268 C CA . LYS B 1 1205 ? 93.487 43.700 -31.197 1.00 88.88 1205 LYS B CA 1
ATOM 18269 C C . LYS B 1 1205 ? 92.024 43.799 -31.569 1.00 89.09 1205 LYS B C 1
ATOM 18270 O O . LYS B 1 1205 ? 91.234 44.313 -30.799 1.00 83.75 1205 LYS B O 1
ATOM 18276 N N . GLU B 1 1206 ? 91.678 43.301 -32.754 1.00 89.81 1206 GLU B N 1
ATOM 18277 C CA . GLU B 1 1206 ? 90.303 43.347 -33.225 1.00 89.59 1206 GLU B CA 1
ATOM 18278 C C . GLU B 1 1206 ? 89.522 42.112 -33.667 1.00 87.71 1206 GLU B C 1
ATOM 18279 O O . GLU B 1 1206 ? 88.320 42.190 -33.834 1.00 89.11 1206 GLU B O 1
ATOM 18285 N N . ARG B 1 1207 ? 90.207 40.991 -33.795 1.00 84.16 1207 ARG B N 1
ATOM 18286 C CA . ARG B 1 1207 ? 89.624 39.727 -34.226 1.00 84.45 1207 ARG B CA 1
ATOM 18287 C C . ARG B 1 1207 ? 88.954 39.474 -35.584 1.00 87.67 1207 ARG B C 1
ATOM 18288 O O . ARG B 1 1207 ? 87.895 38.882 -35.630 1.00 87.02 1207 ARG B O 1
ATOM 18296 N N . THR B 1 1208 ? 89.545 39.931 -36.690 1.00 90.65 1208 THR B N 1
ATOM 18297 C CA . THR B 1 1208 ? 89.057 39.601 -38.045 1.00 86.74 1208 THR B CA 1
ATOM 18298 C C . THR B 1 1208 ? 87.586 39.761 -38.442 1.00 84.93 1208 THR B C 1
ATOM 18299 O O . THR B 1 1208 ? 86.925 38.771 -38.678 1.00 80.95 1208 THR B O 1
ATOM 18303 N N . PRO B 1 1209 ? 87.102 40.983 -38.612 1.00 85.93 1209 PRO B N 1
ATOM 18304 C CA . PRO B 1 1209 ? 85.698 41.191 -38.954 1.00 87.60 1209 PRO B CA 1
ATOM 18305 C C . PRO B 1 1209 ? 85.369 40.626 -40.310 1.00 89.57 1209 PRO B C 1
ATOM 18306 O O . PRO B 1 1209 ? 86.264 40.527 -41.107 1.00 88.50 1209 PRO B O 1
ATOM 18310 N N . LEU B 1 1210 ? 84.125 40.219 -40.532 1.00 95.38 1210 LEU B N 1
ATOM 18311 C CA . LEU B 1 1210 ? 83.743 39.615 -41.804 1.00 100.60 1210 LEU B CA 1
ATOM 18312 C C . LEU B 1 1210 ? 83.379 40.611 -42.887 1.00 104.84 1210 LEU B C 1
ATOM 18313 O O . LEU B 1 1210 ? 82.253 40.646 -43.361 1.00 106.41 1210 LEU B O 1
ATOM 18318 N N . THR B 1 1211 ? 84.324 41.482 -43.197 1.00 106.93 1211 THR B N 1
ATOM 18319 C CA . THR B 1 1211 ? 84.154 42.482 -44.238 1.00 107.07 1211 THR B CA 1
ATOM 18320 C C . THR B 1 1211 ? 84.078 41.902 -45.655 1.00 109.58 1211 THR B C 1
ATOM 18321 O O . THR B 1 1211 ? 83.250 42.313 -46.450 1.00 116.25 1211 THR B O 1
ATOM 18325 N N . LYS B 1 1212 ? 84.934 40.939 -45.960 1.00 107.79 1212 LYS B N 1
ATOM 18326 C CA . LYS B 1 1212 ? 84.984 40.367 -47.298 1.00 106.43 1212 LYS B CA 1
ATOM 18327 C C . LYS B 1 1212 ? 83.978 39.288 -47.583 1.00 105.63 1212 LYS B C 1
ATOM 18328 O O . LYS B 1 1212 ? 83.959 38.258 -46.926 1.00 98.84 1212 LYS B O 1
ATOM 18334 N N . PRO B 1 1213 ? 83.111 39.527 -48.579 1.00 109.46 1213 PRO B N 1
ATOM 18335 C CA . PRO B 1 1213 ? 82.069 38.575 -48.979 1.00 109.11 1213 PRO B CA 1
ATOM 18336 C C . PRO B 1 1213 ? 82.572 37.180 -49.335 1.00 107.48 1213 PRO B C 1
ATOM 18337 O O . PRO B 1 1213 ? 83.772 36.989 -49.532 1.00 105.79 1213 PRO B O 1
ATOM 18341 N N . ILE B 1 1214 ? 81.658 36.219 -49.415 1.00 108.87 1214 ILE B N 1
ATOM 18342 C CA . ILE B 1 1214 ? 82.006 34.852 -49.773 1.00 116.92 1214 ILE B CA 1
ATOM 18343 C C . ILE B 1 1214 ? 81.181 34.219 -50.892 1.00 122.12 1214 ILE B C 1
ATOM 18344 O O . ILE B 1 1214 ? 80.069 33.741 -50.667 1.00 125.64 1214 ILE B O 1
ATOM 18349 N N . ALA B 1 1215 ? 81.727 34.242 -52.103 1.00 128.96 1215 ALA B N 1
ATOM 18350 C CA . ALA B 1 1215 ? 81.038 33.694 -53.266 1.00 131.65 1215 ALA B CA 1
ATOM 18351 C C . ALA B 1 1215 ? 81.775 32.526 -53.912 1.00 134.22 1215 ALA B C 1
ATOM 18352 O O . ALA B 1 1215 ? 83.004 32.457 -53.874 1.00 138.89 1215 ALA B O 1
ATOM 18354 N N . LYS B 1 1216 ? 81.017 31.609 -54.505 1.00 129.19 1216 LYS B N 1
ATOM 18355 C CA . LYS B 1 1216 ? 81.597 30.443 -55.159 1.00 125.52 1216 LYS B CA 1
ATOM 18356 C C . LYS B 1 1216 ? 80.768 30.021 -56.368 1.00 118.93 1216 LYS B C 1
ATOM 18357 O O . LYS B 1 1216 ? 81.269 29.352 -57.272 1.00 121.34 1216 LYS B O 1
ATOM 18359 N N . GLY B 1 1217 ? 79.499 30.415 -56.376 1.00 111.18 1217 GLY B N 1
ATOM 18360 C CA . GLY B 1 1217 ? 78.604 30.080 -57.466 1.00 111.23 1217 GLY B CA 1
ATOM 18361 C C . GLY B 1 1217 ? 77.687 28.921 -57.131 1.00 112.23 1217 GLY B C 1
ATOM 18362 O O . GLY B 1 1217 ? 76.537 28.881 -57.568 1.00 110.52 1217 GLY B O 1
ATOM 18363 N N . SER B 1 1218 ? 78.199 27.975 -56.350 1.00 115.60 1218 SER B N 1
ATOM 18364 C CA . SER B 1 1218 ? 77.421 26.807 -55.954 1.00 117.83 1218 SER B CA 1
ATOM 18365 C C . SER B 1 1218 ? 77.692 26.424 -54.503 1.00 122.18 1218 SER B C 1
ATOM 18366 O O . SER B 1 1218 ? 78.834 26.163 -54.124 1.00 124.44 1218 SER B O 1
ATOM 18369 N N . TYR B 1 1219 ? 76.635 26.393 -53.698 1.00 125.40 1219 TYR B N 1
ATOM 18370 C CA . TYR B 1 1219 ? 76.754 26.041 -52.288 1.00 124.04 1219 TYR B CA 1
ATOM 18371 C C . TYR B 1 1219 ? 75.620 25.114 -51.862 1.00 125.60 1219 TYR B C 1
ATOM 18372 O O . TYR B 1 1219 ? 74.445 25.459 -51.982 1.00 128.50 1219 TYR B O 1
ATOM 18381 N N . SER B 1 1220 ? 75.981 23.936 -51.363 1.00 123.05 1220 SER B N 1
ATOM 18382 C CA . SER B 1 1220 ? 74.992 22.955 -50.922 1.00 120.37 1220 SER B CA 1
ATOM 18383 C C . SER B 1 1220 ? 74.191 23.607 -49.813 1.00 124.09 1220 SER B C 1
ATOM 18384 O O . SER B 1 1220 ? 74.717 24.432 -49.094 1.00 134.98 1220 SER B O 1
ATOM 18387 N N . LEU B 1 1221 ? 72.968 23.151 -49.587 1.00 121.53 1221 LEU B N 1
ATOM 18388 C CA . LEU B 1 1221 ? 72.093 23.809 -48.624 1.00 119.85 1221 LEU B CA 1
ATOM 18389 C C . LEU B 1 1221 ? 72.633 23.893 -47.221 1.00 123.45 1221 LEU B C 1
ATOM 18390 O O . LEU B 1 1221 ? 72.454 24.897 -46.543 1.00 123.23 1221 LEU B O 1
ATOM 18395 N N . GLU B 1 1222 ? 73.238 22.818 -46.748 1.00 125.59 1222 GLU B N 1
ATOM 18396 C CA . GLU B 1 1222 ? 73.688 22.784 -45.369 1.00 126.00 1222 GLU B CA 1
ATOM 18397 C C . GLU B 1 1222 ? 74.636 23.926 -45.188 1.00 129.43 1222 GLU B C 1
ATOM 18398 O O . GLU B 1 1222 ? 74.630 24.582 -44.155 1.00 129.59 1222 GLU B O 1
ATOM 18404 N N . GLU B 1 1223 ? 75.421 24.163 -46.227 1.00 131.16 1223 GLU B N 1
ATOM 18405 C CA . GLU B 1 1223 ? 76.428 25.187 -46.190 1.00 134.84 1223 GLU B CA 1
ATOM 18406 C C . GLU B 1 1223 ? 75.745 26.508 -45.943 1.00 139.35 1223 GLU B C 1
ATOM 18407 O O . GLU B 1 1223 ? 76.304 27.394 -45.310 1.00 145.50 1223 GLU B O 1
ATOM 18413 N N . ILE B 1 1224 ? 74.514 26.602 -46.403 1.00 136.22 1224 ILE B N 1
ATOM 18414 C CA . ILE B 1 1224 ? 73.744 27.793 -46.171 1.00 128.90 1224 ILE B CA 1
ATOM 18415 C C . ILE B 1 1224 ? 73.465 27.972 -44.686 1.00 124.58 1224 ILE B C 1
ATOM 18416 O O . ILE B 1 1224 ? 73.541 29.079 -44.161 1.00 128.58 1224 ILE B O 1
ATOM 18421 N N . GLU B 1 1225 ? 73.168 26.887 -43.985 1.00 112.97 1225 GLU B N 1
ATOM 18422 C CA . GLU B 1 1225 ? 72.849 27.038 -42.580 1.00 103.31 1225 GLU B CA 1
ATOM 18423 C C . GLU B 1 1225 ? 73.994 27.602 -41.797 1.00 98.27 1225 GLU B C 1
ATOM 18424 O O . GLU B 1 1225 ? 73.848 28.597 -41.114 1.00 92.23 1225 GLU B O 1
ATOM 18430 N N . ARG B 1 1226 ? 75.132 26.933 -41.891 1.00 95.68 1226 ARG B N 1
ATOM 18431 C CA . ARG B 1 1226 ? 76.293 27.306 -41.111 1.00 96.12 1226 ARG B CA 1
ATOM 18432 C C . ARG B 1 1226 ? 76.704 28.692 -41.437 1.00 95.70 1226 ARG B C 1
ATOM 18433 O O . ARG B 1 1226 ? 77.065 29.473 -40.573 1.00 95.66 1226 ARG B O 1
ATOM 18441 N N . ARG B 1 1227 ? 76.743 28.951 -42.720 1.00 95.11 1227 ARG B N 1
ATOM 18442 C CA . ARG B 1 1227 ? 77.102 30.257 -43.184 1.00 95.07 1227 ARG B CA 1
ATOM 18443 C C . ARG B 1 1227 ? 76.174 31.312 -42.635 1.00 91.41 1227 ARG B C 1
ATOM 18444 O O . ARG B 1 1227 ? 76.584 32.413 -42.334 1.00 89.40 1227 ARG B O 1
ATOM 18452 N N . VAL B 1 1228 ? 74.926 30.922 -42.531 1.00 89.08 1228 VAL B N 1
ATOM 18453 C CA . VAL B 1 1228 ? 73.908 31.769 -41.980 1.00 91.39 1228 VAL B CA 1
ATOM 18454 C C . VAL B 1 1228 ? 73.956 31.949 -40.462 1.00 94.18 1228 VAL B C 1
ATOM 18455 O O . VAL B 1 1228 ? 73.574 32.968 -39.912 1.00 97.24 1228 VAL B O 1
ATOM 18459 N N . ARG B 1 1229 ? 74.390 30.877 -39.812 1.00 91.66 1229 ARG B N 1
ATOM 18460 C CA . ARG B 1 1229 ? 74.571 30.844 -38.372 1.00 85.85 1229 ARG B CA 1
ATOM 18461 C C . ARG B 1 1229 ? 75.693 31.775 -38.063 1.00 81.74 1229 ARG B C 1
ATOM 18462 O O . ARG B 1 1229 ? 75.620 32.564 -37.161 1.00 80.42 1229 ARG B O 1
ATOM 18470 N N . THR B 1 1230 ? 76.743 31.658 -38.834 1.00 80.38 1230 THR B N 1
ATOM 18471 C CA . THR B 1 1230 ? 77.921 32.427 -38.583 1.00 82.13 1230 THR B CA 1
ATOM 18472 C C . THR B 1 1230 ? 77.658 33.903 -38.603 1.00 83.33 1230 THR B C 1
ATOM 18473 O O . THR B 1 1230 ? 78.211 34.651 -37.833 1.00 83.14 1230 THR B O 1
ATOM 18477 N N . ASN B 1 1231 ? 76.905 34.319 -39.586 1.00 86.17 1231 ASN B N 1
ATOM 18478 C CA . ASN B 1 1231 ? 76.591 35.702 -39.800 1.00 88.29 1231 ASN B CA 1
ATOM 18479 C C . ASN B 1 1231 ? 75.744 36.493 -38.832 1.00 84.63 1231 ASN B C 1
ATOM 18480 O O . ASN B 1 1231 ? 76.035 37.642 -38.601 1.00 88.30 1231 ASN B O 1
ATOM 18485 N N . LEU B 1 1232 ? 74.710 35.870 -38.276 1.00 79.13 1232 LEU B N 1
ATOM 18486 C CA . LEU B 1 1232 ? 73.846 36.543 -37.312 1.00 80.56 1232 LEU B CA 1
ATOM 18487 C C . LEU B 1 1232 ? 74.569 36.844 -36.004 1.00 85.53 1232 LEU B C 1
ATOM 18488 O O . LEU B 1 1232 ? 74.947 37.986 -35.741 1.00 88.71 1232 LEU B O 1
ATOM 18493 N N . ARG B 1 1233 ? 74.772 35.810 -35.193 1.00 88.00 1233 ARG B N 1
ATOM 18494 C CA . ARG B 1 1233 ? 75.473 35.961 -33.924 1.00 89.12 1233 ARG B CA 1
ATOM 18495 C C . ARG B 1 1233 ? 76.948 36.238 -34.191 1.00 92.46 1233 ARG B C 1
ATOM 18496 O O . ARG B 1 1233 ? 77.653 35.400 -34.757 1.00 88.98 1233 ARG B O 1
ATOM 18504 N N . ARG B 1 1234 ? 77.411 37.414 -33.783 1.00 99.86 1234 ARG B N 1
ATOM 18505 C CA . ARG B 1 1234 ? 78.802 37.797 -33.991 1.00 104.45 1234 ARG B CA 1
ATOM 18506 C C . ARG B 1 1234 ? 79.496 38.190 -32.691 1.00 100.87 1234 ARG B C 1
ATOM 18507 O O . ARG B 1 1234 ? 78.855 38.335 -31.649 1.00 102.58 1234 ARG B O 1
ATOM 18515 N N . ALA B 1 1235 ? 80.812 38.358 -32.766 1.00 98.00 1235 ALA B N 1
ATOM 18516 C CA . ALA B 1 1235 ? 81.614 38.738 -31.611 1.00 95.71 1235 ALA B CA 1
ATOM 18517 C C . ALA B 1 1235 ? 81.945 40.218 -31.530 1.00 96.17 1235 ALA B C 1
ATOM 18518 O O . ALA B 1 1235 ? 81.455 41.008 -32.310 1.00 95.15 1235 ALA B O 1
ATOM 18520 N N . PRO B 1 1236 ? 82.849 40.503 -30.613 1.00 98.14 1236 PRO B N 1
ATOM 18521 C CA . PRO B 1 1236 ? 83.441 41.688 -30.040 1.00 101.34 1236 PRO B CA 1
ATOM 18522 C C . PRO B 1 1236 ? 84.157 42.549 -31.016 1.00 102.43 1236 PRO B C 1
ATOM 18523 O O . PRO B 1 1236 ? 84.729 42.145 -32.012 1.00 93.75 1236 PRO B O 1
ATOM 18527 N N . LYS B 1 1237 ? 83.971 43.815 -30.728 1.00 109.84 1237 LYS B N 1
ATOM 18528 C CA . LYS B 1 1237 ? 84.538 44.878 -31.472 1.00 114.96 1237 LYS B CA 1
ATOM 18529 C C . LYS B 1 1237 ? 85.962 44.754 -31.052 1.00 115.53 1237 LYS B C 1
ATOM 18530 O O . LYS B 1 1237 ? 86.873 44.731 -31.866 1.00 112.75 1237 LYS B O 1
ATOM 18536 N N . SER B 1 1238 ? 86.136 44.590 -29.755 1.00 115.31 1238 SER B N 1
ATOM 18537 C CA . SER B 1 1238 ? 87.438 44.490 -29.206 1.00 114.79 1238 SER B CA 1
ATOM 18538 C C . SER B 1 1238 ? 87.798 43.171 -28.681 1.00 107.24 1238 SER B C 1
ATOM 18539 O O . SER B 1 1238 ? 86.960 42.458 -28.186 1.00 99.51 1238 SER B O 1
ATOM 18542 N N . LYS B 1 1239 ? 89.022 42.770 -28.936 1.00 106.32 1239 LYS B N 1
ATOM 18543 C CA . LYS B 1 1239 ? 89.458 41.471 -28.519 1.00 107.40 1239 LYS B CA 1
ATOM 18544 C C . LYS B 1 1239 ? 89.438 41.581 -27.030 1.00 113.52 1239 LYS B C 1
ATOM 18545 O O . LYS B 1 1239 ? 89.114 40.616 -26.351 1.00 119.93 1239 LYS B O 1
ATOM 18551 N N . GLN B 1 1240 ? 89.807 42.755 -26.526 1.00 115.34 1240 GLN B N 1
ATOM 18552 C CA . GLN B 1 1240 ? 89.836 42.977 -25.091 1.00 114.04 1240 GLN B CA 1
ATOM 18553 C C . GLN B 1 1240 ? 88.488 43.391 -24.604 1.00 108.50 1240 GLN B C 1
ATOM 18554 O O . GLN B 1 1240 ? 88.271 44.494 -24.144 1.00 109.98 1240 GLN B O 1
ATOM 18560 N N . SER B 1 1241 ? 87.565 42.497 -24.790 1.00 101.68 1241 SER B N 1
ATOM 18561 C CA . SER B 1 1241 ? 86.246 42.730 -24.359 1.00 98.26 1241 SER B CA 1
ATOM 18562 C C . SER B 1 1241 ? 86.145 41.584 -23.419 1.00 101.18 1241 SER B C 1
ATOM 18563 O O . SER B 1 1241 ? 86.673 40.489 -23.651 1.00 97.03 1241 SER B O 1
ATOM 18566 N N . ARG B 1 1242 ? 85.427 41.812 -22.339 1.00 105.39 1242 ARG B N 1
ATOM 18567 C CA . ARG B 1 1242 ? 85.164 40.730 -21.425 1.00 106.14 1242 ARG B CA 1
ATOM 18568 C C . ARG B 1 1242 ? 84.112 39.730 -21.983 1.00 101.26 1242 ARG B C 1
ATOM 18569 O O . ARG B 1 1242 ? 84.049 38.571 -21.637 1.00 108.21 1242 ARG B O 1
ATOM 18577 N N . ASP B 1 1243 ? 83.344 40.233 -22.927 1.00 88.88 1243 ASP B N 1
ATOM 18578 C CA . ASP B 1 1243 ? 82.343 39.443 -23.599 1.00 78.89 1243 ASP B CA 1
ATOM 18579 C C . ASP B 1 1243 ? 83.110 38.454 -24.430 1.00 75.55 1243 ASP B C 1
ATOM 18580 O O . ASP B 1 1243 ? 84.042 38.809 -25.094 1.00 77.22 1243 ASP B O 1
ATOM 18585 N N . THR B 1 1244 ? 82.736 37.187 -24.369 1.00 73.71 1244 THR B N 1
ATOM 18586 C CA . THR B 1 1244 ? 83.360 36.174 -25.211 1.00 74.70 1244 THR B CA 1
ATOM 18587 C C . THR B 1 1244 ? 82.346 35.524 -26.136 1.00 73.50 1244 THR B C 1
ATOM 18588 O O . THR B 1 1244 ? 82.695 34.873 -27.103 1.00 69.63 1244 THR B O 1
ATOM 18592 N N . SER B 1 1245 ? 81.103 35.605 -25.723 1.00 74.66 1245 SER B N 1
ATOM 18593 C CA . SER B 1 1245 ? 79.999 35.091 -26.484 1.00 77.92 1245 SER B CA 1
ATOM 18594 C C . SER B 1 1245 ? 79.731 36.035 -27.621 1.00 79.01 1245 SER B C 1
ATOM 18595 O O . SER B 1 1245 ? 80.179 37.153 -27.614 1.00 85.60 1245 SER B O 1
ATOM 18598 N N . GLN B 1 1246 ? 78.908 35.637 -28.563 1.00 78.05 1246 GLN B N 1
ATOM 18599 C CA . GLN B 1 1246 ? 78.659 36.522 -29.658 1.00 76.01 1246 GLN B CA 1
ATOM 18600 C C . GLN B 1 1246 ? 77.532 37.478 -29.393 1.00 69.10 1246 GLN B C 1
ATOM 18601 O O . GLN B 1 1246 ? 76.378 37.153 -29.529 1.00 61.79 1246 GLN B O 1
ATOM 18607 N N . SER B 1 1247 ? 77.915 38.668 -28.942 1.00 68.16 1247 SER B N 1
ATOM 18608 C CA . SER B 1 1247 ? 76.972 39.711 -28.568 1.00 69.49 1247 SER B CA 1
ATOM 18609 C C . SER B 1 1247 ? 76.299 40.429 -29.728 1.00 71.59 1247 SER B C 1
ATOM 18610 O O . SER B 1 1247 ? 75.121 40.774 -29.633 1.00 72.44 1247 SER B O 1
ATOM 18613 N N . GLN B 1 1248 ? 77.019 40.664 -30.821 1.00 74.58 1248 GLN B N 1
ATOM 18614 C CA . GLN B 1 1248 ? 76.382 41.378 -31.907 1.00 78.22 1248 GLN B CA 1
ATOM 18615 C C . GLN B 1 1248 ? 75.728 40.529 -32.982 1.00 81.25 1248 GLN B C 1
ATOM 18616 O O . GLN B 1 1248 ? 76.296 39.555 -33.465 1.00 81.42 1248 GLN B O 1
ATOM 18622 N N . TYR B 1 1249 ? 74.517 40.923 -33.363 1.00 81.79 1249 TYR B N 1
ATOM 18623 C CA . TYR B 1 1249 ? 73.762 40.223 -34.395 1.00 80.38 1249 TYR B CA 1
ATOM 18624 C C . TYR B 1 1249 ? 73.362 41.141 -35.546 1.00 85.37 1249 TYR B C 1
ATOM 18625 O O . TYR B 1 1249 ? 72.729 42.175 -35.335 1.00 84.03 1249 TYR B O 1
ATOM 18634 N N . PHE B 1 1250 ? 73.705 40.753 -36.772 1.00 91.83 1250 PHE B N 1
ATOM 18635 C CA . PHE B 1 1250 ? 73.379 41.564 -37.947 1.00 97.75 1250 PHE B CA 1
ATOM 18636 C C . PHE B 1 1250 ? 72.187 41.026 -38.744 1.00 100.35 1250 PHE B C 1
ATOM 18637 O O . PHE B 1 1250 ? 71.695 39.929 -38.478 1.00 96.87 1250 PHE B O 1
ATOM 18645 N N . CYS B 1 1251 ? 71.730 41.808 -39.720 1.00 101.15 1251 CYS B N 1
ATOM 18646 C CA . CYS B 1 1251 ? 70.604 41.421 -40.562 1.00 97.14 1251 CYS B CA 1
ATOM 18647 C C . CYS B 1 1251 ? 71.201 40.972 -41.891 1.00 105.51 1251 CYS B C 1
ATOM 18648 O O . CYS B 1 1251 ? 72.151 41.574 -42.390 1.00 106.18 1251 CYS B O 1
ATOM 18651 N N . VAL B 1 1252 ? 70.638 39.910 -42.458 1.00 114.69 1252 VAL B N 1
ATOM 18652 C CA . VAL B 1 1252 ? 71.115 39.377 -43.729 1.00 114.46 1252 VAL B CA 1
ATOM 18653 C C . VAL B 1 1252 ? 70.563 40.172 -44.907 1.00 114.23 1252 VAL B C 1
ATOM 18654 O O . VAL B 1 1252 ? 71.253 40.385 -45.903 1.00 114.19 1252 VAL B O 1
ATOM 18658 N N . TYR B 1 1253 ? 69.313 40.608 -44.786 1.00 110.30 1253 TYR B N 1
ATOM 18659 C CA . TYR B 1 1253 ? 68.665 41.379 -45.840 1.00 106.52 1253 TYR B CA 1
ATOM 18660 C C . TYR B 1 1253 ? 69.418 42.676 -46.119 1.00 106.87 1253 TYR B C 1
ATOM 18661 O O . TYR B 1 1253 ? 69.864 43.357 -45.196 1.00 112.70 1253 TYR B O 1
ATOM 18670 N N . LYS B 1 1254 ? 69.556 43.012 -47.398 1.00 102.77 1254 LYS B N 1
ATOM 18671 C CA . LYS B 1 1254 ? 70.246 44.213 -47.794 1.00 103.86 1254 LYS B CA 1
ATOM 18672 C C . LYS B 1 1254 ? 69.600 45.437 -47.194 1.00 101.96 1254 LYS B C 1
ATOM 18673 O O . LYS B 1 1254 ? 70.246 46.442 -46.949 1.00 98.99 1254 LYS B O 1
ATOM 18675 N N . ASP B 1 1255 ? 68.300 45.353 -47.044 1.00 101.87 1255 ASP B N 1
ATOM 18676 C CA . ASP B 1 1255 ? 67.539 46.391 -46.407 1.00 106.25 1255 ASP B CA 1
ATOM 18677 C C . ASP B 1 1255 ? 67.537 46.760 -44.899 1.00 109.86 1255 ASP B C 1
ATOM 18678 O O . ASP B 1 1255 ? 67.593 47.946 -44.622 1.00 114.50 1255 ASP B O 1
ATOM 18683 N N . CYS B 1 1256 ? 67.353 45.785 -43.986 1.00 111.86 1256 CYS B N 1
ATOM 18684 C CA . CYS B 1 1256 ? 67.275 46.123 -42.542 1.00 112.56 1256 CYS B CA 1
ATOM 18685 C C . CYS B 1 1256 ? 68.602 46.805 -42.398 1.00 114.74 1256 CYS B C 1
ATOM 18686 O O . CYS B 1 1256 ? 69.603 46.332 -42.915 1.00 115.40 1256 CYS B O 1
ATOM 18689 N N . ALA B 1 1257 ? 68.644 47.930 -41.711 1.00 115.54 1257 ALA B N 1
ATOM 18690 C CA . ALA B 1 1257 ? 69.876 48.676 -41.523 1.00 115.56 1257 ALA B CA 1
ATOM 18691 C C . ALA B 1 1257 ? 70.918 47.921 -40.713 1.00 118.80 1257 ALA B C 1
ATOM 18692 O O . ALA B 1 1257 ? 72.085 48.224 -40.763 1.00 123.40 1257 ALA B O 1
ATOM 18694 N N . LEU B 1 1258 ? 70.438 46.910 -39.996 1.00 123.38 1258 LEU B N 1
ATOM 18695 C CA . LEU B 1 1258 ? 71.229 46.067 -39.092 1.00 124.69 1258 LEU B CA 1
ATOM 18696 C C . LEU B 1 1258 ? 72.460 45.449 -39.746 1.00 121.34 1258 LEU B C 1
ATOM 18697 O O . LEU B 1 1258 ? 73.570 45.397 -39.223 1.00 120.92 1258 LEU B O 1
ATOM 18702 N N . HIS B 1 1259 ? 72.130 44.886 -40.900 1.00 114.82 1259 HIS B N 1
ATOM 18703 C CA . HIS B 1 1259 ? 73.015 44.216 -41.826 1.00 108.93 1259 HIS B CA 1
ATOM 18704 C C . HIS B 1 1259 ? 74.455 44.642 -41.788 1.00 103.45 1259 HIS B C 1
ATOM 18705 O O . HIS B 1 1259 ? 75.362 43.889 -41.521 1.00 92.64 1259 HIS B O 1
ATOM 18712 N N . PHE B 1 1260 ? 74.605 45.923 -42.053 1.00 106.94 1260 PHE B N 1
ATOM 18713 C CA . PHE B 1 1260 ? 75.865 46.608 -41.990 1.00 111.77 1260 PHE B CA 1
ATOM 18714 C C . PHE B 1 1260 ? 76.464 47.152 -40.725 1.00 113.44 1260 PHE B C 1
ATOM 18715 O O . PHE B 1 1260 ? 77.609 46.910 -40.392 1.00 115.79 1260 PHE B O 1
ATOM 18723 N N . SER B 1 1261 ? 75.603 47.838 -39.991 1.00 114.78 1261 SER B N 1
ATOM 18724 C CA . SER B 1 1261 ? 75.965 48.406 -38.711 1.00 112.51 1261 SER B CA 1
ATOM 18725 C C . SER B 1 1261 ? 75.969 47.330 -37.665 1.00 107.65 1261 SER B C 1
ATOM 18726 O O . SER B 1 1261 ? 76.977 47.107 -37.036 1.00 107.96 1261 SER B O 1
ATOM 18729 N N . GLY B 1 1262 ? 74.847 46.665 -37.473 1.00 100.67 1262 GLY B N 1
ATOM 18730 C CA . GLY B 1 1262 ? 74.779 45.627 -36.471 1.00 99.50 1262 GLY B CA 1
ATOM 18731 C C . GLY B 1 1262 ? 74.188 46.131 -35.171 1.00 101.52 1262 GLY B C 1
ATOM 18732 O O . GLY B 1 1262 ? 74.249 47.315 -34.883 1.00 102.79 1262 GLY B O 1
ATOM 18741 N N . GLN B 1 1264 ? 73.155 44.859 -30.792 1.00 94.83 1264 GLN B N 1
ATOM 18742 C CA . GLN B 1 1264 ? 73.374 43.951 -29.672 1.00 86.94 1264 GLN B CA 1
ATOM 18743 C C . GLN B 1 1264 ? 72.356 42.852 -29.707 1.00 79.50 1264 GLN B C 1
ATOM 18744 O O . GLN B 1 1264 ? 71.191 43.122 -29.857 1.00 80.24 1264 GLN B O 1
ATOM 18750 N N . ALA B 1 1265 ? 72.769 41.623 -29.475 1.00 69.96 1265 ALA B N 1
ATOM 18751 C CA . ALA B 1 1265 ? 71.830 40.539 -29.571 1.00 65.61 1265 ALA B CA 1
ATOM 18752 C C . ALA B 1 1265 ? 70.680 40.670 -28.618 1.00 63.70 1265 ALA B C 1
ATOM 18753 O O . ALA B 1 1265 ? 69.566 40.384 -28.975 1.00 61.16 1265 ALA B O 1
ATOM 18755 N N . ASP B 1 1266 ? 70.966 41.021 -27.379 1.00 64.24 1266 ASP B N 1
ATOM 18756 C CA . ASP B 1 1266 ? 69.933 41.081 -26.371 1.00 63.43 1266 ASP B CA 1
ATOM 18757 C C . ASP B 1 1266 ? 68.933 42.059 -26.801 1.00 65.24 1266 ASP B C 1
ATOM 18758 O O . ASP B 1 1266 ? 67.750 41.834 -26.665 1.00 62.31 1266 ASP B O 1
ATOM 18763 N N . GLU B 1 1267 ? 69.445 43.160 -27.320 1.00 69.78 1267 GLU B N 1
ATOM 18764 C CA . GLU B 1 1267 ? 68.639 44.280 -27.721 1.00 72.18 1267 GLU B CA 1
ATOM 18765 C C . GLU B 1 1267 ? 67.720 43.793 -28.768 1.00 70.85 1267 GLU B C 1
ATOM 18766 O O . GLU B 1 1267 ? 66.608 44.241 -28.856 1.00 70.52 1267 GLU B O 1
ATOM 18772 N N . ASN B 1 1268 ? 68.203 42.929 -29.634 1.00 69.78 1268 ASN B N 1
ATOM 18773 C CA . ASN B 1 1268 ? 67.326 42.406 -30.652 1.00 69.21 1268 ASN B CA 1
ATOM 18774 C C . ASN B 1 1268 ? 66.254 41.520 -30.090 1.00 65.32 1268 ASN B C 1
ATOM 18775 O O . ASN B 1 1268 ? 65.092 41.688 -30.372 1.00 64.09 1268 ASN B O 1
ATOM 18780 N N . ALA B 1 1269 ? 66.655 40.567 -29.278 1.00 62.04 1269 ALA B N 1
ATOM 18781 C CA . ALA B 1 1269 ? 65.733 39.608 -28.733 1.00 60.97 1269 ALA B CA 1
ATOM 18782 C C . ALA B 1 1269 ? 64.685 40.264 -27.896 1.00 59.85 1269 ALA B C 1
ATOM 18783 O O . ALA B 1 1269 ? 63.547 39.840 -27.875 1.00 55.53 1269 ALA B O 1
ATOM 18785 N N . ALA B 1 1270 ? 65.075 41.314 -27.204 1.00 60.84 1270 ALA B N 1
ATOM 18786 C CA . ALA B 1 1270 ? 64.164 41.966 -26.321 1.00 60.98 1270 ALA B CA 1
ATOM 18787 C C . ALA B 1 1270 ? 63.047 42.413 -27.174 1.00 62.85 1270 ALA B C 1
ATOM 18788 O O . ALA B 1 1270 ? 61.912 42.211 -26.851 1.00 61.31 1270 ALA B O 1
ATOM 18790 N N . ILE B 1 1271 ? 63.368 43.026 -28.293 1.00 69.11 1271 ILE B N 1
ATOM 18791 C CA . ILE B 1 1271 ? 62.345 43.547 -29.181 1.00 73.15 1271 ILE B CA 1
ATOM 18792 C C . ILE B 1 1271 ? 61.408 42.476 -29.680 1.00 73.40 1271 ILE B C 1
ATOM 18793 O O . ILE B 1 1271 ? 60.202 42.620 -29.610 1.00 71.59 1271 ILE B O 1
ATOM 18798 N N . ASN B 1 1272 ? 61.964 41.365 -30.112 1.00 73.14 1272 ASN B N 1
ATOM 18799 C CA . ASN B 1 1272 ? 61.143 40.299 -30.602 1.00 72.46 1272 ASN B CA 1
ATOM 18800 C C . ASN B 1 1272 ? 60.241 39.789 -29.535 1.00 70.25 1272 ASN B C 1
ATOM 18801 O O . ASN B 1 1272 ? 59.112 39.467 -29.797 1.00 69.26 1272 ASN B O 1
ATOM 18806 N N . ILE B 1 1273 ? 60.708 39.742 -28.312 1.00 70.77 1273 ILE B N 1
ATOM 18807 C CA . ILE B 1 1273 ? 59.825 39.265 -27.279 1.00 72.19 1273 ILE B CA 1
ATOM 18808 C C . ILE B 1 1273 ? 58.656 40.213 -27.195 1.00 73.29 1273 ILE B C 1
ATOM 18809 O O . ILE B 1 1273 ? 57.525 39.802 -27.114 1.00 73.77 1273 ILE B O 1
ATOM 18814 N N . GLY B 1 1274 ? 58.921 41.500 -27.237 1.00 75.37 1274 GLY B N 1
ATOM 18815 C CA . GLY B 1 1274 ? 57.849 42.457 -27.122 1.00 76.23 1274 GLY B CA 1
ATOM 18816 C C . GLY B 1 1274 ? 56.869 42.319 -28.233 1.00 76.24 1274 GLY B C 1
ATOM 18817 O O . GLY B 1 1274 ? 55.682 42.380 -28.030 1.00 78.03 1274 GLY B O 1
ATOM 18818 N N . ARG B 1 1275 ? 57.372 42.211 -29.439 1.00 77.05 1275 ARG B N 1
ATOM 18819 C CA . ARG B 1 1275 ? 56.475 42.099 -30.547 1.00 78.94 1275 ARG B CA 1
ATOM 18820 C C . ARG B 1 1275 ? 55.733 40.811 -30.389 1.00 76.21 1275 ARG B C 1
ATOM 18821 O O . ARG B 1 1275 ? 54.537 40.745 -30.565 1.00 75.35 1275 ARG B O 1
ATOM 18829 N N . ARG B 1 1276 ? 56.435 39.788 -29.969 1.00 73.06 1276 ARG B N 1
ATOM 18830 C CA . ARG B 1 1276 ? 55.801 38.518 -29.823 1.00 72.16 1276 ARG B CA 1
ATOM 18831 C C . ARG B 1 1276 ? 54.714 38.556 -28.800 1.00 69.08 1276 ARG B C 1
ATOM 18832 O O . ARG B 1 1276 ? 53.686 37.972 -28.985 1.00 72.44 1276 ARG B O 1
ATOM 18840 N N . PHE B 1 1277 ? 54.958 39.162 -27.665 1.00 65.70 1277 PHE B N 1
ATOM 18841 C CA . PHE B 1 1277 ? 53.932 39.205 -26.652 1.00 64.90 1277 PHE B CA 1
ATOM 18842 C C . PHE B 1 1277 ? 52.726 39.995 -27.041 1.00 66.55 1277 PHE B C 1
ATOM 18843 O O . PHE B 1 1277 ? 51.604 39.551 -26.896 1.00 65.52 1277 PHE B O 1
ATOM 18851 N N . LEU B 1 1278 ? 52.987 41.169 -27.585 1.00 70.37 1278 LEU B N 1
ATOM 18852 C CA . LEU B 1 1278 ? 51.969 42.143 -27.940 1.00 72.36 1278 LEU B CA 1
ATOM 18853 C C . LEU B 1 1278 ? 50.963 41.617 -28.934 1.00 75.93 1278 LEU B C 1
ATOM 18854 O O . LEU B 1 1278 ? 49.788 41.949 -28.909 1.00 71.67 1278 LEU B O 1
ATOM 18859 N N . THR B 1 1279 ? 51.429 40.777 -29.826 1.00 79.99 1279 THR B N 1
ATOM 18860 C CA . THR B 1 1279 ? 50.567 40.250 -30.826 1.00 80.54 1279 THR B CA 1
ATOM 18861 C C . THR B 1 1279 ? 49.477 39.514 -30.127 1.00 80.82 1279 THR B C 1
ATOM 18862 O O . THR B 1 1279 ? 48.319 39.696 -30.408 1.00 79.13 1279 THR B O 1
ATOM 18866 N N . ALA B 1 1280 ? 49.927 38.747 -29.153 1.00 83.02 1280 ALA B N 1
ATOM 18867 C CA . ALA B 1 1280 ? 49.143 37.809 -28.380 1.00 84.78 1280 ALA B CA 1
ATOM 18868 C C . ALA B 1 1280 ? 48.039 38.533 -27.692 1.00 85.75 1280 ALA B C 1
ATOM 18869 O O . ALA B 1 1280 ? 47.010 37.954 -27.415 1.00 82.43 1280 ALA B O 1
ATOM 18871 N N . LEU B 1 1281 ? 48.274 39.777 -27.342 1.00 87.82 1281 LEU B N 1
ATOM 18872 C CA . LEU B 1 1281 ? 47.239 40.499 -26.668 1.00 92.14 1281 LEU B CA 1
ATOM 18873 C C . LEU B 1 1281 ? 46.244 41.023 -27.637 1.00 97.83 1281 LEU B C 1
ATOM 18874 O O . LEU B 1 1281 ? 46.239 42.195 -27.972 1.00 96.90 1281 LEU B O 1
ATOM 18879 N N . ARG B 1 1282 ? 45.556 40.046 -28.220 1.00 104.22 1282 ARG B N 1
ATOM 18880 C CA . ARG B 1 1282 ? 44.559 40.227 -29.268 1.00 101.18 1282 ARG B CA 1
ATOM 18881 C C . ARG B 1 1282 ? 43.312 40.818 -28.711 1.00 99.50 1282 ARG B C 1
ATOM 18882 O O . ARG B 1 1282 ? 42.216 40.375 -29.024 1.00 100.48 1282 ARG B O 1
ATOM 18890 N N . LYS B 1 1283 ? 43.481 41.883 -27.951 1.00 94.75 1283 LYS B N 1
ATOM 18891 C CA . LYS B 1 1283 ? 42.336 42.533 -27.402 1.00 93.87 1283 LYS B CA 1
ATOM 18892 C C . LYS B 1 1283 ? 42.713 43.835 -26.789 1.00 89.95 1283 LYS B C 1
ATOM 18893 O O . LYS B 1 1283 ? 43.863 44.231 -26.813 1.00 82.83 1283 LYS B O 1
ATOM 18895 N N . ASN B 1 1284 ? 41.691 44.475 -26.241 1.00 88.47 1284 ASN B N 1
ATOM 18896 C CA . ASN B 1 1284 ? 41.775 45.752 -25.586 1.00 87.15 1284 ASN B CA 1
ATOM 18897 C C . ASN B 1 1284 ? 40.469 45.990 -24.838 1.00 83.78 1284 ASN B C 1
ATOM 18898 O O . ASN B 1 1284 ? 39.505 45.241 -24.983 1.00 76.40 1284 ASN B O 1
#

Organism: NCBI:txid2565572

Foldseek 3Di:
DQDFDDDPRLLVLLLQVLCQFPQNVVQVVCCVVVVDHDLVVHFWDWDWDWFFWFFDPVDPDDDVVVVLVQLCLDFFLDQQHPVVLLLLQLQLFKWFALWLLLALCVQVVPLFPQPVQVVVCCVLQVHWAQDGLSSVLCVLQPADDDCLFDLDLVSLLVVVCVNTVNDPCPVDPGPVNVLSSVLSVVVSPPAPTSVRSNVPVLVSQQSSCCVVVRDDDDRSSSCVVSVVLALADPIQRMAGDPPADHDFPADSFPSLSLLRQLLVCVVVVDPDDSLVSVLCIRLNDQVSRVLCCFPPVLVVLQPADCPDVHVCSNRVHDPPPPRSVSSVRSNSSSVSNPFADQFADALTDTDTPSQFSRVSSVQVSVLSNVLLVQLVVVLCVLVVVCLVVVQVVLSVLLNCLSCSSSSNDPPDRDDPVSQVSNVVSLVSLCLVQVVVVVCPVVVPRSHGGDDRDGGGDGWDDVVVVLVLLVVLLVQLVVVLVVLVVLLLVVCVVVVQFAQLLVLLLVVQVVQDPDCPDPRDVSFVLSQLVVCQQLVPLLAPAPDPVSVLVLVLCVVQQQADPVVSCCVRPVNDATQHARPVHPCPPPHGDGDPPRDDTSSRVCVSVVVSLVVVVVVCVVDFCLDSSVSSNVSVVLVSLSSLQRGQFWDDLVSNPPPGDPSSDPDDDPLPSDSVPDGHGSSSSVVSCVSVVSSVLSSVLLNFFKAKIKRDDFGPPQFKKWKAAPQPDWADDDPVVCVDPLVCVVVLVLWDADPVRTTGQQSSQVSLVPPDDDSLSCLVVSLVGHIFIWAFDRRDHQHADDQRTWMAGFQQDTHRHGGHPSGIITTHDDDVVVVLVSCQHNPRLQKHKDTKKMKMWMKTWDDDPSGIDIDTDDIIIMMIIMMMGSSSDHDDDDAAFKAWFKFDDLQWIKIWIAGNPPLDPPDRHTPDIDTDGLRVSLVLLVVVVVPDDADDDHHHSPDSDDCSLVVLVVSLVVRLSVVSRVVVRSHFYEYEDDDSPSSVVSVNQNCLQWDDDDDVVSVVNNCVSSRNRAKNWDPFFKFWDWDADPPPHTDDTDIDTDITSSYYYDHLDPLLQAFLQLRDGPCVCVPVVVVPFAADPQGWDDDDSAIFFFFDQDCPPHDVPCVVVQQQRDTPGGDPPGGDDSCVVVVRVVCGFLQCDGGNPDSDPGSQKGADRHPPGPCNVPIGSNRGSSNSSSVVRSNGRSTD/DDFDDDPVLQVVQLQVLCQFPQLVVQVVVCVVVVDHDPPPGFWDWDKDWFFWFADPPDDDDDVVVVLVQLCQLFFQFFQHDNVLLLLQLLQFKWFAQWLLLALCVQVVPLWPFPVQVVVCCVLFVHWAQDGLSRVLCVLLPDDDDPLFDLDLVSQLVVVCVNTVNDPPPPCPGDVNVVSSVLSVVVSVPDVGSVVSNVVVLVSLQSSCVVVVRHDHDRSSSCVVSVVVALADPIQRMAGDPPFDHDFDADSQPLLSLLRQLLVCVVVVDPDDSLVSVLCTRCNDLNSRVLCCFVPVLVVLAVAPVHVCRRRVNDPDVPRCRSSVRSSVRSVSNDFQAQFADALTDTDTPSQQSRVSSVQSSVLSCVQLVQLVVVLVVLCVVLVVVLVVLSVVLNVDSVSSSSVHYHPVSLVSNQVVLLSLCVVVLVVVVPPCSHRGDDRDGGGDTWDDPVVLQVLLVVLLVQLVVVLVVLVVLVVVVQPVVVFFDDLLCCLQVVQCVVDDDDPVCSPVSWQLSVLVVVQLLLVLQAADDDPVSVLSLVLCPVLQFADPVVSCCVRVVVDFGSHADDPPPVPDDHGDTDPPSPDTSVRVVVVVVVSLVVVVVVCVPDFCQDSSVSSNVSVVLVVLSSLQRGRDDDDLVSRPLDHDCSSDPDDDSLDDDSPRSSVSVVSCCSVVSSVLSSLLLNFFKAKIKRWGFTPPQFKKWKAAPQVDFADDDPCQCPDPLSCVPVQPLWDADPVRTTGQQSSQVSLQPRVPDNLSCLVVSLPGGIFIWAFARRDYQSFDDQRTWMAGWQLDIHGGGGHPSGITTTDDDDVVVNLVSCQNNPSVFKHKDGKWMKMWMWGWDADPSGTDIDTDDIIIMMMIMMMGSSSDHDPDDAAFWEWFWFDDQFWIKIFIFGNVQLDLVSQDTPDIDTDGLRVSLCLLPPPVDDDDLDDDHHHSPDSDDCSLVVLVVSLVVNLSVVSRVVVNRHFYEYADDNVSSVVSVNQNCLLWDDDPDPVSVVNNCVSSRNRAKNFDPWFKFWDWQQDDPRDTRDTDIGGDITSVYDYDHLDCLLQALLQVGGGPCPQVVVVVVVWFADPQGWDDDDSAIFFQFAFDDPQDDCRCVVVQAPTDRPHGDGDGTDDSVSVVVSSVDAAQADDRGNPDSDPGRQWGADRGPPRPCNPPIGSSRSSSSSSSSRRSNRRPTD

Nearest PDB structures (foldseek):
  7vyx-assembly2_B  TM=1.001E+00  e=0.000E+00  Parasutterella muris
  7vyx-assembly1_A  TM=9.980E-01  e=0.000E+00  Parasutterella muris
  7v94-assembly1_A  TM=7.624E-01  e=3.283E-48  uncultured archaeon
  7v93-assembly1_A  TM=7.686E-01  e=3.273E-42  uncultured archaeon
  8xyc-assembly1_A  TM=3.971E-01  e=2.983E-08  Verrucomicrobiota

Sequence (2382 aa):
HLHLISAKASRKYRRTIACLSDTAKKDLERRKQSGAADPAQELSCLKTIKFKLEVPEGSKLPSFDRISQIYNALETIEKGSLSYLLFALILSGFRIFPNSSAAKTFASSSCYKNDQFASQIKEIFGEVKNFIPSELESILKKGRRKNNKDWTEENIKRVLNSEFGRKNSEGSSALFDSFLSKFSQELFRKFDSWNEVNKKYLEAAELLDSLASYGPFDSVCKIGDSDSRNSLPDKSTIAFTNNAEITVDIESSVPYAIAALLREYRQSKSKAAPVAYVQSHLTTTNGNGLSWFFKFGLDLIRKAPVSSGSKSLQELFSVPDDKLDGLKFIKEACEALPEASLLCGEKGELLGYQDFRTSFAGHIDSWVANYVNRLFELIELVNQSHSLELFEGLVKNVRQTLKKLAGIDISSSPNEQDIKEFYAFSDVLNRLGSIRNQIENAVKKLKKLPKLNGLGGGVPKQQELLDKALESVKQIRHYQRIDFERVIQWAVNEHCLETVPKFLVDAEKKKINKESSTDFAAKENAVRFLLEGIGAAARGKTDSVSKAAYNWFVVNNFLAKKDLNRYFINCQGCIYKPPYSKRRSLAFALRSDNKDTIEVVWEKFETFYKEISKEIEKFNIFSQEFQTFLHLENLRKLLLRRIQKPIPAEIAFFSLPQEYYDSLPPNVAFLNQEITPSEYITQFNLYSSFLNGNLILLRRSRSYLRAKFSWVGNSKLIYAAKEARLWKIPNAYWKSDEWKILDSNVLVFDKAGNVLPAPTLKKVCEREGDLRLFYPLLRQLPHDWCYRNPFVKSVGREKNVIEVNKEGEPKVASALPGSLFRLIGPAPFKSLLDDCFFNPLDKDLRECLIVDQEISQKVEAQKVEASLESCTYSIAVPIRYHLEEPKVSNQFENVLAIAQGEAGLAYAVFSLKSIGEAETKPIAVGTIRIPSIRRLIHSVSTYRKKKQRLQNFKQNYDSTAFIRENVTGDVCAKIVGLKEFNAFPVLEYDVSRQLSAVYKAVNSHFLYFKEPGRDALRKQLWYGGDSWTIDGIEIVTRERKEDGKEGVEKIVPLKVFPGRSVSARFTSKTCSCCGRNVFDWLFTEKKAFNVNSKGELTTADGVIQLFEADRSKGPKFYARRKERTPLTKPIAKGSYSLEEIERRVRTNLRRAPKSKQSRDTSQSQYFCVYKDCALHFSGQADENAAINIGRRFLTALRKNLHLISAKASRKYRRTIACLSDTAKKDLERRKQSGAADPAQELSCLKTIKFKLEVPEGSKLPSFDRISQIYNALETIEKGSLSYLLFALILSGFRIFPNSSAAKTFASSSCYKNDQFASQIKEIFGEVKNFIPSELESILKKGRRKNNKDWTEENIKRVLNSEFGRKNSEGSSALFDSFLSKFSQELFRKFDSWNEVNKKYLEAAELLDSLASYGPFDSVCKIGDSDSRNSLPDKSTIAFTNNAEITVDIESSVPYAIAALLREYRQSKSKAAPVAYVQSHLTTTNGNGLSWFFKFGLDLIRKAPGSKSLQELFSVPDDKLDGLKFIKEACEALPEASLLCGEKGELLGYQDFRTSFAGHIDSWVANYVNRLFELIELVNSHSLELFEGLVKNVRQTLKKLAGIDPNEQDIKEFYAFSDVLNRLGSIRNQIENLKKLPKLNGLGGGVPKQQELLDKALESVKQIRHYQRIDFERVIQWAVNEHCLETVPKFLVDAEKKKINKESSTDFAAKENAVRFLLEGIGAAARGKTDSVSKAAYNWFVVNNFLAKKDLNRYFINCQGCIYKPPYSKRRSLAFALRSDNKDTIEVVWEKFETFYKEISKEIEKFNIFSQEFQTFLHLENLRKLLLRRIQKPIPAEIAFFSLPQEYYDSLPPNVAFLTPSEYITQFNLYSSFLNGNLILLRRSRSYLRAKFSWVGNSKLIYAAKEARLWKIPNAYWKSDEWKILDSNVLVFDKAGNVLPAPTLKKVCEREGDLRLFYPLLRQLPHDWCYRNPFVKSVGREKNVIEVNKEGEPKVASALPGSLFRLIGPAPFKSLLDDCFFNPLDKDLRECLIVDQEISQKVEAQKVEASLESCTYSIAVPIRYHLEEPKVSNQFENVLAIAQGEAGLAYAVFSLKSIGEAETKPIAVGTIRIPSIRRLIHSVSTYRKKKQRLQNFKQNYDSTAFIRENVTGDVCAKIVGLKEFNAFPVLEYDSRQLSAVYKAVNSHFLYFKEPGRDALRKQLWYGGDSWTIDGIEIVTRERKEDGKEGVEKIVPLKVFPGRSVSARFTSKTCSCCGRNVFDWLFTEKKAFNVNSKGELTTADGVIQLFEADRSKGPKFYARRKERTPLTKPIAKGSYSLEEIERRVRTNLRRAPKSKQSRDTSQSQYFCVYKDCALHFSGQADENAAINIGRRFLTALRKN

B-factor: mean 73.49, std 38.7, range [8.64, 200.0]

Solvent-accessible surface area: 123123 Å² total

Secondary structure (DSSP, 8-state):
--PPP-THHHHHHHHHHHTTSHHHHHHHHHHHHH-SPPTTSS--EEEEEEEEEEPPSS--PPPHHHHHHHHHHHH--STTSHHHHHHHHHHTTEEE-SSHHHHHHHHT-TT--HHHHHHHHHHHH---TT-SHHHHHHHHHS---GGG----HHHHHHHHHHHTT----SS---TTHHHHHHHHHHHHHH-S-HHHHHHSHHHHHHHHH--TTTS----S---HHHHHH--PPTT--EEE-TTS----S--TT----HHHHHHHHHHTT--S-HHHHHHHTTT-TTTTTHHHHTTTHHHHHHHS-S----TTTTTT--SSSSS-HHHHHHHHHHHHSPPP-S-B-SS--B--TTTTHHHHHHHHHHHHHHHHHHHHHHHHHHH--THHHHHHHHHHHHHHHHHHHTT---S-PPPHHHHHHHHHHHHHHHHHHHHHHHHHTT----PPPPP------S---HHHHHHHHHHHHHHHHHHHHHHHHHHHHHHHHHT----TTHHHHHHHHHHS-S--TTTTHHHHHHHHHHHHHHHHHHSS--SHHHHHHHHHHHHTT-B-HHHHHHHHTS--S-S-PPSS-SS------B-SS----HHHHHHHHHHHHHHHHHHGGGS-SSSHHHHHHHHHHHH--HHHH---S-B-TTT------TTT-----GGG-------BTT-HHHHHTHHHHHHHHHHHHHH--EEEEEEE---TT---EEEEE-TT--B---GGGGGSTTT--GGGT---B-TTS-B-HHHHHHHHHHSSS-GGGGHHHHTTS-EEEEEE-SSS----SS--EEEE-TTS-EEEE---TT-EEEEE--HHHHHHHHHHHH-TTT-EE----EEEEEEEEEEETTEEEEEEEEEEEEEEEEEEE------S-----EEEEEEEETTEEEEEEE-SS--SSS----SEEEEE--THHHHHHHHHTTTPPPPP--EETT--S--TTT--TTHHHHHHHHHHH---S-EEEEEEPP---HHHHHHHHHTTTTS--SSHHHHHHHHHHTTT---EEEEEEEEEEEEE-SSS-EEEEEEEEEEESS-EEE--SSTTTS-TTT---SHHHHHHHHH-----SS---B-SSSBB--EE---SS-HHHHHHHT------EE---SS--HHHHHHHHHHHHEE--SSSS-S--S--EE--SBSSSSHHHH--HHHHHHHHHHHHHHHH----/-----THHHHHHHHHHHTTSHHHHHHHHHHHHH----SSSS-EEEEEEEEEEEPPSS-----HHHHHHHHHHHH--STTSHHHHHHHHHHTTEEE-SSHHHHHHHHTTTT--HHHHHHHHHHHH---TT-SHHHHHHHHHS---GGGG---HHHHHHHHHHHTTPPSS--S-SHHHHHHHHHHHHHHHHHSSHHHHHH-HHHHHHHHH--TTTS----S---HHHHHT--PPTT--EEE-SSS----S--S-----HHHHHHHHHHHT-SS-HHHHHHHTTT-TTTTTHHHHTTTHHHHHHH----HIIIII--SSGGG-HHHHHHHHHHHHSPPP-S-B-SS--B--GGGGHHHHHHHHHHHHHHHHHHHHHHHHHH--THHHHHHHHHHHHHHHHHHHHT----HHHHHHHHHHHHHHHHHHHHHHHHH--PPP--------S---HHHHHHHHHHHHHHHHHHHHHHHHHHHHHHHHTT----HHHHHHHHHHHT--S-SSHHHHHHHHHHHHHHHHHHHHHTT--SHHHHHHHHHHHHTT-B-HHHHHHHHTS----SS--TTSTT-S----B-TT----HHHHHHHHHHHHHHHHHHGGGS-SSSHHHHHHHHHHHH--HHHH---SPPPTTT------TTT-----SS------SHHHHHHTHHHHHHHHHHHHHT--EEEEEEE---TT---EEEEE-TT--B---GGGSSSTTT---TT--S-B-SSS-B-HHHHHHHHHTSSS--GGGHHHHHHS-EEEEEE-SSS----SS---EEE-TTS-EEE----TTTEEEEE--HHHHHHHHHHHH-TTTEEE----EEEEEEEEEEETTEEEEEEEEEEEEEEEEEEEE-----S-----EEEEEE--TTS-EEEEE-TT--STT---EEEEEE---HHHHHHHHHTTS-------PEESS--S--TTT--HHHHHHHHHHHHH--TT-EEEEEE---HHHHHHHHHHHHHHS--SSHHHHHHHHHHTTT---EEEEEEEEEEE---TTSS---EEEEEEEESS-EEE--TTTTTS-SSS---THHHHHHHHT-----TT-B---SS--BB-B----SS-HHHHHHHT------SB---S---HHHHHHHHHHHHEE--S-SS-S--S--EE---BSSSTHHHH--HHHHHHHHHHHHHHHH----